Protein 3A0O (pdb70)

Foldseek 3Di:
DDAFDFDDAALQWDDADDFPVHAALAFPRKGAGAHGPDLQWFKKKKKFLDPVRDPVRIDIDAGHRARIDFAQFGDDWHKMKMWMATADPPVGGGPYDIDDIGMYTDDPPRQYAGDDDLVLQLVLFDPAFDQFLARPVLLVVLLVVCVVPVCQLHNVVCCVPQAVVLVPDDQQAAQAADDVLDDDPVSLLVLLLSLQVLLSQLQSLLSCCSSNVNVVSLVSSLVNLLNLLPHDCPGCQHCVSRVSSLQSSLNSLLSNCRSCVVVDDPVSNVSSLVSSVSSLVSLLCCLCVPCNCSTRVAPLVNLLSLQQRLQSSLSSCPPPDPVSSVSNSVSSRCLQRDPHPQFFLQQHGLQKVQVVLSSLVRNVSNQSSSCRRRVRHSCSRRNNLRNLCRCVQQQFFLDQFFHFFQHQRHRHHDDLSNLLSLQSSCQVHLDQQSVQRNVRSCVRHPVCCCPSVNSSRDNVSVSSSSDSSPGDGHHHDDCQVPQQWDARFQAAKIWGWDPSVDQQFTKIKMAGFGLQALADRGALAHRFMFIQGRNGGAQGQFDHNLDVPACSVAVARRWNQSTQFKAKQNGTFDRHDDRSLRSQQGKGFPDWDDDQFKIKTKMWRQSRRCSVPVQWDTWMWIWICGNVFWIKIKIKTAGNWWIKMKGKTKGADWWADDQFKIWDDDDFKIKMKGWPDKPQARWDKDKAWADPPHDCVSQPPHRGIIMMITMGGTDRIIIIMMIMGMDTPVDDWDKDWDWDPPDQWIKIWIAGPVRDIDIDTGGD/DAFDFDDAALFWDDADDFPVHAALAFVRKGAGAHGPDPQWFKKKKKFLDPVQPVVGIDIDFRHRARIDFAQWGDDWHKMKMWMATADDVVRGGPYDIDDIGMYTDDPPRQHAGDHDLVLLLVLFDPAFDQFLDRPVRLVVLLVVCVVPVCVLHNVVCCVPQVVVLLPDDQQDQQAQDPVNDDDPVSLLVLLLSLLVLLSQLQVLLSCCSSPVNVSSLVSSLVNLLNLLPHDCPGCQHCVNRVSSLLSSLNSLLSNCRSCVVVADPVRNVSSLVSSVVSLVVLLCCLCVNCVCSTRVAPLVNLLSLQQRLQSSLSSCPPPDPVSSVSNSVSSSCLQRDPHPQFFLQQDGLQKLQVVLSSLVRNVSRQSSSCSRRVRHSCSNRNNLRNLCHCCQQQQFLDQFFHFFQHQRRRHHDDLSNLLSLQSSCQVHLDQQSPQRNVRSCVRHPPCCPPSVHSSRDNVSVSSSSCSSPGDGHHHDDCQVPPQWDARFQAAKIWGWDPSVDQQFTKIKMAGFGLQALADRGALQHRFMWIAGRNGGAQGQDDHNLDPPACSVQVANRWNQSTQAKAKQNHTFDRHDDRSLRSQQGKGFPDWDDDQFKIKTKMWRQSRRCSVPVQWDTWMWIWICGNVFWIKIKIKTAGNWWIKMKGKTKGLDWWADDQFKIWDDDDFKIKMKGFPDKPQARWDKDKAWADPPHDVVSQPPHRGIIMMITMRGTDRIIIIMMIMGMDTPVDDFDKDWDWDPPDQWIWIWIAGPVRDIDIDTGGD

Sequence (1527 aa):
QTLLDEPRPGSSLTIGYEPSEEAQPTENPPRFSWLPDIDDGARYVLRISTDPGFTDKKTLVFEDLAWNFFTPDEALPDGHYHWCYALWDQKSATAHSNWSTVRSFEISEALPKTPLPGRRSARHAAAQQTSHPRLWLNSEQLSAFADAVAKDPNHCGWAEFYEKSVEPWLERPVMPEPQPYPNNTRVATLWRQMYIDCQEVIYAIRHLAIAGRVLGRDDLLDASRKWLLAVAAWDTKGATSRAYNDEAGFRVVVALAWGYDWLYDHLSEDERRTVRSVLLERTREVADHVIAHARIHVFPYDSHAVRSLSAVLTPACIALQGESDEAGEWLDYTVEFLATLYSPWAGTDGGWAEGPHYWMTGMAYLIEAANLIRSYIGYDLYQRPFFQNTGRFPLYTKAPGTRRANFGDDSTLGDLPGLKLGYNVRQFAGVTGNGHYQWYFDHIKADATGTEMAFYNYGWWDLNFDDLVYRHDYPQVEAVSPADLPALAVFDDIGWATIQKDMEDPDRRHLQFVFKSSPYGSLSHSHGDQNAFVLYAHGEDLAIQSGYYVAFNSQMHLNWRRQTRSKNAVLIGGKGQYAEKDKALARRAAGRIVSVEEQPGHVRIVGDATAAYQVANPLVQKVLRETHFVNDSYFVIVDEVECSEPQELQWLCHTLGAPQTGRRSSFRYNGRKAGFYGQFVYSSGGTPQISAVEGFPDIDPKEFEGLDIHHHVCATVPAATRHRLVTLLVPYSLKEPKRRIFSFIDDQGFSTDIYFSDVDDERFKLSLPKTLLDEPRPGSLTIGYEPSEEAQPTENPPRFSWLPDIDDGARYVLRISTTDPGFTDKKTLVFEDLAWNFFTPDEALPDGHYHWCYALWDQKSATAHSNWSTVRSFEISEALPKTPLPGRSARHAAAQQTSHPRLWLNSEQLSAFADAVAKDPNHCGWAEFYEKSVEPWLERPVMPEPQPYPNNTRVATLWRQMYIDCQEVIYAIRHLAIIAGRVLGRDDLLDASRKWLLAVAAWDTKGATSRAYNDEAGFRVVVALAWGYDWLYDHLSEDERRTVRSVLLERTREVADHVIAHARRIHVFPYDSHAVRSLSAVLTPACIALQGESDEAGEWLDYTVEFLATLYSPWAGTDGGWAEGPHYWMTGMAYYLIEAANLIRSYIGYDLYQRPFFQNTGRFPLYTKAPGTRRANFGDDSTLGDLPGLKLGYNVRQFAGVTGNGHYQWYFDHIKADATGTEMAFYNYGWWDLNFDDLVYRHDYPQVEAVSPADLPALAVFDDIGWATIQKDMEDPDRRHLQFVFKSSPYGSLSHSHGDQNAFVLYAHGEDLAIQSGYYVAFNSQMHLNWRRQTRSKNAVLIGGKGQYAEKDKALARRAAGRRIVSVEEQPGHVRIVGDATAAYQVANPLVQKVLRETHFVNDSYFVIVDEVECSEPQELQWLCHTLGAPQTGRRSSFRYNGRKAGFYGQFVYSSGGTPQISAVEGFPDIDPKEFEGLDIHHHVCATVPAATRHRLVTLLVPYSLKEPKRRIFSFIDDQGFSTDIYFSDVDDERFKLSLPK

Radius of gyration: 42.5 Å; Cα contacts (8 Å, |Δi|>4): 3558; chains: 2; bounding box: 90×110×122 Å

CATH classification: 2.60.40.10 (+2 more: 1.50.10.100, 2.70.98.70)

Structure (mmCIF, N/CA/C/O backbone):
data_3A0O
#
_entry.id   3A0O
#
_cell.length_a   64.153
_cell.length_b   68.240
_cell.length_c   108.895
_cell.angle_alpha   78.32
_cell.angle_beta   89.29
_cell.angle_gamma   88.56
#
_symmetry.space_group_name_H-M   'P 1'
#
loop_
_entity.id
_entity.type
_entity.pdbx_description
1 polymer 'Oligo alginate lyase'
2 non-polymer 'CHLORIDE ION'
3 water water
#
loop_
_atom_site.group_PDB
_atom_site.id
_atom_site.type_symbol
_atom_site.label_atom_id
_atom_site.label_alt_id
_atom_site.label_comp_id
_atom_site.label_asym_id
_atom_site.label_entity_id
_atom_site.label_seq_id
_atom_site.pdbx_PDB_ins_code
_atom_site.Cartn_x
_atom_site.Cartn_y
_atom_site.Cartn_z
_atom_site.occupancy
_atom_site.B_iso_or_equiv
_atom_site.auth_seq_id
_atom_site.auth_comp_id
_atom_site.auth_asym_id
_atom_site.auth_atom_id
_atom_site.pdbx_PDB_model_num
ATOM 1 N N . GLN A 1 11 ? -21.326 -27.970 -28.579 1.00 36.81 11 GLN A N 1
ATOM 2 C CA . GLN A 1 11 ? -20.906 -27.193 -27.374 1.00 36.68 11 GLN A CA 1
ATOM 3 C C . GLN A 1 11 ? -19.429 -26.823 -27.382 1.00 36.03 11 GLN A C 1
ATOM 4 O O . GLN A 1 11 ? -18.567 -27.665 -27.645 1.00 36.04 11 GLN A O 1
ATOM 10 N N . THR A 1 12 ? -19.156 -25.557 -27.076 1.00 35.19 12 THR A N 1
ATOM 11 C CA . THR A 1 12 ? -17.797 -25.058 -26.903 1.00 34.14 12 THR A CA 1
ATOM 12 C C . THR A 1 12 ? -17.161 -25.721 -25.687 1.00 33.24 12 THR A C 1
ATOM 13 O O . THR A 1 12 ? -17.818 -25.930 -24.665 1.00 33.30 12 THR A O 1
ATOM 17 N N . LEU A 1 13 ? -15.893 -26.085 -25.810 1.00 31.96 13 LEU A N 1
ATOM 18 C CA . LEU A 1 13 ? -15.152 -26.577 -24.668 1.00 30.76 13 LEU A CA 1
ATOM 19 C C . LEU A 1 13 ? -14.481 -25.390 -23.981 1.00 29.74 13 LEU A C 1
ATOM 20 O O . LEU A 1 13 ? -13.567 -24.778 -24.537 1.00 29.39 13 LEU A O 1
ATOM 25 N N . LEU A 1 14 ? -14.953 -25.074 -22.779 1.00 28.39 14 LEU A N 1
ATOM 26 C CA . LEU A 1 14 ? -14.371 -24.015 -21.953 1.00 27.22 14 LEU A CA 1
ATOM 27 C C . LEU A 1 14 ? -12.898 -24.282 -21.661 1.00 26.52 14 LEU A C 1
ATOM 28 O O . LEU A 1 14 ? -12.530 -25.362 -21.190 1.00 26.06 14 LEU A O 1
ATOM 33 N N . ASP A 1 15 ? -12.057 -23.297 -21.957 1.00 25.99 15 ASP A N 1
ATOM 34 C CA . ASP A 1 15 ? -10.666 -23.357 -21.530 1.00 25.45 15 ASP A CA 1
ATOM 35 C C . ASP A 1 15 ? -10.562 -22.784 -20.124 1.00 24.86 15 ASP A C 1
ATOM 36 O O . ASP A 1 15 ? -11.005 -21.659 -19.869 1.00 24.76 15 ASP A O 1
ATOM 41 N N . GLU A 1 16 ? -9.988 -23.578 -19.221 1.00 24.09 16 GLU A N 1
ATOM 42 C CA . GLU A 1 16 ? -9.757 -23.177 -17.837 1.00 23.52 16 GLU A CA 1
ATOM 43 C C . GLU A 1 16 ? -8.251 -23.126 -17.581 1.00 23.20 16 GLU A C 1
ATOM 44 O O . GLU A 1 16 ? -7.663 -24.114 -17.141 1.00 22.89 16 GLU A O 1
ATOM 50 N N . PRO A 1 17 ? -7.615 -21.980 -17.881 1.00 23.06 17 PRO A N 1
ATOM 51 C CA . PRO A 1 17 ? -6.153 -21.902 -17.798 1.00 23.10 17 PRO A CA 1
ATOM 52 C C . PRO A 1 17 ? -5.579 -22.015 -16.387 1.00 23.21 17 PRO A C 1
ATOM 53 O O . PRO A 1 17 ? -6.257 -21.719 -15.405 1.00 23.03 17 PRO A O 1
ATOM 57 N N . ARG A 1 18 ? -4.330 -22.467 -16.308 1.00 23.32 18 ARG A N 1
ATOM 58 C CA . ARG A 1 18 ? -3.581 -22.471 -15.064 1.00 23.58 18 ARG A CA 1
ATOM 59 C C . ARG A 1 18 ? -3.298 -21.030 -14.636 1.00 22.83 18 ARG A C 1
ATOM 60 O O . ARG A 1 18 ? -2.952 -20.189 -15.471 1.00 23.06 18 ARG A O 1
ATOM 68 N N . PRO A 1 19 ? -3.460 -20.737 -13.334 1.00 22.17 19 PRO A N 1
ATOM 69 C CA . PRO A 1 19 ? -3.013 -19.447 -12.808 1.00 21.51 19 PRO A CA 1
ATOM 70 C C . PRO A 1 19 ? -1.491 -19.314 -12.835 1.00 20.98 19 PRO A C 1
ATOM 71 O O . PRO A 1 19 ? -0.776 -20.316 -12.907 1.00 20.78 19 PRO A O 1
ATOM 75 N N . GLY A 1 20 ? -1.006 -18.080 -12.775 1.00 20.21 20 GLY A N 1
ATOM 76 C CA . GLY A 1 20 ? 0.422 -17.822 -12.676 1.00 19.62 20 GLY A CA 1
ATOM 77 C C . GLY A 1 20 ? 0.741 -17.001 -11.449 1.00 19.23 20 GLY A C 1
ATOM 78 O O . GLY A 1 20 ? -0.138 -16.735 -10.627 1.00 19.12 20 GLY A O 1
ATOM 79 N N A SER A 1 21 ? 2.001 -16.592 -11.328 0.50 19.05 21 SER A N 1
ATOM 80 N N B SER A 1 21 ? 2.004 -16.600 -11.332 0.50 19.09 21 SER A N 1
ATOM 81 C CA A SER A 1 21 ? 2.456 -15.813 -10.179 0.50 18.77 21 SER A CA 1
ATOM 82 C CA B SER A 1 21 ? 2.478 -15.802 -10.201 0.50 18.88 21 SER A CA 1
ATOM 83 C C A SER A 1 21 ? 1.864 -14.402 -10.130 0.50 18.60 21 SER A C 1
ATOM 84 C C B SER A 1 21 ? 1.838 -14.416 -10.129 0.50 18.65 21 SER A C 1
ATOM 85 O O A SER A 1 21 ? 1.800 -13.787 -9.060 0.50 18.51 21 SER A O 1
ATOM 86 O O B SER A 1 21 ? 1.715 -13.836 -9.046 0.50 18.58 21 SER A O 1
ATOM 91 N N . LEU A 1 22 ? 1.440 -13.893 -11.286 1.00 18.26 22 LEU A N 1
ATOM 92 C CA . LEU A 1 22 ? 0.940 -12.523 -11.386 1.00 17.54 22 LEU A CA 1
ATOM 93 C C . LEU A 1 22 ? -0.472 -12.386 -11.959 1.00 16.89 22 LEU A C 1
ATOM 94 O O . LEU A 1 22 ? -0.878 -11.302 -12.381 1.00 16.90 22 LEU A O 1
ATOM 99 N N . THR A 1 23 ? -1.222 -13.481 -11.957 1.00 16.04 23 THR A N 1
ATOM 100 C CA . THR A 1 23 ? -2.625 -13.426 -12.342 1.00 15.64 23 THR A CA 1
ATOM 101 C C . THR A 1 23 ? -3.496 -13.556 -11.105 1.00 15.67 23 THR A C 1
ATOM 102 O O . THR A 1 23 ? -3.019 -13.882 -10.014 1.00 15.54 23 THR A O 1
ATOM 106 N N . ILE A 1 24 ? -4.781 -13.308 -11.301 1.00 15.73 24 ILE A N 1
ATOM 107 C CA . ILE A 1 24 ? -5.807 -13.756 -10.384 1.00 15.78 24 ILE A CA 1
ATOM 108 C C . ILE A 1 24 ? -5.741 -15.284 -10.239 1.00 16.28 24 ILE A C 1
ATOM 109 O O . ILE A 1 24 ? -5.119 -15.988 -11.062 1.00 15.99 24 ILE A O 1
ATOM 114 N N . GLY A 1 25 ? -6.379 -15.784 -9.188 1.00 16.15 25 GLY A N 1
ATOM 115 C CA . GLY A 1 25 ? -6.614 -17.208 -9.037 1.00 16.78 25 GLY A CA 1
ATOM 116 C C . GLY A 1 25 ? -8.094 -17.480 -9.188 1.00 17.29 25 GLY A C 1
ATOM 117 O O . GLY A 1 25 ? -8.881 -16.559 -9.453 1.00 17.42 25 GLY A O 1
ATOM 118 N N . TYR A 1 26 ? -8.463 -18.749 -9.047 1.00 17.43 26 TYR A N 1
ATOM 119 C CA . TYR A 1 26 ? -9.857 -19.164 -8.988 1.00 17.82 26 TYR A CA 1
ATOM 120 C C . TYR A 1 26 ? -10.274 -19.090 -7.530 1.00 18.16 26 TYR A C 1
ATOM 121 O O . TYR A 1 26 ? -9.818 -19.884 -6.703 1.00 18.40 26 TYR A O 1
ATOM 130 N N . GLU A 1 27 ? -11.104 -18.101 -7.213 1.00 18.49 27 GLU A N 1
ATOM 131 C CA . GLU A 1 27 ? -11.562 -17.874 -5.846 1.00 18.64 27 GLU A CA 1
ATOM 132 C C . GLU A 1 27 ? -13.061 -17.628 -5.857 1.00 18.71 27 GLU A C 1
ATOM 133 O O . GLU A 1 27 ? -13.583 -17.132 -6.852 1.00 18.02 27 GLU A O 1
ATOM 139 N N . PRO A 1 28 ? -13.767 -18.001 -4.765 1.00 19.07 28 PRO A N 1
ATOM 140 C CA . PRO A 1 28 ? -13.296 -18.717 -3.577 1.00 19.60 28 PRO A CA 1
ATOM 141 C C . PRO A 1 28 ? -13.080 -20.212 -3.836 1.00 20.47 28 PRO A C 1
ATOM 142 O O . PRO A 1 28 ? -13.567 -20.749 -4.833 1.00 20.49 28 PRO A O 1
ATOM 146 N N . SER A 1 29 ? -12.350 -20.862 -2.933 1.00 21.41 29 SER A N 1
ATOM 147 C CA . SER A 1 29 ? -12.149 -22.304 -2.965 1.00 22.61 29 SER A CA 1
ATOM 148 C C . SER A 1 29 ? -11.715 -22.768 -1.571 1.00 23.47 29 SER A C 1
ATOM 149 O O . SER A 1 29 ? -11.615 -21.961 -0.648 1.00 23.69 29 SER A O 1
ATOM 152 N N . GLU A 1 30 ? -11.446 -24.064 -1.423 1.00 24.84 30 GLU A N 1
ATOM 153 C CA . GLU A 1 30 ? -10.958 -24.604 -0.148 1.00 26.07 30 GLU A CA 1
ATOM 154 C C . GLU A 1 30 ? -9.531 -24.141 0.142 1.00 26.60 30 GLU A C 1
ATOM 155 O O . GLU A 1 30 ? -9.125 -24.036 1.301 1.00 27.11 30 GLU A O 1
ATOM 161 N N . GLU A 1 31 ? -8.784 -23.854 -0.921 1.00 27.33 31 GLU A N 1
ATOM 162 C CA . GLU A 1 31 ? -7.428 -23.311 -0.815 1.00 28.02 31 GLU A CA 1
ATOM 163 C C . GLU A 1 31 ? -7.457 -21.809 -0.531 1.00 27.56 31 GLU A C 1
ATOM 164 O O . GLU A 1 31 ? -6.469 -21.233 -0.066 1.00 27.87 31 GLU A O 1
ATOM 170 N N . ALA A 1 32 ? -8.598 -21.185 -0.817 1.00 27.08 32 ALA A N 1
ATOM 171 C CA . ALA A 1 32 ? -8.768 -19.743 -0.671 1.00 26.45 32 ALA A CA 1
ATOM 172 C C . ALA A 1 32 ? -10.184 -19.419 -0.184 1.00 26.01 32 ALA A C 1
ATOM 173 O O . ALA A 1 32 ? -11.027 -18.954 -0.951 1.00 25.92 32 ALA A O 1
ATOM 175 N N . GLN A 1 33 ? -10.435 -19.684 1.098 1.00 25.59 33 GLN A N 1
ATOM 176 C CA . GLN A 1 33 ? -11.754 -19.477 1.695 1.00 24.97 33 GLN A CA 1
ATOM 177 C C . GLN A 1 33 ? -12.111 -17.991 1.699 1.00 24.69 33 GLN A C 1
ATOM 178 O O . GLN A 1 33 ? -11.236 -17.153 1.904 1.00 24.65 33 GLN A O 1
ATOM 184 N N . PRO A 1 34 ? -13.398 -17.661 1.469 1.00 24.55 34 PRO A N 1
ATOM 185 C CA . PRO A 1 34 ? -13.806 -16.255 1.451 1.00 24.24 34 PRO A CA 1
ATOM 186 C C . PRO A 1 34 ? -13.543 -15.548 2.772 1.00 23.95 34 PRO A C 1
ATOM 187 O O . PRO A 1 34 ? -13.676 -16.143 3.837 1.00 24.18 34 PRO A O 1
ATOM 191 N N . THR A 1 35 ? -13.154 -14.284 2.663 1.00 23.48 35 THR A N 1
ATOM 192 C CA . THR A 1 35 ? -12.868 -13.394 3.777 1.00 23.23 35 THR A CA 1
ATOM 193 C C . THR A 1 35 ? -14.072 -12.460 3.972 1.00 22.47 35 THR A C 1
ATOM 194 O O . THR A 1 35 ? -14.207 -11.792 5.000 1.00 22.40 35 THR A O 1
ATOM 198 N N . GLU A 1 36 ? -14.948 -12.435 2.972 1.00 21.59 36 GLU A N 1
ATOM 199 C CA . GLU A 1 36 ? -16.144 -11.602 2.997 1.00 21.03 36 GLU A CA 1
ATOM 200 C C . GLU A 1 36 ? -17.361 -12.399 2.596 1.00 20.48 36 GLU A C 1
ATOM 201 O O . GLU A 1 36 ? -17.250 -13.456 1.969 1.00 20.48 36 GLU A O 1
ATOM 207 N N . ASN A 1 37 ? -18.527 -11.872 2.961 1.00 20.29 37 ASN A N 1
ATOM 208 C CA . ASN A 1 37 ? -19.805 -12.468 2.605 1.00 19.87 37 ASN A CA 1
ATOM 209 C C . ASN A 1 37 ? -20.695 -11.407 1.942 1.00 19.43 37 ASN A C 1
ATOM 210 O O . ASN A 1 37 ? -21.062 -10.430 2.585 1.00 19.44 37 ASN A O 1
ATOM 215 N N . PRO A 1 38 ? -21.048 -11.587 0.651 1.00 19.02 38 PRO A N 1
ATOM 216 C CA . PRO A 1 38 ? -20.771 -12.717 -0.236 1.00 18.70 38 PRO A CA 1
ATOM 217 C C . PRO A 1 38 ? -19.298 -12.780 -0.650 1.00 18.53 38 PRO A C 1
ATOM 218 O O . PRO A 1 38 ? -18.581 -11.784 -0.517 1.00 18.44 38 PRO A O 1
ATOM 222 N N . PRO A 1 39 ? -18.843 -13.951 -1.138 1.00 18.33 39 PRO A N 1
ATOM 223 C CA . PRO A 1 39 ? -17.450 -14.049 -1.565 1.00 17.84 39 PRO A CA 1
ATOM 224 C C . PRO A 1 39 ? -17.171 -13.235 -2.821 1.00 17.30 39 PRO A C 1
ATOM 225 O O . PRO A 1 39 ? -18.088 -12.875 -3.571 1.00 16.96 39 PRO A O 1
ATOM 229 N N . ARG A 1 40 ? -15.893 -12.953 -3.026 1.00 16.87 40 ARG A N 1
ATOM 230 C CA . ARG A 1 40 ? -15.412 -12.323 -4.232 1.00 16.81 40 ARG A CA 1
ATOM 231 C C . ARG A 1 40 ? -14.993 -13.438 -5.180 1.00 16.55 40 ARG A C 1
ATOM 232 O O . ARG A 1 40 ? -14.068 -14.196 -4.888 1.00 16.67 40 ARG A O 1
ATOM 240 N N . PHE A 1 41 ? -15.697 -13.543 -6.301 1.00 16.56 41 PHE A N 1
ATOM 241 C CA . PHE A 1 41 ? -15.464 -14.602 -7.273 1.00 16.35 41 PHE A CA 1
ATOM 242 C C . PHE A 1 41 ? -14.555 -14.117 -8.392 1.00 16.60 41 PHE A C 1
ATOM 243 O O . PHE A 1 41 ? -14.707 -12.996 -8.892 1.00 16.32 41 PHE A O 1
ATOM 251 N N . SER A 1 42 ? -13.597 -14.964 -8.761 1.00 16.22 42 SER A N 1
ATOM 252 C CA . SER A 1 42 ? -12.737 -14.722 -9.911 1.00 16.46 42 SER A CA 1
ATOM 253 C C . SER A 1 42 ? -12.344 -16.047 -10.558 1.00 16.62 42 SER A C 1
ATOM 254 O O . SER A 1 42 ? -12.171 -17.062 -9.873 1.00 16.85 42 SER A O 1
ATOM 257 N N . TRP A 1 43 ? -12.227 -16.028 -11.879 1.00 16.61 43 TRP A N 1
ATOM 258 C CA . TRP A 1 43 ? -11.741 -17.176 -12.636 1.00 17.28 43 TRP A CA 1
ATOM 259 C C . TRP A 1 43 ? -10.916 -16.690 -13.818 1.00 17.56 43 TRP A C 1
ATOM 260 O O . TRP A 1 43 ? -11.169 -15.615 -14.361 1.00 17.43 43 TRP A O 1
ATOM 271 N N . LEU A 1 44 ? -9.921 -17.473 -14.215 1.00 18.53 44 LEU A N 1
ATOM 272 C CA . LEU A 1 44 ? -9.167 -17.124 -15.409 1.00 19.11 44 LEU A CA 1
ATOM 273 C C . LEU A 1 44 ? -10.066 -17.223 -16.646 1.00 19.58 44 LEU A C 1
ATOM 274 O O . LEU A 1 44 ? -10.918 -18.114 -16.729 1.00 19.38 44 LEU A O 1
ATOM 279 N N . PRO A 1 45 ? -9.921 -16.272 -17.584 1.00 20.29 45 PRO A N 1
ATOM 280 C CA . PRO A 1 45 ? -10.869 -16.199 -18.700 1.00 20.92 45 PRO A CA 1
ATOM 281 C C . PRO A 1 45 ? -10.670 -17.288 -19.757 1.00 21.81 45 PRO A C 1
ATOM 282 O O . PRO A 1 45 ? -9.588 -17.878 -19.860 1.00 21.35 45 PRO A O 1
ATOM 286 N N . ASP A 1 46 ? -11.725 -17.529 -20.528 1.00 23.08 46 ASP A N 1
ATOM 287 C CA . ASP A 1 46 ? -11.689 -18.419 -21.681 1.00 24.65 46 ASP A CA 1
ATOM 288 C C . ASP A 1 46 ? -10.758 -17.825 -22.753 1.00 25.56 46 ASP A C 1
ATOM 289 O O . ASP A 1 46 ? -10.330 -16.675 -22.643 1.00 25.59 46 ASP A O 1
ATOM 294 N N . ILE A 1 47 ? -10.424 -18.629 -23.763 1.00 26.97 47 ILE A N 1
ATOM 295 C CA . ILE A 1 47 ? -9.561 -18.210 -24.869 1.00 28.30 47 ILE A CA 1
ATOM 296 C C . ILE A 1 47 ? -10.132 -16.988 -25.607 1.00 29.43 47 ILE A C 1
ATOM 297 O O . ILE A 1 47 ? -9.385 -16.143 -26.104 1.00 29.33 47 ILE A O 1
ATOM 302 N N . ASP A 1 48 ? -11.459 -16.909 -25.663 1.00 30.89 48 ASP A N 1
ATOM 303 C CA . ASP A 1 48 ? -12.153 -15.820 -26.337 1.00 32.48 48 ASP A CA 1
ATOM 304 C C . ASP A 1 48 ? -12.279 -14.638 -25.373 1.00 33.28 48 ASP A C 1
ATOM 305 O O . ASP A 1 48 ? -13.030 -14.702 -24.391 1.00 33.43 48 ASP A O 1
ATOM 310 N N . ASP A 1 49 ? -11.541 -13.566 -25.656 1.00 34.10 49 ASP A N 1
ATOM 311 C CA . ASP A 1 49 ? -11.514 -12.403 -24.764 1.00 34.99 49 ASP A CA 1
ATOM 312 C C . ASP A 1 49 ? -12.828 -11.606 -24.756 1.00 34.83 49 ASP A C 1
ATOM 313 O O . ASP A 1 49 ? -13.070 -10.819 -23.838 1.00 35.55 49 ASP A O 1
ATOM 318 N N . GLY A 1 50 ? -13.665 -11.822 -25.771 1.00 34.39 50 GLY A N 1
ATOM 319 C CA . GLY A 1 50 ? -14.990 -11.204 -25.845 1.00 33.55 50 GLY A CA 1
ATOM 320 C C . GLY A 1 50 ? -16.089 -12.133 -25.353 1.00 33.00 50 GLY A C 1
ATOM 321 O O . GLY A 1 50 ? -17.213 -12.117 -25.865 1.00 33.24 50 GLY A O 1
ATOM 322 N N . ALA A 1 51 ? -15.765 -12.942 -24.346 1.00 32.00 51 ALA A N 1
ATOM 323 C CA . ALA A 1 51 ? -16.703 -13.910 -23.803 1.00 30.69 51 ALA A CA 1
ATOM 324 C C . ALA A 1 51 ? -17.519 -13.314 -22.663 1.00 29.85 51 ALA A C 1
ATOM 325 O O . ALA A 1 51 ? -17.041 -12.457 -21.912 1.00 29.55 51 ALA A O 1
ATOM 327 N N . ARG A 1 52 ? -18.760 -13.776 -22.558 1.00 28.58 52 ARG A N 1
ATOM 328 C CA . ARG A 1 52 ? -19.614 -13.462 -21.429 1.00 27.33 52 ARG A CA 1
ATOM 329 C C . ARG A 1 52 ? -19.866 -14.746 -20.646 1.00 26.49 52 ARG A C 1
ATOM 330 O O . ARG A 1 52 ? -19.755 -15.848 -21.196 1.00 26.11 52 ARG A O 1
ATOM 338 N N . TYR A 1 53 ? -20.184 -14.594 -19.365 1.00 25.37 53 TYR A N 1
ATOM 339 C CA . TYR A 1 53 ? -20.207 -15.713 -18.435 1.00 24.64 53 TYR A CA 1
ATOM 340 C C . TYR A 1 53 ? -21.519 -15.849 -17.681 1.00 24.54 53 TYR A C 1
ATOM 341 O O . TYR A 1 53 ? -22.302 -14.900 -17.579 1.00 24.26 53 TYR A O 1
ATOM 350 N N . VAL A 1 54 ? -21.738 -17.051 -17.164 1.00 24.16 54 VAL A N 1
ATOM 351 C CA . VAL A 1 54 ? -22.814 -17.322 -16.230 1.00 24.21 54 VAL A CA 1
ATOM 352 C C . VAL A 1 54 ? -22.210 -18.029 -15.024 1.00 24.56 54 VAL A C 1
ATOM 353 O O . VAL A 1 54 ? -21.395 -18.944 -15.172 1.00 24.56 54 VAL A O 1
ATOM 357 N N . LEU A 1 55 ? -22.599 -17.577 -13.836 1.00 24.78 55 LEU A N 1
ATOM 358 C CA . LEU A 1 55 ? -22.097 -18.120 -12.583 1.00 25.28 55 LEU A CA 1
ATOM 359 C C . LEU A 1 55 ? -23.220 -18.796 -11.798 1.00 25.73 55 LEU A C 1
ATOM 360 O O . LEU A 1 55 ? -24.343 -18.281 -11.728 1.00 25.57 55 LEU A O 1
ATOM 365 N N . ARG A 1 56 ? -22.907 -19.950 -11.212 1.00 26.18 56 ARG A N 1
ATOM 366 C CA . ARG A 1 56 ? -23.864 -20.686 -10.391 1.00 26.67 56 ARG A CA 1
ATOM 367 C C . ARG A 1 56 ? -23.283 -20.940 -9.015 1.00 26.67 56 ARG A C 1
ATOM 368 O O . ARG A 1 56 ? -22.115 -21.316 -8.890 1.00 26.45 56 ARG A O 1
ATOM 376 N N . ILE A 1 57 ? -24.107 -20.723 -7.993 1.00 26.58 57 ILE A N 1
ATOM 377 C CA . ILE A 1 57 ? -23.744 -20.981 -6.602 1.00 27.12 57 ILE A CA 1
ATOM 378 C C . ILE A 1 57 ? -24.830 -21.847 -5.974 1.00 27.52 57 ILE A C 1
ATOM 379 O O . ILE A 1 57 ? -26.013 -21.550 -6.123 1.00 27.71 57 ILE A O 1
ATOM 384 N N . SER A 1 58 ? -24.430 -22.903 -5.268 1.00 28.45 58 SER A N 1
ATOM 385 C CA . SER A 1 58 ? -25.392 -23.824 -4.656 1.00 29.60 58 SER A CA 1
ATOM 386 C C . SER A 1 58 ? -24.832 -24.563 -3.441 1.00 30.23 58 SER A C 1
ATOM 387 O O . SER A 1 58 ? -23.637 -24.858 -3.375 1.00 29.80 58 SER A O 1
ATOM 390 N N . THR A 1 59 ? -25.706 -24.848 -2.474 1.00 31.22 59 THR A N 1
ATOM 391 C CA . THR A 1 59 ? -25.360 -25.736 -1.356 1.00 32.31 59 THR A CA 1
ATOM 392 C C . THR A 1 59 ? -25.389 -27.188 -1.833 1.00 33.10 59 THR A C 1
ATOM 393 O O . THR A 1 59 ? -24.796 -28.069 -1.210 1.00 33.23 59 THR A O 1
ATOM 397 N N . ASP A 1 60 ? -26.111 -27.419 -2.927 1.00 34.22 60 ASP A N 1
ATOM 398 C CA . ASP A 1 60 ? -26.159 -28.717 -3.579 1.00 35.62 60 ASP A CA 1
ATOM 399 C C . ASP A 1 60 ? -25.086 -28.800 -4.670 1.00 36.19 60 ASP A C 1
ATOM 400 O O . ASP A 1 60 ? -25.197 -28.124 -5.699 1.00 35.93 60 ASP A O 1
ATOM 405 N N . PRO A 1 61 ? -24.053 -29.646 -4.458 1.00 36.87 61 PRO A N 1
ATOM 406 C CA . PRO A 1 61 ? -23.022 -29.837 -5.484 1.00 37.23 61 PRO A CA 1
ATOM 407 C C . PRO A 1 61 ? -23.544 -30.503 -6.767 1.00 37.42 61 PRO A C 1
ATOM 408 O O . PRO A 1 61 ? -22.764 -30.772 -7.680 1.00 37.78 61 PRO A O 1
ATOM 412 N N . GLY A 1 62 ? -24.849 -30.758 -6.826 1.00 37.53 62 GLY A N 1
ATOM 413 C CA . GLY A 1 62 ? -25.516 -31.168 -8.059 1.00 37.86 62 GLY A CA 1
ATOM 414 C C . GLY A 1 62 ? -26.165 -29.995 -8.780 1.00 38.25 62 GLY A C 1
ATOM 415 O O . GLY A 1 62 ? -26.635 -30.132 -9.914 1.00 38.28 62 GLY A O 1
ATOM 416 N N . PHE A 1 63 ? -26.190 -28.841 -8.111 1.00 38.45 63 PHE A N 1
ATOM 417 C CA . PHE A 1 63 ? -26.723 -27.593 -8.665 1.00 38.67 63 PHE A CA 1
ATOM 418 C C . PHE A 1 63 ? -28.169 -27.710 -9.156 1.00 39.41 63 PHE A C 1
ATOM 419 O O . PHE A 1 63 ? -28.516 -27.213 -10.232 1.00 39.56 63 PHE A O 1
ATOM 427 N N . THR A 1 64 ? -29.008 -28.357 -8.348 1.00 40.25 64 THR A N 1
ATOM 428 C CA . THR A 1 64 ? -30.431 -28.471 -8.659 1.00 40.94 64 THR A CA 1
ATOM 429 C C . THR A 1 64 ? -31.080 -27.088 -8.721 1.00 41.45 64 THR A C 1
ATOM 430 O O . THR A 1 64 ? -30.722 -26.187 -7.957 1.00 41.63 64 THR A O 1
ATOM 434 N N . ASP A 1 65 ? -32.030 -26.941 -9.638 1.00 41.89 65 ASP A N 1
ATOM 435 C CA . ASP A 1 65 ? -32.619 -25.648 -9.975 1.00 42.30 65 ASP A CA 1
ATOM 436 C C . ASP A 1 65 ? -33.076 -24.840 -8.762 1.00 42.09 65 ASP A C 1
ATOM 437 O O . ASP A 1 65 ? -32.821 -23.634 -8.689 1.00 42.26 65 ASP A O 1
ATOM 442 N N . LYS A 1 66 ? -33.734 -25.509 -7.815 1.00 41.70 66 LYS A N 1
ATOM 443 C CA . LYS A 1 66 ? -34.338 -24.844 -6.658 1.00 41.28 66 LYS A CA 1
ATOM 444 C C . LYS A 1 66 ? -33.338 -24.402 -5.589 1.00 40.64 66 LYS A C 1
ATOM 445 O O . LYS A 1 66 ? -33.622 -23.481 -4.820 1.00 40.73 66 LYS A O 1
ATOM 451 N N . LYS A 1 67 ? -32.186 -25.064 -5.530 1.00 39.75 67 LYS A N 1
ATOM 452 C CA . LYS A 1 67 ? -31.169 -24.754 -4.526 1.00 38.89 67 LYS A CA 1
ATOM 453 C C . LYS A 1 67 ? -30.043 -23.859 -5.076 1.00 37.99 67 LYS A C 1
ATOM 454 O O . LYS A 1 67 ? -29.041 -23.634 -4.397 1.00 37.77 67 LYS A O 1
ATOM 460 N N . THR A 1 68 ? -30.218 -23.341 -6.291 1.00 36.88 68 THR A N 1
ATOM 461 C CA . THR A 1 68 ? -29.129 -22.665 -7.002 1.00 35.89 68 THR A CA 1
ATOM 462 C C . THR A 1 68 ? -29.404 -21.191 -7.330 1.00 35.23 68 THR A C 1
ATOM 463 O O . THR A 1 68 ? -30.490 -20.839 -7.796 1.00 35.26 68 THR A O 1
ATOM 467 N N . LEU A 1 69 ? -28.408 -20.343 -7.072 1.00 34.29 69 LEU A N 1
ATOM 468 C CA . LEU A 1 69 ? -28.428 -18.947 -7.505 1.00 33.40 69 LEU A CA 1
ATOM 469 C C . LEU A 1 69 ? -27.673 -18.840 -8.821 1.00 32.73 69 LEU A C 1
ATOM 470 O O . LEU A 1 69 ? -26.566 -19.370 -8.951 1.00 32.53 69 LEU A O 1
ATOM 475 N N . VAL A 1 70 ? -28.278 -18.166 -9.793 1.00 31.99 70 VAL A N 1
ATOM 476 C CA . VAL A 1 70 ? -27.716 -18.059 -11.137 1.00 31.22 70 VAL A CA 1
ATOM 477 C C . VAL A 1 70 ? -27.534 -16.593 -11.533 1.00 30.90 70 VAL A C 1
ATOM 478 O O . VAL A 1 70 ? -28.489 -15.809 -11.524 1.00 31.06 70 VAL A O 1
ATOM 482 N N . PHE A 1 71 ? -26.300 -16.233 -11.875 1.00 30.02 71 PHE A N 1
ATOM 483 C CA . PHE A 1 71 ? -25.983 -14.886 -12.325 1.00 29.30 71 PHE A CA 1
ATOM 484 C C . PHE A 1 71 ? -25.576 -14.942 -13.785 1.00 29.10 71 PHE A C 1
ATOM 485 O O . PHE A 1 71 ? -24.473 -15.380 -14.122 1.00 28.68 71 PHE A O 1
ATOM 493 N N . GLU A 1 72 ? -26.489 -14.505 -14.648 1.00 28.88 72 GLU A N 1
ATOM 494 C CA . GLU A 1 72 ? -26.351 -14.669 -16.091 1.00 28.70 72 GLU A CA 1
ATOM 495 C C . GLU A 1 72 ? -25.733 -13.442 -16.735 1.00 28.32 72 GLU A C 1
ATOM 496 O O . GLU A 1 72 ? -25.756 -12.356 -16.158 1.00 28.26 72 GLU A O 1
ATOM 502 N N . ASP A 1 73 ? -25.179 -13.632 -17.932 1.00 27.93 73 ASP A N 1
ATOM 503 C CA . ASP A 1 73 ? -24.776 -12.536 -18.810 1.00 27.73 73 ASP A CA 1
ATOM 504 C C . ASP A 1 73 ? -23.739 -11.612 -18.167 1.00 27.17 73 ASP A C 1
ATOM 505 O O . ASP A 1 73 ? -23.828 -10.378 -18.271 1.00 27.34 73 ASP A O 1
ATOM 510 N N . LEU A 1 74 ? -22.759 -12.219 -17.499 1.00 25.97 74 LEU A N 1
ATOM 511 C CA . LEU A 1 74 ? -21.696 -11.467 -16.847 1.00 24.60 74 LEU A CA 1
ATOM 512 C C . LEU A 1 74 ? -20.662 -11.044 -17.875 1.00 23.95 74 LEU A C 1
ATOM 513 O O . LEU A 1 74 ? -20.199 -11.858 -18.677 1.00 23.78 74 LEU A O 1
ATOM 518 N N . ALA A 1 75 ? -20.314 -9.761 -17.849 1.00 23.03 75 ALA A N 1
ATOM 519 C CA . ALA A 1 75 ? -19.407 -9.175 -18.825 1.00 22.08 75 ALA A CA 1
ATOM 520 C C . ALA A 1 75 ? -17.952 -9.528 -18.545 1.00 21.37 75 ALA A C 1
ATOM 521 O O . ALA A 1 75 ? -17.118 -9.509 -19.454 1.00 21.16 75 ALA A O 1
ATOM 523 N N . TRP A 1 76 ? -17.654 -9.835 -17.285 1.00 20.43 76 TRP A N 1
ATOM 524 C CA . TRP A 1 76 ? -16.280 -10.059 -16.847 1.00 19.80 76 TRP A CA 1
ATOM 525 C C . TRP A 1 76 ? -16.097 -11.376 -16.079 1.00 19.30 76 TRP A C 1
ATOM 526 O O . TRP A 1 76 ? -17.062 -11.964 -15.593 1.00 18.82 76 TRP A O 1
ATOM 537 N N . ASN A 1 77 ? -14.841 -11.812 -15.986 1.00 18.79 77 ASN A N 1
ATOM 538 C CA . ASN A 1 77 ? -14.448 -13.051 -15.306 1.00 18.11 77 ASN A CA 1
ATOM 539 C C . ASN A 1 77 ? -14.260 -12.880 -13.792 1.00 17.67 77 ASN A C 1
ATOM 540 O O . ASN A 1 77 ? -13.460 -13.579 -13.166 1.00 17.33 77 ASN A O 1
ATOM 545 N N . PHE A 1 78 ? -14.980 -11.922 -13.217 1.00 17.39 78 PHE A N 1
ATOM 546 C CA . PHE A 1 78 ? -14.995 -11.704 -11.775 1.00 17.16 78 PHE A CA 1
ATOM 547 C C . PHE A 1 78 ? -16.349 -11.124 -11.404 1.00 17.24 78 PHE A C 1
ATOM 548 O O . PHE A 1 78 ? -16.996 -10.488 -12.236 1.00 17.31 78 PHE A O 1
ATOM 556 N N . PHE A 1 79 ? -16.771 -11.344 -10.162 1.00 17.33 79 PHE A N 1
ATOM 557 C CA . PHE A 1 79 ? -18.117 -10.983 -9.736 1.00 17.50 79 PHE A CA 1
ATOM 558 C C . PHE A 1 79 ? -18.251 -10.998 -8.219 1.00 17.52 79 PHE A C 1
ATOM 559 O O . PHE A 1 79 ? -17.750 -11.906 -7.543 1.00 17.27 79 PHE A O 1
ATOM 567 N N . THR A 1 80 ? -18.902 -9.965 -7.692 1.00 17.57 80 THR A N 1
ATOM 568 C CA . THR A 1 80 ? -19.374 -9.963 -6.309 1.00 17.93 80 THR A CA 1
ATOM 569 C C . THR A 1 80 ? -20.903 -9.835 -6.309 1.00 18.28 80 THR A C 1
ATOM 570 O O . THR A 1 80 ? -21.435 -8.858 -6.828 1.00 17.79 80 THR A O 1
ATOM 574 N N . PRO A 1 81 ? -21.606 -10.832 -5.733 1.00 19.11 81 PRO A N 1
ATOM 575 C CA . PRO A 1 81 ? -23.068 -10.812 -5.606 1.00 19.77 81 PRO A CA 1
ATOM 576 C C . PRO A 1 81 ? -23.606 -9.630 -4.795 1.00 20.38 81 PRO A C 1
ATOM 577 O O . PRO A 1 81 ? -22.871 -9.008 -4.019 1.00 19.95 81 PRO A O 1
ATOM 581 N N . ASP A 1 82 ? -24.889 -9.338 -4.984 1.00 21.72 82 ASP A N 1
ATOM 582 C CA . ASP A 1 82 ? -25.534 -8.190 -4.342 1.00 23.03 82 ASP A CA 1
ATOM 583 C C . ASP A 1 82 ? -26.202 -8.525 -3.011 1.00 23.78 82 ASP A C 1
ATOM 584 O O . ASP A 1 82 ? -26.937 -7.703 -2.458 1.00 23.73 82 ASP A O 1
ATOM 589 N N . GLU A 1 83 ? -25.947 -9.730 -2.506 1.00 24.71 83 GLU A N 1
ATOM 590 C CA . GLU A 1 83 ? -26.549 -10.182 -1.254 1.00 25.74 83 GLU A CA 1
ATOM 591 C C . GLU A 1 83 ? -25.647 -11.193 -0.558 1.00 25.98 83 GLU A C 1
ATOM 592 O O . GLU A 1 83 ? -25.070 -12.076 -1.200 1.00 25.65 83 GLU A O 1
ATOM 598 N N . ALA A 1 84 ? -25.522 -11.049 0.758 1.00 26.39 84 ALA A N 1
ATOM 599 C CA . ALA A 1 84 ? -24.807 -12.024 1.577 1.00 27.00 84 ALA A CA 1
ATOM 600 C C . ALA A 1 84 ? -25.497 -13.389 1.509 1.00 27.53 84 ALA A C 1
ATOM 601 O O . ALA A 1 84 ? -26.701 -13.473 1.264 1.00 27.61 84 ALA A O 1
ATOM 603 N N . LEU A 1 85 ? -24.717 -14.452 1.697 1.00 28.31 85 LEU A N 1
ATOM 604 C CA . LEU A 1 85 ? -25.242 -15.821 1.695 1.00 28.86 85 LEU A CA 1
ATOM 605 C C . LEU A 1 85 ? -25.506 -16.307 3.120 1.00 29.47 85 LEU A C 1
ATOM 606 O O . LEU A 1 85 ? -24.775 -15.939 4.044 1.00 29.47 85 LEU A O 1
ATOM 611 N N . PRO A 1 86 ? -26.544 -17.147 3.307 1.00 30.28 86 PRO A N 1
ATOM 612 C CA . PRO A 1 86 ? -26.735 -17.795 4.609 1.00 30.83 86 PRO A CA 1
ATOM 613 C C . PRO A 1 86 ? -25.501 -18.605 4.989 1.00 31.38 86 PRO A C 1
ATOM 614 O O . PRO A 1 86 ? -24.765 -19.052 4.104 1.00 31.70 86 PRO A O 1
ATOM 618 N N . ASP A 1 87 ? -25.266 -18.790 6.286 1.00 31.94 87 ASP A N 1
ATOM 619 C CA . ASP A 1 87 ? -24.188 -19.671 6.734 1.00 32.43 87 ASP A CA 1
ATOM 620 C C . ASP A 1 87 ? -24.349 -21.052 6.095 1.00 32.23 87 ASP A C 1
ATOM 621 O O . ASP A 1 87 ? -25.464 -21.477 5.792 1.00 32.09 87 ASP A O 1
ATOM 626 N N . GLY A 1 88 ? -23.234 -21.735 5.862 1.00 32.18 88 GLY A N 1
ATOM 627 C CA . GLY A 1 88 ? -23.294 -23.052 5.244 1.00 31.81 88 GLY A CA 1
ATOM 628 C C . GLY A 1 88 ? -22.117 -23.414 4.365 1.00 31.51 88 GLY A C 1
ATOM 629 O O . GLY A 1 88 ? -21.054 -22.793 4.436 1.00 31.47 88 GLY A O 1
ATOM 630 N N . HIS A 1 89 ? -22.329 -24.439 3.543 1.00 31.19 89 HIS A N 1
ATOM 631 C CA . HIS A 1 89 ? -21.302 -25.004 2.683 1.00 30.76 89 HIS A CA 1
ATOM 632 C C . HIS A 1 89 ? -21.783 -24.959 1.244 1.00 30.00 89 HIS A C 1
ATOM 633 O O . HIS A 1 89 ? -22.864 -25.455 0.922 1.00 30.05 89 HIS A O 1
ATOM 640 N N . TYR A 1 90 ? -20.980 -24.339 0.385 1.00 29.01 90 TYR A N 1
ATOM 641 C CA . TYR A 1 90 ? -21.417 -24.019 -0.967 1.00 28.01 90 TYR A CA 1
ATOM 642 C C . TYR A 1 90 ? -20.488 -24.566 -2.041 1.00 27.59 90 TYR A C 1
ATOM 643 O O . TYR A 1 90 ? -19.329 -24.883 -1.776 1.00 27.07 90 TYR A O 1
ATOM 652 N N . HIS A 1 91 ? -21.025 -24.646 -3.253 1.00 26.99 91 HIS A N 1
ATOM 653 C CA . HIS A 1 91 ? -20.283 -25.035 -4.436 1.00 26.80 91 HIS A CA 1
ATOM 654 C C . HIS A 1 91 ? -20.579 -24.042 -5.552 1.00 25.83 91 HIS A C 1
ATOM 655 O O . HIS A 1 91 ? -21.663 -23.462 -5.599 1.00 25.83 91 HIS A O 1
ATOM 662 N N . TRP A 1 92 ? -19.609 -23.833 -6.435 1.00 24.80 92 TRP A N 1
ATOM 663 C CA . TRP A 1 92 ? -19.793 -22.915 -7.559 1.00 23.86 92 TRP A CA 1
ATOM 664 C C . TRP A 1 92 ? -19.063 -23.353 -8.817 1.00 23.83 92 TRP A C 1
ATOM 665 O O . TRP A 1 92 ? -18.002 -23.977 -8.749 1.00 23.57 92 TRP A O 1
ATOM 676 N N . CYS A 1 93 ? -19.645 -23.006 -9.959 1.00 23.69 93 CYS A N 1
ATOM 677 C CA . CYS A 1 93 ? -19.005 -23.200 -11.248 1.00 24.03 93 CYS A CA 1
ATOM 678 C C . CYS A 1 93 ? -19.476 -22.112 -12.205 1.00 24.03 93 CYS A C 1
ATOM 679 O O . CYS A 1 93 ? -20.413 -21.371 -11.898 1.00 24.08 93 CYS A O 1
ATOM 682 N N . TYR A 1 94 ? -18.816 -22.008 -13.352 1.00 24.11 94 TYR A N 1
ATOM 683 C CA . TYR A 1 94 ? -19.159 -21.010 -14.362 1.00 24.60 94 TYR A CA 1
ATOM 684 C C . TYR A 1 94 ? -19.117 -21.624 -15.767 1.00 25.16 94 TYR A C 1
ATOM 685 O O . TYR A 1 94 ? -18.493 -22.662 -15.987 1.00 25.16 94 TYR A O 1
ATOM 694 N N . ALA A 1 95 ? -19.797 -20.987 -16.709 1.00 26.15 95 ALA A N 1
ATOM 695 C CA . ALA A 1 95 ? -19.746 -21.395 -18.109 1.00 27.24 95 ALA A CA 1
ATOM 696 C C . ALA A 1 95 ? -19.746 -20.160 -18.986 1.00 28.08 95 ALA A C 1
ATOM 697 O O . ALA A 1 95 ? -19.961 -19.049 -18.502 1.00 28.25 95 ALA A O 1
ATOM 699 N N . LEU A 1 96 ? -19.488 -20.356 -20.272 1.00 29.14 96 LEU A N 1
ATOM 700 C CA . LEU A 1 96 ? -19.675 -19.304 -21.253 1.00 30.51 96 LEU A CA 1
ATOM 701 C C . LEU A 1 96 ? -21.167 -19.111 -21.458 1.00 31.62 96 LEU A C 1
ATOM 702 O O . LEU A 1 96 ? -21.927 -20.082 -21.454 1.00 31.54 96 LEU A O 1
ATOM 707 N N . TRP A 1 97 ? -21.576 -17.856 -21.625 1.00 32.85 97 TRP A N 1
ATOM 708 C CA . TRP A 1 97 ? -22.983 -17.507 -21.765 1.00 34.41 97 TRP A CA 1
ATOM 709 C C . TRP A 1 97 ? -23.274 -16.925 -23.140 1.00 35.67 97 TRP A C 1
ATOM 710 O O . TRP A 1 97 ? -22.569 -16.028 -23.608 1.00 35.68 97 TRP A O 1
ATOM 721 N N . ASP A 1 98 ? -24.315 -17.446 -23.781 1.00 37.42 98 ASP A N 1
ATOM 722 C CA . ASP A 1 98 ? -24.789 -16.903 -25.046 1.00 39.15 98 ASP A CA 1
ATOM 723 C C . ASP A 1 98 ? -25.923 -15.915 -24.790 1.00 40.25 98 ASP A C 1
ATOM 724 O O . ASP A 1 98 ? -26.997 -16.288 -24.314 1.00 40.38 98 ASP A O 1
ATOM 729 N N . GLN A 1 99 ? -25.661 -14.654 -25.115 1.00 41.71 99 GLN A N 1
ATOM 730 C CA . GLN A 1 99 ? -26.548 -13.535 -24.798 1.00 43.10 99 GLN A CA 1
ATOM 731 C C . GLN A 1 99 ? -27.888 -13.604 -25.534 1.00 43.82 99 GLN A C 1
ATOM 732 O O . GLN A 1 99 ? -28.939 -13.342 -24.940 1.00 44.18 99 GLN A O 1
ATOM 738 N N . LYS A 1 100 ? -27.841 -13.969 -26.815 1.00 44.61 100 LYS A N 1
ATOM 739 C CA . LYS A 1 100 ? -29.020 -13.958 -27.684 1.00 45.26 100 LYS A CA 1
ATOM 740 C C . LYS A 1 100 ? -30.008 -15.083 -27.384 1.00 45.42 100 LYS A C 1
ATOM 741 O O . LYS A 1 100 ? -31.202 -14.825 -27.211 1.00 45.71 100 LYS A O 1
ATOM 747 N N . SER A 1 101 ? -29.511 -16.320 -27.327 1.00 45.38 101 SER A N 1
ATOM 748 C CA . SER A 1 101 ? -30.359 -17.483 -27.040 1.00 45.29 101 SER A CA 1
ATOM 749 C C . SER A 1 101 ? -30.585 -17.683 -25.540 1.00 44.93 101 SER A C 1
ATOM 750 O O . SER A 1 101 ? -31.376 -18.544 -25.136 1.00 45.02 101 SER A O 1
ATOM 753 N N . ALA A 1 102 ? -29.878 -16.889 -24.732 1.00 44.41 102 ALA A N 1
ATOM 754 C CA . ALA A 1 102 ? -30.011 -16.882 -23.268 1.00 43.62 102 ALA A CA 1
ATOM 755 C C . ALA A 1 102 ? -29.751 -18.241 -22.611 1.00 43.07 102 ALA A C 1
ATOM 756 O O . ALA A 1 102 ? -30.566 -18.732 -21.821 1.00 43.13 102 ALA A O 1
ATOM 758 N N . THR A 1 103 ? -28.604 -18.836 -22.933 1.00 42.11 103 THR A N 1
ATOM 759 C CA . THR A 1 103 ? -28.212 -20.132 -22.376 1.00 41.15 103 THR A CA 1
ATOM 760 C C . THR A 1 103 ? -26.687 -20.295 -22.319 1.00 40.24 103 THR A C 1
ATOM 761 O O . THR A 1 103 ? -25.953 -19.595 -23.020 1.00 40.17 103 THR A O 1
ATOM 765 N N . ALA A 1 104 ? -26.220 -21.208 -21.472 1.00 39.19 104 ALA A N 1
ATOM 766 C CA . ALA A 1 104 ? -24.801 -21.546 -21.410 1.00 38.13 104 ALA A CA 1
ATOM 767 C C . ALA A 1 104 ? -24.383 -22.252 -22.696 1.00 37.45 104 ALA A C 1
ATOM 768 O O . ALA A 1 104 ? -24.955 -23.286 -23.055 1.00 37.30 104 ALA A O 1
ATOM 770 N N . HIS A 1 105 ? -23.400 -21.689 -23.396 1.00 36.45 105 HIS A N 1
ATOM 771 C CA . HIS A 1 105 ? -22.955 -22.278 -24.662 1.00 35.60 105 HIS A CA 1
ATOM 772 C C . HIS A 1 105 ? -21.631 -23.058 -24.562 1.00 34.50 105 HIS A C 1
ATOM 773 O O . HIS A 1 105 ? -20.994 -23.357 -25.576 1.00 34.67 105 HIS A O 1
ATOM 780 N N . SER A 1 106 ? -21.236 -23.387 -23.335 1.00 32.86 106 SER A N 1
ATOM 781 C CA . SER A 1 106 ? -20.077 -24.238 -23.091 1.00 31.02 106 SER A CA 1
ATOM 782 C C . SER A 1 106 ? -20.386 -25.197 -21.953 1.00 30.17 106 SER A C 1
ATOM 783 O O . SER A 1 106 ? -21.387 -25.030 -21.251 1.00 30.26 106 SER A O 1
ATOM 786 N N . ASN A 1 107 ? -19.525 -26.195 -21.768 1.00 28.78 107 ASN A N 1
ATOM 787 C CA . ASN A 1 107 ? -19.562 -27.019 -20.567 1.00 27.48 107 ASN A CA 1
ATOM 788 C C . ASN A 1 107 ? -19.286 -26.168 -19.320 1.00 26.91 107 ASN A C 1
ATOM 789 O O . ASN A 1 107 ? -18.705 -25.082 -19.412 1.00 26.47 107 ASN A O 1
ATOM 794 N N . TRP A 1 108 ? -19.716 -26.668 -18.164 1.00 25.94 108 TRP A N 1
ATOM 795 C CA . TRP A 1 108 ? -19.462 -26.006 -16.893 1.00 25.04 108 TRP A CA 1
ATOM 796 C C . TRP A 1 108 ? -18.045 -26.274 -16.419 1.00 24.34 108 TRP A C 1
ATOM 797 O O . TRP A 1 108 ? -17.472 -27.328 -16.695 1.00 24.18 108 TRP A O 1
ATOM 808 N N . SER A 1 109 ? -17.483 -25.300 -15.716 1.00 23.50 109 SER A N 1
ATOM 809 C CA . SER A 1 109 ? -16.119 -25.374 -15.224 1.00 22.64 109 SER A CA 1
ATOM 810 C C . SER A 1 109 ? -16.006 -26.374 -14.082 1.00 22.59 109 SER A C 1
ATOM 811 O O . SER A 1 109 ? -17.006 -26.921 -13.627 1.00 22.34 109 SER A O 1
ATOM 814 N N . THR A 1 110 ? -14.773 -26.577 -13.623 1.00 22.53 110 THR A N 1
ATOM 815 C CA . THR A 1 110 ? -14.477 -27.232 -12.358 1.00 22.75 110 THR A CA 1
ATOM 816 C C . THR A 1 110 ? -15.397 -26.680 -11.267 1.00 22.92 110 THR A C 1
ATOM 817 O O . THR A 1 110 ? -15.690 -25.474 -11.232 1.00 23.25 110 THR A O 1
ATOM 821 N N . VAL A 1 111 ? -15.867 -27.568 -10.396 1.00 22.62 111 VAL A N 1
ATOM 822 C CA . VAL A 1 111 ? -16.670 -27.158 -9.250 1.00 22.24 111 VAL A CA 1
ATOM 823 C C . VAL A 1 111 ? -15.722 -26.900 -8.085 1.00 22.19 111 VAL A C 1
ATOM 824 O O . VAL A 1 111 ? -14.882 -27.739 -7.753 1.00 21.87 111 VAL A O 1
ATOM 828 N N . ARG A 1 112 ? -15.838 -25.717 -7.495 1.00 21.76 112 ARG A N 1
ATOM 829 C CA . ARG A 1 112 ? -15.052 -25.371 -6.318 1.00 21.83 112 ARG A CA 1
ATOM 830 C C . ARG A 1 112 ? -15.985 -25.126 -5.137 1.00 22.04 112 ARG A C 1
ATOM 831 O O . ARG A 1 112 ? -17.164 -24.838 -5.324 1.00 21.86 112 ARG A O 1
ATOM 839 N N . SER A 1 113 ? -15.451 -25.257 -3.927 1.00 22.80 113 SER A N 1
ATOM 840 C CA . SER A 1 113 ? -16.272 -25.227 -2.719 1.00 23.53 113 SER A CA 1
ATOM 841 C C . SER A 1 113 ? -15.807 -24.174 -1.726 1.00 23.65 113 SER A C 1
ATOM 842 O O . SER A 1 113 ? -14.642 -23.778 -1.735 1.00 23.81 113 SER A O 1
ATOM 845 N N . PHE A 1 114 ? -16.722 -23.730 -0.867 1.00 23.89 114 PHE A N 1
ATOM 846 C CA . PHE A 1 114 ? -16.398 -22.766 0.183 1.00 24.30 114 PHE A CA 1
ATOM 847 C C . PHE A 1 114 ? -17.398 -22.792 1.344 1.00 24.86 114 PHE A C 1
ATOM 848 O O . PHE A 1 114 ? -18.538 -23.216 1.184 1.00 24.64 114 PHE A O 1
ATOM 856 N N . GLU A 1 115 ? -16.951 -22.326 2.506 1.00 25.94 115 GLU A N 1
ATOM 857 C CA . GLU A 1 115 ? -17.822 -22.170 3.664 1.00 27.33 115 GLU A CA 1
ATOM 858 C C . GLU A 1 115 ? -18.126 -20.703 3.974 1.00 27.46 115 GLU A C 1
ATOM 859 O O . GLU A 1 115 ? -17.231 -19.849 3.942 1.00 27.65 115 GLU A O 1
ATOM 865 N N . ILE A 1 116 ? -19.393 -20.436 4.281 1.00 27.91 116 ILE A N 1
ATOM 866 C CA . ILE A 1 116 ? -19.849 -19.135 4.764 1.00 28.36 116 ILE A CA 1
ATOM 867 C C .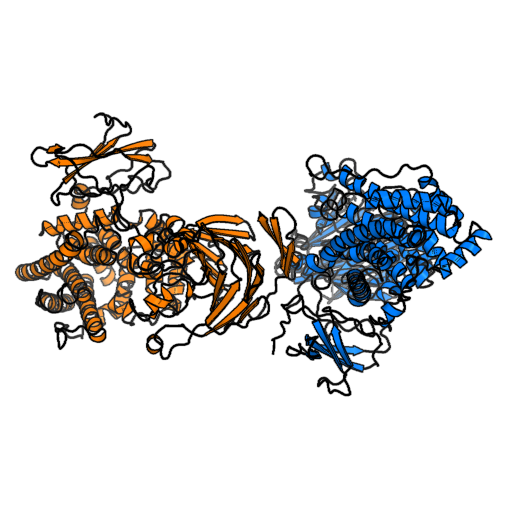 ILE A 1 116 ? -20.257 -19.258 6.230 1.00 29.05 116 ILE A C 1
ATOM 868 O O . ILE A 1 116 ? -21.130 -20.056 6.568 1.00 29.28 116 ILE A O 1
ATOM 873 N N . SER A 1 117 ? -19.617 -18.472 7.092 1.00 29.91 117 SER A N 1
ATOM 874 C CA . SER A 1 117 ? -20.013 -18.370 8.494 1.00 30.46 117 SER A CA 1
ATOM 875 C C . SER A 1 117 ? -20.480 -16.949 8.843 1.00 31.01 117 SER A C 1
ATOM 876 O O . SER A 1 117 ? -20.397 -16.035 8.010 1.00 30.90 117 SER A O 1
ATOM 879 N N . GLU A 1 118 ? -20.970 -16.778 10.073 1.00 31.22 118 GLU A N 1
ATOM 880 C CA . GLU A 1 118 ? -21.472 -15.489 10.564 1.00 31.34 118 GLU A CA 1
ATOM 881 C C . GLU A 1 118 ? -20.334 -14.530 10.911 1.00 30.85 118 GLU A C 1
ATOM 882 O O . GLU A 1 118 ? -20.533 -13.311 10.960 1.00 30.85 118 GLU A O 1
ATOM 888 N N . ALA A 1 119 ? -19.147 -15.085 11.145 1.00 30.17 119 ALA A N 1
ATOM 889 C CA . ALA A 1 119 ? -17.962 -14.292 11.458 1.00 29.60 119 ALA A CA 1
ATOM 890 C C . ALA A 1 119 ? -17.469 -13.451 10.271 1.00 29.02 119 ALA A C 1
ATOM 891 O O . ALA A 1 119 ? -16.806 -12.429 10.467 1.00 29.17 119 ALA A O 1
ATOM 893 N N . LEU A 1 120 ? -17.788 -13.882 9.053 1.00 27.97 120 LEU A N 1
ATOM 894 C CA . LEU A 1 120 ? -17.402 -13.149 7.847 1.00 26.95 120 LEU A CA 1
ATOM 895 C C . LEU A 1 120 ? -18.175 -11.832 7.755 1.00 26.38 120 LEU A C 1
ATOM 896 O O . LEU A 1 120 ? -19.412 -11.836 7.804 1.00 26.50 120 LEU A O 1
ATOM 901 N N . PRO A 1 121 ? -17.451 -10.701 7.629 1.00 25.67 121 PRO A N 1
ATOM 902 C CA . PRO A 1 121 ? -18.096 -9.401 7.427 1.00 25.16 121 PRO A CA 1
ATOM 903 C C . PRO A 1 121 ? -19.013 -9.447 6.211 1.00 24.51 121 PRO A C 1
ATOM 904 O O . PRO A 1 121 ? -18.639 -10.030 5.188 1.00 24.29 121 PRO A O 1
ATOM 908 N N . LYS A 1 122 ? -20.205 -8.864 6.338 1.00 23.77 122 LYS A N 1
ATOM 909 C CA . LYS A 1 122 ? -21.195 -8.855 5.255 1.00 23.38 122 LYS A CA 1
ATOM 910 C C . LYS A 1 122 ? -21.071 -7.605 4.376 1.00 23.06 122 LYS A C 1
ATOM 911 O O . LYS A 1 122 ? -21.434 -6.502 4.793 1.00 22.81 122 LYS A O 1
ATOM 917 N N . THR A 1 123 ? -20.560 -7.788 3.157 1.00 22.38 123 THR A N 1
ATOM 918 C CA . THR A 1 123 ? -20.208 -6.657 2.284 1.00 21.77 123 THR A CA 1
ATOM 919 C C . THR A 1 123 ? -20.708 -6.814 0.839 1.00 21.50 123 THR A C 1
ATOM 920 O O . THR A 1 123 ? -19.893 -6.832 -0.098 1.00 21.47 123 THR A O 1
ATOM 924 N N . PRO A 1 124 ? -22.045 -6.897 0.640 1.00 21.05 124 PRO A N 1
ATOM 925 C CA . PRO A 1 124 ? -22.567 -7.116 -0.706 1.00 20.50 124 PRO A CA 1
ATOM 926 C C . PRO A 1 124 ? -22.277 -5.945 -1.637 1.00 20.35 124 PRO A C 1
ATOM 927 O O . PRO A 1 124 ? -22.086 -4.818 -1.175 1.00 20.21 124 PRO A O 1
ATOM 931 N N . LEU A 1 125 ? -22.238 -6.222 -2.937 1.00 20.00 125 LEU A N 1
ATOM 932 C CA . LEU A 1 125 ? -22.079 -5.184 -3.949 1.00 19.68 125 LEU A CA 1
ATOM 933 C C . LEU A 1 125 ? -23.410 -4.994 -4.666 1.00 19.90 125 LEU A C 1
ATOM 934 O O . LEU A 1 125 ? -23.864 -5.909 -5.350 1.00 20.16 125 LEU A O 1
ATOM 939 N N . PRO A 1 126 ? -24.051 -3.815 -4.503 1.00 20.29 126 PRO A N 1
ATOM 940 C CA . PRO A 1 126 ? -25.258 -3.543 -5.292 1.00 20.50 126 PRO A CA 1
ATOM 941 C C . PRO A 1 126 ? -24.980 -3.756 -6.779 1.00 20.98 126 PRO A C 1
ATOM 942 O O . PRO A 1 126 ? -23.928 -3.337 -7.275 1.00 21.10 126 PRO A O 1
ATOM 946 N N . GLY A 1 127 ? -25.900 -4.436 -7.462 1.00 21.22 127 GLY A N 1
ATOM 947 C CA . GLY A 1 127 ? -25.749 -4.785 -8.878 1.00 21.85 127 GLY A CA 1
ATOM 948 C C . GLY A 1 127 ? -25.882 -3.597 -9.813 1.00 22.49 127 GLY A C 1
ATOM 949 O O . GLY A 1 127 ? -26.205 -2.484 -9.371 1.00 22.16 127 GLY A O 1
ATOM 950 N N A ARG A 1 128 ? -25.657 -3.835 -11.104 0.70 22.73 128 ARG A N 1
ATOM 951 N N B ARG A 1 128 ? -25.626 -3.843 -11.099 0.30 22.66 128 ARG A N 1
ATOM 952 C CA A ARG A 1 128 ? -25.622 -2.764 -12.110 0.70 23.10 128 ARG A CA 1
ATOM 953 C CA B ARG A 1 128 ? -25.651 -2.814 -12.146 0.30 23.01 128 ARG A CA 1
ATOM 954 C C A ARG A 1 128 ? -26.895 -1.909 -12.164 0.70 23.34 128 ARG A C 1
ATOM 955 C C B ARG A 1 128 ? -26.888 -1.922 -12.081 0.30 23.26 128 ARG A C 1
ATOM 956 O O A ARG A 1 128 ? -26.806 -0.689 -12.266 0.70 23.45 128 ARG A O 1
ATOM 957 O O B ARG A 1 128 ? -26.770 -0.698 -12.016 0.30 23.32 128 ARG A O 1
ATOM 972 N N . SER A 1 129 ? -28.062 -2.550 -12.093 1.00 23.53 129 SER A N 1
ATOM 973 C CA . SER A 1 129 ? -29.354 -1.840 -12.105 1.00 24.05 129 SER A CA 1
ATOM 974 C C . SER A 1 129 ? -29.518 -0.889 -10.934 1.00 23.80 129 SER A C 1
ATOM 975 O O . SER A 1 129 ? -29.881 0.273 -11.121 1.00 24.20 129 SER A O 1
ATOM 978 N N . ALA A 1 130 ? -29.243 -1.394 -9.735 1.00 23.81 130 ALA A N 1
ATOM 979 C CA . ALA A 1 130 ? -29.316 -0.611 -8.503 1.00 23.44 130 ALA A CA 1
ATOM 980 C C . ALA A 1 130 ? -28.338 0.569 -8.488 1.00 23.28 130 ALA A C 1
ATOM 981 O O . ALA A 1 130 ? -28.689 1.661 -8.030 1.00 23.39 130 ALA A O 1
ATOM 983 N N . ARG A 1 131 ? -27.120 0.355 -8.989 1.00 22.84 131 ARG A N 1
ATOM 984 C CA . ARG A 1 131 ? -26.100 1.415 -9.027 1.00 22.39 131 ARG A CA 1
ATOM 985 C C . ARG A 1 131 ? -26.428 2.500 -10.055 1.00 22.31 131 ARG A C 1
ATOM 986 O O . ARG A 1 131 ? -26.189 3.686 -9.814 1.00 21.73 131 ARG A O 1
ATOM 994 N N . HIS A 1 132 ? -26.959 2.086 -11.202 1.00 22.64 132 HIS A N 1
ATOM 995 C CA . HIS A 1 132 ? -27.339 3.023 -12.252 1.00 23.25 132 HIS A CA 1
ATOM 996 C C . HIS A 1 132 ? -28.529 3.877 -11.813 1.00 23.40 132 HIS A C 1
ATOM 997 O O . HIS A 1 132 ? -28.570 5.072 -12.089 1.00 23.02 132 HIS A O 1
ATOM 1004 N N . ALA A 1 133 ? -29.481 3.251 -11.121 1.00 23.82 133 ALA A N 1
ATOM 1005 C CA . ALA A 1 133 ? -30.656 3.941 -10.572 1.00 24.17 133 ALA A CA 1
ATOM 1006 C C . ALA A 1 133 ? -30.296 4.909 -9.445 1.00 24.48 133 ALA A C 1
ATOM 1007 O O . ALA A 1 133 ? -30.990 5.902 -9.235 1.00 24.73 133 ALA A O 1
ATOM 1009 N N . ALA A 1 134 ? -29.221 4.604 -8.721 1.00 24.85 134 ALA A N 1
ATOM 1010 C CA . ALA A 1 134 ? -28.771 5.416 -7.589 1.00 25.49 134 ALA A CA 1
ATOM 1011 C C . ALA A 1 134 ? -28.014 6.662 -8.043 1.00 25.83 134 ALA A C 1
ATOM 1012 O O . ALA A 1 134 ? -27.946 7.657 -7.321 1.00 26.12 134 ALA A O 1
ATOM 1014 N N . ALA A 1 135 ? -27.449 6.590 -9.241 1.00 26.24 135 ALA A N 1
ATOM 1015 C CA . ALA A 1 135 ? -26.656 7.667 -9.814 1.00 26.84 135 ALA A CA 1
ATOM 1016 C C . ALA A 1 135 ? -27.569 8.747 -10.373 1.00 27.14 135 ALA A C 1
ATOM 1017 O O . ALA A 1 135 ? -28.247 8.524 -11.385 1.00 27.80 135 ALA A O 1
ATOM 1019 N N A GLN A 1 136 ? -27.581 9.909 -9.721 0.50 27.06 136 GLN A N 1
ATOM 1020 N N B GLN A 1 136 ? -27.595 9.909 -9.724 0.50 27.21 136 GLN A N 1
ATOM 1021 C CA A GLN A 1 136 ? -28.405 11.040 -10.161 0.50 26.89 136 GLN A CA 1
ATOM 1022 C CA B GLN A 1 136 ? -28.455 11.015 -10.161 0.50 27.20 136 GLN A CA 1
ATOM 1023 C C A GLN A 1 136 ? -28.003 11.534 -11.553 0.50 26.82 136 GLN A C 1
ATOM 1024 C C B GLN A 1 136 ? -27.997 11.627 -11.489 0.50 27.00 136 GLN A C 1
ATOM 1025 O O A GLN A 1 136 ? -26.854 11.374 -11.978 0.50 26.70 136 GLN A O 1
ATOM 1026 O O B GLN A 1 136 ? -26.804 11.636 -11.806 0.50 26.91 136 GLN A O 1
ATOM 1037 N N . THR A 1 137 ? -28.964 12.123 -12.257 1.00 26.76 137 THR A N 1
ATOM 1038 C CA . THR A 1 137 ? -28.729 12.639 -13.606 1.00 26.41 137 THR A CA 1
ATOM 1039 C C . THR A 1 137 ? -28.181 14.055 -13.595 1.00 25.73 137 THR A C 1
ATOM 1040 O O . THR A 1 137 ? -27.488 14.464 -14.523 1.00 25.84 137 THR A O 1
ATOM 1044 N N . SER A 1 138 ? -28.498 14.804 -12.543 1.00 25.03 138 SER A N 1
ATOM 1045 C CA . SER A 1 138 ? -28.082 16.196 -12.433 1.00 24.34 138 SER A CA 1
ATOM 1046 C C . SER A 1 138 ? -26.577 16.328 -12.201 1.00 23.81 138 SER A C 1
ATOM 1047 O O . SER A 1 138 ? -25.881 15.342 -11.941 1.00 23.38 138 SER A O 1
ATOM 1050 N N . HIS A 1 139 ? -26.098 17.560 -12.324 1.00 23.11 139 HIS A N 1
ATOM 1051 C CA . HIS A 1 139 ? -24.735 17.937 -11.982 1.00 22.49 139 HIS A CA 1
ATOM 1052 C C . HIS A 1 139 ? -24.793 19.007 -10.880 1.00 21.92 139 HIS A C 1
ATOM 1053 O O . HIS A 1 139 ? -25.783 19.728 -10.792 1.00 21.81 139 HIS A O 1
ATOM 1060 N N . PRO A 1 140 ? -23.749 19.104 -10.027 1.00 21.41 140 PRO A N 1
ATOM 1061 C CA . PRO A 1 140 ? -22.517 18.299 -10.009 1.00 21.05 140 PRO A CA 1
ATOM 1062 C C . PRO A 1 140 ? -22.708 16.884 -9.454 1.00 20.49 140 PRO A C 1
ATOM 1063 O O . PRO A 1 140 ? -23.762 16.565 -8.893 1.00 20.20 140 PRO A O 1
ATOM 1067 N N . ARG A 1 141 ? -21.686 16.048 -9.629 1.00 19.91 141 ARG A N 1
ATOM 1068 C CA . ARG A 1 141 ? -21.710 14.658 -9.172 1.00 19.33 141 ARG A CA 1
ATOM 1069 C C . ARG A 1 141 ? -20.457 14.321 -8.364 1.00 18.94 141 ARG A C 1
ATOM 1070 O O . ARG A 1 141 ? -20.510 13.514 -7.437 1.00 18.79 141 ARG A O 1
ATOM 1078 N N . LEU A 1 142 ? -19.340 14.943 -8.734 1.00 18.45 142 LEU A N 1
ATOM 1079 C CA . LEU A 1 142 ? -18.045 14.709 -8.092 1.00 18.24 142 LEU A CA 1
ATOM 1080 C C . LEU A 1 142 ? -17.969 15.416 -6.737 1.00 18.36 142 LEU A C 1
ATOM 1081 O O . LEU A 1 142 ? -18.093 16.639 -6.660 1.00 17.63 142 LEU A O 1
ATOM 1086 N N . TRP A 1 143 ? -17.779 14.621 -5.680 1.00 18.72 143 TRP A N 1
ATOM 1087 C CA . TRP A 1 143 ? -17.817 15.079 -4.273 1.00 19.28 143 TRP A CA 1
ATOM 1088 C C . TRP A 1 143 ? -19.234 15.453 -3.781 1.00 19.60 143 TRP A C 1
ATOM 1089 O O . TRP A 1 143 ? -19.777 14.778 -2.903 1.00 19.67 143 TRP A O 1
ATOM 1100 N N . LEU A 1 144 ? -19.825 16.506 -4.348 1.00 19.79 144 LEU A N 1
ATOM 1101 C CA . LEU A 1 144 ? -21.167 16.959 -3.943 1.00 20.07 144 LEU A CA 1
ATOM 1102 C C . LEU A 1 144 ? -22.202 16.786 -5.046 1.00 20.59 144 LEU A C 1
ATOM 1103 O O . LEU A 1 144 ? -21.902 16.993 -6.222 1.00 19.91 144 LEU A O 1
ATOM 1108 N N . ASN A 1 145 ? -23.416 16.397 -4.657 1.00 21.63 145 ASN A N 1
ATOM 1109 C CA . ASN A 1 145 ? -24.564 16.482 -5.562 1.00 22.94 145 ASN A CA 1
ATOM 1110 C C . ASN A 1 145 ? -25.183 17.888 -5.470 1.00 23.93 145 ASN A C 1
ATOM 1111 O O . ASN A 1 145 ? -24.679 18.730 -4.718 1.00 23.63 145 ASN A O 1
ATOM 1116 N N . SER A 1 146 ? -26.241 18.157 -6.237 1.00 25.25 146 SER A N 1
ATOM 1117 C CA . SER A 1 146 ? -26.828 19.507 -6.264 1.00 26.43 146 SER A CA 1
ATOM 1118 C C . SER A 1 146 ? -27.512 19.893 -4.950 1.00 26.90 146 SER A C 1
ATOM 1119 O O . SER A 1 146 ? -27.441 21.051 -4.539 1.00 27.16 146 SER A O 1
ATOM 1122 N N . GLU A 1 147 ? -28.160 18.927 -4.297 1.00 27.61 147 GLU A N 1
ATOM 1123 C CA . GLU A 1 147 ? -28.718 19.120 -2.953 1.00 28.31 147 GLU A CA 1
ATOM 1124 C C . GLU A 1 147 ? -27.640 19.525 -1.939 1.00 28.14 147 GLU A C 1
ATOM 1125 O O . GLU A 1 147 ? -27.803 20.497 -1.200 1.00 27.82 147 GLU A O 1
ATOM 1131 N N . GLN A 1 148 ? -26.549 18.758 -1.899 1.00 28.13 148 GLN A N 1
ATOM 1132 C CA . GLN A 1 148 ? -25.429 19.025 -0.993 1.00 27.89 148 GLN A CA 1
ATOM 1133 C C . GLN A 1 148 ? -24.759 20.355 -1.284 1.00 27.85 148 GLN A C 1
ATOM 1134 O O . GLN A 1 148 ? -24.393 21.083 -0.359 1.00 27.67 148 GLN A O 1
ATOM 1140 N N . LEU A 1 149 ? -24.583 20.656 -2.570 1.00 28.01 149 LEU A N 1
ATOM 1141 C CA . LEU A 1 149 ? -24.005 21.927 -2.995 1.00 28.41 149 LEU A CA 1
ATOM 1142 C C . LEU A 1 149 ? -24.835 23.108 -2.480 1.00 28.94 149 LEU A C 1
ATOM 1143 O O . LEU A 1 149 ? -24.284 24.091 -1.976 1.00 29.15 149 LEU A O 1
ATOM 1148 N N . SER A 1 150 ? -26.155 22.990 -2.605 1.00 29.50 150 SER A N 1
ATOM 1149 C CA . SER A 1 150 ? -27.090 23.998 -2.118 1.00 30.40 150 SER A CA 1
ATOM 1150 C C . SER A 1 150 ? -26.953 24.216 -0.605 1.00 30.61 150 SER A C 1
ATOM 1151 O O . SER A 1 150 ? -26.788 25.353 -0.149 1.00 30.92 150 SER A O 1
ATOM 1154 N N . ALA A 1 151 ? -27.010 23.123 0.157 1.00 30.84 151 ALA A N 1
ATOM 1155 C CA . ALA A 1 151 ? -26.885 23.161 1.612 1.00 31.17 151 ALA A CA 1
ATOM 1156 C C . ALA A 1 151 ? -25.534 23.718 2.060 1.00 31.53 151 ALA A C 1
ATOM 1157 O O . ALA A 1 151 ? -25.458 24.454 3.051 1.00 31.44 151 ALA A O 1
ATOM 1159 N N . PHE A 1 152 ? -24.477 23.364 1.324 1.00 31.89 152 PHE A N 1
ATOM 1160 C CA . PHE A 1 152 ? -23.119 23.837 1.608 1.00 32.25 152 PHE A CA 1
ATOM 1161 C C . PHE A 1 152 ? -22.978 25.334 1.325 1.00 32.82 152 PHE A C 1
ATOM 1162 O O . PHE A 1 152 ? -22.305 26.043 2.071 1.00 32.66 152 PHE A O 1
ATOM 1170 N N . ALA A 1 153 ? -23.610 25.803 0.246 1.00 33.46 153 ALA A N 1
ATOM 1171 C CA . ALA A 1 153 ? -23.619 27.226 -0.106 1.00 34.24 153 ALA A CA 1
ATOM 1172 C C . ALA A 1 153 ? -24.319 28.066 0.968 1.00 34.83 153 ALA A C 1
ATOM 1173 O O . ALA A 1 153 ? -23.789 29.086 1.394 1.00 34.87 153 ALA A O 1
ATOM 1175 N N . ASP A 1 154 ? -25.501 27.626 1.399 1.00 35.80 154 ASP A N 1
ATOM 1176 C CA . ASP A 1 154 ? -26.210 28.246 2.525 1.00 36.86 154 ASP A CA 1
ATOM 1177 C C . ASP A 1 154 ? -25.347 28.282 3.791 1.00 37.38 154 ASP A C 1
ATOM 1178 O O . ASP A 1 154 ? -25.263 29.312 4.462 1.00 37.53 154 ASP A O 1
ATOM 1183 N N . ALA A 1 155 ? -24.707 27.156 4.103 1.00 37.91 155 ALA A N 1
ATOM 1184 C CA . ALA A 1 155 ? -23.853 27.038 5.286 1.00 38.61 155 ALA A CA 1
ATOM 1185 C C . ALA A 1 155 ? -22.613 27.940 5.237 1.00 39.14 155 ALA A C 1
ATOM 1186 O O . ALA A 1 155 ? -22.173 28.454 6.269 1.00 39.41 155 ALA A O 1
ATOM 1188 N N . VAL A 1 156 ? -22.060 28.129 4.041 1.00 39.68 156 VAL A N 1
ATOM 1189 C CA . VAL A 1 156 ? -20.925 29.031 3.833 1.00 40.23 156 VAL A CA 1
ATOM 1190 C C . VAL A 1 156 ? -21.379 30.500 3.853 1.00 40.79 156 VAL A C 1
ATOM 1191 O O . VAL A 1 156 ? -20.624 31.381 4.260 1.00 40.89 156 VAL A O 1
ATOM 1195 N N . ALA A 1 157 ? -22.614 30.753 3.422 1.00 41.53 157 ALA A N 1
ATOM 1196 C CA . ALA A 1 157 ? -23.199 32.093 3.496 1.00 42.34 157 ALA A CA 1
ATOM 1197 C C . ALA A 1 157 ? -23.331 32.561 4.949 1.00 42.81 157 ALA A C 1
ATOM 1198 O O . ALA A 1 157 ? -23.020 33.707 5.263 1.00 42.97 157 ALA A O 1
ATOM 1200 N N . LYS A 1 158 ? -23.775 31.662 5.826 1.00 43.62 158 LYS A N 1
ATOM 1201 C CA . LYS A 1 158 ? -23.926 31.957 7.253 1.00 44.24 158 LYS A CA 1
ATOM 1202 C C . LYS A 1 158 ? -22.590 31.986 7.996 1.00 44.53 158 LYS A C 1
ATOM 1203 O O . LYS A 1 158 ? -22.446 32.699 8.991 1.00 44.55 158 LYS A O 1
ATOM 1209 N N . ASP A 1 159 ? -21.623 31.208 7.513 1.00 44.92 159 ASP A N 1
ATOM 1210 C CA . ASP A 1 159 ? -20.301 31.121 8.138 1.00 45.42 159 ASP A CA 1
ATOM 1211 C C . ASP A 1 159 ? -19.231 30.722 7.115 1.00 45.52 159 ASP A C 1
ATOM 1212 O O . ASP A 1 159 ? -19.155 29.555 6.725 1.00 45.81 159 ASP A O 1
ATOM 1217 N N . PRO A 1 160 ? -18.401 31.692 6.678 1.00 45.60 160 PRO A N 1
ATOM 1218 C CA . PRO A 1 160 ? -17.314 31.442 5.716 1.00 45.44 160 PRO A CA 1
ATOM 1219 C C . PRO A 1 160 ? -16.263 30.424 6.187 1.00 45.33 160 PRO A C 1
ATOM 1220 O O . PRO A 1 160 ? -15.458 29.956 5.377 1.00 45.49 160 PRO A O 1
ATOM 1224 N N . ASN A 1 161 ? -16.272 30.091 7.477 1.00 44.93 161 ASN A N 1
ATOM 1225 C CA . ASN A 1 161 ? -15.364 29.082 8.028 1.00 44.45 161 ASN A CA 1
ATOM 1226 C C . ASN A 1 161 ? -15.966 27.673 8.121 1.00 43.87 161 ASN A C 1
ATOM 1227 O O . ASN A 1 161 ? -15.357 26.771 8.707 1.00 43.81 161 ASN A O 1
ATOM 1232 N N . HIS A 1 162 ? -17.154 27.494 7.544 1.00 43.14 162 HIS A N 1
ATOM 1233 C CA . HIS A 1 162 ? -17.803 26.184 7.465 1.00 42.54 162 HIS A CA 1
ATOM 1234 C C . HIS A 1 162 ? -16.914 25.198 6.709 1.00 41.96 162 HIS A C 1
ATOM 1235 O O . HIS A 1 162 ? -16.556 25.441 5.553 1.00 41.89 162 HIS A O 1
ATOM 1242 N N . CYS A 1 163 ? -16.550 24.103 7.385 1.00 41.08 163 CYS A N 1
ATOM 1243 C CA . CYS A 1 163 ? -15.624 23.083 6.860 1.00 40.21 163 CYS A CA 1
ATOM 1244 C C . CYS A 1 163 ? -14.253 23.648 6.476 1.00 39.55 163 CYS A C 1
ATOM 1245 O O . CYS A 1 163 ? -13.524 23.053 5.675 1.00 39.42 163 CYS A O 1
ATOM 1248 N N . GLY A 1 164 ? -13.907 24.792 7.063 1.00 38.79 164 GLY A N 1
ATOM 1249 C CA . GLY A 1 164 ? -12.661 25.484 6.752 1.00 37.81 164 GLY A CA 1
ATOM 1250 C C . GLY A 1 164 ? -12.630 26.083 5.357 1.00 36.99 164 GLY A C 1
ATOM 1251 O O . GLY A 1 164 ? -11.560 26.210 4.765 1.00 36.84 164 GLY A O 1
ATOM 1252 N N . TRP A 1 165 ? -13.801 26.459 4.838 1.00 36.43 165 TRP A N 1
ATOM 1253 C CA . TRP A 1 165 ? -13.907 27.030 3.488 1.00 35.92 165 TRP A CA 1
ATOM 1254 C C . TRP A 1 165 ? -12.977 28.222 3.267 1.00 35.76 165 TRP A C 1
ATOM 1255 O O . TRP A 1 165 ? -12.341 28.337 2.214 1.00 35.65 165 TRP A O 1
ATOM 1266 N N . ALA A 1 166 ? -12.915 29.110 4.259 1.00 35.63 166 ALA A N 1
ATOM 1267 C CA . ALA A 1 166 ? -12.097 30.315 4.177 1.00 35.47 166 ALA A CA 1
ATOM 1268 C C . ALA A 1 166 ? -10.628 29.971 3.977 1.00 35.37 166 ALA A C 1
ATOM 1269 O O . ALA A 1 166 ? -9.932 30.631 3.204 1.00 35.54 166 ALA A O 1
ATOM 1271 N N . GLU A 1 167 ? -10.165 28.930 4.668 1.00 35.29 167 GLU A N 1
ATOM 1272 C CA . GLU A 1 167 ? -8.810 28.421 4.481 1.00 35.36 167 GLU A CA 1
ATOM 1273 C C . GLU A 1 167 ? -8.625 27.850 3.068 1.00 34.82 167 GLU A C 1
ATOM 1274 O O . GLU A 1 167 ? -7.605 28.101 2.427 1.00 34.77 167 GLU A O 1
ATOM 1280 N N . PHE A 1 168 ? -9.619 27.101 2.586 1.00 34.23 168 PHE A N 1
ATOM 1281 C CA . PHE A 1 168 ? -9.561 26.520 1.239 1.00 33.55 168 PHE A CA 1
ATOM 1282 C C . PHE A 1 168 ? -9.551 27.594 0.149 1.00 33.52 168 PHE A C 1
ATOM 1283 O O . PHE A 1 168 ? -8.727 27.541 -0.766 1.00 33.13 168 PHE A O 1
ATOM 1291 N N . TYR A 1 169 ? -10.464 28.562 0.250 1.00 33.65 169 TYR A N 1
ATOM 1292 C CA . TYR A 1 169 ? -10.500 29.683 -0.696 1.00 33.78 169 TYR A CA 1
ATOM 1293 C C . TYR A 1 169 ? -9.157 30.401 -0.757 1.00 33.61 169 TYR A C 1
ATOM 1294 O O . TYR A 1 169 ? -8.626 30.639 -1.837 1.00 33.40 169 TYR A O 1
ATOM 1303 N N . GLU A 1 170 ? -8.617 30.731 0.413 1.00 33.86 170 GLU A N 1
ATOM 1304 C CA . GLU A 1 170 ? -7.361 31.467 0.522 1.00 34.14 170 GLU A CA 1
ATOM 1305 C C . GLU A 1 170 ? -6.183 30.710 -0.093 1.00 33.81 170 GLU A C 1
ATOM 1306 O O . GLU A 1 170 ? -5.435 31.264 -0.897 1.00 33.75 170 GLU A O 1
ATOM 1312 N N . LYS A 1 171 ? -6.035 29.441 0.279 1.00 33.58 171 LYS A N 1
ATOM 1313 C CA . LYS A 1 171 ? -4.879 28.642 -0.124 1.00 33.46 171 LYS A CA 1
ATOM 1314 C C . LYS A 1 171 ? -5.002 27.971 -1.498 1.00 33.04 171 LYS A C 1
ATOM 1315 O O . LYS A 1 171 ? -3.995 27.779 -2.181 1.00 32.89 171 LYS A O 1
ATOM 1321 N N . SER A 1 172 ? -6.223 27.614 -1.899 1.00 32.54 172 SER A N 1
ATOM 1322 C CA . SER A 1 172 ? -6.422 26.798 -3.106 1.00 32.21 172 SER A CA 1
ATOM 1323 C C . SER A 1 172 ? -7.271 27.417 -4.223 1.00 31.97 172 SER A C 1
ATOM 1324 O O . SER A 1 172 ? -7.315 26.878 -5.327 1.00 31.71 172 SER A O 1
ATOM 1327 N N . VAL A 1 173 ? -7.948 28.528 -3.946 1.00 31.89 173 VAL A N 1
ATOM 1328 C CA . VAL A 1 173 ? -8.724 29.214 -4.986 1.00 31.86 173 VAL A CA 1
ATOM 1329 C C . VAL A 1 173 ? -8.040 30.518 -5.392 1.00 32.24 173 VAL A C 1
ATOM 1330 O O . VAL A 1 173 ? -7.688 30.711 -6.559 1.00 31.72 173 VAL A O 1
ATOM 1334 N N . GLU A 1 174 ? -7.848 31.390 -4.403 1.00 32.81 174 GLU A N 1
ATOM 1335 C CA . GLU A 1 174 ? -7.209 32.701 -4.570 1.00 33.77 174 GLU A CA 1
ATOM 1336 C C . GLU A 1 174 ? -5.996 32.715 -5.525 1.00 33.46 174 GLU A C 1
ATOM 1337 O O . GLU A 1 174 ? -5.963 33.536 -6.443 1.00 33.39 174 GLU A O 1
ATOM 1343 N N . PRO A 1 175 ? -5.012 31.801 -5.331 1.00 33.51 175 PRO A N 1
ATOM 1344 C CA . PRO A 1 175 ? -3.828 31.792 -6.210 1.00 33.56 175 PRO A CA 1
ATOM 1345 C C . PRO A 1 175 ? -4.125 31.664 -7.711 1.00 33.72 175 PRO A C 1
ATOM 1346 O O . PRO A 1 175 ? -3.300 32.065 -8.538 1.00 33.78 175 PRO A O 1
ATOM 1350 N N . TRP A 1 176 ? -5.285 31.112 -8.055 1.00 33.80 176 TRP A N 1
ATOM 1351 C CA . TRP A 1 176 ? -5.642 30.894 -9.456 1.00 33.98 176 TRP A CA 1
ATOM 1352 C C . TRP A 1 176 ? -6.300 32.110 -10.112 1.00 34.73 176 TRP A C 1
ATOM 1353 O O . TRP A 1 176 ? -6.349 32.199 -11.340 1.00 34.66 176 TRP A O 1
ATOM 1364 N N . LEU A 1 177 ? -6.774 33.044 -9.287 1.00 35.64 177 LEU A N 1
ATOM 1365 C CA . LEU A 1 177 ? -7.378 34.293 -9.765 1.00 36.78 177 LEU A CA 1
ATOM 1366 C C . LEU A 1 177 ? -6.371 35.196 -10.471 1.00 37.34 177 LEU A C 1
ATOM 1367 O O . LEU A 1 177 ? -6.728 35.908 -11.412 1.00 37.92 177 LEU A O 1
ATOM 1372 N N . GLU A 1 178 ? -5.123 35.164 -10.006 1.00 38.05 178 GLU A N 1
ATOM 1373 C CA . GLU A 1 178 ? -4.040 35.986 -10.559 1.00 38.75 178 GLU A CA 1
ATOM 1374 C C . GLU A 1 178 ? -3.339 35.283 -11.721 1.00 38.48 178 GLU A C 1
ATOM 1375 O O . GLU A 1 178 ? -2.677 35.920 -12.542 1.00 38.87 178 GLU A O 1
ATOM 1381 N N . ARG A 1 179 ? -3.500 33.966 -11.782 1.00 37.88 179 ARG A N 1
ATOM 1382 C CA . ARG A 1 179 ? -2.699 33.119 -12.655 1.00 37.18 179 ARG A CA 1
ATOM 1383 C C . ARG A 1 179 ? -3.205 33.130 -14.104 1.00 36.44 179 ARG A C 1
ATOM 1384 O O . ARG A 1 179 ? -4.404 32.946 -14.349 1.00 36.48 179 ARG A O 1
ATOM 1392 N N . PRO A 1 180 ? -2.292 33.355 -15.069 1.00 35.47 180 PRO A N 1
ATOM 1393 C CA . PRO A 1 180 ? -2.663 33.203 -16.474 1.00 34.72 180 PRO A CA 1
ATOM 1394 C C . PRO A 1 180 ? -2.854 31.727 -16.824 1.00 33.91 180 PRO A C 1
ATOM 1395 O O . PRO A 1 180 ? -2.131 30.871 -16.305 1.00 33.71 180 PRO A O 1
ATOM 1399 N N . VAL A 1 181 ? -3.829 31.438 -17.684 1.00 32.97 181 VAL A N 1
ATOM 1400 C CA . VAL A 1 181 ? -4.097 30.071 -18.127 1.00 32.13 181 VAL A CA 1
ATOM 1401 C C . VAL A 1 181 ? -2.800 29.385 -18.568 1.00 31.86 181 VAL A C 1
ATOM 1402 O O . VAL A 1 181 ? -2.031 29.940 -19.357 1.00 31.65 181 VAL A O 1
ATOM 1406 N N . MET A 1 182 ? -2.564 28.191 -18.023 1.00 31.39 182 MET A N 1
ATOM 1407 C CA . MET A 1 182 ? -1.391 27.379 -18.333 1.00 31.08 182 MET A CA 1
ATOM 1408 C C . MET A 1 182 ? -1.272 27.153 -19.837 1.00 31.26 182 MET A C 1
ATOM 1409 O O . MET A 1 182 ? -2.212 26.661 -20.460 1.00 31.12 182 MET A O 1
ATOM 1414 N N . PRO A 1 183 ? -0.124 27.534 -20.429 1.00 31.61 183 PRO A N 1
ATOM 1415 C CA . PRO A 1 183 ? 0.101 27.243 -21.846 1.00 31.91 183 PRO A CA 1
ATOM 1416 C C . PRO A 1 183 ? 0.227 25.744 -22.076 1.00 32.17 183 PRO A C 1
ATOM 1417 O O . PRO A 1 183 ? 0.674 25.022 -21.182 1.00 32.12 183 PRO A O 1
ATOM 1421 N N . GLU A 1 184 ? -0.179 25.282 -23.255 1.00 32.72 184 GLU A N 1
ATOM 1422 C CA . GLU A 1 184 ? -0.097 23.860 -23.580 1.00 33.45 184 GLU A CA 1
ATOM 1423 C C . GLU A 1 184 ? 1.345 23.381 -23.480 1.00 33.89 184 GLU A C 1
ATOM 1424 O O . GLU A 1 184 ? 2.228 23.978 -24.089 1.00 33.87 184 GLU A O 1
ATOM 1430 N N . PRO A 1 185 ? 1.593 22.329 -22.677 1.00 34.64 185 PRO A N 1
ATOM 1431 C CA . PRO A 1 185 ? 2.916 21.713 -22.648 1.00 35.28 185 PRO A CA 1
ATOM 1432 C C . PRO A 1 185 ? 3.384 21.286 -24.041 1.00 36.02 185 PRO A C 1
ATOM 1433 O O . PRO A 1 185 ? 2.577 20.859 -24.872 1.00 35.65 185 PRO A O 1
ATOM 1437 N N . GLN A 1 186 ? 4.685 21.430 -24.280 1.00 37.33 186 GLN A N 1
ATOM 1438 C CA . GLN A 1 186 ? 5.295 21.154 -25.582 1.00 38.59 186 GLN A CA 1
ATOM 1439 C C . GLN A 1 186 ? 6.055 19.831 -25.567 1.00 39.56 186 GLN A C 1
ATOM 1440 O O . GLN A 1 186 ? 6.499 19.389 -24.504 1.00 39.29 186 GLN A O 1
ATOM 1446 N N . PRO A 1 187 ? 6.219 19.197 -26.749 1.00 40.73 187 PRO A N 1
ATOM 1447 C CA . PRO A 1 187 ? 7.046 17.990 -26.832 1.00 41.83 187 PRO A CA 1
ATOM 1448 C C . PRO A 1 187 ? 8.478 18.277 -26.389 1.00 42.89 187 PRO A C 1
ATOM 1449 O O . PRO A 1 187 ? 8.909 19.433 -26.407 1.00 43.08 187 PRO A O 1
ATOM 1453 N N . TYR A 1 188 ? 9.200 17.238 -25.983 1.00 44.16 188 TYR A N 1
ATOM 1454 C CA . TYR A 1 188 ? 10.616 17.377 -25.659 1.00 45.50 188 TYR A CA 1
ATOM 1455 C C . TYR A 1 188 ? 11.424 17.616 -26.944 1.00 46.55 188 TYR A C 1
ATOM 1456 O O . TYR A 1 188 ? 10.988 17.210 -28.028 1.00 46.46 188 TYR A O 1
ATOM 1465 N N . PRO A 1 189 ? 12.593 18.290 -26.834 1.00 47.68 189 PRO A N 1
ATOM 1466 C CA . PRO A 1 189 ? 13.567 18.320 -27.935 1.00 48.58 189 PRO A CA 1
ATOM 1467 C C . PRO A 1 189 ? 13.824 16.925 -28.529 1.00 49.49 189 PRO A C 1
ATOM 1468 O O . PRO A 1 189 ? 14.445 16.074 -27.879 1.00 49.73 189 PRO A O 1
ATOM 1472 N N . ASN A 1 190 ? 13.325 16.715 -29.750 1.00 50.38 190 ASN A N 1
ATOM 1473 C CA . ASN A 1 190 ? 13.411 15.437 -30.482 1.00 51.25 190 ASN A CA 1
ATOM 1474 C C . ASN A 1 190 ? 12.694 14.251 -29.814 1.00 51.67 190 ASN A C 1
ATOM 1475 O O . ASN A 1 190 ? 13.178 13.112 -29.859 1.00 51.84 190 ASN A O 1
ATOM 1480 N N . ASN A 1 191 ? 11.537 14.520 -29.207 1.00 52.02 191 ASN A N 1
ATOM 1481 C CA . ASN A 1 191 ? 10.741 13.487 -28.518 1.00 52.31 191 ASN A CA 1
ATOM 1482 C C . ASN A 1 191 ? 11.546 12.561 -27.586 1.00 52.25 191 ASN A C 1
ATOM 1483 O O . ASN A 1 191 ? 11.135 11.426 -27.313 1.00 52.27 191 ASN A O 1
ATOM 1488 N N . THR A 1 192 ? 12.688 13.058 -27.108 1.00 52.09 192 THR A N 1
ATOM 1489 C CA . THR A 1 192 ? 13.531 12.324 -26.166 1.00 51.96 192 THR A CA 1
ATOM 1490 C C . THR A 1 192 ? 13.287 12.851 -24.750 1.00 51.64 192 THR A C 1
ATOM 1491 O O . THR A 1 192 ? 13.617 14.000 -24.436 1.00 51.61 192 THR A O 1
ATOM 1495 N N . ARG A 1 193 ? 12.702 11.994 -23.913 1.00 51.27 193 ARG A N 1
ATOM 1496 C CA . ARG A 1 193 ? 12.291 12.352 -22.553 1.00 50.82 193 ARG A CA 1
ATOM 1497 C C . ARG A 1 193 ? 13.469 12.692 -21.637 1.00 50.44 193 ARG A C 1
ATOM 1498 O O . ARG A 1 193 ? 14.459 11.958 -21.576 1.00 50.54 193 ARG A O 1
ATOM 1506 N N . VAL A 1 194 ? 13.346 13.822 -20.942 1.00 49.83 194 VAL A N 1
ATOM 1507 C CA . VAL A 1 194 ? 14.290 14.228 -19.900 1.00 49.23 194 VAL A CA 1
ATOM 1508 C C . VAL A 1 194 ? 13.507 14.376 -18.590 1.00 48.69 194 VAL A C 1
ATOM 1509 O O . VAL A 1 194 ? 12.387 14.891 -18.592 1.00 48.57 194 VAL A O 1
ATOM 1513 N N . ALA A 1 195 ? 14.100 13.918 -17.486 1.00 47.99 195 ALA A N 1
ATOM 1514 C CA . ALA A 1 195 ? 13.451 13.900 -16.165 1.00 47.33 195 ALA A CA 1
ATOM 1515 C C . ALA A 1 195 ? 12.855 15.239 -15.722 1.00 46.82 195 ALA A C 1
ATOM 1516 O O . ALA A 1 195 ? 11.722 15.281 -15.234 1.00 46.75 195 ALA A O 1
ATOM 1518 N N . THR A 1 196 ? 13.618 16.320 -15.893 1.00 46.04 196 THR A N 1
ATOM 1519 C CA . THR A 1 196 ? 13.164 17.670 -15.536 1.00 45.33 196 THR A CA 1
ATOM 1520 C C . THR A 1 196 ? 11.899 18.062 -16.310 1.00 44.62 196 THR A C 1
ATOM 1521 O O . THR A 1 196 ? 10.915 18.505 -15.716 1.00 44.54 196 THR A O 1
ATOM 1525 N N . LEU A 1 197 ? 11.938 17.876 -17.628 1.00 43.87 197 LEU A N 1
ATOM 1526 C CA . LEU A 1 197 ? 10.845 18.258 -18.525 1.00 43.11 197 LEU A CA 1
ATOM 1527 C C . LEU A 1 197 ? 9.613 17.357 -18.368 1.00 42.40 197 LEU A C 1
ATOM 1528 O O . LEU A 1 197 ? 8.476 17.829 -18.437 1.00 42.11 197 LEU A O 1
ATOM 1533 N N . TRP A 1 198 ? 9.855 16.066 -18.158 1.00 41.51 198 TRP A N 1
ATOM 1534 C CA . TRP A 1 198 ? 8.803 15.093 -17.870 1.00 40.64 198 TRP A CA 1
ATOM 1535 C C . TRP A 1 198 ? 8.029 15.468 -16.607 1.00 40.15 198 TRP A C 1
ATOM 1536 O O . TRP A 1 198 ? 6.797 15.449 -16.602 1.00 40.07 198 TRP A O 1
ATOM 1547 N N . ARG A 1 199 ? 8.761 15.818 -15.551 1.00 39.37 199 ARG A N 1
ATOM 1548 C CA . ARG A 1 199 ? 8.167 16.160 -14.262 1.00 38.87 199 ARG A CA 1
ATOM 1549 C C . ARG A 1 199 ? 7.442 17.502 -14.304 1.00 38.18 199 ARG A C 1
ATOM 1550 O O . ARG A 1 199 ? 6.307 17.610 -13.833 1.00 37.97 199 ARG A O 1
ATOM 1558 N N . GLN A 1 200 ? 8.102 18.518 -14.865 1.00 37.25 200 GLN A N 1
ATOM 1559 C CA . GLN A 1 200 ? 7.518 19.854 -14.982 1.00 36.47 200 GLN A CA 1
ATOM 1560 C C . GLN A 1 200 ? 6.220 19.808 -15.779 1.00 35.44 200 GLN A C 1
ATOM 1561 O O . GLN A 1 200 ? 5.254 20.502 -15.457 1.00 35.38 200 GLN A O 1
ATOM 1567 N N . MET A 1 201 ? 6.209 18.972 -16.810 1.00 34.39 201 MET A N 1
ATOM 1568 C CA . MET A 1 201 ? 5.031 18.776 -17.639 1.00 33.36 201 MET A CA 1
ATOM 1569 C C . MET A 1 201 ? 3.826 18.251 -16.851 1.00 32.50 201 MET A C 1
ATOM 1570 O O . MET A 1 201 ? 2.721 18.774 -16.999 1.00 32.38 201 MET A O 1
ATOM 1575 N N . TYR A 1 202 ? 4.030 17.231 -16.016 1.00 31.41 202 TYR A N 1
ATOM 1576 C CA . TYR A 1 202 ? 2.915 16.693 -15.236 1.00 30.25 202 TYR A CA 1
ATOM 1577 C C . TYR A 1 202 ? 2.534 17.589 -14.059 1.00 29.49 202 TYR A C 1
ATOM 1578 O O . TYR A 1 202 ? 1.380 17.605 -13.641 1.00 29.43 202 TYR A O 1
ATOM 1587 N N . ILE A 1 203 ? 3.493 18.362 -13.552 1.00 28.50 203 ILE A N 1
ATOM 1588 C CA . ILE A 1 203 ? 3.183 19.405 -12.570 1.00 27.87 203 ILE A CA 1
ATOM 1589 C C . ILE A 1 203 ? 2.309 20.498 -13.217 1.00 27.12 203 ILE A C 1
ATOM 1590 O O . ILE A 1 203 ? 1.336 20.969 -12.615 1.00 26.87 203 ILE A O 1
ATOM 1595 N N . ASP A 1 204 ? 2.649 20.870 -14.451 1.00 26.21 204 ASP A N 1
ATOM 1596 C CA . ASP A 1 204 ? 1.843 21.816 -15.229 1.00 25.48 204 ASP A CA 1
ATOM 1597 C C . ASP A 1 204 ? 0.399 21.342 -15.365 1.00 24.44 204 ASP A C 1
ATOM 1598 O O . ASP A 1 204 ? -0.536 22.128 -15.198 1.00 24.28 204 ASP A O 1
ATOM 1603 N N . CYS A 1 205 ? 0.229 20.054 -15.660 1.00 23.61 205 CYS A N 1
ATOM 1604 C CA . CYS A 1 205 ? -1.095 19.451 -15.797 1.00 22.62 205 CYS A CA 1
ATOM 1605 C C . CYS A 1 205 ? -1.816 19.287 -14.466 1.00 21.86 205 CYS A C 1
ATOM 1606 O O . CYS A 1 205 ? -3.045 19.292 -14.424 1.00 21.67 205 CYS A O 1
ATOM 1609 N N . GLN A 1 206 ? -1.055 19.147 -13.383 1.00 21.32 206 GLN A N 1
ATOM 1610 C CA . GLN A 1 206 ? -1.640 19.051 -12.045 1.00 20.50 206 GLN A CA 1
ATOM 1611 C C . GLN A 1 206 ? -2.257 20.395 -11.645 1.00 20.39 206 GLN A C 1
ATOM 1612 O O . GLN A 1 206 ? -3.325 20.436 -11.041 1.00 20.41 206 GLN A O 1
ATOM 1618 N N . GLU A 1 207 ? -1.581 21.486 -11.997 1.00 20.33 207 GLU A N 1
ATOM 1619 C CA . GLU A 1 207 ? -2.073 22.846 -11.723 1.00 20.36 207 GLU A CA 1
ATOM 1620 C C . GLU A 1 207 ? -3.353 23.175 -12.490 1.00 19.85 207 GLU A C 1
ATOM 1621 O O . GLU A 1 207 ? -4.193 23.950 -12.027 1.00 20.03 207 GLU A O 1
ATOM 1627 N N . VAL A 1 208 ? -3.484 22.571 -13.663 1.00 19.67 208 VAL A N 1
ATOM 1628 C CA . VAL A 1 208 ? -4.691 22.667 -14.481 1.00 19.64 208 VAL A CA 1
ATOM 1629 C C . VAL A 1 208 ? -5.902 21.988 -13.802 1.00 19.38 208 VAL A C 1
ATOM 1630 O O . VAL A 1 208 ? -7.038 22.462 -13.916 1.00 19.14 208 VAL A O 1
ATOM 1634 N N . ILE A 1 209 ? -5.653 20.902 -13.068 1.00 19.03 209 ILE A N 1
ATOM 1635 C CA . ILE A 1 209 ? -6.685 20.323 -12.204 1.00 18.18 209 ILE A CA 1
ATOM 1636 C C . ILE A 1 209 ? -7.068 21.333 -11.127 1.00 17.95 209 ILE A C 1
ATOM 1637 O O . ILE A 1 209 ? -8.246 21.626 -10.942 1.00 17.75 209 ILE A O 1
ATOM 1642 N N . TYR A 1 210 ? -6.071 21.857 -10.416 1.00 17.97 210 TYR A N 1
ATOM 1643 C CA . TYR A 1 210 ? -6.338 22.761 -9.294 1.00 18.25 210 TYR A CA 1
ATOM 1644 C C . TYR A 1 210 ? -7.137 23.990 -9.732 1.00 18.13 210 TYR A C 1
ATOM 1645 O O . TYR A 1 210 ? -8.166 24.314 -9.136 1.00 18.09 210 TYR A O 1
ATOM 1654 N N . ALA A 1 211 ? -6.665 24.659 -10.781 1.00 18.07 211 ALA A N 1
ATOM 1655 C CA . ALA A 1 211 ? -7.327 25.865 -11.280 1.00 18.06 211 ALA A CA 1
ATOM 1656 C C . ALA A 1 211 ? -8.763 25.591 -11.724 1.00 18.07 211 ALA A C 1
ATOM 1657 O O . ALA A 1 211 ? -9.688 26.233 -11.238 1.00 17.86 211 ALA A O 1
ATOM 1659 N N . ILE A 1 212 ? -8.953 24.617 -12.614 1.00 18.29 212 ILE A N 1
ATOM 1660 C CA . ILE A 1 212 ? -10.288 24.304 -13.124 1.00 18.30 212 ILE A CA 1
ATOM 1661 C C . ILE A 1 212 ? -11.232 23.867 -12.006 1.00 18.62 212 ILE A C 1
ATOM 1662 O O . ILE A 1 212 ? -12.325 24.417 -11.861 1.00 18.69 212 ILE A O 1
ATOM 1667 N N . ARG A 1 213 ? -10.805 22.890 -11.207 1.00 18.73 213 ARG A N 1
ATOM 1668 C CA . ARG A 1 213 ? -11.640 22.369 -10.119 1.00 18.75 213 ARG A CA 1
ATOM 1669 C C . ARG A 1 213 ? -11.917 23.393 -9.005 1.00 18.72 213 ARG A C 1
ATOM 1670 O O . ARG A 1 213 ? -13.054 23.533 -8.566 1.00 18.81 213 ARG A O 1
ATOM 1678 N N . HIS A 1 214 ? -10.892 24.101 -8.538 1.00 19.05 214 HIS A N 1
ATOM 1679 C CA . HIS A 1 214 ? -11.099 24.980 -7.373 1.00 19.41 214 HIS A CA 1
ATOM 1680 C C . HIS A 1 214 ? -11.851 26.271 -7.698 1.00 19.28 214 HIS A C 1
ATOM 1681 O O . HIS A 1 214 ? -12.619 26.772 -6.866 1.00 19.53 214 HIS A O 1
ATOM 1688 N N . LEU A 1 215 ? -11.662 26.782 -8.912 1.00 19.41 215 LEU A N 1
ATOM 1689 C CA . LEU A 1 215 ? -12.454 27.924 -9.397 1.00 19.75 215 LEU A CA 1
ATOM 1690 C C . LEU A 1 215 ? -13.933 27.571 -9.581 1.00 19.96 215 LEU A C 1
ATOM 1691 O O . LEU A 1 215 ? -14.812 28.335 -9.166 1.00 20.05 215 LEU A O 1
ATOM 1696 N N . ALA A 1 216 ? -14.194 26.410 -10.186 1.00 20.13 216 ALA A N 1
ATOM 1697 C CA . ALA A 1 216 ? -15.553 25.900 -10.379 1.00 20.38 216 ALA A CA 1
ATOM 1698 C C . ALA A 1 216 ? -16.267 25.684 -9.051 1.00 20.76 216 ALA A C 1
ATOM 1699 O O . ALA A 1 216 ? -17.420 26.082 -8.886 1.00 20.93 216 ALA A O 1
ATOM 1701 N N . ILE A 1 217 ? -15.581 25.038 -8.109 1.00 21.01 217 ILE A N 1
ATOM 1702 C CA . ILE A 1 217 ? -16.152 24.778 -6.793 1.00 21.46 217 ILE A CA 1
ATOM 1703 C C . ILE A 1 217 ? -16.477 26.099 -6.092 1.00 21.96 217 ILE A C 1
ATOM 1704 O O . ILE A 1 217 ? -17.585 26.277 -5.587 1.00 22.24 217 ILE A O 1
ATOM 1709 N N . ALA A 1 218 ? -15.520 27.025 -6.099 1.00 22.55 218 ALA A N 1
ATOM 1710 C CA . ALA A 1 218 ? -15.719 28.349 -5.506 1.00 23.42 218 ALA A CA 1
ATOM 1711 C C . ALA A 1 218 ? -16.903 29.074 -6.153 1.00 23.93 218 ALA A C 1
ATOM 1712 O O . ALA A 1 218 ? -17.792 29.558 -5.447 1.00 23.93 218 ALA A O 1
ATOM 1714 N N . GLY A 1 219 ? -16.927 29.107 -7.489 1.00 24.40 219 GLY A N 1
ATOM 1715 C CA . GLY A 1 219 ? -18.053 29.666 -8.244 1.00 24.70 219 GLY A CA 1
ATOM 1716 C C . GLY A 1 219 ? -19.421 29.161 -7.800 1.00 25.35 219 GLY A C 1
ATOM 1717 O O . GLY A 1 219 ? -20.335 29.961 -7.537 1.00 25.15 219 GLY A O 1
ATOM 1718 N N . ARG A 1 220 ? -19.559 27.838 -7.704 1.00 25.21 220 ARG A N 1
ATOM 1719 C CA . ARG A 1 220 ? -20.831 27.214 -7.341 1.00 25.65 220 ARG A CA 1
ATOM 1720 C C . ARG A 1 220 ? -21.181 27.406 -5.868 1.00 25.97 220 ARG A C 1
ATOM 1721 O O . ARG A 1 220 ? -22.352 27.601 -5.526 1.00 26.26 220 ARG A O 1
ATOM 1729 N N . VAL A 1 221 ? -20.172 27.338 -5.001 1.00 26.20 221 VAL A N 1
ATOM 1730 C CA . VAL A 1 221 ? -20.378 27.505 -3.561 1.00 26.51 221 VAL A CA 1
ATOM 1731 C C . VAL A 1 221 ? -20.741 28.959 -3.219 1.00 26.69 221 VAL A C 1
ATOM 1732 O O . VAL A 1 221 ? -21.629 29.205 -2.399 1.00 26.29 221 VAL A O 1
ATOM 1736 N N . LEU A 1 222 ? -20.066 29.906 -3.866 1.00 26.94 222 LEU A N 1
ATOM 1737 C CA . LEU A 1 222 ? -20.259 31.330 -3.573 1.00 27.57 222 LEU A CA 1
ATOM 1738 C C . LEU A 1 222 ? -21.365 31.990 -4.404 1.00 28.01 222 LEU A C 1
ATOM 1739 O O . LEU A 1 222 ? -21.714 33.155 -4.165 1.00 28.67 222 LEU A O 1
ATOM 1744 N N . GLY A 1 223 ? -21.913 31.249 -5.367 1.00 28.27 223 GLY A N 1
ATOM 1745 C CA . GLY A 1 223 ? -22.866 31.802 -6.339 1.00 28.35 223 GLY A CA 1
ATOM 1746 C C . GLY A 1 223 ? -22.239 32.856 -7.242 1.00 28.42 223 GLY A C 1
ATOM 1747 O O . GLY A 1 223 ? -22.920 33.782 -7.694 1.00 28.33 223 GLY A O 1
ATOM 1748 N N . ARG A 1 224 ? -20.942 32.703 -7.509 1.00 28.45 224 ARG A N 1
ATOM 1749 C CA . ARG A 1 224 ? -20.162 33.685 -8.266 1.00 28.66 224 ARG A CA 1
ATOM 1750 C C . ARG A 1 224 ? -19.880 33.285 -9.715 1.00 28.46 224 ARG A C 1
ATOM 1751 O O . ARG A 1 224 ? -18.995 32.464 -9.974 1.00 28.44 224 ARG A O 1
ATOM 1759 N N . ASP A 1 225 ? -20.613 33.894 -10.649 1.00 28.23 225 ASP A N 1
ATOM 1760 C CA . ASP A 1 225 ? -20.443 33.648 -12.091 1.00 28.18 225 ASP A CA 1
ATOM 1761 C C . ASP A 1 225 ? -19.043 33.954 -12.623 1.00 27.31 225 ASP A C 1
ATOM 1762 O O . ASP A 1 225 ? -18.562 33.268 -13.529 1.00 27.22 225 ASP A O 1
ATOM 1767 N N . ASP A 1 226 ? -18.399 34.980 -12.069 1.00 26.15 226 ASP A N 1
ATOM 1768 C CA . ASP A 1 226 ? -17.039 35.355 -12.477 1.00 25.38 226 ASP A CA 1
ATOM 1769 C C . ASP A 1 226 ? -16.007 34.256 -12.218 1.00 24.92 226 ASP A C 1
ATOM 1770 O O . ASP A 1 226 ? -15.017 34.144 -12.946 1.00 24.44 226 ASP A O 1
ATOM 1775 N N . LEU A 1 227 ? -16.230 33.462 -11.170 1.00 24.40 227 LEU A N 1
ATOM 1776 C CA . LEU A 1 227 ? -15.325 32.355 -10.859 1.00 24.09 227 LEU A CA 1
ATOM 1777 C C . LEU A 1 227 ? -15.593 31.192 -11.806 1.00 23.59 227 LEU A C 1
ATOM 1778 O O . LEU A 1 227 ? -14.661 30.564 -12.295 1.00 23.74 227 LEU A O 1
ATOM 1783 N N . LEU A 1 228 ? -16.872 30.943 -12.076 1.00 23.29 228 LEU A N 1
ATOM 1784 C CA . LEU A 1 228 ? -17.304 29.986 -13.089 1.00 23.22 228 LEU A CA 1
ATOM 1785 C C . LEU A 1 228 ? -16.724 30.320 -14.463 1.00 23.13 228 LEU A C 1
ATOM 1786 O O . LEU A 1 228 ? -16.263 29.427 -15.180 1.00 22.85 228 LEU A O 1
ATOM 1791 N N . ASP A 1 229 ? -16.743 31.609 -14.813 1.00 23.20 229 ASP A N 1
ATOM 1792 C CA . ASP A 1 229 ? -16.149 32.120 -16.056 1.00 23.10 229 ASP A CA 1
ATOM 1793 C C . ASP A 1 229 ? -14.642 31.875 -16.135 1.00 22.69 229 ASP A C 1
ATOM 1794 O O . ASP A 1 229 ? -14.125 31.480 -17.184 1.00 22.53 229 ASP A O 1
ATOM 1799 N N . ALA A 1 230 ? -13.939 32.127 -15.032 1.00 22.32 230 ALA A N 1
ATOM 1800 C CA . ALA A 1 230 ? -12.494 31.891 -14.964 1.00 22.12 230 ALA A CA 1
ATOM 1801 C C . ALA A 1 230 ? -12.166 30.402 -15.100 1.00 21.88 230 ALA A C 1
ATOM 1802 O O . ALA A 1 230 ? -11.230 30.033 -15.805 1.00 21.62 230 ALA A O 1
ATOM 1804 N N . SER A 1 231 ? -12.947 29.561 -14.425 1.00 21.99 231 SER A N 1
ATOM 1805 C CA . SER A 1 231 ? -12.818 28.108 -14.528 1.00 21.94 231 SER A CA 1
ATOM 1806 C C . SER A 1 231 ? -13.046 27.653 -15.973 1.00 21.89 231 SER A C 1
ATOM 1807 O O . SER A 1 231 ? -12.237 26.901 -16.530 1.00 21.49 231 SER A O 1
ATOM 1810 N N . ARG A 1 232 ? -14.138 28.135 -16.575 1.00 21.79 232 ARG A N 1
ATOM 1811 C CA . ARG A 1 232 ? -14.479 27.833 -17.971 1.00 21.86 232 ARG A CA 1
ATOM 1812 C C . ARG A 1 232 ? -13.334 28.154 -18.927 1.00 21.69 232 ARG A C 1
ATOM 1813 O O . ARG A 1 232 ? -13.049 27.378 -19.830 1.00 21.88 232 ARG A O 1
ATOM 1821 N N . LYS A 1 233 ? -12.678 29.291 -18.710 1.00 22.04 233 LYS A N 1
ATOM 1822 C CA . LYS A 1 233 ? -11.553 29.733 -19.531 1.00 22.31 233 LYS A CA 1
ATOM 1823 C C . LYS A 1 233 ? -10.404 28.721 -19.537 1.00 21.98 233 LYS A C 1
ATOM 1824 O O . LYS A 1 233 ? -9.870 28.384 -20.600 1.00 22.14 233 LYS A O 1
ATOM 1830 N N . TRP A 1 234 ? -10.018 28.248 -18.352 1.00 21.27 234 TRP A N 1
ATOM 1831 C CA . TRP A 1 234 ? -9.001 27.204 -18.247 1.00 20.67 234 TRP A CA 1
ATOM 1832 C C . TRP A 1 234 ? -9.481 25.926 -18.931 1.00 20.17 234 TRP A C 1
ATOM 1833 O O . TRP A 1 234 ? -8.733 25.315 -19.685 1.00 19.83 234 TRP A O 1
ATOM 1844 N N . LEU A 1 235 ? -10.739 25.556 -18.679 1.00 19.93 235 LEU A N 1
ATOM 1845 C CA . LEU A 1 235 ? -11.340 24.325 -19.207 1.00 20.09 235 LEU A CA 1
ATOM 1846 C C . LEU A 1 235 ? -11.367 24.237 -20.732 1.00 20.27 235 LEU A C 1
ATOM 1847 O O . LEU A 1 235 ? -10.971 23.215 -21.303 1.00 20.18 235 LEU A O 1
ATOM 1852 N N . LEU A 1 236 ? -11.834 25.302 -21.387 1.00 20.40 236 LEU A N 1
ATOM 1853 C CA . LEU A 1 236 ? -11.852 25.346 -22.857 1.00 20.69 236 LEU A CA 1
ATOM 1854 C C . LEU A 1 236 ? -10.438 25.361 -23.449 1.00 20.61 236 LEU A C 1
ATOM 1855 O O . LEU A 1 236 ? -10.195 24.789 -24.512 1.00 21.01 236 LEU A O 1
ATOM 1860 N N . ALA A 1 237 ? -9.506 26.005 -22.755 1.00 20.81 237 ALA A N 1
ATOM 1861 C CA . ALA A 1 237 ? -8.111 26.025 -23.190 1.00 20.86 237 ALA A CA 1
ATOM 1862 C C . ALA A 1 237 ? -7.496 24.618 -23.151 1.00 21.20 237 ALA A C 1
ATOM 1863 O O . ALA A 1 237 ? -6.781 24.211 -24.074 1.00 21.02 237 ALA A O 1
ATOM 1865 N N . VAL A 1 238 ? -7.794 23.876 -22.087 1.00 21.33 238 VAL A N 1
ATOM 1866 C CA . VAL A 1 238 ? -7.277 22.511 -21.911 1.00 21.36 238 VAL A CA 1
ATOM 1867 C C . VAL A 1 238 ? -7.952 21.545 -22.891 1.00 21.40 238 VAL A C 1
ATOM 1868 O O . VAL A 1 238 ? -7.290 20.687 -23.483 1.00 21.21 238 VAL A O 1
ATOM 1872 N N . ALA A 1 239 ? -9.260 21.716 -23.085 1.00 21.80 239 ALA A N 1
ATOM 1873 C CA . ALA A 1 239 ? -10.008 20.927 -24.067 1.00 22.33 239 ALA A CA 1
ATOM 1874 C C . ALA A 1 239 ? -9.457 21.107 -25.484 1.00 22.78 239 ALA A C 1
ATOM 1875 O O . ALA A 1 239 ? -9.626 20.227 -26.335 1.00 23.31 239 ALA A O 1
ATOM 1877 N N . ALA A 1 240 ? -8.791 22.239 -25.718 1.00 23.30 240 ALA A N 1
ATOM 1878 C CA . ALA A 1 240 ? -8.235 22.581 -27.028 1.00 23.70 240 ALA A CA 1
ATOM 1879 C C . ALA A 1 240 ? -6.812 22.061 -27.224 1.00 24.17 240 ALA A C 1
ATOM 1880 O O . ALA A 1 240 ? -6.271 22.133 -28.333 1.00 24.19 240 ALA A O 1
ATOM 1882 N N . TRP A 1 241 ? -6.207 21.538 -26.157 1.00 24.63 241 TRP A N 1
ATOM 1883 C CA . TRP A 1 241 ? -4.889 20.912 -26.267 1.00 25.14 241 TRP A CA 1
ATOM 1884 C C . TRP A 1 241 ? -4.959 19.671 -27.153 1.00 25.76 241 TRP A C 1
ATOM 1885 O O . TRP A 1 241 ? -5.985 18.980 -27.199 1.00 25.74 241 TRP A O 1
ATOM 1896 N N . ASP A 1 242 ? -3.862 19.399 -27.851 1.00 26.47 242 ASP A N 1
ATOM 1897 C CA . ASP A 1 242 ? -3.795 18.297 -28.802 1.00 27.67 242 ASP A CA 1
ATOM 1898 C C . ASP A 1 242 ? -3.886 16.939 -28.098 1.00 28.34 242 ASP A C 1
ATOM 1899 O O . ASP A 1 242 ? -2.987 16.557 -27.346 1.00 28.72 242 ASP A O 1
ATOM 1904 N N . THR A 1 243 ? -4.974 16.213 -28.353 1.00 29.28 243 THR A N 1
ATOM 1905 C CA . THR A 1 243 ? -5.177 14.885 -27.755 1.00 30.01 243 THR A CA 1
ATOM 1906 C C . THR A 1 243 ? -4.121 13.871 -28.202 1.00 30.45 243 THR A C 1
ATOM 1907 O O . THR A 1 243 ? -3.979 12.812 -27.598 1.00 30.75 243 THR A O 1
ATOM 1911 N N . LYS A 1 244 ? -3.391 14.199 -29.265 1.00 30.98 244 LYS A N 1
ATOM 1912 C CA . LYS A 1 244 ? -2.304 13.355 -29.753 1.00 31.50 244 LYS A CA 1
ATOM 1913 C C . LYS A 1 244 ? -0.973 14.072 -29.564 1.00 31.50 244 LYS A C 1
ATOM 1914 O O . LYS A 1 244 ? 0.052 13.644 -30.094 1.00 31.86 244 LYS A O 1
ATOM 1920 N N . GLY A 1 245 ? -0.997 15.160 -28.796 1.00 31.33 245 GLY A N 1
ATOM 1921 C CA . GLY A 1 245 ? 0.188 15.978 -28.572 1.00 31.09 245 GLY A CA 1
ATOM 1922 C C . GLY A 1 245 ? 1.033 15.491 -27.418 1.00 30.82 245 GLY A C 1
ATOM 1923 O O . GLY A 1 245 ? 1.098 14.290 -27.147 1.00 30.93 245 GLY A O 1
ATOM 1924 N N . ALA A 1 246 ? 1.679 16.429 -26.733 1.00 30.55 246 ALA A N 1
ATOM 1925 C CA . ALA A 1 246 ? 2.551 16.099 -25.609 1.00 30.34 246 ALA A CA 1
ATOM 1926 C C . ALA A 1 246 ? 1.787 15.607 -24.374 1.00 30.05 246 ALA A C 1
ATOM 1927 O O . ALA A 1 246 ? 2.321 14.816 -23.599 1.00 30.25 246 ALA A O 1
ATOM 1929 N N . THR A 1 247 ? 0.543 16.055 -24.199 1.00 29.68 247 THR A N 1
ATOM 1930 C CA . THR A 1 247 ? -0.263 15.660 -23.032 1.00 29.23 247 THR A CA 1
ATOM 1931 C C . THR A 1 247 ? -1.132 14.424 -23.256 1.00 29.38 247 THR A C 1
ATOM 1932 O O . THR A 1 247 ? -2.044 14.151 -22.469 1.00 29.34 247 THR A O 1
ATOM 1936 N N . SER A 1 248 ? -0.861 13.677 -24.321 1.00 29.23 248 SER A N 1
ATOM 1937 C CA . SER A 1 248 ? -1.542 12.409 -24.529 1.00 29.52 248 SER A CA 1
ATOM 1938 C C . SER A 1 248 ? -0.991 11.380 -23.547 1.00 29.60 248 SER A C 1
ATOM 1939 O O . SER A 1 248 ? 0.133 11.525 -23.065 1.00 29.15 248 SER A O 1
ATOM 1942 N N . ARG A 1 249 ? -1.790 10.355 -23.252 1.00 29.88 249 ARG A N 1
ATOM 1943 C CA . ARG A 1 249 ? -1.354 9.237 -22.413 1.00 30.46 249 ARG A CA 1
ATOM 1944 C C . ARG A 1 249 ? -0.108 8.578 -23.002 1.00 30.32 249 ARG A C 1
ATOM 1945 O O . ARG A 1 249 ? 0.850 8.303 -22.280 1.00 30.36 249 ARG A O 1
ATOM 1953 N N . ALA A 1 250 ? -0.127 8.344 -24.314 1.00 30.17 250 ALA A N 1
ATOM 1954 C CA . ALA A 1 250 ? 0.989 7.712 -25.025 1.00 30.03 250 ALA A CA 1
ATOM 1955 C C . ALA A 1 250 ? 2.310 8.476 -24.880 1.00 29.86 250 ALA A C 1
ATOM 1956 O O . ALA A 1 250 ? 3.376 7.863 -24.774 1.00 29.84 250 ALA A O 1
ATOM 1958 N N . TYR A 1 251 ? 2.237 9.808 -24.867 1.00 29.50 251 TYR A N 1
ATOM 1959 C CA . TYR A 1 251 ? 3.442 10.645 -24.812 1.00 29.12 251 TYR A CA 1
ATOM 1960 C C . TYR A 1 251 ? 3.981 10.857 -23.395 1.00 28.44 251 TYR A C 1
ATOM 1961 O O . TYR A 1 251 ? 5.176 10.707 -23.149 1.00 28.72 251 TYR A O 1
ATOM 1970 N N . ASN A 1 252 ? 3.096 11.234 -22.478 1.00 27.47 252 ASN A N 1
ATOM 1971 C CA . ASN A 1 252 ? 3.426 11.397 -21.072 1.00 26.52 252 ASN A CA 1
ATOM 1972 C C . ASN A 1 252 ? 2.173 11.030 -20.303 1.00 26.03 252 ASN A C 1
ATOM 1973 O O . ASN A 1 252 ? 1.264 11.855 -20.158 1.00 25.78 252 ASN A O 1
ATOM 1978 N N . ASP A 1 253 ? 2.114 9.786 -19.830 1.00 25.32 253 ASP A N 1
ATOM 1979 C CA . ASP A 1 253 ? 0.900 9.286 -19.193 1.00 24.67 253 ASP A CA 1
ATOM 1980 C C . ASP A 1 253 ? 0.552 10.030 -17.907 1.00 24.15 253 ASP A C 1
ATOM 1981 O O . ASP A 1 253 ? -0.621 10.219 -17.607 1.00 24.16 253 ASP A O 1
ATOM 1986 N N . GLU A 1 254 ? 1.572 10.501 -17.191 1.00 23.32 254 GLU A N 1
ATOM 1987 C CA . GLU A 1 254 ? 1.374 11.328 -16.004 1.00 22.71 254 GLU A CA 1
ATOM 1988 C C . GLU A 1 254 ? 0.655 12.635 -16.345 1.00 22.07 254 GLU A C 1
ATOM 1989 O O . GLU A 1 254 ? -0.214 13.074 -15.601 1.00 21.68 254 GLU A O 1
ATOM 1995 N N . ALA A 1 255 ? 1.032 13.246 -17.468 1.00 21.43 255 ALA A N 1
ATOM 1996 C CA . ALA A 1 255 ? 0.359 14.444 -17.978 1.00 20.82 255 ALA A CA 1
ATOM 1997 C C . ALA A 1 255 ? -1.045 14.109 -18.468 1.00 20.31 255 ALA A C 1
ATOM 1998 O O . ALA A 1 255 ? -2.007 14.787 -18.110 1.00 19.85 255 ALA A O 1
ATOM 2000 N N . GLY A 1 256 ? -1.146 13.051 -19.271 1.00 20.16 256 GLY A N 1
ATOM 2001 C CA . GLY A 1 256 ? -2.421 12.558 -19.785 1.00 19.96 256 GLY A CA 1
ATOM 2002 C C . GLY A 1 256 ? -3.453 12.255 -18.713 1.00 19.92 256 GLY A C 1
ATOM 2003 O O . GLY A 1 256 ? -4.610 12.681 -18.827 1.00 20.06 256 GLY A O 1
ATOM 2004 N N . PHE A 1 257 ? -3.041 11.521 -17.675 1.00 19.20 257 PHE A N 1
ATOM 2005 C CA . PHE A 1 257 ? -3.922 11.202 -16.544 1.00 18.73 257 PHE A CA 1
ATOM 2006 C C . PHE A 1 257 ? -4.534 12.467 -15.956 1.00 18.30 257 PHE A C 1
ATOM 2007 O O . PHE A 1 257 ? -5.737 12.524 -15.716 1.00 18.33 257 PHE A O 1
ATOM 2015 N N . ARG A 1 258 ? -3.690 13.471 -15.727 1.00 17.78 258 ARG A N 1
ATOM 2016 C CA . ARG A 1 258 ? -4.093 14.716 -15.064 1.00 17.50 258 ARG A CA 1
ATOM 2017 C C . ARG A 1 258 ? -5.012 15.591 -15.920 1.00 17.21 258 ARG A C 1
ATOM 2018 O O . ARG A 1 258 ? -5.904 16.259 -15.392 1.00 17.32 258 ARG A O 1
ATOM 2026 N N . VAL A 1 259 ? -4.797 15.588 -17.233 1.00 16.66 259 VAL A N 1
ATOM 2027 C CA . VAL A 1 259 ? -5.667 16.346 -18.134 1.00 16.41 259 VAL A CA 1
ATOM 2028 C C . VAL A 1 259 ? -7.100 15.805 -18.084 1.00 16.03 259 VAL A C 1
ATOM 2029 O O . VAL A 1 259 ? -8.055 16.580 -18.030 1.00 16.31 259 VAL A O 1
ATOM 2033 N N . VAL A 1 260 ? -7.237 14.480 -18.071 1.00 15.51 260 VAL A N 1
ATOM 2034 C CA . VAL A 1 260 ? -8.543 13.819 -17.958 1.00 15.03 260 VAL A CA 1
ATOM 2035 C C . VAL A 1 260 ? -9.274 14.217 -16.677 1.00 14.93 260 VAL A C 1
ATOM 2036 O O . VAL A 1 260 ? -10.468 14.514 -16.710 1.00 15.14 260 VAL A O 1
ATOM 2040 N N . VAL A 1 261 ? -8.553 14.231 -15.556 1.00 14.68 261 VAL A N 1
ATOM 2041 C CA . VAL A 1 261 ? -9.135 14.588 -14.262 1.00 14.36 261 VAL A CA 1
ATOM 2042 C C . VAL A 1 261 ? -9.604 16.049 -14.255 1.00 14.00 261 VAL A C 1
ATOM 2043 O O . VAL A 1 261 ? -10.697 16.350 -13.766 1.00 14.00 261 VAL A O 1
ATOM 2047 N N . ALA A 1 262 ? -8.778 16.940 -14.800 1.00 13.99 262 ALA A N 1
ATOM 2048 C CA . ALA A 1 262 ? -9.113 18.363 -14.928 1.00 14.31 262 ALA A CA 1
ATOM 2049 C C . ALA A 1 262 ? -10.383 18.567 -15.755 1.00 14.40 262 ALA A C 1
ATOM 2050 O O . ALA A 1 262 ? -11.284 19.313 -15.361 1.00 14.58 262 ALA A O 1
ATOM 2052 N N . LEU A 1 263 ? -10.455 17.884 -16.892 1.00 14.80 263 LEU A N 1
ATOM 2053 C CA . LEU A 1 263 ? -11.619 17.977 -17.775 1.00 15.19 263 LEU A CA 1
ATOM 2054 C C . LEU A 1 263 ? -12.892 17.451 -17.115 1.00 15.33 263 LEU A C 1
ATOM 2055 O O . LEU A 1 263 ? -13.970 18.011 -17.300 1.00 15.50 263 LEU A O 1
ATOM 2060 N N . ALA A 1 264 ? -12.748 16.386 -16.331 1.00 15.64 264 ALA A N 1
ATOM 2061 C CA . ALA A 1 264 ? -13.860 15.767 -15.610 1.00 15.81 264 ALA A CA 1
ATOM 2062 C C . ALA A 1 264 ? -14.495 16.680 -14.563 1.00 15.80 264 ALA A C 1
ATOM 2063 O O . ALA A 1 264 ? -15.719 16.808 -14.521 1.00 16.38 264 ALA A O 1
ATOM 2065 N N . TRP A 1 265 ? -13.672 17.295 -13.713 1.00 15.80 265 TRP A N 1
ATOM 2066 C CA . TRP A 1 265 ? -14.159 18.254 -12.709 1.00 16.05 265 TRP A CA 1
ATOM 2067 C C . TRP A 1 265 ? -14.797 19.500 -13.349 1.00 16.40 265 TRP A C 1
ATOM 2068 O O . TRP A 1 265 ? -15.868 19.941 -12.926 1.00 16.65 265 TRP A O 1
ATOM 2079 N N . GLY A 1 266 ? -14.145 20.044 -14.373 1.00 16.48 266 GLY A N 1
ATOM 2080 C CA . GLY A 1 266 ? -14.677 21.182 -15.118 1.00 17.44 266 GLY A CA 1
ATOM 2081 C C . GLY A 1 266 ? -16.008 20.895 -15.787 1.00 17.82 266 GLY A C 1
ATOM 2082 O O . GLY A 1 266 ? -16.971 21.631 -15.590 1.00 18.29 266 GLY A O 1
ATOM 2083 N N . TYR A 1 267 ? -16.061 19.824 -16.577 1.00 18.00 267 TYR A N 1
ATOM 2084 C CA . TYR A 1 267 ? -17.307 19.386 -17.211 1.00 17.89 267 TYR A CA 1
ATOM 2085 C C . TYR A 1 267 ? -18.444 19.184 -16.201 1.00 18.06 267 TYR A C 1
ATOM 2086 O O . TYR A 1 267 ? -19.571 19.645 -16.431 1.00 17.67 267 TYR A O 1
ATOM 2095 N N . ASP A 1 268 ? -18.137 18.502 -15.095 1.00 17.74 268 ASP A N 1
ATOM 2096 C CA . ASP A 1 268 ? -19.114 18.183 -14.052 1.00 18.10 268 ASP A CA 1
ATOM 2097 C C . ASP A 1 268 ? -19.665 19.407 -13.304 1.00 18.28 268 ASP A C 1
ATOM 2098 O O . ASP A 1 268 ? -20.880 19.555 -13.164 1.00 18.12 268 ASP A O 1
ATOM 2103 N N . TRP A 1 269 ? -18.772 20.264 -12.813 1.00 18.59 269 TRP A N 1
ATOM 2104 C CA . TRP A 1 269 ? -19.170 21.406 -11.981 1.00 19.06 269 TRP A CA 1
ATOM 2105 C C . TRP A 1 269 ? -19.560 22.671 -12.773 1.00 19.58 269 TRP A C 1
ATOM 2106 O O . TRP A 1 269 ? -20.222 23.563 -12.236 1.00 19.60 269 TRP A O 1
ATOM 2117 N N . LEU A 1 270 ? -19.160 22.739 -14.038 1.00 20.01 270 LEU A N 1
ATOM 2118 C CA . LEU A 1 270 ? -19.537 23.865 -14.899 1.00 20.79 270 LEU A CA 1
ATOM 2119 C C . LEU A 1 270 ? -20.605 23.464 -15.906 1.00 21.41 270 LEU A C 1
ATOM 2120 O O . LEU A 1 270 ? -20.948 24.254 -16.791 1.00 21.60 270 LEU A O 1
ATOM 2125 N N . TYR A 1 271 ? -21.124 22.243 -15.764 1.00 22.14 271 TYR A N 1
ATOM 2126 C CA . TYR A 1 271 ? -22.069 21.665 -16.720 1.00 22.92 271 TYR A CA 1
ATOM 2127 C C . TYR A 1 271 ? -23.098 22.679 -17.193 1.00 23.66 271 TYR A C 1
ATOM 2128 O O . TYR A 1 271 ? -23.186 22.956 -18.386 1.00 23.67 271 TYR A O 1
ATOM 2137 N N . ASP A 1 272 ? -23.859 23.223 -16.243 1.00 24.76 272 ASP A N 1
ATOM 2138 C CA . ASP A 1 272 ? -24.957 24.149 -16.530 1.00 25.80 272 ASP A CA 1
ATOM 2139 C C . ASP A 1 272 ? -24.479 25.538 -16.928 1.00 25.53 272 ASP A C 1
ATOM 2140 O O . ASP A 1 272 ? -25.193 26.259 -17.615 1.00 26.05 272 ASP A O 1
ATOM 2145 N N . HIS A 1 273 ? -23.274 25.902 -16.500 1.00 25.42 273 HIS A N 1
ATOM 2146 C CA . HIS A 1 273 ? -22.671 27.184 -16.869 1.00 24.94 273 HIS A CA 1
ATOM 2147 C C . HIS A 1 273 ? -22.175 27.197 -18.317 1.00 24.96 273 HIS A C 1
ATOM 2148 O O . HIS A 1 273 ? -22.161 28.251 -18.969 1.00 24.62 273 HIS A O 1
ATOM 2155 N N . LEU A 1 274 ? -21.742 26.033 -18.805 1.00 24.58 274 LEU A N 1
ATOM 2156 C CA . LEU A 1 274 ? -21.324 25.885 -20.199 1.00 24.40 274 LEU A CA 1
ATOM 2157 C C . LEU A 1 274 ? -22.541 25.905 -21.108 1.00 24.41 274 LEU A C 1
ATOM 2158 O O . LEU A 1 274 ? -23.613 25.419 -20.737 1.00 24.65 274 LEU A O 1
ATOM 2163 N N . SER A 1 275 ? -22.376 26.468 -22.298 1.00 24.88 275 SER A N 1
ATOM 2164 C CA . SER A 1 275 ? -23.401 26.351 -23.335 1.00 25.40 275 SER A CA 1
ATOM 2165 C C . SER A 1 275 ? -23.421 24.911 -23.834 1.00 25.95 275 SER A C 1
ATOM 2166 O O . SER A 1 275 ? -22.447 24.163 -23.649 1.00 25.80 275 SER A O 1
ATOM 2169 N N . GLU A 1 276 ? -24.527 24.518 -24.458 1.00 26.62 276 GLU A N 1
ATOM 2170 C CA . GLU A 1 276 ? -24.643 23.185 -25.054 1.00 27.20 276 GLU A CA 1
ATOM 2171 C C . GLU A 1 276 ? -23.472 22.870 -25.984 1.00 26.64 276 GLU A C 1
ATOM 2172 O O . GLU A 1 276 ? -22.955 21.750 -25.989 1.00 26.62 276 GLU A O 1
ATOM 2178 N N . ASP A 1 277 ? -23.045 23.862 -26.758 1.00 26.09 277 ASP A N 1
ATOM 2179 C CA . ASP A 1 277 ? -21.947 23.664 -27.696 1.00 25.69 277 ASP A CA 1
ATOM 2180 C C . ASP A 1 277 ? -20.592 23.481 -27.003 1.00 25.31 277 ASP A C 1
ATOM 2181 O O . ASP A 1 277 ? -19.764 22.685 -27.449 1.00 25.10 277 ASP A O 1
ATOM 2186 N N . GLU A 1 278 ? -20.374 24.237 -25.930 1.00 24.92 278 GLU A N 1
ATOM 2187 C CA . GLU A 1 278 ? -19.178 24.101 -25.103 1.00 24.66 278 GLU A CA 1
ATOM 2188 C C . GLU A 1 278 ? -19.144 22.735 -24.420 1.00 24.41 278 GLU A C 1
ATOM 2189 O O . GLU A 1 278 ? -18.105 22.083 -24.405 1.00 24.30 278 GLU A O 1
ATOM 2195 N N . ARG A 1 279 ? -20.286 22.303 -23.884 1.00 24.27 279 ARG A N 1
ATOM 2196 C CA . ARG A 1 279 ? -20.433 20.951 -23.336 1.00 24.51 279 ARG A CA 1
ATOM 2197 C C . ARG A 1 279 ? -20.027 19.870 -24.330 1.00 24.49 279 ARG A C 1
ATOM 2198 O O . ARG A 1 279 ? -19.375 18.897 -23.953 1.00 24.09 279 ARG A O 1
ATOM 2206 N N . ARG A 1 280 ? -20.422 20.053 -25.591 1.00 24.72 280 ARG A N 1
ATOM 2207 C CA . ARG A 1 280 ? -20.083 19.132 -26.680 1.00 25.33 280 ARG A CA 1
ATOM 2208 C C . ARG A 1 280 ? -18.580 19.094 -26.934 1.00 24.96 280 ARG A C 1
ATOM 2209 O O . ARG A 1 280 ? -17.997 18.024 -27.096 1.00 24.98 280 ARG A O 1
ATOM 2217 N N . THR A 1 281 ? -17.964 20.269 -26.965 1.00 24.96 281 THR A N 1
ATOM 2218 C CA . THR A 1 281 ? -16.517 20.397 -27.131 1.00 24.90 281 THR A CA 1
ATOM 2219 C C . THR A 1 281 ? -15.761 19.669 -26.011 1.00 24.67 281 THR A C 1
ATOM 2220 O O . THR A 1 281 ? -14.899 18.829 -26.281 1.00 24.82 281 THR A O 1
ATOM 2224 N N . VAL A 1 282 ? -16.111 19.979 -24.766 1.00 24.41 282 VAL A N 1
ATOM 2225 C CA . VAL A 1 282 ? -15.454 19.388 -23.595 1.00 24.18 282 VAL A CA 1
ATOM 2226 C C . VAL A 1 282 ? -15.704 17.876 -23.501 1.00 23.79 282 VAL A C 1
ATOM 2227 O O . VAL A 1 282 ? -14.758 17.103 -23.377 1.00 23.80 282 VAL A O 1
ATOM 2231 N N . ARG A 1 283 ? -16.970 17.470 -23.577 1.00 23.64 283 ARG A N 1
ATOM 2232 C CA . ARG A 1 283 ? -17.356 16.055 -23.560 1.00 23.32 283 ARG A CA 1
ATOM 2233 C C . ARG A 1 283 ? -16.588 15.226 -24.590 1.00 22.88 283 ARG A C 1
ATOM 2234 O O . ARG A 1 283 ? -16.055 14.165 -24.257 1.00 22.85 283 ARG A O 1
ATOM 2242 N N . SER A 1 284 ? -16.521 15.716 -25.828 1.00 22.10 284 SER A N 1
ATOM 2243 C CA . SER A 1 284 ? -15.845 14.995 -26.913 1.00 21.93 284 SER A CA 1
ATOM 2244 C C . SER A 1 284 ? -14.366 14.725 -26.616 1.00 21.47 284 SER A C 1
ATOM 2245 O O . SER A 1 284 ? -13.860 13.626 -26.871 1.00 21.05 284 SER A O 1
ATOM 2248 N N . VAL A 1 285 ? -13.683 15.726 -26.067 1.00 20.94 285 VAL A N 1
ATOM 2249 C CA . VAL A 1 285 ? -12.279 15.588 -25.706 1.00 20.51 285 VAL A CA 1
ATOM 2250 C C . VAL A 1 285 ? -12.118 14.740 -24.438 1.00 19.91 285 VAL A C 1
ATOM 2251 O O . VAL A 1 285 ? -11.189 13.936 -24.350 1.00 19.98 285 VAL A O 1
ATOM 2255 N N . LEU A 1 286 ? -13.035 14.898 -23.484 1.00 19.30 286 LEU A N 1
ATOM 2256 C CA . LEU A 1 286 ? -13.027 14.086 -22.263 1.00 18.82 286 LEU A CA 1
ATOM 2257 C C . LEU A 1 286 ? -13.226 12.604 -22.580 1.00 18.45 286 LEU A C 1
ATOM 2258 O O . LEU A 1 286 ? -12.486 11.754 -22.086 1.00 17.75 286 LEU A O 1
ATOM 2263 N N . LEU A 1 287 ? -14.221 12.307 -23.408 1.00 18.30 287 LEU A N 1
ATOM 2264 C CA . LEU A 1 287 ? -14.468 10.941 -23.847 1.00 18.13 287 LEU A CA 1
ATOM 2265 C C . LEU A 1 287 ? -13.275 10.335 -24.598 1.00 18.31 287 LEU A C 1
ATOM 2266 O O . LEU A 1 287 ? -12.896 9.192 -24.331 1.00 17.83 287 LEU A O 1
ATOM 2271 N N . GLU A 1 288 ? -12.694 11.099 -25.523 1.00 18.53 288 GLU A N 1
ATOM 2272 C CA . GLU A 1 288 ? -11.544 10.647 -26.312 1.00 19.17 288 GLU A CA 1
ATOM 2273 C C . GLU A 1 288 ? -10.340 10.295 -25.428 1.00 18.97 288 GLU A C 1
ATOM 2274 O O . GLU A 1 288 ? -9.730 9.231 -25.587 1.00 18.83 288 GLU A O 1
ATOM 2280 N N . ARG A 1 289 ? -10.003 11.197 -24.507 1.00 18.63 289 ARG A N 1
ATOM 2281 C CA . ARG A 1 289 ? -8.890 10.976 -23.591 1.00 18.54 289 ARG A CA 1
ATOM 2282 C C . ARG A 1 289 ? -9.191 9.871 -22.575 1.00 18.18 289 ARG A C 1
ATOM 2283 O O . ARG A 1 289 ? -8.294 9.120 -22.210 1.00 18.57 289 ARG A O 1
ATOM 2291 N N . THR A 1 290 ? -10.443 9.775 -22.125 1.00 17.95 290 THR A N 1
ATOM 2292 C CA . THR A 1 290 ? -10.847 8.736 -21.175 1.00 17.62 290 THR A CA 1
ATOM 2293 C C . THR A 1 290 ? -10.773 7.348 -21.825 1.00 18.10 290 THR A C 1
ATOM 2294 O O . THR A 1 290 ? -10.379 6.381 -21.175 1.00 17.44 290 THR A O 1
ATOM 2298 N N . ARG A 1 291 ? -11.142 7.268 -23.108 1.00 18.31 291 ARG A N 1
ATOM 2299 C CA . ARG A 1 291 ? -11.044 6.033 -23.887 1.00 18.98 291 ARG A CA 1
ATOM 2300 C C . ARG A 1 291 ? -9.604 5.507 -23.986 1.00 19.14 291 ARG A C 1
ATOM 2301 O O . ARG A 1 291 ? -9.377 4.298 -23.909 1.00 18.75 291 ARG A O 1
ATOM 2309 N N . GLU A 1 292 ? -8.647 6.421 -24.155 1.00 19.67 292 GLU A N 1
ATOM 2310 C CA . GLU A 1 292 ? -7.215 6.086 -24.166 1.00 20.11 292 GLU A CA 1
ATOM 2311 C C . GLU A 1 292 ? -6.822 5.373 -22.857 1.00 19.98 292 GLU A C 1
ATOM 2312 O O . GLU A 1 292 ? -6.189 4.311 -22.875 1.00 19.67 292 GLU A O 1
ATOM 2318 N N . VAL A 1 293 ? -7.238 5.947 -21.728 1.00 19.66 293 VAL A N 1
ATOM 2319 C CA . VAL A 1 293 ? -6.920 5.402 -20.407 1.00 19.43 293 VAL A CA 1
ATOM 2320 C C . VAL A 1 293 ? -7.625 4.064 -20.159 1.00 19.40 293 VAL A C 1
ATOM 2321 O O . VAL A 1 293 ? -7.020 3.124 -19.639 1.00 19.15 293 VAL A O 1
ATOM 2325 N N . ALA A 1 294 ? -8.897 3.985 -20.545 1.00 19.33 294 ALA A N 1
ATOM 2326 C CA . ALA A 1 294 ? -9.697 2.782 -20.355 1.00 19.74 294 ALA A CA 1
ATOM 2327 C C . ALA A 1 294 ? -9.180 1.617 -21.200 1.00 20.20 294 ALA A C 1
ATOM 2328 O O . ALA A 1 294 ? -9.134 0.481 -20.731 1.00 19.76 294 ALA A O 1
ATOM 2330 N N . ASP A 1 295 ? -8.782 1.903 -22.438 1.00 20.82 295 ASP A N 1
ATOM 2331 C CA . ASP A 1 295 ? -8.190 0.876 -23.299 1.00 21.78 295 ASP A CA 1
ATOM 2332 C C . ASP A 1 295 ? -6.885 0.345 -22.711 1.00 21.59 295 ASP A C 1
ATOM 2333 O O . ASP A 1 295 ? -6.596 -0.835 -22.831 1.00 21.82 295 ASP A O 1
ATOM 2338 N N . HIS A 1 296 ? -6.111 1.212 -22.062 1.00 21.67 296 HIS A N 1
ATOM 2339 C CA . HIS A 1 296 ? -4.886 0.776 -21.403 1.00 21.68 296 HIS A CA 1
ATOM 2340 C C . HIS A 1 296 ? -5.161 -0.134 -20.196 1.00 21.11 296 HIS A C 1
ATOM 2341 O O . HIS A 1 296 ? -4.567 -1.207 -20.074 1.00 21.15 296 HIS A O 1
ATOM 2348 N N . VAL A 1 297 ? -6.060 0.300 -19.315 1.00 20.11 297 VAL A N 1
ATOM 2349 C CA . VAL A 1 297 ? -6.381 -0.442 -18.098 1.00 19.28 297 VAL A CA 1
ATOM 2350 C C . VAL A 1 297 ? -7.003 -1.809 -18.401 1.00 19.02 297 VAL A C 1
ATOM 2351 O O . VAL A 1 297 ? -6.616 -2.818 -17.813 1.00 19.12 297 VAL A O 1
ATOM 2355 N N . ILE A 1 298 ? -7.955 -1.825 -19.329 1.00 18.73 298 ILE A N 1
ATOM 2356 C CA . ILE A 1 298 ? -8.794 -2.994 -19.591 1.00 18.57 298 ILE A CA 1
ATOM 2357 C C . ILE A 1 298 ? -8.191 -3.949 -20.633 1.00 18.37 298 ILE A C 1
ATOM 2358 O O . ILE A 1 298 ? -8.145 -5.163 -20.418 1.00 18.04 298 ILE A O 1
ATOM 2363 N N . ALA A 1 299 ? -7.720 -3.402 -21.749 1.00 18.16 299 ALA A N 1
ATOM 2364 C CA . ALA A 1 299 ? -7.246 -4.235 -22.853 1.00 18.11 299 ALA A CA 1
ATOM 2365 C C . ALA A 1 299 ? -5.749 -4.535 -22.800 1.00 18.19 299 ALA A C 1
ATOM 2366 O O . ALA A 1 299 ? -5.322 -5.633 -23.174 1.00 18.72 299 ALA A O 1
ATOM 2368 N N . HIS A 1 300 ? -4.946 -3.573 -22.351 1.00 17.92 300 HIS A N 1
ATOM 2369 C CA . HIS A 1 300 ? -3.496 -3.774 -22.313 1.00 17.50 300 HIS A CA 1
ATOM 2370 C C . HIS A 1 300 ? -3.035 -4.333 -20.963 1.00 17.05 300 HIS A C 1
ATOM 2371 O O . HIS A 1 300 ? -2.637 -5.498 -20.884 1.00 17.05 300 HIS A O 1
ATOM 2378 N N . ALA A 1 301 ? -3.094 -3.515 -19.913 1.00 16.19 301 ALA A N 1
ATOM 2379 C CA . ALA A 1 301 ? -2.761 -3.967 -18.561 1.00 15.77 301 ALA A CA 1
ATOM 2380 C C . ALA A 1 301 ? -3.620 -5.158 -18.131 1.00 15.67 301 ALA A C 1
ATOM 2381 O O . ALA A 1 301 ? -3.131 -6.053 -17.431 1.00 15.47 301 ALA A O 1
ATOM 2383 N N . ARG A 1 302 ? -4.888 -5.157 -18.563 1.00 15.17 302 ARG A N 1
ATOM 2384 C CA . ARG A 1 302 ? -5.809 -6.273 -18.360 1.00 14.86 302 ARG A CA 1
ATOM 2385 C C . ARG A 1 302 ? -5.895 -6.661 -16.875 1.00 14.50 302 ARG A C 1
ATOM 2386 O O . ARG A 1 302 ? -5.717 -7.826 -16.510 1.00 14.40 302 ARG A O 1
ATOM 2394 N N . ILE A 1 303 ? -6.193 -5.682 -16.022 1.00 13.93 303 ILE A N 1
ATOM 2395 C CA . ILE A 1 303 ? -6.117 -5.896 -14.568 1.00 13.74 303 ILE A CA 1
ATOM 2396 C C . ILE A 1 303 ? -7.123 -6.895 -14.011 1.00 13.32 303 ILE A C 1
ATOM 2397 O O . ILE A 1 303 ? -6.944 -7.397 -12.912 1.00 13.56 303 ILE A O 1
ATOM 2402 N N . HIS A 1 304 ? -8.159 -7.208 -14.779 1.00 13.37 304 HIS A N 1
ATOM 2403 C CA . HIS A 1 304 ? -9.099 -8.278 -14.404 1.00 13.32 304 HIS A CA 1
ATOM 2404 C C . HIS A 1 304 ? -8.488 -9.690 -14.551 1.00 13.27 304 HIS A C 1
ATOM 2405 O O . HIS A 1 304 ? -9.074 -10.685 -14.109 1.00 13.56 304 HIS A O 1
ATOM 2412 N N . VAL A 1 305 ? -7.312 -9.762 -15.170 1.00 13.21 305 VAL A N 1
ATOM 2413 C CA . VAL A 1 305 ? -6.518 -10.987 -15.207 1.00 12.91 305 VAL A CA 1
ATOM 2414 C C . VAL A 1 305 ? -5.203 -10.771 -14.454 1.00 13.05 305 VAL A C 1
ATOM 2415 O O . VAL A 1 305 ? -4.722 -11.678 -13.770 1.00 12.43 305 VAL A O 1
ATOM 2419 N N . PHE A 1 306 ? -4.648 -9.561 -14.577 1.00 12.96 306 PHE A N 1
ATOM 2420 C CA . PHE A 1 306 ? -3.357 -9.200 -13.991 1.00 12.87 306 PHE A CA 1
ATOM 2421 C C . PHE A 1 306 ? -3.522 -8.076 -12.950 1.00 12.92 306 PHE A C 1
ATOM 2422 O O . PHE A 1 306 ? -3.166 -6.926 -13.218 1.00 12.42 306 PHE A O 1
ATOM 2430 N N . PRO A 1 307 ? -4.040 -8.414 -11.748 1.00 12.95 307 PRO A N 1
ATOM 2431 C CA . PRO A 1 307 ? -4.462 -7.405 -10.773 1.00 13.13 307 PRO A CA 1
ATOM 2432 C C . PRO A 1 307 ? -3.348 -6.767 -9.919 1.00 13.39 307 PRO A C 1
ATOM 2433 O O . PRO A 1 307 ? -3.646 -5.903 -9.092 1.00 13.57 307 PRO A O 1
ATOM 2437 N N . TYR A 1 308 ? -2.095 -7.176 -10.124 1.00 13.35 308 TYR A N 1
ATOM 2438 C CA . TYR A 1 308 ? -0.943 -6.622 -9.399 1.00 13.46 308 TYR A CA 1
ATOM 2439 C C . TYR A 1 308 ? -0.382 -5.344 -10.032 1.00 13.80 308 TYR A C 1
ATOM 2440 O O . TYR A 1 308 ? 0.563 -4.748 -9.498 1.00 13.93 308 TYR A O 1
ATOM 2449 N N . ASP A 1 309 ? -0.945 -4.947 -11.173 1.00 13.93 309 ASP A N 1
ATOM 2450 C CA . ASP A 1 309 ? -0.463 -3.802 -11.936 1.00 14.67 309 ASP A CA 1
ATOM 2451 C C . ASP A 1 309 ? -0.982 -2.529 -11.268 1.00 14.84 309 ASP A C 1
ATOM 2452 O O . ASP A 1 309 ? -2.052 -2.024 -11.619 1.00 14.64 309 ASP A O 1
ATOM 2457 N N . SER A 1 310 ? -0.223 -2.036 -10.291 1.00 15.01 310 SER A N 1
ATOM 2458 C CA . SER A 1 310 ? -0.625 -0.887 -9.475 1.00 15.49 310 SER A CA 1
ATOM 2459 C C . SER A 1 310 ? -0.707 0.430 -10.251 1.00 15.69 310 SER A C 1
ATOM 2460 O O . SER A 1 310 ? -1.520 1.298 -9.927 1.00 15.53 310 SER A O 1
ATOM 2463 N N . HIS A 1 311 ? 0.149 0.577 -11.260 1.00 16.04 311 HIS A N 1
ATOM 2464 C CA . HIS A 1 311 ? 0.113 1.733 -12.148 1.00 16.40 311 HIS A CA 1
ATOM 2465 C C . HIS A 1 311 ? -1.241 1.802 -12.867 1.00 16.09 311 HIS A C 1
ATOM 2466 O O . HIS A 1 311 ? -1.862 2.860 -12.920 1.00 15.83 311 HIS A O 1
ATOM 2473 N N . ALA A 1 312 ? -1.704 0.665 -13.387 1.00 15.57 312 ALA A N 1
ATOM 2474 C CA . ALA A 1 312 ? -3.002 0.593 -14.050 1.00 15.71 312 ALA A CA 1
ATOM 2475 C C . ALA A 1 312 ? -4.178 0.715 -13.072 1.00 15.77 312 ALA A C 1
ATOM 2476 O O . ALA A 1 312 ? -5.210 1.291 -13.413 1.00 15.85 312 ALA A O 1
ATOM 2478 N N . VAL A 1 313 ? -4.013 0.168 -11.868 1.00 15.43 313 VAL A N 1
ATOM 2479 C CA . VAL A 1 313 ? -5.022 0.279 -10.812 1.00 15.33 313 VAL A CA 1
ATOM 2480 C C . VAL A 1 313 ? -5.163 1.739 -10.358 1.00 15.62 313 VAL A C 1
ATOM 2481 O O . VAL A 1 313 ? -6.277 2.216 -10.113 1.00 15.76 313 VAL A O 1
ATOM 2485 N N . ARG A 1 314 ? -4.033 2.437 -10.254 1.00 15.84 314 ARG A N 1
ATOM 2486 C CA . ARG A 1 314 ? -4.031 3.866 -9.958 1.00 16.42 314 ARG A CA 1
ATOM 2487 C C . ARG A 1 314 ? -4.780 4.688 -11.020 1.00 16.27 314 ARG A C 1
ATOM 2488 O O . ARG A 1 314 ? -5.528 5.605 -10.682 1.00 15.94 314 ARG A O 1
ATOM 2496 N N . SER A 1 315 ? -4.587 4.374 -12.297 1.00 16.37 315 SER A N 1
ATOM 2497 C CA . SER A 1 315 ? -5.324 5.113 -13.319 1.00 16.61 315 SER A CA 1
ATOM 2498 C C . SER A 1 315 ? -6.811 4.762 -13.314 1.00 16.42 315 SER A C 1
ATOM 2499 O O . SER A 1 315 ? -7.649 5.631 -13.541 1.00 16.83 315 SER A O 1
ATOM 2502 N N . LEU A 1 316 ? -7.148 3.509 -13.010 1.00 16.13 316 LEU A N 1
ATOM 2503 C CA . LEU A 1 316 ? -8.543 3.154 -12.785 1.00 15.68 316 LEU A CA 1
ATOM 2504 C C . LEU A 1 316 ? -9.159 3.999 -11.656 1.00 15.66 316 LEU A C 1
ATOM 2505 O O . LEU A 1 316 ? -10.244 4.563 -11.808 1.00 14.82 316 LEU A O 1
ATOM 2510 N N . SER A 1 317 ? -8.447 4.088 -10.538 1.00 15.58 317 SER A N 1
ATOM 2511 C CA . SER A 1 317 ? -8.942 4.763 -9.345 1.00 16.05 317 SER A CA 1
ATOM 2512 C C . SER A 1 317 ? -8.967 6.281 -9.495 1.00 16.05 317 SER A C 1
ATOM 2513 O O . SER A 1 317 ? -10.006 6.898 -9.286 1.00 16.56 317 SER A O 1
ATOM 2516 N N . ALA A 1 318 ? -7.826 6.872 -9.853 1.00 15.54 318 ALA A N 1
ATOM 2517 C CA . ALA A 1 318 ? -7.667 8.331 -9.842 1.00 15.85 318 ALA A CA 1
ATOM 2518 C C . ALA A 1 318 ? -8.185 9.020 -11.096 1.00 15.93 318 ALA A C 1
ATOM 2519 O O . ALA A 1 318 ? -8.533 10.196 -11.046 1.00 15.95 318 ALA A O 1
ATOM 2521 N N . VAL A 1 319 ? -8.220 8.288 -12.211 1.00 15.80 319 VAL A N 1
ATOM 2522 C CA . VAL A 1 319 ? -8.508 8.873 -13.513 1.00 15.61 319 VAL A CA 1
ATOM 2523 C C . VAL A 1 319 ? -9.854 8.406 -14.055 1.00 15.91 319 VAL A C 1
ATOM 2524 O O . VAL A 1 319 ? -10.714 9.235 -14.387 1.00 15.99 319 VAL A O 1
ATOM 2528 N N . LEU A 1 320 ? -10.044 7.086 -14.141 1.00 15.52 320 LEU A N 1
ATOM 2529 C CA . LEU A 1 320 ? -11.293 6.550 -14.680 1.00 15.65 320 LEU A CA 1
ATOM 2530 C C . LEU A 1 320 ? -12.497 6.942 -13.844 1.00 15.44 320 LEU A C 1
ATOM 2531 O O . LEU A 1 320 ? -13.534 7.313 -14.398 1.00 15.59 320 LEU A O 1
ATOM 2536 N N . THR A 1 321 ? -12.364 6.873 -12.522 1.00 14.85 321 THR A N 1
ATOM 2537 C CA . THR A 1 321 ? -13.509 7.134 -11.646 1.00 14.87 321 THR A CA 1
ATOM 2538 C C . THR A 1 321 ? -14.133 8.525 -11.855 1.00 14.86 321 THR A C 1
ATOM 2539 O O . THR A 1 321 ? -15.330 8.606 -12.119 1.00 14.96 321 THR A O 1
ATOM 2543 N N . PRO A 1 322 ? -13.336 9.612 -11.739 1.00 14.78 322 PRO A N 1
ATOM 2544 C CA . PRO A 1 322 ? -13.954 10.928 -11.975 1.00 14.95 322 PRO A CA 1
ATOM 2545 C C . PRO A 1 322 ? -14.422 11.164 -13.412 1.00 15.28 322 PRO A C 1
ATOM 2546 O O . PRO A 1 322 ? -15.482 11.763 -13.609 1.00 15.24 322 PRO A O 1
ATOM 2550 N N . ALA A 1 323 ? -13.656 10.696 -14.396 1.00 15.37 323 ALA A N 1
ATOM 2551 C CA . ALA A 1 323 ? -14.033 10.860 -15.808 1.00 15.77 323 ALA A CA 1
ATOM 2552 C C . ALA A 1 323 ? -15.369 10.196 -16.141 1.00 15.98 323 ALA A C 1
ATOM 2553 O O . ALA A 1 323 ? -16.242 10.812 -16.766 1.00 15.93 323 ALA A O 1
ATOM 2555 N N . CYS A 1 324 ? -15.524 8.948 -15.702 1.00 15.87 324 CYS A N 1
ATOM 2556 C CA . CYS A 1 324 ? -16.736 8.174 -15.950 1.00 16.37 324 CYS A CA 1
ATOM 2557 C C . CYS A 1 324 ? -17.957 8.685 -15.203 1.00 16.46 324 CYS A C 1
ATOM 2558 O O . CYS A 1 324 ? -19.057 8.653 -15.748 1.00 16.75 324 CYS A O 1
ATOM 2561 N N . ILE A 1 325 ? -17.772 9.148 -13.965 1.00 16.62 325 ILE A N 1
ATOM 2562 C CA . ILE A 1 325 ? -18.862 9.786 -13.221 1.00 16.75 325 ILE A CA 1
ATOM 2563 C C . ILE A 1 325 ? -19.335 11.049 -13.958 1.00 17.19 325 ILE A C 1
ATOM 2564 O O . ILE A 1 325 ? -20.530 11.218 -14.211 1.00 17.51 325 ILE A O 1
ATOM 2569 N N . ALA A 1 326 ? -18.391 11.916 -14.321 1.00 17.28 326 ALA A N 1
ATOM 2570 C CA . ALA A 1 326 ? -18.700 13.142 -15.064 1.00 17.55 326 ALA A CA 1
ATOM 2571 C C . ALA A 1 326 ? -19.459 12.849 -16.366 1.00 17.88 326 ALA A C 1
ATOM 2572 O O . ALA A 1 326 ? -20.338 13.619 -16.764 1.00 18.10 326 ALA A O 1
ATOM 2574 N N . LEU A 1 327 ? -19.131 11.720 -16.998 1.00 18.27 327 LEU A N 1
ATOM 2575 C CA . LEU A 1 327 ? -19.694 11.331 -18.291 1.00 18.63 327 LEU A CA 1
ATOM 2576 C C . LEU A 1 327 ? -20.994 10.511 -18.259 1.00 19.39 327 LEU A C 1
ATOM 2577 O O . LEU A 1 327 ? -21.604 10.308 -19.319 1.00 19.07 327 LEU A O 1
ATOM 2582 N N . GLN A 1 328 ? -21.410 10.030 -17.081 1.00 20.17 328 GLN A N 1
ATOM 2583 C CA . GLN A 1 328 ? -22.610 9.173 -16.980 1.00 21.32 328 GLN A CA 1
ATOM 2584 C C . GLN A 1 328 ? -23.841 9.823 -17.603 1.00 21.47 328 GLN A C 1
ATOM 2585 O O . GLN A 1 328 ? -24.094 11.014 -17.401 1.00 21.39 328 GLN A O 1
ATOM 2591 N N . GLY A 1 329 ? -24.595 9.027 -18.359 1.00 21.91 329 GLY A N 1
ATOM 2592 C CA . GLY A 1 329 ? -25.794 9.503 -19.044 1.00 22.51 329 GLY A CA 1
ATOM 2593 C C . GLY A 1 329 ? -25.538 10.024 -20.444 1.00 23.16 329 GLY A C 1
ATOM 2594 O O . GLY A 1 329 ? -26.474 10.168 -21.236 1.00 23.05 329 GLY A O 1
ATOM 2595 N N . GLU A 1 330 ? -24.272 10.298 -20.755 1.00 23.61 330 GLU A N 1
ATOM 2596 C CA . GLU A 1 330 ? -23.895 10.893 -22.035 1.00 24.23 330 GLU A CA 1
ATOM 2597 C C . GLU A 1 330 ? -22.816 10.085 -22.758 1.00 24.38 330 GLU A C 1
ATOM 2598 O O . GLU A 1 330 ? -22.165 10.596 -23.675 1.00 24.84 330 GLU A O 1
ATOM 2604 N N . SER A 1 331 ? -22.636 8.834 -22.331 1.00 24.25 331 SER A N 1
ATOM 2605 C CA . SER A 1 331 ? -21.684 7.900 -22.929 1.00 24.06 331 SER A CA 1
ATOM 2606 C C . SER A 1 331 ? -21.951 6.476 -22.442 1.00 23.78 331 SER A C 1
ATOM 2607 O O . SER A 1 331 ? -21.816 6.184 -21.251 1.00 23.49 331 SER A O 1
ATOM 2610 N N . ASP A 1 332 ? -22.336 5.600 -23.369 1.00 23.60 332 ASP A N 1
ATOM 2611 C CA . ASP A 1 332 ? -22.527 4.176 -23.072 1.00 23.66 332 ASP A CA 1
ATOM 2612 C C . ASP A 1 332 ? -21.215 3.517 -22.640 1.00 23.19 332 ASP A C 1
ATOM 2613 O O . ASP A 1 332 ? -21.203 2.703 -21.714 1.00 22.78 332 ASP A O 1
ATOM 2618 N N . GLU A 1 333 ? -20.128 3.883 -23.319 1.00 22.65 333 GLU A N 1
ATOM 2619 C CA . GLU A 1 333 ? -18.783 3.429 -22.979 1.00 22.63 333 GLU A CA 1
ATOM 2620 C C . GLU A 1 333 ? -18.463 3.729 -21.518 1.00 22.07 333 GLU A C 1
ATOM 2621 O O . GLU A 1 333 ? -18.034 2.839 -20.786 1.00 21.83 333 GLU A O 1
ATOM 2627 N N . ALA A 1 334 ? -18.686 4.981 -21.107 1.00 21.37 334 ALA A N 1
ATOM 2628 C CA . ALA A 1 334 ? -18.394 5.428 -19.746 1.00 21.10 334 ALA A CA 1
ATOM 2629 C C . ALA A 1 334 ? -19.219 4.697 -18.690 1.00 20.92 334 ALA A C 1
ATOM 2630 O O . ALA A 1 334 ? -18.748 4.486 -17.574 1.00 20.94 334 ALA A O 1
ATOM 2632 N N . GLY A 1 335 ? -20.442 4.317 -19.048 1.00 20.54 335 GLY A N 1
ATOM 2633 C CA . GLY A 1 335 ? -21.281 3.485 -18.183 1.00 20.34 335 GLY A CA 1
ATOM 2634 C C . GLY A 1 335 ? -20.641 2.132 -17.935 1.00 19.98 335 GLY A C 1
ATOM 2635 O O . GLY A 1 335 ? -20.617 1.649 -16.804 1.00 19.49 335 GLY A O 1
ATOM 2636 N N . GLU A 1 336 ? -20.101 1.539 -19.000 1.00 20.02 336 GLU A N 1
ATOM 2637 C CA . GLU A 1 336 ? -19.404 0.255 -18.916 1.00 20.03 336 GLU A CA 1
ATOM 2638 C C . GLU A 1 336 ? -18.092 0.359 -18.142 1.00 19.24 336 GLU A C 1
ATOM 2639 O O . GLU A 1 336 ? -17.770 -0.523 -17.341 1.00 18.81 336 GLU A O 1
ATOM 2645 N N . TRP A 1 337 ? -17.341 1.434 -18.378 1.00 18.45 337 TRP A N 1
ATOM 2646 C CA . TRP A 1 337 ? -16.072 1.635 -17.683 1.00 17.71 337 TRP A CA 1
ATOM 2647 C C . TRP A 1 337 ? -16.269 1.905 -16.196 1.00 16.87 337 TRP A C 1
ATOM 2648 O O . TRP A 1 337 ? -15.438 1.500 -15.385 1.00 16.71 337 TRP A O 1
ATOM 2659 N N . LEU A 1 338 ? -17.362 2.581 -15.840 1.00 15.67 338 LEU A N 1
ATOM 2660 C CA . LEU A 1 338 ? -17.669 2.835 -14.427 1.00 15.13 338 LEU A CA 1
ATOM 2661 C C . LEU A 1 338 ? -18.080 1.555 -13.704 1.00 14.68 338 LEU A C 1
ATOM 2662 O O . LEU A 1 338 ? -17.690 1.330 -12.562 1.00 14.20 338 LEU A O 1
ATOM 2667 N N . ASP A 1 339 ? -18.876 0.728 -14.375 1.00 14.68 339 ASP A N 1
ATOM 2668 C CA . ASP A 1 339 ? -19.241 -0.583 -13.847 1.00 14.97 339 ASP A CA 1
ATOM 2669 C C . ASP A 1 339 ? -17.990 -1.425 -13.567 1.00 14.36 339 ASP A C 1
ATOM 2670 O O . ASP A 1 339 ? -17.848 -1.974 -12.482 1.00 14.45 339 ASP A O 1
ATOM 2675 N N . TYR A 1 340 ? -17.086 -1.489 -14.542 1.00 13.97 340 TYR A N 1
ATOM 2676 C CA . TYR A 1 340 ? -15.803 -2.192 -14.412 1.00 14.04 340 TYR A CA 1
ATOM 2677 C C . TYR A 1 340 ? -15.010 -1.667 -13.220 1.00 13.64 340 TYR A C 1
ATOM 2678 O O . TYR A 1 340 ? -14.506 -2.441 -12.405 1.00 13.58 340 TYR A O 1
ATOM 2687 N N . THR A 1 341 ? -14.909 -0.342 -13.129 1.00 13.14 341 THR A N 1
ATOM 2688 C CA . THR A 1 341 ? -14.200 0.323 -12.043 1.00 12.67 341 THR A CA 1
ATOM 2689 C C . THR A 1 341 ? -14.764 -0.069 -10.678 1.00 12.61 341 THR A C 1
ATOM 2690 O O . THR A 1 341 ? -14.034 -0.547 -9.813 1.00 12.25 341 THR A O 1
ATOM 2694 N N . VAL A 1 342 ? -16.066 0.127 -10.500 1.00 12.95 342 VAL A N 1
ATOM 2695 C CA . VAL A 1 342 ? -16.715 -0.169 -9.228 1.00 13.24 342 VAL A CA 1
ATOM 2696 C C . VAL A 1 342 ? -16.567 -1.651 -8.886 1.00 13.32 342 VAL A C 1
ATOM 2697 O O . VAL A 1 342 ? -16.125 -1.987 -7.788 1.00 13.36 342 VAL A O 1
ATOM 2701 N N . GLU A 1 343 ? -16.896 -2.518 -9.843 1.00 13.22 343 GLU A N 1
ATOM 2702 C CA . GLU A 1 343 ? -16.785 -3.971 -9.669 1.00 13.45 343 GLU A CA 1
ATOM 2703 C C . GLU A 1 343 ? -15.360 -4.440 -9.383 1.00 13.46 343 GLU A C 1
ATOM 2704 O O . GLU A 1 343 ? -15.158 -5.336 -8.559 1.00 13.73 343 GLU A O 1
ATOM 2710 N N . PHE A 1 344 ? -14.371 -3.838 -10.042 1.00 13.20 344 PHE A N 1
ATOM 2711 C CA . PHE A 1 344 ? -12.978 -4.195 -9.773 1.00 12.93 344 PHE A CA 1
ATOM 2712 C C . PHE A 1 344 ? -12.558 -3.869 -8.338 1.00 12.90 344 PHE A C 1
ATOM 2713 O O . PHE A 1 344 ? -11.964 -4.706 -7.649 1.00 12.34 344 PHE A O 1
ATOM 2721 N N . LEU A 1 345 ? -12.851 -2.647 -7.898 1.00 12.90 345 LEU A N 1
ATOM 2722 C CA . LEU A 1 345 ? -12.501 -2.227 -6.541 1.00 13.10 345 LEU A CA 1
ATOM 2723 C C . LEU A 1 345 ? -13.247 -3.022 -5.468 1.00 13.34 345 LEU A C 1
ATOM 2724 O O . LEU A 1 345 ? -12.718 -3.246 -4.380 1.00 13.91 345 LEU A O 1
ATOM 2729 N N . ALA A 1 346 ? -14.466 -3.449 -5.783 1.00 13.18 346 ALA A N 1
ATOM 2730 C CA . ALA A 1 346 ? -15.275 -4.253 -4.861 1.00 13.46 346 ALA A CA 1
ATOM 2731 C C . ALA A 1 346 ? -14.845 -5.727 -4.784 1.00 13.48 346 ALA A C 1
ATOM 2732 O O . ALA A 1 346 ? -15.053 -6.388 -3.764 1.00 13.50 346 ALA A O 1
ATOM 2734 N N . THR A 1 347 ? -14.246 -6.226 -5.863 1.00 13.35 347 THR A N 1
ATOM 2735 C CA . THR A 1 347 ? -14.003 -7.657 -6.044 1.00 13.18 347 THR A CA 1
ATOM 2736 C C . THR A 1 347 ? -12.514 -8.015 -6.016 1.00 13.34 347 THR A C 1
ATOM 2737 O O . THR A 1 347 ? -12.091 -8.856 -5.218 1.00 13.54 347 THR A O 1
ATOM 2741 N N . LEU A 1 348 ? -11.727 -7.368 -6.874 1.00 13.04 348 LEU A N 1
ATOM 2742 C CA . LEU A 1 348 ? -10.339 -7.776 -7.087 1.00 13.15 348 LEU A CA 1
ATOM 2743 C C . LEU A 1 348 ? -9.285 -6.957 -6.357 1.00 13.63 348 LEU A C 1
ATOM 2744 O O . LEU A 1 348 ? -8.149 -7.423 -6.198 1.00 13.61 348 LEU A O 1
ATOM 2749 N N . TYR A 1 349 ? -9.636 -5.744 -5.929 1.00 13.82 349 TYR A N 1
ATOM 2750 C CA . TYR A 1 349 ? -8.699 -4.917 -5.176 1.00 14.40 349 TYR A CA 1
ATOM 2751 C C . TYR A 1 349 ? -8.565 -5.492 -3.754 1.00 14.67 349 TYR A C 1
ATOM 2752 O O . TYR A 1 349 ? -9.570 -5.674 -3.067 1.00 14.80 349 TYR A O 1
ATOM 2761 N N . SER A 1 350 ? -7.354 -5.826 -3.309 1.00 15.14 350 SER A N 1
ATOM 2762 C CA . SER A 1 350 ? -6.129 -5.846 -4.108 1.00 15.11 350 SER A CA 1
ATOM 2763 C C . SER A 1 350 ? -5.352 -7.107 -3.742 1.00 15.31 350 SER A C 1
ATOM 2764 O O . SER A 1 350 ? -5.439 -7.561 -2.608 1.00 15.30 350 SER A O 1
ATOM 2767 N N . PRO A 1 351 ? -4.581 -7.677 -4.697 1.00 15.67 351 PRO A N 1
ATOM 2768 C CA . PRO A 1 351 ? -3.746 -8.834 -4.353 1.00 15.69 351 PRO A CA 1
ATOM 2769 C C . PRO A 1 351 ? -2.551 -8.480 -3.456 1.00 15.81 351 PRO A C 1
ATOM 2770 O O . PRO A 1 351 ? -1.904 -9.378 -2.925 1.00 16.07 351 PRO A O 1
ATOM 2774 N N . TRP A 1 352 ? -2.280 -7.186 -3.286 1.00 15.69 352 TRP A N 1
ATOM 2775 C CA . TRP A 1 352 ? -1.248 -6.704 -2.363 1.00 15.91 352 TRP A CA 1
ATOM 2776 C C . TRP A 1 352 ? -1.746 -6.575 -0.920 1.00 16.06 352 TRP A C 1
ATOM 2777 O O . TRP A 1 352 ? -0.938 -6.456 -0.002 1.00 16.22 352 TRP A O 1
ATOM 2788 N N . ALA A 1 353 ? -3.068 -6.585 -0.744 1.00 16.45 353 ALA A N 1
ATOM 2789 C CA . ALA A 1 353 ? -3.731 -6.321 0.535 1.00 17.06 353 ALA A CA 1
ATOM 2790 C C . ALA A 1 353 ? -3.894 -7.584 1.378 1.00 17.42 353 ALA A C 1
ATOM 2791 O O . ALA A 1 353 ? -4.317 -8.619 0.873 1.00 17.71 353 ALA A O 1
ATOM 2793 N N . GLY A 1 354 ? -3.562 -7.490 2.662 1.00 17.77 354 GLY A N 1
ATOM 2794 C CA . GLY A 1 354 ? -3.793 -8.592 3.590 1.00 18.37 354 GLY A CA 1
ATOM 2795 C C . GLY A 1 354 ? -5.048 -8.347 4.413 1.00 19.01 354 GLY A C 1
ATOM 2796 O O . GLY A 1 354 ? -5.444 -7.199 4.622 1.00 18.63 354 GLY A O 1
ATOM 2797 N N . THR A 1 355 ? -5.660 -9.425 4.895 1.00 19.90 355 THR A N 1
ATOM 2798 C CA . THR A 1 355 ? -6.908 -9.339 5.662 1.00 20.75 355 THR A CA 1
ATOM 2799 C C . THR A 1 355 ? -6.763 -8.539 6.965 1.00 20.53 355 THR A C 1
ATOM 2800 O O . THR A 1 355 ? -7.728 -7.923 7.424 1.00 20.94 355 THR A O 1
ATOM 2804 N N . ASP A 1 356 ? -5.560 -8.540 7.541 1.00 20.16 356 ASP A N 1
ATOM 2805 C CA . ASP A 1 356 ? -5.260 -7.772 8.752 1.00 19.90 356 ASP A CA 1
ATOM 2806 C C . ASP A 1 356 ? -4.873 -6.315 8.465 1.00 19.23 356 ASP A C 1
ATOM 2807 O O . ASP A 1 356 ? -4.480 -5.590 9.379 1.00 19.17 356 ASP A O 1
ATOM 2812 N N . GLY A 1 357 ? -4.967 -5.899 7.200 1.00 18.54 357 GLY A N 1
ATOM 2813 C CA . GLY A 1 357 ? -4.692 -4.514 6.809 1.00 17.34 357 GLY A CA 1
ATOM 2814 C C . GLY A 1 357 ? -3.304 -4.254 6.243 1.00 16.63 357 GLY A C 1
ATOM 2815 O O . GLY A 1 357 ? -2.963 -3.114 5.909 1.00 16.79 357 GLY A O 1
ATOM 2816 N N . GLY A 1 358 ? -2.497 -5.306 6.130 1.00 15.86 358 GLY A N 1
ATOM 2817 C CA . GLY A 1 358 ? -1.149 -5.182 5.586 1.00 14.78 358 GLY A CA 1
ATOM 2818 C C . GLY A 1 358 ? -1.131 -4.850 4.102 1.00 14.22 358 GLY A C 1
ATOM 2819 O O . GLY A 1 358 ? -2.081 -5.154 3.378 1.00 14.24 358 GLY A O 1
ATOM 2820 N N . TRP A 1 359 ? -0.048 -4.219 3.657 1.00 13.32 359 TRP A N 1
ATOM 2821 C CA . TRP A 1 359 ? 0.170 -3.940 2.239 1.00 13.14 359 TRP A CA 1
ATOM 2822 C C . TRP A 1 359 ? 1.526 -4.516 1.850 1.00 12.81 359 TRP A C 1
ATOM 2823 O O . TRP A 1 359 ? 2.562 -4.049 2.326 1.00 12.26 359 TRP A O 1
ATOM 2834 N N . ALA A 1 360 ? 1.508 -5.535 0.993 1.00 12.61 360 ALA A N 1
ATOM 2835 C CA . ALA A 1 360 ? 2.712 -6.328 0.692 1.00 12.84 360 ALA A CA 1
ATOM 2836 C C . ALA A 1 360 ? 3.905 -5.524 0.178 1.00 12.94 360 ALA A C 1
ATOM 2837 O O . ALA A 1 360 ? 5.058 -5.879 0.444 1.00 13.10 360 ALA A O 1
ATOM 2839 N N . GLU A 1 361 ? 3.621 -4.446 -0.551 1.00 13.00 361 GLU A N 1
ATOM 2840 C CA . GLU A 1 361 ? 4.657 -3.594 -1.135 1.00 12.78 361 GLU A CA 1
ATOM 2841 C C . GLU A 1 361 ? 5.392 -2.720 -0.104 1.00 12.97 361 GLU A C 1
ATOM 2842 O O . GLU A 1 361 ? 6.442 -2.137 -0.404 1.00 12.36 361 GLU A O 1
ATOM 2848 N N . GLY A 1 362 ? 4.843 -2.631 1.105 1.00 13.01 362 GLY A N 1
ATOM 2849 C CA . GLY A 1 362 ? 5.430 -1.786 2.140 1.00 13.04 362 GLY A CA 1
ATOM 2850 C C . GLY A 1 362 ? 4.652 -0.495 2.334 1.00 13.55 362 GLY A C 1
ATOM 2851 O O . GLY A 1 362 ? 3.825 -0.130 1.490 1.00 13.04 362 GLY A O 1
ATOM 2852 N N . PRO A 1 363 ? 4.912 0.203 3.455 1.00 13.88 363 PRO A N 1
ATOM 2853 C CA . PRO A 1 363 ? 4.129 1.389 3.824 1.00 14.07 363 PRO A CA 1
ATOM 2854 C C . PRO A 1 363 ? 4.274 2.618 2.913 1.00 14.17 363 PRO A C 1
ATOM 2855 O O . PRO A 1 363 ? 3.328 3.385 2.809 1.00 14.52 363 PRO A O 1
ATOM 2859 N N . HIS A 1 364 ? 5.418 2.817 2.261 1.00 14.38 364 HIS A N 1
ATOM 2860 C CA . HIS A 1 364 ? 5.504 3.913 1.291 1.00 14.54 364 HIS A CA 1
ATOM 2861 C C . HIS A 1 364 ? 4.552 3.692 0.110 1.00 14.64 364 HIS A C 1
ATOM 2862 O O . HIS A 1 364 ? 3.831 4.604 -0.289 1.00 14.25 364 HIS A O 1
ATOM 2869 N N . TYR A 1 365 ? 4.530 2.476 -0.426 1.00 14.92 365 TYR A N 1
ATOM 2870 C CA . TYR A 1 365 ? 3.604 2.144 -1.518 1.00 15.05 365 TYR A CA 1
ATOM 2871 C C . TYR A 1 365 ? 2.137 2.028 -1.082 1.00 14.97 365 TYR A C 1
ATOM 2872 O O . TYR A 1 365 ? 1.219 2.207 -1.885 1.00 14.98 365 TYR A O 1
ATOM 2881 N N . TRP A 1 366 ? 1.927 1.751 0.199 1.00 14.78 366 TRP A N 1
ATOM 2882 C CA . TRP A 1 366 ? 0.613 1.924 0.814 1.00 15.31 366 TRP A CA 1
ATOM 2883 C C . TRP A 1 366 ? 0.155 3.394 0.713 1.00 15.57 366 TRP A C 1
ATOM 2884 O O . TRP A 1 366 ? -1.011 3.661 0.418 1.00 15.72 366 TRP A O 1
ATOM 2895 N N . MET A 1 367 ? 1.068 4.333 0.948 1.00 15.69 367 MET A N 1
ATOM 2896 C CA . MET A 1 367 ? 0.734 5.763 0.911 1.00 16.44 367 MET A CA 1
ATOM 2897 C C . MET A 1 367 ? 0.175 6.177 -0.449 1.00 16.63 367 MET A C 1
ATOM 2898 O O . MET A 1 367 ? -0.952 6.662 -0.529 1.00 16.06 367 MET A O 1
ATOM 2903 N N . THR A 1 368 ? 0.965 5.971 -1.504 1.00 17.16 368 THR A N 1
ATOM 2904 C CA . THR A 1 368 ? 0.558 6.304 -2.869 1.00 17.92 368 THR A CA 1
ATOM 2905 C C . THR A 1 368 ? -0.648 5.488 -3.336 1.00 18.14 368 THR A C 1
ATOM 2906 O O . THR A 1 368 ? -1.557 6.030 -3.965 1.00 18.62 368 THR A O 1
ATOM 2910 N N . GLY A 1 369 ? -0.650 4.195 -3.022 1.00 18.16 369 GLY A N 1
ATOM 2911 C CA . GLY A 1 369 ? -1.737 3.293 -3.396 1.00 18.08 369 GLY A CA 1
ATOM 2912 C C . GLY A 1 369 ? -3.063 3.654 -2.743 1.00 18.08 369 GLY A C 1
ATOM 2913 O O . GLY A 1 369 ? -4.090 3.758 -3.426 1.00 18.43 369 GLY A O 1
ATOM 2914 N N . MET A 1 370 ? -3.040 3.849 -1.427 1.00 17.56 370 MET A N 1
ATOM 2915 C CA . MET A 1 370 ? -4.232 4.264 -0.686 1.00 17.65 370 MET A CA 1
ATOM 2916 C C . MET A 1 370 ? -4.707 5.651 -1.088 1.00 17.04 370 MET A C 1
ATOM 2917 O O . MET A 1 370 ? -5.902 5.900 -1.078 1.00 17.22 370 MET A O 1
ATOM 2922 N N . ALA A 1 371 ? -3.780 6.545 -1.431 1.00 16.57 371 ALA A N 1
ATOM 2923 C CA . ALA A 1 371 ? -4.135 7.904 -1.843 1.00 16.75 371 ALA A CA 1
ATOM 2924 C C . ALA A 1 371 ? -5.154 7.881 -2.976 1.00 16.98 371 ALA A C 1
ATOM 2925 O O . ALA A 1 371 ? -6.154 8.591 -2.941 1.00 16.98 371 ALA A O 1
ATOM 2927 N N . TYR A 1 372 ? -4.907 7.044 -3.972 1.00 17.20 372 TYR A N 1
ATOM 2928 C CA . TYR A 1 372 ? -5.789 7.034 -5.127 1.00 17.66 372 TYR A CA 1
ATOM 2929 C C . TYR A 1 372 ? -6.986 6.114 -4.977 1.00 16.72 372 TYR A C 1
ATOM 2930 O O . TYR A 1 372 ? -8.038 6.373 -5.551 1.00 16.52 372 TYR A O 1
ATOM 2939 N N . LEU A 1 373 ? -6.851 5.078 -4.150 1.00 16.10 373 LEU A N 1
ATOM 2940 C CA . LEU A 1 373 ? -8.018 4.305 -3.755 1.00 15.41 373 LEU A CA 1
ATOM 2941 C C . LEU A 1 373 ? -9.012 5.179 -2.980 1.00 15.12 373 LEU A C 1
ATOM 2942 O O . LEU A 1 373 ? -10.210 5.138 -3.244 1.00 14.72 373 LEU A O 1
ATOM 2947 N N . ILE A 1 374 ? -8.507 5.936 -2.007 1.00 15.10 374 ILE A N 1
ATOM 2948 C CA . ILE A 1 374 ? -9.341 6.834 -1.196 1.00 15.62 374 ILE A CA 1
ATOM 2949 C C . ILE A 1 374 ? -10.145 7.790 -2.085 1.00 15.74 374 ILE A C 1
ATOM 2950 O O . ILE A 1 374 ? -11.345 7.957 -1.888 1.00 16.05 374 ILE A O 1
ATOM 2955 N N . GLU A 1 375 ? -9.492 8.378 -3.082 1.00 16.29 375 GLU A N 1
ATOM 2956 C CA . GLU A 1 375 ? -10.175 9.277 -4.023 1.00 16.86 375 GLU A CA 1
ATOM 2957 C C . GLU A 1 375 ? -11.329 8.592 -4.745 1.00 16.36 375 GLU A C 1
ATOM 2958 O O . GLU A 1 375 ? -12.425 9.140 -4.803 1.00 15.98 375 GLU A O 1
ATOM 2964 N N . ALA A 1 376 ? -11.083 7.388 -5.269 1.00 15.87 376 ALA A N 1
ATOM 2965 C CA . ALA A 1 376 ? -12.118 6.626 -5.972 1.00 15.57 376 ALA A CA 1
ATOM 2966 C C . ALA A 1 376 ? -13.264 6.278 -5.031 1.00 15.48 376 ALA A C 1
ATOM 2967 O O . ALA A 1 376 ? -14.422 6.494 -5.369 1.00 15.67 376 ALA A O 1
ATOM 2969 N N . ALA A 1 377 ? -12.928 5.748 -3.853 1.00 15.30 377 ALA A N 1
ATOM 2970 C CA . ALA A 1 377 ? -13.911 5.351 -2.848 1.00 15.10 377 ALA A CA 1
ATOM 2971 C C . ALA A 1 377 ? -14.796 6.518 -2.409 1.00 14.99 377 ALA A C 1
ATOM 2972 O O . ALA A 1 377 ? -16.016 6.372 -2.335 1.00 15.33 377 ALA A O 1
ATOM 2974 N N . ASN A 1 378 ? -14.183 7.665 -2.123 1.00 14.94 378 ASN A N 1
ATOM 2975 C CA . ASN A 1 378 ? -14.925 8.873 -1.737 1.00 15.04 378 ASN A CA 1
ATOM 2976 C C . ASN A 1 378 ? -15.874 9.351 -2.831 1.00 15.21 378 ASN A C 1
ATOM 2977 O O . ASN A 1 378 ? -17.018 9.712 -2.552 1.00 15.20 378 ASN A O 1
ATOM 2982 N N . LEU A 1 379 ? -15.401 9.318 -4.075 1.00 15.48 379 LEU A N 1
ATOM 2983 C CA . LEU A 1 379 ? -16.211 9.725 -5.229 1.00 15.83 379 LEU A CA 1
ATOM 2984 C C . LEU A 1 379 ? -17.391 8.800 -5.455 1.00 16.10 379 LEU A C 1
ATOM 2985 O O . LEU A 1 379 ? -18.513 9.256 -5.703 1.00 16.33 379 LEU A O 1
ATOM 2990 N N . ILE A 1 380 ? -17.127 7.499 -5.347 1.00 16.34 380 ILE A N 1
ATOM 2991 C CA . ILE A 1 380 ? -18.128 6.467 -5.560 1.00 16.31 380 ILE A CA 1
ATOM 2992 C C . ILE A 1 380 ? -19.166 6.460 -4.442 1.00 17.03 380 ILE A C 1
ATOM 2993 O O . ILE A 1 380 ? -20.367 6.355 -4.714 1.00 16.99 380 ILE A O 1
ATOM 2998 N N . ARG A 1 381 ? -18.713 6.570 -3.192 1.00 17.52 381 ARG A N 1
ATOM 2999 C CA . ARG A 1 381 ? -19.633 6.631 -2.050 1.00 18.48 381 ARG A CA 1
ATOM 3000 C C . ARG A 1 381 ? -20.624 7.793 -2.188 1.00 18.95 381 ARG A C 1
ATOM 3001 O O . ARG A 1 381 ? -21.827 7.626 -1.977 1.00 18.84 381 ARG A O 1
ATOM 3009 N N . SER A 1 382 ? -20.101 8.962 -2.550 1.00 19.51 382 SER A N 1
ATOM 3010 C CA . SER A 1 382 ? -20.909 10.163 -2.753 1.00 20.29 382 SER A CA 1
ATOM 3011 C C . SER A 1 382 ? -21.900 9.993 -3.914 1.00 20.22 382 SER A C 1
ATOM 3012 O O . SER A 1 382 ? -23.100 10.259 -3.767 1.00 20.48 382 SER A O 1
ATOM 3015 N N . TYR A 1 383 ? -21.399 9.521 -5.052 1.00 20.01 383 TYR A N 1
ATOM 3016 C CA . TYR A 1 383 ? -22.197 9.444 -6.276 1.00 19.88 383 TYR A CA 1
ATOM 3017 C C . TYR A 1 383 ? -23.291 8.376 -6.258 1.00 19.94 383 TYR A C 1
ATOM 3018 O O . TYR A 1 383 ? -24.420 8.643 -6.668 1.00 19.95 383 TYR A O 1
ATOM 3027 N N . ILE A 1 384 ? -22.969 7.167 -5.801 1.00 20.09 384 ILE A N 1
ATOM 3028 C CA . ILE A 1 384 ? -23.965 6.084 -5.817 1.00 19.96 384 ILE A CA 1
ATOM 3029 C C . ILE A 1 384 ? -24.283 5.466 -4.460 1.00 19.91 384 ILE A C 1
ATOM 3030 O O . ILE A 1 384 ? -25.087 4.541 -4.378 1.00 19.78 384 ILE A O 1
ATOM 3035 N N . GLY A 1 385 ? -23.658 5.973 -3.405 1.00 19.82 385 GLY A N 1
ATOM 3036 C CA . GLY A 1 385 ? -23.954 5.509 -2.047 1.00 20.28 385 GLY A CA 1
ATOM 3037 C C . GLY A 1 385 ? -23.364 4.152 -1.707 1.00 20.15 385 GLY A C 1
ATOM 3038 O O . GLY A 1 385 ? -23.713 3.561 -0.683 1.00 20.65 385 GLY A O 1
ATOM 3039 N N . TYR A 1 386 ? -22.481 3.643 -2.563 1.00 19.76 386 TYR A N 1
ATOM 3040 C CA . TYR A 1 386 ? -21.781 2.394 -2.265 1.00 19.21 386 TYR A CA 1
ATOM 3041 C C . TYR A 1 386 ? -20.453 2.668 -1.557 1.00 18.72 386 TYR A C 1
ATOM 3042 O O . TYR A 1 386 ? -19.623 3.429 -2.056 1.00 18.72 386 TYR A O 1
ATOM 3051 N N . ASP A 1 387 ? -20.255 2.030 -0.404 1.00 18.21 387 ASP A N 1
ATOM 3052 C CA . ASP A 1 387 ? -19.117 2.319 0.476 1.00 17.96 387 ASP A CA 1
ATOM 3053 C C . ASP A 1 387 ? -18.079 1.192 0.507 1.00 17.89 387 ASP A C 1
ATOM 3054 O O . ASP A 1 387 ? -18.250 0.193 1.209 1.00 17.79 387 ASP A O 1
ATOM 3059 N N . LEU A 1 388 ? -16.995 1.374 -0.246 1.00 17.46 388 LEU A N 1
ATOM 3060 C CA . LEU A 1 388 ? -15.905 0.395 -0.311 1.00 17.05 388 LEU A CA 1
ATOM 3061 C C . LEU A 1 388 ? -15.210 0.173 1.032 1.00 16.93 388 LEU A C 1
ATOM 3062 O O . LEU A 1 388 ? -14.690 -0.914 1.288 1.00 16.08 388 LEU A O 1
ATOM 3067 N N . TYR A 1 389 ? -15.213 1.210 1.874 1.00 16.73 389 TYR A N 1
ATOM 3068 C CA . TYR A 1 389 ? -14.535 1.189 3.175 1.00 16.83 389 TYR A CA 1
ATOM 3069 C C . TYR A 1 389 ? -15.090 0.160 4.157 1.00 16.64 389 TYR A C 1
ATOM 3070 O O . TYR A 1 389 ? -14.453 -0.135 5.170 1.00 16.33 389 TYR A O 1
ATOM 3079 N N . GLN A 1 390 ? -16.276 -0.362 3.860 1.00 17.15 390 GLN A N 1
ATOM 3080 C CA . GLN A 1 390 ? -16.895 -1.410 4.667 1.00 17.90 390 GLN A CA 1
ATOM 3081 C C . GLN A 1 390 ? -16.188 -2.758 4.515 1.00 17.94 390 GLN A C 1
ATOM 3082 O O . GLN A 1 390 ? -16.292 -3.619 5.390 1.00 17.94 390 GLN A O 1
ATOM 3088 N N . ARG A 1 391 ? -15.476 -2.944 3.405 1.00 17.50 391 ARG A N 1
ATOM 3089 C CA . ARG A 1 391 ? -14.673 -4.153 3.222 1.00 17.34 391 ARG A CA 1
ATOM 3090 C C . ARG A 1 391 ? -13.599 -4.213 4.318 1.00 17.06 391 ARG A C 1
ATOM 3091 O O . ARG A 1 391 ? -13.009 -3.186 4.655 1.00 17.02 391 ARG A O 1
ATOM 3099 N N . PRO A 1 392 ? -13.387 -5.406 4.910 1.00 17.16 392 PRO A N 1
ATOM 3100 C CA . PRO A 1 392 ? -12.531 -5.570 6.095 1.00 17.21 392 PRO A CA 1
ATOM 3101 C C . PRO A 1 392 ? -11.091 -5.098 5.952 1.00 17.11 392 PRO A C 1
ATOM 3102 O O . PRO A 1 392 ? -10.519 -4.607 6.929 1.00 17.02 392 PRO A O 1
ATOM 3106 N N . PHE A 1 393 ? -10.501 -5.231 4.763 1.00 17.18 393 PHE A N 1
ATOM 3107 C CA . PHE A 1 393 ? -9.154 -4.690 4.558 1.00 17.18 393 PHE A CA 1
ATOM 3108 C C . PHE A 1 393 ? -9.077 -3.206 4.927 1.00 17.33 393 PHE A C 1
ATOM 3109 O O . PHE A 1 393 ? -8.162 -2.783 5.644 1.00 17.59 393 PHE A O 1
ATOM 3117 N N . PHE A 1 394 ? -10.030 -2.423 4.424 1.00 17.83 394 PHE A N 1
ATOM 3118 C CA . PHE A 1 394 ? -10.084 -0.980 4.690 1.00 17.83 394 PHE A CA 1
ATOM 3119 C C . PHE A 1 394 ? -10.417 -0.655 6.148 1.00 18.09 394 PHE A C 1
ATOM 3120 O O . PHE A 1 394 ? -9.974 0.364 6.676 1.00 17.97 394 PHE A O 1
ATOM 3128 N N . GLN A 1 395 ? -11.190 -1.528 6.790 1.00 18.23 395 GLN A N 1
ATOM 3129 C CA . GLN A 1 395 ? -11.456 -1.423 8.226 1.00 18.48 395 GLN A CA 1
ATOM 3130 C C . GLN A 1 395 ? -10.176 -1.569 9.055 1.00 18.58 395 GLN A C 1
ATOM 3131 O O . GLN A 1 395 ? -10.051 -0.978 10.131 1.00 18.93 395 GLN A O 1
ATOM 3137 N N . ASN A 1 396 ? -9.223 -2.340 8.534 1.00 18.42 396 ASN A N 1
ATOM 3138 C CA . ASN A 1 396 ? -8.018 -2.709 9.275 1.00 18.03 396 ASN A CA 1
ATOM 3139 C C . ASN A 1 396 ? -6.751 -1.963 8.857 1.00 17.52 396 ASN A C 1
ATOM 3140 O O . ASN A 1 396 ? -5.808 -1.861 9.637 1.00 17.39 396 ASN A O 1
ATOM 3145 N N . THR A 1 397 ? -6.731 -1.435 7.635 1.00 16.86 397 THR A N 1
ATOM 3146 C CA . THR A 1 397 ? -5.472 -0.972 7.026 1.00 16.40 397 THR A CA 1
ATOM 3147 C C . THR A 1 397 ? -4.858 0.299 7.607 1.00 16.37 397 THR A C 1
ATOM 3148 O O . THR A 1 397 ? -3.663 0.540 7.430 1.00 15.90 397 THR A O 1
ATOM 3152 N N . GLY A 1 398 ? -5.658 1.095 8.319 1.00 16.51 398 GLY A N 1
ATOM 3153 C CA . GLY A 1 398 ? -5.147 2.291 8.992 1.00 16.37 398 GLY A CA 1
ATOM 3154 C C . GLY A 1 398 ? -3.999 1.992 9.944 1.00 16.94 398 GLY A C 1
ATOM 3155 O O . GLY A 1 398 ? -3.109 2.825 10.147 1.00 16.61 398 GLY A O 1
ATOM 3156 N N . ARG A 1 399 ? -4.010 0.800 10.529 1.00 17.20 399 ARG A N 1
ATOM 3157 C CA . ARG A 1 399 ? -2.975 0.437 11.495 1.00 17.92 399 ARG A CA 1
ATOM 3158 C C . ARG A 1 399 ? -1.641 0.002 10.879 1.00 17.71 399 ARG A C 1
ATOM 3159 O O . ARG A 1 399 ? -0.629 -0.044 11.577 1.00 17.77 399 ARG A O 1
ATOM 3167 N N . PHE A 1 400 ? -1.627 -0.301 9.582 1.00 17.31 400 PHE A N 1
ATOM 3168 C CA . PHE A 1 400 ? -0.380 -0.697 8.933 1.00 16.80 400 PHE A CA 1
ATOM 3169 C C . PHE A 1 400 ? 0.683 0.416 9.021 1.00 16.57 400 PHE A C 1
ATOM 3170 O O . PHE A 1 400 ? 1.769 0.184 9.552 1.00 16.76 400 PHE A O 1
ATOM 3178 N N . PRO A 1 401 ? 0.371 1.640 8.546 1.00 16.45 401 PRO A N 1
ATOM 3179 C CA . PRO A 1 401 ? 1.353 2.716 8.729 1.00 16.16 401 PRO A CA 1
ATOM 3180 C C . PRO A 1 401 ? 1.570 3.139 10.188 1.00 16.13 401 PRO A C 1
ATOM 3181 O O . PRO A 1 401 ? 2.637 3.635 10.520 1.00 16.13 401 PRO A O 1
ATOM 3185 N N . LEU A 1 402 ? 0.566 2.953 11.040 1.00 16.44 402 LEU A N 1
ATOM 3186 C CA . LEU A 1 402 ? 0.690 3.227 12.473 1.00 16.80 402 LEU A CA 1
ATOM 3187 C C . LEU A 1 402 ? 1.801 2.377 13.119 1.00 16.74 402 LEU A C 1
ATOM 3188 O O . LEU A 1 402 ? 2.544 2.857 13.982 1.00 16.68 402 LEU A O 1
ATOM 3193 N N . TYR A 1 403 ? 1.902 1.115 12.695 1.00 16.50 403 TYR A N 1
ATOM 3194 C CA . TYR A 1 403 ? 2.900 0.185 13.227 1.00 16.29 403 TYR A CA 1
ATOM 3195 C C . TYR A 1 403 ? 4.198 0.071 12.416 1.00 16.26 403 TYR A C 1
ATOM 3196 O O . TYR A 1 403 ? 5.185 -0.496 12.900 1.00 16.21 403 TYR A O 1
ATOM 3205 N N . THR A 1 404 ? 4.206 0.594 11.191 1.00 15.93 404 THR A N 1
ATOM 3206 C CA . THR A 1 404 ? 5.401 0.504 10.343 1.00 15.69 404 THR A CA 1
ATOM 3207 C C . THR A 1 404 ? 6.019 1.863 9.994 1.00 15.71 404 THR A C 1
ATOM 3208 O O . THR A 1 404 ? 7.178 1.927 9.583 1.00 15.90 404 THR A O 1
ATOM 3212 N N . LYS A 1 405 ? 5.245 2.934 10.163 1.00 15.71 405 LYS A N 1
ATOM 3213 C CA . LYS A 1 405 ? 5.697 4.298 9.883 1.00 15.88 405 LYS A CA 1
ATOM 3214 C C . LYS A 1 405 ? 5.300 5.250 11.017 1.00 16.05 405 LYS A C 1
ATOM 3215 O O . LYS A 1 405 ? 4.683 6.301 10.775 1.00 16.02 405 LYS A O 1
ATOM 3221 N N . ALA A 1 406 ? 5.652 4.887 12.252 1.00 15.86 406 ALA A N 1
ATOM 3222 C CA . ALA A 1 406 ? 5.317 5.712 13.414 1.00 15.52 406 ALA A CA 1
ATOM 3223 C C . ALA A 1 406 ? 6.052 7.052 13.362 1.00 15.55 406 ALA A C 1
ATOM 3224 O O . ALA A 1 406 ? 7.169 7.122 12.832 1.00 15.35 406 ALA A O 1
ATOM 3226 N N . PRO A 1 407 ? 5.427 8.126 13.896 1.00 15.61 407 PRO A N 1
ATOM 3227 C CA . PRO A 1 407 ? 6.039 9.457 13.871 1.00 15.85 407 PRO A CA 1
ATOM 3228 C C . PRO A 1 407 ? 7.453 9.452 14.436 1.00 16.19 407 PRO A C 1
ATOM 3229 O O . PRO A 1 407 ? 7.683 8.904 15.520 1.00 16.45 407 PRO A O 1
ATOM 3233 N N . GLY A 1 408 ? 8.388 10.026 13.682 1.00 16.24 408 GLY A N 1
ATOM 3234 C CA . GLY A 1 408 ? 9.796 10.062 14.081 1.00 16.93 408 GLY A CA 1
ATOM 3235 C C . GLY A 1 408 ? 10.675 8.970 13.492 1.00 17.05 408 GLY A C 1
ATOM 3236 O O . GLY A 1 408 ? 11.893 9.105 13.477 1.00 17.62 408 GLY A O 1
ATOM 3237 N N . THR A 1 409 ? 10.073 7.881 13.019 1.00 17.24 409 THR A N 1
ATOM 3238 C CA . THR A 1 409 ? 10.849 6.781 12.433 1.00 17.00 409 THR A CA 1
ATOM 3239 C C . THR A 1 409 ? 11.238 7.097 10.983 1.00 17.13 409 THR A C 1
ATOM 3240 O O . THR A 1 409 ? 10.409 7.559 10.194 1.00 17.42 409 THR A O 1
ATOM 3244 N N . ARG A 1 410 ? 12.504 6.862 10.651 1.00 16.48 410 ARG A N 1
ATOM 3245 C CA . ARG A 1 410 ? 13.048 7.241 9.347 1.00 16.56 410 ARG A CA 1
ATOM 3246 C C . ARG A 1 410 ? 13.450 6.039 8.502 1.00 16.50 410 ARG A C 1
ATOM 3247 O O . ARG A 1 410 ? 13.324 6.065 7.279 1.00 16.58 410 ARG A O 1
ATOM 3255 N N . ARG A 1 411 ? 13.936 4.992 9.167 1.00 16.27 411 ARG A N 1
ATOM 3256 C CA . ARG A 1 411 ? 14.509 3.820 8.498 1.00 16.06 411 ARG A CA 1
ATOM 3257 C C . ARG A 1 411 ? 14.102 2.528 9.206 1.00 15.79 411 ARG A C 1
ATOM 3258 O O . ARG A 1 411 ? 14.914 1.621 9.379 1.00 15.78 411 ARG A O 1
ATOM 3266 N N . ALA A 1 412 ? 12.835 2.442 9.604 1.00 15.81 412 ALA A N 1
ATOM 3267 C CA . ALA A 1 412 ? 12.375 1.321 10.417 1.00 15.53 412 ALA A CA 1
ATOM 3268 C C . ALA A 1 412 ? 11.234 0.524 9.787 1.00 15.43 412 ALA A C 1
ATOM 3269 O O . ALA A 1 412 ? 10.347 0.034 10.487 1.00 15.08 412 ALA A O 1
ATOM 3271 N N . ASN A 1 413 ? 11.270 0.379 8.463 1.00 14.97 413 ASN A N 1
ATOM 3272 C CA . ASN A 1 413 ? 10.347 -0.521 7.775 1.00 14.33 413 ASN A CA 1
ATOM 3273 C C . ASN A 1 413 ? 11.030 -1.258 6.607 1.00 14.39 413 ASN A C 1
ATOM 3274 O O . ASN A 1 413 ? 12.247 -1.425 6.623 1.00 14.29 413 ASN A O 1
ATOM 3279 N N . PHE A 1 414 ? 10.260 -1.717 5.620 1.00 14.33 414 PHE A N 1
ATOM 3280 C CA . PHE A 1 414 ? 10.811 -2.516 4.515 1.00 14.22 414 PHE A CA 1
ATOM 3281 C C . PHE A 1 414 ? 10.215 -2.098 3.176 1.00 14.25 414 PHE A C 1
ATOM 3282 O O . PHE A 1 414 ? 9.123 -1.527 3.124 1.00 13.80 414 PHE A O 1
ATOM 3290 N N . GLY A 1 415 ? 10.938 -2.400 2.101 1.00 14.25 415 GLY A N 1
ATOM 3291 C CA . GLY A 1 415 ? 10.475 -2.132 0.741 1.00 14.47 415 GLY A CA 1
ATOM 3292 C C . GLY A 1 415 ? 10.982 -0.820 0.180 1.00 14.48 415 GLY A C 1
ATOM 3293 O O . GLY A 1 415 ? 11.509 0.016 0.917 1.00 14.47 415 GLY A O 1
ATOM 3294 N N . ASP A 1 416 ? 10.828 -0.652 -1.135 1.00 14.72 416 ASP A N 1
ATOM 3295 C CA . ASP A 1 416 ? 11.122 0.607 -1.823 1.00 14.85 416 ASP A CA 1
ATOM 3296 C C . ASP A 1 416 ? 10.406 1.790 -1.158 1.00 15.11 416 ASP A C 1
ATOM 3297 O O . ASP A 1 416 ? 9.208 1.727 -0.890 1.00 15.20 416 ASP A O 1
ATOM 3302 N N . ASP A 1 417 ? 11.159 2.853 -0.887 1.00 15.80 417 ASP A N 1
ATOM 3303 C CA . ASP A 1 417 ? 10.648 4.041 -0.200 1.00 16.35 417 ASP A CA 1
ATOM 3304 C C . ASP A 1 417 ? 11.401 5.268 -0.706 1.00 16.89 417 ASP A C 1
ATOM 3305 O O . ASP A 1 417 ? 12.579 5.459 -0.383 1.00 16.93 417 ASP A O 1
ATOM 3310 N N . SER A 1 418 ? 10.723 6.102 -1.492 1.00 17.48 418 SER A N 1
ATOM 3311 C CA . SER A 1 418 ? 11.371 7.280 -2.086 1.00 17.76 418 SER A CA 1
ATOM 3312 C C . SER A 1 418 ? 11.736 8.325 -1.037 1.00 17.95 418 SER A C 1
ATOM 3313 O O . SER A 1 418 ? 12.537 9.228 -1.305 1.00 17.81 418 SER A O 1
ATOM 3316 N N . THR A 1 419 ? 11.171 8.175 0.163 1.00 18.06 419 THR A N 1
ATOM 3317 C CA . THR A 1 419 ? 11.438 9.090 1.278 1.00 18.32 419 THR A CA 1
ATOM 3318 C C . THR A 1 419 ? 12.512 8.564 2.245 1.00 18.49 419 THR A C 1
ATOM 3319 O O . THR A 1 419 ? 12.837 9.226 3.227 1.00 18.61 419 THR A O 1
ATOM 3323 N N . LEU A 1 420 ? 13.065 7.384 1.957 1.00 18.72 420 LEU A N 1
ATOM 3324 C CA . LEU A 1 420 ? 13.912 6.654 2.910 1.00 18.58 420 LEU A CA 1
ATOM 3325 C C . LEU A 1 420 ? 14.984 7.521 3.551 1.00 19.18 420 LEU A C 1
ATOM 3326 O O . LEU A 1 420 ? 15.813 8.128 2.858 1.00 19.41 420 LEU A O 1
ATOM 3331 N N . GLY A 1 421 ? 14.965 7.567 4.881 1.00 19.33 421 GLY A N 1
ATOM 3332 C CA . GLY A 1 421 ? 15.877 8.419 5.631 1.00 19.56 421 GLY A CA 1
ATOM 3333 C C . GLY A 1 421 ? 15.191 9.642 6.201 1.00 19.77 421 GLY A C 1
ATOM 3334 O O . GLY A 1 421 ? 15.636 10.189 7.204 1.00 19.74 421 GLY A O 1
ATOM 3335 N N . ASP A 1 422 ? 14.108 10.076 5.556 1.00 20.22 422 ASP A N 1
ATOM 3336 C CA . ASP A 1 422 ? 13.324 11.212 6.040 1.00 20.64 422 ASP A CA 1
ATOM 3337 C C . ASP A 1 422 ? 12.203 10.744 6.961 1.00 20.32 422 ASP A C 1
ATOM 3338 O O . ASP A 1 422 ? 11.920 9.545 7.055 1.00 19.85 422 ASP A O 1
ATOM 3343 N N . LEU A 1 423 ? 11.571 11.708 7.631 1.00 20.05 423 LEU A N 1
ATOM 3344 C CA . LEU A 1 423 ? 10.373 11.472 8.432 1.00 19.88 423 LEU A CA 1
ATOM 3345 C C . LEU A 1 423 ? 9.228 11.005 7.530 1.00 19.77 423 LEU A C 1
ATOM 3346 O O . LEU A 1 423 ? 9.246 11.275 6.325 1.00 19.81 423 LEU A O 1
ATOM 3351 N N . PRO A 1 424 ? 8.242 10.281 8.097 1.00 19.56 424 PRO A N 1
ATOM 3352 C CA . PRO A 1 424 ? 7.112 9.818 7.291 1.00 19.66 424 PRO A CA 1
ATOM 3353 C C . PRO A 1 424 ? 6.408 10.957 6.553 1.00 19.71 424 PRO A C 1
ATOM 3354 O O . PRO A 1 424 ? 6.198 12.028 7.128 1.00 20.08 424 PRO A O 1
ATOM 3358 N N . GLY A 1 425 ? 6.064 10.716 5.288 1.00 19.42 425 GLY A N 1
ATOM 3359 C CA . GLY A 1 425 ? 5.438 11.722 4.436 1.00 19.08 425 GLY A CA 1
ATOM 3360 C C . GLY A 1 425 ? 4.064 12.136 4.920 1.00 18.86 425 GLY A C 1
ATOM 3361 O O . GLY A 1 425 ? 3.342 11.336 5.508 1.00 18.29 425 GLY A O 1
ATOM 3362 N N . LEU A 1 426 ? 3.720 13.401 4.668 1.00 18.85 426 LEU A N 1
ATOM 3363 C CA . LEU A 1 426 ? 2.417 13.982 5.025 1.00 18.48 426 LEU A CA 1
ATOM 3364 C C . LEU A 1 426 ? 1.218 13.145 4.618 1.00 17.84 426 LEU A C 1
ATOM 3365 O O . LEU A 1 426 ? 0.284 12.983 5.406 1.00 17.88 426 LEU A O 1
ATOM 3370 N N . LYS A 1 427 ? 1.235 12.616 3.394 1.00 17.11 427 LYS A N 1
ATOM 3371 C CA . LYS A 1 427 ? 0.081 11.875 2.887 1.00 16.85 427 LYS A CA 1
ATOM 3372 C C . LYS A 1 427 ? -0.209 10.609 3.698 1.00 16.49 427 LYS A C 1
ATOM 3373 O O . LYS A 1 427 ? -1.351 10.159 3.751 1.00 16.40 427 LYS A O 1
ATOM 3379 N N . LEU A 1 428 ? 0.810 10.058 4.361 1.00 16.21 428 LEU A N 1
ATOM 3380 C CA . LEU A 1 428 ? 0.587 8.958 5.314 1.00 15.91 428 LEU A CA 1
ATOM 3381 C C . LEU A 1 428 ? -0.388 9.340 6.430 1.00 15.72 428 LEU A C 1
ATOM 3382 O O . LEU A 1 428 ? -1.282 8.571 6.754 1.00 15.61 428 LEU A O 1
ATOM 3387 N N . GLY A 1 429 ? -0.214 10.525 7.014 1.00 15.80 429 GLY A N 1
ATOM 3388 C CA . GLY A 1 429 ? -1.139 11.005 8.050 1.00 15.80 429 GLY A CA 1
ATOM 3389 C C . GLY A 1 429 ? -2.521 11.269 7.479 1.00 15.78 429 GLY A C 1
ATOM 3390 O O . GLY A 1 429 ? -3.539 10.845 8.046 1.00 15.81 429 GLY A O 1
ATOM 3391 N N . TYR A 1 430 ? -2.549 11.956 6.341 1.00 15.94 430 TYR A N 1
ATOM 3392 C CA . TYR A 1 430 ? -3.801 12.277 5.656 1.00 16.32 430 TYR A CA 1
ATOM 3393 C C . TYR A 1 430 ? -4.606 11.044 5.260 1.00 16.07 430 TYR A C 1
ATOM 3394 O O . TYR A 1 430 ? -5.823 11.051 5.397 1.00 16.10 430 TYR A O 1
ATOM 3403 N N . ASN A 1 431 ? -3.931 9.999 4.771 1.00 15.96 431 ASN A N 1
ATOM 3404 C CA . ASN A 1 431 ? -4.603 8.722 4.477 1.00 15.92 431 ASN A CA 1
ATOM 3405 C C . ASN A 1 431 ? -5.185 8.104 5.736 1.00 15.71 431 ASN A C 1
ATOM 3406 O O . ASN A 1 431 ? -6.314 7.625 5.744 1.00 15.92 431 ASN A O 1
ATOM 3411 N N . VAL A 1 432 ? -4.394 8.110 6.799 1.00 15.77 432 VAL A N 1
ATOM 3412 C CA . VAL A 1 432 ? -4.800 7.488 8.051 1.00 16.01 432 VAL A CA 1
ATOM 3413 C C . VAL A 1 432 ? -5.979 8.232 8.693 1.00 15.91 432 VAL A C 1
ATOM 3414 O O . VAL A 1 432 ? -6.885 7.596 9.227 1.00 16.26 432 VAL A O 1
ATOM 3418 N N . ARG A 1 433 ? -5.991 9.564 8.589 1.00 16.13 433 ARG A N 1
ATOM 3419 C CA . ARG A 1 433 ? -7.152 10.361 9.018 1.00 16.52 433 ARG A CA 1
ATOM 3420 C C . ARG A 1 433 ? -8.429 9.917 8.302 1.00 16.64 433 ARG A C 1
ATOM 3421 O O . ARG A 1 433 ? -9.494 9.827 8.918 1.00 16.27 433 ARG A O 1
ATOM 3429 N N . GLN A 1 434 ? -8.322 9.634 6.999 1.00 16.87 434 GLN A N 1
ATOM 3430 C CA . GLN A 1 434 ? -9.462 9.084 6.254 1.00 16.58 434 GLN A CA 1
ATOM 3431 C C . GLN A 1 434 ? -9.999 7.834 6.953 1.00 16.72 434 GLN A C 1
ATOM 3432 O O . GLN A 1 434 ? -11.206 7.685 7.141 1.00 16.54 434 GLN A O 1
ATOM 3438 N N . PHE A 1 435 ? -9.092 6.948 7.350 1.00 16.92 435 PHE A N 1
ATOM 3439 C CA . PHE A 1 435 ? -9.482 5.725 8.046 1.00 17.15 435 PHE A CA 1
ATOM 3440 C C . PHE A 1 435 ? -9.961 5.970 9.484 1.00 17.43 435 PHE A C 1
ATOM 3441 O O . PHE A 1 435 ? -10.763 5.195 10.006 1.00 17.43 435 PHE A O 1
ATOM 3449 N N . ALA A 1 436 ? -9.489 7.057 10.101 1.00 17.70 436 ALA A N 1
ATOM 3450 C CA . ALA A 1 436 ? -10.054 7.540 11.371 1.00 18.31 436 ALA A CA 1
ATOM 3451 C C . ALA A 1 436 ? -11.533 7.871 11.181 1.00 18.70 436 ALA A C 1
ATOM 3452 O O . ALA A 1 436 ? -12.379 7.404 11.941 1.00 18.63 436 ALA A O 1
ATOM 3454 N N . GLY A 1 437 ? -11.831 8.664 10.147 1.00 19.07 437 GLY A N 1
ATOM 3455 C CA . GLY A 1 437 ? -13.207 8.975 9.759 1.00 19.52 437 GLY A CA 1
ATOM 3456 C C . GLY A 1 437 ? -14.099 7.758 9.579 1.00 19.98 437 GLY A C 1
ATOM 3457 O O . GLY A 1 437 ? -15.243 7.746 10.038 1.00 19.65 437 GLY A O 1
ATOM 3458 N N . VAL A 1 438 ? -13.567 6.736 8.909 1.00 20.22 438 VAL A N 1
ATOM 3459 C CA . VAL A 1 438 ? -14.302 5.506 8.609 1.00 20.61 438 VAL A CA 1
ATOM 3460 C C . VAL A 1 438 ? -14.599 4.682 9.866 1.00 20.79 438 VAL A C 1
ATOM 3461 O O . VAL A 1 438 ? -15.703 4.158 10.023 1.00 21.22 438 VAL A O 1
ATOM 3465 N N . THR A 1 439 ? -13.620 4.595 10.765 1.00 20.84 439 THR A N 1
ATOM 3466 C CA . THR A 1 439 ? -13.669 3.660 11.896 1.00 20.64 439 THR A CA 1
ATOM 3467 C C . THR A 1 439 ? -14.010 4.308 13.241 1.00 21.01 439 THR A C 1
ATOM 3468 O O . THR A 1 439 ? -14.419 3.618 14.178 1.00 20.94 439 THR A O 1
ATOM 3472 N N . GLY A 1 440 ? -13.825 5.623 13.337 1.00 21.14 440 GLY A N 1
ATOM 3473 C CA . GLY A 1 440 ? -13.966 6.339 14.611 1.00 21.51 440 GLY A CA 1
ATOM 3474 C C . GLY A 1 440 ? -12.773 6.143 15.533 1.00 21.59 440 GLY A C 1
ATOM 3475 O O . GLY A 1 440 ? -12.805 6.542 16.695 1.00 21.80 440 GLY A O 1
ATOM 3476 N N . ASN A 1 441 ? -11.708 5.537 15.010 1.00 21.49 441 ASN A N 1
ATOM 3477 C CA . ASN A 1 441 ? -10.526 5.217 15.803 1.00 20.97 441 ASN A CA 1
ATOM 3478 C C . ASN A 1 441 ? -9.675 6.456 16.083 1.00 20.68 441 ASN A C 1
ATOM 3479 O O . ASN A 1 441 ? -9.148 7.077 15.161 1.00 20.52 441 ASN A O 1
ATOM 3484 N N . GLY A 1 442 ? -9.541 6.799 17.365 1.00 20.45 442 GLY A N 1
ATOM 3485 C CA . GLY A 1 442 ? -8.813 7.993 17.796 1.00 19.98 442 GLY A CA 1
ATOM 3486 C C . GLY A 1 442 ? -7.300 7.878 17.735 1.00 19.82 442 GLY A C 1
ATOM 3487 O O . GLY A 1 442 ? -6.596 8.892 17.744 1.00 19.67 442 GLY A O 1
ATOM 3488 N N . HIS A 1 443 ? -6.788 6.649 17.690 1.00 19.80 443 HIS A N 1
ATOM 3489 C CA . HIS A 1 443 ? -5.353 6.433 17.482 1.00 19.60 443 HIS A CA 1
ATOM 3490 C C . HIS A 1 443 ? -4.938 6.891 16.092 1.00 19.18 443 HIS A C 1
ATOM 3491 O O . HIS A 1 443 ? -3.874 7.481 15.920 1.00 19.44 443 HIS A O 1
ATOM 3498 N N . TYR A 1 444 ? -5.793 6.624 15.110 1.00 18.99 444 TYR A N 1
ATOM 3499 C CA . TYR A 1 444 ? -5.565 7.063 13.734 1.00 18.61 444 TYR A CA 1
ATOM 3500 C C . TYR A 1 444 ? -5.521 8.583 13.641 1.00 18.42 444 TYR A C 1
ATOM 3501 O O . TYR A 1 444 ? -4.680 9.138 12.931 1.00 18.67 444 TYR A O 1
ATOM 3510 N N . GLN A 1 445 ? -6.420 9.254 14.364 1.00 18.27 445 GLN A N 1
ATOM 3511 C CA . GLN A 1 445 ? -6.410 10.716 14.427 1.00 18.30 445 GLN A CA 1
ATOM 3512 C C . GLN A 1 445 ? -5.132 11.249 15.078 1.00 18.16 445 GLN A C 1
ATOM 3513 O O . GLN A 1 445 ? -4.529 12.197 14.581 1.00 18.36 445 GLN A O 1
ATOM 3519 N N . TRP A 1 446 ? -4.725 10.628 16.186 1.00 18.44 446 TRP A N 1
ATOM 3520 C CA . TRP A 1 446 ? -3.464 10.955 16.846 1.00 18.47 446 TRP A CA 1
ATOM 3521 C C . TRP A 1 446 ? -2.307 10.901 15.853 1.00 18.30 446 TRP A C 1
ATOM 3522 O O . TRP A 1 446 ? -1.489 11.826 15.778 1.00 17.77 446 TRP A O 1
ATOM 3533 N N . TYR A 1 447 ? -2.250 9.803 15.098 1.00 18.26 447 TYR A N 1
ATOM 3534 C CA . TYR A 1 447 ? -1.206 9.589 14.094 1.00 18.03 447 TYR A CA 1
ATOM 3535 C C . TYR A 1 447 ? -1.195 10.745 13.080 1.00 18.22 447 TYR A C 1
ATOM 3536 O O . TYR A 1 447 ? -0.142 11.306 12.784 1.00 18.07 447 TYR A O 1
ATOM 3545 N N . PHE A 1 448 ? -2.375 11.114 12.580 1.00 18.78 448 PHE A N 1
ATOM 3546 C CA . PHE A 1 448 ? -2.515 12.258 11.673 1.00 19.49 448 PHE A CA 1
ATOM 3547 C C . PHE A 1 448 ? -1.913 13.549 12.258 1.00 19.73 448 PHE A C 1
ATOM 3548 O O . PHE A 1 448 ? -1.092 14.203 11.609 1.00 19.65 448 PHE A O 1
ATOM 3556 N N . ASP A 1 449 ? -2.321 13.902 13.478 1.00 20.51 449 ASP A N 1
ATOM 3557 C CA . ASP A 1 449 ? -1.856 15.132 14.135 1.00 21.26 449 ASP A CA 1
ATOM 3558 C C . ASP A 1 449 ? -0.342 15.194 14.227 1.00 21.68 449 ASP A C 1
ATOM 3559 O O . ASP A 1 449 ? 0.258 16.238 13.979 1.00 21.33 449 ASP A O 1
ATOM 3564 N N . HIS A 1 450 ? 0.269 14.068 14.583 1.00 22.49 450 HIS A N 1
ATOM 3565 C CA . HIS A 1 450 ? 1.711 14.021 14.806 1.00 23.31 450 HIS A CA 1
ATOM 3566 C C . HIS A 1 450 ? 2.553 13.918 13.545 1.00 23.83 450 HIS A C 1
ATOM 3567 O O . HIS A 1 450 ? 3.634 14.509 13.481 1.00 24.20 450 HIS A O 1
ATOM 3574 N N . ILE A 1 451 ? 2.061 13.192 12.541 1.00 24.27 451 ILE A N 1
ATOM 3575 C CA . ILE A 1 451 ? 2.721 13.164 11.238 1.00 24.75 451 ILE A CA 1
ATOM 3576 C C . ILE A 1 451 ? 2.706 14.566 10.623 1.00 25.78 451 ILE A C 1
ATOM 3577 O O . ILE A 1 451 ? 3.725 15.036 10.116 1.00 25.82 451 ILE A O 1
ATOM 3582 N N . LYS A 1 452 ? 1.552 15.227 10.697 1.00 26.97 452 LYS A N 1
ATOM 3583 C CA . LYS A 1 452 ? 1.376 16.569 10.147 1.00 28.32 452 LYS A CA 1
ATOM 3584 C C . LYS A 1 452 ? 2.304 17.581 10.819 1.00 29.28 452 LYS A C 1
ATOM 3585 O O . LYS A 1 452 ? 2.973 18.357 10.140 1.00 29.42 452 LYS A O 1
ATOM 3591 N N . ALA A 1 453 ? 2.355 17.548 12.149 1.00 30.62 453 ALA A N 1
ATOM 3592 C CA . ALA A 1 453 ? 3.219 18.436 12.921 1.00 31.98 453 ALA A CA 1
ATOM 3593 C C . ALA A 1 453 ? 4.696 18.259 12.560 1.00 33.01 453 ALA A C 1
ATOM 3594 O O . ALA A 1 453 ? 5.417 19.245 12.377 1.00 33.17 453 ALA A O 1
ATOM 3596 N N . ASP A 1 454 ? 5.136 17.006 12.441 1.00 34.13 454 ASP A N 1
ATOM 3597 C CA . ASP A 1 454 ? 6.529 16.698 12.104 1.00 35.26 454 ASP A CA 1
ATOM 3598 C C . ASP A 1 454 ? 6.907 17.044 10.665 1.00 36.29 454 ASP A C 1
ATOM 3599 O O . ASP A 1 454 ? 8.074 17.304 10.388 1.00 36.60 454 ASP A O 1
ATOM 3604 N N . ALA A 1 455 ? 5.933 17.044 9.756 1.00 37.75 455 ALA A N 1
ATOM 3605 C CA . ALA A 1 455 ? 6.233 17.110 8.318 1.00 39.06 455 ALA A CA 1
ATOM 3606 C C . ALA A 1 455 ? 5.748 18.345 7.548 1.00 40.14 455 ALA A C 1
ATOM 3607 O O . ALA A 1 455 ? 6.213 18.577 6.427 1.00 40.27 455 ALA A O 1
ATOM 3609 N N . THR A 1 456 ? 4.826 19.129 8.115 1.00 41.57 456 THR A N 1
ATOM 3610 C CA . THR A 1 456 ? 4.312 20.315 7.395 1.00 42.83 456 THR A CA 1
ATOM 3611 C C . THR A 1 456 ? 5.423 21.307 7.067 1.00 43.64 456 THR A C 1
ATOM 3612 O O . THR A 1 456 ? 6.408 21.423 7.804 1.00 43.93 456 THR A O 1
ATOM 3616 N N . GLY A 1 457 ? 5.249 22.011 5.952 1.00 44.48 457 GLY A N 1
ATOM 3617 C CA . GLY A 1 457 ? 6.313 22.813 5.359 1.00 45.41 457 GLY A CA 1
ATOM 3618 C C . GLY A 1 457 ? 6.790 22.155 4.076 1.00 46.00 457 GLY A C 1
ATOM 3619 O O . GLY A 1 457 ? 7.525 22.764 3.293 1.00 46.12 457 GLY A O 1
ATOM 3620 N N . THR A 1 458 ? 6.369 20.905 3.871 1.00 46.49 458 THR A N 1
ATOM 3621 C CA . THR A 1 458 ? 6.670 20.152 2.646 1.00 46.96 458 THR A CA 1
ATOM 3622 C C . THR A 1 458 ? 5.432 20.000 1.742 1.00 47.14 458 THR A C 1
ATOM 3623 O O . THR A 1 458 ? 5.437 19.242 0.766 1.00 46.98 458 THR A O 1
ATOM 3627 N N . GLU A 1 459 ? 4.387 20.752 2.081 1.00 47.52 459 GLU A N 1
ATOM 3628 C CA . GLU A 1 459 ? 3.121 20.765 1.353 1.00 48.09 459 GLU A CA 1
ATOM 3629 C C . GLU A 1 459 ? 3.280 21.231 -0.104 1.00 47.98 459 GLU A C 1
ATOM 3630 O O . GLU A 1 459 ? 2.644 20.684 -1.010 1.00 48.03 459 GLU A O 1
ATOM 3636 N N . MET A 1 460 ? 4.136 22.230 -0.314 1.00 47.75 460 MET A N 1
ATOM 3637 C CA . MET A 1 460 ? 4.335 22.843 -1.632 1.00 47.56 460 MET A CA 1
ATOM 3638 C C . MET A 1 460 ? 5.477 22.182 -2.427 1.00 47.00 460 MET A C 1
ATOM 3639 O O . MET A 1 460 ? 5.709 22.523 -3.591 1.00 47.08 460 MET A O 1
ATOM 3644 N N . ALA A 1 461 ? 6.179 21.238 -1.797 1.00 46.29 461 ALA A N 1
ATOM 3645 C CA . ALA A 1 461 ? 7.213 20.447 -2.476 1.00 45.39 461 ALA A CA 1
ATOM 3646 C C . ALA A 1 461 ? 6.581 19.583 -3.565 1.00 44.64 461 ALA A C 1
ATOM 3647 O O . ALA A 1 461 ? 5.442 19.130 -3.414 1.00 44.62 461 ALA A O 1
ATOM 3649 N N . PHE A 1 462 ? 7.318 19.359 -4.653 1.00 43.53 462 PHE A N 1
ATOM 3650 C CA . PHE A 1 462 ? 6.756 18.738 -5.859 1.00 42.66 462 PHE A CA 1
ATOM 3651 C C . PHE A 1 462 ? 6.139 17.350 -5.656 1.00 41.53 462 PHE A C 1
ATOM 3652 O O . PHE A 1 462 ? 5.234 16.963 -6.404 1.00 41.52 462 PHE A O 1
ATOM 3660 N N . TYR A 1 463 ? 6.612 16.611 -4.648 1.00 39.79 463 TYR A N 1
ATOM 3661 C CA . TYR A 1 463 ? 6.081 15.269 -4.368 1.00 37.93 463 TYR A CA 1
ATOM 3662 C C . TYR A 1 463 ? 4.721 15.252 -3.665 1.00 36.16 463 TYR A C 1
ATOM 3663 O O . TYR A 1 463 ? 4.062 14.205 -3.611 1.00 36.37 463 TYR A O 1
ATOM 3672 N N . ASN A 1 464 ? 4.314 16.392 -3.113 1.00 33.48 464 ASN A N 1
ATOM 3673 C CA . ASN A 1 464 ? 2.952 16.550 -2.609 1.00 30.99 464 ASN A CA 1
ATOM 3674 C C . ASN A 1 464 ? 2.126 17.370 -3.592 1.00 29.73 464 ASN A C 1
ATOM 3675 O O . ASN A 1 464 ? 1.133 16.880 -4.127 1.00 29.30 464 ASN A O 1
ATOM 3680 N N . TYR A 1 465 ? 2.571 18.603 -3.846 1.00 28.33 465 TYR A N 1
ATOM 3681 C CA . TYR A 1 465 ? 1.882 19.548 -4.730 1.00 27.09 465 TYR A CA 1
ATOM 3682 C C . TYR A 1 465 ? 1.572 18.981 -6.117 1.00 26.20 465 TYR A C 1
ATOM 3683 O O . TYR A 1 465 ? 0.513 19.262 -6.680 1.00 26.00 465 TYR A O 1
ATOM 3692 N N . GLY A 1 466 ? 2.491 18.187 -6.660 1.00 25.11 466 GLY A N 1
ATOM 3693 C CA . GLY A 1 466 ? 2.290 17.569 -7.970 1.00 24.36 466 GLY A CA 1
ATOM 3694 C C . GLY A 1 466 ? 1.365 16.361 -7.980 1.00 23.69 466 GLY A C 1
ATOM 3695 O O . GLY A 1 466 ? 1.173 15.739 -9.032 1.00 23.81 466 GLY A O 1
ATOM 3696 N N . TRP A 1 467 ? 0.786 16.034 -6.821 1.00 22.79 467 TRP A N 1
ATOM 3697 C CA . TRP A 1 467 ? 0.042 14.779 -6.644 1.00 22.19 467 TRP A CA 1
ATOM 3698 C C . TRP A 1 467 ? -1.308 14.910 -5.942 1.00 21.83 467 TRP A C 1
ATOM 3699 O O . TRP A 1 467 ? -2.208 14.096 -6.166 1.00 22.03 467 TRP A O 1
ATOM 3710 N N . TRP A 1 468 ? -1.445 15.922 -5.091 1.00 21.19 468 TRP A N 1
ATOM 3711 C CA . TRP A 1 468 ? -2.686 16.157 -4.347 1.00 20.91 468 TRP A CA 1
ATOM 3712 C C . TRP A 1 468 ? -2.646 17.509 -3.686 1.00 20.87 468 TRP A C 1
ATOM 3713 O O . TRP A 1 468 ? -1.595 17.942 -3.213 1.00 20.70 468 TRP A O 1
ATOM 3724 N N . ASP A 1 469 ? -3.797 18.175 -3.660 1.00 20.98 469 ASP A N 1
ATOM 3725 C CA . ASP A 1 469 ? -3.952 19.397 -2.885 1.00 21.08 469 ASP A CA 1
ATOM 3726 C C . ASP A 1 469 ? -4.549 19.024 -1.536 1.00 20.93 469 ASP A C 1
ATOM 3727 O O . ASP A 1 469 ? -5.704 18.610 -1.451 1.00 21.02 469 ASP A O 1
ATOM 3732 N N . LEU A 1 470 ? -3.750 19.181 -0.486 1.00 21.18 470 LEU A N 1
ATOM 3733 C CA . LEU A 1 470 ? -4.138 18.765 0.863 1.00 21.19 470 LEU A CA 1
ATOM 3734 C C . LEU A 1 470 ? -5.211 19.659 1.479 1.00 21.31 470 LEU A C 1
ATOM 3735 O O . LEU A 1 470 ? -5.950 19.228 2.362 1.00 21.41 470 LEU A O 1
ATOM 3740 N N . ASN A 1 471 ? -5.302 20.896 0.996 1.00 21.50 471 ASN A N 1
ATOM 3741 C CA . ASN A 1 471 ? -6.401 21.790 1.364 1.00 21.69 471 ASN A CA 1
ATOM 3742 C C . ASN A 1 471 ? -7.743 21.288 0.851 1.00 21.45 471 ASN A C 1
ATOM 3743 O O . ASN A 1 471 ? -8.762 21.403 1.535 1.00 21.29 471 ASN A O 1
ATOM 3748 N N . PHE A 1 472 ? -7.737 20.721 -0.353 1.00 21.66 472 PHE A N 1
ATOM 3749 C CA . PHE A 1 472 ? -8.933 20.085 -0.914 1.00 21.88 472 PHE A CA 1
ATOM 3750 C C . PHE A 1 472 ? -9.284 18.803 -0.163 1.00 21.90 472 PHE A C 1
ATOM 3751 O O . PHE A 1 472 ? -10.455 18.544 0.123 1.00 21.73 472 PHE A O 1
ATOM 3759 N N . ASP A 1 473 ? -8.269 18.003 0.156 1.00 22.43 473 ASP A N 1
ATOM 3760 C CA . ASP A 1 473 ? -8.472 16.810 0.987 1.00 22.82 473 ASP A CA 1
ATOM 3761 C C . ASP A 1 473 ? -9.166 17.180 2.304 1.00 22.47 473 ASP A C 1
ATOM 3762 O O . ASP A 1 473 ? -10.116 16.515 2.704 1.00 22.32 473 ASP A O 1
ATOM 3767 N N . ASP A 1 474 ? -8.702 18.257 2.949 1.00 22.51 474 ASP A N 1
ATOM 3768 C CA . ASP A 1 474 ? -9.326 18.792 4.176 1.00 22.38 474 ASP A CA 1
ATOM 3769 C C . ASP A 1 474 ? -10.786 19.170 3.994 1.00 21.97 474 ASP A C 1
ATOM 3770 O O . ASP A 1 474 ? -11.649 18.747 4.777 1.00 21.88 474 ASP A O 1
ATOM 3775 N N . LEU A 1 475 ? -11.054 19.983 2.972 1.00 21.59 475 LEU A N 1
ATOM 3776 C CA . LEU A 1 475 ? -12.410 20.450 2.681 1.00 21.19 475 LEU A CA 1
ATOM 3777 C C . LEU A 1 475 ? -13.342 19.263 2.517 1.00 20.92 475 LEU A C 1
ATOM 3778 O O . LEU A 1 475 ? -14.394 19.206 3.153 1.00 21.16 475 LEU A O 1
ATOM 3783 N N . VAL A 1 476 ? -12.942 18.314 1.672 1.00 20.59 476 VAL A N 1
ATOM 3784 C CA . VAL A 1 476 ? -13.743 17.120 1.403 1.00 20.43 476 VAL A CA 1
ATOM 3785 C C . VAL A 1 476 ? -13.951 16.309 2.680 1.00 20.44 476 VAL A C 1
ATOM 3786 O O . VAL A 1 476 ? -15.078 15.930 2.997 1.00 20.42 476 VAL A O 1
ATOM 3790 N N . TYR A 1 477 ? -12.870 16.071 3.423 1.00 20.72 477 TYR A N 1
ATOM 3791 C CA . TYR A 1 477 ? -12.959 15.274 4.645 1.00 21.08 477 TYR A CA 1
ATOM 3792 C C . TYR A 1 477 ? -13.905 15.871 5.688 1.00 21.42 477 TYR A C 1
ATOM 3793 O O . TYR A 1 477 ? -14.729 15.156 6.251 1.00 21.26 477 TYR A O 1
ATOM 3802 N N . ARG A 1 478 ? -13.772 17.175 5.935 1.00 22.33 478 ARG A N 1
ATOM 3803 C CA . ARG A 1 478 ? -14.593 17.885 6.923 1.00 23.30 478 ARG A CA 1
ATOM 3804 C C . ARG A 1 478 ? -16.079 17.898 6.570 1.00 23.44 478 ARG A C 1
ATOM 3805 O O . ARG A 1 478 ? -16.933 17.799 7.452 1.00 23.76 478 ARG A O 1
ATOM 3813 N N . HIS A 1 479 ? -16.388 18.006 5.282 1.00 23.73 479 HIS A N 1
ATOM 3814 C CA . HIS A 1 479 ? -17.773 17.924 4.842 1.00 23.96 479 HIS A CA 1
ATOM 3815 C C . HIS A 1 479 ? -18.321 16.506 4.955 1.00 24.08 479 HIS A C 1
ATOM 3816 O O . HIS A 1 479 ? -19.443 16.313 5.420 1.00 24.12 479 HIS A O 1
ATOM 3823 N N . ASP A 1 480 ? -17.526 15.523 4.529 1.00 24.18 480 ASP A N 1
ATOM 3824 C CA . ASP A 1 480 ? -18.008 14.145 4.383 1.00 24.21 480 ASP A CA 1
ATOM 3825 C C . ASP A 1 480 ? -17.978 13.326 5.667 1.00 24.54 480 ASP A C 1
ATOM 3826 O O . ASP A 1 480 ? -18.743 12.375 5.809 1.00 24.48 480 ASP A O 1
ATOM 3831 N N . TYR A 1 481 ? -17.094 13.677 6.595 1.00 25.19 481 TYR A N 1
ATOM 3832 C CA . TYR A 1 481 ? -16.904 12.848 7.785 1.00 26.09 481 TYR A CA 1
ATOM 3833 C C . TYR A 1 481 ? -16.982 13.598 9.105 1.00 26.87 481 TYR A C 1
ATOM 3834 O O . TYR A 1 481 ? -16.529 14.738 9.190 1.00 26.91 481 TYR A O 1
ATOM 3843 N N . PRO A 1 482 ? -17.589 12.967 10.134 1.00 27.92 482 PRO A N 1
ATOM 3844 C CA . PRO A 1 482 ? -17.493 13.473 11.504 1.00 28.44 482 PRO A CA 1
ATOM 3845 C C . PRO A 1 482 ? -16.043 13.499 11.971 1.00 28.85 482 PRO A C 1
ATOM 3846 O O . PRO A 1 482 ? -15.283 12.570 11.689 1.00 29.17 482 PRO A 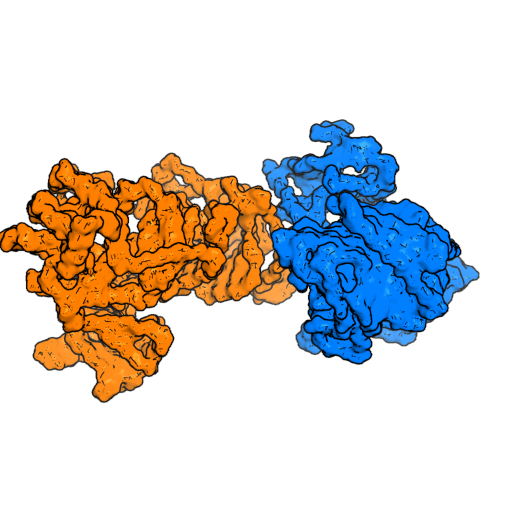O 1
ATOM 3850 N N . GLN A 1 483 ? -15.666 14.567 12.665 1.00 29.39 483 GLN A N 1
ATOM 3851 C CA . GLN A 1 483 ? -14.301 14.724 13.143 1.00 29.84 483 GLN A CA 1
ATOM 3852 C C . GLN A 1 483 ? -14.069 13.827 14.345 1.00 29.69 483 GLN A C 1
ATOM 3853 O O . GLN A 1 483 ? -14.908 13.750 15.248 1.00 29.64 483 GLN A O 1
ATOM 3859 N N . VAL A 1 484 ? -12.938 13.127 14.326 1.00 29.47 484 VAL A N 1
ATOM 3860 C CA . VAL A 1 484 ? -12.581 12.193 15.386 1.00 29.14 484 VAL A CA 1
ATOM 3861 C C . VAL A 1 484 ? -11.611 12.874 16.347 1.00 29.29 484 VAL A C 1
ATOM 3862 O O . VAL A 1 484 ? -10.677 13.554 15.925 1.00 29.04 484 VAL A O 1
ATOM 3866 N N . GLU A 1 485 ? -11.864 12.714 17.640 1.00 29.53 485 GLU A N 1
ATOM 3867 C CA . GLU A 1 485 ? -10.959 13.207 18.671 1.00 29.87 485 GLU A CA 1
ATOM 3868 C C . GLU A 1 485 ? -9.737 12.304 18.789 1.00 29.18 485 GLU A C 1
ATOM 3869 O O . GLU A 1 485 ? -9.872 11.086 18.869 1.00 28.82 485 GLU A O 1
ATOM 3875 N N . ALA A 1 486 ? -8.550 12.905 18.792 1.00 28.76 486 ALA A N 1
ATOM 3876 C CA . ALA A 1 486 ? -7.303 12.158 18.963 1.00 28.64 486 ALA A CA 1
ATOM 3877 C C . ALA A 1 486 ? -7.265 11.442 20.319 1.00 28.61 486 ALA A C 1
ATOM 3878 O O . ALA A 1 486 ? -7.703 11.993 21.331 1.00 28.66 486 ALA A O 1
ATOM 3880 N N . VAL A 1 487 ? -6.767 10.207 20.313 1.00 28.20 487 VAL A N 1
ATOM 3881 C CA . VAL A 1 487 ? -6.575 9.408 21.528 1.00 27.98 487 VAL A CA 1
ATOM 3882 C C . VAL A 1 487 ? -5.101 8.996 21.625 1.00 27.83 487 VAL A C 1
ATOM 3883 O O . VAL A 1 487 ? -4.522 8.513 20.645 1.00 27.39 487 VAL A O 1
ATOM 3887 N N . SER A 1 488 ? -4.504 9.191 22.801 1.00 27.60 488 SER A N 1
ATOM 3888 C CA . SER A 1 488 ? -3.102 8.827 23.043 1.00 27.49 488 SER A CA 1
ATOM 3889 C C . SER A 1 488 ? -2.831 7.351 22.733 1.00 27.14 488 SER A C 1
ATOM 3890 O O . SER A 1 488 ? -3.645 6.491 23.069 1.00 27.15 488 SER A O 1
ATOM 3893 N N . PRO A 1 489 ? -1.691 7.055 22.075 1.00 27.12 489 PRO A N 1
ATOM 3894 C CA . PRO A 1 489 ? -1.312 5.670 21.792 1.00 27.25 489 PRO A CA 1
ATOM 3895 C C . PRO A 1 489 ? -0.726 4.951 23.015 1.00 27.39 489 PRO A C 1
ATOM 3896 O O . PRO A 1 489 ? -0.149 3.873 22.880 1.00 27.59 489 PRO A O 1
ATOM 3900 N N . ALA A 1 490 ? -0.893 5.535 24.200 1.00 27.51 490 ALA A N 1
ATOM 3901 C CA . ALA A 1 490 ? -0.405 4.923 25.439 1.00 27.69 490 ALA A CA 1
ATOM 3902 C C . ALA A 1 490 ? -1.039 3.549 25.685 1.00 27.71 490 ALA A C 1
ATOM 3903 O O . ALA A 1 490 ? -0.407 2.667 26.264 1.00 28.05 490 ALA A O 1
ATOM 3905 N N . ASP A 1 491 ? -2.280 3.382 25.230 1.00 27.46 491 ASP A N 1
ATOM 3906 C CA . ASP A 1 491 ? -3.019 2.129 25.382 1.00 27.34 491 ASP A CA 1
ATOM 3907 C C . ASP A 1 491 ? -3.081 1.295 24.091 1.00 26.78 491 ASP A C 1
ATOM 3908 O O . ASP A 1 491 ? -3.860 0.337 23.996 1.00 27.22 491 ASP A O 1
ATOM 3913 N N . LEU A 1 492 ? -2.262 1.662 23.106 1.00 25.86 492 LEU A N 1
ATOM 3914 C CA . LEU A 1 492 ? -2.182 0.925 21.843 1.00 24.81 492 LEU A CA 1
ATOM 3915 C C . LEU A 1 492 ? -1.540 -0.439 22.088 1.00 23.75 492 LEU A C 1
ATOM 3916 O O . LEU A 1 492 ? -0.541 -0.522 22.800 1.00 23.69 492 LEU A O 1
ATOM 3921 N N . PRO A 1 493 ? -2.120 -1.515 21.518 1.00 22.89 493 PRO A N 1
ATOM 3922 C CA . PRO A 1 493 ? -1.512 -2.833 21.686 1.00 22.12 493 PRO A CA 1
ATOM 3923 C C . PRO A 1 493 ? -0.076 -2.827 21.170 1.00 21.57 493 PRO A C 1
ATOM 3924 O O . PRO A 1 493 ? 0.190 -2.306 20.081 1.00 20.80 493 PRO A O 1
ATOM 3928 N N . ALA A 1 494 ? 0.839 -3.378 21.965 1.00 20.71 494 ALA A N 1
ATOM 3929 C CA . ALA A 1 494 ? 2.245 -3.410 21.602 1.00 20.52 494 ALA A CA 1
ATOM 3930 C C . ALA A 1 494 ? 2.471 -4.209 20.318 1.00 20.21 494 ALA A C 1
ATOM 3931 O O . ALA A 1 494 ? 3.251 -3.808 19.466 1.00 20.34 494 ALA A O 1
ATOM 3933 N N . LEU A 1 495 ? 1.755 -5.318 20.173 1.00 19.95 495 LEU A N 1
ATOM 3934 C CA . LEU A 1 495 ? 1.980 -6.229 19.064 1.00 19.95 495 LEU A CA 1
ATOM 3935 C C . LEU A 1 495 ? 0.888 -6.128 17.997 1.00 19.63 495 LEU A C 1
ATOM 3936 O O . LEU A 1 495 ? -0.303 -6.182 18.303 1.00 19.49 495 LEU A O 1
ATOM 3941 N N . ALA A 1 496 ? 1.316 -5.971 16.747 1.00 19.12 496 ALA A N 1
ATOM 3942 C CA . ALA A 1 496 ? 0.428 -6.093 15.597 1.00 18.52 496 ALA A CA 1
ATOM 3943 C C . ALA A 1 496 ? 1.045 -7.069 14.608 1.00 18.40 496 ALA A C 1
ATOM 3944 O O . ALA A 1 496 ? 2.197 -6.917 14.204 1.00 18.61 496 ALA A O 1
ATOM 3946 N N . VAL A 1 497 ? 0.277 -8.087 14.244 1.00 18.09 497 VAL A N 1
ATOM 3947 C CA . VAL A 1 497 ? 0.719 -9.094 13.298 1.00 17.59 497 VAL A CA 1
ATOM 3948 C C . VAL A 1 497 ? -0.089 -8.896 12.023 1.00 17.56 497 VAL A C 1
ATOM 3949 O O . VAL A 1 497 ? -1.313 -8.746 12.066 1.00 17.61 497 VAL A O 1
ATOM 3953 N N . PHE A 1 498 ? 0.611 -8.862 10.895 1.00 17.20 498 PHE A N 1
ATOM 3954 C CA . PHE A 1 498 ? -0.021 -8.793 9.582 1.00 17.05 498 PHE A CA 1
ATOM 3955 C C . PHE A 1 498 ? 0.282 -10.109 8.878 1.00 17.34 498 PHE A C 1
ATOM 3956 O O . PHE A 1 498 ? 1.277 -10.241 8.162 1.00 17.04 498 PHE A O 1
ATOM 3964 N N . ASP A 1 499 ? -0.585 -11.090 9.114 1.00 17.82 499 ASP A N 1
ATOM 3965 C CA . ASP A 1 499 ? -0.279 -12.485 8.786 1.00 18.61 499 ASP A CA 1
ATOM 3966 C C . ASP A 1 499 ? -0.134 -12.783 7.291 1.00 18.08 499 ASP A C 1
ATOM 3967 O O . ASP A 1 499 ? 0.836 -13.430 6.879 1.00 18.03 499 ASP A O 1
ATOM 3972 N N . ASP A 1 500 ? -1.086 -12.301 6.495 1.00 17.59 500 ASP A N 1
ATOM 3973 C CA . ASP A 1 500 ? -1.090 -12.522 5.047 1.00 17.14 500 ASP A CA 1
ATOM 3974 C C . ASP A 1 500 ? 0.180 -12.032 4.339 1.00 16.65 500 ASP A C 1
ATOM 3975 O O . ASP A 1 500 ? 0.639 -12.654 3.377 1.00 16.75 500 ASP A O 1
ATOM 3980 N N . ILE A 1 501 ? 0.740 -10.922 4.818 1.00 15.90 501 ILE A N 1
ATOM 3981 C CA . ILE A 1 501 ? 1.958 -10.358 4.229 1.00 15.02 501 ILE A CA 1
ATOM 3982 C C . ILE A 1 501 ? 3.219 -10.751 4.997 1.00 14.74 501 ILE A C 1
ATOM 3983 O O . ILE A 1 501 ? 4.330 -10.566 4.507 1.00 14.98 501 ILE A O 1
ATOM 3988 N N . GLY A 1 502 ? 3.041 -11.293 6.198 1.00 14.25 502 GLY A N 1
ATOM 3989 C CA . GLY A 1 502 ? 4.160 -11.784 6.999 1.00 13.68 502 GLY A CA 1
ATOM 3990 C C . GLY A 1 502 ? 4.998 -10.705 7.655 1.00 13.47 502 GLY A C 1
ATOM 3991 O O . GLY A 1 502 ? 6.219 -10.782 7.649 1.00 13.19 502 GLY A O 1
ATOM 3992 N N . TRP A 1 503 ? 4.342 -9.694 8.222 1.00 13.41 503 TRP A N 1
ATOM 3993 C CA . TRP A 1 503 ? 5.040 -8.649 8.961 1.00 13.50 503 TRP A CA 1
ATOM 3994 C C . TRP A 1 503 ? 4.557 -8.711 10.407 1.00 13.88 503 TRP A C 1
ATOM 3995 O O . TRP A 1 503 ? 3.356 -8.829 10.666 1.00 13.36 503 TRP A O 1
ATOM 4006 N N . ALA A 1 504 ? 5.499 -8.639 11.340 1.00 14.32 504 ALA A N 1
ATOM 4007 C CA . ALA A 1 504 ? 5.177 -8.575 12.757 1.00 14.89 504 ALA A CA 1
ATOM 4008 C C . ALA A 1 504 ? 5.847 -7.336 13.312 1.00 15.34 504 ALA A C 1
ATOM 4009 O O . ALA A 1 504 ? 7.032 -7.098 13.063 1.00 15.76 504 ALA A O 1
ATOM 4011 N N . THR A 1 505 ? 5.084 -6.548 14.059 1.00 15.62 505 THR A N 1
ATOM 4012 C CA . THR A 1 505 ? 5.559 -5.270 14.563 1.00 16.05 505 THR A CA 1
ATOM 4013 C C . THR A 1 505 ? 5.358 -5.170 16.064 1.00 16.48 505 THR A C 1
ATOM 4014 O O . THR A 1 505 ? 4.393 -5.701 16.603 1.00 16.64 505 THR A O 1
ATOM 4018 N N . ILE A 1 506 ? 6.280 -4.483 16.726 1.00 17.18 506 ILE A N 1
ATOM 4019 C CA . ILE A 1 506 ? 6.124 -4.112 18.127 1.00 17.65 506 ILE A CA 1
ATOM 4020 C C . ILE A 1 506 ? 6.283 -2.600 18.275 1.00 18.28 506 ILE A C 1
ATOM 4021 O O . ILE A 1 506 ? 7.266 -2.030 17.804 1.00 18.20 506 ILE A O 1
ATOM 4026 N N . GLN A 1 507 ? 5.304 -1.961 18.914 1.00 19.06 507 GLN A N 1
ATOM 4027 C CA . GLN A 1 507 ? 5.399 -0.552 19.282 1.00 19.99 507 GLN A CA 1
ATOM 4028 C C . GLN A 1 507 ? 5.370 -0.414 20.805 1.00 20.52 507 GLN A C 1
ATOM 4029 O O . GLN A 1 507 ? 4.515 -1.005 21.466 1.00 20.72 507 GLN A O 1
ATOM 4035 N N . LYS A 1 508 ? 6.303 0.363 21.350 1.00 21.15 508 LYS A N 1
ATOM 4036 C CA . LYS A 1 508 ? 6.295 0.729 22.772 1.00 22.09 508 LYS A CA 1
ATOM 4037 C C . LYS A 1 508 ? 6.436 2.235 22.906 1.00 22.45 508 LYS A C 1
ATOM 4038 O O . LYS A 1 508 ? 7.250 2.845 22.206 1.00 22.52 508 LYS A O 1
ATOM 4044 N N . ASP A 1 509 ? 5.643 2.825 23.801 1.00 23.02 509 ASP A N 1
ATOM 4045 C CA . ASP A 1 509 ? 5.798 4.235 24.198 1.00 23.71 509 ASP A CA 1
ATOM 4046 C C . ASP A 1 509 ? 5.872 5.204 23.008 1.00 23.90 509 ASP A C 1
ATOM 4047 O O . ASP A 1 509 ? 6.705 6.113 22.980 1.00 23.58 509 ASP A O 1
ATOM 4052 N N . MET A 1 510 ? 4.980 5.006 22.040 1.00 24.82 510 MET A N 1
ATOM 4053 C CA . MET A 1 510 ? 4.933 5.810 20.813 1.00 25.56 510 MET A CA 1
ATOM 4054 C C . MET A 1 510 ? 4.905 7.326 21.061 1.00 26.08 510 MET A C 1
ATOM 4055 O O . MET A 1 510 ? 5.537 8.092 20.335 1.00 26.07 510 MET A O 1
ATOM 4060 N N . GLU A 1 511 ? 4.182 7.743 22.097 1.00 27.16 511 GLU A N 1
ATOM 4061 C CA . GLU A 1 511 ? 4.039 9.164 22.450 1.00 28.25 511 GLU A CA 1
ATOM 4062 C C . GLU A 1 511 ? 5.304 9.790 23.062 1.00 28.24 511 GLU A C 1
ATOM 4063 O O . GLU A 1 511 ? 5.464 11.010 23.050 1.00 28.58 511 GLU A O 1
ATOM 4069 N N . ASP A 1 512 ? 6.202 8.952 23.576 1.00 28.17 512 ASP A N 1
ATOM 4070 C CA . ASP A 1 512 ? 7.382 9.419 24.313 1.00 28.06 512 ASP A CA 1
ATOM 4071 C C . ASP A 1 512 ? 8.628 9.468 23.427 1.00 27.73 512 ASP A C 1
ATOM 4072 O O . ASP A 1 512 ? 9.192 8.424 23.100 1.00 27.89 512 ASP A O 1
ATOM 4077 N N . PRO A 1 513 ? 9.089 10.685 23.070 1.00 27.40 513 PRO A N 1
ATOM 4078 C CA . PRO A 1 513 ? 10.228 10.852 22.153 1.00 26.98 513 PRO A CA 1
ATOM 4079 C C . PRO A 1 513 ? 11.541 10.216 22.629 1.00 26.46 513 PRO A C 1
ATOM 4080 O O . PRO A 1 513 ? 12.444 10.002 21.819 1.00 26.49 513 PRO A O 1
ATOM 4084 N N . ASP A 1 514 ? 11.641 9.918 23.921 1.00 25.61 514 ASP A N 1
ATOM 4085 C CA . ASP A 1 514 ? 12.868 9.370 24.497 1.00 24.90 514 ASP A CA 1
ATOM 4086 C C . ASP A 1 514 ? 12.809 7.858 24.754 1.00 23.76 514 ASP A C 1
ATOM 4087 O O . ASP A 1 514 ? 13.839 7.240 25.032 1.00 23.90 514 ASP A O 1
ATOM 4092 N N A ARG A 1 515 ? 11.610 7.284 24.663 0.50 23.01 515 ARG A N 1
ATOM 4093 N N B ARG A 1 515 ? 11.614 7.277 24.668 0.50 22.97 515 ARG A N 1
ATOM 4094 C CA A ARG A 1 515 ? 11.386 5.870 24.961 0.50 22.18 515 ARG A CA 1
ATOM 4095 C CA B ARG A 1 515 ? 11.420 5.855 24.954 0.50 22.11 515 ARG A CA 1
ATOM 4096 C C A ARG A 1 515 ? 10.810 5.085 23.779 0.50 21.46 515 ARG A C 1
ATOM 4097 C C B ARG A 1 515 ? 10.704 5.091 23.830 0.50 21.43 515 ARG A C 1
ATOM 4098 O O A ARG A 1 515 ? 10.823 3.849 23.789 0.50 21.33 515 ARG A O 1
ATOM 4099 O O B ARG A 1 515 ? 10.524 3.870 23.926 0.50 21.27 515 ARG A O 1
ATOM 4114 N N . HIS A 1 516 ? 10.307 5.806 22.774 1.00 20.62 516 HIS A N 1
ATOM 4115 C CA . HIS A 1 516 ? 9.609 5.196 21.620 1.00 19.34 516 HIS A CA 1
ATOM 4116 C C . HIS A 1 516 ? 10.417 4.078 20.957 1.00 18.11 516 HIS A C 1
ATOM 4117 O O . HIS A 1 516 ? 11.567 4.282 20.564 1.00 17.86 516 HIS A O 1
ATOM 4124 N N . LEU A 1 517 ? 9.801 2.901 20.860 1.00 17.13 517 LEU A N 1
ATOM 4125 C CA . LEU A 1 517 ? 10.385 1.760 20.153 1.00 16.45 517 LEU A CA 1
ATOM 4126 C C . LEU A 1 517 ? 9.505 1.307 18.987 1.00 15.93 517 LEU A C 1
ATOM 4127 O O . LEU A 1 517 ? 8.289 1.152 19.135 1.00 15.71 517 LEU A O 1
ATOM 4132 N N . GLN A 1 518 ? 10.129 1.096 17.830 1.00 15.32 518 GLN A N 1
ATOM 4133 C CA . GLN A 1 518 ? 9.463 0.430 16.709 1.00 14.99 518 GLN A CA 1
ATOM 4134 C C . GLN A 1 518 ? 10.316 -0.726 16.192 1.00 14.78 518 GLN A C 1
ATOM 4135 O O . GLN A 1 518 ? 11.394 -0.518 15.643 1.00 15.05 518 GLN A O 1
ATOM 4141 N N . PHE A 1 519 ? 9.822 -1.944 16.381 1.00 14.57 519 PHE A N 1
ATOM 4142 C CA . PHE A 1 519 ? 10.499 -3.124 15.882 1.00 14.51 519 PHE A CA 1
ATOM 4143 C C . PHE A 1 519 ? 9.613 -3.745 14.822 1.00 14.62 519 PHE A C 1
ATOM 4144 O O . PHE A 1 519 ? 8.418 -3.939 15.041 1.00 14.60 519 PHE A O 1
ATOM 4152 N N . VAL A 1 520 ? 10.186 -4.049 13.668 1.00 14.45 520 VAL A N 1
ATOM 4153 C CA . VAL A 1 520 ? 9.430 -4.795 12.672 1.00 14.67 520 VAL A CA 1
ATOM 4154 C C . VAL A 1 520 ? 10.228 -5.967 12.104 1.00 14.51 520 VAL A C 1
ATOM 4155 O O . VAL A 1 520 ? 11.409 -5.829 11.771 1.00 14.72 520 VAL A O 1
ATOM 4159 N N . PHE A 1 521 ? 9.584 -7.132 12.091 1.00 14.20 521 PHE A N 1
ATOM 4160 C CA . PHE A 1 521 ? 10.159 -8.357 11.544 1.00 14.00 521 PHE A CA 1
ATOM 4161 C C . PHE A 1 521 ? 9.335 -8.755 10.328 1.00 13.69 521 PHE A C 1
ATOM 4162 O O . PHE A 1 521 ? 8.108 -8.665 10.343 1.00 13.48 521 PHE A O 1
ATOM 4170 N N . LYS A 1 522 ? 10.022 -9.182 9.276 1.00 13.41 522 LYS A N 1
ATOM 4171 C CA . LYS A 1 522 ? 9.375 -9.520 8.019 1.00 13.38 522 LYS A CA 1
ATOM 4172 C C . LYS A 1 522 ? 9.826 -10.896 7.543 1.00 13.16 522 LYS A C 1
ATOM 4173 O O . LYS A 1 522 ? 11.008 -11.208 7.567 1.00 13.36 522 LYS A O 1
ATOM 4179 N N . SER A 1 523 ? 8.864 -11.715 7.134 1.00 13.08 523 SER A N 1
ATOM 4180 C CA . SER A 1 523 ? 9.125 -12.974 6.448 1.00 13.21 523 SER A CA 1
ATOM 4181 C C . SER A 1 523 ? 7.893 -13.224 5.593 1.00 13.32 523 SER A C 1
ATOM 4182 O O . SER A 1 523 ? 6.899 -13.772 6.071 1.00 13.45 523 SER A O 1
ATOM 4185 N N . SER A 1 524 ? 7.959 -12.796 4.336 1.00 13.46 524 SER A N 1
ATOM 4186 C CA . SER A 1 524 ? 6.756 -12.597 3.526 1.00 13.94 524 SER A CA 1
ATOM 4187 C C . SER A 1 524 ? 6.497 -13.656 2.458 1.00 13.87 524 SER A C 1
ATOM 4188 O O . SER A 1 524 ? 7.405 -14.003 1.696 1.00 13.49 524 SER A O 1
ATOM 4191 N N . PRO A 1 525 ? 5.238 -14.147 2.379 1.00 14.18 525 PRO A N 1
ATOM 4192 C CA . PRO A 1 525 ? 4.806 -15.003 1.265 1.00 14.50 525 PRO A CA 1
ATOM 4193 C C . PRO A 1 525 ? 4.919 -14.315 -0.101 1.00 14.77 525 PRO A C 1
ATOM 4194 O O . PRO A 1 525 ? 4.791 -14.972 -1.137 1.00 15.37 525 PRO A O 1
ATOM 4198 N N . TYR A 1 526 ? 5.177 -13.011 -0.105 1.00 14.75 526 TYR A N 1
ATOM 4199 C CA . TYR A 1 526 ? 5.287 -12.262 -1.356 1.00 14.78 526 TYR A CA 1
ATOM 4200 C C . TYR A 1 526 ? 6.699 -12.286 -1.936 1.00 14.93 526 TYR A C 1
ATOM 4201 O O . TYR A 1 526 ? 6.905 -11.906 -3.094 1.00 14.98 526 TYR A O 1
ATOM 4210 N N . GLY A 1 527 ? 7.663 -12.745 -1.136 1.00 15.06 527 GLY A N 1
ATOM 4211 C CA . GLY A 1 527 ? 9.068 -12.817 -1.568 1.00 15.09 527 GLY A CA 1
ATOM 4212 C C . GLY A 1 527 ? 9.654 -11.464 -1.925 1.00 15.10 527 GLY A C 1
ATOM 4213 O O . GLY A 1 527 ? 9.328 -10.459 -1.289 1.00 15.17 527 GLY A O 1
ATOM 4214 N N . SER A 1 528 ? 10.513 -11.437 -2.944 1.00 15.06 528 SER A N 1
ATOM 4215 C CA . SER A 1 528 ? 11.147 -10.197 -3.396 1.00 15.19 528 SER A CA 1
ATOM 4216 C C . SER A 1 528 ? 10.430 -9.571 -4.607 1.00 15.24 528 SER A C 1
ATOM 4217 O O . SER A 1 528 ? 11.016 -8.789 -5.361 1.00 15.26 528 SER A O 1
ATOM 4220 N N . LEU A 1 529 ? 9.160 -9.918 -4.774 1.00 15.52 529 LEU A N 1
ATOM 4221 C CA . LEU A 1 529 ? 8.344 -9.427 -5.883 1.00 15.74 529 LEU A CA 1
ATOM 4222 C C . LEU A 1 529 ? 8.155 -7.916 -5.835 1.00 15.74 529 LEU A C 1
ATOM 4223 O O . LEU A 1 529 ? 7.847 -7.345 -4.777 1.00 15.35 529 LEU A O 1
ATOM 4228 N N . SER A 1 530 ? 8.351 -7.281 -6.993 1.00 15.61 530 SER A N 1
ATOM 4229 C CA . SER A 1 530 ? 7.946 -5.897 -7.210 1.00 15.52 530 SER A CA 1
ATOM 4230 C C . SER A 1 530 ? 8.723 -4.936 -6.309 1.00 15.60 530 SER A C 1
ATOM 4231 O O . SER A 1 530 ? 9.945 -4.808 -6.451 1.00 15.64 530 SER A O 1
ATOM 4234 N N . HIS A 1 531 ? 8.032 -4.279 -5.378 1.00 15.34 531 HIS A N 1
ATOM 4235 C CA . HIS A 1 531 ? 8.677 -3.314 -4.493 1.00 15.64 531 HIS A CA 1
ATOM 4236 C C . HIS A 1 531 ? 9.180 -3.900 -3.172 1.00 15.61 531 HIS A C 1
ATOM 4237 O O . HIS A 1 531 ? 9.739 -3.183 -2.337 1.00 15.59 531 HIS A O 1
ATOM 4244 N N . SER A 1 532 ? 8.982 -5.206 -3.003 1.00 15.43 532 SER A N 1
ATOM 4245 C CA . SER A 1 532 ? 9.609 -5.959 -1.921 1.00 15.44 532 SER A CA 1
ATOM 4246 C C . SER A 1 532 ? 11.029 -6.364 -2.284 1.00 15.27 532 SER A C 1
ATOM 4247 O O . SER A 1 532 ? 11.387 -6.420 -3.463 1.00 15.51 532 SER A O 1
ATOM 4250 N N . HIS A 1 533 ? 11.824 -6.653 -1.255 1.00 14.93 533 HIS A N 1
ATOM 4251 C CA . HIS A 1 533 ? 13.234 -7.006 -1.401 1.00 14.41 533 HIS A CA 1
ATOM 4252 C C . HIS A 1 533 ? 13.517 -8.440 -0.943 1.00 14.11 533 HIS A C 1
ATOM 4253 O O . HIS A 1 533 ? 12.614 -9.151 -0.506 1.00 13.90 533 HIS A O 1
ATOM 4260 N N . GLY A 1 534 ? 14.776 -8.855 -1.058 1.00 13.89 534 GLY A N 1
ATOM 4261 C CA . GLY A 1 534 ? 15.221 -10.131 -0.517 1.00 13.99 534 GLY A CA 1
ATOM 4262 C C . GLY A 1 534 ? 15.486 -9.997 0.973 1.00 14.11 534 GLY A C 1
ATOM 4263 O O . GLY A 1 534 ? 16.619 -10.176 1.430 1.00 14.10 534 GLY A O 1
ATOM 4264 N N . ASP A 1 535 ? 14.427 -9.699 1.726 1.00 14.14 535 ASP A N 1
ATOM 4265 C CA . ASP A 1 535 ? 14.538 -9.350 3.139 1.00 14.37 535 ASP A CA 1
ATOM 4266 C C . ASP A 1 535 ? 13.662 -10.212 4.055 1.00 14.25 535 ASP A C 1
ATOM 4267 O O . ASP A 1 535 ? 13.152 -9.726 5.066 1.00 14.33 535 ASP A O 1
ATOM 4272 N N . GLN A 1 536 ? 13.461 -11.478 3.690 1.00 14.11 536 GLN A N 1
ATOM 4273 C CA . GLN A 1 536 ? 12.689 -12.392 4.531 1.00 13.79 536 GLN A CA 1
ATOM 4274 C C . GLN A 1 536 ? 13.555 -12.781 5.725 1.00 14.10 536 GLN A C 1
ATOM 4275 O O . GLN A 1 536 ? 14.773 -12.933 5.590 1.00 13.27 536 GLN A O 1
ATOM 4281 N N . ASN A 1 537 ? 12.913 -12.916 6.887 1.00 13.93 537 ASN A N 1
ATOM 4282 C CA . ASN A 1 537 ? 13.612 -13.074 8.169 1.00 14.33 537 ASN A CA 1
ATOM 4283 C C . ASN A 1 537 ? 14.568 -11.917 8.489 1.00 14.40 537 ASN A C 1
ATOM 4284 O O . ASN A 1 537 ? 15.585 -12.111 9.151 1.00 14.53 537 ASN A O 1
ATOM 4289 N N . ALA A 1 538 ? 14.233 -10.716 8.022 1.00 14.42 538 ALA A N 1
ATOM 4290 C CA . ALA A 1 538 ? 14.987 -9.519 8.380 1.00 14.34 538 ALA A CA 1
ATOM 4291 C C . ALA A 1 538 ? 14.234 -8.724 9.434 1.00 14.49 538 ALA A C 1
ATOM 4292 O O . ALA A 1 538 ? 13.014 -8.835 9.554 1.00 14.66 538 ALA A O 1
ATOM 4294 N N . PHE A 1 539 ? 14.971 -7.932 10.203 1.00 14.53 539 PHE A N 1
ATOM 4295 C CA . PHE A 1 539 ? 14.365 -7.052 11.195 1.00 14.79 539 PHE A CA 1
ATOM 4296 C C . PHE A 1 539 ? 14.920 -5.639 11.040 1.00 14.71 539 PHE A C 1
ATOM 4297 O O . PHE A 1 539 ? 15.962 -5.431 10.416 1.00 15.15 539 PHE A O 1
ATOM 4305 N N . VAL A 1 540 ? 14.200 -4.672 11.591 1.00 14.60 540 VAL A N 1
ATOM 4306 C CA . VAL A 1 540 ? 14.683 -3.304 11.729 1.00 14.43 540 VAL A CA 1
ATOM 4307 C C . VAL A 1 540 ? 14.304 -2.855 13.136 1.00 14.53 540 VAL A C 1
ATOM 4308 O O . VAL A 1 540 ? 13.317 -3.339 13.701 1.00 13.91 540 VAL A O 1
ATOM 4312 N N . LEU A 1 541 ? 15.089 -1.945 13.705 1.00 14.59 541 LEU A N 1
ATOM 4313 C CA . LEU A 1 541 ? 14.868 -1.523 15.088 1.00 14.93 541 LEU A CA 1
ATOM 4314 C C . LEU A 1 541 ? 15.139 -0.049 15.326 1.00 14.96 541 LEU A C 1
ATOM 4315 O O . LEU A 1 541 ? 16.259 0.432 15.178 1.00 15.19 541 LEU A O 1
ATOM 4320 N N . TYR A 1 542 ? 14.077 0.648 15.706 1.00 15.32 542 TYR A N 1
ATOM 4321 C CA . TYR A 1 542 ? 14.125 2.023 16.184 1.00 15.33 542 TYR A CA 1
ATOM 4322 C C . TYR A 1 542 ? 13.834 1.906 17.682 1.00 15.49 542 TYR A C 1
ATOM 4323 O O . TYR A 1 542 ? 12.854 1.284 18.076 1.00 15.11 542 TYR A O 1
ATOM 4332 N N . ALA A 1 543 ? 14.697 2.469 18.520 1.00 15.96 543 ALA A N 1
ATOM 4333 C CA . ALA A 1 543 ? 14.509 2.370 19.966 1.00 16.30 543 ALA A CA 1
ATOM 4334 C C . ALA A 1 543 ? 15.007 3.617 20.672 1.00 16.60 543 ALA A C 1
ATOM 4335 O O . ALA A 1 543 ? 15.916 4.294 20.185 1.00 16.28 543 ALA A O 1
ATOM 4337 N N . HIS A 1 544 ? 14.392 3.929 21.812 1.00 16.87 544 HIS A N 1
ATOM 4338 C CA . HIS A 1 544 ? 14.678 5.171 22.551 1.00 17.34 544 HIS A CA 1
ATOM 4339 C C . HIS A 1 544 ? 14.693 6.413 21.651 1.00 17.38 544 HIS A C 1
ATOM 4340 O O . HIS A 1 544 ? 15.531 7.311 21.804 1.00 17.50 544 HIS A O 1
ATOM 4347 N N . GLY A 1 545 ? 13.745 6.444 20.713 1.00 17.50 545 GLY A N 1
ATOM 4348 C CA . GLY A 1 545 ? 13.532 7.585 19.830 1.00 17.30 545 GLY A CA 1
ATOM 4349 C C . GLY A 1 545 ? 14.541 7.752 18.708 1.00 17.49 545 GLY A C 1
ATOM 4350 O O . GLY A 1 545 ? 14.666 8.844 18.144 1.00 17.54 545 GLY A O 1
ATOM 4351 N N . GLU A 1 546 ? 15.256 6.679 18.369 1.00 17.37 546 GLU A N 1
ATOM 4352 C CA . GLU A 1 546 ? 16.258 6.749 17.307 1.00 17.54 546 GLU A CA 1
ATOM 4353 C C . GLU A 1 546 ? 16.348 5.473 16.479 1.00 17.22 546 GLU A C 1
ATOM 4354 O O . GLU A 1 546 ? 16.171 4.370 16.998 1.00 16.45 546 GLU A O 1
ATOM 4360 N N . ASP A 1 547 ? 16.615 5.657 15.185 1.00 17.13 547 ASP A N 1
ATOM 4361 C CA . ASP A 1 547 ? 16.892 4.571 14.253 1.00 16.88 547 ASP A CA 1
ATOM 4362 C C . ASP A 1 547 ? 18.249 3.945 14.576 1.00 16.88 547 ASP A C 1
ATOM 4363 O O . ASP A 1 547 ? 19.284 4.621 14.542 1.00 17.23 547 ASP A O 1
ATOM 4368 N N . LEU A 1 548 ? 18.224 2.658 14.907 1.00 16.43 548 LEU A N 1
ATOM 4369 C CA . LEU A 1 548 ? 19.413 1.940 15.366 1.00 16.17 548 LEU A CA 1
ATOM 4370 C C . LEU A 1 548 ? 19.832 0.850 14.367 1.00 15.56 548 LEU A C 1
ATOM 4371 O O . LEU A 1 548 ? 20.848 0.996 13.683 1.00 15.62 548 LEU A O 1
ATOM 4376 N N . ALA A 1 549 ? 19.053 -0.228 14.281 1.00 14.82 549 ALA A N 1
ATOM 4377 C CA . ALA A 1 549 ? 19.251 -1.227 13.229 1.00 14.35 549 ALA A CA 1
ATOM 4378 C C . ALA A 1 549 ? 18.379 -0.825 12.044 1.00 14.06 549 ALA A C 1
ATOM 4379 O O . ALA A 1 549 ? 17.166 -1.024 12.056 1.00 13.55 549 ALA A O 1
ATOM 4381 N N . ILE A 1 550 ? 19.013 -0.244 11.029 1.00 14.05 550 ILE A N 1
ATOM 4382 C CA . ILE A 1 550 ? 18.291 0.496 9.985 1.00 14.42 550 ILE A CA 1
ATOM 4383 C C . ILE A 1 550 ? 17.995 -0.287 8.709 1.00 14.94 550 ILE A C 1
ATOM 4384 O O . ILE A 1 550 ? 18.643 -1.291 8.405 1.00 14.75 550 ILE A O 1
ATOM 4389 N N . GLN A 1 551 ? 16.973 0.180 7.998 1.00 15.45 551 GLN A N 1
ATOM 4390 C CA . GLN A 1 551 ? 16.828 -0.071 6.579 1.00 16.22 551 GLN A CA 1
ATOM 4391 C C . GLN A 1 551 ? 17.876 0.861 5.941 1.00 16.46 551 GLN A C 1
ATOM 4392 O O . GLN A 1 551 ? 17.840 2.080 6.146 1.00 16.08 551 GLN A O 1
ATOM 4398 N N . SER A 1 552 ? 18.838 0.277 5.223 1.00 16.98 552 SER A N 1
ATOM 4399 C CA . SER A 1 552 ? 20.042 1.010 4.813 1.00 17.91 552 SER A CA 1
ATOM 4400 C C . SER A 1 552 ? 19.986 1.561 3.391 1.00 18.41 552 SER A C 1
ATOM 4401 O O . SER A 1 552 ? 19.090 1.229 2.624 1.00 18.66 552 SER A O 1
ATOM 4404 N N . GLY A 1 553 ? 20.963 2.398 3.050 1.00 19.26 553 GLY A N 1
ATOM 4405 C CA . GLY A 1 553 ? 21.062 2.962 1.710 1.00 19.69 553 GLY A CA 1
ATOM 4406 C C . GLY A 1 553 ? 20.132 4.140 1.496 1.00 19.96 553 GLY A C 1
ATOM 4407 O O . GLY A 1 553 ? 19.593 4.700 2.452 1.00 19.88 553 GLY A O 1
ATOM 4408 N N . TYR A 1 554 ? 19.957 4.510 0.229 1.00 20.08 554 TYR A N 1
ATOM 4409 C CA . TYR A 1 554 ? 19.152 5.653 -0.165 1.00 20.19 554 TYR A CA 1
ATOM 4410 C C . TYR A 1 554 ? 18.300 5.242 -1.350 1.00 20.84 554 TYR A C 1
ATOM 4411 O O . TYR A 1 554 ? 18.643 4.290 -2.051 1.00 20.50 554 TYR A O 1
ATOM 4420 N N . TYR A 1 555 ? 17.201 5.955 -1.591 1.00 21.25 555 TYR A N 1
ATOM 4421 C CA . TYR A 1 555 ? 16.318 5.600 -2.698 1.00 22.33 555 TYR A CA 1
ATOM 4422 C C . TYR A 1 555 ? 17.044 5.657 -4.043 1.00 22.87 555 TYR A C 1
ATOM 4423 O O . TYR A 1 555 ? 17.048 4.673 -4.799 1.00 23.40 555 TYR A O 1
ATOM 4432 N N . VAL A 1 556 ? 17.671 6.807 -4.302 1.00 23.29 556 VAL A N 1
ATOM 4433 C CA . VAL A 1 556 ? 18.350 7.126 -5.563 1.00 23.67 556 VAL A CA 1
ATOM 4434 C C . VAL A 1 556 ? 17.368 7.141 -6.735 1.00 23.86 556 VAL A C 1
ATOM 4435 O O . VAL A 1 556 ? 16.975 8.212 -7.186 1.00 23.91 556 VAL A O 1
ATOM 4439 N N . ALA A 1 557 ? 16.979 5.951 -7.198 1.00 24.08 557 ALA A N 1
ATOM 4440 C CA . ALA A 1 557 ? 16.055 5.766 -8.319 1.00 24.62 557 ALA A CA 1
ATOM 4441 C C . ALA A 1 557 ? 15.756 4.282 -8.517 1.00 24.88 557 ALA A C 1
ATOM 4442 O O . ALA A 1 557 ? 16.582 3.426 -8.183 1.00 25.11 557 ALA A O 1
ATOM 4444 N N . PHE A 1 558 ? 14.577 3.981 -9.058 1.00 25.19 558 PHE A N 1
ATOM 4445 C CA . PHE A 1 558 ? 14.259 2.625 -9.520 1.00 25.60 558 PHE A CA 1
ATOM 4446 C C . PHE A 1 558 ? 15.237 2.289 -10.646 1.00 25.32 558 PHE A C 1
ATOM 4447 O O . PHE A 1 558 ? 15.474 3.115 -11.526 1.00 25.42 558 PHE A O 1
ATOM 4455 N N . ASN A 1 559 ? 15.822 1.094 -10.587 1.00 25.05 559 ASN A N 1
ATOM 4456 C CA . ASN A 1 559 ? 16.823 0.611 -11.556 1.00 24.88 559 ASN A CA 1
ATOM 4457 C C . ASN A 1 559 ? 18.245 1.157 -11.422 1.00 24.53 559 ASN A C 1
ATOM 4458 O O . ASN A 1 559 ? 19.110 0.846 -12.246 1.00 24.61 559 ASN A O 1
ATOM 4463 N N . SER A 1 560 ? 18.494 1.959 -10.391 1.00 23.92 560 SER A N 1
ATOM 4464 C CA . SER A 1 560 ? 19.861 2.350 -10.060 1.00 23.43 560 SER A CA 1
ATOM 4465 C C . SER A 1 560 ? 20.613 1.138 -9.504 1.00 23.12 560 SER A C 1
ATOM 4466 O O . SER A 1 560 ? 20.002 0.124 -9.166 1.00 22.98 560 SER A O 1
ATOM 4469 N N . GLN A 1 561 ? 21.936 1.238 -9.428 1.00 22.67 561 GLN A N 1
ATOM 4470 C CA . GLN A 1 561 ? 22.729 0.221 -8.755 1.00 22.64 561 GLN A CA 1
ATOM 4471 C C . GLN A 1 561 ? 22.356 0.116 -7.268 1.00 21.75 561 GLN A C 1
ATOM 4472 O O . GLN A 1 561 ? 22.255 -0.980 -6.731 1.00 21.67 561 GLN A O 1
ATOM 4478 N N . MET A 1 562 ? 22.138 1.258 -6.622 1.00 20.99 562 MET A N 1
ATOM 4479 C CA . MET A 1 562 ? 21.689 1.296 -5.226 1.00 20.37 562 MET A CA 1
ATOM 4480 C C . MET A 1 562 ? 20.402 0.486 -5.027 1.00 20.30 562 MET A C 1
ATOM 4481 O O . MET A 1 562 ? 20.282 -0.269 -4.063 1.00 20.39 562 MET A O 1
ATOM 4486 N N . HIS A 1 563 ? 19.454 0.640 -5.950 1.00 19.95 563 HIS A N 1
ATOM 4487 C CA . HIS A 1 563 ? 18.211 -0.119 -5.927 1.00 19.87 563 HIS A CA 1
ATOM 4488 C C . HIS A 1 563 ? 18.447 -1.604 -6.190 1.00 19.94 563 HIS A C 1
ATOM 4489 O O . HIS A 1 563 ? 18.120 -2.448 -5.358 1.00 19.86 563 HIS A O 1
ATOM 4496 N N . LEU A 1 564 ? 19.033 -1.909 -7.343 1.00 19.94 564 LEU A N 1
ATOM 4497 C CA . LEU A 1 564 ? 19.125 -3.280 -7.825 1.00 19.87 564 LEU A CA 1
ATOM 4498 C C . LEU A 1 564 ? 20.161 -4.119 -7.088 1.00 19.62 564 LEU A C 1
ATOM 4499 O O . LEU A 1 564 ? 19.939 -5.303 -6.846 1.00 19.44 564 LEU A O 1
ATOM 4504 N N . ASN A 1 565 ? 21.279 -3.498 -6.726 1.00 19.55 565 ASN A N 1
ATOM 4505 C CA . ASN A 1 565 ? 22.436 -4.232 -6.232 1.00 19.92 565 ASN A CA 1
ATOM 4506 C C . ASN A 1 565 ? 22.730 -4.057 -4.742 1.00 19.50 565 ASN A C 1
ATOM 4507 O O . ASN A 1 565 ? 23.632 -4.716 -4.208 1.00 19.28 565 ASN A O 1
ATOM 4512 N N . TRP A 1 566 ? 21.980 -3.170 -4.085 1.00 18.95 566 TRP A N 1
ATOM 4513 C CA . TRP A 1 566 ? 22.064 -3.014 -2.635 1.00 18.42 566 TRP A CA 1
ATOM 4514 C C . TRP A 1 566 ? 20.696 -3.238 -1.988 1.00 18.26 566 TRP A C 1
ATOM 4515 O O . TRP A 1 566 ? 20.472 -4.265 -1.345 1.00 17.96 566 TRP A O 1
ATOM 4526 N N . ARG A 1 567 ? 19.785 -2.287 -2.188 1.00 17.88 567 ARG A N 1
ATOM 4527 C CA . ARG A 1 567 ? 18.483 -2.298 -1.516 1.00 17.56 567 ARG A CA 1
ATOM 4528 C C . ARG A 1 567 ? 17.633 -3.537 -1.778 1.00 17.40 567 ARG A C 1
ATOM 4529 O O . ARG A 1 567 ? 16.980 -4.030 -0.860 1.00 17.42 567 ARG A O 1
ATOM 4537 N N . ARG A 1 568 ? 17.635 -4.055 -3.007 1.00 16.99 568 ARG A N 1
ATOM 4538 C CA . ARG A 1 568 ? 16.905 -5.304 -3.278 1.00 16.76 568 ARG A CA 1
ATOM 4539 C C . ARG A 1 568 ? 17.543 -6.542 -2.636 1.00 16.74 568 ARG A C 1
ATOM 4540 O O . ARG A 1 568 ? 16.858 -7.543 -2.391 1.00 16.29 568 ARG A O 1
ATOM 4548 N N . GLN A 1 569 ? 18.847 -6.460 -2.363 1.00 16.45 569 GLN A N 1
ATOM 4549 C CA . GLN A 1 569 ? 19.635 -7.622 -1.960 1.00 16.36 569 GLN A CA 1
ATOM 4550 C C . GLN A 1 569 ? 19.654 -7.813 -0.447 1.00 15.80 569 GLN A C 1
ATOM 4551 O O . GLN A 1 569 ? 19.561 -6.847 0.307 1.00 15.82 569 GLN A O 1
ATOM 4557 N N . THR A 1 570 ? 19.803 -9.064 -0.022 1.00 15.42 570 THR A N 1
ATOM 4558 C CA . THR A 1 570 ? 19.845 -9.420 1.401 1.00 15.22 570 THR A CA 1
ATOM 4559 C C . THR A 1 570 ? 21.024 -8.788 2.132 1.00 15.34 570 THR A C 1
ATOM 4560 O O . THR A 1 570 ? 20.932 -8.506 3.327 1.00 15.73 570 THR A O 1
ATOM 4564 N N . ARG A 1 571 ? 22.120 -8.548 1.412 1.00 15.18 571 ARG A N 1
ATOM 4565 C CA . ARG A 1 571 ? 23.317 -7.949 2.004 1.00 15.09 571 ARG A CA 1
ATOM 4566 C C . ARG A 1 571 ? 23.097 -6.540 2.573 1.00 14.65 571 ARG A C 1
ATOM 4567 O O . ARG A 1 571 ? 23.903 -6.079 3.383 1.00 14.70 571 ARG A O 1
ATOM 4575 N N . SER A 1 572 ? 22.024 -5.863 2.158 1.00 14.11 572 SER A N 1
ATOM 4576 C CA . SER A 1 572 ? 21.654 -4.567 2.760 1.00 13.90 572 SER A CA 1
ATOM 4577 C C . SER A 1 572 ? 20.759 -4.705 4.004 1.00 13.98 572 SER A C 1
ATOM 4578 O O . SER A 1 572 ? 20.437 -3.709 4.663 1.00 13.92 572 SER A O 1
ATOM 4581 N N . LYS A 1 573 ? 20.364 -5.939 4.314 1.00 14.07 573 LYS A N 1
ATOM 4582 C CA . LYS A 1 573 ? 19.372 -6.207 5.359 1.00 13.92 573 LYS A CA 1
ATOM 4583 C C . LYS A 1 573 ? 19.986 -6.706 6.666 1.00 14.12 573 LYS A C 1
ATOM 4584 O O . LYS A 1 573 ? 21.122 -7.202 6.689 1.00 13.93 573 LYS A O 1
ATOM 4590 N N . ASN A 1 574 ? 19.222 -6.569 7.751 1.00 14.43 574 ASN A N 1
ATOM 4591 C CA . ASN A 1 574 ? 19.621 -7.108 9.045 1.00 14.39 574 ASN A CA 1
ATOM 4592 C C . ASN A 1 574 ? 19.146 -8.544 9.061 1.00 14.41 574 ASN A C 1
ATOM 4593 O O . ASN A 1 574 ? 18.077 -8.865 9.578 1.00 14.23 574 ASN A O 1
ATOM 4598 N N . ALA A 1 575 ? 19.958 -9.392 8.435 1.00 14.61 575 ALA A N 1
ATOM 4599 C CA . ALA A 1 575 ? 19.568 -10.732 8.037 1.00 14.51 575 ALA A CA 1
ATOM 4600 C C . ALA A 1 575 ? 20.819 -11.592 7.896 1.00 14.78 575 ALA A C 1
ATOM 4601 O O . ALA A 1 575 ? 21.933 -11.106 8.075 1.00 14.54 575 ALA A O 1
ATOM 4603 N N . VAL A 1 576 ? 20.629 -12.868 7.580 1.00 15.22 576 VAL A N 1
ATOM 4604 C CA . VAL A 1 576 ? 21.757 -13.758 7.343 1.00 16.13 576 VAL A CA 1
ATOM 4605 C C . VAL A 1 576 ? 22.080 -13.924 5.852 1.00 16.66 576 VAL A C 1
ATOM 4606 O O . VAL A 1 576 ? 21.210 -13.749 4.985 1.00 16.91 576 VAL A O 1
ATOM 4610 N N . LEU A 1 577 ? 23.346 -14.220 5.576 1.00 17.16 577 LEU A N 1
ATOM 4611 C CA . LEU A 1 577 ? 23.777 -14.752 4.289 1.00 17.60 577 LEU A CA 1
ATOM 4612 C C . LEU A 1 577 ? 24.299 -16.153 4.561 1.00 18.38 577 LEU A C 1
ATOM 4613 O O . LEU A 1 577 ? 24.919 -16.402 5.602 1.00 18.31 577 LEU A O 1
ATOM 4618 N N . ILE A 1 578 ? 24.020 -17.072 3.646 1.00 18.93 578 ILE A N 1
ATOM 4619 C CA . ILE A 1 578 ? 24.443 -18.459 3.805 1.00 19.64 578 ILE A CA 1
ATOM 4620 C C . ILE A 1 578 ? 25.297 -18.849 2.604 1.00 20.15 578 ILE A C 1
ATOM 4621 O O . ILE A 1 578 ? 24.835 -18.787 1.460 1.00 20.18 578 ILE A O 1
ATOM 4626 N N . GLY A 1 579 ? 26.538 -19.241 2.874 1.00 20.32 579 GLY A N 1
ATOM 4627 C CA . GLY A 1 579 ? 27.472 -19.604 1.818 1.00 21.32 579 GLY A CA 1
ATOM 4628 C C . GLY A 1 579 ? 27.815 -18.419 0.933 1.00 21.65 579 GLY A C 1
ATOM 4629 O O . GLY A 1 579 ? 28.037 -18.581 -0.263 1.00 21.92 579 GLY A O 1
ATOM 4630 N N . GLY A 1 580 ? 27.846 -17.227 1.528 1.00 21.73 580 GLY A N 1
ATOM 4631 C CA . GLY A 1 580 ? 28.123 -15.993 0.797 1.00 21.83 580 GLY A CA 1
ATOM 4632 C C . GLY A 1 580 ? 26.967 -15.465 -0.043 1.00 22.01 580 GLY A C 1
ATOM 4633 O O . GLY A 1 580 ? 27.088 -14.410 -0.664 1.00 22.65 580 GLY A O 1
ATOM 4634 N N . LYS A 1 581 ? 25.847 -16.186 -0.051 1.00 21.52 581 LYS A N 1
ATOM 4635 C CA . LYS A 1 581 ? 24.699 -15.849 -0.896 1.00 21.13 581 LYS A CA 1
ATOM 4636 C C . LYS A 1 581 ? 23.501 -15.360 -0.085 1.00 20.74 581 LYS A C 1
ATOM 4637 O O . LYS A 1 581 ? 23.250 -15.834 1.025 1.00 20.15 581 LYS A O 1
ATOM 4643 N N . GLY A 1 582 ? 22.768 -14.406 -0.653 1.00 20.55 582 GLY A N 1
ATOM 4644 C CA . GLY A 1 582 ? 21.515 -13.943 -0.071 1.00 19.78 582 GLY A CA 1
ATOM 4645 C C . GLY A 1 582 ? 20.332 -14.568 -0.782 1.00 19.65 582 GLY A C 1
ATOM 4646 O O . GLY A 1 582 ? 20.471 -15.566 -1.494 1.00 19.39 582 GLY A O 1
ATOM 4647 N N . GLN A 1 583 ? 19.167 -13.960 -0.589 1.00 19.16 583 GLN A N 1
ATOM 4648 C CA . GLN A 1 583 ? 17.921 -14.432 -1.168 1.00 18.97 583 GLN A CA 1
ATOM 4649 C C . GLN A 1 583 ? 17.805 -13.968 -2.619 1.00 19.08 583 GLN A C 1
ATOM 4650 O O . GLN A 1 583 ? 18.334 -12.908 -2.978 1.00 19.06 583 GLN A O 1
ATOM 4656 N N . TYR A 1 584 ? 17.135 -14.765 -3.453 1.00 19.26 584 TYR A N 1
ATOM 4657 C CA . TYR A 1 584 ? 16.919 -14.378 -4.850 1.00 19.75 584 TYR A CA 1
ATOM 4658 C C . TYR A 1 584 ? 16.182 -13.049 -4.914 1.00 20.16 584 TYR A C 1
ATOM 4659 O O . TYR A 1 584 ? 15.075 -12.920 -4.392 1.00 20.43 584 TYR A O 1
ATOM 4668 N N . ALA A 1 585 ? 16.803 -12.073 -5.563 1.00 20.69 585 ALA A N 1
ATOM 4669 C CA . ALA A 1 585 ? 16.241 -10.737 -5.684 1.00 21.34 585 ALA A CA 1
ATOM 4670 C C . ALA A 1 585 ? 16.610 -10.080 -7.023 1.00 22.03 585 ALA A C 1
ATOM 4671 O O . ALA A 1 585 ? 16.857 -8.873 -7.096 1.00 21.99 585 ALA A O 1
ATOM 4673 N N . GLU A 1 586 ? 16.628 -10.883 -8.083 1.00 23.13 586 GLU A N 1
ATOM 4674 C CA . GLU A 1 586 ? 16.863 -10.368 -9.434 1.00 24.28 586 GLU A CA 1
ATOM 4675 C C . GLU A 1 586 ? 15.534 -10.014 -10.116 1.00 24.64 586 GLU A C 1
ATOM 4676 O O . GLU A 1 586 ? 14.589 -9.595 -9.441 1.00 24.91 586 GLU A O 1
ATOM 4682 N N . LYS A 1 587 ? 15.453 -10.196 -11.436 1.00 25.12 587 LYS A N 1
ATOM 4683 C CA . LYS A 1 587 ? 14.331 -9.658 -12.232 1.00 25.35 587 LYS A CA 1
ATOM 4684 C C . LYS A 1 587 ? 13.196 -10.630 -12.572 1.00 24.85 587 LYS A C 1
ATOM 4685 O O . LYS A 1 587 ? 12.107 -10.190 -12.942 1.00 24.96 587 LYS A O 1
ATOM 4691 N N . ASP A 1 588 ? 13.441 -11.935 -12.468 1.00 24.22 588 ASP A N 1
ATOM 4692 C CA . ASP A 1 588 ? 12.409 -12.932 -12.768 1.00 23.69 588 ASP A CA 1
ATOM 4693 C C . ASP A 1 588 ? 11.306 -12.870 -11.710 1.00 23.58 588 ASP A C 1
ATOM 4694 O O . ASP A 1 588 ? 11.544 -13.162 -10.535 1.00 23.14 588 ASP A O 1
ATOM 4699 N N . LYS A 1 589 ? 10.103 -12.496 -12.146 1.00 23.05 589 LYS A N 1
ATOM 4700 C CA . LYS A 1 589 ? 8.988 -12.215 -11.239 1.00 22.79 589 LYS A CA 1
ATOM 4701 C C . LYS A 1 589 ? 8.470 -13.473 -10.557 1.00 22.24 589 LYS A C 1
ATOM 4702 O O . LYS A 1 589 ? 8.137 -13.443 -9.370 1.00 22.12 589 LYS A O 1
ATOM 4708 N N . ALA A 1 590 ? 8.417 -14.573 -11.306 1.00 21.58 590 ALA A N 1
ATOM 4709 C CA . ALA A 1 590 ? 8.016 -15.862 -10.753 1.00 21.18 590 ALA A CA 1
ATOM 4710 C C . ALA A 1 590 ? 8.987 -16.354 -9.668 1.00 20.89 590 ALA A C 1
ATOM 4711 O O . ALA A 1 590 ? 8.561 -16.852 -8.619 1.00 20.90 590 ALA A O 1
ATOM 4713 N N . LEU A 1 591 ? 10.285 -16.208 -9.920 1.00 20.13 591 LEU A N 1
ATOM 4714 C CA . LEU A 1 591 ? 11.305 -16.623 -8.955 1.00 19.91 591 LEU A CA 1
ATOM 4715 C C . LEU A 1 591 ? 11.344 -15.698 -7.737 1.00 19.77 591 LEU A C 1
ATOM 4716 O O . LEU A 1 591 ? 11.539 -16.158 -6.606 1.00 19.66 591 LEU A O 1
ATOM 4721 N N . ALA A 1 592 ? 11.152 -14.401 -7.977 1.00 19.61 592 ALA A N 1
ATOM 4722 C CA . ALA A 1 592 ? 11.033 -13.412 -6.910 1.00 19.65 592 ALA A CA 1
ATOM 4723 C C . ALA A 1 592 ? 9.909 -13.795 -5.945 1.00 19.72 592 ALA A C 1
ATOM 4724 O O . ALA A 1 592 ? 10.101 -13.803 -4.722 1.00 19.83 592 ALA A O 1
ATOM 4726 N N . ARG A 1 593 ? 8.753 -14.147 -6.504 1.00 19.86 593 ARG A N 1
ATOM 4727 C CA . ARG A 1 593 ? 7.599 -14.579 -5.715 1.00 20.47 593 ARG A CA 1
ATOM 4728 C C . ARG A 1 593 ? 7.863 -15.909 -4.990 1.00 20.33 593 ARG A C 1
ATOM 4729 O O . ARG A 1 593 ? 7.462 -16.078 -3.834 1.00 20.13 593 ARG A O 1
ATOM 4737 N N . ARG A 1 594 ? 8.553 -16.831 -5.666 1.00 20.17 594 ARG A N 1
ATOM 4738 C CA . ARG A 1 594 ? 8.944 -18.119 -5.079 1.00 20.29 594 ARG A CA 1
ATOM 4739 C C . ARG A 1 594 ? 9.922 -17.954 -3.913 1.00 19.64 594 ARG A C 1
ATOM 4740 O O . ARG A 1 594 ? 9.906 -18.747 -2.969 1.00 20.00 594 ARG A O 1
ATOM 4748 N N . ALA A 1 595 ? 10.771 -16.929 -3.987 1.00 19.02 595 ALA A N 1
ATOM 4749 C CA . ALA A 1 595 ? 11.773 -16.663 -2.956 1.00 18.57 595 ALA A CA 1
ATOM 4750 C C . ALA A 1 595 ? 11.123 -16.071 -1.706 1.00 18.12 595 ALA A C 1
ATOM 4751 O O . ALA A 1 595 ? 11.396 -14.929 -1.335 1.00 17.85 595 ALA A O 1
ATOM 4753 N N . ALA A 1 596 ? 10.295 -16.878 -1.047 1.00 17.75 596 ALA A N 1
ATOM 4754 C CA . ALA A 1 596 ? 9.357 -16.397 -0.036 1.00 18.08 596 ALA A CA 1
ATOM 4755 C C . ALA A 1 596 ? 9.712 -16.802 1.392 1.00 18.33 596 ALA A C 1
ATOM 4756 O O . ALA A 1 596 ? 10.563 -17.671 1.620 1.00 17.94 596 ALA A O 1
ATOM 4758 N N . GLY A 1 597 ? 9.045 -16.145 2.340 1.00 18.42 597 GLY A N 1
ATOM 4759 C CA . GLY A 1 597 ? 9.108 -16.491 3.751 1.00 19.07 597 GLY A CA 1
ATOM 4760 C C . GLY A 1 597 ? 7.701 -16.621 4.307 1.00 19.69 597 GLY A C 1
ATOM 4761 O O . GLY A 1 597 ? 6.726 -16.547 3.564 1.00 19.36 597 GLY A O 1
ATOM 4762 N N . ARG A 1 598 ? 7.596 -16.839 5.614 1.00 20.34 598 ARG A N 1
ATOM 4763 C CA . ARG A 1 598 ? 6.305 -16.850 6.300 1.00 21.10 598 ARG A CA 1
ATOM 4764 C C . ARG A 1 598 ? 6.505 -16.724 7.804 1.00 21.39 598 ARG A C 1
ATOM 4765 O O . ARG A 1 598 ? 7.513 -17.178 8.342 1.00 21.23 598 ARG A O 1
ATOM 4773 N N . ILE A 1 599 ? 5.550 -16.086 8.473 1.00 21.92 599 ILE A N 1
ATOM 4774 C CA . ILE A 1 599 ? 5.521 -16.111 9.930 1.00 22.41 599 ILE A CA 1
ATOM 4775 C C . ILE A 1 599 ? 4.980 -17.481 10.357 1.00 22.41 599 ILE A C 1
ATOM 4776 O O . ILE A 1 599 ? 3.817 -17.801 10.121 1.00 22.46 599 ILE A O 1
ATOM 4781 N N . VAL A 1 600 ? 5.846 -18.292 10.957 1.00 22.60 600 VAL A N 1
ATOM 4782 C CA . VAL A 1 600 ? 5.464 -19.616 11.461 1.00 22.77 600 VAL A CA 1
ATOM 4783 C C . VAL A 1 600 ? 4.583 -19.499 12.712 1.00 22.94 600 VAL A C 1
ATOM 4784 O O . VAL A 1 600 ? 3.583 -20.201 12.844 1.00 22.82 600 VAL A O 1
ATOM 4788 N N . SER A 1 601 ? 4.959 -18.610 13.626 1.00 23.05 601 SER A N 1
ATOM 4789 C CA . SER A 1 601 ? 4.200 -18.424 14.859 1.00 23.39 601 SER A CA 1
ATOM 4790 C C . SER A 1 601 ? 4.529 -17.100 15.509 1.00 23.33 601 SER A C 1
ATOM 4791 O O . SER A 1 601 ? 5.604 -16.549 15.306 1.00 23.17 601 SER A O 1
ATOM 4794 N N . VAL A 1 602 ? 3.564 -16.586 16.258 1.00 23.80 602 VAL A N 1
ATOM 4795 C CA . VAL A 1 602 ? 3.750 -15.450 17.142 1.00 24.46 602 VAL A CA 1
ATOM 4796 C C . VAL A 1 602 ? 3.122 -15.837 18.486 1.00 25.31 602 VAL A C 1
ATOM 4797 O O . VAL A 1 602 ? 1.972 -16.294 18.539 1.00 25.26 602 VAL A O 1
ATOM 4801 N N . GLU A 1 603 ? 3.892 -15.673 19.558 1.00 25.72 603 GLU A N 1
ATOM 4802 C CA . GLU A 1 603 ? 3.409 -15.924 20.911 1.00 26.52 603 GLU A CA 1
ATOM 4803 C C . GLU A 1 603 ? 3.713 -14.717 21.787 1.00 26.33 603 GLU A C 1
ATOM 4804 O O . GLU A 1 603 ? 4.783 -14.117 21.688 1.00 26.16 603 GLU A O 1
ATOM 4810 N N . GLU A 1 604 ? 2.758 -14.372 22.641 1.00 26.38 604 GLU A N 1
ATOM 4811 C CA . GLU A 1 604 ? 2.861 -13.201 23.492 1.00 26.59 604 GLU A CA 1
ATOM 4812 C C . GLU A 1 604 ? 2.355 -13.492 24.900 1.00 26.65 604 GLU A C 1
ATOM 4813 O O . GLU A 1 604 ? 1.255 -14.005 25.079 1.00 26.61 604 GLU A O 1
ATOM 4819 N N . GLN A 1 605 ? 3.188 -13.166 25.882 1.00 26.78 605 GLN A N 1
ATOM 4820 C CA . GLN A 1 605 ? 2.814 -13.144 27.291 1.00 27.12 605 GLN A CA 1
ATOM 4821 C C . GLN A 1 605 ? 3.590 -11.970 27.901 1.00 26.59 605 GLN A C 1
ATOM 4822 O O . GLN A 1 605 ? 4.497 -11.452 27.248 1.00 26.19 605 GLN A O 1
ATOM 4828 N N . PRO A 1 606 ? 3.229 -11.525 29.128 1.00 26.29 606 PRO A N 1
ATOM 4829 C CA . PRO A 1 606 ? 3.981 -10.406 29.704 1.00 25.79 606 PRO A CA 1
ATOM 4830 C C . PRO A 1 606 ? 5.479 -10.708 29.809 1.00 25.09 606 PRO A C 1
ATOM 4831 O O . PRO A 1 606 ? 5.872 -11.765 30.310 1.00 25.04 606 PRO A O 1
ATOM 4835 N N . GLY A 1 607 ? 6.296 -9.793 29.298 1.00 24.28 607 GLY A N 1
ATOM 4836 C CA . GLY A 1 607 ? 7.748 -9.939 29.337 1.00 23.05 607 GLY A CA 1
ATOM 4837 C C . GLY A 1 607 ? 8.368 -10.821 28.267 1.00 22.38 607 GLY A C 1
ATOM 4838 O O . GLY A 1 607 ? 9.587 -11.004 28.248 1.00 22.40 607 GLY A O 1
ATOM 4839 N N . HIS A 1 608 ? 7.546 -11.370 27.372 1.00 21.47 608 HIS A N 1
ATOM 4840 C CA . HIS A 1 608 ? 8.055 -12.286 26.342 1.00 20.37 608 HIS A CA 1
ATOM 4841 C C . HIS A 1 608 ? 7.190 -12.354 25.082 1.00 19.93 608 HIS A C 1
ATOM 4842 O O . HIS A 1 608 ? 6.114 -12.957 25.094 1.00 19.87 608 HIS A O 1
ATOM 4849 N N . VAL A 1 609 ? 7.681 -11.749 23.998 1.00 19.28 609 VAL A N 1
ATOM 4850 C CA . VAL A 1 609 ? 7.090 -11.932 22.665 1.00 18.89 609 VAL A CA 1
ATOM 4851 C C . VAL A 1 609 ? 8.020 -12.815 21.834 1.00 18.82 609 VAL A C 1
ATOM 4852 O O . VAL A 1 609 ? 9.211 -12.542 21.736 1.00 19.02 609 VAL A O 1
ATOM 4856 N N . ARG A 1 610 ? 7.480 -13.878 21.249 1.00 18.69 610 ARG A N 1
ATOM 4857 C CA . ARG A 1 610 ? 8.276 -14.765 20.402 1.00 18.74 610 ARG A CA 1
ATOM 4858 C C . ARG A 1 610 ? 7.675 -14.822 19.002 1.00 18.28 610 ARG A C 1
ATOM 4859 O O . ARG A 1 610 ? 6.525 -15.212 18.831 1.00 18.54 610 ARG A O 1
ATOM 4867 N N . ILE A 1 611 ? 8.463 -14.423 18.013 1.00 17.84 611 ILE A N 1
ATOM 4868 C CA . ILE A 1 611 ? 8.052 -14.461 16.612 1.00 17.29 611 ILE A CA 1
ATOM 4869 C C . ILE A 1 611 ? 8.992 -15.403 15.870 1.00 17.37 611 ILE A C 1
ATOM 4870 O O . ILE A 1 611 ? 10.215 -15.276 15.988 1.00 17.60 611 ILE A O 1
ATOM 4875 N N . VAL A 1 612 ? 8.433 -16.355 15.122 1.00 16.87 612 VAL A N 1
ATOM 4876 C CA . VAL A 1 612 ? 9.249 -17.273 14.328 1.00 16.49 612 VAL A CA 1
ATOM 4877 C C . VAL A 1 612 ? 8.982 -17.086 12.827 1.00 16.44 612 VAL A C 1
ATOM 4878 O O . VAL A 1 612 ? 7.827 -17.042 12.382 1.00 15.99 612 VAL A O 1
ATOM 4882 N N . GLY A 1 613 ? 10.067 -16.951 12.071 1.00 15.90 613 GLY A N 1
ATOM 4883 C CA . GLY A 1 613 ? 9.999 -16.830 10.619 1.00 16.30 613 GLY A CA 1
ATOM 4884 C C . GLY A 1 613 ? 10.732 -17.959 9.923 1.00 16.18 613 GLY A C 1
ATOM 4885 O O . GLY A 1 613 ? 11.772 -18.424 10.399 1.00 16.57 613 GLY A O 1
ATOM 4886 N N . ASP A 1 614 ? 10.180 -18.399 8.798 1.00 16.14 614 ASP A N 1
ATOM 4887 C CA . ASP A 1 614 ? 10.795 -19.422 7.957 1.00 16.12 614 ASP A CA 1
ATOM 4888 C C . ASP A 1 614 ? 11.084 -18.830 6.571 1.00 15.97 614 ASP A C 1
ATOM 4889 O O . ASP A 1 614 ? 10.160 -18.611 5.782 1.00 15.95 614 ASP A O 1
ATOM 4894 N N . ALA A 1 615 ? 12.363 -18.581 6.280 1.00 15.70 615 ALA A N 1
ATOM 4895 C CA . ALA A 1 615 ? 12.773 -18.031 4.990 1.00 15.59 615 ALA A CA 1
ATOM 4896 C C . ALA A 1 615 ? 13.460 -19.057 4.080 1.00 15.68 615 ALA A C 1
ATOM 4897 O O . ALA A 1 615 ? 14.258 -18.688 3.220 1.00 15.53 615 ALA A O 1
ATOM 4899 N N . THR A 1 616 ? 13.135 -20.335 4.255 1.00 15.97 616 THR A N 1
ATOM 4900 C CA . THR A 1 616 ? 13.800 -21.408 3.507 1.00 16.42 616 THR A CA 1
ATOM 4901 C C . THR A 1 616 ? 13.758 -21.187 1.984 1.00 16.52 616 THR A C 1
ATOM 4902 O O . THR A 1 616 ? 14.805 -21.106 1.333 1.00 16.21 616 THR A O 1
ATOM 4906 N N . ALA A 1 617 ? 12.552 -21.073 1.432 1.00 16.72 617 ALA A N 1
ATOM 4907 C CA . ALA A 1 617 ? 12.376 -20.891 -0.012 1.00 17.21 617 ALA A CA 1
ATOM 4908 C C . ALA A 1 617 ? 13.172 -19.699 -0.534 1.00 17.39 617 ALA A C 1
ATOM 4909 O O . ALA A 1 617 ? 13.761 -19.768 -1.615 1.00 17.52 617 ALA A O 1
ATOM 4911 N N . ALA A 1 618 ? 13.199 -18.619 0.250 1.00 17.28 618 ALA A N 1
ATOM 4912 C CA . ALA A 1 618 ? 13.898 -17.389 -0.121 1.00 17.25 618 ALA A CA 1
ATOM 4913 C C . ALA A 1 618 ? 15.382 -17.590 -0.425 1.00 17.40 618 ALA A C 1
ATOM 4914 O O . ALA A 1 618 ? 15.919 -16.961 -1.341 1.00 17.34 618 ALA A O 1
ATOM 4916 N N . TYR A 1 619 ? 16.043 -18.440 0.359 1.00 17.62 619 TYR A N 1
ATOM 4917 C CA . TYR A 1 619 ? 17.454 -18.752 0.139 1.00 18.04 619 TYR A CA 1
ATOM 4918 C C . TYR A 1 619 ? 17.630 -19.903 -0.855 1.00 18.51 619 TYR A C 1
ATOM 4919 O O . TYR A 1 619 ? 18.550 -19.889 -1.671 1.00 18.45 619 TYR A O 1
ATOM 4928 N N . GLN A 1 620 ? 16.730 -20.879 -0.790 1.00 19.63 620 GLN A N 1
ATOM 4929 C CA . GLN A 1 620 ? 16.775 -22.057 -1.661 1.00 20.94 620 GLN A CA 1
ATOM 4930 C C . GLN A 1 620 ? 16.788 -21.747 -3.159 1.00 21.08 620 GLN A C 1
ATOM 4931 O O . GLN A 1 620 ? 17.520 -22.386 -3.919 1.00 21.11 620 GLN A O 1
ATOM 4937 N N . VAL A 1 621 ? 15.988 -20.763 -3.573 1.00 21.22 621 VAL A N 1
ATOM 4938 C CA . VAL A 1 621 ? 15.918 -20.354 -4.978 1.00 21.25 621 VAL A CA 1
ATOM 4939 C C . VAL A 1 621 ? 17.305 -20.029 -5.544 1.00 21.40 621 VAL A C 1
ATOM 4940 O O . VAL A 1 621 ? 17.597 -20.370 -6.682 1.00 22.00 621 VAL A O 1
ATOM 4944 N N . ALA A 1 622 ? 18.148 -19.385 -4.741 1.00 21.54 622 ALA A N 1
ATOM 4945 C CA . ALA A 1 622 ? 19.492 -18.986 -5.167 1.00 21.73 622 ALA A CA 1
ATOM 4946 C C . ALA A 1 622 ? 20.593 -19.969 -4.733 1.00 21.89 622 ALA A C 1
ATOM 4947 O O . ALA A 1 622 ? 21.737 -19.865 -5.175 1.00 22.12 622 ALA A O 1
ATOM 4949 N N . ASN A 1 623 ? 20.244 -20.919 -3.871 1.00 22.09 623 ASN A N 1
ATOM 4950 C CA . ASN A 1 623 ? 21.209 -21.869 -3.333 1.00 22.11 623 ASN A CA 1
ATOM 4951 C C . ASN A 1 623 ? 20.527 -23.181 -2.971 1.00 22.19 623 ASN A C 1
ATOM 4952 O O . ASN A 1 623 ? 20.002 -23.318 -1.864 1.00 21.90 623 ASN A O 1
ATOM 4957 N N . PRO A 1 624 ? 20.520 -24.150 -3.910 1.00 22.39 624 PRO A N 1
ATOM 4958 C CA . PRO A 1 624 ? 19.886 -25.458 -3.672 1.00 22.36 624 PRO A CA 1
ATOM 4959 C C . PRO A 1 624 ? 20.491 -26.258 -2.508 1.00 22.29 624 PRO A C 1
ATOM 4960 O O . PRO A 1 624 ? 19.868 -27.209 -2.045 1.00 22.46 624 PRO A O 1
ATOM 4964 N N . LEU A 1 625 ? 21.676 -25.873 -2.033 1.00 22.46 625 LEU A N 1
ATOM 4965 C CA . LEU A 1 625 ? 22.277 -26.508 -0.844 1.00 22.44 625 LEU A CA 1
ATOM 4966 C C . LEU A 1 625 ? 21.490 -26.259 0.450 1.00 22.46 625 LEU A C 1
ATOM 4967 O O . LEU A 1 625 ? 21.644 -26.993 1.430 1.00 22.49 625 LEU A O 1
ATOM 4972 N N . VAL A 1 626 ? 20.660 -25.217 0.448 1.00 22.21 626 VAL A N 1
ATOM 4973 C CA . VAL A 1 626 ? 19.917 -24.805 1.644 1.00 21.96 626 VAL A CA 1
ATOM 4974 C C . VAL A 1 626 ? 18.727 -25.730 1.875 1.00 21.97 626 VAL A C 1
ATOM 4975 O O . VAL A 1 626 ? 17.987 -26.035 0.941 1.00 22.06 626 VAL A O 1
ATOM 4979 N N . GLN A 1 627 ? 18.554 -26.180 3.117 1.00 21.91 627 GLN A N 1
ATOM 4980 C CA . GLN A 1 627 ? 17.454 -27.084 3.467 1.00 22.02 627 GLN A CA 1
ATOM 4981 C C . GLN A 1 627 ? 16.428 -26.485 4.436 1.00 21.55 627 GLN A C 1
ATOM 4982 O O . GLN A 1 627 ? 15.242 -26.821 4.385 1.00 21.54 627 GLN A O 1
ATOM 4988 N N . LYS A 1 628 ? 16.892 -25.615 5.327 1.00 21.42 628 LYS A N 1
ATOM 4989 C CA . LYS A 1 628 ? 16.027 -24.984 6.326 1.00 20.84 628 LYS A CA 1
ATOM 4990 C C . LYS A 1 628 ? 16.654 -23.683 6.801 1.00 20.29 628 LYS A C 1
ATOM 4991 O O . LYS A 1 628 ? 17.847 -23.647 7.101 1.00 19.98 628 LYS A O 1
ATOM 4997 N N . VAL A 1 629 ? 15.839 -22.625 6.849 1.00 19.45 629 VAL A N 1
ATOM 4998 C CA . VAL A 1 629 ? 16.251 -21.321 7.370 1.00 18.74 629 VAL A CA 1
ATOM 4999 C C . VAL A 1 629 ? 15.159 -20.758 8.284 1.00 18.49 629 VAL A C 1
ATOM 5000 O O . VAL A 1 629 ? 14.120 -20.279 7.818 1.00 17.89 629 VAL A O 1
ATOM 5004 N N . LEU A 1 630 ? 15.406 -20.832 9.588 1.00 18.27 630 LEU A N 1
ATOM 5005 C CA . LEU A 1 630 ? 14.482 -20.305 10.582 1.00 18.43 630 LEU A CA 1
ATOM 5006 C C . LEU A 1 630 ? 15.144 -19.184 11.357 1.00 17.75 630 LEU A C 1
ATOM 5007 O O . LEU A 1 630 ? 16.338 -19.235 11.625 1.00 18.18 630 LEU A O 1
ATOM 5012 N N . ARG A 1 631 ? 14.357 -18.170 11.700 1.00 17.42 631 ARG A N 1
ATOM 5013 C CA . ARG A 1 631 ? 14.788 -17.122 12.609 1.00 16.98 631 ARG A CA 1
ATOM 5014 C C . ARG A 1 631 ? 13.725 -16.863 13.674 1.00 17.09 631 ARG A C 1
ATOM 5015 O O . ARG A 1 631 ? 12.560 -16.599 13.349 1.00 16.75 631 ARG A O 1
ATOM 5023 N N . GLU A 1 632 ? 14.142 -16.939 14.937 1.00 16.84 632 GLU A N 1
ATOM 5024 C CA . GLU A 1 632 ? 13.308 -16.518 16.064 1.00 17.28 632 GLU A CA 1
ATOM 5025 C C . GLU A 1 632 ? 13.766 -15.149 16.538 1.00 16.97 632 GLU A C 1
ATOM 5026 O O . GLU A 1 632 ? 14.965 -14.895 16.652 1.00 16.77 632 GLU A O 1
ATOM 5032 N N . THR A 1 633 ? 12.809 -14.277 16.824 1.00 16.94 633 THR A N 1
ATOM 5033 C CA . THR A 1 633 ? 13.105 -13.015 17.489 1.00 17.01 633 THR A CA 1
ATOM 5034 C C . THR A 1 633 ? 12.296 -12.945 18.772 1.00 17.16 633 THR A C 1
ATOM 5035 O O . THR A 1 633 ? 11.066 -13.073 18.758 1.00 17.16 633 THR A O 1
ATOM 5039 N N . HIS A 1 634 ? 13.010 -12.782 19.883 1.00 17.26 634 HIS A N 1
ATOM 5040 C CA . HIS A 1 634 ? 12.412 -12.713 21.204 1.00 16.88 634 HIS A CA 1
ATOM 5041 C C . HIS A 1 634 ? 12.513 -11.284 21.705 1.00 16.94 634 HIS A C 1
ATOM 5042 O O . HIS A 1 634 ? 13.596 -10.712 21.722 1.00 17.01 634 HIS A O 1
ATOM 5049 N N . PHE A 1 635 ? 11.382 -10.704 22.093 1.00 17.25 635 PHE A N 1
ATOM 5050 C CA . PHE A 1 635 ? 11.387 -9.408 22.765 1.00 17.44 635 PHE A CA 1
ATOM 5051 C C . PHE A 1 635 ? 11.188 -9.684 24.247 1.00 17.83 635 PHE A C 1
ATOM 5052 O O . PHE A 1 635 ? 10.130 -10.166 24.664 1.00 17.74 635 PHE A O 1
ATOM 5060 N N . VAL A 1 636 ? 12.211 -9.369 25.034 1.00 18.41 636 VAL A N 1
ATOM 5061 C CA . VAL A 1 636 ? 12.326 -9.898 26.394 1.00 18.79 636 VAL A CA 1
ATOM 5062 C C . VAL A 1 636 ? 12.217 -8.807 27.448 1.00 19.35 636 VAL A C 1
ATOM 5063 O O . VAL A 1 636 ? 12.934 -7.804 27.393 1.00 19.28 636 VAL A O 1
ATOM 5067 N N . ASN A 1 637 ? 11.304 -9.018 28.400 1.00 20.06 637 ASN A N 1
ATOM 5068 C CA . ASN A 1 637 ? 11.086 -8.115 29.539 1.00 20.53 637 ASN A CA 1
ATOM 5069 C C . ASN A 1 637 ? 10.966 -6.646 29.130 1.00 20.65 637 ASN A C 1
ATOM 5070 O O . ASN A 1 637 ? 11.409 -5.751 29.848 1.00 20.49 637 ASN A O 1
ATOM 5075 N N . ASP A 1 638 ? 10.352 -6.425 27.960 1.00 20.89 638 ASP A N 1
ATOM 5076 C CA . ASP A 1 638 ? 10.142 -5.096 27.361 1.00 21.04 638 ASP A CA 1
ATOM 5077 C C . ASP A 1 638 ? 11.415 -4.253 27.237 1.00 20.75 638 ASP A C 1
ATOM 5078 O O . ASP A 1 638 ? 11.363 -3.024 27.309 1.00 20.62 638 ASP A O 1
ATOM 5083 N N . SER A 1 639 ? 12.549 -4.910 27.005 1.00 20.06 639 SER A N 1
ATOM 5084 C CA . SER A 1 639 ? 13.835 -4.247 27.152 1.00 19.56 639 SER A CA 1
ATOM 5085 C C . SER A 1 639 ? 14.867 -4.623 26.085 1.00 19.07 639 SER A C 1
ATOM 5086 O O . SER A 1 639 ? 15.544 -3.747 25.543 1.00 19.35 639 SER A O 1
ATOM 5089 N N . TYR A 1 640 ? 15.003 -5.913 25.788 1.00 18.19 640 TYR A N 1
ATOM 5090 C CA . TYR A 1 640 ? 16.031 -6.355 24.848 1.00 17.50 640 TYR A CA 1
ATOM 5091 C C . TYR A 1 640 ? 15.557 -7.473 23.941 1.00 17.00 640 TYR A C 1
ATOM 5092 O O . TYR A 1 640 ? 14.460 -7.994 24.109 1.00 16.77 640 TYR A O 1
ATOM 5101 N N . PHE A 1 641 ? 16.398 -7.840 22.979 1.00 16.52 641 PHE A N 1
ATOM 5102 C CA . PHE A 1 641 ? 16.034 -8.863 22.013 1.00 16.22 641 PHE A CA 1
ATOM 5103 C C . PHE A 1 641 ? 17.007 -10.017 22.030 1.00 15.98 641 PHE A C 1
ATOM 5104 O O . PHE A 1 641 ? 18.196 -9.835 22.281 1.00 15.66 641 PHE A O 1
ATOM 5112 N N . VAL A 1 642 ? 16.487 -11.208 21.763 1.00 16.14 642 VAL A N 1
ATOM 5113 C CA . VAL A 1 642 ? 17.331 -12.357 21.488 1.00 16.57 642 VAL A CA 1
ATOM 5114 C C . VAL A 1 642 ? 16.928 -12.897 20.125 1.00 17.01 642 VAL A C 1
ATOM 5115 O O . VAL A 1 642 ? 15.748 -13.203 19.894 1.00 16.99 642 VAL A O 1
ATOM 5119 N N . ILE A 1 643 ? 17.910 -12.990 19.229 1.00 17.07 643 ILE A N 1
ATOM 5120 C CA . ILE A 1 643 ? 17.694 -13.500 17.879 1.00 17.54 643 ILE A CA 1
ATOM 5121 C C . ILE A 1 643 ? 18.300 -14.901 17.739 1.00 17.48 643 ILE A C 1
ATOM 5122 O O . ILE A 1 643 ? 19.472 -15.111 18.040 1.00 17.38 643 ILE A O 1
ATOM 5127 N N . VAL A 1 644 ? 17.482 -15.859 17.315 1.00 17.56 644 VAL A N 1
ATOM 5128 C CA . VAL A 1 644 ? 17.946 -17.223 17.119 1.00 17.64 644 VAL A CA 1
ATOM 5129 C C . VAL A 1 644 ? 17.916 -17.572 15.637 1.00 18.12 644 VAL A C 1
ATOM 5130 O O . VAL A 1 644 ? 16.852 -17.597 15.025 1.00 18.14 644 VAL A O 1
ATOM 5134 N N . ASP A 1 645 ? 19.096 -17.837 15.076 1.00 18.58 645 ASP A N 1
ATOM 5135 C CA . ASP A 1 645 ? 19.226 -18.270 13.689 1.00 18.99 645 ASP A CA 1
ATOM 5136 C C . ASP A 1 645 ? 19.541 -19.752 13.610 1.00 19.88 645 ASP A C 1
ATOM 5137 O O . ASP A 1 645 ? 20.549 -20.212 14.149 1.00 20.02 645 ASP A O 1
ATOM 5142 N N . GLU A 1 646 ? 18.663 -20.494 12.942 1.00 20.85 646 GLU A N 1
ATOM 5143 C CA . GLU A 1 646 ? 18.845 -21.922 12.732 1.00 21.86 646 GLU A CA 1
ATOM 5144 C C . GLU A 1 646 ? 18.846 -22.222 11.242 1.00 22.00 646 GLU A C 1
ATOM 5145 O O . GLU A 1 646 ? 17.865 -21.966 10.542 1.00 21.80 646 GLU A O 1
ATOM 5151 N N . VAL A 1 647 ? 19.966 -22.756 10.768 1.00 22.33 647 VAL A N 1
ATOM 5152 C CA . VAL A 1 647 ? 20.175 -23.009 9.354 1.00 22.61 647 VAL A CA 1
ATOM 5153 C C . VAL A 1 647 ? 20.659 -24.445 9.168 1.00 23.40 647 VAL A C 1
ATOM 5154 O O . VAL A 1 647 ? 21.593 -24.887 9.851 1.00 23.34 647 VAL A O 1
ATOM 5158 N N . GLU A 1 648 ? 20.004 -25.175 8.265 1.00 23.96 648 GLU A N 1
ATOM 5159 C CA . GLU A 1 648 ? 20.492 -26.476 7.812 1.00 24.82 648 GLU A CA 1
ATOM 5160 C C . GLU A 1 648 ? 20.781 -26.440 6.316 1.00 25.04 648 GLU A C 1
ATOM 5161 O O . GLU A 1 648 ? 19.978 -25.922 5.531 1.00 24.68 648 GLU A O 1
ATOM 5167 N N . CYS A 1 649 ? 21.936 -26.992 5.938 1.00 25.41 649 CYS A N 1
ATOM 5168 C CA . CYS A 1 649 ? 22.316 -27.172 4.538 1.00 25.67 649 CYS A CA 1
ATOM 5169 C C . CYS A 1 649 ? 22.769 -28.612 4.286 1.00 25.99 649 CYS A C 1
ATOM 5170 O O . CYS A 1 649 ? 23.116 -29.334 5.221 1.00 25.93 649 CYS A O 1
ATOM 5173 N N . SER A 1 650 ? 22.777 -29.022 3.021 1.00 26.33 650 SER A N 1
ATOM 5174 C CA . SER A 1 650 ? 23.200 -30.377 2.665 1.00 26.90 650 SER A CA 1
ATOM 5175 C C . SER A 1 650 ? 24.731 -30.518 2.631 1.00 27.22 650 SER A C 1
ATOM 5176 O O . SER A 1 650 ? 25.258 -31.632 2.667 1.00 27.54 650 SER A O 1
ATOM 5179 N N . GLU A 1 651 ? 25.425 -29.383 2.569 1.00 27.39 651 GLU A N 1
ATOM 5180 C CA . GLU A 1 651 ? 26.890 -29.326 2.552 1.00 27.67 651 GLU A CA 1
ATOM 5181 C C . GLU A 1 651 ? 27.355 -28.140 3.402 1.00 27.35 651 GLU A C 1
ATOM 5182 O O . GLU A 1 651 ? 26.598 -27.178 3.562 1.00 27.29 651 GLU A O 1
ATOM 5188 N N . PRO A 1 652 ? 28.585 -28.203 3.963 1.00 26.90 652 PRO A N 1
ATOM 5189 C CA . PRO A 1 652 ? 29.048 -27.076 4.777 1.00 26.35 652 PRO A CA 1
ATOM 5190 C C . PRO A 1 652 ? 28.947 -25.733 4.053 1.00 25.66 652 PRO A C 1
ATOM 5191 O O . PRO A 1 652 ? 29.491 -25.559 2.958 1.00 25.74 652 PRO A O 1
ATOM 5195 N N . GLN A 1 653 ? 28.220 -24.809 4.675 1.00 24.64 653 GLN A N 1
ATOM 5196 C CA . GLN A 1 653 ? 28.065 -23.443 4.193 1.00 23.55 653 GLN A CA 1
ATOM 5197 C C . GLN A 1 653 ? 28.336 -22.515 5.360 1.00 22.98 653 GLN A C 1
ATOM 5198 O O . GLN A 1 653 ? 27.885 -22.776 6.479 1.00 22.77 653 GLN A O 1
ATOM 5204 N N . GLU A 1 654 ? 29.075 -21.438 5.129 1.00 22.44 654 GLU A N 1
ATOM 5205 C CA . GLU A 1 654 ? 29.267 -20.489 6.215 1.00 22.49 654 GLU A CA 1
ATOM 5206 C C . GLU A 1 654 ? 28.028 -19.632 6.461 1.00 21.92 654 GLU A C 1
ATOM 5207 O O . GLU A 1 654 ? 27.113 -19.590 5.635 1.00 21.66 654 GLU A O 1
ATOM 5213 N N . LEU A 1 655 ? 27.986 -18.995 7.625 1.00 21.31 655 LEU A N 1
ATOM 5214 C CA . LEU A 1 655 ? 26.855 -18.163 7.993 1.00 20.61 655 LEU A CA 1
ATOM 5215 C C . LEU A 1 655 ? 27.348 -16.768 8.302 1.00 20.59 655 LEU A C 1
ATOM 5216 O O . LEU A 1 655 ? 28.289 -16.588 9.085 1.00 20.96 655 LEU A O 1
ATOM 5221 N N . GLN A 1 656 ? 26.719 -15.785 7.667 1.00 19.80 656 GLN A N 1
ATOM 5222 C CA . GLN A 1 656 ? 27.005 -14.389 7.935 1.00 19.56 656 GLN A CA 1
ATOM 5223 C C . GLN A 1 656 ? 25.769 -13.737 8.542 1.00 18.82 656 GLN A C 1
ATOM 5224 O O . GLN A 1 656 ? 24.656 -13.918 8.051 1.00 18.67 656 GLN A O 1
ATOM 5230 N N . TRP A 1 657 ? 25.989 -12.990 9.613 1.00 17.87 657 TRP A N 1
ATOM 5231 C CA . TRP A 1 657 ? 24.941 -12.308 10.351 1.00 17.20 657 TRP A CA 1
ATOM 5232 C C . TRP A 1 657 ? 25.231 -10.819 10.227 1.00 17.02 657 TRP A C 1
ATOM 5233 O O . TRP A 1 657 ? 26.311 -10.356 10.613 1.00 16.71 657 TRP A O 1
ATOM 5244 N N . LEU A 1 658 ? 24.277 -10.074 9.673 1.00 16.62 658 LEU A N 1
ATOM 5245 C CA . LEU A 1 658 ? 24.491 -8.665 9.353 1.00 16.19 658 LEU A CA 1
ATOM 5246 C C . LEU A 1 658 ? 23.593 -7.743 10.164 1.00 16.32 658 LEU A C 1
ATOM 5247 O O . LEU A 1 658 ? 22.455 -8.090 10.478 1.00 15.78 658 LEU A O 1
ATOM 5252 N N . CYS A 1 659 ? 24.122 -6.570 10.502 1.00 16.48 659 CYS A N 1
ATOM 5253 C CA . CYS A 1 659 ? 23.329 -5.511 11.118 1.00 16.83 659 CYS A CA 1
ATOM 5254 C C . CYS A 1 659 ? 23.854 -4.153 10.684 1.00 16.82 659 CYS A C 1
ATOM 5255 O O . CYS A 1 659 ? 25.044 -3.868 10.820 1.00 16.73 659 CYS A O 1
ATOM 5258 N N . HIS A 1 660 ? 22.944 -3.322 10.184 1.00 16.61 660 HIS A N 1
ATOM 5259 C CA . HIS A 1 660 ? 23.267 -2.054 9.544 1.00 16.51 660 HIS A CA 1
ATOM 5260 C C . HIS A 1 660 ? 22.957 -0.850 10.421 1.00 16.68 660 HIS A C 1
ATOM 5261 O O . HIS A 1 660 ? 21.932 -0.818 11.110 1.00 16.28 660 HIS A O 1
ATOM 5268 N N . THR A 1 661 ? 23.844 0.143 10.367 1.00 16.71 661 THR A N 1
ATOM 5269 C CA . THR A 1 661 ? 23.749 1.335 11.208 1.00 17.33 661 THR A CA 1
ATOM 5270 C C . THR A 1 661 ? 24.144 2.598 10.446 1.00 17.61 661 THR A C 1
ATOM 5271 O O . THR A 1 661 ? 24.830 2.535 9.423 1.00 17.78 661 THR A O 1
ATOM 5275 N N . LEU A 1 662 ? 23.701 3.741 10.954 1.00 18.30 662 LEU A N 1
ATOM 5276 C CA . LEU A 1 662 ? 23.999 5.037 10.349 1.00 19.10 662 LEU A CA 1
ATOM 5277 C C . LEU A 1 662 ? 25.477 5.396 10.448 1.00 19.76 662 LEU A C 1
ATOM 5278 O O . LEU A 1 662 ? 26.032 5.971 9.516 1.00 20.11 662 LEU A O 1
ATOM 5283 N N . GLY A 1 663 ? 26.102 5.041 11.572 1.00 20.41 663 GLY A N 1
ATOM 5284 C CA . GLY A 1 663 ? 27.524 5.283 11.802 1.00 20.79 663 GLY A CA 1
ATOM 5285 C C . GLY A 1 663 ? 28.309 4.004 12.040 1.00 21.23 663 GLY A C 1
ATOM 5286 O O . GLY A 1 663 ? 27.731 2.922 12.169 1.00 21.56 663 GLY A O 1
ATOM 5287 N N . ALA A 1 664 ? 29.632 4.129 12.092 1.00 21.67 664 ALA A N 1
ATOM 5288 C CA . ALA A 1 664 ? 30.522 2.980 12.272 1.00 22.33 664 ALA A CA 1
ATOM 5289 C C . ALA A 1 664 ? 30.306 2.285 13.618 1.00 22.83 664 ALA A C 1
ATOM 5290 O O . ALA A 1 664 ? 30.322 2.938 14.665 1.00 22.86 664 ALA A O 1
ATOM 5292 N N . PRO A 1 665 ? 30.055 0.965 13.591 1.00 23.36 665 PRO A N 1
ATOM 5293 C CA . PRO A 1 665 ? 30.039 0.226 14.842 1.00 23.88 665 PRO A CA 1
ATOM 5294 C C . PRO A 1 665 ? 31.467 -0.090 15.295 1.00 24.55 665 PRO A C 1
ATOM 5295 O O . PRO A 1 665 ? 32.384 -0.180 14.472 1.00 24.25 665 PRO A O 1
ATOM 5299 N N . GLN A 1 666 ? 31.648 -0.246 16.598 1.00 25.35 666 GLN A N 1
ATOM 5300 C CA . GLN A 1 666 ? 32.910 -0.730 17.130 1.00 26.25 666 GLN A CA 1
ATOM 5301 C C . GLN A 1 666 ? 32.736 -2.216 17.405 1.00 26.12 666 GLN A C 1
ATOM 5302 O O . GLN A 1 666 ? 31.655 -2.652 17.785 1.00 25.87 666 GLN A O 1
ATOM 5308 N N . THR A 1 667 ? 33.781 -3.000 17.174 1.00 26.34 667 THR A N 1
ATOM 5309 C CA . THR A 1 667 ? 33.673 -4.452 17.313 1.00 26.62 667 THR A CA 1
ATOM 5310 C C . THR A 1 667 ? 34.564 -4.976 18.440 1.00 26.52 667 THR A C 1
ATOM 5311 O O . THR A 1 667 ? 35.502 -4.300 18.868 1.00 26.55 667 THR A O 1
ATOM 5315 N N . GLY A 1 668 ? 34.242 -6.173 18.922 1.00 26.29 668 GLY A N 1
ATOM 5316 C CA . GLY A 1 668 ? 35.022 -6.852 19.949 1.00 26.31 668 GLY A CA 1
ATOM 5317 C C . GLY A 1 668 ? 35.192 -8.308 19.567 1.00 26.43 668 GLY A C 1
ATOM 5318 O O . GLY A 1 668 ? 34.951 -8.685 18.415 1.00 26.52 668 GLY A O 1
ATOM 5319 N N A ARG A 1 669 ? 35.590 -9.139 20.527 0.50 26.42 669 ARG A N 1
ATOM 5320 N N B ARG A 1 669 ? 35.606 -9.118 20.538 0.50 26.42 669 ARG A N 1
ATOM 5321 C CA A ARG A 1 669 ? 35.846 -10.552 20.243 0.50 26.31 669 ARG A CA 1
ATOM 5322 C CA B ARG A 1 669 ? 35.842 -10.545 20.334 0.50 26.31 669 ARG A CA 1
ATOM 5323 C C A ARG A 1 669 ? 34.566 -11.350 19.969 0.50 26.00 669 ARG A C 1
ATOM 5324 C C B ARG A 1 669 ? 34.563 -11.291 19.945 0.50 26.00 669 ARG A C 1
ATOM 5325 O O A ARG A 1 669 ? 34.565 -12.241 19.119 0.50 26.01 669 ARG A O 1
ATOM 5326 O O B ARG A 1 669 ? 34.558 -12.076 18.995 0.50 26.02 669 ARG A O 1
ATOM 5341 N N . SER A 1 670 ? 33.485 -11.034 20.681 1.00 25.63 670 SER A N 1
ATOM 5342 C CA . SER A 1 670 ? 32.203 -11.707 20.451 1.00 25.02 670 SER A CA 1
ATOM 5343 C C . SER A 1 670 ? 31.031 -10.725 20.477 1.00 24.16 670 SER A C 1
ATOM 5344 O O . SER A 1 670 ? 29.876 -11.119 20.651 1.00 23.80 670 SER A O 1
ATOM 5347 N N . SER A 1 671 ? 31.343 -9.446 20.288 1.00 23.25 671 SER A N 1
ATOM 5348 C CA . SER A 1 671 ? 30.343 -8.392 20.360 1.00 22.36 671 SER A CA 1
ATOM 5349 C C . SER A 1 671 ? 30.625 -7.263 19.376 1.00 21.76 671 SER A C 1
ATOM 5350 O O . SER A 1 671 ? 31.700 -7.189 18.776 1.00 21.22 671 SER A O 1
ATOM 5353 N N . PHE A 1 672 ? 29.629 -6.398 19.213 1.00 20.94 672 PHE A N 1
ATOM 5354 C CA . PHE A 1 672 ? 29.779 -5.130 18.518 1.00 20.37 672 PHE A CA 1
ATOM 5355 C C . PHE A 1 672 ? 28.902 -4.103 19.231 1.00 20.20 672 PHE A C 1
ATOM 5356 O O . PHE A 1 672 ? 27.979 -4.464 19.956 1.00 19.39 672 PHE A O 1
ATOM 5364 N N . ARG A 1 673 ? 29.190 -2.824 19.016 1.00 20.43 673 ARG A N 1
ATOM 5365 C CA . ARG A 1 673 ? 28.426 -1.759 19.641 1.00 20.53 673 ARG A CA 1
ATOM 5366 C C . ARG A 1 673 ? 28.302 -0.570 18.698 1.00 20.72 673 ARG A C 1
ATOM 5367 O O . ARG A 1 673 ? 29.264 -0.203 18.014 1.00 20.52 673 ARG A O 1
ATOM 5375 N N . TYR A 1 674 ? 27.109 0.019 18.665 1.00 20.77 674 TYR A N 1
ATOM 5376 C CA . TYR A 1 674 ? 26.881 1.263 17.949 1.00 20.89 674 TYR A CA 1
ATOM 5377 C C . TYR A 1 674 ? 26.167 2.285 18.832 1.00 21.23 674 TYR A C 1
ATOM 5378 O O . TYR A 1 674 ? 25.099 2.001 19.374 1.00 21.05 674 TYR A O 1
ATOM 5387 N N . ASN A 1 675 ? 26.756 3.475 18.955 1.00 21.59 675 ASN A N 1
ATOM 5388 C CA . ASN A 1 675 ? 26.099 4.596 19.629 1.00 21.96 675 ASN A CA 1
ATOM 5389 C C . ASN A 1 675 ? 25.723 5.700 18.639 1.00 22.28 675 ASN A C 1
ATOM 5390 O O . ASN A 1 675 ? 26.567 6.177 17.874 1.00 21.91 675 ASN A O 1
ATOM 5395 N N . GLY A 1 676 ? 24.451 6.092 18.651 1.00 22.78 676 GLY A N 1
ATOM 5396 C CA . GLY A 1 676 ? 23.967 7.177 17.797 1.00 23.18 676 GLY A CA 1
ATOM 5397 C C . GLY A 1 676 ? 23.978 8.502 18.537 1.00 23.52 676 GLY A C 1
ATOM 5398 O O . GLY A 1 676 ? 24.834 8.736 19.398 1.00 23.56 676 GLY A O 1
ATOM 5399 N N . ARG A 1 677 ? 23.015 9.359 18.212 1.00 23.74 677 ARG A N 1
ATOM 5400 C CA . ARG A 1 677 ? 22.919 10.702 18.795 1.00 24.31 677 ARG A CA 1
ATOM 5401 C C . ARG A 1 677 ? 22.339 10.708 20.209 1.00 23.87 677 ARG A C 1
ATOM 5402 O O . ARG A 1 677 ? 22.852 11.398 21.093 1.00 24.32 677 ARG A O 1
ATOM 5410 N N . LYS A 1 678 ? 21.273 9.944 20.421 1.00 23.33 678 LYS A N 1
ATOM 5411 C CA . LYS A 1 678 ? 20.626 9.890 21.729 1.00 22.68 678 LYS A CA 1
ATOM 5412 C C . LYS A 1 678 ? 20.412 8.472 22.241 1.00 22.12 678 LYS A C 1
ATOM 5413 O O . LYS A 1 678 ? 20.121 8.269 23.423 1.00 21.85 678 LYS A O 1
ATOM 5419 N N . ALA A 1 679 ? 20.570 7.495 21.351 1.00 21.33 679 ALA A N 1
ATOM 5420 C CA . ALA A 1 679 ? 20.405 6.087 21.707 1.00 20.54 679 ALA A CA 1
ATOM 5421 C C . ALA A 1 679 ? 21.550 5.247 21.151 1.00 20.14 679 ALA A C 1
ATOM 5422 O O . ALA A 1 679 ? 22.339 5.709 20.324 1.00 19.99 679 ALA A O 1
ATOM 5424 N N . GLY A 1 680 ? 21.637 4.007 21.610 1.00 19.55 680 GLY A N 1
ATOM 5425 C CA . GLY A 1 680 ? 22.646 3.097 21.112 1.00 18.91 680 GLY A CA 1
ATOM 5426 C C . GLY A 1 680 ? 22.237 1.671 21.372 1.00 18.43 680 GLY A C 1
ATOM 5427 O O . GLY A 1 680 ? 21.212 1.421 21.993 1.00 18.31 680 GLY A O 1
ATOM 5428 N N . PHE A 1 681 ? 23.041 0.738 20.877 1.00 18.20 681 PHE A N 1
ATOM 5429 C CA . PHE A 1 681 ? 22.827 -0.675 21.142 1.00 17.69 681 PHE A CA 1
ATOM 5430 C C . PHE A 1 681 ? 24.103 -1.484 20.988 1.00 17.44 681 PHE A C 1
ATOM 5431 O O . PHE A 1 681 ? 25.009 -1.111 20.246 1.00 17.04 681 PHE A O 1
ATOM 5439 N N . TYR A 1 682 ? 24.186 -2.578 21.730 1.00 17.47 682 TYR A N 1
ATOM 5440 C CA . TYR A 1 682 ? 25.246 -3.534 21.493 1.00 17.43 682 TYR A CA 1
ATOM 5441 C C . TYR A 1 682 ? 24.647 -4.877 21.138 1.00 17.32 682 TYR A C 1
ATOM 5442 O O . TYR A 1 682 ? 23.501 -5.158 21.471 1.00 17.18 682 TYR A O 1
ATOM 5451 N N . GLY A 1 683 ? 25.421 -5.678 20.413 1.00 17.48 683 GLY A N 1
ATOM 5452 C CA . GLY A 1 683 ? 25.024 -7.024 20.044 1.00 17.55 683 GLY A CA 1
ATOM 5453 C C . GLY A 1 683 ? 26.111 -7.967 20.510 1.00 18.27 683 GLY A C 1
ATOM 5454 O O . GLY A 1 683 ? 27.291 -7.613 20.497 1.00 18.27 683 GLY A O 1
ATOM 5455 N N . GLN A 1 684 ? 25.715 -9.155 20.943 1.00 18.41 684 GLN A N 1
ATOM 5456 C CA . GLN A 1 684 ? 26.663 -10.142 21.416 1.00 18.90 684 GLN A CA 1
ATOM 5457 C C . GLN A 1 684 ? 26.258 -11.523 20.949 1.00 18.74 684 GLN A C 1
ATOM 5458 O O . GLN A 1 684 ? 25.110 -11.929 21.102 1.00 18.91 684 GLN A O 1
ATOM 5464 N N . PHE A 1 685 ? 27.218 -12.235 20.378 1.00 18.78 685 PHE A N 1
ATOM 5465 C CA . PHE A 1 685 ? 27.008 -13.595 19.918 1.00 19.09 685 PHE A CA 1
ATOM 5466 C C . PHE A 1 685 ? 27.329 -14.558 21.072 1.00 19.31 685 PHE A C 1
ATOM 5467 O O . PHE A 1 685 ? 28.488 -14.924 21.313 1.00 18.98 685 PHE A O 1
ATOM 5475 N N . VAL A 1 686 ? 26.278 -14.920 21.803 1.00 19.68 686 VAL A N 1
ATOM 5476 C CA . VAL A 1 686 ? 26.401 -15.679 23.051 1.00 20.03 686 VAL A CA 1
ATOM 5477 C C . VAL A 1 686 ? 26.514 -17.181 22.801 1.00 20.61 686 VAL A C 1
ATOM 5478 O O . VAL A 1 686 ? 27.023 -17.922 23.644 1.00 20.62 686 VAL A O 1
ATOM 5482 N N . TYR A 1 687 ? 26.026 -17.626 21.647 1.00 21.04 687 TYR A N 1
ATOM 5483 C CA . TYR A 1 687 ? 26.089 -19.035 21.287 1.00 21.89 687 TYR A CA 1
ATOM 5484 C C . TYR A 1 687 ? 26.173 -19.217 19.776 1.00 22.39 687 TYR A C 1
ATOM 5485 O O . TYR A 1 687 ? 25.394 -18.623 19.025 1.00 22.43 687 TYR A O 1
ATOM 5494 N N . SER A 1 688 ? 27.133 -20.032 19.345 1.00 22.94 688 SER A N 1
ATOM 5495 C CA . SER A 1 688 ? 27.267 -20.412 17.947 1.00 23.50 688 SER A CA 1
ATOM 5496 C C . SER A 1 688 ? 27.763 -21.856 17.849 1.00 23.95 688 SER A C 1
ATOM 5497 O O . SER A 1 688 ? 28.941 -22.135 18.082 1.00 24.30 688 SER A O 1
ATOM 5500 N N . SER A 1 689 ? 26.858 -22.769 17.509 1.00 24.17 689 SER A N 1
ATOM 5501 C CA . SER A 1 689 ? 27.196 -24.182 17.412 1.00 24.83 689 SER A CA 1
ATOM 5502 C C . SER A 1 689 ? 28.210 -24.469 16.297 1.00 25.27 689 SER A C 1
ATOM 5503 O O . SER A 1 689 ? 29.013 -25.388 16.414 1.00 25.31 689 SER A O 1
ATOM 5506 N N . GLY A 1 690 ? 28.181 -23.662 15.235 1.00 25.66 690 GLY A N 1
ATOM 5507 C CA . GLY A 1 690 ? 29.057 -23.855 14.083 1.00 26.04 690 GLY A CA 1
ATOM 5508 C C . GLY A 1 690 ? 30.470 -23.323 14.254 1.00 26.63 690 GLY A C 1
ATOM 5509 O O . GLY A 1 690 ? 31.328 -23.536 13.393 1.00 26.72 690 GLY A O 1
ATOM 5510 N N . GLY A 1 691 ? 30.713 -22.619 15.354 1.00 27.03 691 GLY A N 1
ATOM 5511 C CA . GLY A 1 691 ? 32.026 -22.063 15.630 1.00 27.77 691 GLY A CA 1
ATOM 5512 C C . GLY A 1 691 ? 31.968 -20.605 16.029 1.00 28.38 691 GLY A C 1
ATOM 5513 O O . GLY A 1 691 ? 30.959 -19.929 15.825 1.00 28.41 691 GLY A O 1
ATOM 5514 N N . THR A 1 692 ? 33.066 -20.115 16.592 1.00 28.91 692 THR A N 1
ATOM 5515 C CA . THR A 1 692 ? 33.132 -18.738 17.064 1.00 29.34 692 THR A CA 1
ATOM 5516 C C . THR A 1 692 ? 33.089 -17.778 15.876 1.00 28.79 692 THR A C 1
ATOM 5517 O O . THR A 1 692 ? 33.904 -17.885 14.962 1.00 28.76 692 THR A O 1
ATOM 5521 N N . PRO A 1 693 ? 32.106 -16.860 15.873 1.00 28.45 693 PRO A N 1
ATOM 5522 C CA . PRO A 1 693 ? 31.982 -15.899 14.786 1.00 28.08 693 PRO A CA 1
ATOM 5523 C C . PRO A 1 693 ? 33.181 -14.964 14.726 1.00 27.81 693 PRO A C 1
ATOM 5524 O O . PRO A 1 693 ? 33.747 -14.598 15.762 1.00 27.93 693 PRO A O 1
ATOM 5528 N N . GLN A 1 694 ? 33.573 -14.605 13.513 1.00 27.33 694 GLN A N 1
ATOM 5529 C CA . GLN A 1 694 ? 34.580 -13.582 13.302 1.00 27.04 694 GLN A CA 1
ATOM 5530 C C . GLN A 1 694 ? 33.844 -12.303 12.928 1.00 26.57 694 GLN A C 1
ATOM 5531 O O . GLN A 1 694 ? 32.992 -12.310 12.044 1.00 26.17 694 GLN A O 1
ATOM 5537 N N . ILE A 1 695 ? 34.163 -11.214 13.620 1.00 26.36 695 ILE A N 1
ATOM 5538 C CA . ILE A 1 695 ? 33.375 -9.988 13.525 1.00 26.28 695 ILE A CA 1
ATOM 5539 C C . ILE A 1 695 ? 34.149 -8.846 12.863 1.00 26.43 695 ILE A C 1
ATOM 5540 O O . ILE A 1 695 ? 35.276 -8.544 13.254 1.00 26.59 695 ILE A O 1
ATOM 5545 N N . SER A 1 696 ? 33.529 -8.224 11.860 1.00 26.48 696 SER A N 1
ATOM 5546 C CA . SER A 1 696 ? 34.117 -7.097 11.136 1.00 26.89 696 SER A CA 1
ATOM 5547 C C . SER A 1 696 ? 33.130 -5.946 11.025 1.00 26.87 696 SER A C 1
ATOM 5548 O O . SER A 1 696 ? 31.916 -6.157 10.987 1.00 27.12 696 SER A O 1
ATOM 5551 N N . ALA A 1 697 ? 33.669 -4.732 10.970 1.00 26.93 697 ALA A N 1
ATOM 5552 C CA . ALA A 1 697 ? 32.901 -3.546 10.632 1.00 26.81 697 ALA A CA 1
ATOM 5553 C C . ALA A 1 697 ? 33.204 -3.169 9.184 1.00 27.13 697 ALA A C 1
ATOM 5554 O O . ALA A 1 697 ? 34.370 -3.103 8.773 1.00 27.08 697 ALA A O 1
ATOM 5556 N N . VAL A 1 698 ? 32.144 -2.937 8.416 1.00 27.10 698 VAL A N 1
ATOM 5557 C CA . VAL A 1 698 ? 32.254 -2.601 7.001 1.00 27.15 698 VAL A CA 1
ATOM 5558 C C . VAL A 1 698 ? 31.693 -1.197 6.769 1.00 27.24 698 VAL A C 1
ATOM 5559 O O . VAL A 1 698 ? 30.659 -0.831 7.340 1.00 26.80 698 VAL A O 1
ATOM 5563 N N . GLU A 1 699 ? 32.393 -0.418 5.945 1.00 27.30 699 GLU A N 1
ATOM 5564 C CA . GLU A 1 699 ? 31.974 0.939 5.592 1.00 27.59 699 GLU A CA 1
ATOM 5565 C C . GLU A 1 699 ? 31.333 1.001 4.208 1.00 27.10 699 GLU A C 1
ATOM 5566 O O . GLU A 1 699 ? 31.780 0.329 3.272 1.00 27.02 699 GLU A O 1
ATOM 5572 N N . GLY A 1 700 ? 30.301 1.831 4.084 1.00 26.54 700 GLY A N 1
ATOM 5573 C CA . GLY A 1 700 ? 29.729 2.175 2.788 1.00 25.96 700 GLY A CA 1
ATOM 5574 C C . GLY A 1 700 ? 28.943 1.081 2.101 1.00 25.72 700 GLY A C 1
ATOM 5575 O O . GLY A 1 700 ? 28.454 0.148 2.742 1.00 25.40 700 GLY A O 1
ATOM 5576 N N . PHE A 1 701 ? 28.824 1.213 0.782 1.00 25.60 701 PHE A N 1
ATOM 5577 C CA . PHE A 1 701 ? 28.012 0.312 -0.026 1.00 25.41 701 PHE A CA 1
ATOM 5578 C C . PHE A 1 701 ? 28.869 -0.377 -1.095 1.00 25.70 701 PHE A C 1
ATOM 5579 O O . PHE A 1 701 ? 29.005 0.136 -2.214 1.00 25.74 701 PHE A O 1
ATOM 5587 N N . PRO A 1 702 ? 29.453 -1.545 -0.754 1.00 25.92 702 PRO A N 1
ATOM 5588 C CA . PRO A 1 702 ? 30.359 -2.238 -1.680 1.00 26.07 702 PRO A CA 1
ATOM 5589 C C . PRO A 1 702 ? 29.717 -2.553 -3.035 1.00 26.14 702 PRO A C 1
ATOM 5590 O O . PRO A 1 702 ? 28.547 -2.937 -3.096 1.00 26.05 702 PRO A O 1
ATOM 5594 N N . ASP A 1 703 ? 30.498 -2.371 -4.100 1.00 26.51 703 ASP A N 1
ATOM 5595 C CA . ASP A 1 703 ? 30.087 -2.651 -5.485 1.00 26.71 703 ASP A CA 1
ATOM 5596 C C . ASP A 1 703 ? 28.985 -1.726 -6.016 1.00 26.22 703 ASP A C 1
ATOM 5597 O O . ASP A 1 703 ? 28.355 -2.032 -7.034 1.00 25.98 703 ASP A O 1
ATOM 5602 N N . ILE A 1 704 ? 28.756 -0.611 -5.324 1.00 25.73 704 ILE A N 1
ATOM 5603 C CA . ILE A 1 704 ? 27.764 0.382 -5.737 1.00 25.53 704 ILE A CA 1
ATOM 5604 C C . ILE A 1 704 ? 28.483 1.654 -6.166 1.00 25.61 704 ILE A C 1
ATOM 5605 O O . ILE A 1 704 ? 29.319 2.178 -5.424 1.00 25.48 704 ILE A O 1
ATOM 5610 N N . ASP A 1 705 ? 28.151 2.126 -7.367 1.00 25.69 705 ASP A N 1
ATOM 5611 C CA . ASP A 1 705 ? 28.673 3.370 -7.930 1.00 26.02 705 ASP A CA 1
ATOM 5612 C C . ASP A 1 705 ? 28.500 4.524 -6.941 1.00 26.10 705 ASP A C 1
ATOM 5613 O O . ASP A 1 705 ? 27.369 4.883 -6.617 1.00 26.22 705 ASP A O 1
ATOM 5618 N N . PRO A 1 706 ? 29.622 5.081 -6.435 1.00 26.28 706 PRO A N 1
ATOM 5619 C CA . PRO A 1 706 ? 29.596 6.231 -5.508 1.00 26.56 706 PRO A CA 1
ATOM 5620 C C . PRO A 1 706 ? 28.956 7.521 -6.040 1.00 26.86 706 PRO A C 1
ATOM 5621 O O . PRO A 1 706 ? 28.549 8.367 -5.244 1.00 26.83 706 PRO A O 1
ATOM 5625 N N . LYS A 1 707 ? 28.866 7.674 -7.357 1.00 27.51 707 LYS A N 1
ATOM 5626 C CA . LYS A 1 707 ? 28.185 8.830 -7.947 1.00 28.34 707 LYS A CA 1
ATOM 5627 C C . LYS A 1 707 ? 26.705 8.854 -7.577 1.00 28.33 707 LYS A C 1
ATOM 5628 O O . LYS A 1 707 ? 26.110 9.923 -7.440 1.00 28.39 707 LYS A O 1
ATOM 5634 N N . GLU A 1 708 ? 26.121 7.668 -7.409 1.00 28.47 708 GLU A N 1
ATOM 5635 C CA . GLU A 1 708 ? 24.708 7.537 -7.048 1.00 28.51 708 GLU A CA 1
ATOM 5636 C C . GLU A 1 708 ? 24.346 8.144 -5.691 1.00 28.73 708 GLU A C 1
ATOM 5637 O O . GLU A 1 708 ? 23.220 8.592 -5.496 1.00 29.08 708 GLU A O 1
ATOM 5643 N N . PHE A 1 709 ? 25.299 8.164 -4.764 1.00 28.96 709 PHE A N 1
ATOM 5644 C CA . PHE A 1 709 ? 25.065 8.727 -3.435 1.00 29.20 709 PHE A CA 1
ATOM 5645 C C . PHE A 1 709 ? 26.053 9.839 -3.088 1.00 29.41 709 PHE A C 1
ATOM 5646 O O . PHE A 1 709 ? 26.404 10.033 -1.921 1.00 29.62 709 PHE A O 1
ATOM 5654 N N . GLU A 1 710 ? 26.475 10.577 -4.113 1.00 29.84 710 GLU A N 1
ATOM 5655 C CA . GLU A 1 710 ? 27.419 11.689 -3.974 1.00 30.23 710 GLU A CA 1
ATOM 5656 C C . GLU A 1 710 ? 26.889 12.768 -3.030 1.00 29.74 710 GLU A C 1
ATOM 5657 O O . GLU A 1 710 ? 25.746 13.211 -3.153 1.00 29.76 710 GLU A O 1
ATOM 5663 N N . GLY A 1 711 ? 27.733 13.176 -2.087 1.00 29.48 711 GLY A N 1
ATOM 5664 C CA . GLY A 1 711 ? 27.373 14.201 -1.114 1.00 29.21 711 GLY A CA 1
ATOM 5665 C C . GLY A 1 711 ? 26.509 13.702 0.034 1.00 28.88 711 GLY A C 1
ATOM 5666 O O . GLY A 1 711 ? 26.128 14.484 0.907 1.00 28.87 711 GLY A O 1
ATOM 5667 N N . LEU A 1 712 ? 26.200 12.403 0.035 1.00 28.34 712 LEU A N 1
ATOM 5668 C CA . LEU A 1 712 ? 25.414 11.791 1.110 1.00 27.74 712 LEU A CA 1
ATOM 5669 C C . LEU A 1 712 ? 26.306 10.949 2.017 1.00 27.33 712 LEU A C 1
ATOM 5670 O O . LEU A 1 712 ? 27.265 10.327 1.551 1.00 27.45 712 LEU A O 1
ATOM 5675 N N . ASP A 1 713 ? 25.994 10.939 3.311 1.00 26.78 713 ASP A N 1
ATOM 5676 C CA . ASP A 1 713 ? 26.707 10.100 4.281 1.00 26.22 713 ASP A CA 1
ATOM 5677 C C . ASP A 1 713 ? 26.593 8.628 3.910 1.00 25.45 713 ASP A C 1
ATOM 5678 O O . ASP A 1 713 ? 25.522 8.163 3.531 1.00 25.53 713 ASP A O 1
ATOM 5683 N N . ILE A 1 714 ? 27.697 7.901 4.020 1.00 24.48 714 ILE A N 1
ATOM 5684 C CA . ILE A 1 714 ? 27.667 6.452 3.862 1.00 23.60 714 ILE A CA 1
ATOM 5685 C C . ILE A 1 714 ? 27.105 5.824 5.135 1.00 22.87 714 ILE A C 1
ATOM 5686 O O . ILE A 1 714 ? 27.197 6.404 6.222 1.00 22.50 714 ILE A O 1
ATOM 5691 N N . HIS A 1 715 ? 26.517 4.643 4.993 1.00 21.75 715 HIS A N 1
ATOM 5692 C CA . HIS A 1 715 ? 26.096 3.870 6.147 1.00 21.00 715 HIS A CA 1
ATOM 5693 C C . HIS A 1 715 ? 27.108 2.768 6.408 1.00 20.66 715 HIS A C 1
ATOM 5694 O O . HIS A 1 715 ? 28.075 2.608 5.655 1.00 20.46 715 HIS A O 1
ATOM 5701 N N . HIS A 1 716 ? 26.894 2.021 7.483 1.00 20.17 716 HIS A N 1
ATOM 5702 C CA . HIS A 1 716 ? 27.835 0.997 7.904 1.00 20.20 716 HIS A CA 1
ATOM 5703 C C . HIS A 1 716 ? 27.093 -0.290 8.225 1.00 20.04 716 HIS A C 1
ATOM 5704 O O . HIS A 1 716 ? 25.868 -0.295 8.330 1.00 20.02 716 HIS A O 1
ATOM 5711 N N . HIS A 1 717 ? 27.834 -1.384 8.347 1.00 19.86 717 HIS A N 1
ATOM 5712 C CA . HIS A 1 717 ? 27.296 -2.596 8.952 1.00 20.16 717 HIS A CA 1
ATOM 5713 C C . HIS A 1 717 ? 28.354 -3.405 9.685 1.00 20.39 717 HIS A C 1
ATOM 5714 O O . HIS A 1 717 ? 29.545 -3.239 9.450 1.00 20.30 717 HIS A O 1
ATOM 5721 N N . VAL A 1 718 ? 27.890 -4.245 10.605 1.00 20.79 718 VAL A N 1
ATOM 5722 C CA . VAL A 1 718 ? 28.712 -5.276 11.217 1.00 21.34 718 VAL A CA 1
ATOM 5723 C C . VAL A 1 718 ? 28.440 -6.596 10.486 1.00 21.48 718 VAL A C 1
ATOM 5724 O O . VAL A 1 718 ? 27.310 -6.875 10.076 1.00 21.11 718 VAL A O 1
ATOM 5728 N N . CYS A 1 719 ? 29.495 -7.373 10.282 1.00 22.08 719 CYS A N 1
ATOM 5729 C CA . CYS A 1 719 ? 29.387 -8.694 9.678 1.00 22.66 719 CYS A CA 1
ATOM 5730 C C . CYS A 1 719 ? 30.004 -9.688 10.655 1.00 22.49 719 CYS A C 1
ATOM 5731 O O . CYS A 1 719 ? 31.148 -9.517 11.081 1.00 22.66 719 CYS A O 1
ATOM 5734 N N . ALA A 1 720 ? 29.241 -10.707 11.033 1.00 22.11 720 ALA A N 1
ATOM 5735 C CA . ALA A 1 720 ? 29.777 -11.786 11.853 1.00 21.82 720 ALA A CA 1
ATOM 5736 C C . ALA A 1 720 ? 29.696 -13.078 11.061 1.00 21.72 720 ALA A C 1
ATOM 5737 O O . ALA A 1 720 ? 28.603 -13.530 10.713 1.00 21.41 720 ALA A O 1
ATOM 5739 N N . THR A 1 721 ? 30.863 -13.656 10.777 1.00 21.74 721 THR A N 1
ATOM 5740 C CA . THR A 1 721 ? 30.978 -14.843 9.933 1.00 21.88 721 THR A CA 1
ATOM 5741 C C . THR A 1 721 ? 31.288 -16.090 10.763 1.00 22.12 721 THR A C 1
ATOM 5742 O O . THR A 1 721 ? 32.241 -16.110 11.546 1.00 21.83 721 THR A O 1
ATOM 5746 N N . VAL A 1 722 ? 30.464 -17.118 10.588 1.00 22.34 722 VAL A N 1
ATOM 5747 C CA . VAL A 1 722 ? 30.656 -18.397 11.253 1.00 22.92 722 VAL A CA 1
ATOM 5748 C C . VAL A 1 722 ? 31.222 -19.386 10.230 1.00 23.41 722 VAL A C 1
ATOM 5749 O O . VAL A 1 722 ? 30.692 -19.484 9.117 1.00 23.40 722 VAL A O 1
ATOM 5753 N N . PRO A 1 723 ? 32.311 -20.104 10.590 1.00 23.79 723 PRO A N 1
ATOM 5754 C CA . PRO A 1 723 ? 32.892 -21.148 9.735 1.00 23.91 723 PRO A CA 1
ATOM 5755 C C . PRO A 1 723 ? 31.849 -22.090 9.145 1.00 24.04 723 PRO A C 1
ATOM 5756 O O . PRO A 1 723 ? 30.827 -22.350 9.781 1.00 24.06 723 PRO A O 1
ATOM 5760 N N . ALA A 1 724 ? 32.114 -22.590 7.936 1.00 24.33 724 ALA A N 1
ATOM 5761 C CA . ALA A 1 724 ? 31.171 -23.449 7.215 1.00 24.51 724 ALA A CA 1
ATOM 5762 C C . ALA A 1 724 ? 30.757 -24.687 8.001 1.00 24.69 724 ALA A C 1
ATOM 5763 O O . ALA A 1 724 ? 31.598 -25.405 8.542 1.00 25.06 724 ALA A O 1
ATOM 5765 N N . ALA A 1 725 ? 29.448 -24.917 8.055 1.00 24.65 725 ALA A N 1
ATOM 5766 C CA . ALA A 1 725 ? 28.866 -26.065 8.736 1.00 24.67 725 ALA A CA 1
ATOM 5767 C C . ALA A 1 725 ? 27.573 -26.446 8.033 1.00 24.88 725 ALA A C 1
ATOM 5768 O O . ALA A 1 725 ? 26.978 -25.623 7.328 1.00 25.01 725 ALA A O 1
ATOM 5770 N N . THR A 1 726 ? 27.151 -27.696 8.208 1.00 25.03 726 THR A N 1
ATOM 5771 C CA . THR A 1 726 ? 25.876 -28.159 7.663 1.00 24.91 726 THR A CA 1
ATOM 5772 C C . THR A 1 726 ? 24.723 -27.747 8.567 1.00 24.80 726 THR A C 1
ATOM 5773 O O . THR A 1 726 ? 23.576 -27.685 8.121 1.00 24.97 726 THR A O 1
ATOM 5777 N N . ARG A 1 727 ? 25.027 -27.499 9.842 1.00 24.54 727 ARG A N 1
ATOM 5778 C CA . ARG A 1 727 ? 24.038 -27.030 10.812 1.00 24.41 727 ARG A CA 1
ATOM 5779 C C . ARG A 1 727 ? 24.555 -25.804 11.558 1.00 23.83 727 ARG A C 1
ATOM 5780 O O . ARG A 1 727 ? 25.676 -25.805 12.073 1.00 23.78 727 ARG A O 1
ATOM 5788 N N . HIS A 1 728 ? 23.729 -24.761 11.613 1.00 22.86 728 HIS A N 1
ATOM 5789 C CA . HIS A 1 728 ? 24.037 -23.576 12.395 1.00 22.21 728 HIS A CA 1
ATOM 5790 C C . HIS A 1 728 ? 22.940 -23.311 13.410 1.00 22.24 728 HIS A C 1
ATOM 5791 O O . HIS A 1 728 ? 21.746 -23.420 13.102 1.00 21.98 728 HIS A O 1
ATOM 5798 N N . ARG A 1 729 ? 23.365 -22.978 14.624 1.00 21.89 729 ARG A N 1
ATOM 5799 C CA . ARG A 1 729 ? 22.493 -22.377 15.608 1.00 21.81 729 ARG A CA 1
ATOM 5800 C C . ARG A 1 729 ? 23.258 -21.205 16.207 1.00 21.38 729 ARG A C 1
ATOM 5801 O O . ARG A 1 729 ? 24.217 -21.391 16.962 1.00 21.33 729 ARG A O 1
ATOM 5809 N N . LEU A 1 730 ? 22.840 -19.999 15.830 1.00 20.61 730 LEU A N 1
ATOM 5810 C CA . LEU A 1 730 ? 23.475 -18.774 16.281 1.00 19.83 730 LEU A CA 1
ATOM 5811 C C . LEU A 1 730 ? 22.491 -17.957 17.108 1.00 19.59 730 LEU A C 1
ATOM 5812 O O . LEU A 1 730 ? 21.368 -17.675 16.671 1.00 19.50 730 LEU A O 1
ATOM 5817 N N . VAL A 1 731 ? 22.927 -17.589 18.309 1.00 19.03 731 VAL A N 1
ATOM 5818 C CA . VAL A 1 731 ? 22.111 -16.809 19.231 1.00 18.24 731 VAL A CA 1
ATOM 5819 C C . VAL A 1 731 ? 22.774 -15.457 19.473 1.00 17.99 731 VAL A C 1
ATOM 5820 O O . VAL A 1 731 ? 23.919 -15.380 19.953 1.00 17.75 731 VAL A O 1
ATOM 5824 N N . THR A 1 732 ? 22.048 -14.400 19.113 1.00 17.17 732 THR A N 1
ATOM 5825 C CA . THR A 1 732 ? 22.537 -13.035 19.227 1.00 16.89 732 THR A CA 1
ATOM 5826 C C . THR A 1 732 ? 21.648 -12.238 20.175 1.00 16.83 732 THR A C 1
ATOM 5827 O O . THR A 1 732 ? 20.439 -12.111 19.961 1.00 16.17 732 THR A O 1
ATOM 5831 N N . LEU A 1 733 ? 22.268 -11.724 21.231 1.00 16.96 733 LEU A N 1
ATOM 5832 C CA . LEU A 1 733 ? 21.607 -10.841 22.177 1.00 17.19 733 LEU A CA 1
ATOM 5833 C C . LEU A 1 733 ? 21.774 -9.413 21.681 1.00 17.45 733 LEU A C 1
ATOM 5834 O O . LEU A 1 733 ? 22.896 -8.995 21.388 1.00 17.48 733 LEU A O 1
ATOM 5839 N N . LEU A 1 734 ? 20.666 -8.674 21.578 1.00 17.78 734 LEU A N 1
ATOM 5840 C CA . LEU A 1 734 ? 20.699 -7.274 21.131 1.00 18.30 734 LEU A CA 1
ATOM 5841 C C . LEU A 1 734 ? 20.101 -6.365 22.187 1.00 18.08 734 LEU A C 1
ATOM 5842 O O . LEU A 1 734 ? 18.916 -6.469 22.501 1.00 17.94 734 LEU A O 1
ATOM 5847 N N . VAL A 1 735 ? 20.919 -5.461 22.715 1.00 18.02 735 VAL A N 1
ATOM 5848 C CA . VAL A 1 735 ? 20.511 -4.628 23.841 1.00 17.97 735 VAL A CA 1
ATOM 5849 C C . VAL A 1 735 ? 20.507 -3.160 23.430 1.00 18.04 735 VAL A C 1
ATOM 5850 O O . VAL A 1 735 ? 21.578 -2.544 23.338 1.00 17.90 735 VAL A O 1
ATOM 5854 N N . PRO A 1 736 ? 19.305 -2.598 23.180 1.00 18.00 736 PRO A N 1
ATOM 5855 C CA . PRO A 1 736 ? 19.197 -1.167 22.927 1.00 18.44 736 PRO A CA 1
ATOM 5856 C C . PRO A 1 736 ? 19.114 -0.379 24.238 1.00 19.12 736 PRO A C 1
ATOM 5857 O O . PRO A 1 736 ? 18.673 -0.918 25.254 1.00 19.17 736 PRO A O 1
ATOM 5861 N N . TYR A 1 737 ? 19.540 0.879 24.210 1.00 19.50 737 TYR A N 1
ATOM 5862 C CA . TYR A 1 737 ? 19.557 1.719 25.403 1.00 20.38 737 TYR A CA 1
ATOM 5863 C C . TYR A 1 737 ? 19.585 3.195 25.026 1.00 20.99 737 TYR A C 1
ATOM 5864 O O . TYR A 1 737 ? 20.032 3.562 23.936 1.00 20.54 737 TYR A O 1
ATOM 5873 N N . SER A 1 738 ? 19.083 4.025 25.937 1.00 21.74 738 SER A N 1
ATOM 5874 C CA . SER A 1 738 ? 19.323 5.453 25.915 1.00 22.92 738 SER A CA 1
ATOM 5875 C C . SER A 1 738 ? 20.791 5.672 26.251 1.00 23.64 738 SER A C 1
ATOM 5876 O O . SER A 1 738 ? 21.356 4.938 27.069 1.00 23.79 738 SER A O 1
ATOM 5879 N N . LEU A 1 739 ? 21.413 6.672 25.630 1.00 24.47 739 LEU A N 1
ATOM 5880 C CA . LEU A 1 739 ? 22.810 6.991 25.931 1.00 25.49 739 LEU A CA 1
ATOM 5881 C C . LEU A 1 739 ? 22.992 7.482 27.367 1.00 26.35 739 LEU A C 1
ATOM 5882 O O . LEU A 1 739 ? 24.092 7.408 27.916 1.00 26.57 739 LEU A O 1
ATOM 5887 N N . LYS A 1 740 ? 21.904 7.974 27.962 1.00 27.49 740 LYS A N 1
ATOM 5888 C CA . LYS A 1 740 ? 21.891 8.416 29.359 1.00 28.37 740 LYS A CA 1
ATOM 5889 C C . LYS A 1 740 ? 21.950 7.241 30.335 1.00 28.59 740 LYS A C 1
ATOM 5890 O O . LYS A 1 740 ? 22.489 7.375 31.437 1.00 28.90 740 LYS A O 1
ATOM 5896 N N . GLU A 1 741 ? 21.377 6.102 29.937 1.00 28.44 741 GLU A N 1
ATOM 5897 C CA . GLU A 1 741 ? 21.356 4.904 30.781 1.00 28.36 741 GLU A CA 1
ATOM 5898 C C . GLU A 1 741 ? 21.744 3.648 29.994 1.00 27.49 741 GLU A C 1
ATOM 5899 O O . GLU A 1 741 ? 20.873 2.852 29.642 1.00 27.70 741 GLU A O 1
ATOM 5905 N N . PRO A 1 742 ? 23.052 3.462 29.716 1.00 26.91 742 PRO A N 1
ATOM 5906 C CA . PRO A 1 742 ? 23.486 2.282 28.969 1.00 26.27 742 PRO A CA 1
ATOM 5907 C C . PRO A 1 742 ? 23.159 1.006 29.735 1.00 25.67 742 PRO A C 1
ATOM 5908 O O . PRO A 1 742 ? 23.248 0.980 30.971 1.00 25.55 742 PRO A O 1
ATOM 5912 N N . LYS A 1 743 ? 22.779 -0.039 29.008 1.00 24.85 743 LYS A N 1
ATOM 5913 C CA . LYS A 1 743 ? 22.332 -1.272 29.635 1.00 24.04 743 LYS A CA 1
ATOM 5914 C C . LYS A 1 743 ? 23.260 -2.455 29.363 1.00 23.42 743 LYS A C 1
ATOM 5915 O O . LYS A 1 743 ? 23.916 -2.522 28.315 1.00 23.32 743 LYS A O 1
ATOM 5921 N N A ARG A 1 744 ? 23.301 -3.384 30.314 0.50 23.00 744 ARG A N 1
ATOM 5922 N N B ARG A 1 744 ? 23.320 -3.378 30.320 0.50 22.92 744 ARG A N 1
ATOM 5923 C CA A ARG A 1 744 ? 24.085 -4.610 30.186 0.50 22.46 744 ARG A CA 1
ATOM 5924 C CA B ARG A 1 744 ? 24.084 -4.613 30.166 0.50 22.30 744 ARG A CA 1
ATOM 5925 C C A ARG A 1 744 ? 23.259 -5.829 30.580 0.50 22.17 744 ARG A C 1
ATOM 5926 C C B ARG A 1 744 ? 23.234 -5.815 30.560 0.50 22.07 744 ARG A C 1
ATOM 5927 O O A ARG A 1 744 ? 22.642 -5.851 31.650 0.50 22.04 744 ARG A O 1
ATOM 5928 O O B ARG A 1 744 ? 22.584 -5.812 31.610 0.50 21.96 744 ARG A O 1
ATOM 5943 N N . ILE A 1 745 ? 23.249 -6.835 29.706 1.00 21.76 745 ILE A N 1
ATOM 5944 C CA . ILE A 1 745 ? 22.553 -8.092 29.969 1.00 21.13 745 ILE A CA 1
ATOM 5945 C C . ILE A 1 745 ? 23.603 -9.196 30.038 1.00 21.27 745 ILE A C 1
ATOM 5946 O O . ILE A 1 745 ? 24.491 -9.260 29.183 1.00 21.51 745 ILE A O 1
ATOM 5951 N N . PHE A 1 746 ? 23.504 -10.047 31.060 1.00 20.83 746 PHE A N 1
ATOM 5952 C CA . PHE A 1 746 ? 24.447 -11.147 31.264 1.00 20.57 746 PHE A CA 1
ATOM 5953 C C . PHE A 1 746 ? 23.848 -12.465 30.801 1.00 20.87 746 PHE A C 1
ATOM 5954 O O . PHE A 1 746 ? 22.638 -12.671 30.901 1.00 20.85 746 PHE A O 1
ATOM 5962 N N . SER A 1 747 ? 24.689 -13.357 30.288 1.00 21.29 747 SER A N 1
ATOM 5963 C CA . SER A 1 747 ? 24.200 -14.632 29.754 1.00 22.09 747 SER A CA 1
ATOM 5964 C C . SER A 1 747 ? 25.062 -15.819 30.164 1.00 22.47 747 SER A C 1
ATOM 5965 O O . SER A 1 747 ? 26.284 -15.703 30.267 1.00 22.32 747 SER A O 1
ATOM 5968 N N . PHE A 1 748 ? 24.405 -16.953 30.395 1.00 23.32 748 PHE A N 1
ATOM 5969 C CA . PHE A 1 748 ? 25.077 -18.200 30.743 1.00 24.25 748 PHE A CA 1
ATOM 5970 C C . PHE A 1 748 ? 24.528 -19.326 29.878 1.00 24.94 748 PHE A C 1
ATOM 5971 O O . PHE A 1 748 ? 23.314 -19.528 29.816 1.00 24.94 748 PHE A O 1
ATOM 5979 N N . ILE A 1 749 ? 25.425 -20.060 29.225 1.00 26.15 749 ILE A N 1
ATOM 5980 C CA . ILE A 1 749 ? 25.039 -21.178 28.361 1.00 27.54 749 ILE A CA 1
ATOM 5981 C C . ILE A 1 749 ? 25.107 -22.512 29.100 1.00 28.75 749 ILE A C 1
ATOM 5982 O O . ILE A 1 749 ? 26.137 -22.870 29.676 1.00 28.78 749 ILE A O 1
ATOM 5987 N N . ASP A 1 750 ? 23.988 -23.227 29.090 1.00 30.33 750 ASP A N 1
ATOM 5988 C CA . ASP A 1 750 ? 23.922 -24.593 29.573 1.00 32.08 750 ASP A CA 1
ATOM 5989 C C . ASP A 1 750 ? 23.624 -25.488 28.370 1.00 33.27 750 ASP A C 1
ATOM 5990 O O . ASP A 1 750 ? 22.461 -25.704 28.016 1.00 32.86 750 ASP A O 1
ATOM 5995 N N . ASP A 1 751 ? 24.692 -25.988 27.745 1.00 35.11 751 ASP A N 1
ATOM 5996 C CA . ASP A 1 751 ? 24.605 -26.760 26.498 1.00 36.88 751 ASP A CA 1
ATOM 5997 C C . ASP A 1 751 ? 24.601 -28.273 26.734 1.00 38.09 751 ASP A C 1
ATOM 5998 O O . ASP A 1 751 ? 24.392 -29.046 25.800 1.00 38.56 751 ASP A O 1
ATOM 6003 N N . GLN A 1 752 ? 24.826 -28.699 27.977 1.00 39.54 752 GLN A N 1
ATOM 6004 C CA . GLN A 1 752 ? 24.620 -30.103 28.333 1.00 40.88 752 GLN A CA 1
ATOM 6005 C C . GLN A 1 752 ? 23.115 -30.379 28.357 1.00 41.48 752 GLN A C 1
ATOM 6006 O O . GLN A 1 752 ? 22.308 -29.474 28.624 1.00 41.89 752 GLN A O 1
ATOM 6012 N N . GLY A 1 753 ? 22.743 -31.624 28.068 1.00 41.92 753 GLY A N 1
ATOM 6013 C CA . GLY A 1 753 ? 21.338 -32.021 28.007 1.00 42.19 753 GLY A CA 1
ATOM 6014 C C . GLY A 1 753 ? 20.867 -32.160 26.574 1.00 42.26 753 GLY A C 1
ATOM 6015 O O . GLY A 1 753 ? 21.655 -31.989 25.636 1.00 42.48 753 GLY A O 1
ATOM 6016 N N . PHE A 1 754 ? 19.580 -32.467 26.407 1.00 42.18 754 PHE A N 1
ATOM 6017 C CA . PHE A 1 754 ? 18.972 -32.610 25.079 1.00 41.88 754 PHE A CA 1
ATOM 6018 C C . PHE A 1 754 ? 18.682 -31.259 24.407 1.00 41.11 754 PHE A C 1
ATOM 6019 O O . PHE A 1 754 ? 18.281 -31.204 23.238 1.00 41.24 754 PHE A O 1
ATOM 6027 N N . SER A 1 755 ? 18.889 -30.177 25.151 1.00 39.91 755 SER A N 1
ATOM 6028 C CA . SER A 1 755 ? 18.615 -28.834 24.662 1.00 38.50 755 SER A CA 1
ATOM 6029 C C . SER A 1 755 ? 19.725 -27.868 25.064 1.00 37.37 755 SER A C 1
ATOM 6030 O O . SER A 1 755 ? 20.439 -28.104 26.039 1.00 37.32 755 SER A O 1
ATOM 6033 N N . THR A 1 756 ? 19.874 -26.781 24.314 1.00 35.78 756 THR A N 1
ATOM 6034 C CA . THR A 1 756 ? 20.762 -25.711 24.746 1.00 34.32 756 THR A CA 1
ATOM 6035 C C . THR A 1 756 ? 19.953 -24.635 25.481 1.00 33.20 756 THR A C 1
ATOM 6036 O O . THR A 1 756 ? 19.050 -24.007 24.914 1.00 32.99 756 THR A O 1
ATOM 6040 N N . ASP A 1 757 ? 20.265 -24.475 26.765 1.00 31.59 757 ASP A N 1
ATOM 6041 C CA . ASP A 1 757 ? 19.592 -23.515 27.627 1.00 30.09 757 ASP A CA 1
ATOM 6042 C C . ASP A 1 757 ? 20.472 -22.296 27.832 1.00 28.84 757 ASP A C 1
ATOM 6043 O O . ASP A 1 757 ? 21.652 -22.417 28.167 1.00 28.39 757 ASP A O 1
ATOM 6048 N N . ILE A 1 758 ? 19.889 -21.123 27.611 1.00 27.36 758 ILE A N 1
ATOM 6049 C CA . ILE A 1 758 ? 20.592 -19.869 27.803 1.00 26.20 758 ILE A CA 1
ATOM 6050 C C . ILE A 1 758 ? 19.833 -19.008 28.812 1.00 25.55 758 ILE A C 1
ATOM 6051 O O . ILE A 1 758 ? 18.671 -18.660 28.606 1.00 25.44 758 ILE A O 1
ATOM 6056 N N . TYR A 1 759 ? 20.507 -18.701 29.915 1.00 24.72 759 TYR A N 1
ATOM 6057 C CA . TYR A 1 759 ? 19.945 -17.905 30.996 1.00 24.09 759 TYR A CA 1
ATOM 6058 C C . TYR A 1 759 ? 20.412 -16.460 30.853 1.00 23.41 759 TYR A C 1
ATOM 6059 O O . TYR A 1 759 ? 21.614 -16.196 30.789 1.00 23.46 759 TYR A O 1
ATOM 6068 N N . PHE A 1 760 ? 19.457 -15.537 30.776 1.00 22.60 760 PHE A N 1
ATOM 6069 C CA . PHE A 1 760 ? 19.754 -14.110 30.646 1.00 21.96 760 PHE A CA 1
ATOM 6070 C C . PHE A 1 760 ? 19.336 -13.388 31.925 1.00 21.73 760 PHE A C 1
ATOM 6071 O O . PHE A 1 760 ? 18.298 -13.702 32.501 1.00 21.72 760 PHE A O 1
ATOM 6079 N N . SER A 1 761 ? 20.132 -12.424 32.370 1.00 21.41 761 SER A N 1
ATOM 6080 C CA . SER A 1 761 ? 19.751 -11.628 33.538 1.00 21.36 761 SER A CA 1
ATOM 6081 C C . SER A 1 761 ? 20.194 -10.185 33.409 1.00 20.95 761 SER A C 1
ATOM 6082 O O . SER A 1 761 ? 21.244 -9.893 32.837 1.00 20.81 761 SER A O 1
ATOM 6085 N N . ASP A 1 762 ? 19.377 -9.276 33.931 1.00 20.73 762 ASP A N 1
ATOM 6086 C CA . ASP A 1 762 ? 19.783 -7.888 33.975 1.00 20.49 762 ASP A CA 1
ATOM 6087 C C . ASP A 1 762 ? 20.441 -7.550 35.309 1.00 20.47 762 ASP A C 1
ATOM 6088 O O . ASP A 1 762 ? 20.655 -8.412 36.166 1.00 20.12 762 ASP A O 1
ATOM 6093 N N . VAL A 1 763 ? 20.747 -6.274 35.451 1.00 20.49 763 VAL A N 1
ATOM 6094 C CA . VAL A 1 763 ? 21.452 -5.715 36.588 1.00 20.98 763 VAL A CA 1
ATOM 6095 C C . VAL A 1 763 ? 20.613 -5.737 37.891 1.00 21.12 763 VAL A C 1
ATOM 6096 O O . VAL A 1 763 ? 21.143 -5.569 39.001 1.00 20.89 763 VAL A O 1
ATOM 6100 N N . ASP A 1 764 ? 19.311 -5.986 37.746 1.00 21.11 764 ASP A N 1
ATOM 6101 C CA . ASP A 1 764 ? 18.401 -6.139 38.890 1.00 21.47 764 ASP A CA 1
ATOM 6102 C C . ASP A 1 764 ? 18.003 -7.595 39.059 1.00 21.34 764 ASP A C 1
ATOM 6103 O O . ASP A 1 764 ? 16.996 -7.906 39.694 1.00 21.30 764 ASP A O 1
ATOM 6108 N N . ASP A 1 765 ? 18.811 -8.479 38.474 1.00 21.53 765 ASP A N 1
ATOM 6109 C CA . ASP A 1 765 ? 18.576 -9.921 38.472 1.00 21.51 765 ASP A CA 1
ATOM 6110 C C . ASP A 1 765 ? 17.164 -10.304 38.006 1.00 21.64 765 ASP A C 1
ATOM 6111 O O . ASP A 1 765 ? 16.556 -11.254 38.511 1.00 21.16 765 ASP A O 1
ATOM 6116 N N . GLU A 1 766 ? 16.642 -9.550 37.042 1.00 21.83 766 GLU A N 1
ATOM 6117 C CA . GLU A 1 766 ? 15.429 -9.966 36.343 1.00 22.38 766 GLU A CA 1
ATOM 6118 C C . GLU A 1 766 ? 15.858 -10.911 35.229 1.00 21.95 766 GLU A C 1
ATOM 6119 O O . GLU A 1 766 ? 16.786 -10.614 34.474 1.00 21.56 766 GLU A O 1
ATOM 6125 N N . ARG A 1 767 ? 15.185 -12.054 35.139 1.00 21.95 767 ARG A N 1
ATOM 6126 C CA . ARG A 1 767 ? 15.712 -13.176 34.377 1.00 22.26 767 ARG A CA 1
ATOM 6127 C C . ARG A 1 767 ? 14.839 -13.612 33.206 1.00 22.12 767 ARG A C 1
ATOM 6128 O O . ARG A 1 767 ? 13.626 -13.418 33.213 1.00 22.06 767 ARG A O 1
ATOM 6136 N N . PHE A 1 768 ? 15.489 -14.191 32.200 1.00 22.06 768 PHE A N 1
ATOM 6137 C CA . PHE A 1 768 ? 14.819 -14.839 31.079 1.00 21.99 768 PHE A CA 1
ATOM 6138 C C . PHE A 1 768 ? 15.589 -16.097 30.707 1.00 22.23 768 PHE A C 1
ATOM 6139 O O . PHE A 1 768 ? 16.817 -16.076 30.630 1.00 22.45 768 PHE A O 1
ATOM 6147 N N . LYS A 1 769 ? 14.869 -17.193 30.496 1.00 22.51 769 LYS A N 1
ATOM 6148 C CA . LYS A 1 769 ? 15.496 -18.447 30.095 1.00 23.07 769 LYS A CA 1
ATOM 6149 C C . LYS A 1 769 ? 15.041 -18.850 28.697 1.00 23.42 769 LYS A C 1
ATOM 6150 O O . LYS A 1 769 ? 13.851 -19.016 28.446 1.00 23.56 769 LYS A O 1
ATOM 6156 N N . LEU A 1 770 ? 16.005 -19.000 27.800 1.00 23.95 770 LEU A N 1
ATOM 6157 C CA . LEU A 1 770 ? 15.756 -19.507 26.463 1.00 24.79 770 LEU A CA 1
ATOM 6158 C C . LEU A 1 770 ? 16.154 -20.978 26.408 1.00 25.39 770 LEU A C 1
ATOM 6159 O O . LEU A 1 770 ? 17.257 -21.353 26.813 1.00 25.20 770 LEU A O 1
ATOM 6164 N N . SER A 1 771 ? 15.243 -21.807 25.914 1.00 26.29 771 SER A N 1
ATOM 6165 C CA . SER A 1 771 ? 15.471 -23.238 25.831 1.00 27.34 771 SER A CA 1
ATOM 6166 C C . SER A 1 771 ? 15.250 -23.705 24.400 1.00 27.84 771 SER A C 1
ATOM 6167 O O . SER A 1 771 ? 14.143 -23.608 23.869 1.00 28.01 771 SER A O 1
ATOM 6170 N N . LEU A 1 772 ? 16.322 -24.193 23.785 1.00 28.65 772 LEU A N 1
ATOM 6171 C CA . LEU A 1 772 ? 16.323 -24.585 22.383 1.00 29.62 772 LEU A CA 1
ATOM 6172 C C . LEU A 1 772 ? 16.607 -26.083 22.254 1.00 30.41 772 LEU A C 1
ATOM 6173 O O . LEU A 1 772 ? 17.726 -26.519 22.529 1.00 30.36 772 LEU A O 1
ATOM 6178 N N . PRO A 1 773 ? 15.592 -26.874 21.846 1.00 31.37 773 PRO A N 1
ATOM 6179 C CA . PRO A 1 773 ? 15.753 -28.323 21.670 1.00 32.27 773 PRO A CA 1
ATOM 6180 C C . PRO A 1 773 ? 16.780 -28.679 20.591 1.00 33.15 773 PRO A C 1
ATOM 6181 O O . PRO A 1 773 ? 16.836 -28.018 19.551 1.00 33.37 773 PRO A O 1
ATOM 6185 N N . LYS A 1 774 ? 17.589 -29.705 20.852 1.00 34.07 774 LYS A N 1
ATOM 6186 C CA . LYS A 1 774 ? 18.575 -30.187 19.883 1.00 34.73 774 LYS A CA 1
ATOM 6187 C C . LYS A 1 774 ? 18.075 -31.412 19.119 1.00 34.90 774 LYS A C 1
ATOM 6188 O O . LYS A 1 774 ? 16.914 -31.809 19.241 1.00 35.00 774 LYS A O 1
ATOM 6194 N N . THR B 1 12 ? 39.800 -22.446 -84.052 1.00 33.88 12 THR B N 1
ATOM 6195 C CA . THR B 1 12 ? 38.470 -22.985 -83.633 1.00 33.90 12 THR B CA 1
ATOM 6196 C C . THR B 1 12 ? 37.764 -22.004 -82.701 1.00 33.63 12 THR B C 1
ATOM 6197 O O . THR B 1 12 ? 38.376 -21.466 -81.779 1.00 33.84 12 THR B O 1
ATOM 6201 N N . LEU B 1 13 ? 36.483 -21.756 -82.958 1.00 33.28 13 LEU B N 1
ATOM 6202 C CA . LEU B 1 13 ? 35.686 -20.935 -82.058 1.00 32.89 13 LEU B CA 1
ATOM 6203 C C . LEU B 1 13 ? 35.133 -21.790 -80.926 1.00 32.54 13 LEU B C 1
ATOM 6204 O O . LEU B 1 13 ? 34.270 -22.643 -81.144 1.00 32.58 13 LEU B O 1
ATOM 6209 N N . LEU B 1 14 ? 35.648 -21.561 -79.721 1.00 32.02 14 LEU B N 1
ATOM 6210 C CA . LEU B 1 14 ? 35.142 -22.213 -78.519 1.00 31.39 14 LEU B CA 1
ATOM 6211 C C . LEU B 1 14 ? 33.685 -21.827 -78.278 1.00 31.02 14 LEU B C 1
ATOM 6212 O O . LEU B 1 14 ? 33.346 -20.643 -78.276 1.00 30.92 14 LEU B O 1
ATOM 6217 N N . ASP B 1 15 ? 32.832 -22.834 -78.094 1.00 30.72 15 ASP B N 1
ATOM 6218 C CA . ASP B 1 15 ? 31.453 -22.617 -77.678 1.00 30.36 15 ASP B CA 1
ATOM 6219 C C . ASP B 1 15 ? 31.412 -22.527 -76.156 1.00 30.31 15 ASP B C 1
ATOM 6220 O O . ASP B 1 15 ? 31.961 -23.391 -75.459 1.00 30.40 15 ASP B O 1
ATOM 6225 N N . GLU B 1 16 ? 30.770 -21.477 -75.648 1.00 29.95 16 GLU B N 1
ATOM 6226 C CA . GLU B 1 16 ? 30.632 -21.265 -74.210 1.00 29.63 16 GLU B CA 1
ATOM 6227 C C . GLU B 1 16 ? 29.147 -21.236 -73.844 1.00 29.37 16 GLU B C 1
ATOM 6228 O O . GLU B 1 16 ? 28.565 -20.157 -73.701 1.00 29.19 16 GLU B O 1
ATOM 6234 N N . PRO B 1 17 ? 28.532 -22.427 -73.681 1.00 29.08 17 PRO B N 1
ATOM 6235 C CA . PRO B 1 17 ? 27.080 -22.552 -73.513 1.00 28.94 17 PRO B CA 1
ATOM 6236 C C . PRO B 1 17 ? 26.530 -21.849 -72.275 1.00 28.99 17 PRO B C 1
ATOM 6237 O O . PRO B 1 17 ? 27.256 -21.654 -71.293 1.00 28.70 17 PRO B O 1
ATOM 6241 N N . ARG B 1 18 ? 25.254 -21.470 -72.344 1.00 29.07 18 ARG B N 1
ATOM 6242 C CA . ARG B 1 18 ? 24.519 -20.956 -71.189 1.00 29.48 18 ARG B CA 1
ATOM 6243 C C . ARG B 1 18 ? 24.294 -22.105 -70.205 1.00 28.78 18 ARG B C 1
ATOM 6244 O O . ARG B 1 18 ? 23.890 -23.196 -70.613 1.00 28.83 18 ARG B O 1
ATOM 6252 N N . PRO B 1 19 ? 24.548 -21.867 -68.905 1.00 28.31 19 PRO B N 1
ATOM 6253 C CA . PRO B 1 19 ? 24.177 -22.887 -67.917 1.00 27.88 19 PRO B CA 1
ATOM 6254 C C . PRO B 1 19 ? 22.656 -23.048 -67.811 1.00 27.46 19 PRO B C 1
ATOM 6255 O O . PRO B 1 19 ? 21.904 -22.172 -68.242 1.00 27.46 19 PRO B O 1
ATOM 6259 N N . GLY B 1 20 ? 22.211 -24.165 -67.247 1.00 26.84 20 GLY B N 1
ATOM 6260 C CA . GLY B 1 20 ? 20.790 -24.404 -67.043 1.00 26.30 20 GLY B CA 1
ATOM 6261 C C . GLY B 1 20 ? 20.428 -24.693 -65.602 1.00 25.92 20 GLY B C 1
ATOM 6262 O O . GLY B 1 20 ? 21.280 -24.634 -64.714 1.00 25.77 20 GLY B O 1
ATOM 6263 N N . SER B 1 21 ? 19.159 -25.017 -65.370 1.00 25.49 21 SER B N 1
ATOM 6264 C CA . SER B 1 21 ? 18.686 -25.295 -64.018 1.00 25.03 21 SER B CA 1
ATOM 6265 C C . SER B 1 21 ? 19.303 -26.569 -63.426 1.00 24.65 21 SER B C 1
ATOM 6266 O O . SER B 1 21 ? 19.382 -26.714 -62.203 1.00 24.65 21 SER B O 1
ATOM 6269 N N . LEU B 1 22 ? 19.769 -27.475 -64.289 1.00 23.71 22 LEU B N 1
ATOM 6270 C CA . LEU B 1 22 ? 20.303 -28.763 -63.827 1.00 22.76 22 LEU B CA 1
ATOM 6271 C C . LEU B 1 22 ? 21.698 -29.129 -64.353 1.00 22.11 22 LEU B C 1
ATOM 6272 O O . LEU B 1 22 ? 22.097 -30.297 -64.330 1.00 22.13 22 LEU B O 1
ATOM 6277 N N . THR B 1 23 ? 22.440 -28.129 -64.806 1.00 21.43 23 THR B N 1
ATOM 6278 C CA . THR B 1 23 ? 23.834 -28.336 -65.177 1.00 21.15 23 THR B CA 1
ATOM 6279 C C . THR B 1 23 ? 24.757 -27.724 -64.137 1.00 21.16 23 THR B C 1
ATOM 6280 O O . THR B 1 23 ? 24.314 -26.984 -63.249 1.00 20.82 23 THR B O 1
ATOM 6284 N N . ILE B 1 24 ? 26.045 -28.029 -64.273 1.00 21.15 24 ILE B N 1
ATOM 6285 C CA . ILE B 1 24 ? 27.102 -27.266 -63.617 1.00 21.27 24 ILE B CA 1
ATOM 6286 C C . ILE B 1 24 ? 26.994 -25.791 -64.032 1.00 21.68 24 ILE B C 1
ATOM 6287 O O . ILE B 1 24 ? 26.320 -25.462 -65.016 1.00 21.46 24 ILE B O 1
ATOM 6292 N N . GLY B 1 25 ? 27.643 -24.910 -63.274 1.00 21.89 25 GLY B N 1
ATOM 6293 C CA . GLY B 1 25 ? 27.810 -23.520 -63.680 1.00 22.70 25 GLY B CA 1
ATOM 6294 C C . GLY B 1 25 ? 29.262 -23.262 -64.027 1.00 23.27 25 GLY B C 1
ATOM 6295 O O . GLY B 1 25 ? 30.070 -24.186 -64.040 1.00 23.50 25 GLY B O 1
ATOM 6296 N N . TYR B 1 26 ? 29.596 -22.010 -64.322 1.00 24.14 26 TYR B N 1
ATOM 6297 C CA . TYR B 1 26 ? 30.994 -21.611 -64.491 1.00 24.99 26 TYR B CA 1
ATOM 6298 C C . TYR B 1 26 ? 31.536 -21.114 -63.164 1.00 25.61 26 TYR B C 1
ATOM 6299 O O . TYR B 1 26 ? 31.176 -20.028 -62.702 1.00 26.04 26 TYR B O 1
ATOM 6308 N N . GLU B 1 27 ? 32.397 -21.916 -62.550 1.00 26.26 27 GLU B N 1
ATOM 6309 C CA . GLU B 1 27 ? 32.904 -21.623 -61.210 1.00 26.95 27 GLU B CA 1
ATOM 6310 C C . GLU B 1 27 ? 34.414 -21.828 -61.131 1.00 27.17 27 GLU B C 1
ATOM 6311 O O . GLU B 1 27 ? 34.954 -22.668 -61.853 1.00 27.15 27 GLU B O 1
ATOM 6317 N N . PRO B 1 28 ? 35.109 -21.043 -60.278 1.00 27.66 28 PRO B N 1
ATOM 6318 C CA . PRO B 1 28 ? 34.585 -19.954 -59.450 1.00 28.07 28 PRO B CA 1
ATOM 6319 C C . PRO B 1 28 ? 34.387 -18.674 -60.251 1.00 28.60 28 PRO B C 1
ATOM 6320 O O . PRO B 1 28 ? 34.913 -18.547 -61.355 1.00 28.36 28 PRO B O 1
ATOM 6324 N N . SER B 1 29 ? 33.624 -17.740 -59.691 1.00 29.53 29 SER B N 1
ATOM 6325 C CA . SER B 1 29 ? 33.458 -16.410 -60.267 1.00 30.56 29 SER B CA 1
ATOM 6326 C C . SER B 1 29 ? 33.096 -15.410 -59.167 1.00 31.59 29 SER B C 1
ATOM 6327 O O . SER B 1 29 ? 33.011 -15.779 -57.992 1.00 31.83 29 SER B O 1
ATOM 6330 N N . GLU B 1 30 ? 32.890 -14.150 -59.553 1.00 32.63 30 GLU B N 1
ATOM 6331 C CA . GLU B 1 30 ? 32.394 -13.121 -58.635 1.00 33.61 30 GLU B CA 1
ATOM 6332 C C . GLU B 1 30 ? 30.976 -13.433 -58.155 1.00 33.75 30 GLU B C 1
ATOM 6333 O O . GLU B 1 30 ? 30.572 -13.009 -57.073 1.00 33.94 30 GLU B O 1
ATOM 6339 N N . GLU B 1 31 ? 30.231 -14.181 -58.966 1.00 34.07 31 GLU B N 1
ATOM 6340 C CA . GLU B 1 31 ? 28.874 -14.597 -58.617 1.00 34.17 31 GLU B CA 1
ATOM 6341 C C . GLU B 1 31 ? 28.861 -15.918 -57.840 1.00 33.74 31 GLU B C 1
ATOM 6342 O O . GLU B 1 31 ? 27.823 -16.329 -57.320 1.00 33.81 31 GLU B O 1
ATOM 6348 N N . ALA B 1 32 ? 30.020 -16.573 -57.761 1.00 33.25 32 ALA B N 1
ATOM 6349 C CA . ALA B 1 32 ? 30.161 -17.853 -57.068 1.00 32.53 32 ALA B CA 1
ATOM 6350 C C . ALA B 1 32 ? 31.577 -18.003 -56.519 1.00 32.16 32 ALA B C 1
ATOM 6351 O O . ALA B 1 32 ? 32.388 -18.770 -57.052 1.00 32.07 32 ALA B O 1
ATOM 6353 N N . GLN B 1 33 ? 31.868 -17.259 -55.453 1.00 31.41 33 GLN B N 1
ATOM 6354 C CA . GLN B 1 33 ? 33.198 -17.249 -54.847 1.00 30.69 33 GLN B CA 1
ATOM 6355 C C . GLN B 1 33 ? 33.548 -18.615 -54.265 1.00 30.27 33 GLN B C 1
ATOM 6356 O O . GLN B 1 33 ? 32.679 -19.286 -53.710 1.00 30.18 33 GLN B O 1
ATOM 6362 N N . PRO B 1 34 ? 34.821 -19.033 -54.393 1.00 30.05 34 PRO B N 1
ATOM 6363 C CA . PRO B 1 34 ? 35.227 -20.338 -53.875 1.00 29.85 34 PRO B CA 1
ATOM 6364 C C . PRO B 1 34 ? 35.050 -20.461 -52.365 1.00 29.59 34 PRO B C 1
ATOM 6365 O O . PRO B 1 34 ? 35.307 -19.506 -51.626 1.00 29.82 34 PRO B O 1
ATOM 6369 N N . THR B 1 35 ? 34.593 -21.628 -51.928 1.00 28.99 35 THR B N 1
ATOM 6370 C CA . THR B 1 35 ? 34.492 -21.945 -50.507 1.00 28.75 35 THR B CA 1
ATOM 6371 C C . THR B 1 35 ? 35.677 -22.813 -50.087 1.00 28.42 35 THR B C 1
ATOM 6372 O O . THR B 1 35 ? 35.823 -23.162 -48.918 1.00 28.32 35 THR B O 1
ATOM 6376 N N . GLU B 1 36 ? 36.518 -23.160 -51.060 1.00 28.02 36 GLU B N 1
ATOM 6377 C CA . GLU B 1 36 ? 37.697 -23.981 -50.818 1.00 27.58 36 GLU B CA 1
ATOM 6378 C C . GLU B 1 36 ? 38.914 -23.385 -51.500 1.00 27.42 36 GLU B C 1
ATOM 6379 O O . GLU B 1 36 ? 38.786 -22.585 -52.426 1.00 27.08 36 GLU B O 1
ATOM 6385 N N . ASN B 1 37 ? 40.088 -23.765 -51.005 1.00 27.60 37 ASN B N 1
ATOM 6386 C CA . ASN B 1 37 ? 41.368 -23.356 -51.560 1.00 27.61 37 ASN B CA 1
ATOM 6387 C C . ASN B 1 37 ? 42.213 -24.610 -51.753 1.00 27.32 37 ASN B C 1
ATOM 6388 O O . ASN B 1 37 ? 42.547 -25.275 -50.773 1.00 27.38 37 ASN B O 1
ATOM 6393 N N . PRO B 1 38 ? 42.552 -24.952 -53.015 1.00 26.98 38 PRO B N 1
ATOM 6394 C CA . PRO B 1 38 ? 42.258 -24.214 -54.250 1.00 26.69 38 PRO B CA 1
ATOM 6395 C C . PRO B 1 38 ? 40.790 -24.346 -54.649 1.00 26.46 38 PRO B C 1
ATOM 6396 O O . PRO B 1 38 ? 40.126 -25.310 -54.241 1.00 26.80 38 PRO B O 1
ATOM 6400 N N . PRO B 1 39 ? 40.280 -23.389 -55.444 1.00 26.05 39 PRO B N 1
ATOM 6401 C CA . PRO B 1 39 ? 38.888 -23.471 -55.863 1.00 25.71 39 PRO B CA 1
ATOM 6402 C C . PRO B 1 39 ? 38.609 -24.708 -56.704 1.00 25.38 39 PRO B C 1
ATOM 6403 O O . PRO B 1 39 ? 39.522 -25.297 -57.301 1.00 25.55 39 PRO B O 1
ATOM 6407 N N . ARG B 1 40 ? 37.341 -25.082 -56.738 1.00 24.77 40 ARG B N 1
ATOM 6408 C CA . ARG B 1 40 ? 36.860 -26.129 -57.604 1.00 24.32 40 ARG B CA 1
ATOM 6409 C C . ARG B 1 40 ? 36.440 -25.464 -58.911 1.00 24.26 40 ARG B C 1
ATOM 6410 O O . ARG B 1 40 ? 35.528 -24.637 -58.930 1.00 24.02 40 ARG B O 1
ATOM 6418 N N . PHE B 1 41 ? 37.142 -25.804 -59.992 1.00 24.25 41 PHE B N 1
ATOM 6419 C CA . PHE B 1 41 ? 36.886 -25.227 -61.306 1.00 24.16 41 PHE B CA 1
ATOM 6420 C C . PHE B 1 41 ? 35.932 -26.093 -62.125 1.00 23.97 41 PHE B C 1
ATOM 6421 O O . PHE B 1 41 ? 36.046 -27.318 -62.138 1.00 24.03 41 PHE B O 1
ATOM 6429 N N . SER B 1 42 ? 34.980 -25.441 -62.787 1.00 23.73 42 SER B N 1
ATOM 6430 C CA . SER B 1 42 ? 34.025 -26.113 -63.663 1.00 23.56 42 SER B CA 1
ATOM 6431 C C . SER B 1 42 ? 33.568 -25.163 -64.762 1.00 23.57 42 SER B C 1
ATOM 6432 O O . SER B 1 42 ? 33.459 -23.948 -64.548 1.00 23.57 42 SER B O 1
ATOM 6435 N N . TRP B 1 43 ? 33.322 -25.724 -65.941 1.00 23.49 43 TRP B N 1
ATOM 6436 C CA . TRP B 1 43 ? 32.869 -24.958 -67.098 1.00 23.48 43 TRP B CA 1
ATOM 6437 C C . TRP B 1 43 ? 32.079 -25.866 -68.031 1.00 23.70 43 TRP B C 1
ATOM 6438 O O . TRP B 1 43 ? 32.380 -27.058 -68.155 1.00 23.31 43 TRP B O 1
ATOM 6449 N N . LEU B 1 44 ? 31.055 -25.310 -68.668 1.00 24.04 44 LEU B N 1
ATOM 6450 C CA . LEU B 1 44 ? 30.254 -26.077 -69.613 1.00 24.61 44 LEU B CA 1
ATOM 6451 C C . LEU B 1 44 ? 31.086 -26.447 -70.845 1.00 25.19 44 LEU B C 1
ATOM 6452 O O . LEU B 1 44 ? 31.885 -25.633 -71.322 1.00 24.95 44 LEU B O 1
ATOM 6457 N N . PRO B 1 45 ? 30.921 -27.687 -71.343 1.00 25.90 45 PRO B N 1
ATOM 6458 C CA . PRO B 1 45 ? 31.819 -28.207 -72.372 1.00 26.57 45 PRO B CA 1
ATOM 6459 C C . PRO B 1 45 ? 31.636 -27.548 -73.734 1.00 27.46 45 PRO B C 1
ATOM 6460 O O . PRO B 1 45 ? 30.585 -26.962 -74.018 1.00 27.39 45 PRO B O 1
ATOM 6464 N N . ASP B 1 46 ? 32.672 -27.655 -74.559 1.00 28.60 46 ASP B N 1
ATOM 6465 C CA . ASP B 1 46 ? 32.604 -27.272 -75.961 1.00 29.77 46 ASP B CA 1
ATOM 6466 C C . ASP B 1 46 ? 31.695 -28.257 -76.696 1.00 30.58 46 ASP B C 1
ATOM 6467 O O . ASP B 1 46 ? 31.393 -29.332 -76.178 1.00 30.57 46 ASP B O 1
ATOM 6472 N N . ILE B 1 47 ? 31.255 -27.879 -77.895 1.00 31.65 47 ILE B N 1
ATOM 6473 C CA . ILE B 1 47 ? 30.401 -28.732 -78.720 1.00 32.61 47 ILE B CA 1
ATOM 6474 C C . ILE B 1 47 ? 31.000 -30.131 -78.919 1.00 33.50 47 ILE B C 1
ATOM 6475 O O . ILE B 1 47 ? 30.276 -31.125 -78.955 1.00 33.72 47 ILE B O 1
ATOM 6480 N N . ASP B 1 48 ? 32.325 -30.197 -79.016 1.00 34.81 48 ASP B N 1
ATOM 6481 C CA . ASP B 1 48 ? 33.033 -31.449 -79.269 1.00 36.03 48 ASP B CA 1
ATOM 6482 C C . ASP B 1 48 ? 33.166 -32.309 -78.005 1.00 36.60 48 ASP B C 1
ATOM 6483 O O . ASP B 1 48 ? 33.657 -31.843 -76.970 1.00 36.86 48 ASP B O 1
ATOM 6488 N N . ASP B 1 49 ? 32.720 -33.562 -78.111 1.00 37.32 49 ASP B N 1
ATOM 6489 C CA . ASP B 1 49 ? 32.834 -34.548 -77.031 1.00 37.94 49 ASP B CA 1
ATOM 6490 C C . ASP B 1 49 ? 34.278 -34.905 -76.713 1.00 38.01 49 ASP B C 1
ATOM 6491 O O . ASP B 1 49 ? 34.637 -35.060 -75.548 1.00 38.42 49 ASP B O 1
ATOM 6496 N N . GLY B 1 50 ? 35.096 -35.051 -77.752 1.00 38.11 50 GLY B N 1
ATOM 6497 C CA . GLY B 1 50 ? 36.480 -35.498 -77.593 1.00 37.97 50 GLY B CA 1
ATOM 6498 C C . GLY B 1 50 ? 37.458 -34.414 -77.177 1.00 37.81 50 GLY B C 1
ATOM 6499 O O . GLY B 1 50 ? 38.676 -34.620 -77.227 1.00 37.94 50 GLY B O 1
ATOM 6500 N N . ALA B 1 51 ? 36.924 -33.266 -76.759 1.00 37.35 51 ALA B N 1
ATOM 6501 C CA . ALA B 1 51 ? 37.729 -32.086 -76.454 1.00 36.76 51 ALA B CA 1
ATOM 6502 C C . ALA B 1 51 ? 38.569 -32.245 -75.194 1.00 36.27 51 ALA B C 1
ATOM 6503 O O . ALA B 1 51 ? 38.138 -32.844 -74.205 1.00 36.32 51 ALA B O 1
ATOM 6505 N N . ARG B 1 52 ? 39.782 -31.710 -75.257 1.00 35.59 52 ARG B N 1
ATOM 6506 C CA . ARG B 1 52 ? 40.639 -31.590 -74.089 1.00 34.89 52 ARG B CA 1
ATOM 6507 C C . ARG B 1 52 ? 40.891 -30.107 -73.845 1.00 34.20 52 ARG B C 1
ATOM 6508 O O . ARG B 1 52 ? 40.807 -29.297 -74.772 1.00 33.89 52 ARG B O 1
ATOM 6516 N N . TYR B 1 53 ? 41.173 -29.752 -72.597 1.00 33.40 53 TYR B N 1
ATOM 6517 C CA . TYR B 1 53 ? 41.197 -28.349 -72.205 1.00 32.80 53 TYR B CA 1
ATOM 6518 C C . TYR B 1 53 ? 42.530 -27.893 -71.629 1.00 32.81 53 TYR B C 1
ATOM 6519 O O . TYR B 1 53 ? 43.348 -28.701 -71.177 1.00 32.56 53 TYR B O 1
ATOM 6528 N N . VAL B 1 54 ? 42.740 -26.585 -71.677 1.00 32.85 54 VAL B N 1
ATOM 6529 C CA . VAL B 1 54 ? 43.844 -25.953 -70.979 1.00 33.22 54 VAL B CA 1
ATOM 6530 C C . VAL B 1 54 ? 43.269 -24.846 -70.093 1.00 33.67 54 VAL B C 1
ATOM 6531 O O . VAL B 1 54 ? 42.475 -24.027 -70.559 1.00 33.54 54 VAL B O 1
ATOM 6535 N N . LEU B 1 55 ? 43.653 -24.863 -68.816 1.00 34.43 55 LEU B N 1
ATOM 6536 C CA . LEU B 1 55 ? 43.199 -23.884 -67.825 1.00 35.21 55 LEU B CA 1
ATOM 6537 C C . LEU B 1 55 ? 44.367 -23.020 -67.379 1.00 35.83 55 LEU B C 1
ATOM 6538 O O . LEU B 1 55 ? 45.436 -23.539 -67.052 1.00 35.97 55 LEU B O 1
ATOM 6543 N N . ARG B 1 56 ? 44.161 -21.708 -67.351 1.00 36.64 56 ARG B N 1
ATOM 6544 C CA . ARG B 1 56 ? 45.153 -20.807 -66.764 1.00 37.51 56 ARG B CA 1
ATOM 6545 C C . ARG B 1 56 ? 44.581 -19.911 -65.660 1.00 37.88 56 ARG B C 1
ATOM 6546 O O . ARG B 1 56 ? 43.455 -19.426 -65.761 1.00 37.73 56 ARG B O 1
ATOM 6554 N N . ILE B 1 57 ? 45.372 -19.730 -64.603 1.00 38.42 57 ILE B N 1
ATOM 6555 C CA . ILE B 1 57 ? 45.001 -18.920 -63.440 1.00 39.15 57 ILE B CA 1
ATOM 6556 C C . ILE B 1 57 ? 46.080 -17.866 -63.213 1.00 39.72 57 ILE B C 1
ATOM 6557 O O . ILE B 1 57 ? 47.269 -18.193 -63.165 1.00 39.81 57 ILE B O 1
ATOM 6562 N N . SER B 1 58 ? 45.669 -16.607 -63.073 1.00 40.48 58 SER B N 1
ATOM 6563 C CA . SER B 1 58 ? 46.621 -15.509 -62.912 1.00 41.29 58 SER B CA 1
ATOM 6564 C C . SER B 1 58 ? 46.103 -14.389 -62.019 1.00 41.82 58 SER B C 1
ATOM 6565 O O . SER B 1 58 ? 44.901 -14.112 -61.985 1.00 41.87 58 SER B O 1
ATOM 6568 N N A THR B 1 59 ? 47.022 -13.749 -61.300 0.50 42.21 59 THR B N 1
ATOM 6569 N N B THR B 1 59 ? 47.022 -13.755 -61.294 0.50 42.16 59 THR B N 1
ATOM 6570 C CA A THR B 1 59 ? 46.699 -12.576 -60.487 0.50 42.67 59 THR B CA 1
ATOM 6571 C CA B THR B 1 59 ? 46.715 -12.568 -60.493 0.50 42.56 59 THR B CA 1
ATOM 6572 C C A THR B 1 59 ? 46.615 -11.308 -61.352 0.50 42.97 59 THR B C 1
ATOM 6573 C C B THR B 1 59 ? 46.518 -11.349 -61.396 0.50 42.92 59 THR B C 1
ATOM 6574 O O A THR B 1 59 ? 46.105 -10.275 -60.912 0.50 43.00 59 THR B O 1
ATOM 6575 O O B THR B 1 59 ? 45.839 -10.387 -61.026 0.50 42.93 59 THR B O 1
ATOM 6582 N N . ASP B 1 60 ? 47.116 -11.412 -62.583 1.00 43.27 60 ASP B N 1
ATOM 6583 C CA . ASP B 1 60 ? 47.042 -10.343 -63.578 1.00 43.96 60 ASP B CA 1
ATOM 6584 C C . ASP B 1 60 ? 45.990 -10.681 -64.643 1.00 44.47 60 ASP B C 1
ATOM 6585 O O . ASP B 1 60 ? 46.076 -11.730 -65.289 1.00 44.42 60 ASP B O 1
ATOM 6590 N N . PRO B 1 61 ? 44.991 -9.792 -64.827 1.00 45.01 61 PRO B N 1
ATOM 6591 C CA . PRO B 1 61 ? 43.919 -9.973 -65.817 1.00 45.46 61 PRO B CA 1
ATOM 6592 C C . PRO B 1 61 ? 44.405 -10.064 -67.269 1.00 45.97 61 PRO B C 1
ATOM 6593 O O . PRO B 1 61 ? 43.615 -10.392 -68.160 1.00 45.99 61 PRO B O 1
ATOM 6597 N N . GLY B 1 62 ? 45.687 -9.773 -67.493 1.00 46.42 62 GLY B N 1
ATOM 6598 C CA . GLY B 1 62 ? 46.303 -9.885 -68.815 1.00 46.89 62 GLY B CA 1
ATOM 6599 C C . GLY B 1 62 ? 47.042 -11.195 -69.024 1.00 47.32 62 GLY B C 1
ATOM 6600 O O . GLY B 1 62 ? 47.533 -11.467 -70.125 1.00 47.41 62 GLY B O 1
ATOM 6601 N N . PHE B 1 63 ? 47.132 -11.995 -67.959 1.00 47.57 63 PHE B N 1
ATOM 6602 C CA . PHE B 1 63 ? 47.696 -13.354 -68.000 1.00 47.87 63 PHE B CA 1
ATOM 6603 C C . PHE B 1 63 ? 49.122 -13.433 -68.565 1.00 48.36 63 PHE B C 1
ATOM 6604 O O . PHE B 1 63 ? 49.441 -14.338 -69.344 1.00 48.38 63 PHE B O 1
ATOM 6612 N N . THR B 1 64 ? 49.974 -12.489 -68.167 1.00 48.96 64 THR B N 1
ATOM 6613 C CA . THR B 1 64 ? 51.378 -12.491 -68.586 1.00 49.51 64 THR B CA 1
ATOM 6614 C C . THR B 1 64 ? 52.076 -13.775 -68.127 1.00 49.77 64 THR B C 1
ATOM 6615 O O . THR B 1 64 ? 51.843 -14.250 -67.012 1.00 50.03 64 THR B O 1
ATOM 6619 N N . ASP B 1 65 ? 52.915 -14.330 -69.002 1.00 49.97 65 ASP B N 1
ATOM 6620 C CA . ASP B 1 65 ? 53.602 -15.611 -68.771 1.00 50.13 65 ASP B CA 1
ATOM 6621 C C . ASP B 1 65 ? 54.062 -15.824 -67.320 1.00 49.96 65 ASP B C 1
ATOM 6622 O O . ASP B 1 65 ? 53.835 -16.886 -66.738 1.00 49.89 65 ASP B O 1
ATOM 6627 N N . LYS B 1 66 ? 54.686 -14.799 -66.746 1.00 49.86 66 LYS B N 1
ATOM 6628 C CA . LYS B 1 66 ? 55.328 -14.889 -65.433 1.00 49.55 66 LYS B CA 1
ATOM 6629 C C . LYS B 1 66 ? 54.355 -15.004 -64.251 1.00 49.07 66 LYS B C 1
ATOM 6630 O O . LYS B 1 66 ? 54.661 -15.655 -63.250 1.00 49.01 66 LYS B O 1
ATOM 6636 N N . LYS B 1 67 ? 53.186 -14.381 -64.374 1.00 48.50 67 LYS B N 1
ATOM 6637 C CA . LYS B 1 67 ? 52.209 -14.352 -63.284 1.00 47.76 67 LYS B CA 1
ATOM 6638 C C . LYS B 1 67 ? 51.063 -15.362 -63.470 1.00 47.12 67 LYS B C 1
ATOM 6639 O O . LYS B 1 67 ? 49.977 -15.184 -62.911 1.00 47.06 67 LYS B O 1
ATOM 6645 N N . THR B 1 68 ? 51.314 -16.431 -64.228 1.00 46.06 68 THR B N 1
ATOM 6646 C CA . THR B 1 68 ? 50.239 -17.325 -64.667 1.00 45.07 68 THR B CA 1
ATOM 6647 C C . THR B 1 68 ? 50.535 -18.820 -64.491 1.00 44.35 68 THR B C 1
ATOM 6648 O O . THR B 1 68 ? 51.542 -19.333 -64.987 1.00 44.48 68 THR B O 1
ATOM 6652 N N . LEU B 1 69 ? 49.643 -19.509 -63.783 1.00 43.35 69 LEU B N 1
ATOM 6653 C CA . LEU B 1 69 ? 49.660 -20.965 -63.722 1.00 42.47 69 LEU B CA 1
ATOM 6654 C C . LEU B 1 69 ? 48.899 -21.519 -64.918 1.00 41.73 69 LEU B C 1
ATOM 6655 O O . LEU B 1 69 ? 47.838 -21.008 -65.271 1.00 41.64 69 LEU B O 1
ATOM 6660 N N . VAL B 1 70 ? 49.456 -22.553 -65.542 1.00 40.77 70 VAL B N 1
ATOM 6661 C CA . VAL B 1 70 ? 48.853 -23.182 -66.713 1.00 39.80 70 VAL B CA 1
ATOM 6662 C C . VAL B 1 70 ? 48.709 -24.677 -66.455 1.00 39.09 70 VAL B C 1
ATOM 6663 O O . VAL B 1 70 ? 49.683 -25.355 -66.116 1.00 39.06 70 VAL B O 1
ATOM 6667 N N . PHE B 1 71 ? 47.487 -25.180 -66.605 1.00 38.18 71 PHE B N 1
ATOM 6668 C CA . PHE B 1 71 ? 47.206 -26.605 -66.455 1.00 37.36 71 PHE B CA 1
ATOM 6669 C C . PHE B 1 71 ? 46.796 -27.159 -67.811 1.00 37.00 71 PHE B C 1
ATOM 6670 O O . PHE B 1 71 ? 45.707 -26.865 -68.315 1.00 36.89 71 PHE B O 1
ATOM 6678 N N . GLU B 1 72 ? 47.691 -27.950 -68.396 1.00 36.54 72 GLU B N 1
ATOM 6679 C CA . GLU B 1 72 ? 47.565 -28.406 -69.779 1.00 36.02 72 GLU B CA 1
ATOM 6680 C C . GLU B 1 72 ? 46.939 -29.791 -69.890 1.00 35.41 72 GLU B C 1
ATOM 6681 O O . GLU B 1 72 ? 46.957 -30.575 -68.935 1.00 35.19 72 GLU B O 1
ATOM 6687 N N . ASP B 1 73 ? 46.396 -30.074 -71.074 1.00 34.77 73 ASP B N 1
ATOM 6688 C CA . ASP B 1 73 ? 45.900 -31.405 -71.450 1.00 33.91 73 ASP B CA 1
ATOM 6689 C C . ASP B 1 73 ? 44.901 -31.995 -70.454 1.00 33.25 73 ASP B C 1
ATOM 6690 O O . ASP B 1 73 ? 45.001 -33.166 -70.073 1.00 33.36 73 ASP B O 1
ATOM 6695 N N . LEU B 1 74 ? 43.937 -31.177 -70.038 1.00 32.13 74 LEU B N 1
ATOM 6696 C CA . LEU B 1 74 ? 42.914 -31.617 -69.094 1.00 31.08 74 LEU B CA 1
ATOM 6697 C C . LEU B 1 74 ? 41.859 -32.459 -69.803 1.00 30.32 74 LEU B C 1
ATOM 6698 O O . LEU B 1 74 ? 41.345 -32.066 -70.851 1.00 30.38 74 LEU B O 1
ATOM 6703 N N . ALA B 1 75 ? 41.548 -33.616 -69.224 1.00 29.40 75 ALA B N 1
ATOM 6704 C CA . ALA B 1 75 ? 40.633 -34.581 -69.841 1.00 28.39 75 ALA B CA 1
ATOM 6705 C C . ALA B 1 75 ? 39.158 -34.184 -69.721 1.00 27.65 75 ALA B C 1
ATOM 6706 O O . ALA B 1 75 ? 38.326 -34.589 -70.538 1.00 27.20 75 ALA B O 1
ATOM 6708 N N . TRP B 1 76 ? 38.842 -33.389 -68.705 1.00 26.75 76 TRP B N 1
ATOM 6709 C CA . TRP B 1 76 ? 37.454 -33.053 -68.406 1.00 25.82 76 TRP B CA 1
ATOM 6710 C C . TRP B 1 76 ? 37.230 -31.561 -68.213 1.00 25.04 76 TRP B C 1
ATOM 6711 O O . TRP B 1 76 ? 38.173 -30.803 -68.012 1.00 24.82 76 TRP B O 1
ATOM 6722 N N . ASN B 1 77 ? 35.962 -31.164 -68.272 1.00 24.25 77 ASN B N 1
ATOM 6723 C CA . ASN B 1 77 ? 35.548 -29.777 -68.119 1.00 23.52 77 ASN B CA 1
ATOM 6724 C C . ASN B 1 77 ? 35.399 -29.346 -66.650 1.00 23.25 77 ASN B C 1
ATOM 6725 O O . ASN B 1 77 ? 34.613 -28.451 -66.328 1.00 23.26 77 ASN B O 1
ATOM 6730 N N . PHE B 1 78 ? 36.146 -30.001 -65.769 1.00 22.95 78 PHE B N 1
ATOM 6731 C CA . PHE B 1 78 ? 36.202 -29.641 -64.353 1.00 22.91 78 PHE B CA 1
ATOM 6732 C C . PHE B 1 78 ? 37.585 -29.980 -63.818 1.00 23.25 78 PHE B C 1
ATOM 6733 O O . PHE B 1 78 ? 38.220 -30.925 -64.294 1.00 23.48 78 PHE B O 1
ATOM 6741 N N . PHE B 1 79 ? 38.047 -29.215 -62.833 1.00 23.57 79 PHE B N 1
ATOM 6742 C CA . PHE B 1 79 ? 39.418 -29.350 -62.350 1.00 23.97 79 PHE B CA 1
ATOM 6743 C C . PHE B 1 79 ? 39.632 -28.792 -60.941 1.00 24.19 79 PHE B C 1
ATOM 6744 O O . PHE B 1 79 ? 39.165 -27.709 -60.621 1.00 23.91 79 PHE B O 1
ATOM 6752 N N . THR B 1 80 ? 40.340 -29.554 -60.109 1.00 24.92 80 THR B N 1
ATOM 6753 C CA . THR B 1 80 ? 40.851 -29.059 -58.832 1.00 25.45 80 THR B CA 1
ATOM 6754 C C . THR B 1 80 ? 42.380 -29.196 -58.819 1.00 25.96 80 THR B C 1
ATOM 6755 O O . THR B 1 80 ? 42.894 -30.311 -58.951 1.00 25.37 80 THR B O 1
ATOM 6759 N N . PRO B 1 81 ? 43.105 -28.063 -58.678 1.00 26.55 81 PRO B N 1
ATOM 6760 C CA . PRO B 1 81 ? 44.576 -28.036 -58.601 1.00 27.29 81 PRO B CA 1
ATOM 6761 C C . PRO B 1 81 ? 45.144 -28.794 -57.395 1.00 28.02 81 PRO B C 1
ATOM 6762 O O . PRO B 1 81 ? 44.426 -29.040 -56.423 1.00 27.86 81 PRO B O 1
ATOM 6766 N N . ASP B 1 82 ? 46.423 -29.164 -57.466 1.00 29.04 82 ASP B N 1
ATOM 6767 C CA . ASP B 1 82 ? 47.030 -30.005 -56.426 1.00 30.28 82 ASP B CA 1
ATOM 6768 C C . ASP B 1 82 ? 47.671 -29.255 -55.253 1.00 30.90 82 ASP B C 1
ATOM 6769 O O . ASP B 1 82 ? 48.256 -29.873 -54.359 1.00 30.89 82 ASP B O 1
ATOM 6774 N N . GLU B 1 83 ? 47.552 -27.929 -55.261 1.00 31.72 83 GLU B N 1
ATOM 6775 C CA . GLU B 1 83 ? 48.013 -27.113 -54.140 1.00 32.84 83 GLU B CA 1
ATOM 6776 C C . GLU B 1 83 ? 47.192 -25.840 -53.961 1.00 33.10 83 GLU B C 1
ATOM 6777 O O . GLU B 1 83 ? 46.680 -25.264 -54.930 1.00 32.92 83 GLU B O 1
ATOM 6783 N N . ALA B 1 84 ? 47.065 -25.424 -52.704 1.00 33.61 84 ALA B N 1
ATOM 6784 C CA . ALA B 1 84 ? 46.316 -24.232 -52.340 1.00 34.24 84 ALA B CA 1
ATOM 6785 C C . ALA B 1 84 ? 46.973 -22.988 -52.923 1.00 34.70 84 ALA B C 1
ATOM 6786 O O . ALA B 1 84 ? 48.193 -22.945 -53.092 1.00 35.07 84 ALA B O 1
ATOM 6788 N N . LEU B 1 85 ? 46.164 -21.984 -53.242 1.00 35.18 85 LEU B N 1
ATOM 6789 C CA . LEU B 1 85 ? 46.678 -20.720 -53.758 1.00 35.84 85 LEU B CA 1
ATOM 6790 C C . LEU B 1 85 ? 46.978 -19.742 -52.620 1.00 36.42 85 LEU B C 1
ATOM 6791 O O . LEU B 1 85 ? 46.277 -19.754 -51.602 1.00 36.39 85 LEU B O 1
ATOM 6796 N N . PRO B 1 86 ? 48.023 -18.898 -52.783 1.00 37.04 86 PRO B N 1
ATOM 6797 C CA . PRO B 1 86 ? 48.241 -17.787 -51.849 1.00 37.48 86 PRO B CA 1
ATOM 6798 C C . PRO B 1 86 ? 47.037 -16.853 -51.838 1.00 37.84 86 PRO B C 1
ATOM 6799 O O . PRO B 1 86 ? 46.273 -16.825 -52.806 1.00 38.18 86 PRO B O 1
ATOM 6803 N N . ASP B 1 87 ? 46.859 -16.105 -50.753 1.00 38.13 87 ASP B N 1
ATOM 6804 C CA . ASP B 1 87 ? 45.738 -15.173 -50.651 1.00 38.44 87 ASP B CA 1
ATOM 6805 C C . ASP B 1 87 ? 45.852 -14.066 -51.704 1.00 38.30 87 ASP B C 1
ATOM 6806 O O . ASP B 1 87 ? 46.954 -13.679 -52.090 1.00 38.41 87 ASP B O 1
ATOM 6811 N N . GLY B 1 88 ? 44.711 -13.571 -52.173 1.00 38.14 88 GLY B N 1
ATOM 6812 C CA . GLY B 1 88 ? 44.692 -12.522 -53.187 1.00 37.92 88 GLY B CA 1
ATOM 6813 C C . GLY B 1 88 ? 43.511 -12.604 -54.136 1.00 37.75 88 GLY B C 1
ATOM 6814 O O . GLY B 1 88 ? 42.601 -13.415 -53.942 1.00 37.75 88 GLY B O 1
ATOM 6815 N N . HIS B 1 89 ? 43.530 -11.749 -55.159 1.00 37.57 89 HIS B N 1
ATOM 6816 C CA . HIS B 1 89 ? 42.493 -11.722 -56.191 1.00 37.28 89 HIS B CA 1
ATOM 6817 C C . HIS B 1 89 ? 43.021 -12.312 -57.500 1.00 37.08 89 HIS B C 1
ATOM 6818 O O . HIS B 1 89 ? 44.076 -11.909 -58.004 1.00 37.14 89 HIS B O 1
ATOM 6825 N N . TYR B 1 90 ? 42.281 -13.273 -58.044 1.00 36.76 90 TYR B N 1
ATOM 6826 C CA . TYR B 1 90 ? 42.740 -14.042 -59.198 1.00 36.19 90 TYR B CA 1
ATOM 6827 C C . TYR B 1 90 ? 41.800 -13.934 -60.388 1.00 35.74 90 TYR B C 1
ATOM 6828 O O . TYR B 1 90 ? 40.652 -13.513 -60.247 1.00 35.57 90 TYR B O 1
ATOM 6837 N N . HIS B 1 91 ? 42.310 -14.321 -61.556 1.00 35.32 91 HIS B N 1
ATOM 6838 C CA . HIS B 1 91 ? 41.532 -14.412 -62.789 1.00 34.81 91 HIS B CA 1
ATOM 6839 C C . HIS B 1 91 ? 41.817 -15.749 -63.468 1.00 34.23 91 HIS B C 1
ATOM 6840 O O . HIS B 1 91 ? 42.904 -16.312 -63.316 1.00 34.21 91 HIS B O 1
ATOM 6847 N N . TRP B 1 92 ? 40.838 -16.257 -64.210 1.00 33.56 92 TRP B N 1
ATOM 6848 C CA . TRP B 1 92 ? 41.002 -17.525 -64.921 1.00 32.93 92 TRP B CA 1
ATOM 6849 C C . TRP B 1 92 ? 40.192 -17.586 -66.209 1.00 32.76 92 TRP B C 1
ATOM 6850 O O . TRP B 1 92 ? 39.129 -16.965 -66.327 1.00 32.59 92 TRP B O 1
ATOM 6861 N N . CYS B 1 93 ? 40.725 -18.339 -67.166 1.00 32.53 93 CYS B N 1
ATOM 6862 C CA . CYS B 1 93 ? 40.046 -18.635 -68.421 1.00 32.39 93 CYS B CA 1
ATOM 6863 C C . CYS B 1 93 ? 40.521 -19.992 -68.938 1.00 32.10 93 CYS B C 1
ATOM 6864 O O . CYS B 1 93 ? 41.515 -20.529 -68.455 1.00 31.84 93 CYS B O 1
ATOM 6867 N N . TYR B 1 94 ? 39.798 -20.547 -69.907 1.00 32.21 94 TYR B N 1
ATOM 6868 C CA . TYR B 1 94 ? 40.134 -21.852 -70.473 1.00 32.34 94 TYR B CA 1
ATOM 6869 C C . TYR B 1 94 ? 40.039 -21.820 -72.001 1.00 32.89 94 TYR B C 1
ATOM 6870 O O . TYR B 1 94 ? 39.430 -20.916 -72.578 1.00 32.86 94 TYR B O 1
ATOM 6879 N N . ALA B 1 95 ? 40.650 -22.809 -72.645 1.00 33.54 95 ALA B N 1
ATOM 6880 C CA . ALA B 1 95 ? 40.548 -22.977 -74.093 1.00 34.33 95 ALA B CA 1
ATOM 6881 C C . ALA B 1 95 ? 40.601 -24.460 -74.444 1.00 35.02 95 ALA B C 1
ATOM 6882 O O . ALA B 1 95 ? 40.849 -25.301 -73.578 1.00 34.97 95 ALA B O 1
ATOM 6884 N N . LEU B 1 96 ? 40.347 -24.775 -75.711 1.00 36.01 96 LEU B N 1
ATOM 6885 C CA . LEU B 1 96 ? 40.537 -26.130 -76.213 1.00 37.04 96 LEU B CA 1
ATOM 6886 C C . LEU B 1 96 ? 42.024 -26.389 -76.390 1.00 37.90 96 LEU B C 1
ATOM 6887 O O . LEU B 1 96 ? 42.772 -25.500 -76.795 1.00 37.80 96 LEU B O 1
ATOM 6892 N N . TRP B 1 97 ? 42.441 -27.610 -76.074 1.00 39.27 97 TRP B N 1
ATOM 6893 C CA . TRP B 1 97 ? 43.848 -27.988 -76.103 1.00 40.65 97 TRP B CA 1
ATOM 6894 C C . TRP B 1 97 ? 44.096 -29.096 -77.119 1.00 41.69 97 TRP B C 1
ATOM 6895 O O . TRP B 1 97 ? 43.500 -30.174 -77.039 1.00 41.76 97 TRP B O 1
ATOM 6906 N N . ASP B 1 98 ? 44.971 -28.807 -78.078 1.00 43.18 98 ASP B N 1
ATOM 6907 C CA . ASP B 1 98 ? 45.415 -29.788 -79.059 1.00 44.55 98 ASP B CA 1
ATOM 6908 C C . ASP B 1 98 ? 46.627 -30.530 -78.509 1.00 45.53 98 ASP B C 1
ATOM 6909 O O . ASP B 1 98 ? 47.693 -29.940 -78.310 1.00 45.74 98 ASP B O 1
ATOM 6914 N N . GLN B 1 99 ? 46.446 -31.827 -78.274 1.00 46.74 99 GLN B N 1
ATOM 6915 C CA . GLN B 1 99 ? 47.427 -32.661 -77.581 1.00 47.99 99 GLN B CA 1
ATOM 6916 C C . GLN B 1 99 ? 48.713 -32.907 -78.384 1.00 48.64 99 GLN B C 1
ATOM 6917 O O . GLN B 1 99 ? 49.816 -32.747 -77.854 1.00 48.91 99 GLN B O 1
ATOM 6923 N N . LYS B 1 100 ? 48.561 -33.288 -79.654 1.00 49.31 100 LYS B N 1
ATOM 6924 C CA . LYS B 1 100 ? 49.695 -33.628 -80.527 1.00 49.81 100 LYS B CA 1
ATOM 6925 C C . LYS B 1 100 ? 50.674 -32.468 -80.749 1.00 49.87 100 LYS B C 1
ATOM 6926 O O . LYS B 1 100 ? 51.887 -32.679 -80.817 1.00 50.19 100 LYS B O 1
ATOM 6932 N N . SER B 1 101 ? 50.145 -31.251 -80.862 1.00 49.75 101 SER B N 1
ATOM 6933 C CA . SER B 1 101 ? 50.978 -30.066 -81.049 1.00 49.58 101 SER B CA 1
ATOM 6934 C C . SER B 1 101 ? 51.282 -29.375 -79.719 1.00 49.34 101 SER B C 1
ATOM 6935 O O . SER B 1 101 ? 52.028 -28.392 -79.683 1.00 49.34 101 SER B O 1
ATOM 6938 N N . ALA B 1 102 ? 50.707 -29.905 -78.638 1.00 49.02 102 ALA B N 1
ATOM 6939 C CA . ALA B 1 102 ? 50.832 -29.332 -77.291 1.00 48.56 102 ALA B CA 1
ATOM 6940 C C . ALA B 1 102 ? 50.596 -27.819 -77.268 1.00 48.18 102 ALA B C 1
ATOM 6941 O O . ALA B 1 102 ? 51.441 -27.046 -76.802 1.00 48.16 102 ALA B O 1
ATOM 6943 N N . THR B 1 103 ? 49.434 -27.409 -77.775 1.00 47.65 103 THR B N 1
ATOM 6944 C CA . THR B 1 103 ? 49.060 -25.994 -77.836 1.00 47.09 103 THR B CA 1
ATOM 6945 C C . THR B 1 103 ? 47.540 -25.799 -77.741 1.00 46.61 103 THR B C 1
ATOM 6946 O O . THR B 1 103 ? 46.768 -26.745 -77.926 1.00 46.49 103 THR B O 1
ATOM 6950 N N . ALA B 1 104 ? 47.126 -24.569 -77.439 1.00 45.92 104 ALA B N 1
ATOM 6951 C CA . ALA B 1 104 ? 45.716 -24.194 -77.450 1.00 45.26 104 ALA B CA 1
ATOM 6952 C C . ALA B 1 104 ? 45.241 -23.991 -78.888 1.00 44.82 104 ALA B C 1
ATOM 6953 O O . ALA B 1 104 ? 45.818 -23.192 -79.629 1.00 44.86 104 ALA B O 1
ATOM 6955 N N . HIS B 1 105 ? 44.194 -24.711 -79.284 1.00 44.15 105 HIS B N 1
ATOM 6956 C CA . HIS B 1 105 ? 43.697 -24.615 -80.659 1.00 43.46 105 HIS B CA 1
ATOM 6957 C C . HIS B 1 105 ? 42.380 -23.842 -80.800 1.00 42.60 105 HIS B C 1
ATOM 6958 O O . HIS B 1 105 ? 41.753 -23.857 -81.866 1.00 42.72 105 HIS B O 1
ATOM 6965 N N . SER B 1 106 ? 41.963 -23.179 -79.724 1.00 41.36 106 SER B N 1
ATOM 6966 C CA . SER B 1 106 ? 40.804 -22.293 -79.767 1.00 40.04 106 SER B CA 1
ATOM 6967 C C . SER B 1 106 ? 41.127 -20.973 -79.086 1.00 39.23 106 SER B C 1
ATOM 6968 O O . SER B 1 106 ? 42.150 -20.847 -78.408 1.00 39.05 106 SER B O 1
ATOM 6971 N N . ASN B 1 107 ? 40.252 -19.992 -79.282 1.00 38.16 107 ASN B N 1
ATOM 6972 C CA . ASN B 1 107 ? 40.297 -18.753 -78.521 1.00 37.16 107 ASN B CA 1
ATOM 6973 C C . ASN B 1 107 ? 40.033 -19.029 -77.039 1.00 36.56 107 ASN B C 1
ATOM 6974 O O . ASN B 1 107 ? 39.395 -20.031 -76.678 1.00 36.23 107 ASN B O 1
ATOM 6979 N N . TRP B 1 108 ? 40.531 -18.135 -76.189 1.00 35.58 108 TRP B N 1
ATOM 6980 C CA . TRP B 1 108 ? 40.320 -18.240 -74.754 1.00 34.56 108 TRP B CA 1
ATOM 6981 C C . TRP B 1 108 ? 38.893 -17.851 -74.384 1.00 33.92 108 TRP B C 1
ATOM 6982 O O . TRP B 1 108 ? 38.264 -17.028 -75.054 1.00 33.67 108 TRP B O 1
ATOM 6993 N N . SER B 1 109 ? 38.385 -18.483 -73.330 1.00 33.22 109 SER B N 1
ATOM 6994 C CA . SER B 1 109 ? 37.044 -18.224 -72.828 1.00 32.81 109 SER B CA 1
ATOM 6995 C C . SER B 1 109 ? 36.937 -16.845 -72.188 1.00 32.78 109 SER B C 1
ATOM 6996 O O . SER B 1 109 ? 37.939 -16.143 -72.029 1.00 32.72 109 SER B O 1
ATOM 6999 N N . THR B 1 110 ? 35.712 -16.476 -71.821 1.00 32.84 110 THR B N 1
ATOM 7000 C CA . THR B 1 110 ? 35.456 -15.330 -70.955 1.00 33.06 110 THR B CA 1
ATOM 7001 C C . THR B 1 110 ? 36.322 -15.454 -69.705 1.00 32.88 110 THR B C 1
ATOM 7002 O O . THR B 1 110 ? 36.477 -16.547 -69.151 1.00 32.81 110 THR B O 1
ATOM 7006 N N . VAL B 1 111 ? 36.901 -14.331 -69.289 1.00 32.97 111 VAL B N 1
ATOM 7007 C CA . VAL B 1 111 ? 37.709 -14.266 -68.072 1.00 32.85 111 VAL B CA 1
ATOM 7008 C C . VAL B 1 111 ? 36.796 -14.084 -66.859 1.00 32.81 111 VAL B C 1
ATOM 7009 O O . VAL B 1 111 ? 35.903 -13.232 -66.860 1.00 32.53 111 VAL B O 1
ATOM 7013 N N . ARG B 1 112 ? 37.021 -14.909 -65.840 1.00 32.94 112 ARG B N 1
ATOM 7014 C CA . ARG B 1 112 ? 36.274 -14.845 -64.584 1.00 33.00 112 ARG B CA 1
ATOM 7015 C C . ARG B 1 112 ? 37.233 -14.678 -63.403 1.00 33.26 112 ARG B C 1
ATOM 7016 O O . ARG B 1 112 ? 38.391 -15.086 -63.473 1.00 33.35 112 ARG B O 1
ATOM 7024 N N . SER B 1 113 ? 36.746 -14.075 -62.324 1.00 33.73 113 SER B N 1
ATOM 7025 C CA . SER B 1 113 ? 37.611 -13.678 -61.215 1.00 34.11 113 SER B CA 1
ATOM 7026 C C . SER B 1 113 ? 37.128 -14.187 -59.863 1.00 34.23 113 SER B C 1
ATOM 7027 O O . SER B 1 113 ? 35.938 -14.415 -59.664 1.00 34.35 113 SER B O 1
ATOM 7030 N N . PHE B 1 114 ? 38.064 -14.367 -58.936 1.00 34.42 114 PHE B N 1
ATOM 7031 C CA . PHE B 1 114 ? 37.743 -14.864 -57.605 1.00 34.58 114 PHE B CA 1
ATOM 7032 C C . PHE B 1 114 ? 38.747 -14.400 -56.549 1.00 34.89 114 PHE B C 1
ATOM 7033 O O . PHE B 1 114 ? 39.882 -14.044 -56.871 1.00 34.87 114 PHE B O 1
ATOM 7041 N N . GLU B 1 115 ? 38.317 -14.408 -55.290 1.00 35.39 115 GLU B N 1
ATOM 7042 C CA . GLU B 1 115 ? 39.184 -14.065 -54.169 1.00 35.93 115 GLU B CA 1
ATOM 7043 C C . GLU B 1 115 ? 39.585 -15.314 -53.383 1.00 35.90 115 GLU B C 1
ATOM 7044 O O . GLU B 1 115 ? 38.773 -16.221 -53.186 1.00 35.59 115 GLU B O 1
ATOM 7050 N N . ILE B 1 116 ? 40.846 -15.347 -52.953 1.00 36.11 116 ILE B N 1
ATOM 7051 C CA . ILE B 1 116 ? 41.342 -16.348 -52.012 1.00 36.19 116 ILE B CA 1
ATOM 7052 C C . ILE B 1 116 ? 41.754 -15.661 -50.702 1.00 36.55 116 ILE B C 1
ATOM 7053 O O . ILE B 1 116 ? 42.522 -14.694 -50.715 1.00 36.57 116 ILE B O 1
ATOM 7058 N N . SER B 1 117 ? 41.231 -16.157 -49.582 1.00 36.78 117 SER B N 1
ATOM 7059 C CA . SER B 1 117 ? 41.661 -15.706 -48.259 1.00 37.02 117 SER B CA 1
ATOM 7060 C C . SER B 1 117 ? 42.221 -16.856 -47.416 1.00 37.21 117 SER B C 1
ATOM 7061 O O . SER B 1 117 ? 42.008 -18.039 -47.730 1.00 37.24 117 SER B O 1
ATOM 7064 N N . GLU B 1 118 ? 42.931 -16.495 -46.346 1.00 37.09 118 GLU B N 1
ATOM 7065 C CA . GLU B 1 118 ? 43.483 -17.455 -45.386 1.00 37.11 118 GLU B CA 1
ATOM 7066 C C . GLU B 1 118 ? 42.377 -18.321 -44.772 1.00 36.82 118 GLU B C 1
ATOM 7067 O O . GLU B 1 118 ? 42.601 -19.500 -44.474 1.00 36.86 118 GLU B O 1
ATOM 7073 N N . ALA B 1 119 ? 41.190 -17.731 -44.607 1.00 36.22 119 ALA B N 1
ATOM 7074 C CA . ALA B 1 119 ? 40.040 -18.387 -43.974 1.00 35.94 119 ALA B CA 1
ATOM 7075 C C . ALA B 1 119 ? 39.444 -19.574 -44.754 1.00 35.73 119 ALA B C 1
ATOM 7076 O O . ALA B 1 119 ? 38.749 -20.414 -44.171 1.00 35.73 119 ALA B O 1
ATOM 7078 N N . LEU B 1 120 ? 39.700 -19.640 -46.059 1.00 35.27 120 LEU B N 1
ATOM 7079 C CA . LEU B 1 120 ? 39.244 -20.770 -46.869 1.00 34.83 120 LEU B CA 1
ATOM 7080 C C . LEU B 1 120 ? 39.988 -22.047 -46.481 1.00 34.70 120 LEU B C 1
ATOM 7081 O O . LEU B 1 120 ? 41.218 -22.037 -46.367 1.00 34.66 120 LEU B O 1
ATOM 7086 N N . PRO B 1 121 ? 39.244 -23.146 -46.251 1.00 34.46 121 PRO B N 1
ATOM 7087 C CA . PRO B 1 121 ? 39.878 -24.433 -45.978 1.00 34.38 121 PRO B CA 1
ATOM 7088 C C . PRO B 1 121 ? 40.798 -24.850 -47.126 1.00 34.28 121 PRO B C 1
ATOM 7089 O O . PRO B 1 121 ? 40.410 -24.745 -48.296 1.00 34.36 121 PRO B O 1
ATOM 7093 N N . LYS B 1 122 ? 42.007 -25.299 -46.790 1.00 33.87 122 LYS B N 1
ATOM 7094 C CA . LYS B 1 122 ? 42.981 -25.729 -47.796 1.00 33.61 122 LYS B CA 1
ATOM 7095 C C . LYS B 1 122 ? 42.818 -27.213 -48.098 1.00 33.25 122 LYS B C 1
ATOM 7096 O O . LYS B 1 122 ? 43.320 -28.071 -47.370 1.00 33.39 122 LYS B O 1
ATOM 7102 N N . THR B 1 123 ? 42.110 -27.502 -49.186 1.00 32.72 123 THR B N 1
ATOM 7103 C CA . THR B 1 123 ? 41.730 -28.867 -49.541 1.00 32.02 123 THR B CA 1
ATOM 7104 C C . THR B 1 123 ? 42.206 -29.224 -50.950 1.00 31.90 123 THR B C 1
ATOM 7105 O O . THR B 1 123 ? 41.376 -29.448 -51.837 1.00 32.07 123 THR B O 1
ATOM 7109 N N . PRO B 1 124 ? 43.540 -29.281 -51.168 1.00 31.66 124 PRO B N 1
ATOM 7110 C CA . PRO B 1 124 ? 44.006 -29.564 -52.525 1.00 31.31 124 PRO B CA 1
ATOM 7111 C C . PRO B 1 124 ? 43.762 -31.012 -52.927 1.00 31.09 124 PRO B C 1
ATOM 7112 O O . PRO B 1 124 ? 43.655 -31.887 -52.063 1.00 31.10 124 PRO B O 1
ATOM 7116 N N . LEU B 1 125 ? 43.649 -31.247 -54.231 1.00 30.80 125 LEU B N 1
ATOM 7117 C CA . LEU B 1 125 ? 43.527 -32.597 -54.770 1.00 30.57 125 LEU B CA 1
ATOM 7118 C C . LEU B 1 125 ? 44.858 -33.039 -55.383 1.00 30.78 125 LEU B C 1
ATOM 7119 O O . LEU B 1 125 ? 45.301 -32.457 -56.377 1.00 30.66 125 LEU B O 1
ATOM 7124 N N . PRO B 1 126 ? 45.505 -34.064 -54.793 1.00 31.11 126 PRO B N 1
ATOM 7125 C CA . PRO B 1 126 ? 46.722 -34.604 -55.400 1.00 31.50 126 PRO B CA 1
ATOM 7126 C C . PRO B 1 126 ? 46.472 -35.009 -56.854 1.00 31.88 126 PRO B C 1
ATOM 7127 O O . PRO B 1 126 ? 45.463 -35.653 -57.152 1.00 32.01 126 PRO B O 1
ATOM 7131 N N . GLY B 1 127 ? 47.373 -34.604 -57.746 1.00 32.14 127 GLY B N 1
ATOM 7132 C CA . GLY B 1 127 ? 47.261 -34.906 -59.173 1.00 32.16 127 GLY B CA 1
ATOM 7133 C C . GLY B 1 127 ? 47.347 -36.389 -59.481 1.00 32.38 127 GLY B C 1
ATOM 7134 O O . GLY B 1 127 ? 47.671 -37.201 -58.607 1.00 32.21 127 GLY B O 1
ATOM 7135 N N . ARG B 1 128 ? 47.061 -36.732 -60.736 1.00 32.50 128 ARG B N 1
ATOM 7136 C CA . ARG B 1 128 ? 47.022 -38.118 -61.193 1.00 32.91 128 ARG B CA 1
ATOM 7137 C C . ARG B 1 128 ? 48.320 -38.886 -60.910 1.00 33.03 128 ARG B C 1
ATOM 7138 O O . ARG B 1 128 ? 48.269 -40.032 -60.472 1.00 32.89 128 ARG B O 1
ATOM 7146 N N . SER B 1 129 ? 49.467 -38.243 -61.131 1.00 33.41 129 SER B N 1
ATOM 7147 C CA . SER B 1 129 ? 50.772 -38.867 -60.873 1.00 33.76 129 SER B CA 1
ATOM 7148 C C . SER B 1 129 ? 50.908 -39.315 -59.427 1.00 33.67 129 SER B C 1
ATOM 7149 O O . SER B 1 129 ? 51.202 -40.485 -59.158 1.00 33.84 129 SER B O 1
ATOM 7152 N N . ALA B 1 130 ? 50.679 -38.381 -58.504 1.00 33.65 130 ALA B N 1
ATOM 7153 C CA . ALA B 1 130 ? 50.779 -38.648 -57.070 1.00 33.62 130 ALA B CA 1
ATOM 7154 C C . ALA B 1 130 ? 49.788 -39.708 -56.605 1.00 33.59 130 ALA B C 1
ATOM 7155 O O . ALA B 1 130 ? 50.116 -40.540 -55.763 1.00 33.75 130 ALA B O 1
ATOM 7157 N N . ARG B 1 131 ? 48.581 -39.676 -57.162 1.00 33.88 131 ARG B N 1
ATOM 7158 C CA . ARG B 1 131 ? 47.541 -40.654 -56.833 1.00 33.90 131 ARG B CA 1
ATOM 7159 C C . ARG B 1 131 ? 47.894 -42.065 -57.305 1.00 34.13 131 ARG B C 1
ATOM 7160 O O . ARG B 1 131 ? 47.641 -43.044 -56.597 1.00 33.99 131 ARG B O 1
ATOM 7168 N N . HIS B 1 132 ? 48.483 -42.165 -58.497 1.00 34.49 132 HIS B N 1
ATOM 7169 C CA . HIS B 1 132 ? 48.874 -43.462 -59.049 1.00 35.05 132 HIS B CA 1
ATOM 7170 C C . HIS B 1 132 ? 50.059 -44.067 -58.286 1.00 34.97 132 HIS B C 1
ATOM 7171 O O . HIS B 1 132 ? 50.141 -45.283 -58.133 1.00 35.05 132 HIS B O 1
ATOM 7178 N N . ALA B 1 133 ? 50.947 -43.207 -57.789 1.00 34.98 133 ALA B N 1
ATOM 7179 C CA . ALA B 1 133 ? 52.096 -43.634 -56.983 1.00 34.87 133 ALA B CA 1
ATOM 7180 C C . ALA B 1 133 ? 51.705 -44.105 -55.578 1.00 34.97 133 ALA B C 1
ATOM 7181 O O . ALA B 1 133 ? 52.366 -44.975 -55.008 1.00 34.85 133 ALA B O 1
ATOM 7183 N N . ALA B 1 134 ? 50.635 -43.535 -55.024 1.00 35.20 134 ALA B N 1
ATOM 7184 C CA . ALA B 1 134 ? 50.134 -43.936 -53.700 1.00 35.45 134 ALA B CA 1
ATOM 7185 C C . ALA B 1 134 ? 49.440 -45.300 -53.720 1.00 35.75 134 ALA B C 1
ATOM 7186 O O . ALA B 1 134 ? 49.392 -46.001 -52.702 1.00 35.73 134 ALA B O 1
ATOM 7188 N N . ALA B 1 135 ? 48.904 -45.669 -54.880 1.00 36.16 135 ALA B N 1
ATOM 7189 C CA . ALA B 1 135 ? 48.188 -46.931 -55.046 1.00 36.62 135 ALA B CA 1
ATOM 7190 C C . ALA B 1 135 ? 49.142 -48.116 -55.176 1.00 37.01 135 ALA B C 1
ATOM 7191 O O . ALA B 1 135 ? 49.947 -48.173 -56.118 1.00 37.46 135 ALA B O 1
ATOM 7193 N N A GLN B 1 136 ? 49.041 -49.049 -54.231 0.50 36.98 136 GLN B N 1
ATOM 7194 N N B GLN B 1 136 ? 49.073 -49.055 -54.237 0.50 37.09 136 GLN B N 1
ATOM 7195 C CA A GLN B 1 136 ? 49.790 -50.305 -54.277 0.50 36.92 136 GLN B CA 1
ATOM 7196 C CA B GLN B 1 136 ? 49.897 -50.261 -54.334 0.50 37.15 136 GLN B CA 1
ATOM 7197 C C A GLN B 1 136 ? 49.244 -51.214 -55.381 0.50 36.98 136 GLN B C 1
ATOM 7198 C C B GLN B 1 136 ? 49.249 -51.306 -55.246 0.50 37.10 136 GLN B C 1
ATOM 7199 O O A GLN B 1 136 ? 48.074 -51.106 -55.758 0.50 36.95 136 GLN B O 1
ATOM 7200 O O B GLN B 1 136 ? 48.023 -51.384 -55.350 0.50 37.04 136 GLN B O 1
ATOM 7211 N N . THR B 1 137 ? 50.094 -52.098 -55.900 1.00 37.08 137 THR B N 1
ATOM 7212 C CA . THR B 1 137 ? 49.664 -53.052 -56.930 1.00 36.90 137 THR B CA 1
ATOM 7213 C C . THR B 1 137 ? 49.302 -54.429 -56.380 1.00 36.41 137 THR B C 1
ATOM 7214 O O . THR B 1 137 ? 48.769 -55.266 -57.107 1.00 36.51 137 THR B O 1
ATOM 7218 N N . SER B 1 138 ? 49.570 -54.658 -55.098 1.00 35.76 138 SER B N 1
ATOM 7219 C CA . SER B 1 138 ? 49.233 -55.935 -54.472 1.00 35.44 138 SER B CA 1
ATOM 7220 C C . SER B 1 138 ? 47.743 -56.036 -54.133 1.00 35.02 138 SER B C 1
ATOM 7221 O O . SER B 1 138 ? 47.004 -55.060 -54.246 1.00 34.95 138 SER B O 1
ATOM 7224 N N . HIS B 1 139 ? 47.317 -57.227 -53.727 1.00 34.54 139 HIS B N 1
ATOM 7225 C CA . HIS B 1 139 ? 45.953 -57.475 -53.278 1.00 34.22 139 HIS B CA 1
ATOM 7226 C C . HIS B 1 139 ? 45.973 -58.053 -51.857 1.00 33.94 139 HIS B C 1
ATOM 7227 O O . HIS B 1 139 ? 46.901 -58.782 -51.506 1.00 34.27 139 HIS B O 1
ATOM 7234 N N . PRO B 1 140 ? 44.949 -57.745 -51.034 1.00 33.54 140 PRO B N 1
ATOM 7235 C CA . PRO B 1 140 ? 43.749 -56.952 -51.326 1.00 33.06 140 PRO B CA 1
ATOM 7236 C C . PRO B 1 140 ? 43.999 -55.446 -51.326 1.00 32.47 140 PRO B C 1
ATOM 7237 O O . PRO B 1 140 ? 45.062 -54.996 -50.905 1.00 32.50 140 PRO B O 1
ATOM 7241 N N . ARG B 1 141 ? 43.015 -54.689 -51.814 1.00 31.88 141 ARG B N 1
ATOM 7242 C CA . ARG B 1 141 ? 43.086 -53.227 -51.902 1.00 31.07 141 ARG B CA 1
ATOM 7243 C C . ARG B 1 141 ? 41.841 -52.590 -51.272 1.00 30.50 141 ARG B C 1
ATOM 7244 O O . ARG B 1 141 ? 41.889 -51.460 -50.782 1.00 30.45 141 ARG B O 1
ATOM 7252 N N . LEU B 1 142 ? 40.734 -53.328 -51.298 1.00 29.77 142 LEU B N 1
ATOM 7253 C CA . LEU B 1 142 ? 39.459 -52.852 -50.784 1.00 29.12 142 LEU B CA 1
ATOM 7254 C C . LEU B 1 142 ? 39.388 -53.003 -49.265 1.00 29.27 142 LEU B C 1
ATOM 7255 O O . LEU B 1 142 ? 39.473 -54.116 -48.738 1.00 28.93 142 LEU B O 1
ATOM 7260 N N . TRP B 1 143 ? 39.213 -51.866 -48.585 1.00 29.25 143 TRP B N 1
ATOM 7261 C CA . TRP B 1 143 ? 39.279 -51.751 -47.120 1.00 29.32 143 TRP B CA 1
ATOM 7262 C C . TRP B 1 143 ? 40.697 -51.976 -46.575 1.00 29.69 143 TRP B C 1
ATOM 7263 O O . TRP B 1 143 ? 41.341 -51.024 -46.124 1.00 29.61 143 TRP B O 1
ATOM 7274 N N . LEU B 1 144 ? 41.184 -53.216 -46.624 1.00 30.04 144 LEU B N 1
ATOM 7275 C CA . LEU B 1 144 ? 42.536 -53.524 -46.145 1.00 30.57 144 LEU B CA 1
ATOM 7276 C C . LEU B 1 144 ? 43.516 -53.761 -47.287 1.00 31.01 144 LEU B C 1
ATOM 7277 O O . LEU B 1 144 ? 43.177 -54.406 -48.282 1.00 30.98 144 LEU B O 1
ATOM 7282 N N . ASN B 1 145 ? 44.727 -53.230 -47.139 1.00 31.67 145 ASN B N 1
ATOM 7283 C CA . ASN B 1 145 ? 45.839 -53.606 -48.007 1.00 32.37 145 ASN B CA 1
ATOM 7284 C C . ASN B 1 145 ? 46.510 -54.883 -47.480 1.00 33.10 145 ASN B C 1
ATOM 7285 O O . ASN B 1 145 ? 46.076 -55.435 -46.462 1.00 32.88 145 ASN B O 1
ATOM 7290 N N . SER B 1 146 ? 47.558 -55.349 -48.162 1.00 34.14 146 SER B N 1
ATOM 7291 C CA . SER B 1 146 ? 48.247 -56.592 -47.769 1.00 35.08 146 SER B CA 1
ATOM 7292 C C . SER B 1 146 ? 48.920 -56.539 -46.385 1.00 35.38 146 SER B C 1
ATOM 7293 O O . SER B 1 146 ? 48.852 -57.513 -45.637 1.00 35.66 146 SER B O 1
ATOM 7296 N N . GLU B 1 147 ? 49.548 -55.410 -46.047 1.00 35.93 147 GLU B N 1
ATOM 7297 C CA . GLU B 1 147 ? 50.116 -55.194 -44.706 1.00 36.51 147 GLU B CA 1
ATOM 7298 C C . GLU B 1 147 ? 49.053 -55.308 -43.613 1.00 36.44 147 GLU B C 1
ATOM 7299 O O . GLU B 1 147 ? 49.217 -56.061 -42.646 1.00 36.55 147 GLU B O 1
ATOM 7305 N N . GLN B 1 148 ? 47.973 -54.542 -43.775 1.00 36.25 148 GLN B N 1
ATOM 7306 C CA . GLN B 1 148 ? 46.906 -54.443 -42.781 1.00 36.05 148 GLN B CA 1
ATOM 7307 C C . GLN B 1 148 ? 46.223 -55.786 -42.542 1.00 36.03 148 GLN B C 1
ATOM 7308 O O . GLN B 1 148 ? 45.870 -56.116 -41.405 1.00 35.76 148 GLN B O 1
ATOM 7314 N N . LEU B 1 149 ? 46.046 -56.553 -43.618 1.00 35.96 149 LEU B N 1
ATOM 7315 C CA . LEU B 1 149 ? 45.454 -57.883 -43.536 1.00 36.15 149 LEU B CA 1
ATOM 7316 C C . LEU B 1 149 ? 46.313 -58.826 -42.691 1.00 36.31 149 LEU B C 1
ATOM 7317 O O . LEU B 1 149 ? 45.782 -59.620 -41.913 1.00 36.18 149 LEU B O 1
ATOM 7322 N N . SER B 1 150 ? 47.633 -58.728 -42.854 1.00 36.64 150 SER B N 1
ATOM 7323 C CA . SER B 1 150 ? 48.579 -59.569 -42.121 1.00 37.14 150 SER B CA 1
ATOM 7324 C C . SER B 1 150 ? 48.496 -59.282 -40.623 1.00 37.35 150 SER B C 1
ATOM 7325 O O . SER B 1 150 ? 48.374 -60.209 -39.808 1.00 37.4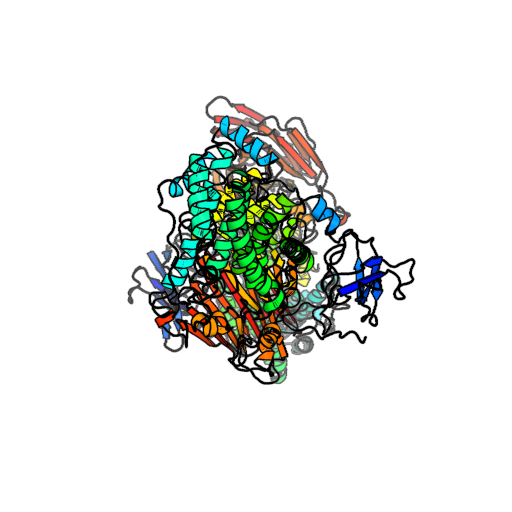9 150 SER B O 1
ATOM 7328 N N . ALA B 1 151 ? 48.537 -57.996 -40.275 1.00 37.51 151 ALA B N 1
ATOM 7329 C CA . ALA B 1 151 ? 48.404 -57.544 -38.888 1.00 37.66 151 ALA B CA 1
ATOM 7330 C C . ALA B 1 151 ? 47.067 -57.966 -38.273 1.00 37.78 151 ALA B C 1
ATOM 7331 O O . ALA B 1 151 ? 47.021 -58.396 -37.119 1.00 37.94 151 ALA B O 1
ATOM 7333 N N . PHE B 1 152 ? 45.990 -57.855 -39.048 1.00 37.71 152 PHE B N 1
ATOM 7334 C CA . PHE B 1 152 ? 44.657 -58.226 -38.572 1.00 38.10 152 PHE B CA 1
ATOM 7335 C C . PHE B 1 152 ? 44.530 -59.737 -38.361 1.00 38.18 152 PHE B C 1
ATOM 7336 O O . PHE B 1 152 ? 43.918 -60.183 -37.385 1.00 38.04 152 PHE B O 1
ATOM 7344 N N . ALA B 1 153 ? 45.107 -60.510 -39.282 1.00 38.22 153 ALA B N 1
ATOM 7345 C CA . ALA B 1 153 ? 45.108 -61.971 -39.199 1.00 38.45 153 ALA B CA 1
ATOM 7346 C C . ALA B 1 153 ? 45.938 -62.474 -38.012 1.00 38.61 153 ALA B C 1
ATOM 7347 O O . ALA B 1 153 ? 45.522 -63.400 -37.313 1.00 38.69 153 ALA B O 1
ATOM 7349 N N . ASP B 1 154 ? 47.098 -61.856 -37.788 1.00 39.01 154 ASP B N 1
ATOM 7350 C CA . ASP B 1 154 ? 47.965 -62.205 -36.653 1.00 39.59 154 ASP B CA 1
ATOM 7351 C C . ASP B 1 154 ? 47.289 -61.929 -35.309 1.00 39.76 154 ASP B C 1
ATOM 7352 O O . ASP B 1 154 ? 47.343 -62.753 -34.393 1.00 39.85 154 ASP B O 1
ATOM 7357 N N . ALA B 1 155 ? 46.640 -60.771 -35.213 1.00 39.98 155 ALA B N 1
ATOM 7358 C CA . ALA B 1 155 ? 45.920 -60.371 -34.012 1.00 40.10 155 ALA B CA 1
ATOM 7359 C C . ALA B 1 155 ? 44.731 -61.289 -33.720 1.00 40.32 155 ALA B C 1
ATOM 7360 O O . ALA B 1 155 ? 44.528 -61.702 -32.574 1.00 40.29 155 ALA B O 1
ATOM 7362 N N . VAL B 1 156 ? 43.962 -61.614 -34.760 1.00 40.65 156 VAL B N 1
ATOM 7363 C CA . VAL B 1 156 ? 42.807 -62.519 -34.650 1.00 41.08 156 VAL B CA 1
ATOM 7364 C C . VAL B 1 156 ? 43.207 -63.950 -34.237 1.00 41.30 156 VAL B C 1
ATOM 7365 O O . VAL B 1 156 ? 42.456 -64.634 -33.536 1.00 41.27 156 VAL B O 1
ATOM 7369 N N . ALA B 1 157 ? 44.390 -64.385 -34.667 1.00 41.84 157 ALA B N 1
ATOM 7370 C CA . ALA B 1 157 ? 44.936 -65.689 -34.278 1.00 42.38 157 ALA B CA 1
ATOM 7371 C C . ALA B 1 157 ? 45.161 -65.786 -32.764 1.00 42.89 157 ALA B C 1
ATOM 7372 O O . ALA B 1 157 ? 44.913 -66.833 -32.155 1.00 42.97 157 ALA B O 1
ATOM 7374 N N . LYS B 1 158 ? 45.618 -64.685 -32.169 1.00 43.40 158 LYS B N 1
ATOM 7375 C CA . LYS B 1 158 ? 45.872 -64.610 -30.727 1.00 43.99 158 LYS B CA 1
ATOM 7376 C C . LYS B 1 158 ? 44.595 -64.339 -29.925 1.00 44.34 158 LYS B C 1
ATOM 7377 O O . LYS B 1 158 ? 44.353 -64.981 -28.898 1.00 44.35 158 LYS B O 1
ATOM 7383 N N . ASP B 1 159 ? 43.787 -63.392 -30.401 1.00 44.77 159 ASP B N 1
ATOM 7384 C CA . ASP B 1 159 ? 42.501 -63.074 -29.782 1.00 45.28 159 ASP B CA 1
ATOM 7385 C C . ASP B 1 159 ? 41.425 -62.884 -30.856 1.00 45.58 159 ASP B C 1
ATOM 7386 O O . ASP B 1 159 ? 41.433 -61.874 -31.569 1.00 45.48 159 ASP B O 1
ATOM 7391 N N . PRO B 1 160 ? 40.498 -63.858 -30.975 1.00 45.94 160 PRO B N 1
ATOM 7392 C CA . PRO B 1 160 ? 39.412 -63.801 -31.968 1.00 46.17 160 PRO B CA 1
ATOM 7393 C C . PRO B 1 160 ? 38.394 -62.676 -31.737 1.00 46.36 160 PRO B C 1
ATOM 7394 O O . PRO B 1 160 ? 37.495 -62.489 -32.559 1.00 46.48 160 PRO B O 1
ATOM 7398 N N . ASN B 1 161 ? 38.536 -61.941 -30.633 1.00 46.51 161 ASN B N 1
ATOM 7399 C CA . ASN B 1 161 ? 37.667 -60.801 -30.327 1.00 46.46 161 ASN B CA 1
ATOM 7400 C C . ASN B 1 161 ? 38.231 -59.458 -30.816 1.00 46.46 161 ASN B C 1
ATOM 7401 O O . ASN B 1 161 ? 37.579 -58.417 -30.669 1.00 46.45 161 ASN B O 1
ATOM 7406 N N . HIS B 1 162 ? 39.436 -59.494 -31.393 1.00 46.34 162 HIS B N 1
ATOM 7407 C CA . HIS B 1 162 ? 40.108 -58.307 -31.947 1.00 46.37 162 HIS B CA 1
ATOM 7408 C C . HIS B 1 162 ? 39.214 -57.551 -32.942 1.00 46.38 162 HIS B C 1
ATOM 7409 O O . HIS B 1 162 ? 38.694 -58.145 -33.892 1.00 46.27 162 HIS B O 1
ATOM 7416 N N . CYS B 1 163 ? 39.042 -56.247 -32.702 1.00 46.34 163 CYS B N 1
ATOM 7417 C CA . CYS B 1 163 ? 38.144 -55.375 -33.484 1.00 46.21 163 CYS B CA 1
ATOM 7418 C C . CYS B 1 163 ? 36.731 -55.941 -33.635 1.00 46.02 163 CYS B C 1
ATOM 7419 O O . CYS B 1 163 ? 36.057 -55.687 -34.637 1.00 46.03 163 CYS B O 1
ATOM 7422 N N . GLY B 1 164 ? 36.295 -56.708 -32.637 1.00 45.78 164 GLY B N 1
ATOM 7423 C CA . GLY B 1 164 ? 34.993 -57.370 -32.668 1.00 45.61 164 GLY B CA 1
ATOM 7424 C C . GLY B 1 164 ? 34.851 -58.388 -33.786 1.00 45.52 164 GLY B C 1
ATOM 7425 O O . GLY B 1 164 ? 33.757 -58.570 -34.324 1.00 45.47 164 GLY B O 1
ATOM 7426 N N . TRP B 1 165 ? 35.955 -59.053 -34.133 1.00 45.49 165 TRP B N 1
ATOM 7427 C CA . TRP B 1 165 ? 35.960 -60.030 -35.222 1.00 45.48 165 TRP B CA 1
ATOM 7428 C C . TRP B 1 165 ? 34.952 -61.158 -35.015 1.00 45.53 165 TRP B C 1
ATOM 7429 O O . TRP B 1 165 ? 34.196 -61.491 -35.932 1.00 45.45 165 TRP B O 1
ATOM 7440 N N . ALA B 1 166 ? 34.947 -61.736 -33.814 1.00 45.61 166 ALA B N 1
ATOM 7441 C CA . ALA B 1 166 ? 34.079 -62.870 -33.486 1.00 45.84 166 ALA B CA 1
ATOM 7442 C C . ALA B 1 166 ? 32.605 -62.514 -33.637 1.00 45.96 166 ALA B C 1
ATOM 7443 O O . ALA B 1 166 ? 31.802 -63.337 -34.089 1.00 45.77 166 ALA B O 1
ATOM 7445 N N . GLU B 1 167 ? 32.262 -61.284 -33.258 1.00 46.20 167 GLU B N 1
ATOM 7446 C CA . GLU B 1 167 ? 30.914 -60.760 -33.440 1.00 46.49 167 GLU B CA 1
ATOM 7447 C C . GLU B 1 167 ? 30.562 -60.691 -34.928 1.00 46.24 167 GLU B C 1
ATOM 7448 O O . GLU B 1 167 ? 29.462 -61.080 -35.325 1.00 46.25 167 GLU B O 1
ATOM 7454 N N . PHE B 1 168 ? 31.503 -60.209 -35.741 1.00 46.13 168 PHE B N 1
ATOM 7455 C CA . PHE B 1 168 ? 31.315 -60.148 -37.192 1.00 46.08 168 PHE B CA 1
ATOM 7456 C C . PHE B 1 168 ? 31.194 -61.537 -37.819 1.00 46.20 168 PHE B C 1
ATOM 7457 O O . PHE B 1 168 ? 30.346 -61.753 -38.689 1.00 45.92 168 PHE B O 1
ATOM 7465 N N . TYR B 1 169 ? 32.047 -62.465 -37.377 1.00 46.50 169 TYR B N 1
ATOM 7466 C CA . TYR B 1 169 ? 32.023 -63.841 -37.869 1.00 46.75 169 TYR B CA 1
ATOM 7467 C C . TYR B 1 169 ? 30.684 -64.513 -37.560 1.00 47.16 169 TYR B C 1
ATOM 7468 O O . TYR B 1 169 ? 30.081 -65.132 -38.438 1.00 47.13 169 TYR B O 1
ATOM 7477 N N . GLU B 1 170 ? 30.228 -64.372 -36.316 1.00 47.63 170 GLU B N 1
ATOM 7478 C CA . GLU B 1 170 ? 28.971 -64.967 -35.856 1.00 48.34 170 GLU B CA 1
ATOM 7479 C C . GLU B 1 170 ? 27.756 -64.451 -36.631 1.00 48.51 170 GLU B C 1
ATOM 7480 O O . GLU B 1 170 ? 26.873 -65.229 -36.999 1.00 48.64 170 GLU B O 1
ATOM 7486 N N . LYS B 1 171 ? 27.726 -63.143 -36.878 1.00 48.68 171 LYS B N 1
ATOM 7487 C CA . LYS B 1 171 ? 26.565 -62.484 -37.479 1.00 48.89 171 LYS B CA 1
ATOM 7488 C C . LYS B 1 171 ? 26.581 -62.439 -39.013 1.00 48.93 171 LYS B C 1
ATOM 7489 O O . LYS B 1 171 ? 25.535 -62.589 -39.647 1.00 48.77 171 LYS B O 1
ATOM 7495 N N . SER B 1 172 ? 27.762 -62.242 -39.600 1.00 49.17 172 SER B N 1
ATOM 7496 C CA . SER B 1 172 ? 27.882 -61.963 -41.037 1.00 49.46 172 SER B CA 1
ATOM 7497 C C . SER B 1 172 ? 28.667 -62.983 -41.874 1.00 49.72 172 SER B C 1
ATOM 7498 O O . SER B 1 172 ? 28.635 -62.922 -43.107 1.00 49.49 172 SER B O 1
ATOM 7501 N N . VAL B 1 173 ? 29.373 -63.902 -41.219 1.00 50.20 173 VAL B N 1
ATOM 7502 C CA . VAL B 1 173 ? 30.124 -64.936 -41.939 1.00 50.71 173 VAL B CA 1
ATOM 7503 C C . VAL B 1 173 ? 29.442 -66.302 -41.845 1.00 51.23 173 VAL B C 1
ATOM 7504 O O . VAL B 1 173 ? 29.227 -66.959 -42.867 1.00 51.24 173 VAL B O 1
ATOM 7508 N N . GLU B 1 174 ? 29.091 -66.710 -40.625 1.00 51.85 174 GLU B N 1
ATOM 7509 C CA . GLU B 1 174 ? 28.469 -68.019 -40.376 1.00 52.57 174 GLU B CA 1
ATOM 7510 C C . GLU B 1 174 ? 27.191 -68.335 -41.174 1.00 52.84 174 GLU B C 1
ATOM 7511 O O . GLU B 1 174 ? 27.067 -69.447 -41.694 1.00 52.91 174 GLU B O 1
ATOM 7517 N N . PRO B 1 175 ? 26.239 -67.378 -41.270 1.00 53.14 175 PRO B N 1
ATOM 7518 C CA . PRO B 1 175 ? 25.011 -67.652 -42.032 1.00 53.41 175 PRO B CA 1
ATOM 7519 C C . PRO B 1 175 ? 25.226 -68.078 -43.492 1.00 53.78 175 PRO B C 1
ATOM 7520 O O . PRO B 1 175 ? 24.302 -68.611 -44.112 1.00 53.86 175 PRO B O 1
ATOM 7524 N N . TRP B 1 176 ? 26.426 -67.852 -44.025 1.00 54.16 176 TRP B N 1
ATOM 7525 C CA . TRP B 1 176 ? 26.732 -68.177 -45.421 1.00 54.72 176 TRP B CA 1
ATOM 7526 C C . TRP B 1 176 ? 27.445 -69.522 -45.582 1.00 55.39 176 TRP B C 1
ATOM 7527 O O . TRP B 1 176 ? 27.537 -70.052 -46.692 1.00 55.39 176 TRP B O 1
ATOM 7538 N N . LEU B 1 177 ? 27.930 -70.069 -44.468 1.00 56.27 177 LEU B N 1
ATOM 7539 C CA . LEU B 1 177 ? 28.632 -71.356 -44.452 1.00 57.15 177 LEU B CA 1
ATOM 7540 C C . LEU B 1 177 ? 27.771 -72.537 -44.901 1.00 57.71 177 LEU B C 1
ATOM 7541 O O . LEU B 1 177 ? 28.231 -73.380 -45.674 1.00 57.77 177 LEU B O 1
ATOM 7546 N N . GLU B 1 178 ? 26.530 -72.590 -44.417 1.00 58.45 178 GLU B N 1
ATOM 7547 C CA . GLU B 1 178 ? 25.620 -73.692 -44.736 1.00 59.20 178 GLU B CA 1
ATOM 7548 C C . GLU B 1 178 ? 24.655 -73.356 -45.881 1.00 59.51 178 GLU B C 1
ATOM 7549 O O . GLU B 1 178 ? 23.953 -74.238 -46.390 1.00 59.65 178 GLU B O 1
ATOM 7555 N N . ARG B 1 179 ? 24.632 -72.086 -46.284 1.00 59.79 179 ARG B N 1
ATOM 7556 C CA . ARG B 1 179 ? 23.730 -71.619 -47.338 1.00 59.98 179 ARG B CA 1
ATOM 7557 C C . ARG B 1 179 ? 24.185 -72.063 -48.733 1.00 60.09 179 ARG B C 1
ATOM 7558 O O . ARG B 1 179 ? 25.345 -71.859 -49.101 1.00 60.06 179 ARG B O 1
ATOM 7566 N N . PRO B 1 180 ? 23.268 -72.680 -49.506 1.00 60.28 180 PRO B N 1
ATOM 7567 C CA . PRO B 1 180 ? 23.537 -73.069 -50.895 1.00 60.48 180 PRO B CA 1
ATOM 7568 C C . PRO B 1 180 ? 23.799 -71.853 -51.783 1.00 60.61 180 PRO B C 1
ATOM 7569 O O . PRO B 1 180 ? 23.158 -70.812 -51.606 1.00 60.62 180 PRO B O 1
ATOM 7573 N N . VAL B 1 181 ? 24.736 -71.991 -52.721 1.00 60.77 181 VAL B N 1
ATOM 7574 C CA . VAL B 1 181 ? 25.078 -70.910 -53.650 1.00 61.02 181 VAL B CA 1
ATOM 7575 C C . VAL B 1 181 ? 23.823 -70.376 -54.360 1.00 61.17 181 VAL B C 1
ATOM 7576 O O . VAL B 1 181 ? 22.982 -71.149 -54.822 1.00 61.15 181 VAL B O 1
ATOM 7580 N N . MET B 1 182 ? 23.699 -69.050 -54.400 1.00 61.42 182 MET B N 1
ATOM 7581 C CA . MET B 1 182 ? 22.522 -68.369 -54.939 1.00 61.57 182 MET B CA 1
ATOM 7582 C C . MET B 1 182 ? 22.304 -68.692 -56.416 1.00 61.98 182 MET B C 1
ATOM 7583 O O . MET B 1 182 ? 23.190 -68.448 -57.240 1.00 61.88 182 MET B O 1
ATOM 7588 N N . PRO B 1 183 ? 21.125 -69.253 -56.752 1.00 62.41 183 PRO B N 1
ATOM 7589 C CA . PRO B 1 183 ? 20.778 -69.483 -58.153 1.00 62.85 183 PRO B CA 1
ATOM 7590 C C . PRO B 1 183 ? 20.593 -68.163 -58.898 1.00 63.28 183 PRO B C 1
ATOM 7591 O O . PRO B 1 183 ? 20.182 -67.165 -58.296 1.00 63.31 183 PRO B O 1
ATOM 7595 N N . GLU B 1 184 ? 20.907 -68.161 -60.190 1.00 63.77 184 GLU B N 1
ATOM 7596 C CA . GLU B 1 184 ? 20.787 -66.963 -61.010 1.00 64.37 184 GLU B CA 1
ATOM 7597 C C . GLU B 1 184 ? 19.340 -66.479 -61.055 1.00 64.93 184 GLU B C 1
ATOM 7598 O O . GLU B 1 184 ? 18.444 -67.251 -61.403 1.00 65.01 184 GLU B O 1
ATOM 7604 N N . PRO B 1 185 ? 19.107 -65.206 -60.677 1.00 65.50 185 PRO B N 1
ATOM 7605 C CA . PRO B 1 185 ? 17.784 -64.591 -60.788 1.00 66.00 185 PRO B CA 1
ATOM 7606 C C . PRO B 1 185 ? 17.214 -64.717 -62.199 1.00 66.52 185 PRO B C 1
ATOM 7607 O O . PRO B 1 185 ? 17.936 -64.521 -63.181 1.00 66.56 185 PRO B O 1
ATOM 7611 N N . GLN B 1 186 ? 15.931 -65.058 -62.286 1.00 67.18 186 GLN B N 1
ATOM 7612 C CA . GLN B 1 186 ? 15.275 -65.305 -63.568 1.00 67.88 186 GLN B CA 1
ATOM 7613 C C . GLN B 1 186 ? 14.444 -64.113 -64.042 1.00 68.29 186 GLN B C 1
ATOM 7614 O O . GLN B 1 186 ? 13.876 -63.392 -63.217 1.00 68.22 186 GLN B O 1
ATOM 7620 N N . PRO B 1 187 ? 14.377 -63.899 -65.375 1.00 68.80 187 PRO B N 1
ATOM 7621 C CA . PRO B 1 187 ? 13.558 -62.832 -65.961 1.00 69.23 187 PRO B CA 1
ATOM 7622 C C . PRO B 1 187 ? 12.094 -62.901 -65.526 1.00 69.65 187 PRO B C 1
ATOM 7623 O O . PRO B 1 187 ? 11.582 -63.986 -65.240 1.00 69.73 187 PRO B O 1
ATOM 7627 N N . TYR B 1 188 ? 11.440 -61.743 -65.478 1.00 70.16 188 TYR B N 1
ATOM 7628 C CA . TYR B 1 188 ? 10.051 -61.639 -65.029 1.00 70.68 188 TYR B CA 1
ATOM 7629 C C . TYR B 1 188 ? 9.112 -62.453 -65.927 1.00 70.96 188 TYR B C 1
ATOM 7630 O O . TYR B 1 188 ? 9.312 -62.487 -67.145 1.00 71.00 188 TYR B O 1
ATOM 7639 N N . PRO B 1 189 ? 8.100 -63.120 -65.326 1.00 71.21 189 PRO B N 1
ATOM 7640 C CA . PRO B 1 189 ? 7.121 -63.972 -66.015 1.00 71.40 189 PRO B CA 1
ATOM 7641 C C . PRO B 1 189 ? 6.774 -63.548 -67.451 1.00 71.60 189 PRO B C 1
ATOM 7642 O O . PRO B 1 189 ? 6.757 -64.395 -68.351 1.00 71.74 189 PRO B O 1
ATOM 7646 N N . ASN B 1 190 ? 6.510 -62.257 -67.656 1.00 71.72 190 ASN B N 1
ATOM 7647 C CA . ASN B 1 190 ? 6.191 -61.720 -68.983 1.00 71.83 190 ASN B CA 1
ATOM 7648 C C . ASN B 1 190 ? 7.159 -60.614 -69.418 1.00 71.82 190 ASN B C 1
ATOM 7649 O O . ASN B 1 190 ? 6.890 -59.888 -70.381 1.00 71.80 190 ASN B O 1
ATOM 7654 N N . ASN B 1 191 ? 8.287 -60.513 -68.712 1.00 71.79 191 ASN B N 1
ATOM 7655 C CA . ASN B 1 191 ? 9.205 -59.361 -68.789 1.00 71.75 191 ASN B CA 1
ATOM 7656 C C . ASN B 1 191 ? 8.574 -58.060 -68.272 1.00 71.63 191 ASN B C 1
ATOM 7657 O O . ASN B 1 191 ? 9.196 -56.995 -68.316 1.00 71.64 191 ASN B O 1
ATOM 7662 N N . THR B 1 192 ? 7.337 -58.169 -67.782 1.00 71.47 192 THR B N 1
ATOM 7663 C CA . THR B 1 192 ? 6.645 -57.077 -67.103 1.00 71.28 192 THR B CA 1
ATOM 7664 C C . THR B 1 192 ? 7.118 -57.047 -65.649 1.00 71.08 192 THR B C 1
ATOM 7665 O O . THR B 1 192 ? 6.957 -58.026 -64.910 1.00 71.05 192 THR B O 1
ATOM 7669 N N . ARG B 1 193 ? 7.708 -55.920 -65.255 1.00 70.76 193 ARG B N 1
ATOM 7670 C CA . ARG B 1 193 ? 8.264 -55.759 -63.914 1.00 70.43 193 ARG B CA 1
ATOM 7671 C C . ARG B 1 193 ? 7.171 -55.588 -62.858 1.00 70.08 193 ARG B C 1
ATOM 7672 O O . ARG B 1 193 ? 6.322 -54.700 -62.962 1.00 70.12 193 ARG B O 1
ATOM 7680 N N . VAL B 1 194 ? 7.197 -56.465 -61.858 1.00 69.59 194 VAL B N 1
ATOM 7681 C CA . VAL B 1 194 ? 6.355 -56.334 -60.672 1.00 69.09 194 VAL B CA 1
ATOM 7682 C C . VAL B 1 194 ? 7.264 -55.931 -59.508 1.00 68.67 194 VAL B C 1
ATOM 7683 O O . VAL B 1 194 ? 8.378 -56.445 -59.377 1.00 68.70 194 VAL B O 1
ATOM 7687 N N . ALA B 1 195 ? 6.788 -55.008 -58.674 1.00 68.08 195 ALA B N 1
ATOM 7688 C CA . ALA B 1 195 ? 7.568 -54.483 -57.548 1.00 67.48 195 ALA B CA 1
ATOM 7689 C C . ALA B 1 195 ? 8.018 -55.547 -56.537 1.00 67.00 195 ALA B C 1
ATOM 7690 O O . ALA B 1 195 ? 9.011 -55.355 -55.831 1.00 66.99 195 ALA B O 1
ATOM 7692 N N . THR B 1 196 ? 7.292 -56.663 -56.482 1.00 66.31 196 THR B N 1
ATOM 7693 C CA . THR B 1 196 ? 7.554 -57.727 -55.508 1.00 65.70 196 THR B CA 1
ATOM 7694 C C . THR B 1 196 ? 8.812 -58.539 -55.841 1.00 65.08 196 THR B C 1
ATOM 7695 O O . THR B 1 196 ? 9.664 -58.757 -54.974 1.00 65.01 196 THR B O 1
ATOM 7699 N N . LEU B 1 197 ? 8.919 -58.983 -57.092 1.00 64.22 197 LEU B N 1
ATOM 7700 C CA . LEU B 1 197 ? 10.051 -59.803 -57.530 1.00 63.33 197 LEU B CA 1
ATOM 7701 C C . LEU B 1 197 ? 11.249 -58.979 -58.005 1.00 62.58 197 LEU B C 1
ATOM 7702 O O . LEU B 1 197 ? 12.351 -59.511 -58.150 1.00 62.50 197 LEU B O 1
ATOM 7707 N N . TRP B 1 198 ? 11.023 -57.689 -58.248 1.00 61.59 198 TRP B N 1
ATOM 7708 C CA . TRP B 1 198 ? 12.103 -56.746 -58.540 1.00 60.55 198 TRP B CA 1
ATOM 7709 C C . TRP B 1 198 ? 12.935 -56.521 -57.280 1.00 59.81 198 TRP B C 1
ATOM 7710 O O . TRP B 1 198 ? 14.164 -56.482 -57.338 1.00 59.69 198 TRP B O 1
ATOM 7721 N N . ARG B 1 199 ? 12.248 -56.384 -56.146 1.00 58.91 199 ARG B N 1
ATOM 7722 C CA . ARG B 1 199 ? 12.887 -56.197 -54.846 1.00 58.03 199 ARG B CA 1
ATOM 7723 C C . ARG B 1 199 ? 13.620 -57.464 -54.399 1.00 57.18 199 ARG B C 1
ATOM 7724 O O . ARG B 1 199 ? 14.773 -57.401 -53.961 1.00 57.11 199 ARG B O 1
ATOM 7732 N N . GLN B 1 200 ? 12.952 -58.610 -54.527 1.00 55.98 200 GLN B N 1
ATOM 7733 C CA . GLN B 1 200 ? 13.544 -59.899 -54.167 1.00 54.90 200 GLN B CA 1
ATOM 7734 C C . GLN B 1 200 ? 14.827 -60.163 -54.956 1.00 53.97 200 GLN B C 1
ATOM 7735 O O . GLN B 1 200 ? 15.786 -60.727 -54.427 1.00 53.92 200 GLN B O 1
ATOM 7741 N N . MET B 1 201 ? 14.836 -59.726 -56.212 1.00 52.77 201 MET B N 1
ATOM 7742 C CA . MET B 1 201 ? 15.958 -59.944 -57.119 1.00 51.61 201 MET B CA 1
ATOM 7743 C C . MET B 1 201 ? 17.249 -59.217 -56.711 1.00 50.65 201 MET B C 1
ATOM 7744 O O . MET B 1 201 ? 18.334 -59.805 -56.768 1.00 50.46 201 MET B O 1
ATOM 7749 N N . TYR B 1 202 ? 17.136 -57.949 -56.312 1.00 49.47 202 TYR B N 1
ATOM 7750 C CA . TYR B 1 202 ? 18.317 -57.197 -55.872 1.00 48.26 202 TYR B CA 1
ATOM 7751 C C . TYR B 1 202 ? 18.739 -57.551 -54.445 1.00 47.38 202 TYR B C 1
ATOM 7752 O O . TYR B 1 202 ? 19.908 -57.411 -54.089 1.00 47.24 202 TYR B O 1
ATOM 7761 N N . ILE B 1 203 ? 17.783 -58.015 -53.639 1.00 46.36 203 ILE B N 1
ATOM 7762 C CA . ILE B 1 203 ? 18.088 -58.584 -52.326 1.00 45.35 203 ILE B CA 1
ATOM 7763 C C . ILE B 1 203 ? 18.924 -59.857 -52.503 1.00 44.61 203 ILE B C 1
ATOM 7764 O O . ILE B 1 203 ? 19.911 -60.055 -51.795 1.00 44.35 203 ILE B O 1
ATOM 7769 N N . ASP B 1 204 ? 18.525 -60.699 -53.459 1.00 43.75 204 ASP B N 1
ATOM 7770 C CA . ASP B 1 204 ? 19.292 -61.888 -53.836 1.00 42.98 204 ASP B CA 1
ATOM 7771 C C . ASP B 1 204 ? 20.722 -61.521 -54.228 1.00 42.16 204 ASP B C 1
ATOM 7772 O O . ASP B 1 204 ? 21.667 -62.208 -53.846 1.00 41.92 204 ASP B O 1
ATOM 7777 N N . CYS B 1 205 ? 20.868 -60.434 -54.983 1.00 41.37 205 CYS B N 1
ATOM 7778 C CA . CYS B 1 205 ? 22.186 -59.959 -55.408 1.00 40.72 205 CYS B CA 1
ATOM 7779 C C . CYS B 1 205 ? 22.992 -59.326 -54.267 1.00 40.07 205 CYS B C 1
ATOM 7780 O O . CYS B 1 205 ? 24.226 -59.368 -54.286 1.00 39.72 205 CYS B O 1
ATOM 7783 N N . GLN B 1 206 ? 22.298 -58.740 -53.287 1.00 39.53 206 GLN B N 1
ATOM 7784 C CA . GLN B 1 206 ? 22.945 -58.233 -52.066 1.00 39.11 206 GLN B CA 1
ATOM 7785 C C . GLN B 1 206 ? 23.533 -59.368 -51.245 1.00 38.60 206 GLN B C 1
ATOM 7786 O O . GLN B 1 206 ? 24.645 -59.265 -50.730 1.00 38.56 206 GLN B O 1
ATOM 7792 N N . GLU B 1 207 ? 22.760 -60.442 -51.118 1.00 38.12 207 GLU B N 1
ATOM 7793 C CA . GLU B 1 207 ? 23.190 -61.639 -50.399 1.00 37.68 207 GLU B CA 1
ATOM 7794 C C . GLU B 1 207 ? 24.419 -62.250 -51.057 1.00 37.07 207 GLU B C 1
ATOM 7795 O O . GLU B 1 207 ? 25.268 -62.839 -50.385 1.00 37.12 207 GLU B O 1
ATOM 7801 N N . VAL B 1 208 ? 24.510 -62.078 -52.374 1.00 36.22 208 VAL B N 1
ATOM 7802 C CA . VAL B 1 208 ? 25.680 -62.483 -53.152 1.00 35.52 208 VAL B CA 1
ATOM 7803 C C . VAL B 1 208 ? 26.930 -61.653 -52.806 1.00 34.71 208 VAL B C 1
ATOM 7804 O O . VAL B 1 208 ? 28.035 -62.195 -52.762 1.00 34.55 208 VAL B O 1
ATOM 7808 N N . ILE B 1 209 ? 26.749 -60.351 -52.557 1.00 33.84 209 ILE B N 1
ATOM 7809 C CA . ILE B 1 209 ? 27.836 -59.504 -52.042 1.00 32.91 209 ILE B CA 1
ATOM 7810 C C . ILE B 1 209 ? 28.313 -60.023 -50.690 1.00 32.50 209 ILE B C 1
ATOM 7811 O O . ILE B 1 209 ? 29.503 -60.253 -50.499 1.00 32.43 209 ILE B O 1
ATOM 7816 N N . TYR B 1 210 ? 27.375 -60.207 -49.762 1.00 32.02 210 TYR B N 1
ATOM 7817 C CA . TYR B 1 210 ? 27.705 -60.636 -48.407 1.00 31.59 210 TYR B CA 1
ATOM 7818 C C . TYR B 1 210 ? 28.433 -61.978 -48.409 1.00 31.41 210 TYR B C 1
ATOM 7819 O O . TYR B 1 210 ? 29.512 -62.099 -47.832 1.00 31.15 210 TYR B O 1
ATOM 7828 N N . ALA B 1 211 ? 27.848 -62.971 -49.078 1.00 31.11 211 ALA B N 1
ATOM 7829 C CA . ALA B 1 211 ? 28.459 -64.293 -49.189 1.00 30.95 211 ALA B CA 1
ATOM 7830 C C . ALA B 1 211 ? 29.892 -64.201 -49.711 1.00 30.84 211 ALA B C 1
ATOM 7831 O O . ALA B 1 211 ? 30.834 -64.547 -48.997 1.00 31.08 211 ALA B O 1
ATOM 7833 N N . ILE B 1 212 ? 30.056 -63.700 -50.935 1.00 30.64 212 ILE B N 1
ATOM 7834 C CA . ILE B 1 212 ? 31.379 -63.561 -51.548 1.00 30.25 212 ILE B CA 1
ATOM 7835 C C . ILE B 1 212 ? 32.333 -62.725 -50.684 1.00 30.18 212 ILE B C 1
ATOM 7836 O O . ILE B 1 212 ? 33.443 -63.166 -50.382 1.00 30.26 212 ILE B O 1
ATOM 7841 N N . ARG B 1 213 ? 31.899 -61.531 -50.284 1.00 29.77 213 ARG B N 1
ATOM 7842 C CA . ARG B 1 213 ? 32.759 -60.630 -49.512 1.00 29.29 213 ARG B CA 1
ATOM 7843 C C . ARG B 1 213 ? 33.074 -61.146 -48.103 1.00 29.14 213 ARG B C 1
ATOM 7844 O O . ARG B 1 213 ? 34.232 -61.163 -47.695 1.00 28.78 213 ARG B O 1
ATOM 7852 N N . HIS B 1 214 ? 32.053 -61.568 -47.364 1.00 29.07 214 HIS B N 1
ATOM 7853 C CA . HIS B 1 214 ? 32.277 -61.980 -45.981 1.00 29.57 214 HIS B CA 1
ATOM 7854 C C . HIS B 1 214 ? 33.041 -63.302 -45.854 1.00 29.81 214 HIS B C 1
ATOM 7855 O O . HIS B 1 214 ? 33.928 -63.415 -45.011 1.00 29.86 214 HIS B O 1
ATOM 7862 N N . LEU B 1 215 ? 32.726 -64.280 -46.706 1.00 30.43 215 LEU B N 1
ATOM 7863 C CA . LEU B 1 215 ? 33.482 -65.545 -46.727 1.00 30.77 215 LEU B CA 1
ATOM 7864 C C . LEU B 1 215 ? 34.931 -65.323 -47.171 1.00 31.05 215 LEU B C 1
ATOM 7865 O O . LEU B 1 215 ? 35.846 -65.968 -46.650 1.00 31.10 215 LEU B O 1
ATOM 7870 N N . ALA B 1 216 ? 35.131 -64.403 -48.117 1.00 31.37 216 ALA B N 1
ATOM 7871 C CA . ALA B 1 216 ? 36.472 -64.061 -48.615 1.00 31.81 216 ALA B CA 1
ATOM 7872 C C . ALA B 1 216 ? 37.353 -63.387 -47.558 1.00 32.08 216 ALA B C 1
ATOM 7873 O O . ALA B 1 216 ? 38.537 -63.728 -47.423 1.00 32.38 216 ALA B O 1
ATOM 7875 N N A ILE B 1 217 ? 36.780 -62.435 -46.823 0.50 32.17 217 ILE B N 1
ATOM 7876 N N B ILE B 1 217 ? 36.774 -62.429 -46.830 0.50 32.21 217 ILE B N 1
ATOM 7877 C CA A ILE B 1 217 ? 37.491 -61.752 -45.736 0.50 32.03 217 ILE B CA 1
ATOM 7878 C CA B ILE B 1 217 ? 37.457 -61.738 -45.728 0.50 32.11 217 ILE B CA 1
ATOM 7879 C C A ILE B 1 217 ? 37.827 -62.735 -44.613 0.50 32.10 217 ILE B C 1
ATOM 7880 C C B ILE B 1 217 ? 37.817 -62.725 -44.616 0.50 32.14 217 ILE B C 1
ATOM 7881 O O A ILE B 1 217 ? 38.961 -62.763 -44.131 0.50 31.88 217 ILE B O 1
ATOM 7882 O O B ILE B 1 217 ? 38.957 -62.747 -44.146 0.50 31.92 217 ILE B O 1
ATOM 7891 N N . ALA B 1 218 ? 36.844 -63.549 -44.225 1.00 32.22 218 ALA B N 1
ATOM 7892 C CA . ALA B 1 218 ? 37.021 -64.545 -43.160 1.00 32.58 218 ALA B CA 1
ATOM 7893 C C . ALA B 1 218 ? 38.031 -65.630 -43.517 1.00 33.16 218 ALA B C 1
ATOM 7894 O O . ALA B 1 218 ? 38.756 -66.112 -42.646 1.00 33.10 218 ALA B O 1
ATOM 7896 N N . GLY B 1 219 ? 38.076 -66.004 -44.795 1.00 33.70 219 GLY B N 1
ATOM 7897 C CA . GLY B 1 219 ? 39.071 -66.943 -45.297 1.00 34.49 219 GLY B CA 1
ATOM 7898 C C . GLY B 1 219 ? 40.487 -66.403 -45.223 1.00 35.17 219 GLY B C 1
ATOM 7899 O O . GLY B 1 219 ? 41.405 -67.128 -44.841 1.00 35.59 219 GLY B O 1
ATOM 7900 N N . ARG B 1 220 ? 40.663 -65.132 -45.583 1.00 35.58 220 ARG B N 1
ATOM 7901 C CA . ARG B 1 220 ? 41.976 -64.480 -45.555 1.00 36.23 220 ARG B CA 1
ATOM 7902 C C . ARG B 1 220 ? 42.419 -64.080 -44.149 1.00 36.75 220 ARG B C 1
ATOM 7903 O O . ARG B 1 220 ? 43.621 -64.040 -43.863 1.00 36.85 220 ARG B O 1
ATOM 7911 N N . VAL B 1 221 ? 41.452 -63.768 -43.286 1.00 37.15 221 VAL B N 1
ATOM 7912 C CA . VAL B 1 221 ? 41.743 -63.360 -41.910 1.00 37.71 221 VAL B CA 1
ATOM 7913 C C . VAL B 1 221 ? 42.112 -64.572 -41.050 1.00 38.02 221 VAL B C 1
ATOM 7914 O O . VAL B 1 221 ? 43.060 -64.520 -40.269 1.00 38.06 221 VAL B O 1
ATOM 7918 N N . LEU B 1 222 ? 41.368 -65.660 -41.220 1.00 38.49 222 LEU B N 1
ATOM 7919 C CA . LEU B 1 222 ? 41.581 -66.880 -40.446 1.00 39.05 222 LEU B CA 1
ATOM 7920 C C . LEU B 1 222 ? 42.500 -67.893 -41.153 1.00 39.61 222 LEU B C 1
ATOM 7921 O O . LEU B 1 222 ? 42.730 -68.992 -40.639 1.00 39.55 222 LEU B O 1
ATOM 7926 N N . GLY B 1 223 ? 43.026 -67.512 -42.319 1.00 40.10 223 GLY B N 1
ATOM 7927 C CA . GLY B 1 223 ? 43.874 -68.392 -43.134 1.00 40.70 223 GLY B CA 1
ATOM 7928 C C . GLY B 1 223 ? 43.217 -69.734 -43.406 1.00 41.15 223 GLY B C 1
ATOM 7929 O O . GLY B 1 223 ? 43.868 -70.777 -43.329 1.00 41.25 223 GLY B O 1
ATOM 7930 N N . ARG B 1 224 ? 41.922 -69.701 -43.716 1.00 41.44 224 ARG B N 1
ATOM 7931 C CA . ARG B 1 224 ? 41.124 -70.911 -43.861 1.00 41.76 224 ARG B CA 1
ATOM 7932 C C . ARG B 1 224 ? 40.706 -71.142 -45.311 1.00 42.00 224 ARG B C 1
ATOM 7933 O O . ARG B 1 224 ? 39.878 -70.406 -45.859 1.00 42.07 224 ARG B O 1
ATOM 7941 N N . ASP B 1 225 ? 41.279 -72.175 -45.921 1.00 42.13 225 ASP B N 1
ATOM 7942 C CA . ASP B 1 225 ? 41.014 -72.489 -47.321 1.00 42.38 225 ASP B CA 1
ATOM 7943 C C . ASP B 1 225 ? 39.585 -72.967 -47.578 1.00 42.11 225 ASP B C 1
ATOM 7944 O O . ASP B 1 225 ? 39.082 -72.829 -48.692 1.00 42.18 225 ASP B O 1
ATOM 7949 N N . ASP B 1 226 ? 38.935 -73.515 -46.551 1.00 41.72 226 ASP B N 1
ATOM 7950 C CA . ASP B 1 226 ? 37.543 -73.953 -46.681 1.00 41.52 226 ASP B CA 1
ATOM 7951 C C . ASP B 1 226 ? 36.586 -72.773 -46.870 1.00 41.33 226 ASP B C 1
ATOM 7952 O O . ASP B 1 226 ? 35.538 -72.913 -47.506 1.00 41.39 226 ASP B O 1
ATOM 7957 N N . LEU B 1 227 ? 36.952 -71.616 -46.318 1.00 41.03 227 LEU B N 1
ATOM 7958 C CA . LEU B 1 227 ? 36.138 -70.408 -46.448 1.00 40.54 227 LEU B CA 1
ATOM 7959 C C . LEU B 1 227 ? 36.401 -69.726 -47.791 1.00 40.32 227 LEU B C 1
ATOM 7960 O O . LEU B 1 227 ? 35.474 -69.228 -48.437 1.00 40.26 227 LEU B O 1
ATOM 7965 N N . LEU B 1 228 ? 37.670 -69.725 -48.201 1.00 39.95 228 LEU B N 1
ATOM 7966 C CA . LEU B 1 228 ? 38.096 -69.181 -49.490 1.00 39.69 228 LEU B CA 1
ATOM 7967 C C . LEU B 1 228 ? 37.518 -69.955 -50.679 1.00 39.69 228 LEU B C 1
ATOM 7968 O O . LEU B 1 228 ? 37.150 -69.356 -51.692 1.00 39.54 228 LEU B O 1
ATOM 7973 N N . ASP B 1 229 ? 37.443 -71.280 -50.549 1.00 39.52 229 ASP B N 1
ATOM 7974 C CA . ASP B 1 229 ? 36.829 -72.131 -51.573 1.00 39.57 229 ASP B CA 1
ATOM 7975 C C . ASP B 1 229 ? 35.322 -71.909 -51.653 1.00 39.42 229 ASP B C 1
ATOM 7976 O O . ASP B 1 229 ? 34.751 -71.871 -52.746 1.00 39.51 229 ASP B O 1
ATOM 7981 N N . ALA B 1 230 ? 34.686 -71.765 -50.492 1.00 39.17 230 ALA B N 1
ATOM 7982 C CA . ALA B 1 230 ? 33.255 -71.487 -50.427 1.00 39.05 230 ALA B CA 1
ATOM 7983 C C . ALA B 1 230 ? 32.949 -70.116 -51.035 1.00 38.93 230 ALA B C 1
ATOM 7984 O O . ALA B 1 230 ? 31.929 -69.942 -51.703 1.00 38.84 230 ALA B O 1
ATOM 7986 N N . SER B 1 231 ? 33.848 -69.157 -50.810 1.00 38.66 231 SER B N 1
ATOM 7987 C CA . SER B 1 231 ? 33.747 -67.827 -51.410 1.00 38.46 231 SER B CA 1
ATOM 7988 C C . SER B 1 231 ? 33.948 -67.892 -52.926 1.00 38.28 231 SER B C 1
ATOM 7989 O O . SER B 1 231 ? 33.194 -67.281 -53.684 1.00 38.09 231 SER B O 1
ATOM 7992 N N . ARG B 1 232 ? 34.966 -68.643 -53.349 1.00 38.09 232 ARG B N 1
ATOM 7993 C CA . ARG B 1 232 ? 35.286 -68.841 -54.762 1.00 37.91 232 ARG B CA 1
ATOM 7994 C C . ARG B 1 232 ? 34.138 -69.517 -55.518 1.00 37.84 232 ARG B C 1
ATOM 7995 O O . ARG B 1 232 ? 33.850 -69.158 -56.657 1.00 37.75 232 ARG B O 1
ATOM 8003 N N . LYS B 1 233 ? 33.489 -70.483 -54.871 1.00 37.75 233 LYS B N 1
ATOM 8004 C CA . LYS B 1 233 ? 32.336 -71.180 -55.439 1.00 37.85 233 LYS B CA 1
ATOM 8005 C C . LYS B 1 233 ? 31.223 -70.194 -55.814 1.00 37.47 233 LYS B C 1
ATOM 8006 O O . LYS B 1 233 ? 30.634 -70.293 -56.893 1.00 37.37 233 LYS B O 1
ATOM 8012 N N . TRP B 1 234 ? 30.951 -69.246 -54.918 1.00 37.08 234 TRP B N 1
ATOM 8013 C CA . TRP B 1 234 ? 29.977 -68.181 -55.163 1.00 36.57 234 TRP B CA 1
ATOM 8014 C C . TRP B 1 234 ? 30.445 -67.244 -56.275 1.00 36.49 234 TRP B C 1
ATOM 8015 O O . TRP B 1 234 ? 29.678 -66.908 -57.177 1.00 36.36 234 TRP B O 1
ATOM 8026 N N . LEU B 1 235 ? 31.706 -66.827 -56.199 1.00 36.53 235 LEU B N 1
ATOM 8027 C CA . LEU B 1 235 ? 32.277 -65.879 -57.152 1.00 36.62 235 LEU B CA 1
ATOM 8028 C C . LEU B 1 235 ? 32.222 -66.388 -58.593 1.00 36.90 235 LEU B C 1
ATOM 8029 O O . LEU B 1 235 ? 31.789 -65.664 -59.493 1.00 36.63 235 LEU B O 1
ATOM 8034 N N . LEU B 1 236 ? 32.656 -67.631 -58.801 1.00 37.21 236 LEU B N 1
ATOM 8035 C CA . LEU B 1 236 ? 32.685 -68.225 -60.141 1.00 37.47 236 LEU B CA 1
ATOM 8036 C C . LEU B 1 236 ? 31.282 -68.467 -60.702 1.00 37.72 236 LEU B C 1
ATOM 8037 O O . LEU B 1 236 ? 31.062 -68.343 -61.910 1.00 38.03 236 LEU B O 1
ATOM 8042 N N . ALA B 1 237 ? 30.339 -68.790 -59.819 1.00 37.84 237 ALA B N 1
ATOM 8043 C CA . ALA B 1 237 ? 28.942 -68.982 -60.199 1.00 38.16 237 ALA B CA 1
ATOM 8044 C C . ALA B 1 237 ? 28.292 -67.670 -60.647 1.00 38.44 237 ALA B C 1
ATOM 8045 O O . ALA B 1 237 ? 27.576 -67.633 -61.651 1.00 38.54 237 ALA B O 1
ATOM 8047 N N . VAL B 1 238 ? 28.550 -66.603 -59.893 1.00 38.64 238 VAL B N 1
ATOM 8048 C CA . VAL B 1 238 ? 28.025 -65.270 -60.192 1.00 38.80 238 VAL B CA 1
ATOM 8049 C C . VAL B 1 238 ? 28.680 -64.706 -61.453 1.00 39.08 238 VAL B C 1
ATOM 8050 O O . VAL B 1 238 ? 28.008 -64.083 -62.282 1.00 39.03 238 VAL B O 1
ATOM 8054 N N . ALA B 1 239 ? 29.984 -64.947 -61.598 1.00 39.39 239 ALA B N 1
ATOM 8055 C CA . ALA B 1 239 ? 30.723 -64.576 -62.804 1.00 39.88 239 ALA B CA 1
ATOM 8056 C C . ALA B 1 239 ? 30.194 -65.309 -64.037 1.00 40.33 239 ALA B C 1
ATOM 8057 O O . ALA B 1 239 ? 30.426 -64.874 -65.169 1.00 40.54 239 ALA B O 1
ATOM 8059 N N . ALA B 1 240 ? 29.485 -66.415 -63.806 1.00 40.86 240 ALA B N 1
ATOM 8060 C CA . ALA B 1 240 ? 28.922 -67.235 -64.879 1.00 41.34 240 ALA B CA 1
ATOM 8061 C C . ALA B 1 240 ? 27.499 -66.820 -65.255 1.00 41.63 240 ALA B C 1
ATOM 8062 O O . ALA B 1 240 ? 26.965 -67.286 -66.267 1.00 41.71 240 ALA B O 1
ATOM 8064 N N . TRP B 1 241 ? 26.889 -65.949 -64.447 1.00 41.88 241 TRP B N 1
ATOM 8065 C CA . TRP B 1 241 ? 25.558 -65.419 -64.760 1.00 42.05 241 TRP B CA 1
ATOM 8066 C C . TRP B 1 241 ? 25.584 -64.630 -66.064 1.00 42.37 241 TRP B C 1
ATOM 8067 O O . TRP B 1 241 ? 26.610 -64.051 -66.434 1.00 42.07 241 TRP B O 1
ATOM 8078 N N . ASP B 1 242 ? 24.449 -64.617 -66.756 1.00 42.79 242 ASP B N 1
ATOM 8079 C CA . ASP B 1 242 ? 24.338 -63.947 -68.043 1.00 43.30 242 ASP B CA 1
ATOM 8080 C C . ASP B 1 242 ? 24.455 -62.429 -67.877 1.00 43.56 242 ASP B C 1
ATOM 8081 O O . ASP B 1 242 ? 23.568 -61.790 -67.310 1.00 43.57 242 ASP B O 1
ATOM 8086 N N . THR B 1 243 ? 25.560 -61.868 -68.369 1.00 43.93 243 THR B N 1
ATOM 8087 C CA . THR B 1 243 ? 25.804 -60.422 -68.296 1.00 44.44 243 THR B CA 1
ATOM 8088 C C . THR B 1 243 ? 24.819 -59.629 -69.160 1.00 44.65 243 THR B C 1
ATOM 8089 O O . THR B 1 243 ? 24.694 -58.413 -69.013 1.00 44.83 243 THR B O 1
ATOM 8093 N N . LYS B 1 244 ? 24.131 -60.331 -70.058 1.00 44.90 244 LYS B N 1
ATOM 8094 C CA . LYS B 1 244 ? 23.078 -59.747 -70.883 1.00 45.06 244 LYS B CA 1
ATOM 8095 C C . LYS B 1 244 ? 21.712 -60.299 -70.466 1.00 45.03 244 LYS B C 1
ATOM 8096 O O . LYS B 1 244 ? 20.705 -60.091 -71.150 1.00 45.06 244 LYS B O 1
ATOM 8102 N N . GLY B 1 245 ? 21.690 -60.994 -69.329 1.00 44.88 245 GLY B N 1
ATOM 8103 C CA . GLY B 1 245 ? 20.471 -61.607 -68.809 1.00 44.66 245 GLY B CA 1
ATOM 8104 C C . GLY B 1 245 ? 19.711 -60.737 -67.825 1.00 44.50 245 GLY B C 1
ATOM 8105 O O . GLY B 1 245 ? 19.686 -59.507 -67.949 1.00 44.46 245 GLY B O 1
ATOM 8106 N N . ALA B 1 246 ? 19.094 -61.387 -66.842 1.00 44.25 246 ALA B N 1
ATOM 8107 C CA . ALA B 1 246 ? 18.254 -60.708 -65.860 1.00 44.07 246 ALA B CA 1
ATOM 8108 C C . ALA B 1 246 ? 19.033 -59.742 -64.959 1.00 43.91 246 ALA B C 1
ATOM 8109 O O . ALA B 1 246 ? 18.548 -58.651 -64.658 1.00 43.99 246 ALA B O 1
ATOM 8111 N N . THR B 1 247 ? 20.238 -60.136 -64.547 1.00 43.62 247 THR B N 1
ATOM 8112 C CA . THR B 1 247 ? 21.066 -59.315 -63.649 1.00 43.42 247 THR B CA 1
ATOM 8113 C C . THR B 1 247 ? 21.944 -58.289 -64.372 1.00 43.43 247 THR B C 1
ATOM 8114 O O . THR B 1 247 ? 22.895 -57.756 -63.791 1.00 43.27 247 THR B O 1
ATOM 8118 N N . SER B 1 248 ? 21.628 -58.017 -65.636 1.00 43.39 248 SER B N 1
ATOM 8119 C CA . SER B 1 248 ? 22.277 -56.936 -66.361 1.00 43.46 248 SER B CA 1
ATOM 8120 C C . SER B 1 248 ? 21.786 -55.603 -65.802 1.00 43.38 248 SER B C 1
ATOM 8121 O O . SER B 1 248 ? 20.701 -55.531 -65.221 1.00 43.31 248 SER B O 1
ATOM 8124 N N . ARG B 1 249 ? 22.591 -54.557 -65.975 1.00 43.46 249 ARG B N 1
ATOM 8125 C CA . ARG B 1 249 ? 22.211 -53.209 -65.562 1.00 43.51 249 ARG B CA 1
ATOM 8126 C C . ARG B 1 249 ? 20.946 -52.757 -66.297 1.00 43.20 249 ARG B C 1
ATOM 8127 O O . ARG B 1 249 ? 20.118 -52.038 -65.733 1.00 43.08 249 ARG B O 1
ATOM 8135 N N . ALA B 1 250 ? 20.802 -53.199 -67.547 1.00 42.90 250 ALA B N 1
ATOM 8136 C CA . ALA B 1 250 ? 19.687 -52.796 -68.409 1.00 42.57 250 ALA B CA 1
ATOM 8137 C C . ALA B 1 250 ? 18.350 -53.419 -68.003 1.00 42.36 250 ALA B C 1
ATOM 8138 O O . ALA B 1 250 ? 17.298 -52.808 -68.202 1.00 42.44 250 ALA B O 1
ATOM 8140 N N . TYR B 1 251 ? 18.397 -54.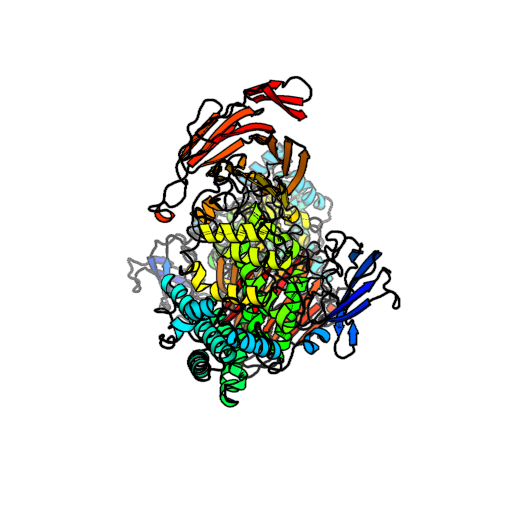624 -67.436 1.00 41.88 251 TYR B N 1
ATOM 8141 C CA . TYR B 1 251 ? 17.191 -55.335 -67.009 1.00 41.51 251 TYR B CA 1
ATOM 8142 C C . TYR B 1 251 ? 16.776 -54.963 -65.583 1.00 41.01 251 TYR B C 1
ATOM 8143 O O . TYR B 1 251 ? 15.617 -54.622 -65.337 1.00 40.94 251 TYR B O 1
ATOM 8152 N N . ASN B 1 252 ? 17.727 -55.049 -64.653 1.00 40.26 252 ASN B N 1
ATOM 8153 C CA . ASN B 1 252 ? 17.528 -54.641 -63.265 1.00 39.45 252 ASN B CA 1
ATOM 8154 C C . ASN B 1 252 ? 18.830 -54.040 -62.736 1.00 38.82 252 ASN B C 1
ATOM 8155 O O . ASN B 1 252 ? 19.748 -54.769 -62.347 1.00 38.54 252 ASN B O 1
ATOM 8160 N N . ASP B 1 253 ? 18.903 -52.710 -62.738 1.00 38.06 253 ASP B N 1
ATOM 8161 C CA . ASP B 1 253 ? 20.142 -52.005 -62.394 1.00 37.39 253 ASP B CA 1
ATOM 8162 C C . ASP B 1 253 ? 20.544 -52.169 -60.930 1.00 36.93 253 ASP B C 1
ATOM 8163 O O . ASP B 1 253 ? 21.729 -52.284 -60.623 1.00 36.83 253 ASP B O 1
ATOM 8168 N N . GLU B 1 254 ? 19.551 -52.201 -60.044 1.00 36.32 254 GLU B N 1
ATOM 8169 C CA . GLU B 1 254 ? 19.766 -52.511 -58.634 1.00 35.85 254 GLU B CA 1
ATOM 8170 C C . GLU B 1 254 ? 20.511 -53.842 -58.475 1.00 35.24 254 GLU B C 1
ATOM 8171 O O . GLU B 1 254 ? 21.434 -53.945 -57.670 1.00 35.14 254 GLU B O 1
ATOM 8177 N N . ALA B 1 255 ? 20.113 -54.842 -59.264 1.00 34.63 255 ALA B N 1
ATOM 8178 C CA . ALA B 1 255 ? 20.766 -56.153 -59.284 1.00 33.85 255 ALA B CA 1
ATOM 8179 C C . ALA B 1 255 ? 22.152 -56.094 -59.925 1.00 33.36 255 ALA B C 1
ATOM 8180 O O . ALA B 1 255 ? 23.112 -56.661 -59.394 1.00 33.17 255 ALA B O 1
ATOM 8182 N N . GLY B 1 256 ? 22.245 -55.404 -61.062 1.00 32.70 256 GLY B N 1
ATOM 8183 C CA . GLY B 1 256 ? 23.500 -55.252 -61.795 1.00 31.84 256 GLY B CA 1
ATOM 8184 C C . GLY B 1 256 ? 24.580 -54.499 -61.042 1.00 31.32 256 GLY B C 1
ATOM 8185 O O . GLY B 1 256 ? 25.765 -54.812 -61.179 1.00 31.34 256 GLY B O 1
ATOM 8186 N N . PHE B 1 257 ? 24.172 -53.501 -60.254 1.00 30.57 257 PHE B N 1
ATOM 8187 C CA . PHE B 1 257 ? 25.103 -52.741 -59.419 1.00 29.77 257 PHE B CA 1
ATOM 8188 C C . PHE B 1 257 ? 25.732 -53.660 -58.394 1.00 29.21 257 PHE B C 1
ATOM 8189 O O . PHE B 1 257 ? 26.927 -53.589 -58.138 1.00 29.37 257 PHE B O 1
ATOM 8197 N N . ARG B 1 258 ? 24.911 -54.520 -57.806 1.00 28.74 258 ARG B N 1
ATOM 8198 C CA . ARG B 1 258 ? 25.351 -55.397 -56.731 1.00 28.38 258 ARG B CA 1
ATOM 8199 C C . ARG B 1 258 ? 26.259 -56.537 -57.209 1.00 27.97 258 ARG B C 1
ATOM 8200 O O . ARG B 1 258 ? 27.180 -56.926 -56.496 1.00 27.76 258 ARG B O 1
ATOM 8208 N N . VAL B 1 259 ? 26.009 -57.052 -58.415 1.00 27.51 259 VAL B N 1
ATOM 8209 C CA . VAL B 1 259 ? 26.861 -58.095 -59.005 1.00 27.13 259 VAL B CA 1
ATOM 8210 C C . VAL B 1 259 ? 28.291 -57.592 -59.234 1.00 26.65 259 VAL B C 1
ATOM 8211 O O . VAL B 1 259 ? 29.255 -58.289 -58.911 1.00 27.03 259 VAL B O 1
ATOM 8215 N N . VAL B 1 260 ? 28.417 -56.386 -59.790 1.00 25.96 260 VAL B N 1
ATOM 8216 C CA . VAL B 1 260 ? 29.714 -55.729 -59.955 1.00 25.19 260 VAL B CA 1
ATOM 8217 C C . VAL B 1 260 ? 30.474 -55.619 -58.627 1.00 25.07 260 VAL B C 1
ATOM 8218 O O . VAL B 1 260 ? 31.664 -55.937 -58.569 1.00 24.90 260 VAL B O 1
ATOM 8222 N N . VAL B 1 261 ? 29.790 -55.161 -57.577 1.00 24.63 261 VAL B N 1
ATOM 8223 C CA . VAL B 1 261 ? 30.414 -54.998 -56.257 1.00 24.69 261 VAL B CA 1
ATOM 8224 C C . VAL B 1 261 ? 30.838 -56.364 -55.708 1.00 24.91 261 VAL B C 1
ATOM 8225 O O . VAL B 1 261 ? 31.952 -56.512 -55.202 1.00 24.65 261 VAL B O 1
ATOM 8229 N N . ALA B 1 262 ? 29.948 -57.350 -55.838 1.00 25.28 262 ALA B N 1
ATOM 8230 C CA . ALA B 1 262 ? 30.233 -58.734 -55.458 1.00 25.70 262 ALA B CA 1
ATOM 8231 C C . ALA B 1 262 ? 31.466 -59.266 -56.180 1.00 25.95 262 ALA B C 1
ATOM 8232 O O . ALA B 1 262 ? 32.352 -59.848 -55.545 1.00 26.24 262 ALA B O 1
ATOM 8234 N N . LEU B 1 263 ? 31.527 -59.044 -57.495 1.00 26.22 263 LEU B N 1
ATOM 8235 C CA . LEU B 1 263 ? 32.675 -59.466 -58.307 1.00 26.51 263 LEU B CA 1
ATOM 8236 C C . LEU B 1 263 ? 33.945 -58.722 -57.920 1.00 26.60 263 LEU B C 1
ATOM 8237 O O . LEU B 1 263 ? 35.024 -59.310 -57.907 1.00 26.59 263 LEU B O 1
ATOM 8242 N N . ALA B 1 264 ? 33.812 -57.435 -57.600 1.00 26.71 264 ALA B N 1
ATOM 8243 C CA . ALA B 1 264 ? 34.957 -56.608 -57.224 1.00 27.12 264 ALA B CA 1
ATOM 8244 C C . ALA B 1 264 ? 35.630 -57.080 -55.933 1.00 27.49 264 ALA B C 1
ATOM 8245 O O . ALA B 1 264 ? 36.859 -57.178 -55.879 1.00 27.81 264 ALA B O 1
ATOM 8247 N N . TRP B 1 265 ? 34.831 -57.370 -54.907 1.00 27.77 265 TRP B N 1
ATOM 8248 C CA . TRP B 1 265 ? 35.355 -57.847 -53.625 1.00 28.57 265 TRP B CA 1
ATOM 8249 C C . TRP B 1 265 ? 35.947 -59.254 -53.750 1.00 28.96 265 TRP B C 1
ATOM 8250 O O . TRP B 1 265 ? 37.016 -59.535 -53.197 1.00 29.15 265 TRP B O 1
ATOM 8261 N N . GLY B 1 266 ? 35.247 -60.117 -54.486 1.00 29.25 266 GLY B N 1
ATOM 8262 C CA . GLY B 1 266 ? 35.706 -61.472 -54.778 1.00 30.07 266 GLY B CA 1
ATOM 8263 C C . GLY B 1 266 ? 37.043 -61.489 -55.487 1.00 30.42 266 GLY B C 1
ATOM 8264 O O . GLY B 1 266 ? 37.985 -62.130 -55.022 1.00 30.78 266 GLY B O 1
ATOM 8265 N N . TYR B 1 267 ? 37.127 -60.774 -56.606 1.00 30.59 267 TYR B N 1
ATOM 8266 C CA . TYR B 1 267 ? 38.370 -60.646 -57.360 1.00 30.74 267 TYR B CA 1
ATOM 8267 C C . TYR B 1 267 ? 39.515 -60.103 -56.504 1.00 31.13 267 TYR B C 1
ATOM 8268 O O . TYR B 1 267 ? 40.632 -60.632 -56.534 1.00 31.03 267 TYR B O 1
ATOM 8277 N N . ASP B 1 268 ? 39.222 -59.059 -55.731 1.00 31.47 268 ASP B N 1
ATOM 8278 C CA . ASP B 1 268 ? 40.241 -58.364 -54.944 1.00 31.80 268 ASP B CA 1
ATOM 8279 C C . ASP B 1 268 ? 40.810 -59.214 -53.803 1.00 32.29 268 ASP B C 1
ATOM 8280 O O . ASP B 1 268 ? 42.026 -59.279 -53.626 1.00 32.48 268 ASP B O 1
ATOM 8285 N N . TRP B 1 269 ? 39.934 -59.866 -53.047 1.00 33.01 269 TRP B N 1
ATOM 8286 C CA . TRP B 1 269 ? 40.350 -60.623 -51.868 1.00 34.05 269 TRP B CA 1
ATOM 8287 C C . TRP B 1 269 ? 40.725 -62.083 -52.148 1.00 34.70 269 TRP B C 1
ATOM 8288 O O . TRP B 1 269 ? 41.451 -62.698 -51.359 1.00 34.69 269 TRP B O 1
ATOM 8299 N N . LEU B 1 270 ? 40.248 -62.628 -53.267 1.00 35.45 270 LEU B N 1
ATOM 8300 C CA . LEU B 1 270 ? 40.594 -63.997 -53.664 1.00 36.23 270 LEU B CA 1
ATOM 8301 C C . LEU B 1 270 ? 41.650 -64.051 -54.764 1.00 36.89 270 LEU B C 1
ATOM 8302 O O . LEU B 1 270 ? 41.883 -65.110 -55.347 1.00 37.14 270 LEU B O 1
ATOM 8307 N N . TYR B 1 271 ? 42.292 -62.915 -55.029 1.00 37.85 271 TYR B N 1
ATOM 8308 C CA . TYR B 1 271 ? 43.253 -62.776 -56.124 1.00 38.80 271 TYR B CA 1
ATOM 8309 C C . TYR B 1 271 ? 44.241 -63.939 -56.229 1.00 39.48 271 TYR B C 1
ATOM 8310 O O . TYR B 1 271 ? 44.334 -64.584 -57.277 1.00 39.55 271 TYR B O 1
ATOM 8319 N N . ASP B 1 272 ? 44.968 -64.198 -55.143 1.00 40.31 272 ASP B N 1
ATOM 8320 C CA . ASP B 1 272 ? 45.986 -65.252 -55.110 1.00 41.05 272 ASP B CA 1
ATOM 8321 C C . ASP B 1 272 ? 45.384 -66.647 -55.020 1.00 41.25 272 ASP B C 1
ATOM 8322 O O . ASP B 1 272 ? 45.993 -67.618 -55.473 1.00 41.52 272 ASP B O 1
ATOM 8327 N N . HIS B 1 273 ? 44.199 -66.743 -54.423 1.00 41.47 273 HIS B N 1
ATOM 8328 C CA . HIS B 1 273 ? 43.507 -68.021 -54.278 1.00 41.72 273 HIS B CA 1
ATOM 8329 C C . HIS B 1 273 ? 42.976 -68.547 -55.613 1.00 42.13 273 HIS B C 1
ATOM 8330 O O . HIS B 1 273 ? 42.941 -69.763 -55.839 1.00 42.26 273 HIS B O 1
ATOM 8337 N N . LEU B 1 274 ? 42.560 -67.626 -56.482 1.00 42.49 274 LEU B N 1
ATOM 8338 C CA . LEU B 1 274 ? 42.118 -67.962 -57.834 1.00 42.81 274 LEU B CA 1
ATOM 8339 C C . LEU B 1 274 ? 43.319 -68.301 -58.706 1.00 43.12 274 LEU B C 1
ATOM 8340 O O . LEU B 1 274 ? 44.416 -67.780 -58.495 1.00 43.07 274 LEU B O 1
ATOM 8345 N N . SER B 1 275 ? 43.105 -69.175 -59.687 1.00 43.62 275 SER B N 1
ATOM 8346 C CA . SER B 1 275 ? 44.135 -69.482 -60.678 1.00 44.13 275 SER B CA 1
ATOM 8347 C C . SER B 1 275 ? 44.248 -68.337 -61.685 1.00 44.59 275 SER B C 1
ATOM 8348 O O . SER B 1 275 ? 43.392 -67.445 -61.716 1.00 44.41 275 SER B O 1
ATOM 8351 N N . GLU B 1 276 ? 45.300 -68.362 -62.503 1.00 45.15 276 GLU B N 1
ATOM 8352 C CA . GLU B 1 276 ? 45.475 -67.371 -63.565 1.00 45.88 276 GLU B CA 1
ATOM 8353 C C . GLU B 1 276 ? 44.298 -67.406 -64.542 1.00 46.02 276 GLU B C 1
ATOM 8354 O O . GLU B 1 276 ? 43.857 -66.363 -65.035 1.00 46.14 276 GLU B O 1
ATOM 8360 N N . ASP B 1 277 ? 43.795 -68.613 -64.798 1.00 46.15 277 ASP B N 1
ATOM 8361 C CA . ASP B 1 277 ? 42.653 -68.834 -65.679 1.00 46.25 277 ASP B CA 1
ATOM 8362 C C . ASP B 1 277 ? 41.346 -68.391 -65.020 1.00 45.86 277 ASP B C 1
ATOM 8363 O O . ASP B 1 277 ? 40.435 -67.908 -65.695 1.00 45.74 277 ASP B O 1
ATOM 8368 N N . GLU B 1 278 ? 41.260 -68.564 -63.702 1.00 45.44 278 GLU B N 1
ATOM 8369 C CA . GLU B 1 278 ? 40.098 -68.106 -62.933 1.00 44.97 278 GLU B CA 1
ATOM 8370 C C . GLU B 1 278 ? 40.061 -66.582 -62.810 1.00 44.66 278 GLU B C 1
ATOM 8371 O O . GLU B 1 278 ? 38.989 -65.983 -62.878 1.00 44.52 278 GLU B O 1
ATOM 8377 N N . ARG B 1 279 ? 41.234 -65.971 -62.635 1.00 44.28 279 ARG B N 1
ATOM 8378 C CA . ARG B 1 279 ? 41.368 -64.514 -62.631 1.00 44.00 279 ARG B CA 1
ATOM 8379 C C . ARG B 1 279 ? 40.960 -63.929 -63.978 1.00 43.79 279 ARG B C 1
ATOM 8380 O O . ARG B 1 279 ? 40.284 -62.902 -64.036 1.00 43.79 279 ARG B O 1
ATOM 8388 N N . ARG B 1 280 ? 41.375 -64.600 -65.051 1.00 43.29 280 ARG B N 1
ATOM 8389 C CA . ARG B 1 280 ? 41.025 -64.222 -66.415 1.00 42.97 280 ARG B CA 1
ATOM 8390 C C . ARG B 1 280 ? 39.506 -64.185 -66.600 1.00 42.31 280 ARG B C 1
ATOM 8391 O O . ARG B 1 280 ? 38.974 -63.240 -67.182 1.00 42.23 280 ARG B O 1
ATOM 8399 N N . THR B 1 281 ? 38.824 -65.203 -66.080 1.00 41.56 281 THR B N 1
ATOM 8400 C CA . THR B 1 281 ? 37.367 -65.298 -66.159 1.00 41.09 281 THR B CA 1
ATOM 8401 C C . THR B 1 281 ? 36.670 -64.204 -65.344 1.00 40.54 281 THR B C 1
ATOM 8402 O O . THR B 1 281 ? 35.792 -63.511 -65.862 1.00 40.52 281 THR B O 1
ATOM 8406 N N . VAL B 1 282 ? 37.068 -64.048 -64.081 1.00 39.90 282 VAL B N 1
ATOM 8407 C CA . VAL B 1 282 ? 36.442 -63.068 -63.186 1.00 39.19 282 VAL B CA 1
ATOM 8408 C C . VAL B 1 282 ? 36.693 -61.637 -63.663 1.00 38.72 282 VAL B C 1
ATOM 8409 O O . VAL B 1 282 ? 35.753 -60.842 -63.752 1.00 38.54 282 VAL B O 1
ATOM 8413 N N . ARG B 1 283 ? 37.949 -61.331 -63.990 1.00 38.11 283 ARG B N 1
ATOM 8414 C CA . ARG B 1 283 ? 38.338 -60.003 -64.469 1.00 37.77 283 ARG B CA 1
ATOM 8415 C C . ARG B 1 283 ? 37.554 -59.588 -65.711 1.00 37.34 283 ARG B C 1
ATOM 8416 O O . ARG B 1 283 ? 37.115 -58.441 -65.817 1.00 37.35 283 ARG B O 1
ATOM 8424 N N . SER B 1 284 ? 37.382 -60.529 -66.637 1.00 36.74 284 SER B N 1
ATOM 8425 C CA . SER B 1 284 ? 36.698 -60.273 -67.904 1.00 36.26 284 SER B CA 1
ATOM 8426 C C . SER B 1 284 ? 35.231 -59.888 -67.705 1.00 35.58 284 SER B C 1
ATOM 8427 O O . SER B 1 284 ? 34.728 -58.981 -68.362 1.00 35.67 284 SER B O 1
ATOM 8430 N N . VAL B 1 285 ? 34.555 -60.580 -66.794 1.00 34.90 285 VAL B N 1
ATOM 8431 C CA . VAL B 1 285 ? 33.146 -60.315 -66.505 1.00 34.16 285 VAL B CA 1
ATOM 8432 C C . VAL B 1 285 ? 32.982 -59.027 -65.689 1.00 33.51 285 VAL B C 1
ATOM 8433 O O . VAL B 1 285 ? 32.046 -58.259 -65.918 1.00 33.39 285 VAL B O 1
ATOM 8437 N N . LEU B 1 286 ? 33.906 -58.798 -64.756 1.00 32.78 286 LEU B N 1
ATOM 8438 C CA . LEU B 1 286 ? 33.923 -57.571 -63.954 1.00 31.97 286 LEU B CA 1
ATOM 8439 C C . LEU B 1 286 ? 34.121 -56.348 -64.844 1.00 31.44 286 LEU B C 1
ATOM 8440 O O . LEU B 1 286 ? 33.346 -55.395 -64.757 1.00 31.17 286 LEU B O 1
ATOM 8445 N N . LEU B 1 287 ? 35.135 -56.390 -65.709 1.00 30.75 287 LEU B N 1
ATOM 8446 C CA . LEU B 1 287 ? 35.404 -55.301 -66.642 1.00 30.50 287 LEU B CA 1
ATOM 8447 C C . LEU B 1 287 ? 34.229 -55.011 -67.582 1.00 30.40 287 LEU B C 1
ATOM 8448 O O . LEU B 1 287 ? 33.890 -53.848 -67.807 1.00 30.12 287 LEU B O 1
ATOM 8453 N N . GLU B 1 288 ? 33.611 -56.067 -68.111 1.00 30.39 288 GLU B N 1
ATOM 8454 C CA . GLU B 1 288 ? 32.458 -55.937 -69.010 1.00 30.23 288 GLU B CA 1
ATOM 8455 C C . GLU B 1 288 ? 31.286 -55.237 -68.315 1.00 29.83 288 GLU B C 1
ATOM 8456 O O . GLU B 1 288 ? 30.739 -54.265 -68.841 1.00 29.63 288 GLU B O 1
ATOM 8462 N N . ARG B 1 289 ? 30.911 -55.740 -67.139 1.00 29.33 289 ARG B N 1
ATOM 8463 C CA . ARG B 1 289 ? 29.833 -55.155 -66.344 1.00 28.97 289 ARG B CA 1
ATOM 8464 C C . ARG B 1 289 ? 30.164 -53.740 -65.847 1.00 28.53 289 ARG B C 1
ATOM 8465 O O . ARG B 1 289 ? 29.285 -52.878 -65.792 1.00 28.82 289 ARG B O 1
ATOM 8473 N N . THR B 1 290 ? 31.426 -53.506 -65.495 1.00 28.01 290 THR B N 1
ATOM 8474 C CA . THR B 1 290 ? 31.877 -52.188 -65.034 1.00 27.45 290 THR B CA 1
ATOM 8475 C C . THR B 1 290 ? 31.826 -51.137 -66.145 1.00 27.58 290 THR B C 1
ATOM 8476 O O . THR B 1 290 ? 31.517 -49.972 -65.880 1.00 27.26 290 THR B O 1
ATOM 8480 N N . ARG B 1 291 ? 32.129 -51.557 -67.377 1.00 27.54 291 ARG B N 1
ATOM 8481 C CA . ARG B 1 291 ? 32.082 -50.675 -68.548 1.00 27.80 291 ARG B CA 1
ATOM 8482 C C . ARG B 1 291 ? 30.660 -50.169 -68.804 1.00 27.61 291 ARG B C 1
ATOM 8483 O O . ARG B 1 291 ? 30.469 -49.011 -69.179 1.00 27.55 291 ARG B O 1
ATOM 8491 N N . GLU B 1 292 ? 29.684 -51.051 -68.581 1.00 27.54 292 GLU B N 1
ATOM 8492 C CA . GLU B 1 292 ? 28.258 -50.742 -68.699 1.00 27.58 292 GLU B CA 1
ATOM 8493 C C . GLU B 1 292 ? 27.826 -49.650 -67.703 1.00 26.90 292 GLU B C 1
ATOM 8494 O O . GLU B 1 292 ? 27.083 -48.733 -68.065 1.00 26.62 292 GLU B O 1
ATOM 8500 N N . VAL B 1 293 ? 28.303 -49.749 -66.460 1.00 26.17 293 VAL B N 1
ATOM 8501 C CA . VAL B 1 293 ? 28.030 -48.741 -65.424 1.00 25.20 293 VAL B CA 1
ATOM 8502 C C . VAL B 1 293 ? 28.740 -47.422 -65.747 1.00 24.86 293 VAL B C 1
ATOM 8503 O O . VAL B 1 293 ? 28.151 -46.347 -65.622 1.00 24.41 293 VAL B O 1
ATOM 8507 N N . ALA B 1 294 ? 29.999 -47.515 -66.176 1.00 24.48 294 ALA B N 1
ATOM 8508 C CA . ALA B 1 294 ? 30.796 -46.347 -66.528 1.00 24.51 294 ALA B CA 1
ATOM 8509 C C . ALA B 1 294 ? 30.199 -45.581 -67.710 1.00 24.77 294 ALA B C 1
ATOM 8510 O O . ALA B 1 294 ? 30.179 -44.352 -67.709 1.00 24.56 294 ALA B O 1
ATOM 8512 N N . ASP B 1 295 ? 29.720 -46.320 -68.712 1.00 25.20 295 ASP B N 1
ATOM 8513 C CA . ASP B 1 295 ? 29.055 -45.734 -69.878 1.00 25.64 295 ASP B CA 1
ATOM 8514 C C . ASP B 1 295 ? 27.820 -44.951 -69.439 1.00 25.30 295 ASP B C 1
ATOM 8515 O O . ASP B 1 295 ? 27.623 -43.818 -69.867 1.00 25.31 295 ASP B O 1
ATOM 8520 N N . HIS B 1 296 ? 27.006 -45.541 -68.568 1.00 25.18 296 HIS B N 1
ATOM 8521 C CA . HIS B 1 296 ? 25.815 -44.852 -68.076 1.00 25.52 296 HIS B CA 1
ATOM 8522 C C . HIS B 1 296 ? 26.162 -43.570 -67.304 1.00 24.97 296 HIS B C 1
ATOM 8523 O O . HIS B 1 296 ? 25.592 -42.513 -67.571 1.00 25.18 296 HIS B O 1
ATOM 8530 N N . VAL B 1 297 ? 27.105 -43.668 -66.367 1.00 24.25 297 VAL B N 1
ATOM 8531 C CA . VAL B 1 297 ? 27.518 -42.526 -65.539 1.00 23.47 297 VAL B CA 1
ATOM 8532 C C . VAL B 1 297 ? 28.156 -41.391 -66.351 1.00 23.32 297 VAL B C 1
ATOM 8533 O O . VAL B 1 297 ? 27.786 -40.225 -66.194 1.00 23.02 297 VAL B O 1
ATOM 8537 N N . ILE B 1 298 ? 29.111 -41.741 -67.212 1.00 22.92 298 ILE B N 1
ATOM 8538 C CA . ILE B 1 298 ? 29.921 -40.755 -67.927 1.00 22.48 298 ILE B CA 1
ATOM 8539 C C . ILE B 1 298 ? 29.278 -40.307 -69.246 1.00 22.46 298 ILE B C 1
ATOM 8540 O O . ILE B 1 298 ? 29.252 -39.112 -69.556 1.00 22.07 298 ILE B O 1
ATOM 8545 N N . ALA B 1 299 ? 28.766 -41.264 -70.017 1.00 22.31 299 ALA B N 1
ATOM 8546 C CA . ALA B 1 299 ? 28.235 -40.965 -71.347 1.00 22.33 299 ALA B CA 1
ATOM 8547 C C . ALA B 1 299 ? 26.738 -40.643 -71.362 1.00 22.13 299 ALA B C 1
ATOM 8548 O O . ALA B 1 299 ? 26.302 -39.750 -72.091 1.00 22.25 299 ALA B O 1
ATOM 8550 N N . HIS B 1 300 ? 25.951 -41.358 -70.561 1.00 22.03 300 HIS B N 1
ATOM 8551 C CA . HIS B 1 300 ? 24.504 -41.136 -70.556 1.00 21.69 300 HIS B CA 1
ATOM 8552 C C . HIS B 1 300 ? 24.100 -40.082 -69.523 1.00 21.18 300 HIS B C 1
ATOM 8553 O O . HIS B 1 300 ? 23.679 -38.984 -69.891 1.00 20.60 300 HIS B O 1
ATOM 8560 N N . ALA B 1 301 ? 24.247 -40.401 -68.236 1.00 20.33 301 ALA B N 1
ATOM 8561 C CA . ALA B 1 301 ? 23.952 -39.428 -67.180 1.00 19.76 301 ALA B CA 1
ATOM 8562 C C . ALA B 1 301 ? 24.798 -38.162 -67.331 1.00 19.50 301 ALA B C 1
ATOM 8563 O O . ALA B 1 301 ? 24.312 -37.064 -67.040 1.00 19.68 301 ALA B O 1
ATOM 8565 N N A ARG B 1 302 ? 26.052 -38.328 -67.762 0.50 19.37 302 ARG B N 1
ATOM 8566 N N B ARG B 1 302 ? 26.042 -38.329 -67.794 0.50 19.11 302 ARG B N 1
ATOM 8567 C CA A ARG B 1 302 ? 26.947 -37.211 -68.074 0.50 19.24 302 ARG B CA 1
ATOM 8568 C CA B ARG B 1 302 ? 26.972 -37.225 -68.064 0.50 18.73 302 ARG B CA 1
ATOM 8569 C C A ARG B 1 302 ? 27.109 -36.269 -66.870 0.50 19.06 302 ARG B C 1
ATOM 8570 C C B ARG B 1 302 ? 27.093 -36.275 -66.866 0.50 18.77 302 ARG B C 1
ATOM 8571 O O A ARG B 1 302 ? 26.997 -35.046 -67.001 0.50 18.74 302 ARG B O 1
ATOM 8572 O O B ARG B 1 302 ? 26.935 -35.058 -66.996 0.50 18.49 302 ARG B O 1
ATOM 8587 N N . ILE B 1 303 ? 27.390 -36.850 -65.703 1.00 18.82 303 ILE B N 1
ATOM 8588 C CA . ILE B 1 303 ? 27.379 -36.101 -64.425 1.00 18.72 303 ILE B CA 1
ATOM 8589 C C . ILE B 1 303 ? 28.389 -34.957 -64.277 1.00 18.61 303 ILE B C 1
ATOM 8590 O O . ILE B 1 303 ? 28.227 -34.094 -63.411 1.00 18.93 303 ILE B O 1
ATOM 8595 N N . HIS B 1 304 ? 29.407 -34.932 -65.130 1.00 18.34 304 HIS B N 1
ATOM 8596 C CA . HIS B 1 304 ? 30.340 -33.803 -65.191 1.00 18.18 304 HIS B CA 1
ATOM 8597 C C . HIS B 1 304 ? 29.711 -32.583 -65.879 1.00 18.11 304 HIS B C 1
ATOM 8598 O O . HIS B 1 304 ? 30.293 -31.499 -65.895 1.00 18.39 304 HIS B O 1
ATOM 8605 N N . VAL B 1 305 ? 28.526 -32.776 -66.445 1.00 17.87 305 VAL B N 1
ATOM 8606 C CA . VAL B 1 305 ? 27.704 -31.686 -66.965 1.00 17.66 305 VAL B CA 1
ATOM 8607 C C . VAL B 1 305 ? 26.386 -31.608 -66.176 1.00 17.49 305 VAL B C 1
ATOM 8608 O O . VAL B 1 305 ? 25.897 -30.516 -65.892 1.00 17.42 305 VAL B O 1
ATOM 8612 N N . PHE B 1 306 ? 25.843 -32.770 -65.809 1.00 17.30 306 PHE B N 1
ATOM 8613 C CA . PHE B 1 306 ? 24.584 -32.884 -65.060 1.00 17.25 306 PHE B CA 1
ATOM 8614 C C . PHE B 1 306 ? 24.823 -33.506 -63.670 1.00 17.19 306 PHE B C 1
ATOM 8615 O O . PHE B 1 306 ? 24.512 -34.681 -63.455 1.00 16.58 306 PHE B O 1
ATOM 8623 N N . PRO B 1 307 ? 25.358 -32.712 -62.716 1.00 17.16 307 PRO B N 1
ATOM 8624 C CA . PRO B 1 307 ? 25.809 -33.265 -61.437 1.00 17.21 307 PRO B CA 1
ATOM 8625 C C . PRO B 1 307 ? 24.700 -33.514 -60.405 1.00 17.34 307 PRO B C 1
ATOM 8626 O O . PRO B 1 307 ? 24.992 -34.015 -59.312 1.00 17.35 307 PRO B O 1
ATOM 8630 N N . TYR B 1 308 ? 23.455 -33.184 -60.751 1.00 17.09 308 TYR B N 1
ATOM 8631 C CA . TYR B 1 308 ? 22.305 -33.399 -59.859 1.00 17.33 308 TYR B CA 1
ATOM 8632 C C . TYR B 1 308 ? 21.756 -34.825 -59.928 1.00 17.77 308 TYR B C 1
ATOM 8633 O O . TYR B 1 308 ? 20.834 -35.174 -59.188 1.00 17.88 308 TYR B O 1
ATOM 8642 N N . ASP B 1 309 ? 22.312 -35.634 -60.827 1.00 18.13 309 ASP B N 1
ATOM 8643 C CA . ASP B 1 309 ? 21.834 -36.991 -61.064 1.00 18.74 309 ASP B CA 1
ATOM 8644 C C . ASP B 1 309 ? 22.349 -37.927 -59.968 1.00 19.03 309 ASP B C 1
ATOM 8645 O O . ASP B 1 309 ? 23.373 -38.595 -60.133 1.00 18.71 309 ASP B O 1
ATOM 8650 N N . SER B 1 310 ? 21.616 -37.970 -58.854 1.00 19.67 310 SER B N 1
ATOM 8651 C CA . SER B 1 310 ? 22.024 -38.718 -57.653 1.00 20.16 310 SER B CA 1
ATOM 8652 C C . SER B 1 310 ? 22.042 -40.231 -57.862 1.00 20.73 310 SER B C 1
ATOM 8653 O O . SER B 1 310 ? 22.789 -40.941 -57.187 1.00 20.70 310 SER B O 1
ATOM 8656 N N . HIS B 1 311 ? 21.219 -40.720 -58.791 1.00 20.96 311 HIS B N 1
ATOM 8657 C CA . HIS B 1 311 ? 21.222 -42.138 -59.141 1.00 21.23 311 HIS B CA 1
ATOM 8658 C C . HIS B 1 311 ? 22.556 -42.517 -59.781 1.00 21.03 311 HIS B C 1
ATOM 8659 O O . HIS B 1 311 ? 23.172 -43.516 -59.405 1.00 20.73 311 HIS B O 1
ATOM 8666 N N . ALA B 1 312 ? 23.003 -41.696 -60.730 1.00 20.87 312 ALA B N 1
ATOM 8667 C CA . ALA B 1 312 ? 24.301 -41.870 -61.376 1.00 21.07 312 ALA B CA 1
ATOM 8668 C C . ALA B 1 312 ? 25.482 -41.653 -60.416 1.00 21.14 312 ALA B C 1
ATOM 8669 O O . ALA B 1 312 ? 26.485 -42.369 -60.490 1.00 21.39 312 ALA B O 1
ATOM 8671 N N . VAL B 1 313 ? 25.359 -40.656 -59.536 1.00 21.14 313 VAL B N 1
ATOM 8672 C CA . VAL B 1 313 ? 26.366 -40.383 -58.509 1.00 20.97 313 VAL B CA 1
ATOM 8673 C C . VAL B 1 313 ? 26.511 -41.588 -57.577 1.00 21.15 313 VAL B C 1
ATOM 8674 O O . VAL B 1 313 ? 27.630 -41.993 -57.240 1.00 21.57 313 VAL B O 1
ATOM 8678 N N . ARG B 1 314 ? 25.378 -42.163 -57.185 1.00 21.55 314 ARG B N 1
ATOM 8679 C CA . ARG B 1 314 ? 25.346 -43.377 -56.377 1.00 22.01 314 ARG B CA 1
ATOM 8680 C C . ARG B 1 314 ? 26.112 -44.540 -57.020 1.00 22.18 314 ARG B C 1
ATOM 8681 O O . ARG B 1 314 ? 26.861 -45.244 -56.336 1.00 22.02 314 ARG B O 1
ATOM 8689 N N . SER B 1 315 ? 25.921 -44.759 -58.321 1.00 22.04 315 SER B N 1
ATOM 8690 C CA . SER B 1 315 ? 26.650 -45.845 -58.977 1.00 22.41 315 SER B CA 1
ATOM 8691 C C . SER B 1 315 ? 28.124 -45.495 -59.168 1.00 22.26 315 SER B C 1
ATOM 8692 O O . SER B 1 315 ? 28.969 -46.373 -59.082 1.00 23.03 315 SER B O 1
ATOM 8695 N N . LEU B 1 316 ? 28.438 -44.215 -59.379 1.00 22.29 316 LEU B N 1
ATOM 8696 C CA . LEU B 1 316 ? 29.836 -43.765 -59.391 1.00 22.24 316 LEU B CA 1
ATOM 8697 C C . LEU B 1 316 ? 30.513 -44.103 -58.056 1.00 22.34 316 LEU B C 1
ATOM 8698 O O . LEU B 1 316 ? 31.613 -44.672 -58.018 1.00 22.00 316 LEU B O 1
ATOM 8703 N N . SER B 1 317 ? 29.833 -43.755 -56.970 1.00 22.23 317 SER B N 1
ATOM 8704 C CA . SER B 1 317 ? 30.379 -43.885 -55.626 1.00 22.48 317 SER B CA 1
ATOM 8705 C C . SER B 1 317 ? 30.442 -45.332 -55.143 1.00 22.31 317 SER B C 1
ATOM 8706 O O . SER B 1 317 ? 31.498 -45.800 -54.728 1.00 22.28 317 SER B O 1
ATOM 8709 N N . ALA B 1 318 ? 29.310 -46.029 -55.206 1.00 22.31 318 ALA B N 1
ATOM 8710 C CA . ALA B 1 318 ? 29.166 -47.353 -54.596 1.00 22.72 318 ALA B CA 1
ATOM 8711 C C . ALA B 1 318 ? 29.568 -48.515 -55.501 1.00 22.95 318 ALA B C 1
ATOM 8712 O O . ALA B 1 318 ? 29.851 -49.609 -55.011 1.00 22.96 318 ALA B O 1
ATOM 8714 N N . VAL B 1 319 ? 29.582 -48.279 -56.810 1.00 22.87 319 VAL B N 1
ATOM 8715 C CA . VAL B 1 319 ? 29.786 -49.351 -57.781 1.00 23.27 319 VAL B CA 1
ATOM 8716 C C . VAL B 1 319 ? 31.091 -49.170 -58.568 1.00 23.62 319 VAL B C 1
ATOM 8717 O O . VAL B 1 319 ? 31.931 -50.078 -58.590 1.00 24.14 319 VAL B O 1
ATOM 8721 N N . LEU B 1 320 ? 31.267 -48.007 -59.195 1.00 23.39 320 LEU B N 1
ATOM 8722 C CA . LEU B 1 320 ? 32.489 -47.717 -59.942 1.00 23.69 320 LEU B CA 1
ATOM 8723 C C . LEU B 1 320 ? 33.744 -47.717 -59.077 1.00 23.75 320 LEU B C 1
ATOM 8724 O O . LEU B 1 320 ? 34.800 -48.176 -59.519 1.00 24.12 320 LEU B O 1
ATOM 8729 N N . THR B 1 321 ? 33.631 -47.198 -57.856 1.00 23.37 321 THR B N 1
ATOM 8730 C CA . THR B 1 321 ? 34.783 -47.094 -56.958 1.00 23.25 321 THR B CA 1
ATOM 8731 C C . THR B 1 321 ? 35.404 -48.459 -56.601 1.00 23.40 321 THR B C 1
ATOM 8732 O O . THR B 1 321 ? 36.590 -48.658 -56.851 1.00 23.41 321 THR B O 1
ATOM 8736 N N . PRO B 1 322 ? 34.616 -49.401 -56.033 1.00 23.38 322 PRO B N 1
ATOM 8737 C CA . PRO B 1 322 ? 35.235 -50.700 -55.730 1.00 23.70 322 PRO B CA 1
ATOM 8738 C C . PRO B 1 322 ? 35.650 -51.492 -56.972 1.00 24.00 322 PRO B C 1
ATOM 8739 O O . PRO B 1 322 ? 36.661 -52.201 -56.933 1.00 24.36 322 PRO B O 1
ATOM 8743 N N . ALA B 1 323 ? 34.888 -51.363 -58.055 1.00 24.14 323 ALA B N 1
ATOM 8744 C CA . ALA B 1 323 ? 35.206 -52.052 -59.308 1.00 24.33 323 ALA B CA 1
ATOM 8745 C C . ALA B 1 323 ? 36.548 -51.627 -59.885 1.00 24.52 323 ALA B C 1
ATOM 8746 O O . ALA B 1 323 ? 37.378 -52.474 -60.203 1.00 24.60 323 ALA B O 1
ATOM 8748 N N . CYS B 1 324 ? 36.760 -50.319 -60.003 1.00 24.90 324 CYS B N 1
ATOM 8749 C CA . CYS B 1 324 ? 37.982 -49.781 -60.600 1.00 25.53 324 CYS B CA 1
ATOM 8750 C C . CYS B 1 324 ? 39.232 -50.010 -59.746 1.00 25.82 324 CYS B C 1
ATOM 8751 O O . CYS B 1 324 ? 40.307 -50.268 -60.289 1.00 26.12 324 CYS B O 1
ATOM 8754 N N . ILE B 1 325 ? 39.090 -49.918 -58.424 1.00 26.06 325 ILE B N 1
ATOM 8755 C CA . ILE B 1 325 ? 40.189 -50.238 -57.498 1.00 26.29 325 ILE B CA 1
ATOM 8756 C C . ILE B 1 325 ? 40.667 -51.689 -57.698 1.00 26.82 325 ILE B C 1
ATOM 8757 O O . ILE B 1 325 ? 41.862 -51.932 -57.881 1.00 26.89 325 ILE B O 1
ATOM 8762 N N . ALA B 1 326 ? 39.724 -52.630 -57.682 1.00 27.27 326 ALA B N 1
ATOM 8763 C CA . ALA B 1 326 ? 39.987 -54.046 -57.947 1.00 28.03 326 ALA B CA 1
ATOM 8764 C C . ALA B 1 326 ? 40.698 -54.310 -59.283 1.00 28.64 326 ALA B C 1
ATOM 8765 O O . ALA B 1 326 ? 41.524 -55.222 -59.376 1.00 28.57 326 ALA B O 1
ATOM 8767 N N . LEU B 1 327 ? 40.371 -53.505 -60.298 1.00 29.49 327 LEU B N 1
ATOM 8768 C CA . LEU B 1 327 ? 40.873 -53.676 -61.669 1.00 30.12 327 LEU B CA 1
ATOM 8769 C C . LEU B 1 327 ? 42.122 -52.866 -62.026 1.00 30.77 327 LEU B C 1
ATOM 8770 O O . LEU B 1 327 ? 42.637 -52.996 -63.143 1.00 30.81 327 LEU B O 1
ATOM 8775 N N . GLN B 1 328 ? 42.593 -52.020 -61.108 1.00 31.56 328 GLN B N 1
ATOM 8776 C CA . GLN B 1 328 ? 43.767 -51.175 -61.360 1.00 32.42 328 GLN B CA 1
ATOM 8777 C C . GLN B 1 328 ? 44.995 -52.017 -61.690 1.00 32.93 328 GLN B C 1
ATOM 8778 O O . GLN B 1 328 ? 45.217 -53.063 -61.079 1.00 32.97 328 GLN B O 1
ATOM 8784 N N . GLY B 1 329 ? 45.784 -51.555 -62.656 1.00 33.68 329 GLY B N 1
ATOM 8785 C CA . GLY B 1 329 ? 47.007 -52.253 -63.058 1.00 34.72 329 GLY B CA 1
ATOM 8786 C C . GLY B 1 329 ? 46.848 -53.173 -64.255 1.00 35.39 329 GLY B C 1
ATOM 8787 O O . GLY B 1 329 ? 47.807 -53.416 -64.992 1.00 35.66 329 GLY B O 1
ATOM 8788 N N . GLU B 1 330 ? 45.641 -53.698 -64.446 1.00 35.98 330 GLU B N 1
ATOM 8789 C CA . GLU B 1 330 ? 45.368 -54.582 -65.576 1.00 36.41 330 GLU B CA 1
ATOM 8790 C C . GLU B 1 330 ? 44.126 -54.163 -66.376 1.00 36.33 330 GLU B C 1
ATOM 8791 O O . GLU B 1 330 ? 43.371 -55.007 -66.864 1.00 36.40 330 GLU B O 1
ATOM 8797 N N . SER B 1 331 ? 43.944 -52.849 -66.506 1.00 36.20 331 SER B N 1
ATOM 8798 C CA . SER B 1 331 ? 42.836 -52.249 -67.252 1.00 35.88 331 SER B CA 1
ATOM 8799 C C . SER B 1 331 ? 43.063 -50.745 -67.369 1.00 35.65 331 SER B C 1
ATOM 8800 O O . SER B 1 331 ? 43.002 -50.022 -66.368 1.00 35.73 331 SER B O 1
ATOM 8803 N N . ASP B 1 332 ? 43.332 -50.289 -68.590 1.00 35.30 332 ASP B N 1
ATOM 8804 C CA . ASP B 1 332 ? 43.544 -48.869 -68.876 1.00 35.06 332 ASP B CA 1
ATOM 8805 C C . ASP B 1 332 ? 42.268 -48.046 -68.687 1.00 34.60 332 ASP B C 1
ATOM 8806 O O . ASP B 1 332 ? 42.320 -46.912 -68.207 1.00 34.46 332 ASP B O 1
ATOM 8811 N N . GLU B 1 333 ? 41.134 -48.623 -69.077 1.00 33.97 333 GLU B N 1
ATOM 8812 C CA . GLU B 1 333 ? 39.832 -47.992 -68.898 1.00 33.26 333 GLU B CA 1
ATOM 8813 C C . GLU B 1 333 ? 39.555 -47.708 -67.421 1.00 32.70 333 GLU B C 1
ATOM 8814 O O . GLU B 1 333 ? 39.225 -46.578 -67.057 1.00 32.40 333 GLU B O 1
ATOM 8820 N N . ALA B 1 334 ? 39.701 -48.743 -66.588 1.00 31.90 334 ALA B N 1
ATOM 8821 C CA . ALA B 1 334 ? 39.482 -48.649 -65.144 1.00 31.12 334 ALA B CA 1
ATOM 8822 C C . ALA B 1 334 ? 40.357 -47.592 -64.487 1.00 30.62 334 ALA B C 1
ATOM 8823 O O . ALA B 1 334 ? 39.956 -46.990 -63.493 1.00 30.58 334 ALA B O 1
ATOM 8825 N N . GLY B 1 335 ? 41.545 -47.373 -65.047 1.00 30.10 335 GLY B N 1
ATOM 8826 C CA . GLY B 1 335 ? 42.418 -46.284 -64.633 1.00 29.60 335 GLY B CA 1
ATOM 8827 C C . GLY B 1 335 ? 41.775 -44.928 -64.864 1.00 29.40 335 GLY B C 1
ATOM 8828 O O . GLY B 1 335 ? 41.746 -44.089 -63.960 1.00 29.26 335 GLY B O 1
ATOM 8829 N N . GLU B 1 336 ? 41.257 -44.722 -66.075 1.00 28.99 336 GLU B N 1
ATOM 8830 C CA . GLU B 1 336 ? 40.544 -43.493 -66.433 1.00 28.81 336 GLU B CA 1
ATOM 8831 C C . GLU B 1 336 ? 39.286 -43.282 -65.585 1.00 27.87 336 GLU B C 1
ATOM 8832 O O . GLU B 1 336 ? 39.029 -42.166 -65.122 1.00 27.66 336 GLU B O 1
ATOM 8838 N N . TRP B 1 337 ? 38.516 -44.352 -65.384 1.00 26.92 337 TRP B N 1
ATOM 8839 C CA . TRP B 1 337 ? 37.279 -44.283 -64.603 1.00 26.11 337 TRP B CA 1
ATOM 8840 C C . TRP B 1 337 ? 37.526 -43.972 -63.129 1.00 25.58 337 TRP B C 1
ATOM 8841 O O . TRP B 1 337 ? 36.730 -43.265 -62.503 1.00 25.31 337 TRP B O 1
ATOM 8852 N N . LEU B 1 338 ? 38.618 -44.502 -62.575 1.00 24.89 338 LEU B N 1
ATOM 8853 C CA . LEU B 1 338 ? 38.979 -44.207 -61.187 1.00 24.42 338 LEU B CA 1
ATOM 8854 C C . LEU B 1 338 ? 39.377 -42.747 -61.025 1.00 23.94 338 LEU B C 1
ATOM 8855 O O . LEU B 1 338 ? 38.976 -42.096 -60.061 1.00 23.81 338 LEU B O 1
ATOM 8860 N N . ASP B 1 339 ? 40.159 -42.230 -61.967 1.00 23.43 339 ASP B N 1
ATOM 8861 C CA . ASP B 1 339 ? 40.546 -40.823 -61.934 1.00 23.05 339 ASP B CA 1
ATOM 8862 C C . ASP B 1 339 ? 39.306 -39.920 -62.031 1.00 22.62 339 ASP B C 1
ATOM 8863 O O . ASP B 1 339 ? 39.151 -38.993 -61.242 1.00 22.33 339 ASP B O 1
ATOM 8868 N N . TYR B 1 340 ? 38.429 -40.210 -62.991 1.00 22.23 340 TYR B N 1
ATOM 8869 C CA . TYR B 1 340 ? 37.146 -39.513 -63.118 1.00 22.19 340 TYR B CA 1
ATOM 8870 C C . TYR B 1 340 ? 36.357 -39.541 -61.805 1.00 21.87 340 TYR B C 1
ATOM 8871 O O . TYR B 1 340 ? 35.848 -38.509 -61.369 1.00 22.15 340 TYR B O 1
ATOM 8880 N N . THR B 1 341 ? 36.278 -40.721 -61.185 1.00 21.54 341 THR B N 1
ATOM 8881 C CA . THR B 1 341 ? 35.553 -40.922 -59.928 1.00 21.53 341 THR B CA 1
ATOM 8882 C C . THR B 1 341 ? 36.117 -40.049 -58.799 1.00 21.58 341 THR B C 1
ATOM 8883 O O . THR B 1 341 ? 35.373 -39.299 -58.163 1.00 21.14 341 THR B O 1
ATOM 8887 N N . VAL B 1 342 ? 37.431 -40.139 -58.578 1.00 21.46 342 VAL B N 1
ATOM 8888 C CA . VAL B 1 342 ? 38.107 -39.370 -57.536 1.00 21.40 342 VAL B CA 1
ATOM 8889 C C . VAL B 1 342 ? 37.978 -37.868 -57.805 1.00 21.41 342 VAL B C 1
ATOM 8890 O O . VAL B 1 342 ? 37.666 -37.094 -56.901 1.00 21.23 342 VAL B O 1
ATOM 8894 N N . GLU B 1 343 ? 38.196 -37.471 -59.054 1.00 21.50 343 GLU B N 1
ATOM 8895 C CA . GLU B 1 343 ? 38.131 -36.064 -59.438 1.00 21.71 343 GLU B CA 1
ATOM 8896 C C . GLU B 1 343 ? 36.712 -35.482 -59.350 1.00 21.59 343 GLU B C 1
ATOM 8897 O O . GLU B 1 343 ? 36.543 -34.326 -58.947 1.00 21.54 343 GLU B O 1
ATOM 8903 N N . PHE B 1 344 ? 35.699 -36.268 -59.724 1.00 21.33 344 PHE B N 1
ATOM 8904 C CA . PHE B 1 344 ? 34.313 -35.799 -59.609 1.00 20.92 344 PHE B CA 1
ATOM 8905 C C . PHE B 1 344 ? 33.975 -35.508 -58.151 1.00 20.47 344 PHE B C 1
ATOM 8906 O O . PHE B 1 344 ? 33.480 -34.432 -57.826 1.00 20.41 344 PHE B O 1
ATOM 8914 N N . LEU B 1 345 ? 34.247 -36.485 -57.291 1.00 20.15 345 LEU B N 1
ATOM 8915 C CA . LEU B 1 345 ? 33.973 -36.374 -55.866 1.00 20.14 345 LEU B CA 1
ATOM 8916 C C . LEU B 1 345 ? 34.725 -35.215 -55.215 1.00 20.12 345 LEU B C 1
ATOM 8917 O O . LEU B 1 345 ? 34.192 -34.554 -54.319 1.00 20.15 345 LEU B O 1
ATOM 8922 N N . ALA B 1 346 ? 35.944 -34.954 -55.687 1.00 20.00 346 ALA B N 1
ATOM 8923 C CA . ALA B 1 346 ? 36.774 -33.878 -55.146 1.00 20.12 346 ALA B CA 1
ATOM 8924 C C . ALA B 1 346 ? 36.364 -32.489 -55.630 1.00 20.11 346 ALA B C 1
ATOM 8925 O O . ALA B 1 346 ? 36.665 -31.487 -54.969 1.00 20.24 346 ALA B O 1
ATOM 8927 N N . THR B 1 347 ? 35.677 -32.435 -56.772 1.00 19.63 347 THR B N 1
ATOM 8928 C CA . THR B 1 347 ? 35.426 -31.175 -57.476 1.00 19.25 347 THR B CA 1
ATOM 8929 C C . THR B 1 347 ? 33.942 -30.811 -57.584 1.00 19.25 347 THR B C 1
ATOM 8930 O O . THR B 1 347 ? 33.552 -29.689 -57.249 1.00 19.19 347 THR B O 1
ATOM 8934 N N . LEU B 1 348 ? 33.122 -31.759 -58.037 1.00 19.16 348 LEU B N 1
ATOM 8935 C CA . LEU B 1 348 ? 31.725 -31.466 -58.385 1.00 19.09 348 LEU B CA 1
ATOM 8936 C C . LEU B 1 348 ? 30.694 -31.904 -57.352 1.00 19.09 348 LEU B C 1
ATOM 8937 O O . LEU B 1 348 ? 29.606 -31.339 -57.298 1.00 19.02 348 LEU B O 1
ATOM 8942 N N . TYR B 1 349 ? 31.031 -32.909 -56.545 1.00 19.20 349 TYR B N 1
ATOM 8943 C CA . TYR B 1 349 ? 30.165 -33.330 -55.450 1.00 19.26 349 TYR B CA 1
ATOM 8944 C C . TYR B 1 349 ? 30.062 -32.209 -54.399 1.00 19.30 349 TYR B C 1
ATOM 8945 O O . TYR B 1 349 ? 31.082 -31.738 -53.895 1.00 19.46 349 TYR B O 1
ATOM 8954 N N . SER B 1 350 ? 28.855 -31.724 -54.103 1.00 19.32 350 SER B N 1
ATOM 8955 C CA . SER B 1 350 ? 27.617 -32.022 -54.824 1.00 18.92 350 SER B CA 1
ATOM 8956 C C . SER B 1 350 ? 26.835 -30.716 -54.942 1.00 18.85 350 SER B C 1
ATOM 8957 O O . SER B 1 350 ? 26.895 -29.887 -54.036 1.00 18.78 350 SER B O 1
ATOM 8960 N N . PRO B 1 351 ? 26.095 -30.525 -56.056 1.00 18.60 351 PRO B N 1
ATOM 8961 C CA . PRO B 1 351 ? 25.231 -29.346 -56.174 1.00 18.33 351 PRO B CA 1
ATOM 8962 C C . PRO B 1 351 ? 24.070 -29.322 -55.168 1.00 17.94 351 PRO B C 1
ATOM 8963 O O . PRO B 1 351 ? 23.464 -28.275 -54.971 1.00 18.32 351 PRO B O 1
ATOM 8967 N N . TRP B 1 352 ? 23.767 -30.461 -54.548 1.00 17.67 352 TRP B N 1
ATOM 8968 C CA . TRP B 1 352 ? 22.734 -30.548 -53.510 1.00 17.31 352 TRP B CA 1
ATOM 8969 C C . TRP B 1 352 ? 23.248 -30.128 -52.126 1.00 17.58 352 TRP B C 1
ATOM 8970 O O . TRP B 1 352 ? 22.461 -29.925 -51.198 1.00 17.36 352 TRP B O 1
ATOM 8981 N N . ALA B 1 353 ? 24.567 -30.020 -52.003 1.00 17.90 353 ALA B N 1
ATOM 8982 C CA . ALA B 1 353 ? 25.248 -29.764 -50.735 1.00 18.78 353 ALA B CA 1
ATOM 8983 C C . ALA B 1 353 ? 25.444 -28.269 -50.463 1.00 19.26 353 ALA B C 1
ATOM 8984 O O . ALA B 1 353 ? 25.830 -27.508 -51.350 1.00 19.31 353 ALA B O 1
ATOM 8986 N N . GLY B 1 354 ? 25.185 -27.857 -49.227 1.00 19.94 354 GLY B N 1
ATOM 8987 C CA . GLY B 1 354 ? 25.412 -26.471 -48.819 1.00 20.86 354 GLY B CA 1
ATOM 8988 C C . GLY B 1 354 ? 26.665 -26.378 -47.969 1.00 21.56 354 GLY B C 1
ATOM 8989 O O . GLY B 1 354 ? 27.053 -27.358 -47.323 1.00 21.46 354 GLY B O 1
ATOM 8990 N N . THR B 1 355 ? 27.292 -25.200 -47.961 1.00 22.26 355 THR B N 1
ATOM 8991 C CA . THR B 1 355 ? 28.546 -24.990 -47.225 1.00 23.00 355 THR B CA 1
ATOM 8992 C C . THR B 1 355 ? 28.424 -25.270 -45.725 1.00 22.72 355 THR B C 1
ATOM 8993 O O . THR B 1 355 ? 29.394 -25.712 -45.097 1.00 22.94 355 THR B O 1
ATOM 8997 N N . ASP B 1 356 ? 27.234 -25.029 -45.166 1.00 22.13 356 ASP B N 1
ATOM 8998 C CA . ASP B 1 356 ? 26.974 -25.250 -43.738 1.00 21.38 356 ASP B CA 1
ATOM 8999 C C . ASP B 1 356 ? 26.612 -26.705 -43.401 1.00 20.33 356 ASP B C 1
ATOM 9000 O O . ASP B 1 356 ? 26.301 -27.019 -42.251 1.00 20.11 356 ASP B O 1
ATOM 9005 N N . GLY B 1 357 ? 26.656 -27.584 -44.404 1.00 19.08 357 GLY B N 1
ATOM 9006 C CA . GLY B 1 357 ? 26.408 -29.010 -44.202 1.00 17.59 357 GLY B CA 1
ATOM 9007 C C . GLY B 1 357 ? 25.022 -29.488 -44.604 1.00 16.69 357 GLY B C 1
ATOM 9008 O O . GLY B 1 357 ? 24.711 -30.673 -44.488 1.00 16.37 357 GLY B O 1
ATOM 9009 N N . GLY B 1 358 ? 24.188 -28.565 -45.071 1.00 16.05 358 GLY B N 1
ATOM 9010 C CA . GLY B 1 358 ? 22.832 -28.890 -45.502 1.00 15.20 358 GLY B CA 1
ATOM 9011 C C . GLY B 1 358 ? 22.773 -29.743 -46.759 1.00 14.73 358 GLY B C 1
ATOM 9012 O O . GLY B 1 358 ? 23.716 -29.760 -47.559 1.00 14.35 358 GLY B O 1
ATOM 9013 N N . TRP B 1 359 ? 21.666 -30.465 -46.915 1.00 14.15 359 TRP B N 1
ATOM 9014 C CA . TRP B 1 359 ? 21.407 -31.269 -48.107 1.00 13.95 359 TRP B CA 1
ATOM 9015 C C . TRP B 1 359 ? 20.037 -30.881 -48.636 1.00 14.07 359 TRP B C 1
ATOM 9016 O O . TRP B 1 359 ? 19.011 -31.152 -47.994 1.00 13.95 359 TRP B O 1
ATOM 9027 N N . ALA B 1 360 ? 20.032 -30.249 -49.810 1.00 14.28 360 ALA B N 1
ATOM 9028 C CA . ALA B 1 360 ? 18.826 -29.664 -50.400 1.00 14.82 360 ALA B CA 1
ATOM 9029 C C . ALA B 1 360 ? 17.659 -30.633 -50.554 1.00 15.04 360 ALA B C 1
ATOM 9030 O O . ALA B 1 360 ? 16.501 -30.231 -50.419 1.00 15.35 360 ALA B O 1
ATOM 9032 N N . GLU B 1 361 ? 17.963 -31.900 -50.826 1.00 15.10 361 GLU B N 1
ATOM 9033 C CA . GLU B 1 361 ? 16.930 -32.919 -51.034 1.00 15.35 361 GLU B CA 1
ATOM 9034 C C . GLU B 1 361 ? 16.203 -33.319 -49.745 1.00 15.50 361 GLU B C 1
ATOM 9035 O O . GLU B 1 361 ? 15.169 -33.995 -49.792 1.00 15.84 361 GLU B O 1
ATOM 9041 N N . GLY B 1 362 ? 16.749 -32.912 -48.601 1.00 15.41 362 GLY B N 1
ATOM 9042 C CA . GLY B 1 362 ? 16.182 -33.278 -47.309 1.00 15.27 362 GLY B CA 1
ATOM 9043 C C . GLY B 1 362 ? 16.975 -34.379 -46.619 1.00 15.74 362 GLY B C 1
ATOM 9044 O O . GLY B 1 362 ? 17.791 -35.062 -47.262 1.00 14.67 362 GLY B O 1
ATOM 9045 N N . PRO B 1 363 ? 16.756 -34.544 -45.299 1.00 16.10 363 PRO B N 1
ATOM 9046 C CA . PRO B 1 363 ? 17.532 -35.487 -44.483 1.00 16.51 363 PRO B CA 1
ATOM 9047 C C . PRO B 1 363 ? 17.374 -36.968 -44.831 1.00 16.74 363 PRO B C 1
ATOM 9048 O O . PRO B 1 363 ? 18.318 -37.720 -44.633 1.00 17.00 363 PRO B O 1
ATOM 9052 N N . HIS B 1 364 ? 16.215 -37.396 -45.334 1.00 17.17 364 HIS B N 1
ATOM 9053 C CA . HIS B 1 364 ? 16.097 -38.784 -45.790 1.00 17.38 364 HIS B CA 1
ATOM 9054 C C . HIS B 1 364 ? 17.009 -39.057 -46.987 1.00 17.38 364 HIS B C 1
ATOM 9055 O O . HIS B 1 364 ? 17.698 -40.074 -47.023 1.00 16.97 364 HIS B O 1
ATOM 9062 N N . TYR B 1 365 ? 17.018 -38.145 -47.959 1.00 17.51 365 TYR B N 1
ATOM 9063 C CA . TYR B 1 365 ? 17.908 -38.303 -49.113 1.00 17.84 365 TYR B CA 1
ATOM 9064 C C . TYR B 1 365 ? 19.376 -38.044 -48.794 1.00 18.07 365 TYR B C 1
ATOM 9065 O O . TYR B 1 365 ? 20.266 -38.553 -49.478 1.00 18.37 365 TYR B O 1
ATOM 9074 N N . TRP B 1 366 ? 19.616 -37.278 -47.737 1.00 18.28 366 TRP B N 1
ATOM 9075 C CA . TRP B 1 366 ? 20.940 -37.192 -47.128 1.00 19.25 366 TRP B CA 1
ATOM 9076 C C . TRP B 1 366 ? 21.394 -38.588 -46.689 1.00 19.67 366 TRP B C 1
ATOM 9077 O O . TRP B 1 366 ? 22.535 -38.963 -46.926 1.00 20.14 366 TRP B O 1
ATOM 9088 N N . MET B 1 367 ? 20.493 -39.356 -46.075 1.00 20.41 367 MET B N 1
ATOM 9089 C CA . MET B 1 367 ? 20.831 -40.691 -45.561 1.00 21.02 367 MET B CA 1
ATOM 9090 C C . MET B 1 367 ? 21.351 -41.611 -46.664 1.00 21.49 367 MET B C 1
ATOM 9091 O O . MET B 1 367 ? 22.469 -42.120 -46.569 1.00 21.61 367 MET B O 1
ATOM 9096 N N . THR B 1 368 ? 20.546 -41.809 -47.710 1.00 21.71 368 THR B N 1
ATOM 9097 C CA . THR B 1 368 ? 20.941 -42.656 -48.834 1.00 22.07 368 THR B CA 1
ATOM 9098 C C . THR B 1 368 ? 22.171 -42.094 -49.541 1.00 22.18 368 THR B C 1
ATOM 9099 O O . THR B 1 368 ? 23.128 -42.823 -49.780 1.00 22.84 368 THR B O 1
ATOM 9103 N N . GLY B 1 369 ? 22.150 -40.796 -49.841 1.00 22.03 369 GLY B N 1
ATOM 9104 C CA . GLY B 1 369 ? 23.263 -40.113 -50.506 1.00 22.12 369 GLY B CA 1
ATOM 9105 C C . GLY B 1 369 ? 24.606 -40.204 -49.794 1.00 21.99 369 GLY B C 1
ATOM 9106 O O . GLY B 1 369 ? 25.618 -40.549 -50.411 1.00 22.00 369 GLY B O 1
ATOM 9107 N N . MET B 1 370 ? 24.624 -39.887 -48.500 1.00 21.87 370 MET B N 1
ATOM 9108 C CA . MET B 1 370 ? 25.846 -39.996 -47.705 1.00 21.88 370 MET B CA 1
ATOM 9109 C C . MET B 1 370 ? 26.298 -41.439 -47.556 1.00 21.46 370 MET B C 1
ATOM 9110 O O . MET B 1 370 ? 27.492 -41.698 -47.497 1.00 21.53 370 MET B O 1
ATOM 9115 N N . ALA B 1 371 ? 25.347 -42.371 -47.491 1.00 21.33 371 ALA B N 1
ATOM 9116 C CA . ALA B 1 371 ? 25.676 -43.792 -47.356 1.00 21.43 371 ALA B CA 1
ATOM 9117 C C . ALA B 1 371 ? 26.641 -44.271 -48.444 1.00 21.47 371 ALA B C 1
ATOM 9118 O O . ALA B 1 371 ? 27.626 -44.954 -48.155 1.00 21.31 371 ALA B O 1
ATOM 9120 N N A TYR B 1 372 ? 26.333 -43.904 -49.691 0.50 21.50 372 TYR B N 1
ATOM 9121 N N B TYR B 1 372 ? 26.389 -43.900 -49.690 0.50 21.60 372 TYR B N 1
ATOM 9122 C CA A TYR B 1 372 ? 27.123 -44.303 -50.863 0.50 21.45 372 TYR B CA 1
ATOM 9123 C CA B TYR B 1 372 ? 27.251 -44.400 -50.753 0.50 21.67 372 TYR B CA 1
ATOM 9124 C C A TYR B 1 372 ? 28.433 -43.531 -50.919 0.50 21.43 372 TYR B C 1
ATOM 9125 C C B TYR B 1 372 ? 28.421 -43.482 -51.106 0.50 21.55 372 TYR B C 1
ATOM 9126 O O A TYR B 1 372 ? 29.488 -44.110 -51.186 0.50 21.52 372 TYR B O 1
ATOM 9127 O O B TYR B 1 372 ? 29.387 -43.922 -51.728 0.50 21.75 372 TYR B O 1
ATOM 9144 N N . LEU B 1 373 ? 28.356 -42.225 -50.663 1.00 21.52 373 LEU B N 1
ATOM 9145 C CA . LEU B 1 373 ? 29.528 -41.360 -50.673 1.00 21.31 373 LEU B CA 1
ATOM 9146 C C . LEU B 1 373 ? 30.550 -41.824 -49.629 1.00 21.32 373 LEU B C 1
ATOM 9147 O O . LEU B 1 373 ? 31.751 -41.861 -49.906 1.00 21.20 373 LEU B O 1
ATOM 9152 N N . ILE B 1 374 ? 30.064 -42.151 -48.433 1.00 21.29 374 ILE B N 1
ATOM 9153 C CA . ILE B 1 374 ? 30.908 -42.659 -47.350 1.00 21.84 374 ILE B CA 1
ATOM 9154 C C . ILE B 1 374 ? 31.685 -43.908 -47.784 1.00 22.04 374 ILE B C 1
ATOM 9155 O O . ILE B 1 374 ? 32.898 -43.992 -47.565 1.00 22.31 374 ILE B O 1
ATOM 9160 N N . GLU B 1 375 ? 30.997 -44.860 -48.413 1.00 22.34 375 GLU B N 1
ATOM 9161 C CA . GLU B 1 375 ? 31.663 -46.069 -48.908 1.00 22.85 375 GLU B CA 1
ATOM 9162 C C . GLU B 1 375 ? 32.794 -45.724 -49.876 1.00 22.38 375 GLU B C 1
ATOM 9163 O O . GLU B 1 375 ? 33.888 -46.283 -49.766 1.00 22.72 375 GLU B O 1
ATOM 9169 N N . ALA B 1 376 ? 32.539 -44.783 -50.787 1.00 21.70 376 ALA B N 1
ATOM 9170 C CA . ALA B 1 376 ? 33.538 -44.341 -51.765 1.00 21.35 376 ALA B CA 1
ATOM 9171 C C . ALA B 1 376 ? 34.711 -43.635 -51.102 1.00 21.31 376 ALA B C 1
ATOM 9172 O O . ALA B 1 376 ? 35.861 -43.946 -51.391 1.00 21.14 376 ALA B O 1
ATOM 9174 N N . ALA B 1 377 ? 34.409 -42.683 -50.220 1.00 21.39 377 ALA B N 1
ATOM 9175 C CA . ALA B 1 377 ? 35.433 -41.951 -49.473 1.00 21.69 377 ALA B CA 1
ATOM 9176 C C . ALA B 1 377 ? 36.333 -42.890 -48.655 1.00 21.73 377 ALA B C 1
ATOM 9177 O O . ALA B 1 377 ? 37.549 -42.724 -48.641 1.00 22.08 377 ALA B O 1
ATOM 9179 N N . ASN B 1 378 ? 35.727 -43.872 -47.993 1.00 21.90 378 ASN B N 1
ATOM 9180 C CA . ASN B 1 378 ? 36.461 -44.863 -47.201 1.00 22.20 378 ASN B CA 1
ATOM 9181 C C . ASN B 1 378 ? 37.362 -45.774 -48.040 1.00 22.81 378 ASN B C 1
ATOM 9182 O O . ASN B 1 378 ? 38.501 -46.049 -47.656 1.00 22.70 378 ASN B O 1
ATOM 9187 N N . LEU B 1 379 ? 36.850 -46.231 -49.183 1.00 23.26 379 LEU B N 1
ATOM 9188 C CA . LEU B 1 379 ? 37.648 -47.048 -50.101 1.00 23.84 379 LEU B CA 1
ATOM 9189 C C . LEU B 1 379 ? 38.800 -46.253 -50.702 1.00 24.09 379 LEU B C 1
ATOM 9190 O O . LEU B 1 379 ? 39.913 -46.770 -50.815 1.00 24.51 379 LEU B O 1
ATOM 9195 N N . ILE B 1 380 ? 38.536 -44.996 -51.065 1.00 24.56 380 ILE B N 1
ATOM 9196 C CA . ILE B 1 380 ? 39.552 -44.118 -51.664 1.00 24.75 380 ILE B CA 1
ATOM 9197 C C . ILE B 1 380 ? 40.628 -43.710 -50.651 1.00 25.45 380 ILE B C 1
ATOM 9198 O O . ILE B 1 380 ? 41.819 -43.742 -50.968 1.00 25.49 380 ILE B O 1
ATOM 9203 N N . ARG B 1 381 ? 40.211 -43.329 -49.445 1.00 26.00 381 ARG B N 1
ATOM 9204 C CA . ARG B 1 381 ? 41.157 -42.981 -48.381 1.00 26.82 381 ARG B CA 1
ATOM 9205 C C . ARG B 1 381 ? 42.088 -44.156 -48.078 1.00 26.91 381 ARG B C 1
ATOM 9206 O O . ARG B 1 381 ? 43.301 -43.986 -48.014 1.00 27.00 381 ARG B O 1
ATOM 9214 N N . SER B 1 382 ? 41.508 -45.342 -47.905 1.00 27.26 382 SER B N 1
ATOM 9215 C CA . SER B 1 382 ? 42.278 -46.555 -47.632 1.00 27.74 382 SER B CA 1
ATOM 9216 C C . SER B 1 382 ? 43.240 -46.920 -48.766 1.00 27.75 382 SER B C 1
ATOM 9217 O O . SER B 1 382 ? 44.350 -47.380 -48.510 1.00 28.16 382 SER B O 1
ATOM 9220 N N . TYR B 1 383 ? 42.820 -46.690 -50.008 1.00 27.58 383 TYR B N 1
ATOM 9221 C CA . TYR B 1 383 ? 43.567 -47.155 -51.178 1.00 27.25 383 TYR B CA 1
ATOM 9222 C C . TYR B 1 383 ? 44.687 -46.207 -51.615 1.00 26.95 383 TYR B C 1
ATOM 9223 O O . TYR B 1 383 ? 45.797 -46.652 -51.909 1.00 27.20 383 TYR B O 1
ATOM 9232 N N . ILE B 1 384 ? 44.406 -44.910 -51.660 1.00 26.46 384 ILE B N 1
ATOM 9233 C CA . ILE B 1 384 ? 45.400 -43.939 -52.125 1.00 26.26 384 ILE B CA 1
ATOM 9234 C C . ILE B 1 384 ? 45.689 -42.823 -51.123 1.00 26.24 384 ILE B C 1
ATOM 9235 O O . ILE B 1 384 ? 46.386 -41.860 -51.451 1.00 26.04 384 ILE B O 1
ATOM 9240 N N . GLY B 1 385 ? 45.139 -42.951 -49.916 1.00 26.27 385 GLY B N 1
ATOM 9241 C CA . GLY B 1 385 ? 45.391 -41.994 -48.839 1.00 26.45 385 GLY B CA 1
ATOM 9242 C C . GLY B 1 385 ? 44.861 -40.586 -49.060 1.00 26.28 385 GLY B C 1
ATOM 9243 O O . GLY B 1 385 ? 45.215 -39.673 -48.322 1.00 26.72 385 GLY B O 1
ATOM 9244 N N . TYR B 1 386 ? 44.032 -40.397 -50.084 1.00 25.89 386 TYR B N 1
ATOM 9245 C CA . TYR B 1 386 ? 43.355 -39.120 -50.280 1.00 25.41 386 TYR B CA 1
ATOM 9246 C C . TYR B 1 386 ? 42.063 -39.104 -49.462 1.00 25.15 386 TYR B C 1
ATOM 9247 O O . TYR B 1 386 ? 41.260 -40.034 -49.542 1.00 25.05 386 TYR B O 1
ATOM 9256 N N . ASP B 1 387 ? 41.876 -38.053 -48.668 1.00 24.94 387 ASP B N 1
ATOM 9257 C CA . ASP B 1 387 ? 40.756 -37.979 -47.722 1.00 24.90 387 ASP B CA 1
ATOM 9258 C C . ASP B 1 387 ? 39.733 -36.919 -48.132 1.00 24.52 387 ASP B C 1
ATOM 9259 O O . ASP B 1 387 ? 39.949 -35.721 -47.937 1.00 24.55 387 ASP B O 1
ATOM 9264 N N . LEU B 1 388 ? 38.622 -37.375 -48.705 1.00 24.09 388 LEU B N 1
ATOM 9265 C CA . LEU B 1 388 ? 37.534 -36.490 -49.136 1.00 23.76 388 LEU B CA 1
ATOM 9266 C C . LEU B 1 388 ? 36.859 -35.750 -47.978 1.00 23.49 388 LEU B C 1
ATOM 9267 O O . LEU B 1 388 ? 36.376 -34.631 -48.160 1.00 23.39 388 LEU B O 1
ATOM 9272 N N . TYR B 1 389 ? 36.840 -36.384 -46.801 1.00 22.96 389 TYR B N 1
ATOM 9273 C CA . TYR B 1 389 ? 36.190 -35.852 -45.594 1.00 22.61 389 TYR B CA 1
ATOM 9274 C C . TYR B 1 389 ? 36.769 -34.527 -45.088 1.00 22.58 389 TYR B C 1
ATOM 9275 O O . TYR B 1 389 ? 36.176 -33.874 -44.217 1.00 22.20 389 TYR B O 1
ATOM 9284 N N . GLN B 1 390 ? 37.925 -34.143 -45.626 1.00 22.42 390 GLN B N 1
ATOM 9285 C CA . GLN B 1 390 ? 38.559 -32.872 -45.283 1.00 22.52 390 GLN B CA 1
ATOM 9286 C C . GLN B 1 390 ? 37.895 -31.684 -45.970 1.00 22.56 390 GLN B C 1
ATOM 9287 O O . GLN B 1 390 ? 38.098 -30.532 -45.569 1.00 22.31 390 GLN B O 1
ATOM 9293 N N . ARG B 1 391 ? 37.107 -31.963 -47.007 1.00 22.29 391 ARG B N 1
ATOM 9294 C CA . ARG B 1 391 ? 36.328 -30.922 -47.670 1.00 22.05 391 ARG B CA 1
ATOM 9295 C C . ARG B 1 391 ? 35.278 -30.401 -46.678 1.00 22.06 391 ARG B C 1
ATOM 9296 O O . ARG B 1 391 ? 34.678 -31.192 -45.951 1.00 22.13 391 ARG B O 1
ATOM 9304 N N . PRO B 1 392 ? 35.094 -29.067 -46.617 1.00 22.15 392 PRO B N 1
ATOM 9305 C CA . PRO B 1 392 ? 34.296 -28.409 -45.570 1.00 22.14 392 PRO B CA 1
ATOM 9306 C C . PRO B 1 392 ? 32.852 -28.890 -45.451 1.00 22.02 392 PRO B C 1
ATOM 9307 O O . PRO B 1 392 ? 32.332 -28.978 -44.335 1.00 22.46 392 PRO B O 1
ATOM 9311 N N . PHE B 1 393 ? 32.212 -29.223 -46.573 1.00 21.60 393 PHE B N 1
ATOM 9312 C CA . PHE B 1 393 ? 30.862 -29.784 -46.513 1.00 20.94 393 PHE B CA 1
ATOM 9313 C C . PHE B 1 393 ? 30.786 -31.022 -45.618 1.00 20.83 393 PHE B C 1
ATOM 9314 O O . PHE B 1 393 ? 29.855 -31.139 -44.815 1.00 20.81 393 PHE B O 1
ATOM 9322 N N . PHE B 1 394 ? 31.744 -31.942 -45.768 1.00 20.76 394 PHE B N 1
ATOM 9323 C CA . PHE B 1 394 ? 31.763 -33.188 -44.975 1.00 20.97 394 PHE B CA 1
ATOM 9324 C C . PHE B 1 394 ? 32.115 -32.953 -43.512 1.00 21.04 394 PHE B C 1
ATOM 9325 O O . PHE B 1 394 ? 31.699 -33.711 -42.643 1.00 21.25 394 PHE B O 1
ATOM 9333 N N . GLN B 1 395 ? 32.892 -31.905 -43.257 1.00 21.38 395 GLN B N 1
ATOM 9334 C CA . GLN B 1 395 ? 33.190 -31.469 -41.900 1.00 21.89 395 GLN B CA 1
ATOM 9335 C C . GLN B 1 395 ? 31.910 -31.025 -41.178 1.00 21.98 395 GLN B C 1
ATOM 9336 O O . GLN B 1 395 ? 31.739 -31.300 -39.988 1.00 22.23 395 GLN B O 1
ATOM 9342 N N . ASN B 1 396 ? 31.020 -30.358 -41.915 1.00 21.59 396 ASN B N 1
ATOM 9343 C CA . ASN B 1 396 ? 29.814 -29.744 -41.351 1.00 21.35 396 ASN B CA 1
ATOM 9344 C C . ASN B 1 396 ? 28.546 -30.592 -41.423 1.00 20.85 396 ASN B C 1
ATOM 9345 O O . ASN B 1 396 ? 27.627 -30.391 -40.625 1.00 20.90 396 ASN B O 1
ATOM 9350 N N . THR B 1 397 ? 28.491 -31.533 -42.366 1.00 20.13 397 THR B N 1
ATOM 9351 C CA . THR B 1 397 ? 27.223 -32.209 -42.709 1.00 19.18 397 THR B CA 1
ATOM 9352 C C . THR B 1 397 ? 26.618 -33.150 -41.655 1.00 18.89 397 THR B C 1
ATOM 9353 O O . THR B 1 397 ? 25.415 -33.443 -41.700 1.00 18.38 397 THR B O 1
ATOM 9357 N N . GLY B 1 398 ? 27.432 -33.615 -40.707 1.00 18.52 398 GLY B N 1
ATOM 9358 C CA . GLY B 1 398 ? 26.920 -34.442 -39.609 1.00 18.19 398 GLY B CA 1
ATOM 9359 C C . GLY B 1 398 ? 25.815 -33.752 -38.818 1.00 18.24 398 GLY B C 1
ATOM 9360 O O . GLY B 1 398 ? 24.922 -34.405 -38.271 1.00 17.78 398 GLY B O 1
ATOM 9361 N N . ARG B 1 399 ? 25.861 -32.426 -38.764 1.00 18.07 399 ARG B N 1
ATOM 9362 C CA . ARG B 1 399 ? 24.869 -31.686 -37.992 1.00 18.59 399 ARG B CA 1
ATOM 9363 C C . ARG B 1 399 ? 23.505 -31.550 -38.680 1.00 18.07 399 ARG B C 1
ATOM 9364 O O . ARG B 1 399 ? 22.515 -31.238 -38.017 1.00 18.27 399 ARG B O 1
ATOM 9372 N N . PHE B 1 400 ? 23.441 -31.818 -39.988 1.00 17.15 400 PHE B N 1
ATOM 9373 C CA . PHE B 1 400 ? 22.167 -31.706 -40.713 1.00 16.33 400 PHE B CA 1
ATOM 9374 C C . PHE B 1 400 ? 21.096 -32.675 -40.180 1.00 16.16 400 PHE B C 1
ATOM 9375 O O . PHE B 1 400 ? 20.015 -32.234 -39.796 1.00 15.89 400 PHE B O 1
ATOM 9383 N N . PRO B 1 401 ? 21.397 -33.988 -40.110 1.00 16.13 401 PRO B N 1
ATOM 9384 C CA . PRO B 1 401 ? 20.392 -34.872 -39.510 1.00 16.15 401 PRO B CA 1
ATOM 9385 C C . PRO B 1 401 ? 20.211 -34.669 -37.994 1.00 16.07 401 PRO B C 1
ATOM 9386 O O . PRO B 1 401 ? 19.150 -34.972 -37.459 1.00 16.03 401 PRO B O 1
ATOM 9390 N N . LEU B 1 402 ? 21.231 -34.148 -37.323 1.00 16.26 402 LEU B N 1
ATOM 9391 C CA . LEU B 1 402 ? 21.141 -33.826 -35.897 1.00 16.78 402 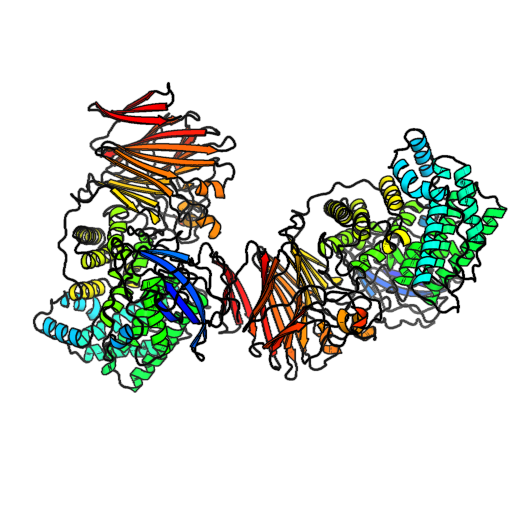LEU B CA 1
ATOM 9392 C C . LEU B 1 402 ? 20.054 -32.771 -35.630 1.00 16.91 402 LEU B C 1
ATOM 9393 O O . LEU B 1 402 ? 19.323 -32.849 -34.637 1.00 17.07 402 LEU B O 1
ATOM 9398 N N . TYR B 1 403 ? 19.936 -31.798 -36.533 1.00 16.85 403 TYR B N 1
ATOM 9399 C CA . TYR B 1 403 ? 18.957 -30.719 -36.381 1.00 16.74 403 TYR B CA 1
ATOM 9400 C C . TYR B 1 403 ? 17.636 -30.935 -37.121 1.00 16.51 403 TYR B C 1
ATOM 9401 O O . TYR B 1 403 ? 16.654 -30.226 -36.861 1.00 16.43 403 TYR B O 1
ATOM 9410 N N . THR B 1 404 ? 17.606 -31.900 -38.041 1.00 16.30 404 THR B N 1
ATOM 9411 C CA . THR B 1 404 ? 16.401 -32.150 -38.841 1.00 16.01 404 THR B CA 1
ATOM 9412 C C . THR B 1 404 ? 15.768 -33.523 -38.591 1.00 15.84 404 THR B C 1
ATOM 9413 O O . THR B 1 404 ? 14.598 -33.721 -38.890 1.00 16.32 404 THR B O 1
ATOM 9417 N N . LYS B 1 405 ? 16.537 -34.451 -38.029 1.00 15.53 405 LYS B N 1
ATOM 9418 C CA . LYS B 1 405 ? 16.050 -35.804 -37.725 1.00 15.54 405 LYS B CA 1
ATOM 9419 C C . LYS B 1 405 ? 16.487 -36.216 -36.315 1.00 15.51 405 LYS B C 1
ATOM 9420 O O . LYS B 1 405 ? 17.030 -37.309 -36.125 1.00 15.24 405 LYS B O 1
ATOM 9426 N N . ALA B 1 406 ? 16.258 -35.339 -35.335 1.00 15.45 406 ALA B N 1
ATOM 9427 C CA . ALA B 1 406 ? 16.611 -35.626 -33.941 1.00 15.27 406 ALA B CA 1
ATOM 9428 C C . ALA B 1 406 ? 15.914 -36.906 -33.479 1.00 15.41 406 ALA B C 1
ATOM 9429 O O . ALA B 1 406 ? 14.805 -37.202 -33.938 1.00 15.23 406 ALA B O 1
ATOM 9431 N N . PRO B 1 407 ? 16.555 -37.677 -32.572 1.00 15.74 407 PRO B N 1
ATOM 9432 C CA . PRO B 1 407 ? 15.932 -38.931 -32.136 1.00 15.80 407 PRO B CA 1
ATOM 9433 C C . PRO B 1 407 ? 14.537 -38.707 -31.568 1.00 15.93 407 PRO B C 1
ATOM 9434 O O . PRO B 1 407 ? 14.310 -37.727 -30.850 1.00 16.49 407 PRO B O 1
ATOM 9438 N N . GLY B 1 408 ? 13.610 -39.596 -31.917 1.00 15.93 408 GLY B N 1
ATOM 9439 C CA . GLY B 1 408 ? 12.217 -39.472 -31.495 1.00 16.11 408 GLY B CA 1
ATOM 9440 C C . GLY B 1 408 ? 11.274 -38.780 -32.469 1.00 16.15 408 GLY B C 1
ATOM 9441 O O . GLY B 1 408 ? 10.062 -39.003 -32.417 1.00 15.85 408 GLY B O 1
ATOM 9442 N N . THR B 1 409 ? 11.815 -37.929 -33.342 1.00 16.62 409 THR B N 1
ATOM 9443 C CA . THR B 1 409 ? 10.983 -37.130 -34.259 1.00 16.35 409 THR B CA 1
ATOM 9444 C C . THR B 1 409 ? 10.574 -37.960 -35.464 1.00 16.83 409 THR B C 1
ATOM 9445 O O . THR B 1 409 ? 11.387 -38.706 -36.017 1.00 16.97 409 THR B O 1
ATOM 9449 N N . ARG B 1 410 ? 9.310 -37.830 -35.865 1.00 17.13 410 ARG B N 1
ATOM 9450 C CA . ARG B 1 410 ? 8.738 -38.652 -36.930 1.00 17.13 410 ARG B CA 1
ATOM 9451 C C . ARG B 1 410 ? 8.302 -37.838 -38.150 1.00 17.25 410 ARG B C 1
ATOM 9452 O O . ARG B 1 410 ? 8.292 -38.340 -39.276 1.00 17.41 410 ARG B O 1
ATOM 9460 N N . ARG B 1 411 ? 7.916 -36.588 -37.924 1.00 16.93 411 ARG B N 1
ATOM 9461 C CA . ARG B 1 411 ? 7.294 -35.784 -38.975 1.00 16.61 411 ARG B CA 1
ATOM 9462 C C . ARG B 1 411 ? 7.708 -34.317 -38.868 1.00 15.92 411 ARG B C 1
ATOM 9463 O O . ARG B 1 411 ? 6.898 -33.416 -39.106 1.00 15.68 411 ARG B O 1
ATOM 9471 N N . ALA B 1 412 ? 8.974 -34.091 -38.519 1.00 15.46 412 ALA B N 1
ATOM 9472 C CA . ALA B 1 412 ? 9.477 -32.747 -38.254 1.00 14.89 412 ALA B CA 1
ATOM 9473 C C . ALA B 1 412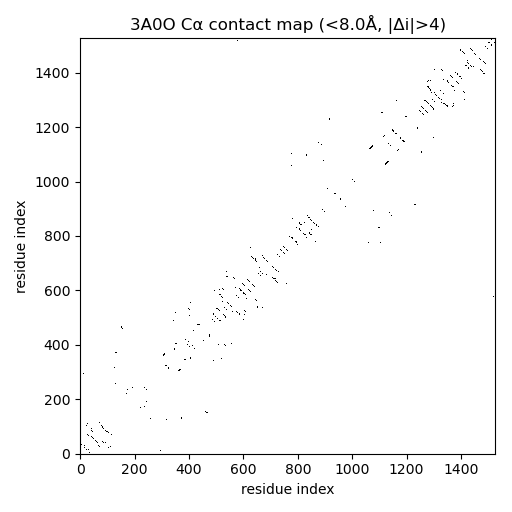 ? 10.594 -32.303 -39.209 1.00 14.59 412 ALA B C 1
ATOM 9474 O O . ALA B 1 412 ? 11.524 -31.609 -38.805 1.00 13.84 412 ALA B O 1
ATOM 9476 N N . ASN B 1 413 ? 10.496 -32.702 -40.476 1.00 14.08 413 ASN B N 1
ATOM 9477 C CA . ASN B 1 413 ? 11.401 -32.187 -41.501 1.00 13.65 413 ASN B CA 1
ATOM 9478 C C . ASN B 1 413 ? 10.678 -31.940 -42.836 1.00 13.58 413 ASN B C 1
ATOM 9479 O O . ASN B 1 413 ? 9.457 -31.756 -42.852 1.00 13.61 413 ASN B O 1
ATOM 9484 N N . PHE B 1 414 ? 11.427 -31.919 -43.939 1.00 13.36 414 PHE B N 1
ATOM 9485 C CA . PHE B 1 414 ? 10.868 -31.625 -45.258 1.00 13.02 414 PHE B CA 1
ATOM 9486 C C . PHE B 1 414 ? 11.445 -32.561 -46.329 1.00 13.11 414 PHE B C 1
ATOM 9487 O O . PHE B 1 414 ? 12.505 -33.174 -46.139 1.00 12.25 414 PHE B O 1
ATOM 9495 N N . GLY B 1 415 ? 10.735 -32.660 -47.451 1.00 13.48 415 GLY B N 1
ATOM 9496 C CA . GLY B 1 415 ? 11.188 -33.439 -48.599 1.00 14.05 415 GLY B CA 1
ATOM 9497 C C . GLY B 1 415 ? 10.614 -34.836 -48.623 1.00 14.83 415 GLY B C 1
ATOM 9498 O O . GLY B 1 415 ? 10.032 -35.288 -47.635 1.00 15.12 415 GLY B O 1
ATOM 9499 N N . ASP B 1 416 ? 10.762 -35.517 -49.762 1.00 15.30 416 ASP B N 1
ATOM 9500 C CA . ASP B 1 416 ? 10.396 -36.918 -49.881 1.00 15.79 416 ASP B CA 1
ATOM 9501 C C . ASP B 1 416 ? 11.121 -37.749 -48.818 1.00 16.18 416 ASP B C 1
ATOM 9502 O O . ASP B 1 416 ? 12.319 -37.573 -48.596 1.00 16.29 416 ASP B O 1
ATOM 9507 N N . ASP B 1 417 ? 10.385 -38.658 -48.182 1.00 16.85 417 ASP B N 1
ATOM 9508 C CA . ASP B 1 417 ? 10.898 -39.494 -47.102 1.00 17.72 417 ASP B CA 1
ATOM 9509 C C . ASP B 1 417 ? 10.101 -40.802 -47.075 1.00 18.27 417 ASP B C 1
ATOM 9510 O O . ASP B 1 417 ? 8.915 -40.815 -46.716 1.00 18.44 417 ASP B O 1
ATOM 9515 N N . SER B 1 418 ? 10.754 -41.902 -47.454 1.00 19.08 418 SER B N 1
ATOM 9516 C CA . SER B 1 418 ? 10.091 -43.213 -47.492 1.00 19.60 418 SER B CA 1
ATOM 9517 C C . SER B 1 418 ? 9.780 -43.761 -46.100 1.00 19.78 418 SER B C 1
ATOM 9518 O O . SER B 1 418 ? 9.021 -44.729 -45.966 1.00 19.77 418 SER B O 1
ATOM 9521 N N . THR B 1 419 ? 10.345 -43.129 -45.069 1.00 19.84 419 THR B N 1
ATOM 9522 C CA . THR B 1 419 ? 10.088 -43.530 -43.675 1.00 19.98 419 THR B CA 1
ATOM 9523 C C . THR B 1 419 ? 9.077 -42.621 -42.959 1.00 20.19 419 THR B C 1
ATOM 9524 O O . THR B 1 419 ? 8.765 -42.839 -41.788 1.00 20.51 419 THR B O 1
ATOM 9528 N N . LEU B 1 420 ? 8.569 -41.607 -43.657 1.00 20.45 420 LEU B N 1
ATOM 9529 C CA . LEU B 1 420 ? 7.744 -40.570 -43.035 1.00 20.33 420 LEU B CA 1
ATOM 9530 C C . LEU B 1 420 ? 6.714 -41.141 -42.062 1.00 20.91 420 LEU B C 1
ATOM 9531 O O . LEU B 1 420 ? 5.902 -41.995 -42.429 1.00 21.13 420 LEU B O 1
ATOM 9536 N N . GLY B 1 421 ? 6.760 -40.662 -40.820 1.00 21.17 421 GLY B N 1
ATOM 9537 C CA . GLY B 1 421 ? 5.857 -41.132 -39.781 1.00 21.62 421 GLY B CA 1
ATOM 9538 C C . GLY B 1 421 ? 6.534 -42.074 -38.807 1.00 22.12 421 GLY B C 1
ATOM 9539 O O . GLY B 1 421 ? 6.117 -42.182 -37.655 1.00 22.06 421 GLY B O 1
ATOM 9540 N N . ASP B 1 422 ? 7.570 -42.764 -39.279 1.00 22.57 422 ASP B N 1
ATOM 9541 C CA . ASP B 1 422 ? 8.366 -43.652 -38.433 1.00 23.23 422 ASP B CA 1
ATOM 9542 C C . ASP B 1 422 ? 9.483 -42.866 -37.774 1.00 23.15 422 ASP B C 1
ATOM 9543 O O . ASP B 1 422 ? 9.765 -41.729 -38.157 1.00 23.02 422 ASP B O 1
ATOM 9548 N N . LEU B 1 423 ? 10.121 -43.485 -36.784 1.00 22.95 423 LEU B N 1
ATOM 9549 C CA . LEU B 1 423 ? 11.333 -42.943 -36.176 1.00 22.98 423 LEU B CA 1
ATOM 9550 C C . LEU B 1 423 ? 12.451 -42.873 -37.220 1.00 22.97 423 LEU B C 1
ATOM 9551 O O . LEU B 1 423 ? 12.399 -43.592 -38.222 1.00 22.82 423 LEU B O 1
ATOM 9556 N N . PRO B 1 424 ? 13.460 -42.001 -37.000 1.00 23.09 424 PRO B N 1
ATOM 9557 C CA . PRO B 1 424 ? 14.567 -41.847 -37.950 1.00 23.24 424 PRO B CA 1
ATOM 9558 C C . PRO B 1 424 ? 15.265 -43.162 -38.300 1.00 23.55 424 PRO B C 1
ATOM 9559 O O . PRO B 1 424 ? 15.559 -43.970 -37.410 1.00 23.60 424 PRO B O 1
ATOM 9563 N N . GLY B 1 425 ? 15.523 -43.355 -39.592 1.00 23.58 425 GLY B N 1
ATOM 9564 C CA . GLY B 1 425 ? 16.192 -44.547 -40.100 1.00 23.55 425 GLY B CA 1
ATOM 9565 C C . GLY B 1 425 ? 17.481 -44.871 -39.371 1.00 23.77 425 GLY B C 1
ATOM 9566 O O . GLY B 1 425 ? 18.203 -43.981 -38.918 1.00 23.73 425 GLY B O 1
ATOM 9567 N N . LEU B 1 426 ? 17.757 -46.162 -39.255 1.00 23.88 426 LEU B N 1
ATOM 9568 C CA . LEU B 1 426 ? 18.961 -46.660 -38.604 1.00 23.67 426 LEU B CA 1
ATOM 9569 C C . LEU B 1 426 ? 20.254 -46.181 -39.288 1.00 23.14 426 LEU B C 1
ATOM 9570 O O . LEU B 1 426 ? 21.221 -45.844 -38.613 1.00 23.02 426 LEU B O 1
ATOM 9575 N N . LYS B 1 427 ? 20.264 -46.135 -40.621 1.00 22.58 427 LYS B N 1
ATOM 9576 C CA . LYS B 1 427 ? 21.454 -45.690 -41.358 1.00 21.95 427 LYS B CA 1
ATOM 9577 C C . LYS B 1 427 ? 21.816 -44.218 -41.104 1.00 21.27 427 LYS B C 1
ATOM 9578 O O . LYS B 1 427 ? 22.980 -43.826 -41.253 1.00 20.99 427 LYS B O 1
ATOM 9584 N N . LEU B 1 428 ? 20.829 -43.409 -40.714 1.00 20.59 428 LEU B N 1
ATOM 9585 C CA . LEU B 1 428 ? 21.096 -42.032 -40.301 1.00 19.94 428 LEU B CA 1
ATOM 9586 C C . LEU B 1 428 ? 22.115 -41.957 -39.161 1.00 19.81 428 LEU B C 1
ATOM 9587 O O . LEU B 1 428 ? 23.036 -41.146 -39.208 1.00 19.81 428 LEU B O 1
ATOM 9592 N N . GLY B 1 429 ? 21.941 -42.795 -38.141 1.00 19.85 429 GLY B N 1
ATOM 9593 C CA . GLY B 1 429 ? 22.900 -42.868 -37.037 1.00 19.87 429 GLY B CA 1
ATOM 9594 C C . GLY B 1 429 ? 24.272 -43.319 -37.509 1.00 19.69 429 GLY B C 1
ATOM 9595 O O . GLY B 1 429 ? 25.287 -42.688 -37.202 1.00 19.47 429 GLY B O 1
ATOM 9596 N N . TYR B 1 430 ? 24.298 -44.404 -38.279 1.00 19.88 430 TYR B N 1
ATOM 9597 C CA . TYR B 1 430 ? 25.559 -44.973 -38.760 1.00 20.09 430 TYR B CA 1
ATOM 9598 C C . TYR B 1 430 ? 26.346 -43.994 -39.619 1.00 19.72 430 TYR B C 1
ATOM 9599 O O . TYR B 1 430 ? 27.564 -43.913 -39.479 1.00 19.47 430 TYR B O 1
ATOM 9608 N N . ASN B 1 431 ? 25.649 -43.246 -40.485 1.00 18.97 431 ASN B N 1
ATOM 9609 C CA . ASN B 1 431 ? 26.277 -42.175 -41.263 1.00 18.69 431 ASN B CA 1
ATOM 9610 C C . ASN B 1 431 ? 26.879 -41.113 -40.360 1.00 18.20 431 ASN B C 1
ATOM 9611 O O . ASN B 1 431 ? 27.995 -40.662 -40.586 1.00 18.11 431 ASN B O 1
ATOM 9616 N N . VAL B 1 432 ? 26.118 -40.703 -39.350 1.00 18.11 432 VAL B N 1
ATOM 9617 C CA . VAL B 1 432 ? 26.571 -39.669 -38.424 1.00 18.39 432 VAL B CA 1
ATOM 9618 C C . VAL B 1 432 ? 27.790 -40.127 -37.604 1.00 18.31 432 VAL B C 1
ATOM 9619 O O . VAL B 1 432 ? 28.716 -39.347 -37.404 1.00 18.05 432 VAL B O 1
ATOM 9623 N N . ARG B 1 433 ? 27.810 -41.397 -37.193 1.00 18.69 433 ARG B N 1
ATOM 9624 C CA . ARG B 1 433 ? 28.985 -41.967 -36.508 1.00 19.50 433 ARG B CA 1
ATOM 9625 C C . ARG B 1 433 ? 30.242 -41.825 -37.361 1.00 19.97 433 ARG B C 1
ATOM 9626 O O . ARG B 1 433 ? 31.305 -41.460 -36.858 1.00 20.14 433 ARG B O 1
ATOM 9634 N N . GLN B 1 434 ? 30.115 -42.102 -38.657 1.00 20.34 434 GLN B N 1
ATOM 9635 C CA . GLN B 1 434 ? 31.226 -41.896 -39.578 1.00 20.46 434 GLN B CA 1
ATOM 9636 C C . GLN B 1 434 ? 31.741 -40.461 -39.497 1.00 20.71 434 GLN B C 1
ATOM 9637 O O . GLN B 1 434 ? 32.951 -40.227 -39.505 1.00 20.73 434 GLN B O 1
ATOM 9643 N N . PHE B 1 435 ? 30.821 -39.502 -39.419 1.00 20.90 435 PHE B N 1
ATOM 9644 C CA . PHE B 1 435 ? 31.211 -38.097 -39.314 1.00 20.83 435 PHE B CA 1
ATOM 9645 C C . PHE B 1 435 ? 31.769 -37.720 -37.934 1.00 21.24 435 PHE B C 1
ATOM 9646 O O . PHE B 1 435 ? 32.579 -36.803 -37.835 1.00 20.86 435 PHE B O 1
ATOM 9654 N N . ALA B 1 436 ? 31.352 -38.441 -36.890 1.00 22.13 436 ALA B N 1
ATOM 9655 C CA . ALA B 1 436 ? 31.937 -38.298 -35.551 1.00 22.92 436 ALA B CA 1
ATOM 9656 C C . ALA B 1 436 ? 33.421 -38.660 -35.586 1.00 23.57 436 ALA B C 1
ATOM 9657 O O . ALA B 1 436 ? 34.268 -37.881 -35.140 1.00 23.62 436 ALA B O 1
ATOM 9659 N N . GLY B 1 437 ? 33.726 -39.835 -36.144 1.00 24.06 437 GLY B N 1
ATOM 9660 C CA . GLY B 1 437 ? 35.109 -40.285 -36.343 1.00 24.50 437 GLY B CA 1
ATOM 9661 C C . GLY B 1 437 ? 35.980 -39.319 -37.120 1.00 24.70 437 GLY B C 1
ATOM 9662 O O . GLY B 1 437 ? 37.173 -39.193 -36.845 1.00 24.98 437 GLY B O 1
ATOM 9663 N N . VAL B 1 438 ? 35.383 -38.632 -38.091 1.00 25.08 438 VAL B N 1
ATOM 9664 C CA . VAL B 1 438 ? 36.095 -37.642 -38.914 1.00 25.23 438 VAL B CA 1
ATOM 9665 C C . VAL B 1 438 ? 36.371 -36.337 -38.151 1.00 25.23 438 VAL B C 1
ATOM 9666 O O . VAL B 1 438 ? 37.397 -35.677 -38.364 1.00 25.75 438 VAL B O 1
ATOM 9670 N N . THR B 1 439 ? 35.459 -35.971 -37.256 1.00 24.88 439 THR B N 1
ATOM 9671 C CA . THR B 1 439 ? 35.500 -34.655 -36.615 1.00 24.34 439 THR B CA 1
ATOM 9672 C C . THR B 1 439 ? 35.851 -34.694 -35.122 1.00 24.42 439 THR B C 1
ATOM 9673 O O . THR B 1 439 ? 36.264 -33.683 -34.556 1.00 24.15 439 THR B O 1
ATOM 9677 N N . GLY B 1 440 ? 35.659 -35.853 -34.495 1.00 24.31 440 GLY B N 1
ATOM 9678 C CA . GLY B 1 440 ? 35.811 -35.995 -33.045 1.00 24.63 440 GLY B CA 1
ATOM 9679 C C . GLY B 1 440 ? 34.598 -35.484 -32.278 1.00 24.95 440 GLY B C 1
ATOM 9680 O O . GLY B 1 440 ? 34.625 -35.376 -31.046 1.00 24.86 440 GLY B O 1
ATOM 9681 N N . ASN B 1 441 ? 33.523 -35.176 -33.006 1.00 24.72 441 ASN B N 1
ATOM 9682 C CA . ASN B 1 441 ? 32.342 -34.559 -32.410 1.00 24.19 441 ASN B CA 1
ATOM 9683 C C . ASN B 1 441 ? 31.499 -35.566 -31.633 1.00 24.09 441 ASN B C 1
ATOM 9684 O O . ASN B 1 441 ? 30.956 -36.516 -32.207 1.00 23.90 441 ASN B O 1
ATOM 9689 N N . GLY B 1 442 ? 31.394 -35.339 -30.321 1.00 24.05 442 GLY B N 1
ATOM 9690 C CA . GLY B 1 442 ? 30.649 -36.212 -29.410 1.00 23.51 442 GLY B CA 1
ATOM 9691 C C . GLY B 1 442 ? 29.137 -36.123 -29.496 1.00 23.28 442 GLY B C 1
ATOM 9692 O O . GLY B 1 442 ? 28.441 -37.073 -29.134 1.00 23.43 442 GLY B O 1
ATOM 9693 N N . HIS B 1 443 ? 28.619 -34.987 -29.959 1.00 23.42 443 HIS B N 1
ATOM 9694 C CA . HIS B 1 443 ? 27.179 -34.863 -30.225 1.00 23.15 443 HIS B CA 1
ATOM 9695 C C . HIS B 1 443 ? 26.768 -35.822 -31.344 1.00 23.07 443 HIS B C 1
ATOM 9696 O O . HIS B 1 443 ? 25.716 -36.458 -31.270 1.00 23.22 443 HIS B O 1
ATOM 9703 N N . TYR B 1 444 ? 27.615 -35.935 -32.369 1.00 23.33 444 TYR B N 1
ATOM 9704 C CA . TYR B 1 444 ? 27.409 -36.907 -33.452 1.00 22.98 444 TYR B CA 1
ATOM 9705 C C . TYR B 1 444 ? 27.409 -38.343 -32.933 1.00 22.89 444 TYR B C 1
ATOM 9706 O O . TYR B 1 444 ? 26.602 -39.176 -33.364 1.00 22.89 444 TYR B O 1
ATOM 9715 N N . GLN B 1 445 ? 28.310 -38.633 -31.996 1.00 22.81 445 GLN B N 1
ATOM 9716 C CA . GLN B 1 445 ? 28.364 -39.959 -31.389 1.00 22.53 445 GLN B CA 1
ATOM 9717 C C . GLN B 1 445 ? 27.116 -40.220 -30.557 1.00 22.44 445 GLN B C 1
ATOM 9718 O O . GLN B 1 445 ? 26.515 -41.295 -30.652 1.00 22.78 445 GLN B O 1
ATOM 9724 N N . TRP B 1 446 ? 26.732 -39.231 -29.750 1.00 22.40 446 TRP B N 1
ATOM 9725 C CA . TRP B 1 446 ? 25.485 -39.279 -28.987 1.00 22.50 446 TRP B CA 1
ATOM 9726 C C . TRP B 1 446 ? 24.290 -39.597 -29.890 1.00 22.19 446 TRP B C 1
ATOM 9727 O O . TRP B 1 446 ? 23.469 -40.466 -29.572 1.00 22.09 446 TRP B O 1
ATOM 9738 N N . TYR B 1 447 ? 24.205 -38.888 -31.014 1.00 22.16 447 TYR B N 1
ATOM 9739 C CA . TYR B 1 447 ? 23.165 -39.123 -32.017 1.00 21.84 447 TYR B CA 1
ATOM 9740 C C . TYR B 1 447 ? 23.149 -40.582 -32.506 1.00 22.02 447 TYR B C 1
ATOM 9741 O O . TYR B 1 447 ? 22.091 -41.220 -32.542 1.00 21.79 447 TYR B O 1
ATOM 9750 N N . PHE B 1 448 ? 24.317 -41.111 -32.870 1.00 22.69 448 PHE B N 1
ATOM 9751 C CA . PHE B 1 448 ? 24.425 -42.520 -33.274 1.00 23.24 448 PHE B CA 1
ATOM 9752 C C . PHE B 1 448 ? 23.833 -43.472 -32.217 1.00 23.42 448 PHE B C 1
ATOM 9753 O O . PHE B 1 448 ? 23.000 -44.328 -32.537 1.00 23.22 448 PHE B O 1
ATOM 9761 N N . ASP B 1 449 ? 24.253 -43.290 -30.966 1.00 24.15 449 ASP B N 1
ATOM 9762 C CA . ASP B 1 449 ? 23.784 -44.097 -29.831 1.00 24.68 449 ASP B CA 1
ATOM 9763 C C . ASP B 1 449 ? 22.266 -44.135 -29.690 1.00 24.97 449 ASP B C 1
ATOM 9764 O O . ASP B 1 449 ? 21.683 -45.202 -29.507 1.00 25.05 449 ASP B O 1
ATOM 9769 N N . HIS B 1 450 ? 21.624 -42.975 -29.790 1.00 25.58 450 HIS B N 1
ATOM 9770 C CA . HIS B 1 450 ? 20.179 -42.898 -29.564 1.00 26.11 450 HIS B CA 1
ATOM 9771 C C . HIS B 1 450 ? 19.328 -43.266 -30.769 1.00 26.56 450 HIS B C 1
ATOM 9772 O O . HIS B 1 450 ? 18.230 -43.800 -30.606 1.00 26.71 450 HIS B O 1
ATOM 9779 N N . ILE B 1 451 ? 19.831 -42.990 -31.970 1.00 27.15 451 ILE B N 1
ATOM 9780 C CA . ILE B 1 451 ? 19.187 -43.474 -33.194 1.00 27.60 451 ILE B CA 1
ATOM 9781 C C . ILE B 1 451 ? 19.203 -45.003 -33.226 1.00 28.51 451 ILE B C 1
ATOM 9782 O O . ILE B 1 451 ? 18.178 -45.633 -33.481 1.00 28.58 451 ILE B O 1
ATOM 9787 N N . LYS B 1 452 ? 20.369 -45.586 -32.958 1.00 29.79 452 LYS B N 1
ATOM 9788 C CA . LYS B 1 452 ? 20.517 -47.040 -32.917 1.00 31.16 452 LYS B CA 1
ATOM 9789 C C . LYS B 1 452 ? 19.601 -47.676 -31.866 1.00 31.81 452 LYS B C 1
ATOM 9790 O O . LYS B 1 452 ? 18.877 -48.632 -32.165 1.00 32.07 452 LYS B O 1
ATOM 9796 N N . ALA B 1 453 ? 19.614 -47.123 -30.654 1.00 32.94 453 ALA B N 1
ATOM 9797 C CA . ALA B 1 453 ? 18.760 -47.601 -29.559 1.00 34.00 453 ALA B CA 1
ATOM 9798 C C . ALA B 1 453 ? 17.262 -47.597 -29.901 1.00 34.89 453 ALA B C 1
ATOM 9799 O O . ALA B 1 453 ? 16.535 -48.517 -29.523 1.00 34.90 453 ALA B O 1
ATOM 9801 N N . ASP B 1 454 ? 16.812 -46.566 -30.618 1.00 36.02 454 ASP B N 1
ATOM 9802 C CA . ASP B 1 454 ? 15.404 -46.446 -31.003 1.00 37.16 454 ASP B CA 1
ATOM 9803 C C . ASP B 1 454 ? 15.046 -47.302 -32.214 1.00 37.90 454 ASP B C 1
ATOM 9804 O O . ASP B 1 454 ? 13.891 -47.696 -32.374 1.00 37.84 454 ASP B O 1
ATOM 9809 N N . ALA B 1 455 ? 16.033 -47.594 -33.059 1.00 39.02 455 ALA B N 1
ATOM 9810 C CA . ALA B 1 455 ? 15.766 -48.265 -34.334 1.00 40.09 455 ALA B CA 1
ATOM 9811 C C . ALA B 1 455 ? 16.232 -49.726 -34.444 1.00 40.96 455 ALA B C 1
ATOM 9812 O O . ALA B 1 455 ? 15.937 -50.384 -35.444 1.00 41.00 455 ALA B O 1
ATOM 9814 N N . THR B 1 456 ? 16.948 -50.235 -33.439 1.00 42.11 456 THR B N 1
ATOM 9815 C CA . THR B 1 456 ? 17.385 -51.643 -33.449 1.00 43.25 456 THR B CA 1
ATOM 9816 C C . THR B 1 456 ? 16.212 -52.611 -33.617 1.00 43.92 456 THR B C 1
ATOM 9817 O O . THR B 1 456 ? 15.109 -52.355 -33.131 1.00 44.09 456 THR B O 1
ATOM 9821 N N . GLY B 1 457 ? 16.464 -53.714 -34.316 1.00 44.67 457 GLY B N 1
ATOM 9822 C CA . GLY B 1 457 ? 15.420 -54.678 -34.656 1.00 45.59 457 GLY B CA 1
ATOM 9823 C C . GLY B 1 457 ? 14.983 -54.549 -36.103 1.00 46.14 457 GLY B C 1
ATOM 9824 O O . GLY B 1 457 ? 14.333 -55.446 -36.647 1.00 46.26 457 GLY B O 1
ATOM 9825 N N . THR B 1 458 ? 15.343 -53.425 -36.723 1.00 46.66 458 THR B N 1
ATOM 9826 C CA . THR B 1 458 ? 15.028 -53.162 -38.128 1.00 47.07 458 THR B CA 1
ATOM 9827 C C . THR B 1 458 ? 16.221 -53.442 -39.058 1.00 47.31 458 THR B C 1
ATOM 9828 O O . THR B 1 458 ? 16.160 -53.166 -40.261 1.00 47.28 458 THR B O 1
ATOM 9832 N N . GLU B 1 459 ? 17.295 -53.993 -38.488 1.00 47.77 459 GLU B N 1
ATOM 9833 C CA . GLU B 1 459 ? 18.486 -54.406 -39.245 1.00 48.21 459 GLU B CA 1
ATOM 9834 C C . GLU B 1 459 ? 18.162 -55.402 -40.363 1.00 48.30 459 GLU B C 1
ATOM 9835 O O . GLU B 1 459 ? 18.702 -55.302 -41.468 1.00 48.27 459 GLU B O 1
ATOM 9841 N N . MET B 1 460 ? 17.282 -56.357 -40.063 1.00 48.45 460 MET B N 1
ATOM 9842 C CA . MET B 1 460 ? 16.929 -57.431 -40.994 1.00 48.66 460 MET B CA 1
ATOM 9843 C C . MET B 1 460 ? 15.840 -57.010 -41.985 1.00 48.44 460 MET B C 1
ATOM 9844 O O . MET B 1 460 ? 15.568 -57.722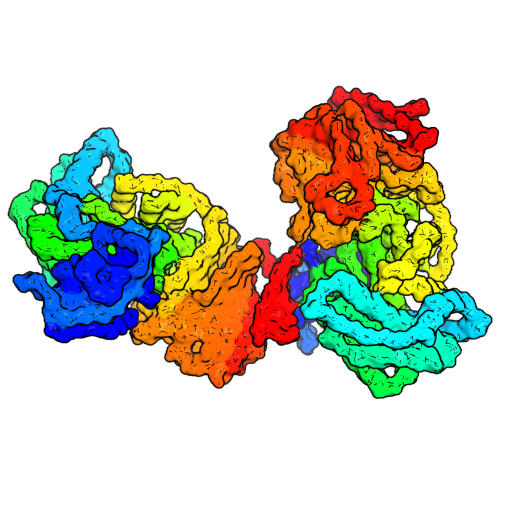 -42.958 1.00 48.56 460 MET B O 1
ATOM 9849 N N . ALA B 1 461 ? 15.220 -55.856 -41.736 1.00 48.17 461 ALA B N 1
ATOM 9850 C CA . ALA B 1 461 ? 14.228 -55.297 -42.655 1.00 47.74 461 ALA B CA 1
ATOM 9851 C C . ALA B 1 461 ? 14.885 -54.999 -43.998 1.00 47.43 461 ALA B C 1
ATOM 9852 O O . ALA B 1 461 ? 16.032 -54.537 -44.047 1.00 47.43 461 ALA B O 1
ATOM 9854 N N . PHE B 1 462 ? 14.156 -55.270 -45.078 1.00 46.93 462 PHE B N 1
ATOM 9855 C CA . PHE B 1 462 ? 14.718 -55.230 -46.433 1.00 46.48 462 PHE B CA 1
ATOM 9856 C C . PHE B 1 462 ? 15.268 -53.875 -46.892 1.00 45.60 462 PHE B C 1
ATOM 9857 O O . PHE B 1 462 ? 16.121 -53.822 -47.782 1.00 45.58 462 PHE B O 1
ATOM 9865 N N . TYR B 1 463 ? 14.796 -52.792 -46.280 1.00 44.49 463 TYR B N 1
ATOM 9866 C CA . TYR B 1 463 ? 15.335 -51.458 -46.570 1.00 43.42 463 TYR B CA 1
ATOM 9867 C C . TYR B 1 463 ? 16.679 -51.200 -45.874 1.00 42.38 463 TYR B C 1
ATOM 9868 O O . TYR B 1 463 ? 17.317 -50.169 -46.112 1.00 42.21 463 TYR B O 1
ATOM 9877 N N . ASN B 1 464 ? 17.090 -52.131 -45.010 1.00 40.89 464 ASN B N 1
ATOM 9878 C CA . ASN B 1 464 ? 18.414 -52.099 -44.390 1.00 39.60 464 ASN B CA 1
ATOM 9879 C C . ASN B 1 464 ? 19.298 -53.222 -44.931 1.00 38.90 464 ASN B C 1
ATOM 9880 O O . ASN B 1 464 ? 20.293 -52.964 -45.616 1.00 38.53 464 ASN B O 1
ATOM 9885 N N . TYR B 1 465 ? 18.908 -54.463 -44.629 1.00 37.99 465 TYR B N 1
ATOM 9886 C CA . TYR B 1 465 ? 19.643 -55.671 -45.023 1.00 37.12 465 TYR B CA 1
ATOM 9887 C C . TYR B 1 465 ? 19.933 -55.730 -46.520 1.00 36.29 465 TYR B C 1
ATOM 9888 O O . TYR B 1 465 ? 21.027 -56.110 -46.927 1.00 36.19 465 TYR B O 1
ATOM 9897 N N . GLY B 1 466 ? 18.952 -55.341 -47.330 1.00 35.62 466 GLY B N 1
ATOM 9898 C CA . GLY B 1 466 ? 19.104 -55.344 -48.782 1.00 34.56 466 GLY B CA 1
ATOM 9899 C C . GLY B 1 466 ? 19.950 -54.201 -49.317 1.00 33.78 466 GLY B C 1
ATOM 9900 O O . GLY B 1 466 ? 20.041 -54.015 -50.531 1.00 33.84 466 GLY B O 1
ATOM 9901 N N . TRP B 1 467 ? 20.576 -53.440 -48.418 1.00 32.99 467 TRP B N 1
ATOM 9902 C CA . TRP B 1 467 ? 21.309 -52.231 -48.795 1.00 32.22 467 TRP B CA 1
ATOM 9903 C C . TRP B 1 467 ? 22.695 -52.110 -48.162 1.00 31.59 467 TRP B C 1
ATOM 9904 O O . TRP B 1 467 ? 23.599 -51.525 -48.759 1.00 31.45 467 TRP B O 1
ATOM 9915 N N . TRP B 1 468 ? 22.849 -52.650 -46.954 1.00 30.87 468 TRP B N 1
ATOM 9916 C CA . TRP B 1 468 ? 24.107 -52.569 -46.192 1.00 30.34 468 TRP B CA 1
ATOM 9917 C C . TRP B 1 468 ? 24.111 -53.577 -45.046 1.00 30.17 468 TRP B C 1
ATOM 9918 O O . TRP B 1 468 ? 23.084 -53.798 -44.401 1.00 30.02 468 TRP B O 1
ATOM 9929 N N . ASP B 1 469 ? 25.264 -54.197 -44.808 1.00 29.92 469 ASP B N 1
ATOM 9930 C CA . ASP B 1 469 ? 25.450 -55.026 -43.620 1.00 29.62 469 ASP B CA 1
ATOM 9931 C C . ASP B 1 469 ? 26.174 -54.180 -42.591 1.00 29.10 469 ASP B C 1
ATOM 9932 O O . ASP B 1 469 ? 27.362 -53.885 -42.741 1.00 28.90 469 ASP B O 1
ATOM 9937 N N . LEU B 1 470 ? 25.445 -53.795 -41.547 1.00 28.71 470 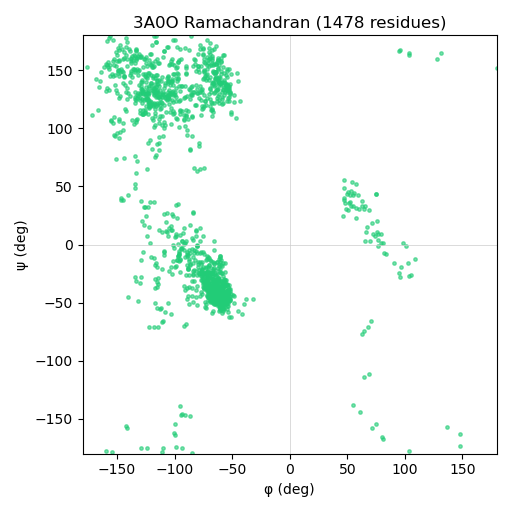LEU B N 1
ATOM 9938 C CA . LEU B 1 470 ? 25.960 -52.874 -40.539 1.00 28.47 470 LEU B CA 1
ATOM 9939 C C . LEU B 1 470 ? 27.010 -53.509 -39.623 1.00 28.45 470 LEU B C 1
ATOM 9940 O O . LEU B 1 470 ? 27.795 -52.800 -38.990 1.00 28.41 470 LEU B O 1
ATOM 9945 N N . ASN B 1 471 ? 27.037 -54.843 -39.578 1.00 28.31 471 ASN B N 1
ATOM 9946 C CA . ASN B 1 471 ? 28.109 -55.563 -38.882 1.00 28.30 471 ASN B CA 1
ATOM 9947 C C . ASN B 1 471 ? 29.433 -55.339 -39.598 1.00 28.01 471 ASN B C 1
ATOM 9948 O O . ASN B 1 471 ? 30.471 -55.180 -38.954 1.00 27.92 471 ASN B O 1
ATOM 9953 N N . PHE B 1 472 ? 29.388 -55.323 -40.931 1.00 27.89 472 PHE B N 1
ATOM 9954 C CA . PHE B 1 472 ? 30.580 -55.009 -41.729 1.00 27.88 472 PHE B CA 1
ATOM 9955 C C . PHE B 1 472 ? 30.989 -53.545 -41.573 1.00 27.75 472 PHE B C 1
ATOM 9956 O O . PHE B 1 472 ? 32.175 -53.234 -41.478 1.00 27.64 472 PHE B O 1
ATOM 9964 N N . ASP B 1 473 ? 30.001 -52.653 -41.538 1.00 28.11 473 ASP B N 1
ATOM 9965 C CA . ASP B 1 473 ? 30.251 -51.228 -41.308 1.00 28.08 473 ASP B CA 1
ATOM 9966 C C . ASP B 1 473 ? 30.923 -50.987 -39.948 1.00 27.86 473 ASP B C 1
ATOM 9967 O O . ASP B 1 473 ? 31.889 -50.229 -39.858 1.00 27.40 473 ASP B O 1
ATOM 9972 N N . ASP B 1 474 ? 30.423 -51.662 -38.911 1.00 27.94 474 ASP B N 1
ATOM 9973 C CA . ASP B 1 474 ? 31.048 -51.660 -37.581 1.00 28.04 474 ASP B CA 1
ATOM 9974 C C . ASP B 1 474 ? 32.515 -52.086 -37.635 1.00 27.93 474 ASP B C 1
ATOM 9975 O O . ASP B 1 474 ? 33.408 -51.354 -37.181 1.00 28.04 474 ASP B O 1
ATOM 9980 N N . LEU B 1 475 ? 32.758 -53.264 -38.208 1.00 27.64 475 LEU B N 1
ATOM 9981 C CA . LEU B 1 475 ? 34.105 -53.823 -38.308 1.00 27.29 475 LEU B CA 1
ATOM 9982 C C . LEU B 1 475 ? 35.082 -52.884 -39.017 1.00 27.11 475 LEU B C 1
ATOM 9983 O O . LEU B 1 475 ? 36.196 -52.663 -38.540 1.00 26.83 475 LEU B O 1
ATOM 9988 N N . VAL B 1 476 ? 34.656 -52.334 -40.152 1.00 26.93 476 VAL B N 1
ATOM 9989 C CA . VAL B 1 476 ? 35.469 -51.377 -40.904 1.00 26.67 476 VAL B CA 1
ATOM 9990 C C . VAL B 1 476 ? 35.748 -50.103 -40.091 1.00 26.79 476 VAL B C 1
ATOM 9991 O O . VAL B 1 476 ? 36.893 -49.650 -40.013 1.00 26.58 476 VAL B O 1
ATOM 9995 N N . TYR B 1 477 ? 34.703 -49.534 -39.488 1.00 26.91 477 TYR B N 1
ATOM 9996 C CA . TYR B 1 477 ? 34.846 -48.310 -38.693 1.00 27.18 477 TYR B CA 1
ATOM 9997 C C . TYR B 1 477 ? 35.769 -48.498 -37.479 1.00 27.32 477 TYR B C 1
ATOM 9998 O O . TYR B 1 477 ? 36.656 -47.674 -37.235 1.00 26.98 477 TYR B O 1
ATOM 10007 N N . ARG B 1 478 ? 35.557 -49.583 -36.734 1.00 27.86 478 ARG B N 1
ATOM 10008 C CA . ARG B 1 478 ? 36.389 -49.902 -35.567 1.00 28.46 478 ARG B CA 1
ATOM 10009 C C . ARG B 1 478 ? 37.859 -50.032 -35.949 1.00 28.29 478 ARG B C 1
ATOM 10010 O O . ARG B 1 478 ? 38.734 -49.540 -35.239 1.00 28.35 478 ARG B O 1
ATOM 10018 N N . HIS B 1 479 ? 38.121 -50.676 -37.083 1.00 28.22 479 HIS B N 1
ATOM 10019 C CA . HIS B 1 479 ? 39.484 -50.834 -37.580 1.00 28.13 479 HIS B CA 1
ATOM 10020 C C . HIS B 1 479 ? 40.081 -49.517 -38.080 1.00 28.14 479 HIS B C 1
ATOM 10021 O O . HIS B 1 479 ? 41.245 -49.222 -37.821 1.00 27.76 479 HIS B O 1
ATOM 10028 N N . ASP B 1 480 ? 39.280 -48.735 -38.800 1.00 28.50 480 ASP B N 1
ATOM 10029 C CA . ASP B 1 480 ? 39.791 -47.576 -39.532 1.00 28.78 480 ASP B CA 1
ATOM 10030 C C . ASP B 1 480 ? 39.797 -46.283 -38.739 1.00 28.95 480 ASP B C 1
ATOM 10031 O O . ASP B 1 480 ? 40.584 -45.380 -39.030 1.00 28.75 480 ASP B O 1
ATOM 10036 N N . TYR B 1 481 ? 38.913 -46.187 -37.753 1.00 29.19 481 TYR B N 1
ATOM 10037 C CA . TYR B 1 481 ? 38.710 -44.923 -37.066 1.00 29.68 481 TYR B CA 1
ATOM 10038 C C . TYR B 1 481 ? 38.856 -44.978 -35.554 1.00 29.93 481 TYR B C 1
ATOM 10039 O O . TYR B 1 481 ? 38.543 -45.996 -34.937 1.00 29.76 481 TYR B O 1
ATOM 10048 N N . PRO B 1 482 ? 39.350 -43.879 -34.955 1.00 30.47 482 PRO B N 1
ATOM 10049 C CA . PRO B 1 482 ? 39.335 -43.778 -33.503 1.00 30.85 482 PRO B CA 1
ATOM 10050 C C . PRO B 1 482 ? 37.889 -43.673 -33.032 1.00 31.07 482 PRO B C 1
ATOM 10051 O O . PRO B 1 482 ? 37.084 -43.000 -33.676 1.00 31.17 482 PRO B O 1
ATOM 10055 N N . GLN B 1 483 ? 37.556 -44.354 -31.942 1.00 31.26 483 GLN B N 1
ATOM 10056 C CA . GLN B 1 483 ? 36.213 -44.261 -31.397 1.00 31.46 483 GLN B CA 1
ATOM 10057 C C . GLN B 1 483 ? 36.054 -42.956 -30.620 1.00 31.49 483 GLN B C 1
ATOM 10058 O O . GLN B 1 483 ? 36.954 -42.533 -29.886 1.00 31.24 483 GLN B O 1
ATOM 10064 N N . VAL B 1 484 ? 34.912 -42.308 -30.832 1.00 31.39 484 VAL B N 1
ATOM 10065 C CA . VAL B 1 484 ? 34.581 -41.040 -30.196 1.00 31.05 484 VAL B CA 1
ATOM 10066 C C . VAL B 1 484 ? 33.606 -41.322 -29.061 1.00 31.06 484 VAL B C 1
ATOM 10067 O O . VAL B 1 484 ? 32.728 -42.177 -29.182 1.00 30.96 484 VAL B O 1
ATOM 10071 N N . GLU B 1 485 ? 33.775 -40.615 -27.950 1.00 31.14 485 GLU B N 1
ATOM 10072 C CA . GLU B 1 485 ? 32.857 -40.736 -26.821 1.00 31.13 485 GLU B CA 1
ATOM 10073 C C . GLU B 1 485 ? 31.663 -39.803 -26.999 1.00 30.65 485 GLU B C 1
ATOM 10074 O O . GLU B 1 485 ? 31.824 -38.647 -27.390 1.00 30.43 485 GLU B O 1
ATOM 10080 N N . ALA B 1 486 ? 30.471 -40.321 -26.721 1.00 30.32 486 ALA B N 1
ATOM 10081 C CA . ALA B 1 486 ? 29.242 -39.543 -26.791 1.00 30.20 486 ALA B CA 1
ATOM 10082 C C . ALA B 1 486 ? 29.231 -38.397 -25.779 1.00 30.21 486 ALA B C 1
ATOM 10083 O O . ALA B 1 486 ? 29.577 -38.581 -24.607 1.00 30.31 486 ALA B O 1
ATOM 10085 N N . VAL B 1 487 ? 28.844 -37.215 -26.251 1.00 29.75 487 VAL B N 1
ATOM 10086 C CA . VAL B 1 487 ? 28.661 -36.045 -25.395 1.00 29.37 487 VAL B CA 1
ATOM 10087 C C . VAL B 1 487 ? 27.189 -35.624 -25.408 1.00 29.07 487 VAL B C 1
ATOM 10088 O O . VAL B 1 487 ? 26.549 -35.586 -26.469 1.00 28.67 487 VAL B O 1
ATOM 10092 N N . SER B 1 488 ? 26.661 -35.317 -24.225 1.00 28.59 488 SER B N 1
ATOM 10093 C CA . SER B 1 488 ? 25.287 -34.848 -24.074 1.00 28.39 488 SER B CA 1
ATOM 10094 C C . SER B 1 488 ? 25.028 -33.620 -24.951 1.00 28.15 488 SER B C 1
ATOM 10095 O O . SER B 1 488 ? 25.862 -32.710 -24.999 1.00 27.75 488 SER B O 1
ATOM 10098 N N . PRO B 1 489 ? 23.875 -33.592 -25.653 1.00 28.11 489 PRO B N 1
ATOM 10099 C CA . PRO B 1 489 ? 23.518 -32.431 -26.477 1.00 28.40 489 PRO B CA 1
ATOM 10100 C C . PRO B 1 489 ? 22.905 -31.289 -25.656 1.00 28.73 489 PRO B C 1
ATOM 10101 O O . PRO B 1 489 ? 22.369 -30.334 -26.226 1.00 28.80 489 PRO B O 1
ATOM 10105 N N . ALA B 1 490 ? 22.992 -31.385 -24.329 1.00 28.70 490 ALA B N 1
ATOM 10106 C CA . ALA B 1 490 ? 22.555 -30.300 -23.446 1.00 28.79 490 ALA B CA 1
ATOM 10107 C C . ALA B 1 490 ? 23.249 -28.974 -23.782 1.00 28.71 490 ALA B C 1
ATOM 10108 O O . ALA B 1 490 ? 22.670 -27.902 -23.607 1.00 29.08 490 ALA B O 1
ATOM 10110 N N . ASP B 1 491 ? 24.479 -29.056 -24.281 1.00 28.42 491 ASP B N 1
ATOM 10111 C CA . ASP B 1 491 ? 25.230 -27.869 -24.686 1.00 28.21 491 ASP B CA 1
ATOM 10112 C C . ASP B 1 491 ? 25.205 -27.580 -26.204 1.00 27.85 491 ASP B C 1
ATOM 10113 O O . ASP B 1 491 ? 25.913 -26.686 -26.680 1.00 27.74 491 ASP B O 1
ATOM 10118 N N . LEU B 1 492 ? 24.394 -28.327 -26.957 1.00 27.14 492 LEU B N 1
ATOM 10119 C CA . LEU B 1 492 ? 24.249 -28.090 -28.402 1.00 26.56 492 LEU B CA 1
ATOM 10120 C C . LEU B 1 492 ? 23.637 -26.706 -28.664 1.00 25.73 492 LEU B C 1
ATOM 10121 O O . LEU B 1 492 ? 22.653 -26.345 -28.021 1.00 25.83 492 LEU B O 1
ATOM 10126 N N . PRO B 1 493 ? 24.225 -25.918 -29.589 1.00 25.14 493 PRO B N 1
ATOM 10127 C CA . PRO B 1 493 ? 23.601 -24.630 -29.906 1.00 24.39 493 PRO B CA 1
ATOM 10128 C C . PRO B 1 493 ? 22.150 -24.823 -30.338 1.00 23.62 493 PRO B C 1
ATOM 10129 O O . PRO B 1 493 ? 21.852 -25.707 -31.143 1.00 23.28 493 PRO B O 1
ATOM 10133 N N . ALA B 1 494 ? 21.256 -24.014 -29.777 1.00 22.52 494 ALA B N 1
ATOM 10134 C CA . ALA B 1 494 ? 19.833 -24.141 -30.050 1.00 21.77 494 ALA B CA 1
ATOM 10135 C C . ALA B 1 494 ? 19.520 -23.944 -31.534 1.00 21.01 494 ALA B C 1
ATOM 10136 O O . ALA B 1 494 ? 18.696 -24.656 -32.091 1.00 21.06 494 ALA B O 1
ATOM 10138 N N . LEU B 1 495 ? 20.212 -23.000 -32.166 1.00 20.43 495 LEU B N 1
ATOM 10139 C CA . LEU B 1 495 ? 19.911 -22.586 -33.529 1.00 20.14 495 LEU B CA 1
ATOM 10140 C C . LEU B 1 495 ? 20.969 -23.063 -34.520 1.00 19.71 495 LEU B C 1
ATOM 10141 O O . LEU B 1 495 ? 22.168 -22.871 -34.304 1.00 19.81 495 LEU B O 1
ATOM 10146 N N . ALA B 1 496 ? 20.514 -23.700 -35.597 1.00 19.25 496 ALA B N 1
ATOM 10147 C CA . ALA B 1 496 ? 21.385 -24.034 -36.726 1.00 18.56 496 ALA B CA 1
ATOM 10148 C C . ALA B 1 496 ? 20.775 -23.537 -38.029 1.00 18.34 496 ALA B C 1
ATOM 10149 O O . ALA B 1 496 ? 19.647 -23.904 -38.380 1.00 18.30 496 ALA B O 1
ATOM 10151 N N . VAL B 1 497 ? 21.524 -22.697 -38.735 1.00 17.86 497 VAL B N 1
ATOM 10152 C CA . VAL B 1 497 ? 21.099 -22.165 -40.025 1.00 17.71 497 VAL B CA 1
ATOM 10153 C C . VAL B 1 497 ? 21.882 -22.852 -41.142 1.00 17.46 497 VAL B C 1
ATOM 10154 O O . VAL B 1 497 ? 23.111 -22.974 -41.079 1.00 17.16 497 VAL B O 1
ATOM 10158 N N . PHE B 1 498 ? 21.153 -23.320 -42.147 1.00 17.28 498 PHE B N 1
ATOM 10159 C CA . PHE B 1 498 ? 21.742 -23.914 -43.334 1.00 17.46 498 PHE B CA 1
ATOM 10160 C C . PHE B 1 498 ? 21.407 -22.975 -44.492 1.00 17.85 498 PHE B C 1
ATOM 10161 O O . PHE B 1 498 ? 20.449 -23.184 -45.239 1.00 17.43 498 PHE B O 1
ATOM 10169 N N . ASP B 1 499 ? 22.203 -21.915 -44.605 1.00 18.50 499 ASP B N 1
ATOM 10170 C CA . ASP B 1 499 ? 21.887 -20.776 -45.468 1.00 19.34 499 ASP B CA 1
ATOM 10171 C C . ASP B 1 499 ? 21.740 -21.111 -46.962 1.00 19.20 499 ASP B C 1
ATOM 10172 O O . ASP B 1 499 ? 20.782 -20.674 -47.608 1.00 19.75 499 ASP B O 1
ATOM 10177 N N . ASP B 1 500 ? 22.675 -21.885 -47.503 1.00 18.76 500 ASP B N 1
ATOM 10178 C CA . ASP B 1 500 ? 22.653 -22.241 -48.928 1.00 18.45 500 ASP B CA 1
ATOM 10179 C C . ASP B 1 500 ? 21.377 -22.967 -49.356 1.00 17.85 500 ASP B C 1
ATOM 10180 O O . ASP B 1 500 ? 20.891 -22.767 -50.474 1.00 17.95 500 ASP B O 1
ATOM 10185 N N . ILE B 1 501 ? 20.851 -23.819 -48.475 1.00 16.70 501 ILE B N 1
ATOM 10186 C CA . ILE B 1 501 ? 19.646 -24.590 -48.781 1.00 15.61 501 ILE B CA 1
ATOM 10187 C C . ILE B 1 501 ? 18.389 -23.911 -48.245 1.00 15.20 501 ILE B C 1
ATOM 10188 O O . ILE B 1 501 ? 17.281 -24.283 -48.615 1.00 15.14 501 ILE B O 1
ATOM 10193 N N . GLY B 1 502 ? 18.575 -22.910 -47.386 1.00 14.60 502 GLY B N 1
ATOM 10194 C CA . GLY B 1 502 ? 17.471 -22.142 -46.811 1.00 14.38 502 GLY B CA 1
ATOM 10195 C C . GLY B 1 502 ? 16.678 -22.856 -45.727 1.00 14.15 502 GLY B C 1
ATOM 10196 O O . GLY B 1 502 ? 15.451 -22.819 -45.723 1.00 13.70 502 GLY B O 1
ATOM 10197 N N . TRP B 1 503 ? 17.372 -23.522 -44.810 1.00 14.34 503 TRP B N 1
ATOM 10198 C CA . TRP B 1 503 ? 16.696 -24.199 -43.703 1.00 14.53 503 TRP B CA 1
ATOM 10199 C C . TRP B 1 503 ? 17.173 -23.603 -42.395 1.00 14.77 503 TRP B C 1
ATOM 10200 O O . TRP B 1 503 ? 18.378 -23.444 -42.181 1.00 15.00 503 TRP B O 1
ATOM 10211 N N . ALA B 1 504 ? 16.232 -23.281 -41.516 1.00 14.89 504 ALA B N 1
ATOM 10212 C CA . ALA B 1 504 ? 16.580 -22.815 -40.184 1.00 14.93 504 ALA B CA 1
ATOM 10213 C C . ALA B 1 504 ? 15.946 -23.737 -39.156 1.00 15.31 504 ALA B C 1
ATOM 10214 O O . ALA B 1 504 ? 14.747 -24.049 -39.232 1.00 15.19 504 ALA B O 1
ATOM 10216 N N . THR B 1 505 ? 16.762 -24.184 -38.206 1.00 15.39 505 THR B N 1
ATOM 10217 C CA . THR B 1 505 ? 16.322 -25.163 -37.222 1.00 16.21 505 THR B CA 1
ATOM 10218 C C . THR B 1 505 ? 16.509 -24.656 -35.805 1.00 16.50 505 THR B C 1
ATOM 10219 O O . THR B 1 505 ? 17.455 -23.928 -35.521 1.00 16.58 505 THR B O 1
ATOM 10223 N N . ILE B 1 506 ? 15.589 -25.044 -34.926 1.00 17.16 506 ILE B N 1
ATOM 10224 C CA . ILE B 1 506 ? 15.735 -24.821 -33.491 1.00 17.70 506 ILE B CA 1
ATOM 10225 C C . ILE B 1 506 ? 15.559 -26.140 -32.740 1.00 18.25 506 ILE B C 1
ATOM 10226 O O . ILE B 1 506 ? 14.548 -26.834 -32.917 1.00 18.42 506 ILE B O 1
ATOM 10231 N N . GLN B 1 507 ? 16.567 -26.487 -31.938 1.00 18.78 507 GLN B N 1
ATOM 10232 C CA . GLN B 1 507 ? 16.530 -27.666 -31.062 1.00 19.44 507 GLN B CA 1
ATOM 10233 C C . GLN B 1 507 ? 16.644 -27.205 -29.607 1.00 19.57 507 GLN B C 1
ATOM 10234 O O . GLN B 1 507 ? 17.540 -26.429 -29.271 1.00 18.75 507 GLN B O 1
ATOM 10240 N N . LYS B 1 508 ? 15.726 -27.681 -28.762 1.00 20.06 508 LYS B N 1
ATOM 10241 C CA . LYS B 1 508 ? 15.788 -27.471 -27.313 1.00 21.05 508 LYS B CA 1
ATOM 10242 C C . LYS B 1 508 ? 15.647 -28.811 -26.593 1.00 21.20 508 LYS B C 1
ATOM 10243 O O . LYS B 1 508 ? 14.824 -29.653 -26.992 1.00 21.11 508 LYS B O 1
ATOM 10249 N N . ASP B 1 509 ? 16.440 -28.989 -25.534 1.00 21.64 509 ASP B N 1
ATOM 10250 C CA . ASP B 1 509 ? 16.333 -30.135 -24.616 1.00 22.25 509 ASP B CA 1
ATOM 10251 C C . ASP B 1 509 ? 16.213 -31.474 -25.339 1.00 22.69 509 ASP B C 1
ATOM 10252 O O . ASP B 1 509 ? 15.349 -32.291 -25.017 1.00 22.38 509 ASP B O 1
ATOM 10257 N N . MET B 1 510 ? 17.102 -31.685 -26.310 1.00 23.73 510 MET B N 1
ATOM 10258 C CA . MET B 1 510 ? 17.118 -32.889 -27.145 1.00 24.69 510 MET B CA 1
ATOM 10259 C C . MET B 1 510 ? 17.164 -34.182 -26.328 1.00 25.42 510 MET B C 1
ATOM 10260 O O . MET B 1 510 ? 16.541 -35.177 -26.691 1.00 25.34 510 MET B O 1
ATOM 10265 N N . GLU B 1 511 ? 17.895 -34.150 -25.217 1.00 26.48 511 GLU B N 1
ATOM 10266 C CA . GLU B 1 511 ? 18.091 -35.335 -24.381 1.00 27.64 511 GLU B CA 1
ATOM 10267 C C . GLU B 1 511 ? 16.921 -35.610 -23.425 1.00 27.83 511 GLU B C 1
ATOM 10268 O O . GLU B 1 511 ? 16.908 -36.637 -22.741 1.00 28.20 511 GLU B O 1
ATOM 10274 N N . ASP B 1 512 ? 15.947 -34.697 -23.391 1.00 27.70 512 ASP B N 1
ATOM 10275 C CA . ASP B 1 512 ? 14.806 -34.782 -22.477 1.00 27.56 512 ASP B CA 1
ATOM 10276 C C . ASP B 1 512 ? 13.516 -35.138 -23.223 1.00 27.45 512 ASP B C 1
ATOM 10277 O O . ASP B 1 512 ? 12.898 -34.273 -23.846 1.00 27.25 512 ASP B O 1
ATOM 10282 N N . PRO B 1 513 ? 13.088 -36.413 -23.131 1.00 27.34 513 PRO B N 1
ATOM 10283 C CA . PRO B 1 513 ? 11.931 -36.927 -23.876 1.00 26.96 513 PRO B CA 1
ATOM 10284 C C . PRO B 1 513 ? 10.604 -36.196 -23.634 1.00 26.62 513 PRO B C 1
ATOM 10285 O O . PRO B 1 513 ? 9.667 -36.363 -24.418 1.00 26.83 513 PRO B O 1
ATOM 10289 N N . ASP B 1 514 ? 10.517 -35.398 -22.570 1.00 25.91 514 ASP B N 1
ATOM 10290 C CA . ASP B 1 514 ? 9.285 -34.665 -22.274 1.00 24.97 514 ASP B CA 1
ATOM 10291 C C . ASP B 1 514 ? 9.377 -33.162 -22.566 1.00 23.84 514 ASP B C 1
ATOM 10292 O O . ASP B 1 514 ? 8.369 -32.452 -22.494 1.00 23.79 514 ASP B O 1
ATOM 10297 N N A ARG B 1 515 ? 10.581 -32.695 -22.890 0.50 22.93 515 ARG B N 1
ATOM 10298 N N B ARG B 1 515 ? 10.577 -32.694 -22.898 0.50 22.94 515 ARG B N 1
ATOM 10299 C CA A ARG B 1 515 ? 10.832 -31.278 -23.161 0.50 21.98 515 ARG B CA 1
ATOM 10300 C CA B ARG B 1 515 ? 10.812 -31.276 -23.171 0.50 21.99 515 ARG B CA 1
ATOM 10301 C C A ARG B 1 515 ? 11.396 -31.025 -24.565 0.50 21.14 515 ARG B C 1
ATOM 10302 C C B ARG B 1 515 ? 11.436 -31.021 -24.550 0.50 21.16 515 ARG B C 1
ATOM 10303 O O A ARG B 1 515 ? 11.453 -29.878 -25.015 0.50 21.09 515 ARG B O 1
ATOM 10304 O O B ARG B 1 515 ? 11.569 -29.868 -24.969 0.50 21.15 515 ARG B O 1
ATOM 10319 N N . HIS B 1 516 ? 11.802 -32.098 -25.246 1.00 20.29 516 HIS B N 1
ATOM 10320 C CA . HIS B 1 516 ? 12.430 -32.019 -26.578 1.00 18.82 516 HIS B CA 1
ATOM 10321 C C . HIS B 1 516 ? 11.614 -31.215 -27.602 1.00 17.33 516 HIS B C 1
ATOM 10322 O O . HIS B 1 516 ? 10.459 -31.537 -27.876 1.00 16.77 516 HIS B O 1
ATOM 10329 N N . LEU B 1 517 ? 12.235 -30.167 -28.138 1.00 16.20 517 LEU B N 1
ATOM 10330 C CA . LEU B 1 517 ? 11.662 -29.379 -29.234 1.00 15.46 517 LEU B CA 1
ATOM 10331 C C . LEU B 1 517 ? 12.528 -29.415 -30.506 1.00 14.73 517 LEU B C 1
ATOM 10332 O O . LEU B 1 517 ? 13.739 -29.206 -30.453 1.00 14.19 517 LEU B O 1
ATOM 10337 N N . GLN B 1 518 ? 11.891 -29.680 -31.643 1.00 14.14 518 GLN B N 1
ATOM 10338 C CA . GLN B 1 518 ? 12.524 -29.512 -32.952 1.00 14.14 518 GLN B CA 1
ATOM 10339 C C . GLN B 1 518 ? 11.639 -28.643 -33.842 1.00 14.21 518 GLN B C 1
ATOM 10340 O O . GLN B 1 518 ? 10.546 -29.049 -34.236 1.00 14.53 518 GLN B O 1
ATOM 10346 N N . PHE B 1 519 ? 12.124 -27.445 -34.142 1.00 14.24 519 PHE B N 1
ATOM 10347 C CA . PHE B 1 519 ? 11.430 -26.531 -35.030 1.00 14.28 519 PHE B CA 1
ATOM 10348 C C . PHE B 1 519 ? 12.271 -26.384 -36.279 1.00 14.43 519 PHE B C 1
ATOM 10349 O O . PHE B 1 519 ? 13.468 -26.084 -36.199 1.00 14.67 519 PHE B O 1
ATOM 10357 N N . VAL B 1 520 ? 11.658 -26.605 -37.434 1.00 14.34 520 VAL B N 1
ATOM 10358 C CA . VAL B 1 520 ? 12.348 -26.298 -38.679 1.00 14.61 520 VAL B CA 1
ATOM 10359 C C . VAL B 1 520 ? 11.528 -25.403 -39.632 1.00 14.61 520 VAL B C 1
ATOM 10360 O O . VAL B 1 520 ? 10.340 -25.631 -39.869 1.00 14.34 520 VAL B O 1
ATOM 10364 N N . PHE B 1 521 ? 12.185 -24.354 -40.117 1.00 14.59 521 PHE B N 1
ATOM 10365 C CA . PHE B 1 521 ? 11.611 -23.438 -41.089 1.00 14.29 521 PHE B CA 1
ATOM 10366 C C . PHE B 1 521 ? 12.400 -23.590 -42.385 1.00 14.36 521 PHE B C 1
ATOM 10367 O O . PHE B 1 521 ? 13.633 -23.668 -42.363 1.00 13.77 521 PHE B O 1
ATOM 10375 N N . LYS B 1 522 ? 11.678 -23.638 -43.505 1.00 14.23 522 LYS B N 1
ATOM 10376 C CA . LYS B 1 522 ? 12.282 -23.817 -44.809 1.00 14.48 522 LYS B CA 1
ATOM 10377 C C . LYS B 1 522 ? 11.834 -22.727 -45.798 1.00 14.50 522 LYS B C 1
ATOM 10378 O O . LYS B 1 522 ? 10.644 -22.439 -45.910 1.00 14.35 522 LYS B O 1
ATOM 10384 N N . SER B 1 523 ? 12.804 -22.113 -46.480 1.00 14.30 523 SER B N 1
ATOM 10385 C CA . SER B 1 523 ? 12.542 -21.228 -47.624 1.00 14.36 523 SER B CA 1
ATOM 10386 C C . SER B 1 523 ? 13.745 -21.327 -48.543 1.00 14.18 523 SER B C 1
ATOM 10387 O O . SER B 1 523 ? 14.756 -20.653 -48.338 1.00 13.57 523 SER B O 1
ATOM 10390 N N . SER B 1 524 ? 13.635 -22.189 -49.548 1.00 14.13 524 SER B N 1
ATOM 10391 C CA . SER B 1 524 ? 14.822 -22.704 -50.224 1.00 14.18 524 SER B CA 1
ATOM 10392 C C . SER B 1 524 ? 15.040 -22.206 -51.641 1.00 14.30 524 SER B C 1
ATOM 10393 O O . SER B 1 524 ? 14.103 -22.217 -52.446 1.00 13.66 524 SER B O 1
ATOM 10396 N N . PRO B 1 525 ? 16.299 -21.815 -51.958 1.00 14.34 525 PRO B N 1
ATOM 10397 C CA . PRO B 1 525 ? 16.732 -21.472 -53.314 1.00 14.97 525 PRO B CA 1
ATOM 10398 C C . PRO B 1 525 ? 16.598 -22.630 -54.305 1.00 15.35 525 PRO B C 1
ATOM 10399 O O . PRO B 1 525 ? 16.706 -22.410 -55.511 1.00 15.72 525 PRO B O 1
ATOM 10403 N N . TYR B 1 526 ? 16.351 -23.840 -53.799 1.00 15.60 526 TYR B N 1
ATOM 10404 C CA . TYR B 1 526 ? 16.179 -25.021 -54.642 1.00 15.75 526 TYR B CA 1
ATOM 10405 C C . TYR B 1 526 ? 14.738 -25.207 -55.121 1.00 16.10 526 TYR B C 1
ATOM 10406 O O . TYR B 1 526 ? 14.466 -26.082 -55.943 1.00 16.22 526 TYR B O 1
ATOM 10415 N N . GLY B 1 527 ? 13.823 -24.383 -54.611 1.00 16.08 527 GLY B N 1
ATOM 10416 C CA . GLY B 1 527 ? 12.403 -24.489 -54.945 1.00 15.68 527 GLY B CA 1
ATOM 10417 C C . GLY B 1 527 ? 11.835 -25.870 -54.690 1.00 15.92 527 GLY B C 1
ATOM 10418 O O . GLY B 1 527 ? 12.144 -26.511 -53.672 1.00 15.76 527 GLY B O 1
ATOM 10419 N N . SER B 1 528 ? 11.004 -26.333 -55.622 1.00 15.62 528 SER B N 1
ATOM 10420 C CA . SER B 1 528 ? 10.394 -27.657 -55.526 1.00 15.37 528 SER B CA 1
ATOM 10421 C C . SER B 1 528 ? 11.093 -28.665 -56.444 1.00 15.25 528 SER B C 1
ATOM 10422 O O . SER B 1 528 ? 10.500 -29.654 -56.867 1.00 15.39 528 SER B O 1
ATOM 10425 N N . LEU B 1 529 ? 12.362 -28.407 -56.739 1.00 15.65 529 LEU B N 1
ATOM 10426 C CA . LEU B 1 529 ? 13.173 -29.304 -57.555 1.00 15.80 529 LEU B CA 1
ATOM 10427 C C . LEU B 1 529 ? 13.331 -30.683 -56.911 1.00 15.81 529 LEU B C 1
ATOM 10428 O O . LEU B 1 529 ? 13.678 -30.789 -55.721 1.00 15.64 529 LEU B O 1
ATOM 10433 N N . SER B 1 530 ? 13.049 -31.723 -57.700 1.00 15.35 530 SER B N 1
ATOM 10434 C CA . SER B 1 530 ? 13.441 -33.102 -57.393 1.00 15.28 530 SER B CA 1
ATOM 10435 C C . SER B 1 530 ? 12.689 -33.670 -56.189 1.00 15.35 530 SER B C 1
ATOM 10436 O O . SER B 1 530 ? 11.479 -33.891 -56.272 1.00 15.55 530 SER B O 1
ATOM 10439 N N . HIS B 1 531 ? 13.382 -33.902 -55.074 1.00 15.18 531 HIS B N 1
ATOM 10440 C CA . HIS B 1 531 ? 12.719 -34.450 -53.882 1.00 15.02 531 HIS B CA 1
ATOM 10441 C C . HIS B 1 531 ? 12.247 -33.381 -52.899 1.00 15.01 531 HIS B C 1
ATOM 10442 O O . HIS B 1 531 ? 11.703 -33.690 -51.831 1.00 14.68 531 HIS B O 1
ATOM 10449 N N . SER B 1 532 ? 12.447 -32.123 -53.280 1.00 14.55 532 SER B N 1
ATOM 10450 C CA . SER B 1 532 ? 11.859 -30.996 -52.573 1.00 14.64 532 SER B CA 1
ATOM 10451 C C . SER B 1 532 ? 10.426 -30.745 -53.026 1.00 14.59 532 SER B C 1
ATOM 10452 O O . SER B 1 532 ? 10.016 -31.168 -54.112 1.00 14.50 532 SER B O 1
ATOM 10455 N N . HIS B 1 533 ? 9.679 -30.037 -52.181 1.00 14.37 533 HIS B N 1
ATOM 10456 C CA . HIS B 1 533 ? 8.261 -29.786 -52.388 1.00 13.72 533 HIS B CA 1
ATOM 10457 C C . HIS B 1 533 ? 7.997 -28.291 -52.529 1.00 13.61 533 HIS B C 1
ATOM 10458 O O . HIS B 1 533 ? 8.924 -27.480 -52.459 1.00 13.30 533 HIS B O 1
ATOM 10465 N N . GLY B 1 534 ? 6.732 -27.931 -52.741 1.00 13.50 534 GLY B N 1
ATOM 10466 C CA . GLY B 1 534 ? 6.327 -26.532 -52.737 1.00 13.44 534 GLY B CA 1
ATOM 10467 C C . GLY B 1 534 ? 6.099 -26.090 -51.305 1.00 13.76 534 GLY B C 1
ATOM 10468 O O . GLY B 1 534 ? 4.965 -25.784 -50.917 1.00 13.40 534 GLY B O 1
ATOM 10469 N N . ASP B 1 535 ? 7.180 -26.058 -50.522 1.00 13.73 535 ASP B N 1
ATOM 10470 C CA . ASP B 1 535 ? 7.096 -25.834 -49.071 1.00 13.71 535 ASP B CA 1
ATOM 10471 C C . ASP B 1 535 ? 7.981 -24.678 -48.597 1.00 13.80 535 ASP B C 1
ATOM 10472 O O . ASP B 1 535 ? 8.514 -24.706 -47.481 1.00 13.62 535 ASP B O 1
ATOM 10477 N N . GLN B 1 536 ? 8.149 -23.668 -49.448 1.00 13.40 536 GLN B N 1
ATOM 10478 C CA . GLN B 1 536 ? 8.910 -22.487 -49.054 1.00 13.58 536 GLN B CA 1
ATOM 10479 C C . GLN B 1 536 ? 8.059 -21.673 -48.078 1.00 13.32 536 GLN B C 1
ATOM 10480 O O . GLN B 1 536 ? 6.835 -21.650 -48.187 1.00 13.33 536 GLN B O 1
ATOM 10486 N N . ASN B 1 537 ? 8.716 -21.040 -47.112 1.00 13.40 537 ASN B N 1
ATOM 10487 C CA . ASN B 1 537 ? 8.040 -20.397 -45.971 1.00 13.89 537 ASN B CA 1
ATOM 10488 C C . ASN B 1 537 ? 7.102 -21.335 -45.191 1.00 13.90 537 ASN B C 1
ATOM 10489 O O . ASN B 1 537 ? 6.071 -20.909 -44.660 1.00 14.27 537 ASN B O 1
ATOM 10494 N N . ALA B 1 538 ? 7.462 -22.614 -45.130 1.00 13.50 538 ALA B N 1
ATOM 10495 C CA . ALA B 1 538 ? 6.715 -23.574 -44.328 1.00 13.58 538 ALA B CA 1
ATOM 10496 C C . ALA B 1 538 ? 7.477 -23.866 -43.050 1.00 13.42 538 ALA B C 1
ATOM 10497 O O . ALA B 1 538 ? 8.693 -23.655 -42.981 1.00 13.15 538 ALA B O 1
ATOM 10499 N N . PHE B 1 539 ? 6.757 -24.345 -42.039 1.00 12.97 539 PHE B N 1
ATOM 10500 C CA . PHE B 1 539 ? 7.390 -24.805 -40.813 1.00 13.03 539 PHE B CA 1
ATOM 10501 C C . PHE B 1 539 ? 6.842 -26.166 -40.409 1.00 12.86 539 PHE B C 1
ATOM 10502 O O . PHE B 1 539 ? 5.788 -26.595 -40.879 1.00 13.58 539 PHE B O 1
ATOM 10510 N N . VAL B 1 540 ? 7.585 -26.844 -39.546 1.00 12.52 540 VAL B N 1
ATOM 10511 C CA . VAL B 1 540 ? 7.102 -28.027 -38.857 1.00 12.40 540 VAL B CA 1
ATOM 10512 C C . VAL B 1 540 ? 7.532 -27.856 -37.406 1.00 12.40 540 VAL B C 1
ATOM 10513 O O . VAL B 1 540 ? 8.538 -27.201 -37.137 1.00 12.42 540 VAL B O 1
ATOM 10517 N N . LEU B 1 541 ? 6.773 -28.434 -36.480 1.00 12.54 541 LEU B N 1
ATOM 10518 C CA . LEU B 1 541 ? 7.057 -28.275 -35.056 1.00 12.70 541 LEU B CA 1
ATOM 10519 C C . LEU B 1 541 ? 6.796 -29.547 -34.243 1.00 12.98 541 LEU B C 1
ATOM 10520 O O . LEU B 1 541 ? 5.663 -30.018 -34.130 1.00 13.06 541 LEU B O 1
ATOM 10525 N N . TYR B 1 542 ? 7.877 -30.086 -33.697 1.00 12.88 542 TYR B N 1
ATOM 10526 C CA . TYR B 1 542 ? 7.850 -31.146 -32.709 1.00 13.30 542 TYR B CA 1
ATOM 10527 C C . TYR B 1 542 ? 8.193 -30.440 -31.391 1.00 13.38 542 TYR B C 1
ATOM 10528 O O . TYR B 1 542 ? 9.186 -29.707 -31.321 1.00 13.19 542 TYR B O 1
ATOM 10537 N N . ALA B 1 543 ? 7.365 -30.628 -30.365 1.00 13.34 543 ALA B N 1
ATOM 10538 C CA . ALA B 1 543 ? 7.590 -29.970 -29.071 1.00 13.86 543 ALA B CA 1
ATOM 10539 C C . ALA B 1 543 ? 7.093 -30.820 -27.913 1.00 14.26 543 ALA B C 1
ATOM 10540 O O . ALA B 1 543 ? 6.143 -31.588 -28.063 1.00 14.35 543 ALA B O 1
ATOM 10542 N N . HIS B 1 544 ? 7.746 -30.678 -26.761 1.00 14.82 544 HIS B N 1
ATOM 10543 C CA . HIS B 1 544 ? 7.427 -31.479 -25.572 1.00 15.33 544 HIS B CA 1
ATOM 10544 C C . HIS B 1 544 ? 7.358 -32.972 -25.915 1.00 15.33 544 HIS B C 1
ATOM 10545 O O . HIS B 1 544 ? 6.442 -33.684 -25.491 1.00 15.62 544 HIS B O 1
ATOM 10552 N N . GLY B 1 545 ? 8.332 -33.417 -26.706 1.00 15.24 545 GLY B N 1
ATOM 10553 C CA . GLY B 1 545 ? 8.496 -34.818 -27.075 1.00 15.43 545 GLY B CA 1
ATOM 10554 C C . GLY B 1 545 ? 7.473 -35.397 -28.037 1.00 15.95 545 GLY B C 1
ATOM 10555 O O . GLY B 1 545 ? 7.340 -36.614 -28.129 1.00 16.46 545 GLY B O 1
ATOM 10556 N N . GLU B 1 546 ? 6.751 -34.548 -28.765 1.00 15.60 546 GLU B N 1
ATOM 10557 C CA . GLU B 1 546 ? 5.737 -35.043 -29.691 1.00 15.85 546 GLU B CA 1
ATOM 10558 C C . GLU B 1 546 ? 5.634 -34.216 -30.968 1.00 15.56 546 GLU B C 1
ATOM 10559 O O . GLU B 1 546 ? 5.788 -32.998 -30.936 1.00 15.07 546 GLU B O 1
ATOM 10565 N N . ASP B 1 547 ? 5.370 -34.898 -32.083 1.00 15.59 547 ASP B N 1
ATOM 10566 C CA . ASP B 1 547 ? 5.067 -34.250 -33.363 1.00 15.73 547 ASP B CA 1
ATOM 10567 C C . ASP B 1 547 ? 3.729 -33.531 -33.277 1.00 15.47 547 ASP B C 1
ATOM 10568 O O . ASP B 1 547 ? 2.689 -34.169 -33.077 1.00 15.45 547 ASP B O 1
ATOM 10573 N N . LEU B 1 548 ? 3.763 -32.206 -33.424 1.00 14.94 548 LEU B N 1
ATOM 10574 C CA . LEU B 1 548 ? 2.565 -31.380 -33.253 1.00 14.69 548 LEU B CA 1
ATOM 10575 C C . LEU B 1 548 ? 2.093 -30.781 -34.580 1.00 14.69 548 LEU B C 1
ATOM 10576 O O . LEU B 1 548 ? 1.025 -31.141 -35.067 1.00 14.69 548 LEU B O 1
ATOM 10581 N N . ALA B 1 549 ? 2.891 -29.879 -35.155 1.00 14.35 549 ALA B N 1
ATOM 10582 C CA . ALA B 1 549 ? 2.628 -29.323 -36.483 1.00 14.26 549 ALA B CA 1
ATOM 10583 C C . ALA B 1 549 ? 3.457 -30.132 -37.467 1.00 14.39 549 ALA B C 1
ATOM 10584 O O . ALA B 1 549 ? 4.669 -29.936 -37.596 1.00 13.95 549 ALA B O 1
ATOM 10586 N N . ILE B 1 550 ? 2.792 -31.062 -38.145 1.00 14.86 550 ILE B N 1
ATOM 10587 C CA . ILE B 1 550 ? 3.474 -32.164 -38.818 1.00 15.51 550 ILE B CA 1
ATOM 10588 C C . ILE B 1 550 ? 3.728 -31.957 -40.306 1.00 16.05 550 ILE B C 1
ATOM 10589 O O . ILE B 1 550 ? 3.051 -31.166 -40.973 1.00 15.90 550 ILE B O 1
ATOM 10594 N N . GLN B 1 551 ? 4.728 -32.684 -40.801 1.00 16.74 551 GLN B N 1
ATOM 10595 C CA . GLN B 1 551 ? 4.822 -33.026 -42.204 1.00 17.20 551 GLN B CA 1
ATOM 10596 C C . GLN B 1 551 ? 3.739 -34.086 -42.423 1.00 17.36 551 GLN B C 1
ATOM 10597 O O . GLN B 1 551 ? 3.752 -35.131 -41.771 1.00 17.08 551 GLN B O 1
ATOM 10603 N N . SER B 1 552 ? 2.788 -33.795 -43.309 1.00 17.89 552 SER B N 1
ATOM 10604 C CA . SER B 1 552 ? 1.569 -34.594 -43.424 1.00 18.42 552 SER B CA 1
ATOM 10605 C C . SER B 1 552 ? 1.629 -35.669 -44.508 1.00 18.74 552 SER B C 1
ATOM 10606 O O . SER B 1 552 ? 2.532 -35.684 -45.343 1.00 18.98 552 SER B O 1
ATOM 10609 N N . GLY B 1 553 ? 0.646 -36.563 -44.484 1.00 19.06 553 GLY B N 1
ATOM 10610 C CA . GLY B 1 553 ? 0.521 -37.605 -45.490 1.00 19.72 553 GLY B CA 1
ATOM 10611 C C . GLY B 1 553 ? 1.424 -38.790 -45.236 1.00 20.02 553 GLY B C 1
ATOM 10612 O O . GLY B 1 553 ? 1.991 -38.950 -44.151 1.00 20.06 553 GLY B O 1
ATOM 10613 N N . TYR B 1 554 ? 1.539 -39.633 -46.252 1.00 20.61 554 TYR B N 1
ATOM 10614 C CA . TYR B 1 554 ? 2.358 -40.824 -46.182 1.00 21.08 554 TYR B CA 1
ATOM 10615 C C . TYR B 1 554 ? 3.189 -40.899 -47.445 1.00 21.66 554 TYR B C 1
ATOM 10616 O O . TYR B 1 554 ? 2.849 -40.264 -48.451 1.00 21.57 554 TYR B O 1
ATOM 10625 N N . TYR B 1 555 ? 4.270 -41.672 -47.406 1.00 22.27 555 TYR B N 1
ATOM 10626 C CA . TYR B 1 555 ? 5.119 -41.819 -48.584 1.00 23.36 555 TYR B CA 1
ATOM 10627 C C . TYR B 1 555 ? 4.346 -42.418 -49.768 1.00 23.78 555 TYR B C 1
ATOM 10628 O O . TYR B 1 555 ? 4.256 -41.798 -50.840 1.00 24.08 555 TYR B O 1
ATOM 10637 N N . VAL B 1 556 ? 3.767 -43.601 -49.538 1.00 24.32 556 VAL B N 1
ATOM 10638 C CA . VAL B 1 556 ? 3.058 -44.409 -50.551 1.00 24.58 556 VAL B CA 1
ATOM 10639 C C . VAL B 1 556 ? 4.005 -44.891 -51.654 1.00 24.93 556 VAL B C 1
ATOM 10640 O O . VAL B 1 556 ? 4.372 -46.062 -51.678 1.00 24.87 556 VAL B O 1
ATOM 10644 N N . ALA B 1 557 ? 4.395 -43.980 -52.549 1.00 25.27 557 ALA B N 1
ATOM 10645 C CA . ALA B 1 557 ? 5.315 -44.279 -53.651 1.00 25.90 557 ALA B CA 1
ATOM 10646 C C . ALA B 1 557 ? 5.561 -43.036 -54.493 1.00 26.11 557 ALA B C 1
ATOM 10647 O O . ALA B 1 557 ? 4.705 -42.151 -54.571 1.00 26.37 557 ALA B O 1
ATOM 10649 N N . PHE B 1 558 ? 6.731 -42.976 -55.124 1.00 26.46 558 PHE B N 1
ATOM 10650 C CA . PHE B 1 558 ? 7.040 -41.924 -56.086 1.00 26.88 558 PHE B CA 1
ATOM 10651 C C . PHE B 1 558 ? 6.015 -42.016 -57.213 1.00 27.02 558 PHE B C 1
ATOM 10652 O O . PHE B 1 558 ? 5.637 -43.115 -57.631 1.00 27.09 558 PHE B O 1
ATOM 10660 N N . ASN B 1 559 ? 5.546 -40.856 -57.667 1.00 27.04 559 ASN B N 1
ATOM 10661 C CA . ASN B 1 559 ? 4.523 -40.748 -58.717 1.00 27.03 559 ASN B CA 1
ATOM 10662 C C . ASN B 1 559 ? 3.096 -41.185 -58.360 1.00 26.73 559 ASN B C 1
ATOM 10663 O O . ASN B 1 559 ? 2.210 -41.164 -59.219 1.00 26.49 559 ASN B O 1
ATOM 10668 N N . SER B 1 560 ? 2.870 -41.573 -57.106 1.00 26.48 560 SER B N 1
ATOM 10669 C CA . SER B 1 560 ? 1.502 -41.784 -56.615 1.00 26.13 560 SER B CA 1
ATOM 10670 C C . SER B 1 560 ? 0.775 -40.438 -56.550 1.00 25.92 560 SER B C 1
ATOM 10671 O O . SER B 1 560 ? 1.409 -39.383 -56.669 1.00 25.82 560 SER B O 1
ATOM 10674 N N . GLN B 1 561 ? -0.545 -40.473 -56.375 1.00 25.45 561 GLN B N 1
ATOM 10675 C CA . GLN B 1 561 ? -1.315 -39.247 -56.173 1.00 25.24 561 GLN B CA 1
ATOM 10676 C C . GLN B 1 561 ? -0.973 -38.567 -54.837 1.00 24.58 561 GLN B C 1
ATOM 10677 O O . GLN B 1 561 ? -0.913 -37.339 -54.760 1.00 24.35 561 GLN B O 1
ATOM 10683 N N . MET B 1 562 ? -0.747 -39.371 -53.800 1.00 23.78 562 MET B N 1
ATOM 10684 C CA . MET B 1 562 ? -0.276 -38.868 -52.510 1.00 23.36 562 MET B CA 1
ATOM 10685 C C . MET B 1 562 ? 1.009 -38.049 -52.675 1.00 23.04 562 MET B C 1
ATOM 10686 O O . MET B 1 562 ? 1.131 -36.965 -52.113 1.00 22.92 562 MET B O 1
ATOM 10691 N N . HIS B 1 563 ? 1.952 -38.565 -53.462 1.00 22.76 563 HIS B N 1
ATOM 10692 C CA . HIS B 1 563 ? 3.188 -37.850 -53.741 1.00 22.61 563 HIS B CA 1
ATOM 10693 C C . HIS B 1 563 ? 2.927 -36.586 -54.560 1.00 22.55 563 HIS B C 1
ATOM 10694 O O . HIS B 1 563 ? 3.258 -35.481 -54.127 1.00 22.46 563 HIS B O 1
ATOM 10701 N N . LEU B 1 564 ? 2.313 -36.760 -55.727 1.00 22.18 564 LEU B N 1
ATOM 10702 C CA . LEU B 1 564 ? 2.192 -35.695 -56.723 1.00 21.97 564 LEU B CA 1
ATOM 10703 C C . LEU B 1 564 ? 1.157 -34.622 -56.393 1.00 21.61 564 LEU B C 1
ATOM 10704 O O . LEU B 1 564 ? 1.374 -33.444 -56.679 1.00 21.70 564 LEU B O 1
ATOM 10709 N N . ASN B 1 565 ? 0.046 -35.032 -55.783 1.00 21.48 565 ASN B N 1
ATOM 10710 C CA . ASN B 1 565 ? -1.096 -34.141 -55.564 1.00 21.48 565 ASN B CA 1
ATOM 10711 C C . ASN B 1 565 ? -1.325 -33.725 -54.106 1.00 20.95 565 ASN B C 1
ATOM 10712 O O . ASN B 1 565 ? -2.162 -32.856 -53.829 1.00 20.93 565 ASN B O 1
ATOM 10717 N N . TRP B 1 566 ? -0.600 -34.348 -53.179 1.00 20.07 566 TRP B N 1
ATOM 10718 C CA . TRP B 1 566 ? -0.656 -33.936 -51.775 1.00 19.48 566 TRP B CA 1
ATOM 10719 C C . TRP B 1 566 ? 0.713 -33.461 -51.290 1.00 19.07 566 TRP B C 1
ATOM 10720 O O . TRP B 1 566 ? 0.910 -32.265 -51.101 1.00 18.88 566 TRP B O 1
ATOM 10731 N N . ARG B 1 567 ? 1.655 -34.392 -51.123 1.00 18.66 567 ARG B N 1
ATOM 10732 C CA . ARG B 1 567 ? 2.960 -34.085 -50.510 1.00 18.43 567 ARG B CA 1
ATOM 10733 C C . ARG B 1 567 ? 3.774 -33.026 -51.250 1.00 18.28 567 ARG B C 1
ATOM 10734 O O . ARG B 1 567 ? 4.383 -32.154 -50.613 1.00 17.94 567 ARG B O 1
ATOM 10742 N N . ARG B 1 568 ? 3.774 -33.077 -52.581 1.00 17.88 568 ARG B N 1
ATOM 10743 C CA . ARG B 1 568 ? 4.511 -32.082 -53.371 1.00 17.90 568 ARG B CA 1
ATOM 10744 C C . ARG B 1 568 ? 3.910 -30.685 -53.273 1.00 17.68 568 ARG B C 1
ATOM 10745 O O . ARG B 1 568 ? 4.608 -29.689 -53.470 1.00 17.52 568 ARG B O 1
ATOM 10753 N N . GLN B 1 569 ? 2.619 -30.626 -52.954 1.00 17.84 569 GLN B N 1
ATOM 10754 C CA . GLN B 1 569 ? 1.843 -29.381 -53.011 1.00 17.87 569 GLN B CA 1
ATOM 10755 C C . GLN B 1 569 ? 1.873 -28.613 -51.691 1.00 17.56 569 GLN B C 1
ATOM 10756 O O . GLN B 1 569 ? 2.025 -29.206 -50.623 1.00 17.10 569 GLN B O 1
ATOM 10762 N N . THR B 1 570 ? 1.699 -27.296 -51.783 1.00 17.28 570 THR B N 1
ATOM 10763 C CA . THR B 1 570 ? 1.710 -26.411 -50.620 1.00 17.18 570 THR B CA 1
ATOM 10764 C C . THR B 1 570 ? 0.558 -26.701 -49.653 1.00 17.47 570 THR B C 1
ATOM 10765 O O . THR B 1 570 ? 0.697 -26.514 -48.442 1.00 17.61 570 THR B O 1
ATOM 10769 N N . ARG B 1 571 ? -0.563 -27.183 -50.188 1.00 17.35 571 ARG B N 1
ATOM 10770 C CA . ARG B 1 571 ? -1.750 -27.479 -49.382 1.00 17.04 571 ARG B CA 1
ATOM 10771 C C . ARG B 1 571 ? -1.528 -28.544 -48.307 1.00 16.79 571 ARG B C 1
ATOM 10772 O O . ARG B 1 571 ? -2.347 -28.658 -47.389 1.00 16.75 571 ARG B O 1
ATOM 10780 N N . SER B 1 572 ? -0.443 -29.319 -48.429 1.00 16.16 572 SER B N 1
ATOM 10781 C CA . SER B 1 572 ? -0.065 -30.307 -47.401 1.00 15.38 572 SER B CA 1
ATOM 10782 C C . SER B 1 572 ? 0.883 -29.737 -46.349 1.00 15.00 572 SER B C 1
ATOM 10783 O O . SER B 1 572 ? 1.317 -30.447 -45.428 1.00 14.86 572 SER B O 1
ATOM 10786 N N . LYS B 1 573 ? 1.201 -28.453 -46.485 1.00 14.53 573 LYS B N 1
ATOM 10787 C CA . LYS B 1 573 ? 2.243 -27.835 -45.675 1.00 13.90 573 LYS B CA 1
ATOM 10788 C C . LYS B 1 573 ? 1.662 -26.861 -44.672 1.00 14.09 573 LYS B C 1
ATOM 10789 O O . LYS B 1 573 ? 0.519 -26.404 -44.820 1.00 13.63 573 LYS B O 1
ATOM 10795 N N . ASN B 1 574 ? 2.455 -26.551 -43.647 1.00 13.78 574 ASN B N 1
ATOM 10796 C CA . ASN B 1 574 ? 2.076 -25.541 -42.680 1.00 13.65 574 ASN B CA 1
ATOM 10797 C C . ASN B 1 574 ? 2.551 -24.228 -43.263 1.00 13.64 574 ASN B C 1
ATOM 10798 O O . ASN B 1 574 ? 3.639 -23.739 -42.963 1.00 13.63 574 ASN B O 1
ATOM 10803 N N . ALA B 1 575 ? 1.723 -23.695 -44.152 1.00 13.95 575 ALA B N 1
ATOM 10804 C CA . ALA B 1 575 ? 2.109 -22.615 -45.036 1.00 14.13 575 ALA B CA 1
ATOM 10805 C C . ALA B 1 575 ? 0.862 -21.855 -45.473 1.00 14.35 575 ALA B C 1
ATOM 10806 O O . ALA B 1 575 ? -0.246 -22.199 -45.068 1.00 14.34 575 ALA B O 1
ATOM 10808 N N . VAL B 1 576 ? 1.041 -20.819 -46.290 1.00 14.94 576 VAL B N 1
ATOM 10809 C CA . VAL B 1 576 ? -0.101 -20.083 -46.842 1.00 15.12 576 VAL B CA 1
ATOM 10810 C C . VAL B 1 576 ? -0.445 -20.513 -48.274 1.00 15.65 576 VAL B C 1
ATOM 10811 O O . VAL B 1 576 ? 0.421 -20.980 -49.028 1.00 15.23 576 VAL B O 1
ATOM 10815 N N . LEU B 1 577 ? -1.722 -20.373 -48.617 1.00 16.01 577 LEU B N 1
ATOM 10816 C CA . LEU B 1 577 ? -2.184 -20.419 -50.003 1.00 16.92 577 LEU B CA 1
ATOM 10817 C C . LEU B 1 577 ? -2.731 -19.032 -50.308 1.00 17.77 577 LEU B C 1
ATOM 10818 O O . LEU B 1 577 ? -3.348 -18.404 -49.444 1.00 18.08 577 LEU B O 1
ATOM 10823 N N . ILE B 1 578 ? -2.474 -18.544 -51.517 1.00 18.48 578 ILE B N 1
ATOM 10824 C CA . ILE B 1 578 ? -2.889 -17.201 -51.917 1.00 19.33 578 ILE B CA 1
ATOM 10825 C C . ILE B 1 578 ? -3.804 -17.320 -53.140 1.00 19.73 578 ILE B C 1
ATOM 10826 O O . ILE B 1 578 ? -3.431 -17.925 -54.142 1.00 19.90 578 ILE B O 1
ATOM 10831 N N . GLY B 1 579 ? -5.015 -16.777 -53.026 1.00 20.22 579 GLY B N 1
ATOM 10832 C CA . GLY B 1 579 ? -6.014 -16.874 -54.083 1.00 20.87 579 GLY B CA 1
ATOM 10833 C C . GLY B 1 579 ? -6.391 -18.311 -54.402 1.00 21.33 579 GLY B C 1
ATOM 10834 O O . GLY B 1 579 ? -6.735 -18.628 -55.540 1.00 21.84 579 GLY B O 1
ATOM 10835 N N . GLY B 1 580 ? -6.324 -19.178 -53.394 1.00 21.48 580 GLY B N 1
ATOM 10836 C CA . GLY B 1 580 ? -6.592 -20.603 -53.566 1.00 21.57 580 GLY B CA 1
ATOM 10837 C C . GLY B 1 580 ? -5.416 -21.399 -54.111 1.00 21.73 580 GLY B C 1
ATOM 10838 O O . GLY B 1 580 ? -5.473 -22.626 -54.157 1.00 22.13 580 GLY B O 1
ATOM 10839 N N . LYS B 1 581 ? -4.346 -20.709 -54.501 1.00 21.46 581 LYS B N 1
ATOM 10840 C CA . LYS B 1 581 ? -3.211 -21.344 -55.176 1.00 21.55 581 LYS B CA 1
ATOM 10841 C C . LYS B 1 581 ? -1.979 -21.473 -54.281 1.00 21.16 581 LYS B C 1
ATOM 10842 O O . LYS B 1 581 ? -1.685 -20.587 -53.468 1.00 20.77 581 LYS B O 1
ATOM 10848 N N . GLY B 1 582 ? -1.268 -22.583 -54.450 1.00 20.86 582 GLY B N 1
ATOM 10849 C CA . GLY B 1 582 ? 0.002 -22.808 -53.771 1.00 20.67 582 GLY B CA 1
ATOM 10850 C C . GLY B 1 582 ? 1.186 -22.516 -54.675 1.00 20.40 582 GLY B C 1
ATOM 10851 O O . GLY B 1 582 ? 1.048 -21.880 -55.720 1.00 20.49 582 GLY B O 1
ATOM 10852 N N . GLN B 1 583 ? 2.351 -22.997 -54.260 1.00 19.95 583 GLN B N 1
ATOM 10853 C CA . GLN B 1 583 ? 3.597 -22.823 -54.995 1.00 19.31 583 GLN B CA 1
ATOM 10854 C C . GLN B 1 583 ? 3.672 -23.822 -56.147 1.00 19.62 583 GLN B C 1
ATOM 10855 O O . GLN B 1 583 ? 3.087 -24.904 -56.068 1.00 19.65 583 GLN B O 1
ATOM 10861 N N . TYR B 1 584 ? 4.375 -23.459 -57.219 1.00 20.10 584 TYR B N 1
ATOM 10862 C CA . TYR B 1 584 ? 4.523 -24.370 -58.359 1.00 20.56 584 TYR B CA 1
ATOM 10863 C C . TYR B 1 584 ? 5.270 -25.635 -57.944 1.00 20.99 584 TYR B C 1
ATOM 10864 O O . TYR B 1 584 ? 6.407 -25.565 -57.470 1.00 20.61 584 TYR B O 1
ATOM 10873 N N . ALA B 1 585 ? 4.633 -26.781 -58.161 1.00 21.94 585 ALA B N 1
ATOM 10874 C CA . ALA B 1 585 ? 5.188 -28.070 -57.770 1.00 23.06 585 ALA B CA 1
ATOM 10875 C C . ALA B 1 585 ? 4.805 -29.188 -58.744 1.00 24.02 585 ALA B C 1
ATOM 10876 O O . ALA B 1 585 ? 4.500 -30.312 -58.326 1.00 24.45 585 ALA B O 1
ATOM 10878 N N . GLU B 1 586 ? 4.821 -28.881 -60.038 1.00 25.03 586 GLU B N 1
ATOM 10879 C CA . GLU B 1 586 ? 4.582 -29.894 -61.068 1.00 26.05 586 GLU B CA 1
ATOM 10880 C C . GLU B 1 586 ? 5.913 -30.367 -61.671 1.00 26.39 586 GLU B C 1
ATOM 10881 O O . GLU B 1 586 ? 6.950 -30.264 -61.018 1.00 26.60 586 GLU B O 1
ATOM 10887 N N . LYS B 1 587 ? 5.891 -30.860 -62.910 1.00 26.74 587 LYS B N 1
ATOM 10888 C CA . LYS B 1 587 ? 7.024 -31.630 -63.452 1.00 27.03 587 LYS B CA 1
ATOM 10889 C C . LYS B 1 587 ? 8.134 -30.847 -64.166 1.00 26.49 587 LYS B C 1
ATOM 10890 O O . LYS B 1 587 ? 9.230 -31.375 -64.355 1.00 26.70 587 LYS B O 1
ATOM 10896 N N . ASP B 1 588 ? 7.859 -29.606 -64.562 1.00 26.04 588 ASP B N 1
ATOM 10897 C CA . ASP B 1 588 ? 8.851 -28.775 -65.244 1.00 25.45 588 ASP B CA 1
ATOM 10898 C C . ASP B 1 588 ? 9.974 -28.418 -64.275 1.00 25.29 588 ASP B C 1
ATOM 10899 O O . ASP B 1 588 ? 9.747 -27.721 -63.284 1.00 25.08 588 ASP B O 1
ATOM 10904 N N . LYS B 1 589 ? 11.182 -28.896 -64.575 1.00 24.96 589 LYS B N 1
ATOM 10905 C CA . LYS B 1 589 ? 12.323 -28.790 -63.652 1.00 24.49 589 LYS B CA 1
ATOM 10906 C C . LYS B 1 589 ? 12.866 -27.375 -63.528 1.00 24.02 589 LYS B C 1
ATOM 10907 O O . LYS B 1 589 ? 13.297 -26.971 -62.446 1.00 24.05 589 LYS B O 1
ATOM 10913 N N . ALA B 1 590 ? 12.838 -26.625 -64.629 1.00 23.28 590 ALA B N 1
ATOM 10914 C CA . ALA B 1 590 ? 13.228 -25.212 -64.620 1.00 22.77 590 ALA B CA 1
ATOM 10915 C C . ALA B 1 590 ? 12.278 -24.361 -63.770 1.00 22.36 590 ALA B C 1
ATOM 10916 O O . ALA B 1 590 ? 12.721 -23.486 -63.015 1.00 22.32 590 ALA B O 1
ATOM 10918 N N . LEU B 1 591 ? 10.979 -24.622 -63.898 1.00 21.84 591 LEU B N 1
ATOM 10919 C CA . LEU B 1 591 ? 9.962 -23.900 -63.128 1.00 21.70 591 LEU B CA 1
ATOM 10920 C C . LEU B 1 591 ? 9.981 -24.322 -61.666 1.00 21.35 591 LEU B C 1
ATOM 10921 O O . LEU B 1 591 ? 9.794 -23.485 -60.777 1.00 21.18 591 LEU B O 1
ATOM 10926 N N . ALA B 1 592 ? 10.212 -25.613 -61.428 1.00 21.11 592 ALA B N 1
ATOM 10927 C CA . ALA B 1 592 ? 10.366 -26.136 -60.071 1.00 21.16 592 ALA B CA 1
ATOM 10928 C C . ALA B 1 592 ? 11.457 -25.369 -59.334 1.00 21.05 592 ALA B C 1
ATOM 10929 O O . ALA B 1 592 ? 11.214 -24.834 -58.247 1.00 21.04 592 ALA B O 1
ATOM 10931 N N . ARG B 1 593 ? 12.643 -25.280 -59.940 1.00 21.27 593 ARG B N 1
ATOM 10932 C CA . ARG B 1 593 ? 13.752 -24.543 -59.332 1.00 21.46 593 ARG B CA 1
ATOM 10933 C C . ARG B 1 593 ? 13.485 -23.043 -59.232 1.00 21.14 593 ARG B C 1
ATOM 10934 O O . ARG B 1 593 ? 13.925 -22.402 -58.281 1.00 21.22 593 ARG B O 1
ATOM 10942 N N . ARG B 1 594 ? 12.770 -22.493 -60.213 1.00 20.74 594 ARG B N 1
ATOM 10943 C CA . ARG B 1 594 ? 12.417 -21.073 -60.220 1.00 20.68 594 ARG B CA 1
ATOM 10944 C C . ARG B 1 594 ? 11.471 -20.718 -59.067 1.00 19.96 594 ARG B C 1
ATOM 10945 O O . ARG B 1 594 ? 11.514 -19.602 -58.549 1.00 20.10 594 ARG B O 1
ATOM 10953 N N . ALA B 1 595 ? 10.626 -21.674 -58.682 1.00 19.30 595 ALA B N 1
ATOM 10954 C CA . ALA B 1 595 ? 9.631 -21.485 -57.633 1.00 18.79 595 ALA B CA 1
ATOM 10955 C C . ALA B 1 595 ? 10.291 -21.574 -56.253 1.00 18.52 595 ALA B C 1
ATOM 10956 O O . ALA B 1 595 ? 9.980 -22.468 -55.449 1.00 18.31 595 ALA B O 1
ATOM 10958 N N . ALA B 1 596 ? 11.171 -20.612 -55.987 1.00 17.80 596 ALA B N 1
ATOM 10959 C CA . ALA B 1 596 ? 12.126 -20.683 -54.892 1.00 17.99 596 ALA B CA 1
ATOM 10960 C C . ALA B 1 596 ? 11.834 -19.726 -53.743 1.00 18.12 596 ALA B C 1
ATOM 10961 O O . ALA B 1 596 ? 11.012 -18.805 -53.856 1.00 17.97 596 ALA B O 1
ATOM 10963 N N . GLY B 1 597 ? 12.521 -19.965 -52.631 1.00 18.08 597 GLY B N 1
ATOM 10964 C CA . GLY B 1 597 ? 12.494 -19.061 -51.499 1.00 18.46 597 GLY B CA 1
ATOM 10965 C C . GLY B 1 597 ? 13.911 -18.748 -51.075 1.00 18.70 597 GLY B C 1
ATOM 10966 O O . GLY B 1 597 ? 14.863 -19.152 -51.730 1.00 18.50 597 GLY B O 1
ATOM 10967 N N A ARG B 1 598 ? 14.038 -18.027 -49.966 0.50 18.94 598 ARG B N 1
ATOM 10968 N N B ARG B 1 598 ? 14.046 -17.999 -49.988 0.50 18.92 598 ARG B N 1
ATOM 10969 C CA A ARG B 1 598 ? 15.332 -17.675 -49.384 0.50 19.21 598 ARG B CA 1
ATOM 10970 C CA B ARG B 1 598 ? 15.342 -17.767 -49.361 0.50 19.17 598 ARG B CA 1
ATOM 10971 C C A ARG B 1 598 ? 15.134 -17.263 -47.929 0.50 19.24 598 ARG B C 1
ATOM 10972 C C B ARG B 1 598 ? 15.133 -17.292 -47.931 0.50 19.22 598 ARG B C 1
ATOM 10973 O O A ARG B 1 598 ? 14.111 -16.672 -47.585 0.50 18.96 598 ARG B O 1
ATOM 10974 O O B ARG B 1 598 ? 14.110 -16.686 -47.611 0.50 18.93 598 ARG B O 1
ATOM 10989 N N . ILE B 1 599 ? 16.099 -17.597 -47.074 1.00 19.46 599 ILE B N 1
ATOM 10990 C CA . ILE B 1 599 ? 16.121 -17.069 -45.715 1.00 19.99 599 ILE B CA 1
ATOM 10991 C C . ILE B 1 599 ? 16.658 -15.649 -45.839 1.00 20.30 599 ILE B C 1
ATOM 10992 O O . ILE B 1 599 ? 17.823 -15.454 -46.187 1.00 20.11 599 ILE B O 1
ATOM 10997 N N . VAL B 1 600 ? 15.799 -14.666 -45.586 1.00 20.98 600 VAL B N 1
ATOM 10998 C CA . VAL B 1 600 ? 16.193 -13.252 -45.650 1.00 21.60 600 VAL B CA 1
ATOM 10999 C C . VAL B 1 600 ? 17.148 -12.909 -44.512 1.00 22.00 600 VAL B C 1
ATOM 11000 O O . VAL B 1 600 ? 18.199 -12.314 -44.734 1.00 22.13 600 VAL B O 1
ATOM 11004 N N . SER B 1 601 ? 16.779 -13.291 -43.292 1.00 22.61 601 SER B N 1
ATOM 11005 C CA . SER B 1 601 ? 17.582 -12.969 -42.115 1.00 23.09 601 SER B CA 1
ATOM 11006 C C . SER B 1 601 ? 17.301 -13.907 -40.953 1.00 23.26 601 SER B C 1
ATOM 11007 O O . SER B 1 601 ? 16.210 -14.462 -40.835 1.00 23.00 601 SER B O 1
ATOM 11010 N N . VAL B 1 602 ? 18.307 -14.068 -40.102 1.00 23.66 602 VAL B N 1
ATOM 11011 C CA . VAL B 1 602 ? 18.175 -14.776 -38.842 1.00 24.17 602 VAL B CA 1
ATOM 11012 C C . VAL B 1 602 ? 18.850 -13.940 -37.760 1.00 24.86 602 VAL B C 1
ATOM 11013 O O . VAL B 1 602 ? 20.043 -13.632 -37.858 1.00 25.00 602 VAL B O 1
ATOM 11017 N N . GLU B 1 603 ? 18.075 -13.573 -36.743 1.00 25.43 603 GLU B N 1
ATOM 11018 C CA . GLU B 1 603 ? 18.579 -12.846 -35.580 1.00 26.36 603 GLU B CA 1
ATOM 11019 C C . GLU B 1 603 ? 18.316 -13.660 -34.315 1.00 26.52 603 GLU B C 1
ATOM 11020 O O . GLU B 1 603 ? 17.240 -14.232 -34.145 1.00 26.54 603 GLU B O 1
ATOM 11026 N N . GLU B 1 604 ? 19.305 -13.701 -33.430 1.00 26.76 604 GLU B N 1
ATOM 11027 C CA . GLU B 1 604 ? 19.207 -14.465 -32.200 1.00 27.10 604 GLU B CA 1
ATOM 11028 C C . GLU B 1 604 ? 19.695 -13.645 -31.008 1.00 27.27 604 GLU B C 1
ATOM 11029 O O . GLU B 1 604 ? 20.802 -13.110 -31.016 1.00 27.27 604 GLU B O 1
ATOM 11035 N N . GLN B 1 605 ? 18.836 -13.538 -30.001 1.00 27.39 605 GLN B N 1
ATOM 11036 C CA . GLN B 1 605 ? 19.196 -12.975 -28.702 1.00 27.62 605 GLN B CA 1
ATOM 11037 C C . GLN B 1 605 ? 18.469 -13.800 -27.645 1.00 26.96 605 GLN B C 1
ATOM 11038 O O . GLN B 1 605 ? 17.544 -14.538 -27.988 1.00 26.92 605 GLN B O 1
ATOM 11044 N N . PRO B 1 606 ? 18.892 -13.705 -26.365 1.00 26.59 606 PRO B N 1
ATOM 11045 C CA . PRO B 1 606 ? 18.197 -14.462 -25.318 1.00 25.82 606 PRO B CA 1
ATOM 11046 C C . PRO B 1 606 ? 16.694 -14.186 -25.313 1.00 24.98 606 PRO B C 1
ATOM 11047 O O . PRO B 1 606 ? 16.273 -13.030 -25.283 1.00 24.69 606 PRO B O 1
ATOM 11051 N N . GLY B 1 607 ? 15.903 -15.253 -25.389 1.00 24.14 607 GLY B N 1
ATOM 11052 C CA . GLY B 1 607 ? 14.445 -15.138 -25.401 1.00 22.93 607 GLY B CA 1
ATOM 11053 C C . GLY B 1 607 ? 13.820 -14.636 -26.691 1.00 21.98 607 GLY B C 1
ATOM 11054 O O . GLY B 1 607 ? 12.613 -14.384 -26.737 1.00 21.78 607 GLY B O 1
ATOM 11055 N N . HIS B 1 608 ? 14.621 -14.488 -27.746 1.00 21.21 608 HIS B N 1
ATOM 11056 C CA . HIS B 1 608 ? 14.078 -14.057 -29.044 1.00 20.37 608 HIS B CA 1
ATOM 11057 C C . HIS B 1 608 ? 14.908 -14.493 -30.254 1.00 20.02 608 HIS B C 1
ATOM 11058 O O . HIS B 1 608 ? 15.984 -13.950 -30.494 1.00 20.29 608 HIS B O 1
ATOM 11065 N N . VAL B 1 609 ? 14.388 -15.469 -31.004 1.00 19.34 609 VAL B N 1
ATOM 11066 C CA . VAL B 1 609 ? 14.915 -15.833 -32.319 1.00 18.72 609 VAL B CA 1
ATOM 11067 C C . VAL B 1 609 ? 13.961 -15.324 -33.415 1.00 18.41 609 VAL B C 1
ATOM 11068 O O . VAL B 1 609 ? 12.762 -15.600 -33.386 1.00 18.09 609 VAL B O 1
ATOM 11072 N N . ARG B 1 610 ? 14.494 -14.570 -34.369 1.00 18.08 610 ARG B N 1
ATOM 11073 C CA . ARG B 1 610 ? 13.681 -14.071 -35.484 1.00 18.35 610 ARG B CA 1
ATOM 11074 C C . ARG B 1 610 ? 14.222 -14.601 -36.822 1.00 18.06 610 ARG B C 1
ATOM 11075 O O . ARG B 1 610 ? 15.374 -14.353 -37.183 1.00 17.94 610 ARG B O 1
ATOM 11083 N N . ILE B 1 611 ? 13.380 -15.350 -37.524 1.00 17.83 611 ILE B N 1
ATOM 11084 C CA . ILE B 1 611 ? 13.706 -15.910 -38.835 1.00 17.78 611 ILE B CA 1
ATOM 11085 C C . ILE B 1 611 ? 12.735 -15.311 -39.840 1.00 17.64 611 ILE B C 1
ATOM 11086 O O . ILE B 1 611 ? 11.523 -15.284 -39.592 1.00 17.76 611 ILE B O 1
ATOM 11091 N N . VAL B 1 612 ? 13.267 -14.803 -40.953 1.00 17.13 612 VAL B N 1
ATOM 11092 C CA . VAL B 1 612 ? 12.440 -14.259 -42.028 1.00 17.04 612 VAL B CA 1
ATOM 11093 C C . VAL B 1 612 ? 12.735 -14.982 -43.343 1.00 17.10 612 VAL B C 1
ATOM 11094 O O . VAL B 1 612 ? 13.894 -15.146 -43.729 1.00 16.46 612 VAL B O 1
ATOM 11098 N N . GLY B 1 613 ? 11.670 -15.427 -44.004 1.00 16.95 613 GLY B N 1
ATOM 11099 C CA . GLY B 1 613 ? 11.774 -16.087 -45.296 1.00 16.69 613 GLY B CA 1
ATOM 11100 C C . GLY B 1 613 ? 10.992 -15.327 -46.351 1.00 16.89 613 GLY B C 1
ATOM 11101 O O . GLY B 1 613 ? 9.940 -14.736 -46.064 1.00 16.54 613 GLY B O 1
ATOM 11102 N N . ASP B 1 614 ? 11.513 -15.349 -47.575 1.00 16.89 614 ASP B N 1
ATOM 11103 C CA . ASP B 1 614 ? 10.871 -14.714 -48.723 1.00 16.97 614 ASP B CA 1
ATOM 11104 C C . ASP B 1 614 ? 10.568 -15.784 -49.762 1.00 17.10 614 ASP B C 1
ATOM 11105 O O . ASP B 1 614 ? 11.486 -16.316 -50.392 1.00 16.94 614 ASP B O 1
ATOM 11110 N N . ALA B 1 615 ? 9.282 -16.101 -49.935 1.00 17.21 615 ALA B N 1
ATOM 11111 C CA . ALA B 1 615 ? 8.852 -17.108 -50.905 1.00 17.55 615 ALA B CA 1
ATOM 11112 C C . ALA B 1 615 ? 8.127 -16.510 -52.116 1.00 17.77 615 ALA B C 1
ATOM 11113 O O . ALA B 1 615 ? 7.313 -17.190 -52.744 1.00 17.62 615 ALA B O 1
ATOM 11115 N N . THR B 1 616 ? 8.428 -15.252 -52.444 1.00 18.23 616 THR B N 1
ATOM 11116 C CA . THR B 1 616 ? 7.735 -14.551 -53.532 1.00 18.65 616 THR B CA 1
ATOM 11117 C C . THR B 1 616 ? 7.717 -15.386 -54.824 1.00 18.65 616 THR B C 1
ATOM 11118 O O . THR B 1 616 ? 6.648 -15.779 -55.299 1.00 18.53 616 THR B O 1
ATOM 11122 N N . ALA B 1 617 ? 8.902 -15.677 -55.360 1.00 18.72 617 ALA B N 1
ATOM 11123 C CA . ALA B 1 617 ? 9.042 -16.439 -56.600 1.00 18.80 617 ALA B CA 1
ATOM 11124 C C . ALA B 1 617 ? 8.249 -17.744 -56.586 1.00 19.03 617 ALA B C 1
ATOM 11125 O O . ALA B 1 617 ? 7.598 -18.094 -57.576 1.00 18.99 617 ALA B O 1
ATOM 11127 N N . ALA B 1 618 ? 8.304 -18.450 -55.456 1.00 19.04 618 ALA B N 1
ATOM 11128 C CA . ALA B 1 618 ? 7.602 -19.726 -55.273 1.00 18.73 618 ALA B CA 1
ATOM 11129 C C . ALA B 1 618 ? 6.108 -19.656 -55.577 1.00 18.74 618 ALA B C 1
ATOM 11130 O O . ALA B 1 618 ? 5.552 -20.581 -56.174 1.00 18.35 618 ALA B O 1
ATOM 11132 N N . TYR B 1 619 ? 5.463 -18.565 -55.166 1.00 19.16 619 TYR B N 1
ATOM 11133 C CA . TYR B 1 619 ? 4.048 -18.351 -55.474 1.00 19.99 619 TYR B CA 1
ATOM 11134 C C . TYR B 1 619 ? 3.835 -17.701 -56.852 1.00 20.57 619 TYR B C 1
ATOM 11135 O O . TYR B 1 619 ? 2.898 -18.055 -57.559 1.00 20.47 619 TYR B O 1
ATOM 11144 N N . GLN B 1 620 ? 4.714 -16.770 -57.225 1.00 21.49 620 GLN B N 1
ATOM 11145 C CA . GLN B 1 620 ? 4.583 -16.019 -58.481 1.00 22.84 620 GLN B CA 1
ATOM 11146 C C . GLN B 1 620 ? 4.559 -16.902 -59.723 1.00 23.31 620 GLN B C 1
ATOM 11147 O O . GLN B 1 620 ? 3.897 -16.563 -60.705 1.00 23.47 620 GLN B O 1
ATOM 11153 N N . VAL B 1 621 ? 5.282 -18.024 -59.675 1.00 23.60 621 VAL B N 1
ATOM 11154 C CA . VAL B 1 621 ? 5.402 -18.922 -60.821 1.00 24.05 621 VAL B CA 1
ATOM 11155 C C . VAL B 1 621 ? 4.029 -19.436 -61.232 1.00 24.26 621 VAL B C 1
ATOM 11156 O O . VAL B 1 621 ? 3.718 -19.485 -62.419 1.00 24.58 621 VAL B O 1
ATOM 11160 N N . ALA B 1 622 ? 3.205 -19.770 -60.240 1.00 24.42 622 ALA B N 1
ATOM 11161 C CA . ALA B 1 622 ? 1.850 -20.260 -60.470 1.00 24.58 622 ALA B CA 1
ATOM 11162 C C . ALA B 1 622 ? 0.786 -19.156 -60.382 1.00 24.48 622 ALA B C 1
ATOM 11163 O O . ALA B 1 622 ? -0.373 -19.392 -60.709 1.00 24.54 622 ALA B O 1
ATOM 11165 N N . ASN B 1 623 ? 1.189 -17.960 -59.951 1.00 24.69 623 ASN B N 1
ATOM 11166 C CA . ASN B 1 623 ? 0.268 -16.832 -59.771 1.00 24.55 623 ASN B CA 1
ATOM 11167 C C . ASN B 1 623 ? 0.938 -15.477 -60.033 1.00 24.60 623 ASN B C 1
ATOM 11168 O O . ASN B 1 623 ? 1.510 -14.876 -59.118 1.00 24.52 623 ASN B O 1
ATOM 11173 N N . PRO B 1 624 ? 0.861 -14.986 -61.288 1.00 24.50 624 PRO B N 1
ATOM 11174 C CA . PRO B 1 624 ? 1.479 -13.712 -61.664 1.00 24.36 624 PRO B CA 1
ATOM 11175 C C . PRO B 1 624 ? 0.979 -12.499 -60.863 1.00 24.09 624 PRO B C 1
ATOM 11176 O O . PRO B 1 624 ? 1.658 -11.478 -60.826 1.00 24.08 624 PRO B O 1
ATOM 11180 N N . LEU B 1 625 ? -0.179 -12.616 -60.215 1.00 24.02 625 LEU B N 1
ATOM 11181 C CA . LEU B 1 625 ? -0.705 -11.533 -59.369 1.00 23.76 625 LEU B CA 1
ATOM 11182 C C . LEU B 1 625 ? 0.126 -11.278 -58.102 1.00 23.32 625 LEU B C 1
ATOM 11183 O O . LEU B 1 625 ? 0.096 -10.185 -57.550 1.00 22.71 625 LEU B O 1
ATOM 11188 N N . VAL B 1 626 ? 0.862 -12.293 -57.652 1.00 23.22 626 VAL B N 1
ATOM 11189 C CA . VAL B 1 626 ? 1.641 -12.203 -56.413 1.00 22.89 626 VAL B CA 1
ATOM 11190 C C . VAL B 1 626 ? 2.839 -11.265 -56.573 1.00 22.88 626 VAL B C 1
ATOM 11191 O O . VAL B 1 626 ? 3.607 -11.386 -57.526 1.00 22.89 626 VAL B O 1
ATOM 11195 N N . GLN B 1 627 ? 2.994 -10.328 -55.640 1.00 22.90 627 GLN B N 1
ATOM 11196 C CA . GLN B 1 627 ? 4.090 -9.359 -55.699 1.00 23.12 627 GLN B CA 1
ATOM 11197 C C . GLN B 1 627 ? 5.097 -9.506 -54.560 1.00 23.04 627 GLN B C 1
ATOM 11198 O O . GLN B 1 627 ? 6.270 -9.165 -54.726 1.00 22.92 627 GLN B O 1
ATOM 11204 N N . LYS B 1 628 ? 4.635 -9.999 -53.408 1.00 22.66 628 LYS B N 1
ATOM 11205 C CA . LYS B 1 628 ? 5.511 -10.239 -52.257 1.00 22.39 628 LYS B CA 1
ATOM 11206 C C . LYS B 1 628 ? 4.888 -11.232 -51.278 1.00 21.68 628 LYS B C 1
ATOM 11207 O O . LYS B 1 628 ? 3.711 -11.110 -50.928 1.00 21.67 628 LYS B O 1
ATOM 11213 N N . VAL B 1 629 ? 5.683 -12.218 -50.860 1.00 20.69 629 VAL B N 1
ATOM 11214 C CA . VAL B 1 629 ? 5.275 -13.199 -49.851 1.00 19.62 629 VAL B CA 1
ATOM 11215 C C . VAL B 1 629 ? 6.409 -13.329 -48.837 1.00 19.44 629 VAL B C 1
ATOM 11216 O O . VAL B 1 629 ? 7.457 -13.916 -49.133 1.00 18.92 629 VAL B O 1
ATOM 11220 N N . LEU B 1 630 ? 6.204 -12.757 -47.656 1.00 18.75 630 LEU B N 1
ATOM 11221 C CA . LEU B 1 630 ? 7.179 -12.856 -46.575 1.00 18.65 630 LEU B CA 1
ATOM 11222 C C . LEU B 1 630 ? 6.550 -13.554 -45.389 1.00 18.22 630 LEU B C 1
ATOM 11223 O O . LEU B 1 630 ? 5.355 -13.395 -45.124 1.00 18.34 630 LEU B O 1
ATOM 11228 N N . ARG B 1 631 ? 7.363 -14.338 -44.689 1.00 17.57 631 ARG B N 1
ATOM 11229 C CA . ARG B 1 631 ? 6.957 -14.937 -43.433 1.00 17.07 631 ARG B CA 1
ATOM 11230 C C . ARG B 1 631 ? 8.071 -14.768 -42.409 1.00 17.05 631 ARG B C 1
ATOM 11231 O O . ARG B 1 631 ? 9.236 -15.100 -42.682 1.00 16.89 631 ARG B O 1
ATOM 11239 N N . GLU B 1 632 ? 7.700 -14.217 -41.254 1.00 16.75 632 GLU B N 1
ATOM 11240 C CA . GLU B 1 632 ? 8.560 -14.183 -40.070 1.00 16.86 632 GLU B CA 1
ATOM 11241 C C . GLU B 1 632 ? 8.106 -15.266 -39.104 1.00 16.65 632 GLU B C 1
ATOM 11242 O O . GLU B 1 632 ? 6.907 -15.490 -38.925 1.00 16.48 632 GLU B O 1
ATOM 11248 N N . THR B 1 633 ? 9.068 -15.929 -38.475 1.00 16.82 633 THR B N 1
ATOM 11249 C CA . THR B 1 633 ? 8.781 -16.832 -37.372 1.00 16.76 633 THR B CA 1
ATOM 11250 C C . THR B 1 633 ? 9.617 -16.405 -36.172 1.00 16.63 633 THR B C 1
ATOM 11251 O O . THR B 1 633 ? 10.844 -16.368 -36.247 1.00 16.65 633 THR B O 1
ATOM 11255 N N . HIS B 1 634 ? 8.941 -16.047 -35.085 1.00 16.25 634 HIS B N 1
ATOM 11256 C CA . HIS B 1 634 ? 9.606 -15.623 -33.855 1.00 15.90 634 HIS B CA 1
ATOM 11257 C C . HIS B 1 634 ? 9.495 -16.744 -32.830 1.00 15.72 634 HIS B C 1
ATOM 11258 O O . HIS B 1 634 ? 8.397 -17.234 -32.581 1.00 15.92 634 HIS B O 1
ATOM 11265 N N . PHE B 1 635 ? 10.623 -17.149 -32.251 1.00 15.70 635 PHE B N 1
ATOM 11266 C CA . PHE B 1 635 ? 10.633 -18.083 -31.124 1.00 15.84 635 PHE B CA 1
ATOM 11267 C C . PHE B 1 635 ? 10.856 -17.236 -29.880 1.00 15.87 635 PHE B C 1
ATOM 11268 O O . PHE B 1 635 ? 11.935 -16.664 -29.697 1.00 15.96 635 PHE B O 1
ATOM 11276 N N . VAL B 1 636 ? 9.823 -17.159 -29.041 1.00 16.08 636 VAL B N 1
ATOM 11277 C CA . VAL B 1 636 ? 9.747 -16.166 -27.969 1.00 16.38 636 VAL B CA 1
ATOM 11278 C C . VAL B 1 636 ? 9.897 -16.781 -26.576 1.00 17.07 636 VAL B C 1
ATOM 11279 O O . VAL B 1 636 ? 9.206 -17.744 -26.232 1.00 16.35 636 VAL B O 1
ATOM 11283 N N . ASN B 1 637 ? 10.806 -16.198 -25.790 1.00 18.17 637 ASN B N 1
ATOM 11284 C CA . ASN B 1 637 ? 11.060 -16.587 -24.391 1.00 19.07 637 ASN B CA 1
ATOM 11285 C C . ASN B 1 637 ? 11.194 -18.104 -24.196 1.00 19.20 637 ASN B C 1
ATOM 11286 O O . ASN B 1 637 ? 10.727 -18.664 -23.204 1.00 19.62 637 ASN B O 1
ATOM 11291 N N . ASP B 1 638 ? 11.840 -18.755 -25.165 1.00 19.35 638 ASP B N 1
ATOM 11292 C CA . ASP B 1 638 ? 12.020 -20.212 -25.198 1.00 19.60 638 ASP B CA 1
ATOM 11293 C C . ASP B 1 638 ? 10.740 -21.007 -24.947 1.00 19.52 638 ASP B C 1
ATOM 11294 O O . ASP B 1 638 ? 10.785 -22.140 -24.444 1.00 19.53 638 ASP B O 1
ATOM 11299 N N . SER B 1 639 ? 9.607 -20.432 -25.339 1.00 18.87 639 SER B N 1
ATOM 11300 C CA . SER B 1 639 ? 8.313 -20.982 -24.959 1.00 18.65 639 SER B CA 1
ATOM 11301 C C . SER B 1 639 ? 7.317 -21.128 -26.117 1.00 18.00 639 SER B C 1
ATOM 11302 O O . SER B 1 639 ? 6.694 -22.179 -26.274 1.00 17.97 639 SER B O 1
ATOM 11305 N N . TYR B 1 640 ? 7.153 -20.073 -26.913 1.00 17.06 640 TYR B N 1
ATOM 11306 C CA . TYR B 1 640 ? 6.103 -20.068 -27.934 1.00 16.24 640 TYR B CA 1
ATOM 11307 C C . TYR B 1 640 ? 6.523 -19.383 -29.232 1.00 15.61 640 TYR B C 1
ATOM 11308 O O . TYR B 1 640 ? 7.626 -18.849 -29.341 1.00 15.40 640 TYR B O 1
ATOM 11317 N N . PHE B 1 641 ? 5.617 -19.399 -30.206 1.00 14.91 641 PHE B N 1
ATOM 11318 C CA . PHE B 1 641 ? 5.900 -18.881 -31.530 1.00 14.38 641 PHE B CA 1
ATOM 11319 C C . PHE B 1 641 ? 4.910 -17.814 -31.958 1.00 14.05 641 PHE B C 1
ATOM 11320 O O . PHE B 1 641 ? 3.720 -17.892 -31.656 1.00 13.87 641 PHE B O 1
ATOM 11328 N N . VAL B 1 642 ? 5.426 -16.823 -32.672 1.00 14.08 642 VAL B N 1
ATOM 11329 C CA . VAL B 1 642 ? 4.598 -15.852 -33.376 1.00 14.25 642 VAL B CA 1
ATOM 11330 C C . VAL B 1 642 ? 4.960 -15.915 -34.865 1.00 14.14 642 VAL B C 1
ATOM 11331 O O . VAL B 1 642 ? 6.120 -15.729 -35.243 1.00 13.69 642 VAL B O 1
ATOM 11335 N N . ILE B 1 643 ? 3.965 -16.222 -35.691 1.00 14.41 643 ILE B N 1
ATOM 11336 C CA . ILE B 1 643 ? 4.149 -16.289 -37.138 1.00 14.84 643 ILE B CA 1
ATOM 11337 C C . ILE B 1 643 ? 3.527 -15.050 -37.764 1.00 15.20 643 ILE B C 1
ATOM 11338 O O . ILE B 1 643 ? 2.351 -14.764 -37.534 1.00 15.41 643 ILE B O 1
ATOM 11343 N N . VAL B 1 644 ? 4.324 -14.317 -38.539 1.00 15.47 644 VAL B N 1
ATOM 11344 C CA . VAL B 1 644 ? 3.846 -13.127 -39.241 1.00 15.74 644 VAL B CA 1
ATOM 11345 C C . VAL B 1 644 ? 3.832 -13.391 -40.741 1.00 16.06 644 VAL B C 1
ATOM 11346 O O . VAL B 1 644 ? 4.881 -13.648 -41.333 1.00 16.28 644 VAL B O 1
ATOM 11350 N N . ASP B 1 645 ? 2.647 -13.334 -41.346 1.00 16.34 645 ASP B N 1
ATOM 11351 C CA . ASP B 1 645 ? 2.525 -13.452 -42.796 1.00 16.94 645 ASP B CA 1
ATOM 11352 C C . ASP B 1 645 ? 2.193 -12.120 -43.443 1.00 17.98 645 ASP B C 1
ATOM 11353 O O . ASP B 1 645 ? 1.208 -11.465 -43.088 1.00 17.75 645 ASP B O 1
ATOM 11358 N N . GLU B 1 646 ? 3.031 -11.725 -44.394 1.00 19.09 646 GLU B N 1
ATOM 11359 C CA . GLU B 1 646 ? 2.839 -10.481 -45.131 1.00 20.31 646 GLU B CA 1
ATOM 11360 C C . GLU B 1 646 ? 2.823 -10.762 -46.625 1.00 20.63 646 GLU B C 1
ATOM 11361 O O . GLU B 1 646 ? 3.836 -11.171 -47.196 1.00 20.41 646 GLU B O 1
ATOM 11367 N N . VAL B 1 647 ? 1.661 -10.539 -47.238 1.00 21.18 647 VAL B N 1
ATOM 11368 C CA . VAL B 1 647 ? 1.422 -10.861 -48.645 1.00 21.81 647 VAL B CA 1
ATOM 11369 C C . VAL B 1 647 ? 0.880 -9.639 -49.393 1.00 22.96 647 VAL B C 1
ATOM 11370 O O . VAL B 1 647 ? -0.047 -8.967 -48.920 1.00 22.63 647 VAL B O 1
ATOM 11374 N N . GLU B 1 648 ? 1.475 -9.355 -50.552 1.00 23.91 648 GLU B N 1
ATOM 11375 C CA . GLU B 1 648 ? 1.009 -8.284 -51.435 1.00 25.09 648 GLU B CA 1
ATOM 11376 C C . GLU B 1 648 ? 0.724 -8.844 -52.812 1.00 25.37 648 GLU B C 1
ATOM 11377 O O . GLU B 1 648 ? 1.555 -9.561 -53.384 1.00 25.21 648 GLU B O 1
ATOM 11383 N N . CYS B 1 649 ? -0.459 -8.521 -53.330 1.00 25.85 649 CYS B N 1
ATOM 11384 C CA . CYS B 1 649 ? -0.857 -8.887 -54.682 1.00 26.45 649 CYS B CA 1
ATOM 11385 C C . CYS B 1 649 ? -1.294 -7.638 -55.446 1.00 27.04 649 CYS B C 1
ATOM 11386 O O . CYS B 1 649 ? -1.616 -6.616 -54.836 1.00 26.93 649 CYS B O 1
ATOM 11389 N N . SER B 1 650 ? -1.288 -7.720 -56.776 1.00 27.55 650 SER B N 1
ATOM 11390 C CA . SER B 1 650 ? -1.717 -6.601 -57.617 1.00 28.38 650 SER B CA 1
ATOM 11391 C C . SER B 1 650 ? -3.243 -6.467 -57.643 1.00 28.80 650 SER B C 1
ATOM 11392 O O . SER B 1 650 ? -3.773 -5.392 -57.926 1.00 29.23 650 SER B O 1
ATOM 11395 N N . GLU B 1 651 ? -3.933 -7.567 -57.340 1.00 29.39 651 GLU B N 1
ATOM 11396 C CA . GLU B 1 651 ? -5.399 -7.616 -57.257 1.00 29.84 651 GLU B CA 1
ATOM 11397 C C . GLU B 1 651 ? -5.801 -8.366 -55.989 1.00 29.63 651 GLU B C 1
ATOM 11398 O O . GLU B 1 651 ? -5.012 -9.171 -55.485 1.00 29.75 651 GLU B O 1
ATOM 11404 N N . PRO B 1 652 ? -7.027 -8.120 -55.469 1.00 29.31 652 PRO B N 1
ATOM 11405 C CA . PRO B 1 652 ? -7.464 -8.802 -54.246 1.00 28.55 652 PRO B CA 1
ATOM 11406 C C . PRO B 1 652 ? -7.354 -10.316 -54.350 1.00 27.90 652 PRO B C 1
ATOM 11407 O O . PRO B 1 652 ? -7.796 -10.902 -55.338 1.00 27.92 652 PRO B O 1
ATOM 11411 N N . GLN B 1 653 ? -6.743 -10.930 -53.338 1.00 26.76 653 GLN B N 1
ATOM 11412 C CA . GLN B 1 653 ? -6.603 -12.387 -53.260 1.00 25.91 653 GLN B CA 1
ATOM 11413 C C . GLN B 1 653 ? -6.858 -12.841 -51.831 1.00 25.05 653 GLN B C 1
ATOM 11414 O O . GLN B 1 653 ? -6.426 -12.183 -50.880 1.00 24.73 653 GLN B O 1
ATOM 11420 N N . GLU B 1 654 ? -7.562 -13.958 -51.679 1.00 24.17 654 GLU B N 1
ATOM 11421 C CA . GLU B 1 654 ? -7.791 -14.533 -50.356 1.00 23.83 654 GLU B CA 1
ATOM 11422 C C . GLU B 1 654 ? -6.475 -15.051 -49.767 1.00 23.00 654 GLU B C 1
ATOM 11423 O O . GLU B 1 654 ? -5.515 -15.297 -50.496 1.00 22.99 654 GLU B O 1
ATOM 11429 N N . LEU B 1 655 ? -6.426 -15.193 -48.448 1.00 22.11 655 LEU B N 1
ATOM 11430 C CA . LEU B 1 655 ? -5.270 -15.802 -47.801 1.00 21.15 655 LEU B CA 1
ATOM 11431 C C . LEU B 1 655 ? -5.731 -16.989 -46.964 1.00 20.87 655 LEU B C 1
ATOM 11432 O O . LEU B 1 655 ? -6.631 -16.860 -46.130 1.00 20.73 655 LEU B O 1
ATOM 11437 N N . GLN B 1 656 ? -5.133 -18.150 -47.217 1.00 19.83 656 GLN B N 1
ATOM 11438 C CA . GLN B 1 656 ? -5.387 -19.333 -46.409 1.00 19.33 656 GLN B CA 1
ATOM 11439 C C . GLN B 1 656 ? -4.134 -19.663 -45.612 1.00 18.81 656 GLN B C 1
ATOM 11440 O O . GLN B 1 656 ? -3.033 -19.728 -46.163 1.00 18.46 656 GLN B O 1
ATOM 11446 N N . TRP B 1 657 ? -4.318 -19.852 -44.310 1.00 17.77 657 TRP B N 1
ATOM 11447 C CA . TRP B 1 657 ? -3.240 -20.203 -43.398 1.00 16.84 657 TRP B CA 1
ATOM 11448 C C . TRP B 1 657 ? -3.540 -21.620 -42.950 1.00 15.98 657 TRP B C 1
ATOM 11449 O O . TRP B 1 657 ? -4.620 -21.888 -42.431 1.00 15.53 657 TRP B O 1
ATOM 11460 N N . LEU B 1 658 ? -2.595 -22.529 -43.173 1.00 15.41 658 LEU B N 1
ATOM 11461 C CA . LEU B 1 658 ? -2.821 -23.950 -42.920 1.00 14.98 658 LEU B CA 1
ATOM 11462 C C . LEU B 1 658 ? -1.923 -24.501 -41.827 1.00 14.82 658 LEU B C 1
ATOM 11463 O O . LEU B 1 658 ? -0.768 -24.098 -41.702 1.00 14.17 658 LEU B O 1
ATOM 11468 N N . CYS B 1 659 ? -2.449 -25.447 -41.055 1.00 14.91 659 CYS B N 1
ATOM 11469 C CA . CYS B 1 659 ? -1.627 -26.172 -40.087 1.00 14.98 659 CYS B CA 1
ATOM 11470 C C . CYS B 1 659 ? -2.130 -27.593 -39.907 1.00 15.11 659 CYS B C 1
ATOM 11471 O O . CYS B 1 659 ? -3.296 -27.809 -39.601 1.00 14.94 659 CYS B O 1
ATOM 11474 N N . HIS B 1 660 ? -1.223 -28.547 -40.088 1.00 15.51 660 HIS B N 1
ATOM 11475 C CA . HIS B 1 660 ? -1.543 -29.968 -40.139 1.00 15.82 660 HIS B CA 1
ATOM 11476 C C . HIS B 1 660 ? -1.187 -30.700 -38.854 1.00 16.09 660 HIS B C 1
ATOM 11477 O O . HIS B 1 660 ? -0.141 -30.458 -38.259 1.00 15.92 660 HIS B O 1
ATOM 11484 N N . THR B 1 661 ? -2.071 -31.606 -38.445 1.00 16.61 661 THR B N 1
ATOM 11485 C CA . THR B 1 661 ? -1.907 -32.372 -37.213 1.00 17.25 661 THR B CA 1
ATOM 11486 C C . THR B 1 661 ? -2.319 -33.827 -37.441 1.00 17.77 661 THR B C 1
ATOM 11487 O O . THR B 1 661 ? -2.958 -34.145 -38.450 1.00 17.70 661 THR B O 1
ATOM 11491 N N . LEU B 1 662 ? -1.964 -34.695 -36.494 1.00 18.39 662 LEU B N 1
ATOM 11492 C CA . LEU B 1 662 ? -2.289 -36.125 -36.561 1.00 19.26 662 LEU B CA 1
ATOM 11493 C C . LEU B 1 662 ? -3.754 -36.430 -36.246 1.00 19.89 662 LEU B C 1
ATOM 11494 O O . LEU B 1 662 ? -4.333 -37.365 -36.817 1.00 20.35 662 LEU B O 1
ATOM 11499 N N . GLY B 1 663 ? -4.339 -35.648 -35.339 1.00 20.19 663 GLY B N 1
ATOM 11500 C CA . GLY B 1 663 ? -5.750 -35.765 -34.981 1.00 20.94 663 GLY B CA 1
ATOM 11501 C C . GLY B 1 663 ? -6.534 -34.518 -35.350 1.00 21.42 663 GLY B C 1
ATOM 11502 O O . GLY B 1 663 ? -5.958 -33.524 -35.792 1.00 21.57 663 GLY B O 1
ATOM 11503 N N . ALA B 1 664 ? -7.852 -34.565 -35.174 1.00 21.82 664 ALA B N 1
ATOM 11504 C CA . ALA B 1 664 ? -8.704 -33.426 -35.521 1.00 22.57 664 ALA B CA 1
ATOM 11505 C C . ALA B 1 664 ? -8.413 -32.210 -34.627 1.00 22.86 664 ALA B C 1
ATOM 11506 O O . ALA B 1 664 ? -8.332 -32.344 -33.405 1.00 23.02 664 ALA B O 1
ATOM 11508 N N . PRO B 1 665 ? -8.207 -31.030 -35.237 1.00 23.31 665 PRO B N 1
ATOM 11509 C CA . PRO B 1 665 ? -8.132 -29.842 -34.404 1.00 23.73 665 PRO B CA 1
ATOM 11510 C C . PRO B 1 665 ? -9.534 -29.363 -34.018 1.00 24.31 665 PRO B C 1
ATOM 11511 O O . PRO B 1 665 ? -10.501 -29.627 -34.736 1.00 24.41 665 PRO B O 1
ATOM 11515 N N . GLN B 1 666 ? -9.638 -28.683 -32.882 1.00 24.78 666 GLN B N 1
ATOM 11516 C CA . GLN B 1 666 ? -10.874 -28.012 -32.499 1.00 25.38 666 GLN B CA 1
ATOM 11517 C C . GLN B 1 666 ? -10.732 -26.561 -32.907 1.00 25.04 666 GLN B C 1
ATOM 11518 O O . GLN B 1 666 ? -9.645 -26.001 -32.822 1.00 24.79 666 GLN B O 1
ATOM 11524 N N . THR B 1 667 ? -11.816 -25.955 -33.373 1.00 24.89 667 THR B N 1
ATOM 11525 C CA . THR B 1 667 ? -11.752 -24.560 -33.799 1.00 24.82 667 THR B CA 1
ATOM 11526 C C . THR B 1 667 ? -12.612 -23.677 -32.897 1.00 24.82 667 THR B C 1
ATOM 11527 O O . THR B 1 667 ? -13.532 -24.162 -32.247 1.00 24.88 667 THR B O 1
ATOM 11531 N N . GLY B 1 668 ? -12.280 -22.390 -32.853 1.00 24.79 668 GLY B N 1
ATOM 11532 C CA . GLY B 1 668 ? -13.041 -21.387 -32.111 1.00 24.75 668 GLY B CA 1
ATOM 11533 C C . GLY B 1 668 ? -13.231 -20.180 -33.007 1.00 24.78 668 GLY B C 1
ATOM 11534 O O . GLY B 1 668 ? -13.091 -20.288 -34.229 1.00 24.80 668 GLY B O 1
ATOM 11535 N N A ARG B 1 669 ? -13.543 -19.040 -32.393 0.50 24.79 669 ARG B N 1
ATOM 11536 N N B ARG B 1 669 ? -13.528 -19.023 -32.421 0.50 24.73 669 ARG B N 1
ATOM 11537 C CA A ARG B 1 669 ? -13.787 -17.785 -33.102 0.50 24.77 669 ARG B CA 1
ATOM 11538 C CA B ARG B 1 669 ? -13.798 -17.831 -33.226 0.50 24.65 669 ARG B CA 1
ATOM 11539 C C A ARG B 1 669 ? -12.555 -17.313 -33.877 0.50 24.44 669 ARG B C 1
ATOM 11540 C C B ARG B 1 669 ? -12.549 -17.252 -33.899 0.50 24.37 669 ARG B C 1
ATOM 11541 O O A ARG B 1 669 ? -12.628 -17.059 -35.079 0.50 24.40 669 ARG B O 1
ATOM 11542 O O B ARG B 1 669 ? -12.604 -16.852 -35.063 0.50 24.31 669 ARG B O 1
ATOM 11557 N N . SER B 1 670 ? -11.430 -17.202 -33.177 1.00 24.07 670 SER B N 1
ATOM 11558 C CA . SER B 1 670 ? -10.180 -16.713 -33.769 1.00 23.44 670 SER B CA 1
ATOM 11559 C C . SER B 1 670 ? -8.999 -17.607 -33.384 1.00 22.75 670 SER B C 1
ATOM 11560 O O . SER B 1 670 ? -7.841 -17.168 -33.361 1.00 22.25 670 SER B O 1
ATOM 11563 N N . SER B 1 671 ? -9.312 -18.869 -33.096 1.00 21.92 671 SER B N 1
ATOM 11564 C CA . SER B 1 671 ? -8.325 -19.810 -32.593 1.00 21.24 671 SER B CA 1
ATOM 11565 C C . SER B 1 671 ? -8.602 -21.249 -33.031 1.00 20.46 671 SER B C 1
ATOM 11566 O O . SER B 1 671 ? -9.668 -21.570 -33.558 1.00 20.37 671 SER B O 1
ATOM 11569 N N . PHE B 1 672 ? -7.606 -22.100 -32.832 1.00 19.72 672 PHE B N 1
ATOM 11570 C CA . PHE B 1 672 ? -7.762 -23.538 -32.972 1.00 18.97 672 PHE B CA 1
ATOM 11571 C C . PHE B 1 672 ? -6.874 -24.188 -31.915 1.00 18.59 672 PHE B C 1
ATOM 11572 O O . PHE B 1 672 ? -5.941 -23.560 -31.415 1.00 18.32 672 PHE B O 1
ATOM 11580 N N . ARG B 1 673 ? -7.173 -25.437 -31.580 1.00 18.34 673 ARG B N 1
ATOM 11581 C CA . ARG B 1 673 ? -6.421 -26.166 -30.580 1.00 18.18 673 ARG B CA 1
ATOM 11582 C C . ARG B 1 673 ? -6.309 -27.620 -31.001 1.00 18.16 673 ARG B C 1
ATOM 11583 O O . ARG B 1 673 ? -7.279 -28.210 -31.488 1.00 18.23 673 ARG B O 1
ATOM 11591 N N . TYR B 1 674 ? -5.117 -28.182 -30.824 1.00 17.60 674 TYR B N 1
ATOM 11592 C CA . TYR B 1 674 ? -4.902 -29.597 -31.036 1.00 17.79 674 TYR B CA 1
ATOM 11593 C C . TYR B 1 674 ? -4.182 -30.191 -29.835 1.00 17.85 674 TYR B C 1
ATOM 11594 O O . TYR B 1 674 ? -3.105 -29.732 -29.462 1.00 17.68 674 TYR B O 1
ATOM 11603 N N . ASN B 1 675 ? -4.789 -31.213 -29.245 1.00 18.14 675 ASN B N 1
ATOM 11604 C CA . ASN B 1 675 ? -4.170 -31.964 -28.161 1.00 18.65 675 ASN B CA 1
ATOM 11605 C C . ASN B 1 675 ? -3.862 -33.390 -28.593 1.00 18.94 675 ASN B C 1
ATOM 11606 O O . ASN B 1 675 ? -4.760 -34.125 -29.011 1.00 18.70 675 ASN B O 1
ATOM 11611 N N . GLY B 1 676 ? -2.589 -33.764 -28.504 1.00 19.25 676 GLY B N 1
ATOM 11612 C CA . GLY B 1 676 ? -2.147 -35.093 -28.901 1.00 20.09 676 GLY B CA 1
ATOM 11613 C C . GLY B 1 676 ? -2.090 -36.040 -27.721 1.00 20.70 676 GLY B C 1
ATOM 11614 O O . GLY B 1 676 ? -2.972 -36.019 -26.858 1.00 21.03 676 GLY B O 1
ATOM 11615 N N . ARG B 1 677 ? -1.040 -36.856 -27.681 1.00 21.08 677 ARG B N 1
ATOM 11616 C CA . ARG B 1 677 ? -0.889 -37.905 -26.670 1.00 21.54 677 ARG B CA 1
ATOM 11617 C C . ARG B 1 677 ? -0.369 -37.362 -25.338 1.00 21.04 677 ARG B C 1
ATOM 11618 O O . ARG B 1 677 ? -0.960 -37.611 -24.284 1.00 21.28 677 ARG B O 1
ATOM 11626 N N . LYS B 1 678 ? 0.737 -36.629 -25.387 1.00 20.58 678 LYS B N 1
ATOM 11627 C CA . LYS B 1 678 ? 1.317 -36.026 -24.185 1.00 20.22 678 LYS B CA 1
ATOM 11628 C C . LYS B 1 678 ? 1.568 -34.527 -24.326 1.00 19.56 678 LYS B C 1
ATOM 11629 O O . LYS B 1 678 ? 1.944 -33.856 -23.356 1.00 19.44 678 LYS B O 1
ATOM 11635 N N . ALA B 1 679 ? 1.363 -34.009 -25.533 1.00 18.28 679 ALA B N 1
ATOM 11636 C CA . ALA B 1 679 ? 1.569 -32.588 -25.799 1.00 17.42 679 ALA B CA 1
ATOM 11637 C C . ALA B 1 679 ? 0.436 -32.031 -26.649 1.00 16.90 679 ALA B C 1
ATOM 11638 O O . ALA B 1 679 ? -0.319 -32.777 -27.282 1.00 16.30 679 ALA B O 1
ATOM 11640 N N . GLY B 1 680 ? 0.317 -30.712 -26.653 1.00 16.33 680 GLY B N 1
ATOM 11641 C CA . GLY B 1 680 ? -0.653 -30.053 -27.502 1.00 15.75 680 GLY B CA 1
ATOM 11642 C C . GLY B 1 680 ? -0.202 -28.650 -27.839 1.00 15.30 680 GLY B C 1
ATOM 11643 O O . GLY B 1 680 ? 0.828 -28.184 -27.360 1.00 15.09 680 GLY B O 1
ATOM 11644 N N . PHE B 1 681 ? -0.978 -27.984 -28.681 1.00 14.96 681 PHE B N 1
ATOM 11645 C CA . PHE B 1 681 ? -0.761 -26.576 -28.966 1.00 14.31 681 PHE B CA 1
ATOM 11646 C C . PHE B 1 681 ? -2.058 -25.924 -29.370 1.00 14.18 681 PHE B C 1
ATOM 11647 O O . PHE B 1 681 ? -2.972 -26.595 -29.845 1.00 13.65 681 PHE B O 1
ATOM 11655 N N . TYR B 1 682 ? -2.139 -24.617 -29.146 1.00 14.37 682 TYR B N 1
ATOM 11656 C CA . TYR B 1 682 ? -3.197 -23.823 -29.727 1.00 14.66 682 TYR B CA 1
ATOM 11657 C C . TYR B 1 682 ? -2.607 -22.726 -30.591 1.00 14.98 682 TYR B C 1
ATOM 11658 O O . TYR B 1 682 ? -1.458 -22.329 -30.414 1.00 14.84 682 TYR B O 1
ATOM 11667 N N . GLY B 1 683 ? -3.404 -22.275 -31.552 1.00 15.44 683 GLY B N 1
ATOM 11668 C CA . GLY B 1 683 ? -3.029 -21.197 -32.439 1.00 16.06 683 GLY B CA 1
ATOM 11669 C C . GLY B 1 683 ? -4.116 -20.156 -32.347 1.00 16.90 683 GLY B C 1
ATOM 11670 O O . GLY B 1 683 ? -5.290 -20.494 -32.169 1.00 17.17 683 GLY B O 1
ATOM 11671 N N . GLN B 1 684 ? -3.726 -18.891 -32.437 1.00 17.22 684 GLN B N 1
ATOM 11672 C CA . GLN B 1 684 ? -4.675 -17.795 -32.335 1.00 17.66 684 GLN B CA 1
ATOM 11673 C C . GLN B 1 684 ? -4.296 -16.701 -33.317 1.00 17.52 684 GLN B C 1
ATOM 11674 O O . GLN B 1 684 ? -3.168 -16.217 -33.319 1.00 16.84 684 GLN B O 1
ATOM 11680 N N . PHE B 1 685 ? -5.255 -16.328 -34.158 1.00 17.78 685 PHE B N 1
ATOM 11681 C CA . PHE B 1 685 ? -5.060 -15.259 -35.125 1.00 18.01 685 PHE B CA 1
ATOM 11682 C C . PHE B 1 685 ? -5.353 -13.926 -34.442 1.00 18.49 685 PHE B C 1
ATOM 11683 O O . PHE B 1 685 ? -6.504 -13.474 -34.378 1.00 18.66 685 PHE B O 1
ATOM 11691 N N . VAL B 1 686 ? -4.289 -13.320 -33.916 1.00 18.68 686 VAL B N 1
ATOM 11692 C CA . VAL B 1 686 ? -4.398 -12.143 -33.055 1.00 19.27 686 VAL B CA 1
ATOM 11693 C C . VAL B 1 686 ? -4.534 -10.853 -33.858 1.00 19.86 686 VAL B C 1
ATOM 11694 O O . VAL B 1 686 ? -5.033 -9.853 -33.346 1.00 19.94 686 VAL B O 1
ATOM 11698 N N . TYR B 1 687 ? -4.094 -10.888 -35.114 1.00 20.44 687 TYR B N 1
ATOM 11699 C CA . TYR B 1 687 ? -4.178 -9.731 -36.000 1.00 21.13 687 TYR B CA 1
ATOM 11700 C C . TYR B 1 687 ? -4.307 -10.165 -37.452 1.00 21.37 687 TYR B C 1
ATOM 11701 O O . TYR B 1 687 ? -3.564 -11.038 -37.911 1.00 21.38 687 TYR B O 1
ATOM 11710 N N . SER B 1 688 ? -5.252 -9.552 -38.164 1.00 21.75 688 SER B N 1
ATOM 11711 C CA . SER B 1 688 ? -5.392 -9.731 -39.608 1.00 21.99 688 SER B CA 1
ATOM 11712 C C . SER B 1 688 ? -5.931 -8.464 -40.266 1.00 22.58 688 SER B C 1
ATOM 11713 O O . SER B 1 688 ? -7.119 -8.150 -40.143 1.00 22.67 688 SER B O 1
ATOM 11716 N N . SER B 1 689 ? -5.059 -7.744 -40.969 1.00 23.09 689 SER B N 1
ATOM 11717 C CA . SER B 1 689 ? -5.445 -6.504 -41.651 1.00 23.86 689 SER B CA 1
ATOM 11718 C C . SER B 1 689 ? -6.532 -6.709 -42.712 1.00 24.52 689 SER B C 1
ATOM 11719 O O . SER B 1 689 ? -7.392 -5.854 -42.896 1.00 24.76 689 SER B O 1
ATOM 11722 N N . GLY B 1 690 ? -6.492 -7.847 -43.399 1.00 25.34 690 GLY B N 1
ATOM 11723 C CA . GLY B 1 690 ? -7.414 -8.128 -44.495 1.00 25.98 690 GLY B CA 1
ATOM 11724 C C . GLY B 1 690 ? -8.795 -8.609 -44.092 1.00 26.64 690 GLY B C 1
ATOM 11725 O O . GLY B 1 690 ? -9.640 -8.855 -44.952 1.00 26.72 690 GLY B O 1
ATOM 11726 N N . GLY B 1 691 ? -9.029 -8.757 -42.792 1.00 27.16 691 GLY B N 1
ATOM 11727 C CA . GLY B 1 691 ? -10.315 -9.247 -42.306 1.00 27.82 691 GLY B CA 1
ATOM 11728 C C . GLY B 1 691 ? -10.170 -10.410 -41.346 1.00 28.45 691 GLY B C 1
ATOM 11729 O O . GLY B 1 691 ? -9.141 -11.090 -41.324 1.00 28.08 691 GLY B O 1
ATOM 11730 N N . THR B 1 692 ? -11.207 -10.648 -40.550 1.00 28.97 692 THR B N 1
ATOM 11731 C CA . THR B 1 692 ? -11.157 -11.718 -39.562 1.00 29.51 692 THR B CA 1
ATOM 11732 C C . THR B 1 692 ? -11.226 -13.080 -40.272 1.00 29.22 692 THR B C 1
ATOM 11733 O O . THR B 1 692 ? -12.121 -13.314 -41.089 1.00 29.22 692 THR B O 1
ATOM 11737 N N . PRO B 1 693 ? -10.244 -13.961 -39.998 1.00 28.93 693 PRO B N 1
ATOM 11738 C CA . PRO B 1 693 ? -10.196 -15.297 -40.598 1.00 28.69 693 PRO B CA 1
ATOM 11739 C C . PRO B 1 693 ? -11.446 -16.128 -40.333 1.00 28.58 693 PRO B C 1
ATOM 11740 O O . PRO B 1 693 ? -12.012 -16.061 -39.241 1.00 28.49 693 PRO B O 1
ATOM 11744 N N . GLN B 1 694 ? -11.869 -16.890 -41.341 1.00 28.49 694 GLN B N 1
ATOM 11745 C CA . GLN B 1 694 ? -12.884 -17.930 -41.175 1.00 28.54 694 GLN B CA 1
ATOM 11746 C C . GLN B 1 694 ? -12.161 -19.265 -40.988 1.00 28.13 694 GLN B C 1
ATOM 11747 O O . GLN B 1 694 ? -11.354 -19.671 -41.836 1.00 27.82 694 GLN B O 1
ATOM 11753 N N . ILE B 1 695 ? -12.452 -19.941 -39.878 1.00 27.69 695 ILE B N 1
ATOM 11754 C CA . ILE B 1 695 ? -11.654 -21.087 -39.440 1.00 27.40 695 ILE B CA 1
ATOM 11755 C C . ILE B 1 695 ? -12.436 -22.397 -39.528 1.00 27.68 695 ILE B C 1
ATOM 11756 O O . ILE B 1 695 ? -13.528 -22.522 -38.968 1.00 27.49 695 ILE B O 1
ATOM 11761 N N . SER B 1 696 ? -11.857 -23.366 -40.235 1.00 27.50 696 SER B N 1
ATOM 11762 C CA . SER B 1 696 ? -12.462 -24.674 -40.424 1.00 27.74 696 SER B CA 1
ATOM 11763 C C . SER B 1 696 ? -11.454 -25.770 -40.137 1.00 27.58 696 SER B C 1
ATOM 11764 O O . SER B 1 696 ? -10.263 -25.611 -40.401 1.00 27.74 696 SER B O 1
ATOM 11767 N N . ALA B 1 697 ? -11.942 -26.881 -39.597 1.00 27.54 697 ALA B N 1
ATOM 11768 C CA . ALA B 1 697 ? -11.163 -28.104 -39.504 1.00 27.61 697 ALA B CA 1
ATOM 11769 C C . ALA B 1 697 ? -11.475 -28.975 -40.723 1.00 27.82 697 ALA B C 1
ATOM 11770 O O . ALA B 1 697 ? -12.639 -29.117 -41.117 1.00 27.67 697 ALA B O 1
ATOM 11772 N N . VAL B 1 698 ? -10.429 -29.543 -41.317 1.00 27.98 698 VAL B N 1
ATOM 11773 C CA . VAL B 1 698 ? -10.559 -30.399 -42.495 1.00 28.17 698 VAL B CA 1
ATOM 11774 C C . VAL B 1 698 ? -10.007 -31.795 -42.194 1.00 28.50 698 VAL B C 1
ATOM 11775 O O . VAL B 1 698 ? -8.977 -31.942 -41.532 1.00 28.27 698 VAL B O 1
ATOM 11779 N N . GLU B 1 699 ? -10.718 -32.810 -42.676 1.00 29.01 699 GLU B N 1
ATOM 11780 C CA . GLU B 1 699 ? -10.353 -34.208 -42.474 1.00 29.72 699 GLU B CA 1
ATOM 11781 C C . GLU B 1 699 ? -9.738 -34.818 -43.725 1.00 29.42 699 GLU B C 1
ATOM 11782 O O . GLU B 1 699 ? -10.226 -34.599 -44.838 1.00 29.48 699 GLU B O 1
ATOM 11788 N N . GLY B 1 700 ? -8.669 -35.585 -43.531 1.00 29.08 700 GLY B N 1
ATOM 11789 C CA . GLY B 1 700 ? -8.116 -36.429 -44.586 1.00 28.68 700 GLY B CA 1
ATOM 11790 C C . GLY B 1 700 ? -7.332 -35.709 -45.662 1.00 28.61 700 GLY B C 1
ATOM 11791 O O . GLY B 1 700 ? -6.778 -34.625 -45.436 1.00 28.60 700 GLY B O 1
ATOM 11792 N N . PHE B 1 701 ? -7.287 -36.331 -46.836 1.00 28.28 701 PHE B N 1
ATOM 11793 C CA . PHE B 1 701 ? -6.493 -35.853 -47.952 1.00 28.14 701 PHE B CA 1
ATOM 11794 C C . PHE B 1 701 ? -7.412 -35.644 -49.160 1.00 28.59 701 PHE B C 1
ATOM 11795 O O . PHE B 1 701 ? -7.586 -36.558 -49.974 1.00 28.45 701 PHE B O 1
ATOM 11803 N N . PRO B 1 702 ? -8.026 -34.445 -49.266 1.00 28.86 702 PRO B N 1
ATOM 11804 C CA . PRO B 1 702 ? -8.951 -34.117 -50.364 1.00 29.22 702 PRO B CA 1
ATOM 11805 C C . PRO B 1 702 ? -8.352 -34.346 -51.755 1.00 29.47 702 PRO B C 1
ATOM 11806 O O . PRO B 1 702 ? -7.217 -33.945 -52.017 1.00 29.19 702 PRO B O 1
ATOM 11810 N N . ASP B 1 703 ? -9.126 -35.003 -52.619 1.00 30.05 703 ASP B N 1
ATOM 11811 C CA . ASP B 1 703 ? -8.753 -35.289 -54.011 1.00 30.48 703 ASP B CA 1
ATOM 11812 C C . ASP B 1 703 ? -7.675 -36.367 -54.174 1.00 30.22 703 ASP B C 1
ATOM 11813 O O . ASP B 1 703 ? -7.158 -36.562 -55.280 1.00 30.14 703 ASP B O 1
ATOM 11818 N N . ILE B 1 704 ? -7.336 -37.054 -53.082 1.00 29.96 704 ILE B N 1
ATOM 11819 C CA . ILE B 1 704 ? -6.365 -38.149 -53.135 1.00 29.73 704 ILE B CA 1
ATOM 11820 C C . ILE B 1 704 ? -7.087 -39.492 -53.124 1.00 29.90 704 ILE B C 1
ATOM 11821 O O . ILE B 1 704 ? -7.987 -39.713 -52.309 1.00 29.67 704 ILE B O 1
ATOM 11826 N N . ASP B 1 705 ? -6.689 -40.367 -54.047 1.00 30.16 705 ASP B N 1
ATOM 11827 C CA . ASP B 1 705 ? -7.208 -41.728 -54.155 1.00 30.54 705 ASP B CA 1
ATOM 11828 C C . ASP B 1 705 ? -7.131 -42.447 -52.806 1.00 30.54 705 ASP B C 1
ATOM 11829 O O . ASP B 1 705 ? -6.032 -42.730 -52.320 1.00 30.68 705 ASP B O 1
ATOM 11834 N N . PRO B 1 706 ? -8.298 -42.733 -52.195 1.00 30.51 706 PRO B N 1
ATOM 11835 C CA . PRO B 1 706 ? -8.381 -43.356 -50.864 1.00 30.72 706 PRO B CA 1
ATOM 11836 C C . PRO B 1 706 ? -7.728 -44.731 -50.777 1.00 31.01 706 PRO B C 1
ATOM 11837 O O . PRO B 1 706 ? -7.344 -45.160 -49.688 1.00 30.82 706 PRO B O 1
ATOM 11841 N N . LYS B 1 707 ? -7.608 -45.409 -51.916 1.00 31.50 707 LYS B N 1
ATOM 11842 C CA . LYS B 1 707 ? -6.966 -46.716 -51.974 1.00 32.26 707 LYS B CA 1
ATOM 11843 C C . LYS B 1 707 ? -5.478 -46.646 -51.608 1.00 32.24 707 LYS B C 1
ATOM 11844 O O . LYS B 1 707 ? -4.935 -47.587 -51.031 1.00 32.16 707 LYS B O 1
ATOM 11850 N N . GLU B 1 708 ? -4.839 -45.521 -51.929 1.00 32.36 708 GLU B N 1
ATOM 11851 C CA . GLU B 1 708 ? -3.415 -45.302 -51.622 1.00 32.53 708 GLU B CA 1
ATOM 11852 C C . GLU B 1 708 ? -3.104 -45.259 -50.121 1.00 32.59 708 GLU B C 1
ATOM 11853 O O . GLU B 1 708 ? -1.984 -45.559 -49.711 1.00 32.72 708 GLU B O 1
ATOM 11859 N N . PHE B 1 709 ? -4.089 -44.878 -49.311 1.00 32.70 709 PHE B N 1
ATOM 11860 C CA . PHE B 1 709 ? -3.905 -44.834 -47.858 1.00 32.82 709 PHE B CA 1
ATOM 11861 C C . PHE B 1 709 ? -4.935 -45.659 -47.078 1.00 33.08 709 PHE B C 1
ATOM 11862 O O . PHE B 1 709 ? -5.197 -45.390 -45.903 1.00 33.15 709 PHE B O 1
ATOM 11870 N N . GLU B 1 710 ? -5.500 -46.673 -47.735 1.00 33.36 710 GLU B N 1
ATOM 11871 C CA . GLU B 1 710 ? -6.407 -47.615 -47.077 1.00 33.65 710 GLU B CA 1
ATOM 11872 C C . GLU B 1 710 ? -5.740 -48.293 -45.881 1.00 33.25 710 GLU B C 1
ATOM 11873 O O . GLU B 1 710 ? -4.585 -48.717 -45.960 1.00 33.21 710 GLU B O 1
ATOM 11879 N N . GLY B 1 711 ? -6.476 -48.383 -44.777 1.00 32.93 711 GLY B N 1
ATOM 11880 C CA . GLY B 1 711 ? -5.955 -48.969 -43.544 1.00 32.44 711 GLY B CA 1
ATOM 11881 C C . GLY B 1 711 ? -5.139 -48.013 -42.685 1.00 31.97 711 GLY B C 1
ATOM 11882 O O . GLY B 1 711 ? -4.783 -48.349 -41.551 1.00 32.09 711 GLY B O 1
ATOM 11883 N N . LEU B 1 712 ? -4.846 -46.824 -43.214 1.00 31.22 712 LEU B N 1
ATOM 11884 C CA . LEU B 1 712 ? -4.004 -45.849 -42.508 1.00 30.54 712 LEU B CA 1
ATOM 11885 C C . LEU B 1 712 ? -4.813 -44.686 -41.936 1.00 30.00 712 LEU B C 1
ATOM 11886 O O . LEU B 1 712 ? -5.752 -44.202 -42.574 1.00 30.00 712 LEU B O 1
ATOM 11891 N N . ASP B 1 713 ? -4.439 -44.247 -40.732 1.00 29.25 713 ASP B N 1
ATOM 11892 C CA . ASP B 1 713 ? -5.038 -43.069 -40.099 1.00 28.70 713 ASP B CA 1
ATOM 11893 C C . ASP B 1 713 ? -5.010 -41.870 -41.037 1.00 27.94 713 ASP B C 1
ATOM 11894 O O . ASP B 1 713 ? -3.971 -41.569 -41.628 1.00 28.06 713 ASP B O 1
ATOM 11899 N N . ILE B 1 714 ? -6.146 -41.195 -41.179 1.00 26.93 714 ILE B N 1
ATOM 11900 C CA . ILE B 1 714 ? -6.166 -39.920 -41.888 1.00 26.11 714 ILE B CA 1
ATOM 11901 C C . ILE B 1 714 ? -5.540 -38.853 -40.991 1.00 25.29 714 ILE B C 1
ATOM 11902 O O . ILE B 1 714 ? -5.602 -38.947 -39.766 1.00 24.97 714 ILE B O 1
ATOM 11907 N N . HIS B 1 715 ? -4.909 -37.865 -41.607 1.00 24.33 715 HIS B N 1
ATOM 11908 C CA . HIS B 1 715 ? -4.419 -36.716 -40.869 1.00 23.59 715 HIS B CA 1
ATOM 11909 C C . HIS B 1 715 ? -5.408 -35.587 -41.042 1.00 23.10 715 HIS B C 1
ATOM 11910 O O . HIS B 1 715 ? -6.393 -35.718 -41.780 1.00 23.13 715 HIS B O 1
ATOM 11917 N N . HIS B 1 716 ? -5.148 -34.483 -40.353 1.00 22.59 716 HIS B N 1
ATOM 11918 C CA . HIS B 1 716 ? -6.068 -33.363 -40.317 1.00 21.99 716 HIS B CA 1
ATOM 11919 C C . HIS B 1 716 ? -5.340 -32.046 -40.531 1.00 21.64 716 HIS B C 1
ATOM 11920 O O . HIS B 1 716 ? -4.122 -31.971 -40.411 1.00 20.93 716 HIS B O 1
ATOM 11927 N N . HIS B 1 717 ? -6.097 -31.012 -40.878 1.00 21.31 717 HIS B N 1
ATOM 11928 C CA . HIS B 1 717 ? -5.567 -29.662 -40.838 1.00 21.36 717 HIS B CA 1
ATOM 11929 C C . HIS B 1 717 ? -6.627 -28.630 -40.517 1.00 21.21 717 HIS B C 1
ATOM 11930 O O . HIS B 1 717 ? -7.826 -28.874 -40.667 1.00 21.16 717 HIS B O 1
ATOM 11937 N N . VAL B 1 718 ? -6.159 -27.494 -40.023 1.00 21.16 718 VAL B N 1
ATOM 11938 C CA . VAL B 1 718 ? -6.991 -26.326 -39.854 1.00 21.43 718 VAL B CA 1
ATOM 11939 C C . VAL B 1 718 ? -6.749 -25.449 -41.082 1.00 21.45 718 VAL B C 1
ATOM 11940 O O . VAL B 1 718 ? -5.634 -25.412 -41.633 1.00 21.13 718 VAL B O 1
ATOM 11944 N N . CYS B 1 719 ? -7.809 -24.798 -41.541 1.00 21.65 719 CYS B N 1
ATOM 11945 C CA . CYS B 1 719 ? -7.721 -23.832 -42.624 1.00 22.15 719 CYS B CA 1
ATOM 11946 C C . CYS B 1 719 ? -8.305 -22.524 -42.111 1.00 21.73 719 CYS B C 1
ATOM 11947 O O . CYS B 1 719 ? -9.420 -22.498 -41.603 1.00 21.71 719 CYS B O 1
ATOM 11950 N N . ALA B 1 720 ? -7.535 -21.450 -42.217 1.00 21.33 720 ALA B N 1
ATOM 11951 C CA . ALA B 1 720 ? -8.021 -20.131 -41.871 1.00 21.34 720 ALA B CA 1
ATOM 11952 C C . ALA B 1 720 ? -8.001 -19.264 -43.121 1.00 21.46 720 ALA B C 1
ATOM 11953 O O . ALA B 1 720 ? -6.931 -18.960 -43.658 1.00 21.17 720 ALA B O 1
ATOM 11955 N N . THR B 1 721 ? -9.190 -18.888 -43.586 1.00 21.61 721 THR B N 1
ATOM 11956 C CA . THR B 1 721 ? -9.337 -18.068 -44.791 1.00 21.91 721 THR B CA 1
ATOM 11957 C C . THR B 1 721 ? -9.632 -16.616 -44.448 1.00 22.25 721 THR B C 1
ATOM 11958 O O . THR B 1 721 ? -10.590 -16.310 -43.729 1.00 22.33 721 THR B O 1
ATOM 11962 N N . VAL B 1 722 ? -8.789 -15.728 -44.960 1.00 22.62 722 VAL B N 1
ATOM 11963 C CA . VAL B 1 722 ? -9.003 -14.295 -44.851 1.00 23.25 722 VAL B CA 1
ATOM 11964 C C . VAL B 1 722 ? -9.608 -13.826 -46.182 1.00 23.99 722 VAL B C 1
ATOM 11965 O O . VAL B 1 722 ? -9.100 -14.194 -47.251 1.00 23.70 722 VAL B O 1
ATOM 11969 N N . PRO B 1 723 ? -10.706 -13.034 -46.127 1.00 24.67 723 PRO B N 1
ATOM 11970 C CA . PRO B 1 723 ? -11.320 -12.489 -47.350 1.00 25.09 723 PRO B CA 1
ATOM 11971 C C . PRO B 1 723 ? -10.299 -11.759 -48.220 1.00 25.30 723 PRO B C 1
ATOM 11972 O O . PRO B 1 723 ? -9.322 -11.216 -47.696 1.00 25.54 723 PRO B O 1
ATOM 11976 N N . ALA B 1 724 ? -10.528 -11.757 -49.532 1.00 25.39 724 ALA B N 1
ATOM 11977 C CA . ALA B 1 724 ? -9.569 -11.225 -50.503 1.00 25.56 724 ALA B CA 1
ATOM 11978 C C . ALA B 1 724 ? -9.130 -9.784 -50.246 1.00 25.74 724 ALA B C 1
ATOM 11979 O O . ALA B 1 724 ? -9.941 -8.929 -49.897 1.00 25.98 724 ALA B O 1
ATOM 11981 N N . ALA B 1 725 ? -7.832 -9.533 -50.417 1.00 25.76 725 ALA B N 1
ATOM 11982 C CA . ALA B 1 725 ? -7.241 -8.203 -50.242 1.00 25.63 725 ALA B CA 1
ATOM 11983 C C . ALA B 1 725 ? -5.955 -8.108 -51.046 1.00 25.71 725 ALA B C 1
ATOM 11984 O O . ALA B 1 725 ? -5.322 -9.129 -51.326 1.00 26.03 725 ALA B O 1
ATOM 11986 N N . THR B 1 726 ? -5.565 -6.895 -51.428 1.00 25.66 726 THR B N 1
ATOM 11987 C CA . THR B 1 726 ? -4.283 -6.704 -52.115 1.00 25.82 726 THR B CA 1
ATOM 11988 C C . THR B 1 726 ? -3.117 -6.714 -51.129 1.00 25.58 726 THR B C 1
ATOM 11989 O O . THR B 1 726 ? -1.974 -6.962 -51.513 1.00 25.58 726 THR B O 1
ATOM 11993 N N . ARG B 1 727 ? -3.409 -6.429 -49.864 1.00 25.29 727 ARG B N 1
ATOM 11994 C CA . ARG B 1 727 ? -2.405 -6.484 -48.799 1.00 25.08 727 ARG B CA 1
ATOM 11995 C C . ARG B 1 727 ? -2.935 -7.350 -47.664 1.00 24.15 727 ARG B C 1
ATOM 11996 O O . ARG B 1 727 ? -4.069 -7.164 -47.217 1.00 23.98 727 ARG B O 1
ATOM 12004 N N . HIS B 1 728 ? -2.119 -8.306 -47.222 1.00 22.88 728 HIS B N 1
ATOM 12005 C CA . HIS B 1 728 ? -2.413 -9.109 -46.033 1.00 21.48 728 HIS B CA 1
ATOM 12006 C C . HIS B 1 728 ? -1.296 -8.969 -45.008 1.00 21.03 728 HIS B C 1
ATOM 12007 O O . HIS B 1 728 ? -0.112 -9.026 -45.346 1.00 20.84 728 HIS B O 1
ATOM 12014 N N . ARG B 1 729 ? -1.689 -8.778 -43.756 1.00 20.25 729 ARG B N 1
ATOM 12015 C CA . ARG B 1 729 ? -0.786 -8.923 -42.636 1.00 19.77 729 ARG B CA 1
ATOM 12016 C C . ARG B 1 729 ? -1.503 -9.775 -41.594 1.00 19.16 729 ARG B C 1
ATOM 12017 O O . ARG B 1 729 ? -2.465 -9.322 -40.963 1.00 18.83 729 ARG B O 1
ATOM 12025 N N . LEU B 1 730 ? -1.043 -11.016 -41.444 1.00 17.92 730 LEU B N 1
ATOM 12026 C CA . LEU B 1 730 ? -1.663 -11.971 -40.534 1.00 17.16 730 LEU B CA 1
ATOM 12027 C C . LEU B 1 730 ? -0.668 -12.434 -39.475 1.00 16.99 730 LEU B C 1
ATOM 12028 O O . LEU B 1 730 ? 0.413 -12.953 -39.792 1.00 16.90 730 LEU B O 1
ATOM 12033 N N . VAL B 1 731 ? -1.044 -12.230 -38.216 1.00 16.42 731 VAL B N 1
ATOM 12034 C CA . VAL B 1 731 ? -0.210 -12.611 -37.094 1.00 15.71 731 VAL B CA 1
ATOM 12035 C C . VAL B 1 731 ? -0.888 -13.751 -36.344 1.00 15.43 731 VAL B C 1
ATOM 12036 O O . VAL B 1 731 ? -2.023 -13.621 -35.862 1.00 15.51 731 VAL B O 1
ATOM 12040 N N . THR B 1 732 ? -0.187 -14.878 -36.284 1.00 14.41 732 THR B N 1
ATOM 12041 C CA . THR B 1 732 ? -0.689 -16.077 -35.636 1.00 14.18 732 THR B CA 1
ATOM 12042 C C . THR B 1 732 ? 0.193 -16.383 -34.438 1.00 14.19 732 THR B C 1
ATOM 12043 O O . THR B 1 732 ? 1.400 -16.545 -34.583 1.00 14.09 732 THR B O 1
ATOM 12047 N N . LEU B 1 733 ? -0.415 -16.404 -33.254 1.00 14.37 733 LEU B N 1
ATOM 12048 C CA . LEU B 1 733 ? 0.265 -16.825 -32.033 1.00 14.87 733 LEU B CA 1
ATOM 12049 C C . LEU B 1 733 ? 0.138 -18.346 -31.933 1.00 14.99 733 LEU B C 1
ATOM 12050 O O . LEU B 1 733 ? -0.943 -18.893 -32.118 1.00 15.41 733 LEU B O 1
ATOM 12055 N N . LEU B 1 734 ? 1.245 -19.019 -31.649 1.00 15.26 734 LEU B N 1
ATOM 12056 C CA . LEU B 1 734 ? 1.263 -20.472 -31.600 1.00 15.51 734 LEU B CA 1
ATOM 12057 C C . LEU B 1 734 ? 1.912 -20.929 -30.299 1.00 15.19 734 LEU B C 1
ATOM 12058 O O . LEU B 1 734 ? 3.106 -20.717 -30.079 1.00 15.05 734 LEU B O 1
ATOM 12063 N N . VAL B 1 735 ? 1.111 -21.548 -29.436 1.00 14.95 735 VAL B N 1
ATOM 12064 C CA . VAL B 1 735 ? 1.553 -21.897 -28.085 1.00 14.92 735 VAL B CA 1
ATOM 12065 C C . VAL B 1 735 ? 1.539 -23.418 -27.863 1.00 14.86 735 VAL B C 1
ATOM 12066 O O . VAL B 1 735 ? 0.472 -24.000 -27.645 1.00 14.84 735 VAL B O 1
ATOM 12070 N N . PRO B 1 736 ? 2.722 -24.056 -27.939 1.00 14.92 736 PRO B N 1
ATOM 12071 C CA . PRO B 1 736 ? 2.836 -25.476 -27.625 1.00 15.03 736 PRO B CA 1
ATOM 12072 C C . PRO B 1 736 ? 2.959 -25.690 -26.118 1.00 15.09 736 PRO B C 1
ATOM 12073 O O . PRO B 1 736 ? 3.386 -24.786 -25.397 1.00 14.97 736 PRO B O 1
ATOM 12077 N N . TYR B 1 737 ? 2.568 -26.869 -25.645 1.00 15.23 737 TYR B N 1
ATOM 12078 C CA . TYR B 1 737 ? 2.612 -27.158 -24.210 1.00 15.59 737 TYR B CA 1
ATOM 12079 C C . TYR B 1 737 ? 2.611 -28.659 -23.949 1.00 16.08 737 TYR B C 1
ATOM 12080 O O . TYR B 1 737 ? 2.144 -29.448 -24.775 1.00 15.60 737 TYR B O 1
ATOM 12089 N N . SER B 1 738 ? 3.147 -29.035 -22.793 1.00 16.23 738 SER B N 1
ATOM 12090 C CA . SER B 1 738 ? 2.913 -30.348 -22.228 1.00 17.22 738 SER B CA 1
ATOM 12091 C C . SER B 1 738 ? 1.471 -30.393 -21.735 1.00 17.29 738 SER B C 1
ATOM 12092 O O . SER B 1 738 ? 0.933 -29.380 -21.276 1.00 16.63 738 SER B O 1
ATOM 12095 N N . LEU B 1 739 ? 0.841 -31.561 -21.819 1.00 18.19 739 LEU B N 1
ATOM 12096 C CA . LEU B 1 739 ? -0.533 -31.691 -21.321 1.00 19.17 739 LEU B CA 1
ATOM 12097 C C . LEU B 1 739 ? -0.585 -31.624 -19.796 1.00 19.77 739 LEU B C 1
ATOM 12098 O O . LEU B 1 739 ? -1.646 -31.373 -19.225 1.00 20.20 739 LEU B O 1
ATOM 12103 N N . LYS B 1 740 ? 0.568 -31.825 -19.158 1.00 20.55 740 LYS B N 1
ATOM 12104 C CA . LYS B 1 740 ? 0.717 -31.678 -17.711 1.00 21.52 740 LYS B CA 1
ATOM 12105 C C . LYS B 1 740 ? 0.613 -30.209 -17.306 1.00 22.02 740 LYS B C 1
ATOM 12106 O O . LYS B 1 740 ? 0.083 -29.899 -16.234 1.00 21.93 740 LYS B O 1
ATOM 12112 N N . GLU B 1 741 ? 1.144 -29.318 -18.153 1.00 22.21 741 GLU B N 1
ATOM 12113 C CA . GLU B 1 741 ? 1.180 -27.877 -17.873 1.00 22.78 741 GLU B CA 1
ATOM 12114 C C . GLU B 1 741 ? 0.704 -27.049 -19.076 1.00 21.93 741 GLU B C 1
ATOM 12115 O O . GLU B 1 741 ? 1.515 -26.387 -19.724 1.00 21.74 741 GLU B O 1
ATOM 12121 N N . PRO B 1 742 ? -0.609 -27.074 -19.375 1.00 21.64 742 PRO B N 1
ATOM 12122 C CA . PRO B 1 742 ? -1.121 -26.284 -20.501 1.00 21.15 742 PRO B CA 1
ATOM 12123 C C . PRO B 1 742 ? -0.839 -24.789 -20.320 1.00 20.83 742 PRO B C 1
ATOM 12124 O O . PRO B 1 742 ? -0.844 -24.290 -19.190 1.00 20.48 742 PRO B O 1
ATOM 12128 N N . LYS B 1 743 ? -0.601 -24.091 -21.426 1.00 20.32 743 LYS B N 1
ATOM 12129 C CA . LYS B 1 743 ? -0.147 -22.706 -21.374 1.00 20.04 743 LYS B CA 1
ATOM 12130 C C . LYS B 1 743 ? -1.083 -21.715 -22.053 1.00 19.53 743 LYS B C 1
ATOM 12131 O O . LYS B 1 743 ? -1.738 -22.039 -23.049 1.00 19.29 743 LYS B O 1
ATOM 12137 N N A ARG B 1 744 ? -1.138 -20.498 -21.517 0.50 19.13 744 ARG B N 1
ATOM 12138 N N B ARG B 1 744 ? -1.100 -20.504 -21.505 0.50 19.16 744 ARG B N 1
ATOM 12139 C CA A ARG B 1 744 ? -1.922 -19.414 -22.106 0.50 18.87 744 ARG B CA 1
ATOM 12140 C CA B ARG B 1 744 ? -1.845 -19.384 -22.047 0.50 18.94 744 ARG B CA 1
ATOM 12141 C C A ARG B 1 744 ? -1.082 -18.141 -22.209 0.50 18.77 744 ARG B C 1
ATOM 12142 C C B ARG B 1 744 ? -0.940 -18.188 -22.240 0.50 18.80 744 ARG B C 1
ATOM 12143 O O A ARG B 1 744 ? -0.481 -17.702 -21.219 0.50 18.68 744 ARG B O 1
ATOM 12144 O O B ARG B 1 744 ? -0.168 -17.831 -21.338 0.50 18.69 744 ARG B O 1
ATOM 12159 N N . ILE B 1 745 ? -1.042 -17.570 -23.414 1.00 18.50 745 ILE B N 1
ATOM 12160 C CA . ILE B 1 745 ? -0.349 -16.306 -23.683 1.00 18.15 745 ILE B CA 1
ATOM 12161 C C . ILE B 1 745 ? -1.397 -15.244 -24.026 1.00 18.25 745 ILE B C 1
ATOM 12162 O O . ILE B 1 745 ? -2.278 -15.478 -24.854 1.00 18.41 745 ILE B O 1
ATOM 12167 N N . PHE B 1 746 ? -1.300 -14.084 -23.383 1.00 18.04 746 PHE B N 1
ATOM 12168 C CA . PHE B 1 746 ? -2.231 -12.989 -23.629 1.00 17.87 746 PHE B CA 1
ATOM 12169 C C . PHE B 1 746 ? -1.609 -11.993 -24.598 1.00 18.53 746 PHE B C 1
ATOM 12170 O O . PHE B 1 746 ? -0.391 -11.809 -24.606 1.00 18.46 746 PHE B O 1
ATOM 12178 N N . SER B 1 747 ? -2.447 -11.358 -25.414 1.00 18.93 747 SER B N 1
ATOM 12179 C CA . SER B 1 747 ? -1.966 -10.376 -26.387 1.00 19.84 747 SER B CA 1
ATOM 12180 C C . SER B 1 747 ? -2.863 -9.141 -26.455 1.00 20.22 747 SER B C 1
ATOM 12181 O O . SER B 1 747 ? -4.071 -9.228 -26.262 1.00 20.10 747 SER B O 1
ATOM 12184 N N . PHE B 1 748 ? -2.245 -8.000 -26.737 1.00 21.39 748 PHE B N 1
ATOM 12185 C CA . PHE B 1 748 ? -2.938 -6.725 -26.900 1.00 22.41 748 PHE B CA 1
ATOM 12186 C C . PHE B 1 748 ? -2.384 -6.050 -28.139 1.00 23.53 748 PHE B C 1
ATOM 12187 O O . PHE B 1 748 ? -1.166 -5.942 -28.299 1.00 23.44 748 PHE B O 1
ATOM 12195 N N . ILE B 1 749 ? -3.279 -5.591 -29.005 1.00 24.82 749 ILE B N 1
ATOM 12196 C CA . ILE B 1 749 ? -2.880 -4.963 -30.253 1.00 26.39 749 ILE B CA 1
ATOM 12197 C C . ILE B 1 749 ? -2.986 -3.445 -30.137 1.00 27.54 749 ILE B C 1
ATOM 12198 O O . ILE B 1 749 ? -4.046 -2.908 -29.806 1.00 27.47 749 ILE B O 1
ATOM 12203 N N . ASP B 1 750 ? -1.865 -2.771 -30.368 1.00 29.10 750 ASP B N 1
ATOM 12204 C CA . ASP B 1 750 ? -1.857 -1.328 -30.555 1.00 31.08 750 ASP B CA 1
ATOM 12205 C C . ASP B 1 750 ? -1.535 -1.013 -32.019 1.00 32.17 750 ASP B C 1
ATOM 12206 O O . ASP B 1 750 ? -0.368 -0.927 -32.403 1.00 32.05 750 ASP B O 1
ATOM 12211 N N . ASP B 1 751 ? -2.583 -0.854 -32.826 1.00 33.94 751 ASP B N 1
ATOM 12212 C CA . ASP B 1 751 ? -2.439 -0.582 -34.257 1.00 35.68 751 ASP B CA 1
ATOM 12213 C C . ASP B 1 751 ? -2.583 0.914 -34.575 1.00 36.99 751 ASP B C 1
ATOM 12214 O O . ASP B 1 751 ? -3.093 1.292 -35.633 1.00 37.32 751 ASP B O 1
ATOM 12219 N N . GLN B 1 752 ? -2.119 1.760 -33.658 1.00 38.61 752 GLN B N 1
ATOM 12220 C CA . GLN B 1 752 ? -2.171 3.212 -33.842 1.00 40.04 752 GLN B CA 1
ATOM 12221 C C . GLN B 1 752 ? -0.778 3.791 -34.072 1.00 40.65 752 GLN B C 1
ATOM 12222 O O . GLN B 1 752 ? 0.031 3.905 -33.137 1.00 40.93 752 GLN B O 1
ATOM 12228 N N . GLY B 1 753 ? -0.501 4.154 -35.321 1.00 41.10 753 GLY B N 1
ATOM 12229 C CA . GLY B 1 753 ? 0.764 4.789 -35.665 1.00 41.43 753 GLY B CA 1
ATOM 12230 C C . GLY B 1 753 ? 1.377 4.249 -36.938 1.00 41.58 753 GLY B C 1
ATOM 12231 O O . GLY B 1 753 ? 0.678 3.700 -37.797 1.00 41.90 753 GLY B O 1
ATOM 12232 N N . PHE B 1 754 ? 2.692 4.413 -37.052 1.00 41.39 754 PHE B N 1
ATOM 12233 C CA . PHE B 1 754 ? 3.450 3.959 -38.216 1.00 41.04 754 PHE B CA 1
ATOM 12234 C C . PHE B 1 754 ? 3.776 2.465 -38.129 1.00 40.13 754 PHE B C 1
ATOM 12235 O O . PHE B 1 754 ? 4.524 1.931 -38.960 1.00 40.08 754 PHE B O 1
ATOM 12243 N N . SER B 1 755 ? 3.201 1.800 -37.125 1.00 38.67 755 SER B N 1
ATOM 12244 C CA . SER B 1 755 ? 3.470 0.393 -36.851 1.00 37.09 755 SER B CA 1
ATOM 12245 C C . SER B 1 755 ? 2.332 -0.274 -36.084 1.00 35.81 755 SER B C 1
ATOM 12246 O O . SER B 1 755 ? 1.675 0.354 -35.252 1.00 35.71 755 SER B O 1
ATOM 12249 N N . THR B 1 756 ? 2.098 -1.547 -36.382 1.00 34.12 756 THR B N 1
ATOM 12250 C CA . THR B 1 756 ? 1.208 -2.369 -35.570 1.00 32.51 756 THR B CA 1
ATOM 12251 C C . THR B 1 756 ? 2.028 -3.055 -34.480 1.00 31.04 756 THR B C 1
ATOM 12252 O O . THR B 1 756 ? 2.868 -3.917 -34.759 1.00 30.62 756 THR B O 1
ATOM 12256 N N . ASP B 1 757 ? 1.804 -2.621 -33.243 1.00 29.14 757 ASP B N 1
ATOM 12257 C CA . ASP B 1 757 ? 2.504 -3.171 -32.097 1.00 27.45 757 ASP B CA 1
ATOM 12258 C C . ASP B 1 757 ? 1.622 -4.181 -31.384 1.00 26.32 757 ASP B C 1
ATOM 12259 O O . ASP B 1 757 ? 0.467 -3.891 -31.063 1.00 26.00 757 ASP B O 1
ATOM 12264 N N . ILE B 1 758 ? 2.170 -5.373 -31.155 1.00 24.65 758 ILE B N 1
ATOM 12265 C CA . ILE B 1 758 ? 1.452 -6.431 -30.456 1.00 23.41 758 ILE B CA 1
ATOM 12266 C C . ILE B 1 758 ? 2.240 -6.855 -29.216 1.00 22.78 758 ILE B C 1
ATOM 12267 O O . ILE B 1 758 ? 3.400 -7.260 -29.314 1.00 22.24 758 ILE B O 1
ATOM 12272 N N . TYR B 1 759 ? 1.590 -6.741 -28.059 1.00 21.97 759 TYR B N 1
ATOM 12273 C CA . TYR B 1 759 ? 2.209 -7.008 -26.759 1.00 21.65 759 TYR B CA 1
ATOM 12274 C C . TYR B 1 759 ? 1.769 -8.362 -26.206 1.00 20.99 759 TYR B C 1
ATOM 12275 O O . TYR B 1 759 ? 0.589 -8.566 -25.943 1.00 21.35 759 TYR B O 1
ATOM 12284 N N . PHE B 1 760 ? 2.721 -9.276 -26.022 1.00 20.12 760 PHE B N 1
ATOM 12285 C CA . PHE B 1 760 ? 2.428 -10.609 -25.496 1.00 19.22 760 PHE B CA 1
ATOM 12286 C C . PHE B 1 760 ? 2.898 -10.731 -24.053 1.00 18.77 760 PHE B C 1
ATOM 12287 O O . PHE B 1 760 ? 3.921 -10.165 -23.686 1.00 18.56 760 PHE B O 1
ATOM 12295 N N . SER B 1 761 ? 2.147 -11.469 -23.240 1.00 18.18 761 SER B N 1
ATOM 12296 C CA . SER B 1 761 ? 2.560 -11.753 -21.865 1.00 17.94 761 SER B CA 1
ATOM 12297 C C . SER B 1 761 ? 2.080 -13.122 -21.404 1.00 17.15 761 SER B C 1
ATOM 12298 O O . SER B 1 761 ? 1.027 -13.596 -21.834 1.00 16.98 761 SER B O 1
ATOM 12301 N N . ASP B 1 762 ? 2.859 -13.759 -20.534 1.00 16.92 762 ASP B N 1
ATOM 12302 C CA . ASP B 1 762 ? 2.434 -15.025 -19.938 1.00 16.49 762 ASP B CA 1
ATOM 12303 C C . ASP B 1 762 ? 1.847 -14.811 -18.541 1.00 16.30 762 ASP B C 1
ATOM 12304 O O . ASP B 1 762 ? 1.669 -13.667 -18.119 1.00 16.19 762 ASP B O 1
ATOM 12309 N N . VAL B 1 763 ? 1.536 -15.897 -17.833 1.00 15.84 763 VAL B N 1
ATOM 12310 C CA . VAL B 1 763 ? 0.869 -15.784 -16.532 1.00 15.75 763 VAL B CA 1
ATOM 12311 C C . VAL B 1 763 ? 1.815 -15.327 -15.404 1.00 15.77 763 VAL B C 1
ATOM 12312 O O . VAL B 1 763 ? 1.376 -15.039 -14.289 1.00 15.25 763 VAL B O 1
ATOM 12316 N N . ASP B 1 764 ? 3.104 -15.228 -15.722 1.00 15.82 764 ASP B N 1
ATOM 12317 C CA . ASP B 1 764 ? 4.093 -14.682 -14.795 1.00 16.60 764 ASP B CA 1
ATOM 12318 C C . ASP B 1 764 ? 4.483 -13.275 -15.211 1.00 16.61 764 ASP B C 1
ATOM 12319 O O . ASP B 1 764 ? 5.487 -12.733 -14.742 1.00 16.43 764 ASP B O 1
ATOM 12324 N N . ASP B 1 765 ? 3.677 -12.700 -16.103 1.00 17.06 765 ASP B N 1
ATOM 12325 C CA . ASP B 1 765 ? 3.905 -11.372 -16.673 1.00 17.73 765 ASP B CA 1
ATOM 12326 C C . ASP B 1 765 ? 5.310 -11.206 -17.279 1.00 18.21 765 ASP B C 1
ATOM 12327 O O . ASP B 1 765 ? 5.918 -10.140 -17.193 1.00 18.20 765 ASP B O 1
ATOM 12332 N N . GLU B 1 766 ? 5.816 -12.279 -17.889 1.00 18.85 766 GLU B N 1
ATOM 12333 C CA . GLU B 1 766 ? 7.006 -12.212 -18.736 1.00 19.73 766 GLU B CA 1
ATOM 12334 C C . GLU B 1 766 ? 6.516 -11.805 -20.127 1.00 19.77 766 GLU B C 1
ATOM 12335 O O . GLU B 1 766 ? 5.579 -12.399 -20.660 1.00 19.62 766 GLU B O 1
ATOM 12341 N N . ARG B 1 767 ? 7.139 -10.776 -20.697 1.00 20.05 767 ARG B N 1
ATOM 12342 C CA . ARG B 1 767 ? 6.564 -10.069 -21.838 1.00 20.23 767 ARG B CA 1
ATOM 12343 C C . ARG B 1 767 ? 7.414 -10.106 -23.103 1.00 20.12 767 ARG B C 1
ATOM 12344 O O . ARG B 1 767 ? 8.626 -10.284 -23.042 1.00 20.14 767 ARG B O 1
ATOM 12352 N N . PHE B 1 768 ? 6.745 -9.934 -24.240 1.00 20.10 768 PHE B N 1
ATOM 12353 C CA . PHE B 1 768 ? 7.383 -9.793 -25.541 1.00 20.44 768 PHE B CA 1
ATOM 12354 C C . PHE B 1 768 ? 6.612 -8.768 -26.363 1.00 20.77 768 PHE B C 1
ATOM 12355 O O . PHE B 1 768 ? 5.389 -8.831 -26.454 1.00 20.70 768 PHE B O 1
ATOM 12363 N N . LYS B 1 769 ? 7.332 -7.825 -26.957 1.00 21.32 769 LYS B N 1
ATOM 12364 C CA . LYS B 1 769 ? 6.709 -6.826 -27.809 1.00 22.17 769 LYS B CA 1
ATOM 12365 C C . LYS B 1 769 ? 7.082 -7.083 -29.265 1.00 22.35 769 LYS B C 1
ATOM 12366 O O . LYS B 1 769 ? 8.257 -7.092 -29.615 1.00 22.45 769 LYS B O 1
ATOM 12372 N N . LEU B 1 770 ? 6.076 -7.309 -30.097 1.00 22.94 770 LEU B N 1
ATOM 12373 C CA . LEU B 1 770 ? 6.273 -7.385 -31.539 1.00 23.99 770 LEU B CA 1
ATOM 12374 C C . LEU B 1 770 ? 5.889 -6.049 -32.171 1.00 24.41 770 LEU B C 1
ATOM 12375 O O . LEU B 1 770 ? 4.780 -5.558 -31.958 1.00 24.21 770 LEU B O 1
ATOM 12380 N N . SER B 1 771 ? 6.806 -5.479 -32.952 1.00 25.19 771 SER B N 1
ATOM 12381 C CA . SER B 1 771 ? 6.576 -4.200 -33.624 1.00 26.10 771 SER B CA 1
ATOM 12382 C C . SER B 1 771 ? 6.747 -4.313 -35.144 1.00 26.49 771 SER B C 1
ATOM 12383 O O . SER B 1 771 ? 7.852 -4.535 -35.639 1.00 26.77 771 SER B O 1
ATOM 12386 N N . LEU B 1 772 ? 5.644 -4.170 -35.873 1.00 27.16 772 LEU B N 1
ATOM 12387 C CA . LEU B 1 772 ? 5.637 -4.328 -37.327 1.00 27.96 772 LEU B CA 1
ATOM 12388 C C . LEU B 1 772 ? 5.357 -2.994 -38.026 1.00 29.01 772 LEU B C 1
ATOM 12389 O O . LEU B 1 772 ? 4.236 -2.485 -37.945 1.00 28.90 772 LEU B O 1
ATOM 12394 N N . PRO B 1 773 ? 6.370 -2.422 -38.713 1.00 30.08 773 PRO B N 1
ATOM 12395 C CA . PRO B 1 773 ? 6.180 -1.123 -39.378 1.00 30.96 773 PRO B CA 1
ATOM 12396 C C . PRO B 1 773 ? 5.157 -1.179 -40.509 1.00 31.81 773 PRO B C 1
ATOM 12397 O O . PRO B 1 773 ? 5.139 -2.137 -41.285 1.00 32.20 773 PRO B O 1
ATOM 12401 N N . LYS B 1 774 ? 4.302 -0.164 -40.583 1.00 32.79 774 LYS B N 1
ATOM 12402 C CA . LYS B 1 774 ? 3.334 -0.034 -41.677 1.00 33.67 774 LYS B CA 1
ATOM 12403 C C . LYS B 1 774 ? 3.887 0.792 -42.844 1.00 33.91 774 LYS B C 1
ATOM 12404 O O . LYS B 1 774 ? 4.976 1.373 -42.754 1.00 34.38 774 LYS B O 1
#

Nearest PDB structures (foldseek):
  3a0o-assembly1_A  TM=1.001E+00  e=0.000E+00  Agrobacterium fabrum str. C58
  3afl-assembly1_A  TM=9.765E-01  e=0.000E+00  Agrobacterium fabrum str. C58
  6lja-assembly1_A  TM=8.161E-01  e=3.669E-44  Bacteroides intestinalis DSM 17393
  6ljl-assembly1_A  TM=8.064E-01  e=2.856E-44  Bacteroides intestinalis DSM 17393
  6hzn-assembly1_A  TM=7.298E-01  e=3.515E-27  Homo sapiens

B-factor: mean 26.73, std 10.41, range [8.95, 72.3]

Organism: Agrobacterium fabrum (strain C58 / ATCC 33970) (NCBI:txid176299)

Secondary structure (DSSP, 8-state):
-B----PPP-TTS---BSSSSS--SSBS--EE-PPPS-TT--EEEEEESSTT--GGGEEEEEEESSSEE--SSPPPSEEEEEEEEEEETTTTEE-B-----EEEEE-TTS-B-----HHHHHHHS-SSS--SS--HHHHHHHHHHHHH-TTGGGHHHHIIIIIHHHHSPPPPPPP---GGG---HHHHHHHHHHHHHHHHHHHHHHHHHHHHT-HHHHHHHHHHHHHHHTS-TTSTTSTTT-HHHHHHHHHHHHHHHHHSTTTS-HHHHHHHHHHHHHHHHHHHHIIIIIS-TTT-TT-HHHHHHIIIIIHHHHHHHTTS-HHHHHHHHHHHHHHHHT--TTB-TTS-BTT-HHHHHHHHHHHHHHHHHHHHHH---GGGSHHHHHTTHHHHHHS-TT-SS-S-S--TTTTSPPPHHHHHHHHHHHHHH--HHHHHHHHHHHHHHTT-TTSHHHHTT--HHHHHHHHHHHSPPPPP--GGGS-SEEEETTTTEEEEEE-TT-TTT-EEEEEE--TTTT-TT--S-TTEEEEEETTEEEEPPPS----TTSHIIIIIITSGGGSSSEEETTB----SS-HHHHHHS--EEEEEEEETTEEEEEEE-HHHHHTT-TTEEEEEEEEEEETTTEEEEEEEEEEEEEEEEEEEEEESSPPEE-SSEEEEE-SSEEEEEEEEEETT-PPEEEEEES-TTS-GGGGTTS---EEEEEEEEEEEEEEEEEEEEEEETTS----EEEEE--SSEEEEEEE-TT--EEEEEEE-/-----PPP-TTS---BSBTTB--SSBS--EE-PPPS-TT--EEEEEESSTT--GGGEEEEEEESSSEE--SSPPPSEEEEEEEEEEETTTTEE-SPPPPPEEEEE-TTS-B-----HHHHHHHS-SSS--SSS-HHHHHHHHHHHHH-TTGGGHHHHIIIIIGGGTSSPPPPPPPPPTTS---HHHHHHHHHHHHHHHHHHHHHHHHHHHTT-HHHHHHHHHHHHHHHTS-TTSTTSTTT-HHHHHHHHHHHHHHHHHSTTTS-HHHHHHHHHHHHHHHHHHHIIIIIIS-TTT-TT-HHHHHHIIIIIHHHHHHHTTS-HHHHHHHHHHHHHHHHT--TTB-TTS-BTT-HHHHHHHHHHHHHHHHHHHHHH---GGGSHHHHHTTHHHHHHS-TT-SS-S-S--TTTTSPPPHHHHHHHHHHHHHHT-HHHHHHHHHHHHHHTT-TTSHHHHTT--HHHHHHHHHHHSPPPPP--GGGS-SEEEETTTTEEEEEE-TT-TTT-EEEEEE--TTTT-TT--S-TTEEEEEETTEEEEPPPS----TTSHIIIIIITSGGGSBSEEETTB----SS-HHHHHHS--EEEEEEEETTEEEEEEE-HHHHHTT-TTEEEEEEEEEEETTTEEEEEEEEEEEEEEEEEEEEEESSPPEE-SSEEEEE-SSEEEEEEEEEETT-PPEEEEEES-TTS-GGGGTTS---EEEEEEEEEEEEEEEEEEEEEEETTS----EEEEE--SSEEEEEEE-TT--EEEEEEE-

InterPro domains:
  IPR008929 Chondroitin AC/alginate lyase [G3DSA:1.50.10.100] (128-492)
  IPR008929 Chondroitin AC/alginate lyase [SSF48230] (160-418)
  IPR012364 Oligosaccharide lyase [PIRSF034409] (8-775)
  IPR012480 Heparinase II/III-like, C-terminal [PF07940] (492-739)
  IPR013783 Immunoglobulin-like fold [G3DSA:2.60.40.10] (1-127)
  IPR032518 Dermatan-sulfate epimerase-like, N-terminal [PF16332] (139-453)

Solvent-accessible surface area: 57743 Å² total; per-residue (Å²): 177,64,132,8,32,60,10,119,65,22,22,12,7,9,22,26,77,2,9,124,165,34,90,15,54,12,0,0,0,28,0,5,0,0,14,3,27,34,117,52,12,70,7,2,0,49,1,2,66,35,81,61,17,61,130,204,128,20,87,69,42,96,49,21,25,56,3,6,42,3,3,87,128,24,9,100,82,24,121,12,36,0,1,0,0,3,22,49,105,197,72,63,69,23,68,0,45,80,7,73,70,41,24,4,80,1,42,137,95,29,57,117,11,51,4,50,28,77,95,57,9,87,92,52,18,48,123,50,11,0,9,0,5,0,41,48,144,57,11,64,65,3,25,85,26,9,86,181,68,77,86,63,15,10,7,37,84,3,43,100,103,1,0,87,50,12,81,146,85,105,42,16,103,59,13,130,70,11,96,138,107,82,173,72,79,100,72,77,87,78,8,7,5,25,0,10,14,0,8,1,0,0,18,0,0,0,0,0,0,58,5,65,67,88,94,74,0,13,54,29,0,70,140,6,0,53,32,0,4,82,13,76,24,174,16,3,0,5,54,83,60,4,38,14,0,2,4,9,0,1,17,0,0,0,11,0,0,0,1,0,42,101,48,4,58,117,94,43,35,159,63,0,49,66,22,0,34,67,5,0,83,48,2,0,63,31,0,25,42,57,13,22,0,16,1,13,6,30,42,50,74,0,15,42,0,0,1,9,3,0,0,2,0,0,0,0,0,21,81,60,18,130,60,0,16,104,22,10,5,0,0,1,20,0,0,0,8,22,13,18,29,8,21,2,54,50,0,0,9,1,5,1,0,16,52,0,17,45,26,0,2,18,1,11,60,0,0,19,15,2,45,30,6,19,61,17,39,0,0,93,23,15,20,1,58,35,0,0,74,0,0,1,5,0,4,0,15,20,2,100,10,0,6,2,7,4,3,60,25,20,16,90,51,2,14,1,13,2,1,10,0,0,17,10,0,0,13,30,51,50,51,8,26,5,18,20,0,12,58,74,1,74,79,69,16,62,81,26,56,142,33,89,124,5,36,0,52,12,18,3,19,16,30,28,2,16,8,105,51,38,28,104,104,26,152,47,68,54,6,80,105,26,84,28,30,9,44,2,79,61,0,0,1,0,0,1,8,61,40,12,74,41,96,90,141,4,12,0,2,0,0,2,0,0,47,19,0,1,3,46,32,2,0,0,0,0,3,0,0,2,2,11,0,37,13,24,7,0,1,2,5,0,0,34,54,58,43,96,80,15,78,0,2,46,59,4,4,15,29,1,57,0,4,2,0,4,16,1,25,50,105,19,6,30,3,95,126,64,74,23,51,3,63,150,1,19,7,127,18,61,35,43,94,104,112,137,20,39,11,67,1,10,0,31,0,23,40,0,2,74,42,42,7,119,46,1,92,82,2,39,2,17,2,2,7,0,38,82,28,4,1,0,0,0,2,34,2,48,2,62,93,81,27,68,0,33,0,3,1,1,2,64,22,47,7,110,63,37,192,35,35,3,81,11,72,20,218,79,0,0,0,10,0,54,12,22,30,24,62,19,25,90,13,129,28,59,53,45,124,8,11,53,131,10,43,88,158,45,21,143,84,86,117,64,5,20,16,1,16,0,34,0,57,59,21,53,125,8,32,0,0,0,0,2,0,1,3,23,66,190,129,93,58,126,5,102,40,121,52,32,54,141,57,198,26,0,19,0,89,1,30,36,123,119,81,88,174,22,108,8,61,5,104,138,108,153,7,67,54,39,215,69,44,34,37,24,9,24,26,76,3,10,120,158,32,87,16,64,11,0,0,0,27,0,3,0,8,39,9,153,78,147,64,13,78,7,3,0,50,2,1,74,38,88,60,16,52,138,164,102,24,82,74,39,101,51,20,23,55,4,6,44,5,4,88,117,28,8,100,80,27,121,21,39,0,1,0,0,4,22,28,108,195,70,67,61,36,77,13,66,82,7,80,71,41,22,3,82,2,43,138,94,30,52,121,11,49,6,42,28,64,95,57,8,90,89,54,21,49,112,49,16,0,6,0,6,0,30,45,137,59,9,62,65,4,22,78,25,4,88,179,73,72,96,67,28,14,4,35,93,4,35,111,106,2,0,78,59,12,72,137,92,108,54,16,102,61,13,141,62,11,108,125,103,90,150,75,72,109,61,68,91,84,7,7,5,28,0,10,12,0,8,2,0,0,19,0,0,0,0,0,0,56,4,59,63,82,90,80,0,12,57,27,0,66,142,7,0,53,34,0,6,82,14,78,25,179,14,3,0,7,55,86,60,4,38,14,0,2,4,9,0,1,16,0,0,0,11,0,0,0,1,0,51,103,45,3,54,141,109,41,48,142,67,0,45,52,20,0,35,78,6,0,96,51,1,2,86,27,0,28,52,133,12,98,0,16,12,81,6,24,50,51,77,0,15,25,0,0,1,17,4,0,0,2,0,0,0,0,0,25,73,63,19,139,68,0,16,86,25,10,7,0,0,1,24,0,0,0,8,20,14,18,29,6,22,2,56,47,0,0,8,1,5,0,0,15,50,0,16,27,16,0,3,31,1,11,69,0,0,21,17,1,43,30,6,16,62,18,41,0,0,96,21,22,20,1,56,54,0,0,56,0,0,2,6,0,5,0,14,22,3,103,10,0,7,2,6,2,4,60,24,20,17,89,54,3,15,2,11,1,0,14,0,0,20,10,0,0,10,28,49,50,52,8,26,11,22,23,0,13,59,74,1,66,72,70,13,73,73,28,61,134,30,91,126,5,34,0,59,17,19,10,37,13,34,29,3,18,8,114,52,41,28,94,105,25,153,48,71,55,6,78,102,26,88,30,29,2,37,2,82,61,0,0,1,0,0,1,6,60,43,13,70,41,94,85,146,4,14,0,2,0,0,1,0,0,56,19,0,0,2,48,32,2,1,0,0,0,3,0,1,2,1,11,0,40,11,22,6,0,1,1,6,0,0,37,58,58,43,99,79,16,78,0,2,48,59,4,4,12,29,1,58,0,4,1,0,3,14,1,27,52,103,20,6,31,2,92,122,69,130,46,48,4,66,146,0,19,6,128,20,67,36,46,95,108,107,138,20,33,12,68,1,9,0,18,0,24,41,0,2,71,40,42,6,121,47,0,95,76,2,33,2,18,2,2,8,0,40,80,27,4,1,0,0,1,2,31,2,52,2,61,95,82,24,79,0,36,0,3,0,1,1,68,24,49,7,97,62,37,176,37,10,3,41,11,66,23,192,58,0,0,0,1,0,19,11,24,30,24,64,19,24,118,14,124,29,58,54,42,123,8,10,52,132,9,38,82,143,46,25,126,90,82,115,62,5,17,15,0,17,0,30,0,53,52,20,52,134,6,32,0,0,0,0,1,0,0,2,21,67,181,105,57,59,15,2,2,22,38,53,38,52,157,51,176,13,0,20,0,63,1,20,30,27,43,22,91,150,20,112,7,59,5,98,132